Protein 8BE0 (pdb70)

Nearest PDB structures (foldseek):
  8be0-assembly1_C  TM=1.001E+00  e=0.000E+00  Influenza B virus (B/Memphis/13/2003)
  8bdr-assembly1_C  TM=1.001E+00  e=0.000E+00  Influenza B virus (B/Memphis/13/2003)
  9f37-assembly1_C  TM=9.145E-01  e=4.132E-66  Influenza A virus
  5epi-assembly6_W  TM=4.202E-01  e=2.040E-81  Influenza B virus (B/Memphis/13/2003)
  8pm0-assembly1_C  TM=4.389E-01  e=2.387E-46  Influenza A virus (A/Zhejiang/DTID-ZJU01/2013(H7N9))

Structure (mmCIF, N/CA/C/O backbone):
data_8BE0
#
_entry.id   8BE0
#
_cell.length_a   1.00
_cell.length_b   1.00
_cell.length_c   1.00
_cell.angle_alpha   90.00
_cell.angle_beta   90.00
_cell.angle_gamma   90.00
#
_symmetry.space_group_name_H-M   'P 1'
#
loop_
_entity.id
_entity.type
_entity.pdbx_description
1 polymer 'Polymerase acidic protein'
2 polymer 'RNA-directed RNA polymerase catalytic subunit'
3 polymer 'Polymerase basic protein 2'
4 polymer "5' vRNA"
5 polymer "3' vRNA"
6 polymer mRNA
7 non-polymer 'MAGNESIUM ION'
8 non-polymer "P1-7-METHYLGUANOSINE-P3-ADENOSINE-5',5'-TRIPHOSPHATE"
9 water water
#
loop_
_atom_site.group_PDB
_atom_site.id
_atom_site.type_symbol
_atom_site.label_atom_id
_atom_site.label_alt_id
_atom_site.label_comp_id
_atom_site.label_asym_id
_atom_site.label_entity_id
_atom_site.label_seq_id
_atom_site.pdbx_PDB_ins_code
_atom_site.Cartn_x
_atom_site.Cartn_y
_atom_site.Cartn_z
_atom_site.occupancy
_atom_site.B_iso_or_equiv
_atom_site.auth_seq_id
_atom_site.auth_comp_id
_atom_site.auth_asym_id
_atom_site.auth_atom_id
_atom_site.pdbx_PDB_model_num
ATOM 1 N N . MET A 1 15 ? 91.529 177.006 112.726 1.00 69.62 1 MET A N 1
ATOM 2 C CA . MET A 1 15 ? 92.966 176.752 112.418 1.00 72.63 1 MET A CA 1
ATOM 3 C C . MET A 1 15 ? 93.140 175.386 111.760 1.00 71.19 1 MET A C 1
ATOM 4 O O . MET A 1 15 ? 93.423 175.295 110.566 1.00 70.62 1 MET A O 1
ATOM 18 N N . ASP A 1 16 ? 92.971 174.324 112.549 1.00 69.94 2 ASP A N 1
ATOM 19 C CA . ASP A 1 16 ? 93.102 172.969 112.029 1.00 71.86 2 ASP A CA 1
ATOM 20 C C . ASP A 1 16 ? 91.875 172.519 111.249 1.00 72.38 2 ASP A C 1
ATOM 21 O O . ASP A 1 16 ? 91.951 171.520 110.525 1.00 70.65 2 ASP A O 1
ATOM 30 N N . THR A 1 17 ? 90.749 173.223 111.383 1.00 73.50 3 THR A N 1
ATOM 31 C CA . THR A 1 17 ? 89.550 172.840 110.645 1.00 72.75 3 THR A CA 1
ATOM 32 C C . THR A 1 17 ? 89.785 172.924 109.142 1.00 72.53 3 THR A C 1
ATOM 33 O O . THR A 1 17 ? 89.351 172.045 108.387 1.00 72.31 3 THR A O 1
ATOM 44 N N . PHE A 1 18 ? 90.474 173.974 108.692 1.00 69.61 4 PHE A N 1
ATOM 45 C CA . PHE A 1 18 ? 90.790 174.104 107.274 1.00 71.79 4 PHE A CA 1
ATOM 46 C C . PHE A 1 18 ? 91.628 172.926 106.792 1.00 71.10 4 PHE A C 1
ATOM 47 O O . PHE A 1 18 ? 91.353 172.339 105.737 1.00 71.65 4 PHE A O 1
ATOM 64 N N . ILE A 1 19 ? 92.654 172.559 107.563 1.00 69.34 5 ILE A N 1
ATOM 65 C CA . ILE A 1 19 ? 93.526 171.456 107.171 1.00 70.74 5 ILE A CA 1
ATOM 66 C C . ILE A 1 19 ? 92.732 170.158 107.104 1.00 69.48 5 ILE A C 1
ATOM 67 O O . ILE A 1 19 ? 92.855 169.381 106.150 1.00 68.07 5 ILE A O 1
ATOM 83 N N . THR A 1 20 ? 91.898 169.907 108.116 1.00 70.69 6 THR A N 1
ATOM 84 C CA . THR A 1 20 ? 91.116 168.676 108.133 1.00 71.85 6 THR A CA 1
ATOM 85 C C . THR A 1 20 ? 90.170 168.610 106.944 1.00 72.46 6 THR A C 1
ATOM 86 O O . THR A 1 20 ? 90.033 167.558 106.308 1.00 70.08 6 THR A O 1
ATOM 97 N N . ARG A 1 21 ? 89.507 169.724 106.625 1.00 74.89 7 ARG A N 1
ATOM 98 C CA . ARG A 1 21 ? 88.510 169.706 105.560 1.00 73.56 7 ARG A CA 1
ATOM 99 C C . ARG A 1 21 ? 89.158 169.581 104.187 1.00 72.91 7 ARG A C 1
ATOM 100 O O . ARG A 1 21 ? 88.688 168.810 103.343 1.00 72.24 7 ARG A O 1
ATOM 121 N N . ASN A 1 22 ? 90.238 170.324 103.941 1.00 71.69 8 ASN A N 1
ATOM 122 C CA . ASN A 1 22 ? 90.845 170.327 102.614 1.00 71.16 8 ASN A CA 1
ATOM 123 C C . ASN A 1 22 ? 91.703 169.086 102.387 1.00 72.93 8 ASN A C 1
ATOM 124 O O . ASN A 1 22 ? 91.429 168.284 101.488 1.00 69.70 8 ASN A O 1
ATOM 135 N N . PHE A 1 23 ? 92.746 168.912 103.195 1.00 69.47 9 PHE A N 1
ATOM 136 C CA . PHE A 1 23 ? 93.657 167.788 103.027 1.00 66.59 9 PHE A CA 1
ATOM 137 C C . PHE A 1 23 ? 93.023 166.514 103.572 1.00 66.31 9 PHE A C 1
ATOM 138 O O . PHE A 1 23 ? 92.454 166.512 104.668 1.00 65.87 9 PHE A O 1
ATOM 155 N N . GLN A 1 24 ? 93.130 165.430 102.806 1.00 67.00 10 GLN A N 1
ATOM 156 C CA . GLN A 1 24 ? 92.473 164.185 103.168 1.00 67.58 10 GLN A CA 1
ATOM 157 C C . GLN A 1 24 ? 93.032 163.643 104.484 1.00 65.79 10 GLN A C 1
ATOM 158 O O . GLN A 1 24 ? 94.013 164.146 105.036 1.00 65.99 10 GLN A O 1
ATOM 172 N N . THR A 1 25 ? 92.379 162.593 104.987 1.00 62.59 11 THR A N 1
ATOM 173 C CA . THR A 1 25 ? 92.789 162.001 106.257 1.00 64.01 11 THR A CA 1
ATOM 174 C C . THR A 1 25 ? 94.199 161.430 106.169 1.00 65.29 11 THR A C 1
ATOM 175 O O . THR A 1 25 ? 94.996 161.573 107.105 1.00 62.41 11 THR A O 1
ATOM 186 N N . THR A 1 26 ? 94.525 160.772 105.055 1.00 63.50 12 THR A N 1
ATOM 187 C CA . THR A 1 26 ? 95.852 160.186 104.906 1.00 64.54 12 THR A CA 1
ATOM 188 C C . THR A 1 26 ? 96.934 161.257 104.925 1.00 62.06 12 THR A C 1
ATOM 189 O O . THR A 1 26 ? 97.999 161.066 105.524 1.00 62.62 12 THR A O 1
ATOM 200 N N . ILE A 1 27 ? 96.685 162.391 104.266 1.00 62.02 13 ILE A N 1
ATOM 201 C CA . ILE A 1 27 ? 97.688 163.451 104.207 1.00 63.63 13 ILE A CA 1
ATOM 202 C C . ILE A 1 27 ? 97.985 163.977 105.605 1.00 63.67 13 ILE A C 1
ATOM 203 O O . ILE A 1 27 ? 99.148 164.127 105.997 1.00 60.32 13 ILE A O 1
ATOM 219 N N . ILE A 1 28 ? 96.935 164.262 106.380 1.00 63.99 14 ILE A N 1
ATOM 220 C CA . ILE A 1 28 ? 97.135 164.775 107.733 1.00 62.39 14 ILE A CA 1
ATOM 221 C C . ILE A 1 28 ? 97.818 163.727 108.601 1.00 63.48 14 ILE A C 1
ATOM 222 O O . ILE A 1 28 ? 98.707 164.047 109.400 1.00 64.00 14 ILE A O 1
ATOM 238 N N . GLN A 1 29 ? 97.418 162.462 108.462 1.00 62.97 15 GLN A N 1
ATOM 239 C CA . GLN A 1 29 ? 98.032 161.405 109.261 1.00 62.78 15 GLN A CA 1
ATOM 240 C C . GLN A 1 29 ? 99.526 161.305 108.978 1.00 62.36 15 GLN A C 1
ATOM 241 O O . GLN A 1 29 ? 100.344 161.230 109.904 1.00 64.32 15 GLN A O 1
ATOM 255 N N . LYS A 1 30 ? 99.903 161.312 107.698 1.00 60.62 16 LYS A N 1
ATOM 256 C CA . LYS A 1 30 ? 101.313 161.189 107.343 1.00 60.54 16 LYS A CA 1
ATOM 257 C C . LYS A 1 30 ? 102.098 162.426 107.760 1.00 58.47 16 LYS A C 1
ATOM 258 O O . LYS A 1 30 ? 103.246 162.316 108.206 1.00 59.63 16 LYS A O 1
ATOM 277 N N . ALA A 1 31 ? 101.501 163.613 107.626 1.00 59.76 17 ALA A N 1
ATOM 278 C CA . ALA A 1 31 ? 102.177 164.822 108.082 1.00 61.90 17 ALA A CA 1
ATOM 279 C C . ALA A 1 31 ? 102.429 164.772 109.582 1.00 61.57 17 ALA A C 1
ATOM 280 O O . ALA A 1 31 ? 103.528 165.100 110.048 1.00 62.29 17 ALA A O 1
ATOM 287 N N . LYS A 1 32 ? 101.423 164.352 110.354 1.00 59.70 18 LYS A N 1
ATOM 288 C CA . LYS A 1 32 ? 101.589 164.233 111.798 1.00 60.41 18 LYS A CA 1
ATOM 289 C C . LYS A 1 32 ? 102.660 163.208 112.140 1.00 61.44 18 LYS A C 1
ATOM 290 O O . LYS A 1 32 ? 103.460 163.419 113.059 1.00 59.93 18 LYS A O 1
ATOM 309 N N . ASN A 1 33 ? 102.687 162.087 111.416 1.00 57.42 19 ASN A N 1
ATOM 310 C CA . ASN A 1 33 ? 103.735 161.096 111.637 1.00 56.82 19 ASN A CA 1
ATOM 311 C C . ASN A 1 33 ? 105.111 161.687 111.363 1.00 58.20 19 ASN A C 1
ATOM 312 O O . ASN A 1 33 ? 106.069 161.417 112.095 1.00 57.38 19 ASN A O 1
ATOM 323 N N . THR A 1 34 ? 105.231 162.494 110.307 1.00 58.20 20 THR A N 1
ATOM 324 C CA . THR A 1 34 ? 106.513 163.119 109.997 1.00 57.35 20 THR A CA 1
ATOM 325 C C . THR A 1 34 ? 106.951 164.064 111.110 1.00 57.93 20 THR A C 1
ATOM 326 O O . THR A 1 34 ? 108.120 164.061 111.517 1.00 58.85 20 THR A O 1
ATOM 337 N N . MET A 1 35 ? 106.029 164.886 111.617 1.00 60.66 21 MET A N 1
ATOM 338 C CA . MET A 1 35 ? 106.414 165.822 112.673 1.00 61.85 21 MET A CA 1
ATOM 339 C C . MET A 1 35 ? 106.733 165.081 113.965 1.00 62.01 21 MET A C 1
ATOM 340 O O . MET A 1 35 ? 107.592 165.514 114.741 1.00 62.21 21 MET A O 1
ATOM 354 N N . ALA A 1 36 ? 106.054 163.958 114.214 1.00 58.42 22 ALA A N 1
ATOM 355 C CA . ALA A 1 36 ? 106.435 163.105 115.334 1.00 57.22 22 ALA A CA 1
ATOM 356 C C . ALA A 1 36 ? 107.841 162.551 115.138 1.00 58.24 22 ALA A C 1
ATOM 357 O O . ALA A 1 36 ? 108.627 162.478 116.089 1.00 57.99 22 ALA A O 1
ATOM 364 N N . GLU A 1 37 ? 108.172 162.157 113.908 1.00 56.80 23 GLU A N 1
ATOM 365 C CA . GLU A 1 37 ? 109.522 161.693 113.609 1.00 57.79 23 GLU A CA 1
ATOM 366 C C . GLU A 1 37 ? 110.546 162.772 113.933 1.00 59.40 23 GLU A C 1
ATOM 367 O O . GLU A 1 37 ? 111.591 162.496 114.533 1.00 59.98 23 GLU A O 1
ATOM 379 N N . PHE A 1 38 ? 110.259 164.013 113.544 1.00 63.64 24 PHE A N 1
ATOM 380 C CA . PHE A 1 38 ? 111.151 165.124 113.855 1.00 64.33 24 PHE A CA 1
ATOM 381 C C . PHE A 1 38 ? 110.937 165.677 115.258 1.00 63.13 24 PHE A C 1
ATOM 382 O O . PHE A 1 38 ? 111.675 166.580 115.668 1.00 61.66 24 PHE A O 1
ATOM 399 N N . SER A 1 39 ? 109.954 165.163 115.998 1.00 63.07 25 SER A N 1
ATOM 400 C CA . SER A 1 39 ? 109.706 165.574 117.379 1.00 62.49 25 SER A CA 1
ATOM 401 C C . SER A 1 39 ? 109.265 167.036 117.445 1.00 62.83 25 SER A C 1
ATOM 402 O O . SER A 1 39 ? 109.722 167.812 118.287 1.00 64.18 25 SER A O 1
ATOM 410 N N . GLU A 1 40 ? 108.361 167.408 116.543 1.00 66.62 26 GLU A N 1
ATOM 411 C CA . GLU A 1 40 ? 107.777 168.743 116.509 1.00 66.43 26 GLU A CA 1
ATOM 412 C C . GLU A 1 40 ? 106.298 168.630 116.852 1.00 66.53 26 GLU A C 1
ATOM 413 O O . GLU A 1 40 ? 105.556 167.902 116.184 1.00 62.84 26 GLU A O 1
ATOM 425 N N . ASP A 1 41 ? 105.876 169.345 117.886 1.00 65.77 27 ASP A N 1
ATOM 426 C CA . ASP A 1 41 ? 104.487 169.273 118.317 1.00 65.85 27 ASP A CA 1
ATOM 427 C C . ASP A 1 41 ? 103.585 169.910 117.266 1.00 65.58 27 ASP A C 1
ATOM 428 O O . ASP A 1 41 ? 103.899 170.997 116.766 1.00 63.14 27 ASP A O 1
ATOM 437 N N . PRO A 1 42 ? 102.466 169.276 116.900 1.00 64.57 28 PRO A N 1
ATOM 438 C CA . PRO A 1 42 ? 101.555 169.932 115.944 1.00 64.34 28 PRO A CA 1
ATOM 439 C C . PRO A 1 42 ? 101.002 171.251 116.456 1.00 64.89 28 PRO A C 1
ATOM 440 O O . PRO A 1 42 ? 101.120 172.279 115.778 1.00 62.13 28 PRO A O 1
ATOM 451 N N . GLU A 1 43 ? 100.405 171.249 117.650 1.00 63.31 29 GLU A N 1
ATOM 452 C CA . GLU A 1 43 ? 99.687 172.428 118.120 1.00 62.49 29 GLU A CA 1
ATOM 453 C C . GLU A 1 43 ? 100.619 173.622 118.278 1.00 61.57 29 GLU A C 1
ATOM 454 O O . GLU A 1 43 ? 100.260 174.749 117.917 1.00 62.10 29 GLU A O 1
ATOM 466 N N . LEU A 1 44 ? 101.817 173.400 118.821 1.00 63.05 30 LEU A N 1
ATOM 467 C CA . LEU A 1 44 ? 102.753 174.500 119.019 1.00 65.20 30 LEU A CA 1
ATOM 468 C C . LEU A 1 44 ? 103.289 175.049 117.704 1.00 65.43 30 LEU A C 1
ATOM 469 O O . LEU A 1 44 ? 103.650 176.229 117.643 1.00 66.00 30 LEU A O 1
ATOM 485 N N . GLN A 1 45 ? 103.346 174.231 116.655 1.00 65.48 31 GLN A N 1
ATOM 486 C CA . GLN A 1 45 ? 103.824 174.651 115.338 1.00 66.23 31 GLN A CA 1
ATOM 487 C C . GLN A 1 45 ? 102.828 174.205 114.275 1.00 65.48 31 GLN A C 1
ATOM 488 O O . GLN A 1 45 ? 103.135 173.345 113.440 1.00 63.27 31 GLN A O 1
ATOM 502 N N . PRO A 1 46 ? 101.618 174.773 114.275 1.00 66.19 32 PRO A N 1
ATOM 503 C CA . PRO A 1 46 ? 100.632 174.360 113.261 1.00 65.22 32 PRO A CA 1
ATOM 504 C C . PRO A 1 46 ? 101.079 174.642 111.838 1.00 65.13 32 PRO A C 1
ATOM 505 O O . PRO A 1 46 ? 100.875 173.804 110.950 1.00 64.08 32 PRO A O 1
ATOM 516 N N . ALA A 1 47 ? 101.704 175.798 111.600 1.00 64.56 33 ALA A N 1
ATOM 517 C CA . ALA A 1 47 ? 102.044 176.192 110.237 1.00 63.77 33 ALA A CA 1
ATOM 518 C C . ALA A 1 47 ? 102.835 175.099 109.533 1.00 64.61 33 ALA A C 1
ATOM 519 O O . ALA A 1 47 ? 102.492 174.686 108.418 1.00 63.96 33 ALA A O 1
ATOM 526 N N . MET A 1 48 ? 103.884 174.595 110.188 1.00 66.90 34 MET A N 1
ATOM 527 C CA . MET A 1 48 ? 104.688 173.538 109.588 1.00 66.64 34 MET A CA 1
ATOM 528 C C . MET A 1 48 ? 103.801 172.398 109.108 1.00 65.29 34 MET A C 1
ATOM 529 O O . MET A 1 48 ? 103.900 171.961 107.955 1.00 65.98 34 MET A O 1
ATOM 543 N N . LEU A 1 49 ? 102.901 171.928 109.976 1.00 61.79 35 LEU A N 1
ATOM 544 C CA . LEU A 1 49 ? 101.950 170.894 109.594 1.00 62.80 35 LEU A CA 1
ATOM 545 C C . LEU A 1 49 ? 101.371 171.196 108.219 1.00 63.30 35 LEU A C 1
ATOM 546 O O . LEU A 1 49 ? 101.536 170.419 107.270 1.00 60.84 35 LEU A O 1
ATOM 562 N N . PHE A 1 50 ? 100.731 172.360 108.093 1.00 67.28 36 PHE A N 1
ATOM 563 C CA . PHE A 1 50 ? 100.096 172.720 106.833 1.00 69.59 36 PHE A CA 1
ATOM 564 C C . PHE A 1 50 ? 101.072 172.558 105.678 1.00 66.85 36 PHE A C 1
ATOM 565 O O . PHE A 1 50 ? 100.779 171.871 104.691 1.00 66.07 36 PHE A O 1
ATOM 582 N N . ASN A 1 51 ? 102.266 173.137 105.812 1.00 62.68 37 ASN A N 1
ATOM 583 C CA . ASN A 1 51 ? 103.248 173.035 104.741 1.00 64.93 37 ASN A CA 1
ATOM 584 C C . ASN A 1 51 ? 103.459 171.579 104.359 1.00 66.04 37 ASN A C 1
ATOM 585 O O . ASN A 1 51 ? 103.295 171.197 103.193 1.00 65.47 37 ASN A O 1
ATOM 596 N N . ILE A 1 52 ? 103.757 170.734 105.350 1.00 63.28 38 ILE A N 1
ATOM 597 C CA . ILE A 1 52 ? 103.963 169.318 105.068 1.00 62.81 38 ILE A CA 1
ATOM 598 C C . ILE A 1 52 ? 102.841 168.811 104.178 1.00 64.52 38 ILE A C 1
ATOM 599 O O . ILE A 1 52 ? 103.078 168.297 103.076 1.00 66.41 38 ILE A O 1
ATOM 615 N N . CYS A 1 53 ? 101.597 169.030 104.608 1.00 63.33 39 CYS A N 1
ATOM 616 C CA . CYS A 1 53 ? 100.466 168.497 103.864 1.00 64.11 39 CYS A CA 1
ATOM 617 C C . CYS A 1 53 ? 100.540 168.920 102.406 1.00 64.36 39 CYS A C 1
ATOM 618 O O . CYS A 1 53 ? 100.567 168.072 101.504 1.00 63.49 39 CYS A O 1
ATOM 626 N N . VAL A 1 54 ? 100.663 170.227 102.154 1.00 64.44 40 VAL A N 1
ATOM 627 C CA . VAL A 1 54 ? 100.648 170.676 100.766 1.00 65.54 40 VAL A CA 1
ATOM 628 C C . VAL A 1 54 ? 101.785 170.015 100.008 1.00 65.14 40 VAL A C 1
ATOM 629 O O . VAL A 1 54 ? 101.589 169.481 98.908 1.00 64.92 40 VAL A O 1
ATOM 642 N N . HIS A 1 55 ? 102.973 169.970 100.614 1.00 61.60 41 HIS A N 1
ATOM 643 C CA . HIS A 1 55 ? 104.084 169.291 99.964 1.00 62.41 41 HIS A CA 1
ATOM 644 C C . HIS A 1 55 ? 103.696 167.861 99.628 1.00 61.76 41 HIS A C 1
ATOM 645 O O . HIS A 1 55 ? 103.715 167.455 98.459 1.00 61.77 41 HIS A O 1
ATOM 659 N N . LEU A 1 56 ? 103.244 167.108 100.632 1.00 60.08 42 LEU A N 1
ATOM 660 C CA . LEU A 1 56 ? 102.825 165.740 100.366 1.00 59.85 42 LEU A CA 1
ATOM 661 C C . LEU A 1 56 ? 101.809 165.729 99.237 1.00 62.78 42 LEU A C 1
ATOM 662 O O . LEU A 1 56 ? 101.935 164.962 98.275 1.00 61.59 42 LEU A O 1
ATOM 678 N N . GLU A 1 57 ? 100.840 166.645 99.300 1.00 67.18 43 GLU A N 1
ATOM 679 C CA . GLU A 1 57 ? 99.799 166.683 98.283 1.00 65.66 43 GLU A CA 1
ATOM 680 C C . GLU A 1 57 ? 100.415 166.745 96.894 1.00 64.09 43 GLU A C 1
ATOM 681 O O . GLU A 1 57 ? 100.134 165.894 96.040 1.00 60.46 43 GLU A O 1
ATOM 693 N N . VAL A 1 58 ? 101.318 167.705 96.668 1.00 62.22 44 VAL A N 1
ATOM 694 C CA . VAL A 1 58 ? 101.845 167.862 95.318 1.00 63.48 44 VAL A CA 1
ATOM 695 C C . VAL A 1 58 ? 102.524 166.573 94.882 1.00 62.86 44 VAL A C 1
ATOM 696 O O . VAL A 1 58 ? 102.338 166.111 93.748 1.00 61.77 44 VAL A O 1
ATOM 709 N N . CYS A 1 59 ? 103.256 165.930 95.797 1.00 61.31 45 CYS A N 1
ATOM 710 C CA . CYS A 1 59 ? 103.910 164.676 95.449 1.00 61.70 45 CYS A CA 1
ATOM 711 C C . CYS A 1 59 ? 102.896 163.704 94.868 1.00 60.70 45 CYS A C 1
ATOM 712 O O . CYS A 1 59 ? 103.056 163.213 93.743 1.00 60.88 45 CYS A O 1
ATOM 720 N N . TYR A 1 60 ? 101.798 163.480 95.590 1.00 59.89 46 TYR A N 1
ATOM 721 C CA . TYR A 1 60 ? 100.811 162.523 95.112 1.00 62.73 46 TYR A CA 1
ATOM 722 C C . TYR A 1 60 ? 100.297 162.928 93.740 1.00 63.56 46 TYR A C 1
ATOM 723 O O . TYR A 1 60 ? 100.156 162.083 92.849 1.00 61.42 46 TYR A O 1
ATOM 741 N N . VAL A 1 61 ? 100.066 164.227 93.532 1.00 66.49 47 VAL A N 1
ATOM 742 C CA . VAL A 1 61 ? 99.605 164.682 92.225 1.00 66.00 47 VAL A CA 1
ATOM 743 C C . VAL A 1 61 ? 100.605 164.272 91.153 1.00 65.66 47 VAL A C 1
ATOM 744 O O . VAL A 1 61 ? 100.247 163.630 90.158 1.00 64.42 47 VAL A O 1
ATOM 757 N N . ILE A 1 62 ? 101.886 164.586 91.367 1.00 59.66 48 ILE A N 1
ATOM 758 C CA . ILE A 1 62 ? 102.891 164.255 90.364 1.00 58.61 48 ILE A CA 1
ATOM 759 C C . ILE A 1 62 ? 103.120 162.757 90.276 1.00 61.58 48 ILE A C 1
ATOM 760 O O . ILE A 1 62 ? 103.743 162.288 89.318 1.00 62.36 48 ILE A O 1
ATOM 776 N N . SER A 1 63 ? 102.618 161.993 91.247 1.00 62.78 49 SER A N 1
ATOM 777 C CA . SER A 1 63 ? 102.681 160.541 91.192 1.00 64.15 49 SER A CA 1
ATOM 778 C C . SER A 1 63 ? 101.451 159.917 90.550 1.00 65.55 49 SER A C 1
ATOM 779 O O . SER A 1 63 ? 101.464 158.714 90.268 1.00 66.46 49 SER A O 1
ATOM 787 N N . ASP A 1 64 ? 100.395 160.695 90.307 1.00 64.99 50 ASP A N 1
ATOM 788 C CA . ASP A 1 64 ? 99.141 160.163 89.791 1.00 67.94 50 ASP A CA 1
ATOM 789 C C . ASP A 1 64 ? 98.824 160.703 88.399 1.00 69.88 50 ASP A C 1
ATOM 790 O O . ASP A 1 64 ? 97.669 161.007 88.091 1.00 67.01 50 ASP A O 1
ATOM 799 N N . MET A 1 65 ? 99.846 160.824 87.549 1.00 71.29 51 MET A N 1
ATOM 800 C CA . MET A 1 65 ? 99.676 161.331 86.196 1.00 69.34 51 MET A CA 1
ATOM 801 C C . MET A 1 65 ? 100.355 160.479 85.132 1.00 69.07 51 MET A C 1
ATOM 802 O O . MET A 1 65 ? 100.249 160.809 83.947 1.00 66.82 51 MET A O 1
ATOM 816 N N . ASN A 1 66 ? 101.046 159.408 85.517 1.00 68.66 52 ASN A N 1
ATOM 817 C CA . ASN A 1 66 ? 101.609 158.467 84.560 1.00 69.68 52 ASN A CA 1
ATOM 818 C C . ASN A 1 66 ? 101.594 157.064 85.150 1.00 69.92 52 ASN A C 1
ATOM 819 O O . ASN A 1 66 ? 101.587 156.877 86.370 1.00 69.41 52 ASN A O 1
ATOM 830 N N . PHE A 1 67 ? 101.589 156.076 84.258 1.00 70.02 53 PHE A N 1
ATOM 831 C CA . PHE A 1 67 ? 101.626 154.672 84.637 1.00 68.35 53 PHE A CA 1
ATOM 832 C C . PHE A 1 67 ? 102.447 153.915 83.604 1.00 68.96 53 PHE A C 1
ATOM 833 O O . PHE A 1 67 ? 102.273 154.116 82.400 1.00 69.17 53 PHE A O 1
ATOM 850 N N . LEU A 1 68 ? 103.339 153.052 84.079 1.00 69.30 54 LEU A N 1
ATOM 851 C CA . LEU A 1 68 ? 104.148 152.248 83.176 1.00 70.33 54 LEU A CA 1
ATOM 852 C C . LEU A 1 68 ? 103.307 151.149 82.538 1.00 68.90 54 LEU A C 1
ATOM 853 O O . LEU A 1 68 ? 102.427 150.559 83.171 1.00 66.11 54 LEU A O 1
ATOM 869 N N . ASP A 1 69 ? 103.589 150.875 81.269 1.00 68.09 55 ASP A N 1
ATOM 870 C CA . ASP A 1 69 ? 102.865 149.887 80.483 1.00 69.40 55 ASP A CA 1
ATOM 871 C C . ASP A 1 69 ? 103.737 148.654 80.265 1.00 69.65 55 ASP A C 1
ATOM 872 O O . ASP A 1 69 ? 104.861 148.556 80.764 1.00 68.56 55 ASP A O 1
ATOM 881 N N . GLU A 1 70 ? 103.200 147.703 79.498 1.00 66.37 56 GLU A N 1
ATOM 882 C CA . GLU A 1 70 ? 103.932 146.476 79.210 1.00 67.34 56 GLU A CA 1
ATOM 883 C C . GLU A 1 70 ? 105.213 146.743 78.431 1.00 67.83 56 GLU A C 1
ATOM 884 O O . GLU A 1 70 ? 106.134 145.921 78.476 1.00 64.73 56 GLU A O 1
ATOM 896 N N . GLU A 1 71 ? 105.291 147.866 77.722 1.00 68.97 57 GLU A N 1
ATOM 897 C CA . GLU A 1 71 ? 106.487 148.249 76.984 1.00 69.10 57 GLU A CA 1
ATOM 898 C C . GLU A 1 71 ? 107.418 149.146 77.789 1.00 68.67 57 GLU A C 1
ATOM 899 O O . GLU A 1 71 ? 108.426 149.611 77.248 1.00 68.11 57 GLU A O 1
ATOM 911 N N . GLY A 1 72 ? 107.111 149.400 79.057 1.00 66.08 58 GLY A N 1
ATOM 912 C CA . GLY A 1 72 ? 107.947 150.264 79.873 1.00 65.29 58 GLY A CA 1
ATOM 913 C C . GLY A 1 72 ? 107.951 151.713 79.436 1.00 66.36 58 GLY A C 1
ATOM 914 O O . GLY A 1 72 ? 109.009 152.354 79.439 1.00 63.87 58 GLY A O 1
ATOM 918 N N . LYS A 1 73 ? 106.790 152.247 79.061 1.00 67.27 59 LYS A N 1
ATOM 919 C CA . LYS A 1 73 ? 106.651 153.643 78.674 1.00 67.77 59 LYS A CA 1
ATOM 920 C C . LYS A 1 73 ? 105.470 154.257 79.412 1.00 66.70 59 LYS A C 1
ATOM 921 O O . LYS A 1 73 ? 104.490 153.576 79.724 1.00 65.14 59 LYS A O 1
ATOM 940 N N . ALA A 1 74 ? 105.575 155.553 79.684 1.00 64.53 60 ALA A N 1
ATOM 941 C CA . ALA A 1 74 ? 104.557 156.253 80.451 1.00 68.09 60 ALA A CA 1
ATOM 942 C C . ALA A 1 74 ? 103.331 156.559 79.597 1.00 66.68 60 ALA A C 1
ATOM 943 O O . ALA A 1 74 ? 103.428 156.798 78.390 1.00 63.16 60 ALA A O 1
ATOM 950 N N . TYR A 1 75 ? 102.168 156.547 80.244 1.00 67.58 61 TYR A N 1
ATOM 951 C CA . TYR A 1 75 ? 100.925 156.973 79.619 1.00 68.62 61 TYR A CA 1
ATOM 952 C C . TYR A 1 75 ? 100.063 157.650 80.675 1.00 69.82 61 TYR A C 1
ATOM 953 O O . TYR A 1 75 ? 100.167 157.348 81.867 1.00 69.15 61 TYR A O 1
ATOM 971 N N . THR A 1 76 ? 99.207 158.565 80.226 1.00 68.07 62 THR A N 1
ATOM 972 C CA . THR A 1 76 ? 98.362 159.319 81.138 1.00 67.75 62 THR A CA 1
ATOM 973 C C . THR A 1 76 ? 97.167 158.481 81.586 1.00 66.23 62 THR A C 1
ATOM 974 O O . THR A 1 76 ? 96.839 157.445 81.001 1.00 63.15 62 THR A O 1
ATOM 985 N N . ALA A 1 77 ? 96.512 158.945 82.645 1.00 66.18 63 ALA A N 1
ATOM 986 C CA . ALA A 1 77 ? 95.337 158.296 83.204 1.00 65.55 63 ALA A CA 1
ATOM 987 C C . ALA A 1 77 ? 94.084 159.083 82.844 1.00 65.43 63 ALA A C 1
ATOM 988 O O . ALA A 1 77 ? 94.145 160.252 82.453 1.00 62.83 63 ALA A O 1
ATOM 995 N N . LEU A 1 78 ? 92.939 158.425 82.982 1.00 68.35 64 LEU A N 1
ATOM 996 C CA . LEU A 1 78 ? 91.652 159.021 82.638 1.00 68.27 64 LEU A CA 1
ATOM 997 C C . LEU A 1 78 ? 90.560 158.162 83.267 1.00 69.25 64 LEU A C 1
ATOM 998 O O . LEU A 1 78 ? 90.836 157.131 83.889 1.00 66.43 64 LEU A O 1
ATOM 1014 N N . GLU A 1 79 ? 89.314 158.601 83.109 1.00 70.92 65 GLU A N 1
ATOM 1015 C CA . GLU A 1 79 ? 88.187 157.861 83.652 1.00 69.37 65 GLU A CA 1
ATOM 1016 C C . GLU A 1 79 ? 87.896 156.626 82.803 1.00 68.98 65 GLU A C 1
ATOM 1017 O O . GLU A 1 79 ? 88.407 156.464 81.691 1.00 67.35 65 GLU A O 1
ATOM 1029 N N . GLY A 1 80 ? 87.064 155.742 83.351 1.00 63.30 66 GLY A N 1
ATOM 1030 C CA . GLY A 1 80 ? 86.679 154.526 82.668 1.00 63.45 66 GLY A CA 1
ATOM 1031 C C . GLY A 1 80 ? 87.701 153.412 82.719 1.00 64.49 66 GLY A C 1
ATOM 1032 O O . GLY A 1 80 ? 87.479 152.365 82.098 1.00 60.52 66 GLY A O 1
ATOM 1036 N N . GLN A 1 81 ? 88.807 153.598 83.433 1.00 67.49 67 GLN A N 1
ATOM 1037 C CA . GLN A 1 81 ? 89.864 152.601 83.501 1.00 67.43 67 GLN A CA 1
ATOM 1038 C C . GLN A 1 81 ? 89.653 151.686 84.700 1.00 68.09 67 GLN A C 1
ATOM 1039 O O . GLN A 1 81 ? 89.241 152.133 85.775 1.00 67.19 67 GLN A O 1
ATOM 1053 N N . GLY A 1 82 ? 89.934 150.397 84.505 1.00 67.13 68 GLY A N 1
ATOM 1054 C CA . GLY A 1 82 ? 89.835 149.449 85.592 1.00 66.91 68 GLY A CA 1
ATOM 1055 C C . GLY A 1 82 ? 91.053 149.470 86.495 1.00 68.40 68 GLY A C 1
ATOM 1056 O O . GLY A 1 82 ? 92.110 149.999 86.154 1.00 68.52 68 GLY A O 1
ATOM 1060 N N . LYS A 1 83 ? 90.891 148.874 87.679 1.00 71.34 69 LYS A N 1
ATOM 1061 C CA . LYS A 1 83 ? 91.991 148.825 88.638 1.00 71.58 69 LYS A CA 1
ATOM 1062 C C . LYS A 1 83 ? 93.128 147.946 88.132 1.00 72.10 69 LYS A C 1
ATOM 1063 O O . LYS A 1 83 ? 94.304 148.238 88.379 1.00 68.94 69 LYS A O 1
ATOM 1082 N N . GLU A 1 84 ? 92.798 146.861 87.427 1.00 72.27 70 GLU A N 1
ATOM 1083 C CA . GLU A 1 84 ? 93.832 145.960 86.931 1.00 72.27 70 GLU A CA 1
ATOM 1084 C C . GLU A 1 84 ? 94.808 146.682 86.011 1.00 73.12 70 GLU A C 1
ATOM 1085 O O . GLU A 1 84 ? 95.999 146.353 85.989 1.00 69.65 70 GLU A O 1
ATOM 1097 N N . GLN A 1 85 ? 94.325 147.663 85.246 1.00 70.79 71 GLN A N 1
ATOM 1098 C CA . GLN A 1 85 ? 95.197 148.368 84.313 1.00 71.72 71 GLN A CA 1
ATOM 1099 C C . GLN A 1 85 ? 96.262 149.178 85.040 1.00 71.17 71 GLN A C 1
ATOM 1100 O O . GLN A 1 85 ? 97.344 149.409 84.489 1.00 68.62 71 GLN A O 1
ATOM 1114 N N . ASN A 1 86 ? 95.979 149.617 86.266 1.00 73.23 72 ASN A N 1
ATOM 1115 C CA . ASN A 1 86 ? 96.955 150.331 87.088 1.00 72.92 72 ASN A CA 1
ATOM 1116 C C . ASN A 1 86 ? 97.707 149.298 87.915 1.00 71.98 72 ASN A C 1
ATOM 1117 O O . ASN A 1 86 ? 97.256 148.871 88.979 1.00 70.34 72 ASN A O 1
ATOM 1128 N N . LEU A 1 87 ? 98.871 148.888 87.414 1.00 70.16 73 LEU A N 1
ATOM 1129 C CA . LEU A 1 87 ? 99.681 147.873 88.081 1.00 70.67 73 LEU A CA 1
ATOM 1130 C C . LEU A 1 87 ? 100.842 148.496 88.851 1.00 69.19 73 LEU A C 1
ATOM 1131 O O . LEU A 1 87 ? 100.980 148.282 90.060 1.00 69.18 73 LEU A O 1
ATOM 1147 N N . ARG A 1 88 ? 101.683 149.266 88.164 1.00 67.22 74 ARG A N 1
ATOM 1148 C CA . ARG A 1 88 ? 102.865 149.870 88.770 1.00 68.67 74 ARG A CA 1
ATOM 1149 C C . ARG A 1 88 ? 102.872 151.356 88.437 1.00 68.17 74 ARG A C 1
ATOM 1150 O O . ARG A 1 88 ? 102.833 151.720 87.243 1.00 67.71 74 ARG A O 1
ATOM 1171 N N . PRO A 1 89 ? 102.919 152.246 89.427 1.00 65.16 75 PRO A N 1
ATOM 1172 C CA . PRO A 1 89 ? 102.914 153.679 89.120 1.00 66.34 75 PRO A CA 1
ATOM 1173 C C . PRO A 1 89 ? 104.189 154.111 88.415 1.00 66.14 75 PRO A C 1
ATOM 1174 O O . PRO A 1 89 ? 105.244 153.485 88.543 1.00 65.78 75 PRO A O 1
ATOM 1185 N N . GLN A 1 90 ? 104.074 155.196 87.648 1.00 65.25 76 GLN A N 1
ATOM 1186 C CA . GLN A 1 90 ? 105.245 155.750 86.978 1.00 66.65 76 GLN A CA 1
ATOM 1187 C C . GLN A 1 90 ? 106.272 156.242 87.990 1.00 64.24 76 GLN A C 1
ATOM 1188 O O . GLN A 1 90 ? 107.475 156.012 87.826 1.00 61.38 76 GLN A O 1
ATOM 1202 N N . TYR A 1 91 ? 105.816 156.918 89.041 1.00 63.24 77 TYR A N 1
ATOM 1203 C CA . TYR A 1 91 ? 106.680 157.438 90.090 1.00 65.23 77 TYR A CA 1
ATOM 1204 C C . TYR A 1 91 ? 106.406 156.711 91.400 1.00 65.84 77 TYR A C 1
ATOM 1205 O O . TYR A 1 91 ? 105.282 156.278 91.668 1.00 64.19 77 TYR A O 1
ATOM 1223 N N . GLU A 1 92 ? 107.451 156.582 92.210 1.00 58.12 78 GLU A N 1
ATOM 1224 C CA . GLU A 1 92 ? 107.350 156.045 93.559 1.00 57.27 78 GLU A CA 1
ATOM 1225 C C . GLU A 1 92 ? 107.519 157.183 94.556 1.00 55.14 78 GLU A C 1
ATOM 1226 O O . GLU A 1 92 ? 108.381 158.048 94.381 1.00 55.59 78 GLU A O 1
ATOM 1238 N N . VAL A 1 93 ? 106.691 157.180 95.598 1.00 54.78 79 VAL A N 1
ATOM 1239 C CA . VAL A 1 93 ? 106.639 158.270 96.567 1.00 55.97 79 VAL A CA 1
ATOM 1240 C C . VAL A 1 93 ? 107.531 157.926 97.752 1.00 56.38 79 VAL A C 1
ATOM 1241 O O . VAL A 1 93 ? 107.403 156.849 98.347 1.00 54.04 79 VAL A O 1
ATOM 1254 N N . ILE A 1 94 ? 108.438 158.838 98.089 1.00 56.73 80 ILE A N 1
ATOM 1255 C CA . ILE A 1 94 ? 109.334 158.679 99.231 1.00 56.66 80 ILE A CA 1
ATOM 1256 C C . ILE A 1 94 ? 108.820 159.442 100.445 1.00 56.37 80 ILE A C 1
ATOM 1257 O O . ILE A 1 94 ? 108.749 158.897 101.546 1.00 57.61 80 ILE A O 1
ATOM 1273 N N . GLU A 1 95 ? 108.454 160.708 100.260 1.00 56.18 81 GLU A N 1
ATOM 1274 C CA . GLU A 1 95 ? 107.929 161.509 101.355 1.00 56.83 81 GLU A CA 1
ATOM 1275 C C . GLU A 1 95 ? 106.578 160.967 101.815 1.00 56.00 81 GLU A C 1
ATOM 1276 O O . GLU A 1 95 ? 105.865 160.282 101.077 1.00 52.07 81 GLU A O 1
ATOM 1288 N N . GLY A 1 96 ? 106.231 161.287 103.059 1.00 52.93 82 GLY A N 1
ATOM 1289 C CA . GLY A 1 96 ? 105.012 160.776 103.650 1.00 53.67 82 GLY A CA 1
ATOM 1290 C C . GLY A 1 96 ? 105.129 159.384 104.220 1.00 55.61 82 GLY A C 1
ATOM 1291 O O . GLY A 1 96 ? 104.106 158.733 104.452 1.00 55.33 82 GLY A O 1
ATOM 1295 N N . MET A 1 97 ? 106.343 158.905 104.449 1.00 57.36 83 MET A N 1
ATOM 1296 C CA . MET A 1 97 ? 106.605 157.573 104.968 1.00 53.28 83 MET A CA 1
ATOM 1297 C C . MET A 1 97 ? 107.584 157.666 106.125 1.00 53.92 83 MET A C 1
ATOM 1298 O O . MET A 1 97 ? 108.368 158.617 106.211 1.00 54.80 83 MET A O 1
ATOM 1312 N N . PRO A 1 98 ? 107.565 156.693 107.037 1.00 51.08 84 PRO A N 1
ATOM 1313 C CA . PRO A 1 98 ? 108.531 156.712 108.141 1.00 47.90 84 PRO A CA 1
ATOM 1314 C C . PRO A 1 98 ? 109.959 156.699 107.621 1.00 47.62 84 PRO A C 1
ATOM 1315 O O . PRO A 1 98 ? 110.259 156.109 106.581 1.00 50.62 84 PRO A O 1
ATOM 1326 N N . ARG A 1 99 ? 110.845 157.371 108.360 1.00 46.68 85 ARG A N 1
ATOM 1327 C CA . ARG A 1 99 ? 112.225 157.515 107.909 1.00 48.31 85 ARG A CA 1
ATOM 1328 C C . ARG A 1 99 ? 112.843 156.167 107.566 1.00 50.57 85 ARG A C 1
ATOM 1329 O O . ARG A 1 99 ? 113.530 156.033 106.549 1.00 51.27 85 ARG A O 1
ATOM 1350 N N . THR A 1 100 ? 112.612 155.154 108.403 1.00 46.65 86 THR A N 1
ATOM 1351 C CA . THR A 1 100 ? 113.194 153.840 108.146 1.00 44.09 86 THR A CA 1
ATOM 1352 C C . THR A 1 100 ? 112.645 153.238 106.857 1.00 45.67 86 THR A C 1
ATOM 1353 O O . THR A 1 100 ? 113.402 152.720 106.027 1.00 46.68 86 THR A O 1
ATOM 1364 N N . ILE A 1 101 ? 111.326 153.307 106.665 1.00 47.75 87 ILE A N 1
ATOM 1365 C CA . ILE A 1 101 ? 110.719 152.735 105.466 1.00 46.80 87 ILE A CA 1
ATOM 1366 C C . ILE A 1 101 ? 111.176 153.486 104.222 1.00 48.45 87 ILE A C 1
ATOM 1367 O O . ILE A 1 101 ? 111.511 152.876 103.199 1.00 49.73 87 ILE A O 1
ATOM 1383 N N . ALA A 1 102 ? 111.181 154.819 104.280 1.00 51.60 88 ALA A N 1
ATOM 1384 C CA . ALA A 1 102 ? 111.601 155.604 103.125 1.00 52.45 88 ALA A CA 1
ATOM 1385 C C . ALA A 1 102 ? 113.062 155.339 102.786 1.00 51.46 88 ALA A C 1
ATOM 1386 O O . ALA A 1 102 ? 113.427 155.244 101.608 1.00 55.94 88 ALA A O 1
ATOM 1393 N N . TRP A 1 103 ? 113.914 155.224 103.806 1.00 43.21 89 TRP A N 1
ATOM 1394 C CA . TRP A 1 103 ? 115.320 154.922 103.565 1.00 47.80 89 TRP A CA 1
ATOM 1395 C C . TRP A 1 103 ? 115.487 153.537 102.957 1.00 45.11 89 TRP A C 1
ATOM 1396 O O . TRP A 1 103 ? 116.313 153.344 102.059 1.00 47.59 89 TRP A O 1
ATOM 1417 N N . MET A 1 104 ? 114.714 152.559 103.431 1.00 44.60 90 MET A N 1
ATOM 1418 C CA . MET A 1 104 ? 114.764 151.233 102.826 1.00 44.39 90 MET A CA 1
ATOM 1419 C C . MET A 1 104 ? 114.364 151.294 101.359 1.00 48.82 90 MET A C 1
ATOM 1420 O O . MET A 1 104 ? 115.011 150.680 100.503 1.00 48.49 90 MET A O 1
ATOM 1434 N N . VAL A 1 105 ? 113.307 152.046 101.049 1.00 52.09 91 VAL A N 1
ATOM 1435 C CA . VAL A 1 105 ? 112.855 152.171 99.665 1.00 51.99 91 VAL A CA 1
ATOM 1436 C C . VAL A 1 105 ? 113.946 152.796 98.804 1.00 50.25 91 VAL A C 1
ATOM 1437 O O . VAL A 1 105 ? 114.264 152.306 97.711 1.00 52.71 91 VAL A O 1
ATOM 1450 N N . GLN A 1 106 ? 114.527 153.899 99.281 1.00 48.82 92 GLN A N 1
ATOM 1451 C CA . GLN A 1 106 ? 115.542 154.597 98.500 1.00 49.96 92 GLN A CA 1
ATOM 1452 C C . GLN A 1 106 ? 116.770 153.723 98.287 1.00 52.74 92 GLN A C 1
ATOM 1453 O O . GLN A 1 106 ? 117.316 153.665 97.178 1.00 54.58 92 GLN A O 1
ATOM 1467 N N . ARG A 1 107 ? 117.220 153.032 99.337 1.00 51.47 93 ARG A N 1
ATOM 1468 C CA . ARG A 1 107 ? 118.391 152.173 99.205 1.00 49.80 93 ARG A CA 1
ATOM 1469 C C . ARG A 1 107 ? 118.114 151.008 98.266 1.00 49.00 93 ARG A C 1
ATOM 1470 O O . ARG A 1 107 ? 118.987 150.620 97.486 1.00 52.83 93 ARG A O 1
ATOM 1491 N N . SER A 1 108 ? 116.911 150.433 98.327 1.00 47.49 94 SER A N 1
ATOM 1492 C CA . SER A 1 108 ? 116.574 149.347 97.414 1.00 49.93 94 SER A CA 1
ATOM 1493 C C . SER A 1 108 ? 116.581 149.823 95.968 1.00 52.61 94 SER A C 1
ATOM 1494 O O . SER A 1 108 ? 117.117 149.144 95.084 1.00 55.07 94 SER A O 1
ATOM 1502 N N . LEU A 1 109 ? 115.988 150.992 95.708 1.00 55.70 95 LEU A N 1
ATOM 1503 C CA . LEU A 1 109 ? 115.999 151.529 94.351 1.00 54.89 95 LEU A CA 1
ATOM 1504 C C . LEU A 1 109 ? 117.423 151.780 93.875 1.00 54.58 95 LEU A C 1
ATOM 1505 O O . LEU A 1 109 ? 117.782 151.428 92.744 1.00 57.25 95 LEU A O 1
ATOM 1521 N N . ALA A 1 110 ? 118.255 152.376 94.732 1.00 53.79 96 ALA A N 1
ATOM 1522 C CA . ALA A 1 110 ? 119.642 152.630 94.358 1.00 54.58 96 ALA A CA 1
ATOM 1523 C C . ALA A 1 110 ? 120.380 151.330 94.063 1.00 55.44 96 ALA A C 1
ATOM 1524 O O . ALA A 1 110 ? 121.123 151.238 93.078 1.00 55.00 96 ALA A O 1
ATOM 1531 N N . GLN A 1 111 ? 120.185 150.312 94.903 1.00 54.52 97 GLN A N 1
ATOM 1532 C CA . GLN A 1 111 ? 120.883 149.046 94.714 1.00 54.56 97 GLN A CA 1
ATOM 1533 C C . GLN A 1 111 ? 120.451 148.361 93.426 1.00 55.72 97 GLN A C 1
ATOM 1534 O O . GLN A 1 111 ? 121.281 147.785 92.713 1.00 54.27 97 GLN A O 1
ATOM 1548 N N . GLU A 1 112 ? 119.160 148.409 93.108 1.00 59.93 98 GLU A N 1
ATOM 1549 C CA . GLU A 1 112 ? 118.644 147.721 91.933 1.00 60.07 98 GLU A CA 1
ATOM 1550 C C . GLU A 1 112 ? 118.681 148.574 90.671 1.00 60.15 98 GLU A C 1
ATOM 1551 O O . GLU A 1 112 ? 118.242 148.104 89.616 1.00 60.18 98 GLU A O 1
ATOM 1563 N N . HIS A 1 113 ? 119.184 149.807 90.748 1.00 60.82 99 HIS A N 1
ATOM 1564 C CA . HIS A 1 113 ? 119.383 150.630 89.561 1.00 58.40 99 HIS A CA 1
ATOM 1565 C C . HIS A 1 113 ? 120.830 151.081 89.398 1.00 58.79 99 HIS A C 1
ATOM 1566 O O . HIS A 1 113 ? 121.108 151.944 88.557 1.00 59.11 99 HIS A O 1
ATOM 1580 N N . GLY A 1 114 ? 121.755 150.527 90.176 1.00 52.42 100 GLY A N 1
ATOM 1581 C CA . GLY A 1 114 ? 123.167 150.824 89.986 1.00 52.63 100 GLY A CA 1
ATOM 1582 C C . GLY A 1 114 ? 123.507 152.295 90.082 1.00 51.69 100 GLY A C 1
ATOM 1583 O O . GLY A 1 114 ? 124.338 152.789 89.310 1.00 51.81 100 GLY A O 1
ATOM 1587 N N . ILE A 1 115 ? 122.881 153.010 91.013 1.00 54.29 101 ILE A N 1
ATOM 1588 C CA . ILE A 1 115 ? 123.149 154.423 91.245 1.00 54.37 101 ILE A CA 1
ATOM 1589 C C . ILE A 1 115 ? 123.441 154.604 92.726 1.00 56.14 101 ILE A C 1
ATOM 1590 O O . ILE A 1 115 ? 122.717 154.071 93.573 1.00 55.03 101 ILE A O 1
ATOM 1606 N N . GLU A 1 116 ? 124.502 155.344 93.037 1.00 55.64 102 GLU A N 1
ATOM 1607 C CA . GLU A 1 116 ? 124.888 155.539 94.427 1.00 57.47 102 GLU A CA 1
ATOM 1608 C C . GLU A 1 116 ? 123.777 156.240 95.200 1.00 56.02 102 GLU A C 1
ATOM 1609 O O . GLU A 1 116 ? 123.130 157.161 94.696 1.00 53.41 102 GLU A O 1
ATOM 1621 N N . THR A 1 117 ? 123.567 155.800 96.432 1.00 53.59 103 THR A N 1
ATOM 1622 C CA . THR A 1 117 ? 122.522 156.359 97.274 1.00 55.96 103 THR A CA 1
ATOM 1623 C C . THR A 1 117 ? 122.813 157.829 97.562 1.00 55.64 103 THR A C 1
ATOM 1624 O O . THR A 1 117 ? 123.903 158.146 98.065 1.00 55.92 103 THR A O 1
ATOM 1635 N N . PRO A 1 118 ? 121.892 158.749 97.273 1.00 53.96 104 PRO A N 1
ATOM 1636 C CA . PRO A 1 118 ? 122.136 160.151 97.627 1.00 58.32 104 PRO A CA 1
ATOM 1637 C C . PRO A 1 118 ? 122.202 160.333 99.136 1.00 55.91 104 PRO A C 1
ATOM 1638 O O . PRO A 1 118 ? 121.554 159.618 99.902 1.00 54.22 104 PRO A O 1
ATOM 1649 N N . LYS A 1 119 ? 123.000 161.314 99.558 1.00 62.04 105 LYS A N 1
ATOM 1650 C CA . LYS A 1 119 ? 123.282 161.512 100.975 1.00 62.79 105 LYS A CA 1
ATOM 1651 C C . LYS A 1 119 ? 122.064 161.959 101.773 1.00 61.27 105 LYS A C 1
ATOM 1652 O O . LYS A 1 119 ? 122.123 161.948 103.007 1.00 58.71 105 LYS A O 1
ATOM 1671 N N . TYR A 1 120 ? 120.977 162.355 101.113 1.00 62.28 106 TYR A N 1
ATOM 1672 C CA . TYR A 1 120 ? 119.782 162.830 101.792 1.00 61.17 106 TYR A CA 1
ATOM 1673 C C . TYR A 1 120 ? 118.553 162.158 101.199 1.00 58.00 106 TYR A C 1
ATOM 1674 O O . TYR A 1 120 ? 118.534 161.787 100.023 1.00 61.27 106 TYR A O 1
ATOM 1692 N N . LEU A 1 121 ? 117.528 162.001 102.031 1.00 52.88 107 LEU A N 1
ATOM 1693 C CA . LEU A 1 121 ? 116.312 161.319 101.609 1.00 55.84 107 LEU A CA 1
ATOM 1694 C C . LEU A 1 121 ? 115.614 162.111 100.510 1.00 55.58 107 LEU A C 1
ATOM 1695 O O . LEU A 1 121 ? 115.443 163.328 100.618 1.00 58.59 107 LEU A O 1
ATOM 1711 N N . ALA A 1 122 ? 115.204 161.415 99.456 1.00 55.40 108 ALA A N 1
ATOM 1712 C CA . ALA A 1 122 ? 114.539 162.043 98.327 1.00 56.17 108 ALA A CA 1
ATOM 1713 C C . ALA A 1 122 ? 113.037 162.146 98.577 1.00 56.71 108 ALA A C 1
ATOM 1714 O O . ALA A 1 122 ? 112.502 161.625 99.557 1.00 57.91 108 ALA A O 1
ATOM 1721 N N . ASP A 1 123 ? 112.354 162.838 97.666 1.00 55.62 109 ASP A N 1
ATOM 1722 C CA . ASP A 1 123 ? 110.905 162.975 97.720 1.00 56.28 109 ASP A CA 1
ATOM 1723 C C . ASP A 1 123 ? 110.183 162.040 96.764 1.00 56.46 109 ASP A C 1
ATOM 1724 O O . ASP A 1 123 ? 109.073 161.592 97.073 1.00 54.13 109 ASP A O 1
ATOM 1733 N N . LEU A 1 124 ? 110.780 161.740 95.614 1.00 57.42 110 LEU A N 1
ATOM 1734 C CA . LEU A 1 124 ? 110.155 160.884 94.618 1.00 58.25 110 LEU A CA 1
ATOM 1735 C C . LEU A 1 124 ? 111.243 160.141 93.860 1.00 58.20 110 LEU A C 1
ATOM 1736 O O . LEU A 1 124 ? 112.402 160.556 93.840 1.00 56.13 110 LEU A O 1
ATOM 1752 N N . PHE A 1 125 ? 110.857 159.036 93.233 1.00 59.93 111 PHE A N 1
ATOM 1753 C CA . PHE A 1 125 ? 111.740 158.314 92.326 1.00 60.36 111 PHE A CA 1
ATOM 1754 C C . PHE A 1 125 ? 111.016 158.089 91.010 1.00 59.90 111 PHE A C 1
ATOM 1755 O O . PHE A 1 125 ? 109.872 157.625 90.999 1.00 62.29 111 PHE A O 1
ATOM 1772 N N . ASP A 1 126 ? 111.684 158.416 89.907 1.00 61.84 112 ASP A N 1
ATOM 1773 C CA . ASP A 1 126 ? 111.147 158.234 88.566 1.00 64.20 112 ASP A CA 1
ATOM 1774 C C . ASP A 1 126 ? 111.861 157.055 87.921 1.00 65.67 112 ASP A C 1
ATOM 1775 O O . ASP A 1 126 ? 113.088 157.078 87.763 1.00 64.18 112 ASP A O 1
ATOM 1784 N N . TYR A 1 127 ? 111.087 156.031 87.551 1.00 62.30 113 TYR A N 1
ATOM 1785 C CA . TYR A 1 127 ? 111.654 154.826 86.956 1.00 63.30 113 TYR A CA 1
ATOM 1786 C C . TYR A 1 127 ? 112.046 155.044 85.501 1.00 64.10 113 TYR A C 1
ATOM 1787 O O . TYR A 1 127 ? 113.061 154.505 85.045 1.00 64.44 113 TYR A O 1
ATOM 1805 N N . LYS A 1 128 ? 111.254 155.819 84.755 1.00 63.86 114 LYS A N 1
ATOM 1806 C CA . LYS A 1 128 ? 111.550 156.042 83.343 1.00 64.49 114 LYS A CA 1
ATOM 1807 C C . LYS A 1 128 ? 112.964 156.578 83.162 1.00 67.38 114 LYS A C 1
ATOM 1808 O O . LYS A 1 128 ? 113.742 156.057 82.356 1.00 64.78 114 LYS A O 1
ATOM 1827 N N . THR A 1 129 ? 113.313 157.625 83.909 1.00 66.71 115 THR A N 1
ATOM 1828 C CA . THR A 1 129 ? 114.667 158.157 83.914 1.00 64.90 115 THR A CA 1
ATOM 1829 C C . THR A 1 129 ? 115.516 157.599 85.048 1.00 67.65 115 THR A C 1
ATOM 1830 O O . THR A 1 129 ? 116.721 157.871 85.089 1.00 63.71 115 THR A O 1
ATOM 1841 N N . LYS A 1 130 ? 114.924 156.830 85.961 1.00 68.06 116 LYS A N 1
ATOM 1842 C CA . LYS A 1 130 ? 115.658 156.205 87.059 1.00 65.03 116 LYS A CA 1
ATOM 1843 C C . LYS A 1 130 ? 116.436 157.247 87.857 1.00 66.64 116 LYS A C 1
ATOM 1844 O O . LYS A 1 130 ? 117.650 157.142 88.047 1.00 64.76 116 LYS A O 1
ATOM 1863 N N . ARG A 1 131 ? 115.724 158.268 88.333 1.00 64.41 117 ARG A N 1
ATOM 1864 C CA . ARG A 1 131 ? 116.361 159.357 89.063 1.00 63.51 117 ARG A CA 1
ATOM 1865 C C . ARG A 1 131 ? 115.533 159.724 90.285 1.00 64.72 117 ARG A C 1
ATOM 1866 O O . ARG A 1 131 ? 114.323 159.496 90.340 1.00 64.65 117 ARG A O 1
ATOM 1887 N N . PHE A 1 132 ? 116.207 160.312 91.270 1.00 58.42 118 PHE A N 1
ATOM 1888 C CA . PHE A 1 132 ? 115.558 160.769 92.491 1.00 60.51 118 PHE A CA 1
ATOM 1889 C C . PHE A 1 132 ? 115.253 162.257 92.382 1.00 60.26 118 PHE A C 1
ATOM 1890 O O . PHE A 1 132 ? 116.128 163.054 92.029 1.00 58.29 118 PHE A O 1
ATOM 1907 N N . ILE A 1 133 ? 114.011 162.623 92.685 1.00 61.05 119 ILE A N 1
ATOM 1908 C CA . ILE A 1 133 ? 113.510 163.982 92.530 1.00 61.37 119 ILE A CA 1
ATOM 1909 C C . ILE A 1 133 ? 113.198 164.543 93.910 1.00 59.93 119 ILE A C 1
ATOM 1910 O O . ILE A 1 133 ? 112.494 163.905 94.702 1.00 61.53 119 ILE A O 1
ATOM 1926 N N . GLU A 1 134 ? 113.721 165.734 94.195 1.00 59.87 120 GLU A N 1
ATOM 1927 C CA . GLU A 1 134 ? 113.436 166.459 95.432 1.00 62.09 120 GLU A CA 1
ATOM 1928 C C . GLU A 1 134 ? 112.530 167.634 95.080 1.00 61.86 120 GLU A C 1
ATOM 1929 O O . GLU A 1 134 ? 113.002 168.676 94.617 1.00 61.45 120 GLU A O 1
ATOM 1941 N N . VAL A 1 135 ? 111.232 167.465 95.303 1.00 58.69 121 VAL A N 1
ATOM 1942 C CA . VAL A 1 135 ? 110.270 168.524 95.023 1.00 59.10 121 VAL A CA 1
ATOM 1943 C C . VAL A 1 135 ? 110.244 169.491 96.198 1.00 59.56 121 VAL A C 1
ATOM 1944 O O . VAL A 1 135 ? 110.201 169.074 97.362 1.00 56.39 121 VAL A O 1
ATOM 1957 N N . GLY A 1 136 ? 110.275 170.782 95.897 1.00 62.45 122 GLY A N 1
ATOM 1958 C CA . GLY A 1 136 ? 110.238 171.802 96.924 1.00 62.05 122 GLY A CA 1
ATOM 1959 C C . GLY A 1 136 ? 109.193 172.853 96.618 1.00 64.45 122 GLY A C 1
ATOM 1960 O O . GLY A 1 136 ? 108.839 173.093 95.465 1.00 63.10 122 GLY A O 1
ATOM 1964 N N . ILE A 1 137 ? 108.689 173.469 97.684 1.00 67.28 123 ILE A N 1
ATOM 1965 C CA . ILE A 1 137 ? 107.744 174.575 97.599 1.00 64.79 123 ILE A CA 1
ATOM 1966 C C . ILE A 1 137 ? 108.389 175.782 98.262 1.00 67.34 123 ILE A C 1
ATOM 1967 O O . ILE A 1 137 ? 108.856 175.692 99.404 1.00 65.91 123 ILE A O 1
ATOM 1983 N N . THR A 1 138 ? 108.415 176.905 97.551 1.00 69.49 124 THR A N 1
ATOM 1984 C CA . THR A 1 138 ? 109.092 178.106 98.013 1.00 68.78 124 THR A CA 1
ATOM 1985 C C . THR A 1 138 ? 108.119 179.273 98.067 1.00 68.45 124 THR A C 1
ATOM 1986 O O . THR A 1 138 ? 107.168 179.351 97.283 1.00 69.86 124 THR A O 1
ATOM 1997 N N . LYS A 1 139 ? 108.368 180.181 99.009 1.00 64.55 125 LYS A N 1
ATOM 1998 C CA . LYS A 1 139 ? 107.574 181.395 99.132 1.00 65.61 125 LYS A CA 1
ATOM 1999 C C . LYS A 1 139 ? 108.173 182.558 98.355 1.00 67.62 125 LYS A C 1
ATOM 2000 O O . LYS A 1 139 ? 107.427 183.392 97.828 1.00 65.06 125 LYS A O 1
ATOM 2019 N N . GLY A 1 140 ? 109.496 182.626 98.266 1.00 64.37 126 GLY A N 1
ATOM 2020 C CA . GLY A 1 140 ? 110.185 183.676 97.542 1.00 60.82 126 GLY A CA 1
ATOM 2021 C C . GLY A 1 140 ? 110.493 183.291 96.112 1.00 61.46 126 GLY A C 1
ATOM 2022 O O . GLY A 1 140 ? 109.778 182.502 95.485 1.00 62.20 126 GLY A O 1
ATOM 2026 N N . LEU A 1 141 ? 111.576 183.861 95.587 1.00 65.93 127 LEU A N 1
ATOM 2027 C CA . LEU A 1 141 ? 111.968 183.600 94.209 1.00 65.92 127 LEU A CA 1
ATOM 2028 C C . LEU A 1 141 ? 112.249 182.117 94.004 1.00 67.05 127 LEU A C 1
ATOM 2029 O O . LEU A 1 141 ? 112.956 181.489 94.797 1.00 66.66 127 LEU A O 1
ATOM 2045 N N . ALA A 1 142 ? 111.693 181.559 92.926 1.00 68.71 128 ALA A N 1
ATOM 2046 C CA . ALA A 1 142 ? 111.885 180.141 92.643 1.00 68.59 128 ALA A CA 1
ATOM 2047 C C . ALA A 1 142 ? 113.342 179.827 92.329 1.00 69.14 128 ALA A C 1
ATOM 2048 O O . ALA A 1 142 ? 113.869 178.799 92.768 1.00 70.15 128 ALA A O 1
ATOM 2055 N N . ASP A 1 143 ? 114.008 180.695 91.564 1.00 70.60 129 ASP A N 1
ATOM 2056 C CA . ASP A 1 143 ? 115.386 180.425 91.167 1.00 71.86 129 ASP A CA 1
ATOM 2057 C C . ASP A 1 143 ? 116.320 180.412 92.372 1.00 72.88 129 ASP A C 1
ATOM 2058 O O . ASP A 1 143 ? 117.255 179.604 92.431 1.00 71.92 129 ASP A O 1
ATOM 2067 N N . ASP A 1 144 ? 116.098 181.308 93.336 1.00 72.67 130 ASP A N 1
ATOM 2068 C CA . ASP A 1 144 ? 116.941 181.326 94.527 1.00 71.57 130 ASP A CA 1
ATOM 2069 C C . ASP A 1 144 ? 116.815 180.019 95.302 1.00 71.01 130 ASP A C 1
ATOM 2070 O O . ASP A 1 144 ? 117.818 179.440 95.733 1.00 71.46 130 ASP A O 1
ATOM 2079 N N . TYR A 1 145 ? 115.584 179.538 95.488 1.00 71.58 131 TYR A N 1
ATOM 2080 C CA . TYR A 1 145 ? 115.384 178.261 96.166 1.00 71.22 131 TYR A CA 1
ATOM 2081 C C . TYR A 1 145 ? 116.017 177.122 95.379 1.00 71.02 131 TYR A C 1
ATOM 2082 O O . TYR A 1 145 ? 116.641 176.224 95.958 1.00 70.02 131 TYR A O 1
ATOM 2100 N N . PHE A 1 146 ? 115.867 177.145 94.053 1.00 71.62 132 PHE A N 1
ATOM 2101 C CA . PHE A 1 146 ? 116.482 176.123 93.215 1.00 70.42 132 PHE A CA 1
ATOM 2102 C C . PHE A 1 146 ? 117.990 176.083 93.427 1.00 70.29 132 PHE A C 1
ATOM 2103 O O . PHE A 1 146 ? 118.575 175.011 93.611 1.00 70.19 132 PHE A O 1
ATOM 2120 N N . TRP A 1 147 ? 118.636 177.250 93.420 1.00 73.36 133 TRP A N 1
ATOM 2121 C CA . TRP A 1 147 ? 120.084 177.290 93.604 1.00 74.62 133 TRP A CA 1
ATOM 2122 C C . TRP A 1 147 ? 120.482 176.845 95.007 1.00 72.59 133 TRP A C 1
ATOM 2123 O O . TRP A 1 147 ? 121.458 176.102 95.176 1.00 70.15 133 TRP A O 1
ATOM 2144 N N . LYS A 1 148 ? 119.741 177.282 96.028 1.00 70.16 134 LYS A N 1
ATOM 2145 C CA . LYS A 1 148 ? 120.076 176.886 97.392 1.00 71.55 134 LYS A CA 1
ATOM 2146 C C . LYS A 1 148 ? 119.992 175.375 97.557 1.00 71.35 134 LYS A C 1
ATOM 2147 O O . LYS A 1 148 ? 120.848 174.766 98.209 1.00 70.25 134 LYS A O 1
ATOM 2166 N N . LYS A 1 149 ? 118.967 174.749 96.973 1.00 69.95 135 LYS A N 1
ATOM 2167 C CA . LYS A 1 149 ? 118.911 173.290 96.973 1.00 69.00 135 LYS A CA 1
ATOM 2168 C C . LYS A 1 149 ? 120.066 172.703 96.169 1.00 69.29 135 LYS A C 1
ATOM 2169 O O . LYS A 1 149 ? 120.642 171.678 96.551 1.00 69.07 135 LYS A O 1
ATOM 2188 N N . LYS A 1 150 ? 120.416 173.343 95.051 1.00 68.25 136 LYS A N 1
ATOM 2189 C CA . LYS A 1 150 ? 121.572 172.915 94.270 1.00 68.06 136 LYS A CA 1
ATOM 2190 C C . LYS A 1 150 ? 122.833 172.884 95.120 1.00 68.76 136 LYS A C 1
ATOM 2191 O O . LYS A 1 150 ? 123.739 172.083 94.863 1.00 65.38 136 LYS A O 1
ATOM 2210 N N . GLU A 1 151 ? 122.907 173.749 96.133 1.00 71.14 137 GLU A N 1
ATOM 2211 C CA . GLU A 1 151 ? 124.105 173.820 96.963 1.00 71.19 137 GLU A CA 1
ATOM 2212 C C . GLU A 1 151 ? 124.407 172.490 97.643 1.00 71.81 137 GLU A C 1
ATOM 2213 O O . GLU A 1 151 ? 125.568 172.211 97.965 1.00 70.34 137 GLU A O 1
ATOM 2225 N N . LYS A 1 152 ? 123.390 171.657 97.872 1.00 69.76 138 LYS A N 1
ATOM 2226 C CA . LYS A 1 152 ? 123.610 170.401 98.585 1.00 70.45 138 LYS A CA 1
ATOM 2227 C C . LYS A 1 152 ? 124.257 169.353 97.684 1.00 71.38 138 LYS A C 1
ATOM 2228 O O . LYS A 1 152 ? 125.391 168.925 97.925 1.00 69.54 138 LYS A O 1
ATOM 2247 N N . LEU A 1 153 ? 123.551 168.939 96.635 1.00 67.58 139 LEU A N 1
ATOM 2248 C CA . LEU A 1 153 ? 124.025 167.916 95.709 1.00 66.86 139 LEU A CA 1
ATOM 2249 C C . LEU A 1 153 ? 124.098 168.404 94.273 1.00 67.51 139 LEU A C 1
ATOM 2250 O O . LEU A 1 153 ? 125.045 168.067 93.558 1.00 65.37 139 LEU A O 1
ATOM 2266 N N . GLY A 1 154 ? 123.119 169.188 93.832 1.00 66.18 140 GLY A N 1
ATOM 2267 C CA . GLY A 1 154 ? 123.137 169.762 92.503 1.00 65.35 140 GLY A CA 1
ATOM 2268 C C . GLY A 1 154 ? 122.588 168.857 91.421 1.00 67.32 140 GLY A C 1
ATOM 2269 O O . GLY A 1 154 ? 121.465 169.059 90.950 1.00 65.75 140 GLY A O 1
ATOM 2273 N N . ASN A 1 155 ? 123.368 167.852 91.015 1.00 66.78 141 ASN A N 1
ATOM 2274 C CA . ASN A 1 155 ? 122.987 166.977 89.916 1.00 65.57 141 ASN A CA 1
ATOM 2275 C C . ASN A 1 155 ? 122.607 165.571 90.354 1.00 65.80 141 ASN A C 1
ATOM 2276 O O . ASN A 1 155 ? 121.964 164.857 89.579 1.00 64.60 141 ASN A O 1
ATOM 2287 N N . SER A 1 156 ? 122.979 165.159 91.567 1.00 66.61 142 SER A N 1
ATOM 2288 C CA . SER A 1 156 ? 122.666 163.809 92.017 1.00 68.10 142 SER A CA 1
ATOM 2289 C C . SER A 1 156 ? 121.172 163.586 92.205 1.00 66.79 142 SER A C 1
ATOM 2290 O O . SER A 1 156 ? 120.726 162.434 92.189 1.00 63.68 142 SER A O 1
ATOM 2298 N N . MET A 1 157 ? 120.387 164.652 92.384 1.00 64.99 143 MET A N 1
ATOM 2299 C CA . MET A 1 157 ? 118.951 164.529 92.656 1.00 65.86 143 MET A CA 1
ATOM 2300 C C . MET A 1 157 ? 118.241 165.702 91.977 1.00 66.98 143 MET A C 1
ATOM 2301 O O . MET A 1 157 ? 118.096 166.778 92.561 1.00 64.66 143 MET A O 1
ATOM 2315 N N . GLU A 1 158 ? 117.794 165.479 90.741 1.00 66.26 144 GLU A N 1
ATOM 2316 C CA . GLU A 1 158 ? 117.155 166.535 89.962 1.00 65.09 144 GLU A CA 1
ATOM 2317 C C . GLU A 1 158 ? 115.902 167.037 90.669 1.00 64.59 144 GLU A C 1
ATOM 2318 O O . GLU A 1 158 ? 114.954 166.278 90.885 1.00 64.12 144 GLU A O 1
ATOM 2330 N N . LEU A 1 159 ? 115.890 168.323 91.007 1.00 66.57 145 LEU A N 1
ATOM 2331 C CA . LEU A 1 159 ? 114.850 168.912 91.838 1.00 66.25 145 LEU A CA 1
ATOM 2332 C C . LEU A 1 159 ? 114.033 169.922 91.045 1.00 64.12 145 LEU A C 1
ATOM 2333 O O . LEU A 1 159 ? 114.584 170.731 90.293 1.00 64.28 145 LEU A O 1
ATOM 2349 N N . MET A 1 160 ? 112.715 169.868 91.223 1.00 63.01 146 MET A N 1
ATOM 2350 C CA . MET A 1 160 ? 111.788 170.821 90.627 1.00 65.92 146 MET A CA 1
ATOM 2351 C C . MET A 1 160 ? 111.088 171.587 91.738 1.00 65.30 146 MET A C 1
ATOM 2352 O O . MET A 1 160 ? 110.586 170.983 92.692 1.00 62.46 146 MET A O 1
ATOM 2366 N N . ILE A 1 161 ? 111.049 172.910 91.609 1.00 67.51 147 ILE A N 1
ATOM 2367 C CA . ILE A 1 161 ? 110.529 173.797 92.643 1.00 66.70 147 ILE A CA 1
ATOM 2368 C C . ILE A 1 161 ? 109.253 174.455 92.139 1.00 69.32 147 ILE A C 1
ATOM 2369 O O . ILE A 1 161 ? 109.168 174.866 90.976 1.00 68.86 147 ILE A O 1
ATOM 2385 N N . PHE A 1 162 ? 108.259 174.541 93.017 1.00 69.77 148 PHE A N 1
ATOM 2386 C CA . PHE A 1 162 ? 107.038 175.290 92.768 1.00 68.55 148 PHE A CA 1
ATOM 2387 C C . PHE A 1 162 ? 106.958 176.455 93.746 1.00 69.89 148 PHE A C 1
ATOM 2388 O O . PHE A 1 162 ? 107.623 176.467 94.786 1.00 68.45 148 PHE A O 1
ATOM 2405 N N . SER A 1 163 ? 106.141 177.445 93.394 1.00 71.03 149 SER A N 1
ATOM 2406 C CA . SER A 1 163 ? 105.999 178.650 94.197 1.00 69.59 149 SER A CA 1
ATOM 2407 C C . SER A 1 163 ? 104.539 179.073 94.229 1.00 68.32 149 SER A C 1
ATOM 2408 O O . SER A 1 163 ? 103.768 178.776 93.313 1.00 69.60 149 SER A O 1
ATOM 2416 N N . TYR A 1 164 ? 104.168 179.776 95.301 1.00 69.45 150 TYR A N 1
ATOM 2417 C CA . TYR A 1 164 ? 102.801 180.258 95.448 1.00 69.79 150 TYR A CA 1
ATOM 2418 C C . TYR A 1 164 ? 102.460 181.351 94.444 1.00 70.40 150 TYR A C 1
ATOM 2419 O O . TYR A 1 164 ? 101.276 181.643 94.244 1.00 67.76 150 TYR A O 1
ATOM 2437 N N . ASN A 1 165 ? 103.462 181.955 93.807 1.00 71.13 151 ASN A N 1
ATOM 2438 C CA . ASN A 1 165 ? 103.255 183.006 92.813 1.00 71.00 151 ASN A CA 1
ATOM 2439 C C . ASN A 1 165 ? 103.334 182.460 91.393 1.00 72.53 151 ASN A C 1
ATOM 2440 O O . ASN A 1 165 ? 103.831 183.132 90.486 1.00 70.38 151 ASN A O 1
ATOM 2451 N N . GLN A 1 166 ? 102.856 181.233 91.183 1.00 73.18 152 GLN A N 1
ATOM 2452 C CA . GLN A 1 166 ? 102.796 180.628 89.852 1.00 72.90 152 GLN A CA 1
ATOM 2453 C C . GLN A 1 166 ? 104.155 180.678 89.159 1.00 73.29 152 GLN A C 1
ATOM 2454 O O . GLN A 1 166 ? 104.262 180.983 87.969 1.00 73.08 152 GLN A O 1
ATOM 2468 N N . ASP A 1 167 ? 105.208 180.373 89.914 1.00 71.87 153 ASP A N 1
ATOM 2469 C CA . ASP A 1 167 ? 106.568 180.328 89.395 1.00 71.80 153 ASP A CA 1
ATOM 2470 C C . ASP A 1 167 ? 107.136 178.934 89.618 1.00 72.39 153 ASP A C 1
ATOM 2471 O O . ASP A 1 167 ? 107.089 178.412 90.737 1.00 70.94 153 ASP A O 1
ATOM 2480 N N . TYR A 1 168 ? 107.673 178.339 88.556 1.00 70.82 154 TYR A N 1
ATOM 2481 C CA . TYR A 1 168 ? 108.195 176.981 88.588 1.00 69.59 154 TYR A CA 1
ATOM 2482 C C . TYR A 1 168 ? 109.634 176.972 88.093 1.00 68.90 154 TYR A C 1
ATOM 2483 O O . TYR A 1 168 ? 110.000 177.751 87.208 1.00 68.47 154 TYR A O 1
ATOM 2501 N N . SER A 1 169 ? 110.447 176.088 88.671 1.00 67.76 155 SER A N 1
ATOM 2502 C CA . SER A 1 169 ? 111.842 175.901 88.266 1.00 69.19 155 SER A CA 1
ATOM 2503 C C . SER A 1 169 ? 112.073 174.402 88.098 1.00 69.49 155 SER A C 1
ATOM 2504 O O . SER A 1 169 ? 112.537 173.726 89.021 1.00 68.11 155 SER A O 1
ATOM 2512 N N . LEU A 1 170 ? 111.752 173.886 86.916 1.00 69.25 156 LEU A N 1
ATOM 2513 C CA . LEU A 1 170 ? 111.919 172.470 86.633 1.00 66.55 156 LEU A CA 1
ATOM 2514 C C . LEU A 1 170 ? 113.384 172.145 86.369 1.00 64.81 156 LEU A C 1
ATOM 2515 O O . LEU A 1 170 ? 114.126 172.941 85.786 1.00 64.37 156 LEU A O 1
ATOM 2531 N N . SER A 1 171 ? 113.795 170.956 86.801 1.00 67.21 157 SER A N 1
ATOM 2532 C CA . SER A 1 171 ? 115.177 170.533 86.652 1.00 68.47 157 SER A CA 1
ATOM 2533 C C . SER A 1 171 ? 115.529 170.390 85.172 1.00 68.46 157 SER A C 1
ATOM 2534 O O . SER A 1 171 ? 114.691 170.560 84.281 1.00 66.46 157 SER A O 1
ATOM 2542 N N . ASN A 1 172 ? 116.797 170.065 84.912 1.00 70.80 158 ASN A N 1
ATOM 2543 C CA . ASN A 1 172 ? 117.275 169.990 83.536 1.00 71.47 158 ASN A CA 1
ATOM 2544 C C . ASN A 1 172 ? 116.510 168.940 82.739 1.00 71.31 158 ASN A C 1
ATOM 2545 O O . ASN A 1 172 ? 116.130 169.180 81.587 1.00 68.65 158 ASN A O 1
ATOM 2556 N N . GLU A 1 173 ? 116.275 167.772 83.334 1.00 70.37 159 GLU A N 1
ATOM 2557 C CA . GLU A 1 173 ? 115.599 166.672 82.648 1.00 71.25 159 GLU A CA 1
ATOM 2558 C C . GLU A 1 173 ? 114.115 166.740 82.984 1.00 72.28 159 GLU A C 1
ATOM 2559 O O . GLU A 1 173 ? 113.650 166.165 83.969 1.00 69.54 159 GLU A O 1
ATOM 2571 N N . SER A 1 174 ? 113.361 167.455 82.153 1.00 70.34 160 SER A N 1
ATOM 2572 C CA . SER A 1 174 ? 111.920 167.529 82.339 1.00 70.14 160 SER A CA 1
ATOM 2573 C C . SER A 1 174 ? 111.313 166.135 82.240 1.00 70.05 160 SER A C 1
ATOM 2574 O O . SER A 1 174 ? 111.636 165.368 81.329 1.00 69.39 160 SER A O 1
ATOM 2582 N N . SER A 1 175 ? 110.435 165.806 83.190 1.00 64.17 161 SER A N 1
ATOM 2583 C CA . SER A 1 175 ? 109.803 164.493 83.226 1.00 64.96 161 SER A CA 1
ATOM 2584 C C . SER A 1 175 ? 108.306 164.606 83.485 1.00 66.17 161 SER A C 1
ATOM 2585 O O . SER A 1 175 ? 107.712 163.717 84.105 1.00 66.37 161 SER A O 1
ATOM 2593 N N . LEU A 1 176 ? 107.685 165.689 83.024 1.00 66.81 162 LEU A N 1
ATOM 2594 C CA . LEU A 1 176 ? 106.254 165.881 83.203 1.00 68.45 162 LEU A CA 1
ATOM 2595 C C . LEU A 1 176 ? 105.731 166.761 82.077 1.00 68.05 162 LEU A C 1
ATOM 2596 O O . LEU A 1 176 ? 106.494 167.436 81.382 1.00 66.24 162 LEU A O 1
ATOM 2612 N N . ASP A 1 177 ? 104.416 166.738 81.903 1.00 68.26 163 ASP A N 1
ATOM 2613 C CA . ASP A 1 177 ? 103.751 167.464 80.833 1.00 68.98 163 ASP A CA 1
ATOM 2614 C C . ASP A 1 177 ? 103.239 168.810 81.333 1.00 68.77 163 ASP A C 1
ATOM 2615 O O . ASP A 1 177 ? 103.255 169.112 82.529 1.00 65.88 163 ASP A O 1
ATOM 2624 N N . GLU A 1 178 ? 102.780 169.630 80.385 1.00 72.37 164 GLU A N 1
ATOM 2625 C CA . GLU A 1 178 ? 102.233 170.934 80.739 1.00 72.29 164 GLU A CA 1
ATOM 2626 C C . GLU A 1 178 ? 100.918 170.802 81.496 1.00 71.08 164 GLU A C 1
ATOM 2627 O O . GLU A 1 178 ? 100.612 171.636 82.355 1.00 70.02 164 GLU A O 1
ATOM 2639 N N . GLU A 1 179 ? 100.130 169.769 81.191 1.00 70.77 165 GLU A N 1
ATOM 2640 C CA . GLU A 1 179 ? 98.841 169.604 81.854 1.00 71.62 165 GLU A CA 1
ATOM 2641 C C . GLU A 1 179 ? 99.021 169.391 83.352 1.00 72.11 165 GLU A C 1
ATOM 2642 O O . GLU A 1 179 ? 98.318 170.000 84.165 1.00 70.88 165 GLU A O 1
ATOM 2654 N N . GLY A 1 180 ? 99.964 168.530 83.737 1.00 69.29 166 GLY A N 1
ATOM 2655 C CA . GLY A 1 180 ? 100.180 168.273 85.152 1.00 67.71 166 GLY A CA 1
ATOM 2656 C C . GLY A 1 180 ? 100.693 169.492 85.894 1.00 66.74 166 GLY A C 1
ATOM 2657 O O . GLY A 1 180 ? 100.245 169.787 87.006 1.00 66.17 166 GLY A O 1
ATOM 2661 N N . LYS A 1 181 ? 101.647 170.208 85.298 1.00 68.22 167 LYS A N 1
ATOM 2662 C CA . LYS A 1 181 ? 102.168 171.419 85.925 1.00 68.27 167 LYS A CA 1
ATOM 2663 C C . LYS A 1 181 ? 101.063 172.452 86.098 1.00 68.15 167 LYS A C 1
ATOM 2664 O O . LYS A 1 181 ? 100.936 173.077 87.159 1.00 65.12 167 LYS A O 1
ATOM 2683 N N . GLY A 1 182 ? 100.248 172.640 85.059 1.00 68.40 168 GLY A N 1
ATOM 2684 C CA . GLY A 1 182 ? 99.131 173.560 85.167 1.00 67.30 168 GLY A CA 1
ATOM 2685 C C . GLY A 1 182 ? 98.141 173.142 86.235 1.00 67.66 168 GLY A C 1
ATOM 2686 O O . GLY A 1 182 ? 97.621 173.980 86.972 1.00 67.21 168 GLY A O 1
ATOM 2690 N N . ARG A 1 183 ? 97.863 171.840 86.331 1.00 71.52 169 ARG A N 1
ATOM 2691 C CA . ARG A 1 183 ? 96.941 171.355 87.352 1.00 73.45 169 ARG A CA 1
ATOM 2692 C C . ARG A 1 183 ? 97.481 171.621 88.750 1.00 72.48 169 ARG A C 1
ATOM 2693 O O . ARG A 1 183 ? 96.741 172.060 89.637 1.00 71.56 169 ARG A O 1
ATOM 2714 N N . VAL A 1 184 ? 98.770 171.355 88.968 1.00 69.49 170 VAL A N 1
ATOM 2715 C CA . VAL A 1 184 ? 99.361 171.595 90.282 1.00 68.81 170 VAL A CA 1
ATOM 2716 C C . VAL A 1 184 ? 99.310 173.079 90.621 1.00 68.54 170 VAL A C 1
ATOM 2717 O O . VAL A 1 184 ? 98.968 173.465 91.747 1.00 67.26 170 VAL A O 1
ATOM 2730 N N . LEU A 1 185 ? 99.644 173.935 89.652 1.00 69.20 171 LEU A N 1
ATOM 2731 C CA . LEU A 1 185 ? 99.614 175.372 89.905 1.00 69.79 171 LEU A CA 1
ATOM 2732 C C . LEU A 1 185 ? 98.195 175.853 90.185 1.00 69.00 171 LEU A C 1
ATOM 2733 O O . LEU A 1 185 ? 97.983 176.707 91.052 1.00 66.30 171 LEU A O 1
ATOM 2749 N N . SER A 1 186 ? 97.207 175.318 89.463 1.00 69.22 172 SER A N 1
ATOM 2750 C CA . SER A 1 186 ? 95.822 175.710 89.700 1.00 71.70 172 SER A CA 1
ATOM 2751 C C . SER A 1 186 ? 95.348 175.250 91.072 1.00 71.69 172 SER A C 1
ATOM 2752 O O . SER A 1 186 ? 94.618 175.975 91.758 1.00 70.14 172 SER A O 1
ATOM 2760 N N . ARG A 1 187 ? 95.746 174.047 91.489 1.00 72.85 173 ARG A N 1
ATOM 2761 C CA . ARG A 1 187 ? 95.400 173.580 92.827 1.00 72.57 173 ARG A CA 1
ATOM 2762 C C . ARG A 1 187 ? 96.014 174.479 93.890 1.00 71.07 173 ARG A C 1
ATOM 2763 O O . ARG A 1 187 ? 95.355 174.831 94.876 1.00 70.45 173 ARG A O 1
ATOM 2784 N N . LEU A 1 188 ? 97.278 174.867 93.704 1.00 69.77 174 LEU A N 1
ATOM 2785 C CA . LEU A 1 188 ? 97.915 175.774 94.654 1.00 68.62 174 LEU A CA 1
ATOM 2786 C C . LEU A 1 188 ? 97.215 177.128 94.676 1.00 71.15 174 LEU A C 1
ATOM 2787 O O . LEU A 1 188 ? 97.051 177.735 95.741 1.00 68.58 174 LEU A O 1
ATOM 2803 N N . THR A 1 189 ? 96.802 177.622 93.506 1.00 70.17 175 THR A N 1
ATOM 2804 C CA . THR A 1 189 ? 96.082 178.890 93.446 1.00 69.80 175 THR A CA 1
ATOM 2805 C C . THR A 1 189 ? 94.753 178.802 94.184 1.00 68.47 175 THR A C 1
ATOM 2806 O O . THR A 1 189 ? 94.367 179.733 94.901 1.00 68.18 175 THR A O 1
ATOM 2817 N N . GLU A 1 190 ? 94.031 177.693 94.010 1.00 69.61 176 GLU A N 1
ATOM 2818 C CA . GLU A 1 190 ? 92.779 177.507 94.736 1.00 71.16 176 GLU A CA 1
ATOM 2819 C C . GLU A 1 190 ? 93.024 177.457 96.237 1.00 70.47 176 GLU A C 1
ATOM 2820 O O . GLU A 1 190 ? 92.257 178.028 97.021 1.00 68.87 176 GLU A O 1
ATOM 2832 N N . LEU A 1 191 ? 94.086 176.764 96.655 1.00 69.45 177 LEU A N 1
ATOM 2833 C CA . LEU A 1 191 ? 94.434 176.716 98.071 1.00 70.66 177 LEU A CA 1
ATOM 2834 C C . LEU A 1 191 ? 94.704 178.117 98.608 1.00 71.61 177 LEU A C 1
ATOM 2835 O O . LEU A 1 191 ? 94.227 178.489 99.688 1.00 69.57 177 LEU A O 1
ATOM 2851 N N . GLN A 1 192 ? 95.466 178.912 97.855 1.00 71.29 178 GLN A N 1
ATOM 2852 C CA . GLN A 1 192 ? 95.756 180.280 98.273 1.00 70.69 178 GLN A CA 1
ATOM 2853 C C . GLN A 1 192 ? 94.477 181.099 98.387 1.00 71.30 178 GLN A C 1
ATOM 2854 O O . GLN A 1 192 ? 94.284 181.831 99.363 1.00 69.63 178 GLN A O 1
ATOM 2868 N N . ALA A 1 193 ? 93.587 180.982 97.400 1.00 69.79 179 ALA A N 1
ATOM 2869 C CA . ALA A 1 193 ? 92.357 181.768 97.421 1.00 70.54 179 ALA A CA 1
ATOM 2870 C C . ALA A 1 193 ? 91.475 181.385 98.603 1.00 70.24 179 ALA A C 1
ATOM 2871 O O . ALA A 1 193 ? 90.919 182.259 99.283 1.00 69.72 179 ALA A O 1
ATOM 2878 N N . GLU A 1 194 ? 91.328 180.083 98.864 1.00 70.88 180 GLU A N 1
ATOM 2879 C CA . GLU A 1 194 ? 90.480 179.654 99.972 1.00 72.35 180 GLU A CA 1
ATOM 2880 C C . GLU A 1 194 ? 91.072 180.065 101.315 1.00 72.57 180 GLU A C 1
ATOM 2881 O O . GLU A 1 194 ? 90.344 180.529 102.200 1.00 70.98 180 GLU A O 1
ATOM 2893 N N . LEU A 1 195 ? 92.389 179.916 101.492 1.00 69.76 181 LEU A N 1
ATOM 2894 C CA . LEU A 1 195 ? 92.982 180.324 102.761 1.00 72.55 181 LEU A CA 1
ATOM 2895 C C . LEU A 1 195 ? 92.962 181.838 102.923 1.00 73.40 181 LEU A C 1
ATOM 2896 O O . LEU A 1 195 ? 92.954 182.337 104.054 1.00 72.46 181 LEU A O 1
ATOM 2912 N N . SER A 1 196 ? 92.956 182.585 101.815 1.00 69.62 182 SER A N 1
ATOM 2913 C CA . SER A 1 196 ? 92.856 184.037 101.906 1.00 69.29 182 SER A CA 1
ATOM 2914 C C . SER A 1 196 ? 91.450 184.463 102.305 1.00 70.07 182 SER A C 1
ATOM 2915 O O . SER A 1 196 ? 91.274 185.313 103.186 1.00 67.57 182 SER A O 1
ATOM 2923 N N . LEU A 1 197 ? 90.431 183.877 101.672 1.00 70.00 183 LEU A N 1
ATOM 2924 C CA . LEU A 1 197 ? 89.058 184.217 102.027 1.00 70.07 183 LEU A CA 1
ATOM 2925 C C . LEU A 1 197 ? 88.647 183.638 103.373 1.00 70.44 183 LEU A C 1
ATOM 2926 O O . LEU A 1 197 ? 87.628 184.066 103.925 1.00 69.50 183 LEU A O 1
ATOM 2942 N N . LYS A 1 198 ? 89.405 182.683 103.910 1.00 71.53 184 LYS A N 1
ATO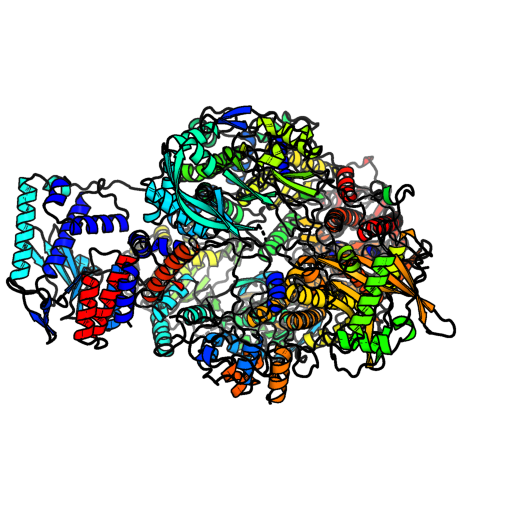M 2943 C CA . LYS A 1 198 ? 89.180 182.168 105.254 1.00 73.10 184 LYS A CA 1
ATOM 2944 C C . LYS A 1 198 ? 90.081 182.821 106.295 1.00 71.49 184 LYS A C 1
ATOM 2945 O O . LYS A 1 198 ? 90.028 182.439 107.468 1.00 69.41 184 LYS A O 1
ATOM 2964 N N . ASN A 1 199 ? 90.904 183.792 105.897 1.00 70.74 185 ASN A N 1
ATOM 2965 C CA . ASN A 1 199 ? 91.733 184.562 106.824 1.00 71.97 185 ASN A CA 1
ATOM 2966 C C . ASN A 1 199 ? 92.652 183.644 107.634 1.00 72.30 185 ASN A C 1
ATOM 2967 O O . ASN A 1 199 ? 92.568 183.556 108.861 1.00 70.53 185 ASN A O 1
ATOM 2978 N N . LEU A 1 200 ? 93.542 182.954 106.917 1.00 72.37 186 LEU A N 1
ATOM 2979 C CA . LEU A 1 200 ? 94.526 182.083 107.542 1.00 71.20 186 LEU A CA 1
ATOM 2980 C C . LEU A 1 200 ? 95.943 182.309 107.033 1.00 69.85 186 LEU A C 1
ATOM 2981 O O . LEU A 1 200 ? 96.871 181.666 107.536 1.00 69.21 186 LEU A O 1
ATOM 2997 N N . TRP A 1 201 ? 96.141 183.194 106.053 1.00 68.46 187 TRP A N 1
ATOM 2998 C CA . TRP A 1 201 ? 97.492 183.471 105.578 1.00 69.30 187 TRP A CA 1
ATOM 2999 C C . TRP A 1 201 ? 98.349 184.069 106.687 1.00 70.94 187 TRP A C 1
ATOM 3000 O O . TRP A 1 201 ? 99.519 183.700 106.848 1.00 69.58 187 TRP A O 1
ATOM 3021 N N . GLN A 1 202 ? 97.784 185.001 107.459 1.00 71.48 188 GLN A N 1
ATOM 3022 C CA . GLN A 1 202 ? 98.508 185.552 108.599 1.00 70.00 188 GLN A CA 1
ATOM 3023 C C . GLN A 1 202 ? 98.761 184.490 109.659 1.00 69.20 188 GLN A C 1
ATOM 3024 O O . GLN A 1 202 ? 99.768 184.552 110.375 1.00 70.30 188 GLN A O 1
ATOM 3038 N N . VAL A 1 203 ? 97.862 183.510 109.776 1.00 66.60 189 VAL A N 1
ATOM 3039 C CA . VAL A 1 203 ? 98.043 182.448 110.760 1.00 68.96 189 VAL A CA 1
ATOM 3040 C C . VAL A 1 203 ? 99.301 181.648 110.458 1.00 68.50 189 VAL A C 1
ATOM 3041 O O . VAL A 1 203 ? 99.979 181.171 111.376 1.00 69.32 189 VAL A O 1
ATOM 3054 N N . LEU A 1 204 ? 99.634 181.486 109.178 1.00 64.62 190 LEU A N 1
ATOM 3055 C CA . LEU A 1 204 ? 100.799 180.704 108.782 1.00 66.71 190 LEU A CA 1
ATOM 3056 C C . LEU A 1 204 ? 102.061 181.551 108.658 1.00 66.42 190 LEU A C 1
ATOM 3057 O O . LEU A 1 204 ? 103.157 181.072 108.966 1.00 66.15 190 LEU A O 1
ATOM 3073 N N . ILE A 1 205 ? 101.930 182.802 108.211 1.00 66.23 191 ILE A N 1
ATOM 3074 C CA . ILE A 1 205 ? 103.110 183.626 107.960 1.00 66.38 191 ILE A CA 1
ATOM 3075 C C . ILE A 1 205 ? 103.885 183.882 109.245 1.00 67.48 191 ILE A C 1
ATOM 3076 O O . ILE A 1 205 ? 105.096 184.131 109.209 1.00 66.07 191 ILE A O 1
ATOM 3092 N N . GLY A 1 206 ? 103.213 183.831 110.392 1.00 62.51 192 GLY A N 1
ATOM 3093 C CA . GLY A 1 206 ? 103.854 184.119 111.661 1.00 62.30 192 GLY A CA 1
ATOM 3094 C C . GLY A 1 206 ? 105.028 183.214 111.977 1.00 65.27 192 GLY A C 1
ATOM 3095 O O . GLY A 1 206 ? 104.926 181.989 111.864 1.00 63.87 192 GLY A O 1
ATOM 3099 N N . GLU A 1 207 ? 106.151 183.812 112.378 1.00 70.83 193 GLU A N 1
ATOM 3100 C CA . GLU A 1 207 ? 107.350 183.075 112.783 1.00 69.88 193 GLU A CA 1
ATOM 3101 C C . GLU A 1 207 ? 107.337 182.978 114.305 1.00 70.53 193 GLU A C 1
ATOM 3102 O O . GLU A 1 207 ? 107.859 183.846 115.007 1.00 68.15 193 GLU A O 1
ATOM 3114 N N . GLU A 1 208 ? 106.733 181.906 114.819 1.00 68.90 194 GLU A N 1
ATOM 3115 C CA . GLU A 1 208 ? 106.571 181.692 116.258 1.00 68.26 194 GLU A CA 1
ATOM 3116 C C . GLU A 1 208 ? 107.032 180.274 116.584 1.00 67.27 194 GLU A C 1
ATOM 3117 O O . GLU A 1 208 ? 106.236 179.332 116.573 1.00 66.51 194 GLU A O 1
ATOM 3129 N N . ASP A 1 209 ? 108.324 180.126 116.883 1.00 66.31 195 ASP A N 1
ATOM 3130 C CA . ASP A 1 209 ? 108.909 178.836 117.261 1.00 65.90 195 ASP A CA 1
ATOM 3131 C C . ASP A 1 209 ? 109.854 179.091 118.434 1.00 65.50 195 ASP A C 1
ATOM 3132 O O . ASP A 1 209 ? 111.038 179.380 118.241 1.00 64.97 195 ASP A O 1
ATOM 3141 N N . VAL A 1 210 ? 109.321 178.983 119.650 1.00 64.61 196 VAL A N 1
ATOM 3142 C CA . VAL A 1 210 ? 110.115 179.169 120.860 1.00 63.18 196 VAL A CA 1
ATOM 3143 C C . VAL A 1 210 ? 110.845 177.871 121.176 1.00 63.43 196 VAL A C 1
ATOM 3144 O O . VAL A 1 210 ? 110.537 176.817 120.608 1.00 58.46 196 VAL A O 1
ATOM 3157 N N . GLU A 1 211 ? 111.817 177.940 122.084 1.00 63.95 197 GLU A N 1
ATOM 3158 C CA . GLU A 1 211 ? 112.583 176.758 122.454 1.00 63.23 197 GLU A CA 1
ATOM 3159 C C . GLU A 1 211 ? 111.661 175.672 122.992 1.00 63.11 197 GLU A C 1
ATOM 3160 O O . GLU A 1 211 ? 110.778 175.939 123.813 1.00 58.38 197 GLU A O 1
ATOM 3172 N N . LYS A 1 212 ? 111.872 174.442 122.527 1.00 61.78 198 LYS A N 1
ATOM 3173 C CA . LYS A 1 212 ? 111.085 173.289 122.944 1.00 63.17 198 LYS A CA 1
ATOM 3174 C C . LYS A 1 212 ? 112.027 172.194 123.421 1.00 61.08 198 LYS A C 1
ATOM 3175 O O . LYS A 1 212 ? 113.038 171.915 122.769 1.00 60.15 198 LYS A O 1
ATOM 3194 N N . GLY A 1 213 ? 111.689 171.569 124.552 1.00 49.77 199 GLY A N 1
ATOM 3195 C CA . GLY A 1 213 ? 112.532 170.557 125.153 1.00 46.18 199 GLY A CA 1
ATOM 3196 C C . GLY A 1 213 ? 111.721 169.388 125.685 1.00 47.12 199 GLY A C 1
ATOM 3197 O O . GLY A 1 213 ? 110.513 169.286 125.463 1.00 45.24 199 GLY A O 1
ATOM 3201 N N . ILE A 1 214 ? 112.427 168.503 126.394 1.00 32.32 200 ILE A N 1
ATOM 3202 C CA . ILE A 1 214 ? 111.798 167.307 126.938 1.00 30.93 200 ILE A CA 1
ATOM 3203 C C . ILE A 1 214 ? 110.814 167.694 128.032 1.00 29.45 200 ILE A C 1
ATOM 3204 O O . ILE A 1 214 ? 111.031 168.652 128.785 1.00 29.61 200 ILE A O 1
ATOM 3220 N N . ASP A 1 215 ? 109.717 166.946 128.122 1.00 31.08 201 ASP A N 1
ATOM 3221 C CA . ASP A 1 215 ? 108.683 167.172 129.121 1.00 30.64 201 ASP A CA 1
ATOM 3222 C C . ASP A 1 215 ? 108.526 165.926 129.981 1.00 31.32 201 ASP A C 1
ATOM 3223 O O . ASP A 1 215 ? 108.362 164.820 129.456 1.00 29.03 201 ASP A O 1
ATOM 3232 N N . PHE A 1 216 ? 108.580 166.110 131.298 1.00 25.72 202 PHE A N 1
ATOM 3233 C CA . PHE A 1 216 ? 108.352 165.031 132.258 1.00 16.87 202 PHE A CA 1
ATOM 3234 C C . PHE A 1 216 ? 107.595 165.639 133.434 1.00 23.90 202 PHE A C 1
ATOM 3235 O O . PHE A 1 216 ? 108.200 166.248 134.321 1.00 23.23 202 PHE A O 1
ATOM 3252 N N . LYS A 1 217 ? 106.277 165.472 133.435 1.00 18.81 203 LYS A N 1
ATOM 3253 C CA . LYS A 1 217 ? 105.400 166.110 134.407 1.00 16.17 203 LYS A CA 1
ATOM 3254 C C . LYS A 1 217 ? 104.923 165.086 135.426 1.00 18.90 203 LYS A C 1
ATOM 3255 O O . LYS A 1 217 ? 104.453 164.005 135.056 1.00 26.88 203 LYS A O 1
ATOM 3274 N N . LEU A 1 218 ? 105.034 165.434 136.703 1.00 22.78 204 LEU A N 1
ATOM 3275 C CA . LEU A 1 218 ? 104.628 164.551 137.786 1.00 18.80 204 LEU A CA 1
ATOM 3276 C C . LEU A 1 218 ? 103.135 164.685 138.049 1.00 15.19 204 LEU A C 1
ATOM 3277 O O . LEU A 1 218 ? 102.597 165.794 138.105 1.00 20.65 204 LEU A O 1
ATOM 3293 N N . GLY A 1 219 ? 102.471 163.543 138.212 1.00 22.71 205 GLY A N 1
ATOM 3294 C CA . GLY A 1 219 ? 101.060 163.507 138.524 1.00 22.93 205 GLY A CA 1
ATOM 3295 C C . GLY A 1 219 ? 100.800 163.692 140.007 1.00 22.86 205 GLY A C 1
ATOM 3296 O O . GLY A 1 219 ? 101.700 163.964 140.803 1.00 31.21 205 GLY A O 1
ATOM 3300 N N . GLN A 1 220 ? 99.530 163.530 140.377 1.00 19.94 206 GLN A N 1
ATOM 3301 C CA . GLN A 1 220 ? 99.121 163.785 141.755 1.00 21.55 206 GLN A CA 1
ATOM 3302 C C . GLN A 1 220 ? 99.661 162.718 142.700 1.00 18.64 206 GLN A C 1
ATOM 3303 O O . GLN A 1 220 ? 100.204 163.034 143.766 1.00 31.68 206 GLN A O 1
ATOM 3317 N N . THR A 1 221 ? 99.520 161.445 142.328 1.00 15.61 207 THR A N 1
ATOM 3318 C CA . THR A 1 221 ? 99.950 160.364 143.209 1.00 14.09 207 THR A CA 1
ATOM 3319 C C . THR A 1 221 ? 101.458 160.387 143.418 1.00 17.67 207 THR A C 1
ATOM 3320 O O . THR A 1 221 ? 101.938 160.271 144.550 1.00 21.44 207 THR A O 1
ATOM 3331 N N . ILE A 1 222 ? 102.225 160.525 142.335 1.00 15.01 208 ILE A N 1
ATOM 3332 C CA . ILE A 1 222 ? 103.677 160.544 142.467 1.00 18.42 208 ILE A CA 1
ATOM 3333 C C . ILE A 1 222 ? 104.122 161.787 143.225 1.00 17.59 208 ILE A C 1
ATOM 3334 O O . ILE A 1 222 ? 105.078 161.744 144.009 1.00 17.64 208 ILE A O 1
ATOM 3350 N N . SER A 1 223 ? 103.436 162.912 143.012 1.00 21.66 209 SER A N 1
ATOM 3351 C CA . SER A 1 223 ? 103.769 164.123 143.753 1.00 18.65 209 SER A CA 1
ATOM 3352 C C . SER A 1 223 ? 103.558 163.927 145.248 1.00 14.62 209 SER A C 1
ATOM 3353 O O . SER A 1 223 ? 104.406 164.317 146.056 1.00 15.95 209 SER A O 1
ATOM 3361 N N . ARG A 1 224 ? 102.438 163.314 145.638 1.00 11.93 210 ARG A N 1
ATOM 3362 C CA . ARG A 1 224 ? 102.202 163.066 147.057 1.00 11.36 210 ARG A CA 1
ATOM 3363 C C . ARG A 1 224 ? 103.202 162.062 147.619 1.00 13.08 210 ARG A C 1
ATOM 3364 O O . ARG A 1 224 ? 103.676 162.216 148.752 1.00 25.29 210 ARG A O 1
ATOM 3385 N N . LEU A 1 225 ? 103.533 161.027 146.845 1.00 10.86 211 LEU A N 1
ATOM 3386 C CA . LEU A 1 225 ? 104.518 160.054 147.302 1.00 9.12 211 LEU A CA 1
ATOM 3387 C C . LEU A 1 225 ? 105.862 160.719 147.553 1.00 14.49 211 LEU A C 1
ATOM 3388 O O . LEU A 1 225 ? 106.535 160.420 148.545 1.00 17.38 211 LEU A O 1
ATOM 3404 N N . ARG A 1 226 ? 106.274 161.620 146.660 1.00 10.21 212 ARG A N 1
ATOM 3405 C CA . ARG A 1 226 ? 107.513 162.356 146.881 1.00 18.15 212 ARG A CA 1
ATOM 3406 C C . ARG A 1 226 ? 107.394 163.306 148.065 1.00 18.01 212 ARG A C 1
ATOM 3407 O O . ARG A 1 226 ? 108.366 163.501 148.802 1.00 10.96 212 ARG A O 1
ATOM 3428 N N . ASP A 1 227 ? 106.218 163.904 148.263 1.00 17.86 213 ASP A N 1
ATOM 3429 C CA . ASP A 1 227 ? 106.028 164.810 149.390 1.00 19.39 213 ASP A CA 1
ATOM 3430 C C . ASP A 1 227 ? 106.182 164.083 150.720 1.00 19.66 213 ASP A C 1
ATOM 3431 O O . ASP A 1 227 ? 106.770 164.622 151.663 1.00 25.54 213 ASP A O 1
ATOM 3440 N N . ILE A 1 228 ? 105.653 162.864 150.820 1.00 18.68 214 ILE A N 1
ATOM 3441 C CA . ILE A 1 228 ? 105.727 162.107 152.065 1.00 16.87 214 ILE A CA 1
ATOM 3442 C C . ILE A 1 228 ? 107.011 161.289 152.100 1.00 15.70 214 ILE A C 1
ATOM 3443 O O . ILE A 1 228 ? 107.205 160.460 152.994 1.00 28.67 214 ILE A O 1
ATOM 3459 N N . SER A 1 229 ? 107.897 161.516 151.132 1.00 16.85 215 SER A N 1
ATOM 3460 C CA . SER A 1 229 ? 109.158 160.795 151.036 1.00 11.99 215 SER A CA 1
ATOM 3461 C C . SER A 1 229 ? 110.354 161.660 151.417 1.00 12.08 215 SER A C 1
ATOM 3462 O O . SER A 1 229 ? 111.492 161.295 151.109 1.00 7.19 215 SER A O 1
ATOM 3470 N N . VAL A 1 230 ? 110.127 162.791 152.076 1.00 18.89 216 VAL A N 1
ATOM 3471 C CA . VAL A 1 230 ? 111.202 163.711 152.443 1.00 20.61 216 VAL A CA 1
ATOM 3472 C C . VAL A 1 230 ? 111.720 163.363 153.834 1.00 15.94 216 VAL A C 1
ATOM 3473 O O . VAL A 1 230 ? 111.009 162.720 154.618 1.00 20.74 216 VAL A O 1
ATOM 3486 N N . PRO A 1 231 ? 112.944 163.759 154.182 1.00 22.72 217 PRO A N 1
ATOM 3487 C CA . PRO A 1 231 ? 113.438 163.538 155.545 1.00 9.52 217 PRO A CA 1
ATOM 3488 C C . PRO A 1 231 ? 112.583 164.247 156.585 1.00 18.60 217 PRO A C 1
ATOM 3489 O O . PRO A 1 231 ? 111.703 165.054 156.280 1.00 26.81 217 PRO A O 1
ATOM 3500 N N . ALA A 1 232 ? 112.863 163.930 157.846 1.00 25.46 218 ALA A N 1
ATOM 3501 C CA . ALA A 1 232 ? 112.174 164.579 158.951 1.00 20.94 218 ALA A CA 1
ATOM 3502 C C . ALA A 1 232 ? 112.590 166.041 159.049 1.00 18.58 218 ALA A C 1
ATOM 3503 O O . ALA A 1 232 ? 113.767 166.382 158.908 1.00 25.18 218 ALA A O 1
ATOM 3510 N N . GLY A 1 233 ? 111.613 166.908 159.301 1.00 24.68 219 GLY A N 1
ATOM 3511 C CA . GLY A 1 233 ? 111.845 168.334 159.371 1.00 15.06 219 GLY A CA 1
ATOM 3512 C C . GLY A 1 233 ? 111.462 169.104 158.128 1.00 18.93 219 GLY A C 1
ATOM 3513 O O . GLY A 1 233 ? 111.716 170.312 158.068 1.00 23.73 219 GLY A O 1
ATOM 3517 N N . PHE A 1 234 ? 110.868 168.447 157.135 1.00 27.44 220 PHE A N 1
ATOM 3518 C CA . PHE A 1 234 ? 110.410 169.101 155.918 1.00 18.62 220 PHE A CA 1
ATOM 3519 C C . PHE A 1 234 ? 108.935 168.799 155.714 1.00 19.26 220 PHE A C 1
ATOM 3520 O O . PHE A 1 234 ? 108.484 167.675 155.946 1.00 27.36 220 PHE A O 1
ATOM 3537 N N . SER A 1 235 ? 108.185 169.814 155.286 1.00 27.41 221 SER A N 1
ATOM 3538 C CA . SER A 1 235 ? 106.759 169.633 155.043 1.00 20.17 221 SER A CA 1
ATOM 3539 C C . SER A 1 235 ? 106.509 168.914 153.723 1.00 26.82 221 SER A C 1
ATOM 3540 O O . SER A 1 235 ? 105.738 167.950 153.670 1.00 29.47 221 SER A O 1
ATOM 3548 N N . ASN A 1 236 ? 107.151 169.369 152.650 1.00 22.79 222 ASN A N 1
ATOM 3549 C CA . ASN A 1 236 ? 106.947 168.814 151.321 1.00 25.59 222 ASN A CA 1
ATOM 3550 C C . ASN A 1 236 ? 108.292 168.730 150.616 1.00 20.73 222 ASN A C 1
ATOM 3551 O O . ASN A 1 236 ? 109.334 169.090 151.173 1.00 18.15 222 ASN A O 1
ATOM 3562 N N . PHE A 1 237 ? 108.269 168.248 149.373 1.00 22.12 223 PHE A N 1
ATOM 3563 C CA . PHE A 1 237 ? 109.509 168.085 148.627 1.00 23.57 223 PHE A CA 1
ATOM 3564 C C . PHE A 1 237 ? 110.047 169.404 148.095 1.00 23.25 223 PHE A C 1
ATOM 3565 O O . PHE A 1 237 ? 111.257 169.529 147.895 1.00 23.52 223 PHE A O 1
ATOM 3582 N N . GLU A 1 238 ? 109.183 170.384 147.832 1.00 23.62 224 GLU A N 1
ATOM 3583 C CA . GLU A 1 238 ? 109.677 171.674 147.363 1.00 23.23 224 GLU A CA 1
ATOM 3584 C C . GLU A 1 238 ? 110.556 172.331 148.419 1.00 16.00 224 GLU A C 1
ATOM 3585 O O . GLU A 1 238 ? 111.613 172.889 148.101 1.00 29.73 224 GLU A O 1
ATOM 3597 N N . GLY A 1 239 ? 110.140 172.266 149.684 1.00 22.33 225 GLY A N 1
ATOM 3598 C CA . GLY A 1 239 ? 110.977 172.783 150.752 1.00 15.03 225 GLY A CA 1
ATOM 3599 C C . GLY A 1 239 ? 112.299 172.051 150.858 1.00 19.45 225 GLY A C 1
ATOM 3600 O O . GLY A 1 239 ? 113.345 172.666 151.071 1.00 35.72 225 GLY A O 1
ATOM 3604 N N . MET A 1 240 ? 112.272 170.725 150.712 1.00 24.55 226 MET A N 1
ATOM 3605 C CA . MET A 1 240 ? 113.509 169.952 150.757 1.00 15.09 226 MET A CA 1
ATOM 3606 C C . MET A 1 240 ? 114.440 170.343 149.616 1.00 17.39 226 MET A C 1
ATOM 3607 O O . MET A 1 240 ? 115.649 170.494 149.818 1.00 19.61 226 MET A O 1
ATOM 3621 N N . ARG A 1 241 ? 113.898 170.501 148.408 1.00 20.84 227 ARG A N 1
ATOM 3622 C CA . ARG A 1 241 ? 114.722 170.893 147.271 1.00 17.21 227 ARG A CA 1
ATOM 3623 C C . ARG A 1 241 ? 115.317 172.279 147.478 1.00 18.16 227 ARG A C 1
ATOM 3624 O O . ARG A 1 241 ? 116.502 172.503 147.206 1.00 28.26 227 ARG A O 1
ATOM 3645 N N . SER A 1 242 ? 114.510 173.223 147.968 1.00 20.08 228 SER A N 1
ATOM 3646 C CA . SER A 1 242 ? 115.026 174.559 148.243 1.00 19.69 228 SER A CA 1
ATOM 3647 C C . SER A 1 242 ? 116.130 174.513 149.290 1.00 13.01 228 SER A C 1
ATOM 3648 O O . SER A 1 242 ? 117.156 175.188 149.154 1.00 26.77 228 SER A O 1
ATOM 3656 N N . TYR A 1 243 ? 115.936 173.719 150.344 1.00 13.49 229 TYR A N 1
ATOM 3657 C CA . TYR A 1 243 ? 116.962 173.576 151.370 1.00 21.85 229 TYR A CA 1
ATOM 3658 C C . TYR A 1 243 ? 118.246 173.002 150.789 1.00 21.57 229 TYR A C 1
ATOM 3659 O O . TYR A 1 243 ? 119.340 173.506 151.061 1.00 16.16 229 TYR A O 1
ATOM 3677 N N . ILE A 1 244 ? 118.134 171.953 149.973 1.00 25.32 230 ILE A N 1
ATOM 3678 C CA . ILE A 1 244 ? 119.323 171.340 149.389 1.00 20.93 230 ILE A CA 1
ATOM 3679 C C . ILE A 1 244 ? 120.039 172.338 148.489 1.00 22.43 230 ILE A C 1
ATOM 3680 O O . ILE A 1 244 ? 121.273 172.354 148.411 1.00 28.07 230 ILE A O 1
ATOM 3696 N N . ASP A 1 245 ? 119.277 173.180 147.791 1.00 25.51 231 ASP A N 1
ATOM 3697 C CA . ASP A 1 245 ? 119.863 174.092 146.817 1.00 24.85 231 ASP A CA 1
ATOM 3698 C C . ASP A 1 245 ? 120.522 175.308 147.458 1.00 19.74 231 ASP A C 1
ATOM 3699 O O . ASP A 1 245 ? 121.537 175.787 146.943 1.00 24.51 231 ASP A O 1
ATOM 3708 N N . ASN A 1 246 ? 119.980 175.822 148.561 1.00 24.25 232 ASN A N 1
ATOM 3709 C CA . ASN A 1 246 ? 120.361 177.137 149.077 1.00 22.55 232 ASN A CA 1
ATOM 3710 C C . ASN A 1 246 ? 121.287 177.058 150.286 1.00 26.54 232 ASN A C 1
ATOM 3711 O O . ASN A 1 246 ? 122.330 177.712 150.333 1.00 35.41 232 ASN A O 1
ATOM 3722 N N . ILE A 1 247 ? 120.912 176.325 151.329 1.00 34.11 233 ILE A N 1
ATOM 3723 C CA . ILE A 1 247 ? 121.907 176.067 152.408 1.00 30.93 233 ILE A CA 1
ATOM 3724 C C . ILE A 1 247 ? 123.372 175.635 152.321 1.00 28.64 233 ILE A C 1
ATOM 3725 O O . ILE A 1 247 ? 123.700 174.814 151.444 1.00 34.63 233 ILE A O 1
ATOM 3732 N N . ASP A 1 248 ? 124.203 176.179 153.202 1.00 32.84 234 ASP A N 1
ATOM 3733 C CA . ASP A 1 248 ? 125.623 175.889 153.295 1.00 30.45 234 ASP A CA 1
ATOM 3734 C C . ASP A 1 248 ? 125.860 174.986 154.495 1.00 35.18 234 ASP A C 1
ATOM 3735 O O . ASP A 1 248 ? 125.731 175.451 155.637 1.00 36.97 234 ASP A O 1
ATOM 3744 N N . PRO A 1 249 ? 126.199 173.708 154.303 1.00 30.99 235 PRO A N 1
ATOM 3745 C CA . PRO A 1 249 ? 126.299 172.796 155.449 1.00 27.40 235 PRO A CA 1
ATOM 3746 C C . PRO A 1 249 ? 127.664 172.802 156.120 1.00 26.69 235 PRO A C 1
ATOM 3747 O O . PRO A 1 249 ? 127.980 171.884 156.883 1.00 33.89 235 PRO A O 1
ATOM 3758 N N . LYS A 1 250 ? 128.477 173.821 155.850 1.00 24.97 236 LYS A N 1
ATOM 3759 C CA . LYS A 1 250 ? 129.827 173.864 156.398 1.00 31.89 236 LYS A CA 1
ATOM 3760 C C . LYS A 1 250 ? 129.798 173.728 157.916 1.00 31.46 236 LYS A C 1
ATOM 3761 O O . LYS A 1 250 ? 129.038 174.418 158.601 1.00 33.70 236 LYS A O 1
ATOM 3780 N N . GLY A 1 251 ? 130.636 172.836 158.439 1.00 30.08 237 GLY A N 1
ATOM 3781 C CA . GLY A 1 251 ? 130.752 172.632 159.867 1.00 17.04 237 GLY A CA 1
ATOM 3782 C C . GLY A 1 251 ? 129.708 171.725 160.478 1.00 27.89 237 GLY A C 1
ATOM 3783 O O . GLY A 1 251 ? 129.729 171.524 161.698 1.00 27.95 237 GLY A O 1
ATOM 3787 N N . ALA A 1 252 ? 128.796 171.169 159.677 1.00 1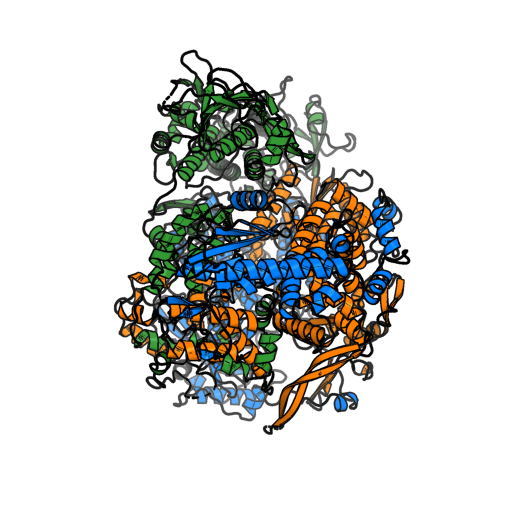1.13 238 ALA A N 1
ATOM 3788 C CA . ALA A 1 252 ? 127.739 170.329 160.229 1.00 16.64 238 ALA A CA 1
ATOM 3789 C C . ALA A 1 252 ? 128.303 169.061 160.856 1.00 16.85 238 ALA A C 1
ATOM 3790 O O . ALA A 1 252 ? 127.844 168.629 161.919 1.00 25.96 238 ALA A O 1
ATOM 3797 N N . ILE A 1 253 ? 129.289 168.442 160.206 1.00 14.73 239 ILE A N 1
ATOM 3798 C CA . ILE A 1 253 ? 129.858 167.206 160.735 1.00 18.48 239 ILE A CA 1
ATOM 3799 C C . ILE A 1 253 ? 130.529 167.462 162.077 1.00 17.11 239 ILE A C 1
ATOM 3800 O O . ILE A 1 253 ? 130.384 166.675 163.019 1.00 26.55 239 ILE A O 1
ATOM 3816 N N . GLU A 1 254 ? 131.275 168.564 162.189 1.00 22.04 240 GLU A N 1
ATOM 3817 C CA . GLU A 1 254 ? 131.912 168.896 163.459 1.00 21.40 240 GLU A CA 1
ATOM 3818 C C . GLU A 1 254 ? 130.875 169.115 164.552 1.00 25.36 240 GLU A C 1
ATOM 3819 O O . GLU A 1 254 ? 131.025 168.613 165.672 1.00 26.05 240 GLU A O 1
ATOM 3831 N N . ARG A 1 255 ? 129.811 169.860 164.245 1.00 20.54 241 ARG A N 1
ATOM 3832 C CA . ARG A 1 255 ? 128.785 170.125 165.246 1.00 19.93 241 ARG A CA 1
ATOM 3833 C C . ARG A 1 255 ? 128.101 168.839 165.689 1.00 18.56 241 ARG A C 1
ATOM 3834 O O . ARG A 1 255 ? 127.835 168.648 166.880 1.00 32.21 241 ARG A O 1
ATOM 3855 N N . ASN A 1 256 ? 127.805 167.945 164.744 1.00 23.30 242 ASN A N 1
ATOM 3856 C CA . ASN A 1 256 ? 127.141 166.695 165.099 1.00 23.98 242 ASN A CA 1
ATOM 3857 C C . ASN A 1 256 ? 128.063 165.785 165.902 1.00 21.61 242 ASN A C 1
ATOM 3858 O O . ASN A 1 256 ? 127.613 165.102 166.828 1.00 21.97 242 ASN A O 1
ATOM 3869 N N . LEU A 1 257 ? 129.353 165.753 165.561 1.00 21.86 243 LEU A N 1
ATOM 3870 C CA . LEU A 1 257 ? 130.293 164.940 166.323 1.00 24.75 243 LEU A CA 1
ATOM 3871 C C . LEU A 1 257 ? 130.513 165.505 167.718 1.00 23.49 243 LEU A C 1
ATOM 3872 O O . LEU A 1 257 ? 130.807 164.751 168.652 1.00 25.08 243 LEU A O 1
ATOM 3888 N N . ALA A 1 258 ? 130.386 166.824 167.878 1.00 23.21 244 ALA A N 1
ATOM 3889 C CA . ALA A 1 258 ? 130.521 167.423 169.200 1.00 22.01 244 ALA A CA 1
ATOM 3890 C C . ALA A 1 258 ? 129.426 166.937 170.142 1.00 26.58 244 ALA A C 1
ATOM 3891 O O . ALA A 1 258 ? 129.688 166.660 171.317 1.00 31.70 244 ALA A O 1
ATOM 3898 N N . ARG A 1 259 ? 128.196 166.828 169.648 1.00 21.98 245 ARG A N 1
ATOM 3899 C CA . ARG A 1 259 ? 127.065 166.438 170.480 1.00 20.67 245 ARG A CA 1
ATOM 3900 C C . ARG A 1 259 ? 126.794 164.938 170.469 1.00 23.05 245 ARG A C 1
ATOM 3901 O O . ARG A 1 259 ? 125.885 164.487 171.172 1.00 25.53 245 ARG A O 1
ATOM 3922 N N . MET A 1 260 ? 127.545 164.155 169.698 1.00 25.14 246 MET A N 1
ATOM 3923 C CA . MET A 1 260 ? 127.363 162.711 169.696 1.00 22.77 246 MET A CA 1
ATOM 3924 C C . MET A 1 260 ? 128.016 162.103 170.931 1.00 20.87 246 MET A C 1
ATOM 3925 O O . MET A 1 260 ? 129.097 162.522 171.350 1.00 20.99 246 MET A O 1
ATOM 3939 N N . SER A 1 261 ? 127.351 161.109 171.506 1.00 24.21 247 SER A N 1
ATOM 3940 C CA . SER A 1 261 ? 127.768 160.582 172.796 1.00 21.53 247 SER A CA 1
ATOM 3941 C C . SER A 1 261 ? 129.149 159.938 172.693 1.00 26.39 247 SER A C 1
ATOM 3942 O O . SER A 1 261 ? 129.471 159.318 171.672 1.00 30.33 247 SER A O 1
ATOM 3950 N N . PRO A 1 262 ? 129.989 160.057 173.725 1.00 24.62 248 PRO A N 1
ATOM 3951 C CA . PRO A 1 262 ? 131.260 159.314 173.719 1.00 24.02 248 PRO A CA 1
ATOM 3952 C C . PRO A 1 262 ? 131.075 157.810 173.693 1.00 25.87 248 PRO A C 1
ATOM 3953 O O . PRO A 1 262 ? 132.004 157.093 173.302 1.00 27.82 248 PRO A O 1
ATOM 3964 N N . LEU A 1 263 ? 129.912 157.306 174.111 1.00 25.36 249 LEU A N 1
ATOM 3965 C CA . LEU A 1 263 ? 129.676 155.867 174.077 1.00 25.27 249 LEU A CA 1
ATOM 3966 C C . LEU A 1 263 ? 129.736 155.326 172.656 1.00 23.11 249 LEU A C 1
ATOM 3967 O O . LEU A 1 263 ? 130.031 154.143 172.457 1.00 31.20 249 LEU A O 1
ATOM 3983 N N . VAL A 1 264 ? 129.464 156.167 171.661 1.00 19.72 250 VAL A N 1
ATOM 3984 C CA . VAL A 1 264 ? 129.594 155.783 170.258 1.00 20.68 250 VAL A CA 1
ATOM 3985 C C . VAL A 1 264 ? 131.084 155.814 169.933 1.00 13.78 250 VAL A C 1
ATOM 3986 O O . VAL A 1 264 ? 131.644 156.869 169.638 1.00 18.21 250 VAL A O 1
ATOM 3999 N N . SER A 1 265 ? 131.732 154.653 169.993 1.00 13.81 251 SER A N 1
ATOM 4000 C CA . SER A 1 265 ? 133.175 154.571 169.845 1.00 16.07 251 SER A CA 1
ATOM 4001 C C . SER A 1 265 ? 133.541 153.259 169.172 1.00 14.51 251 SER A C 1
ATOM 4002 O O . SER A 1 265 ? 132.842 152.253 169.315 1.00 19.33 251 SER A O 1
ATOM 4010 N N . VAL A 1 266 ? 134.656 153.279 168.437 1.00 19.84 252 VAL A N 1
ATOM 4011 C CA . VAL A 1 266 ? 135.166 152.058 167.819 1.00 12.86 252 VAL A CA 1
ATOM 4012 C C . VAL A 1 266 ? 135.954 151.207 168.801 1.00 13.29 252 VAL A C 1
ATOM 4013 O O . VAL A 1 266 ? 136.298 150.065 168.477 1.00 21.82 252 VAL A O 1
ATOM 4026 N N . THR A 1 267 ? 136.241 151.728 169.991 1.00 13.33 253 THR A N 1
ATOM 4027 C CA . THR A 1 267 ? 136.879 150.976 171.066 1.00 16.79 253 THR A CA 1
ATOM 4028 C C . THR A 1 267 ? 138.102 150.196 170.577 1.00 13.44 253 THR A C 1
ATOM 4029 O O . THR A 1 267 ? 138.144 148.965 170.682 1.00 24.03 253 THR A O 1
ATOM 4040 N N . PRO A 1 268 ? 139.113 150.877 170.047 1.00 25.92 254 PRO A N 1
ATOM 4041 C CA . PRO A 1 268 ? 140.297 150.166 169.558 1.00 24.12 254 PRO A CA 1
ATOM 4042 C C . PRO A 1 268 ? 141.058 149.503 170.694 1.00 15.92 254 PRO A C 1
ATOM 4043 O O . PRO A 1 268 ? 141.103 150.001 171.821 1.00 15.27 254 PRO A O 1
ATOM 4054 N N . LYS A 1 269 ? 141.663 148.361 170.380 1.00 17.52 255 LYS A N 1
ATOM 4055 C CA . LYS A 1 269 ? 142.421 147.592 171.360 1.00 13.48 255 LYS A CA 1
ATOM 4056 C C . LYS A 1 269 ? 143.594 146.944 170.644 1.00 12.51 255 LYS A C 1
ATOM 4057 O O . LYS A 1 269 ? 143.396 146.222 169.664 1.00 21.54 255 LYS A O 1
ATOM 4076 N N . LYS A 1 270 ? 144.806 147.199 171.128 1.00 13.77 256 LYS A N 1
ATOM 4077 C CA . LYS A 1 270 ? 145.988 146.619 170.508 1.00 13.45 256 LYS A CA 1
ATOM 4078 C C . LYS A 1 270 ? 146.021 145.117 170.757 1.00 17.55 256 LYS A C 1
ATOM 4079 O O . LYS A 1 270 ? 145.887 144.661 171.896 1.00 22.13 256 LYS A O 1
ATOM 4098 N N . LEU A 1 271 ? 146.200 144.349 169.687 1.00 21.87 257 LEU A N 1
ATOM 4099 C CA . LEU A 1 271 ? 146.168 142.898 169.782 1.00 16.18 257 LEU A CA 1
ATOM 4100 C C . LEU A 1 271 ? 147.490 142.361 170.311 1.00 16.74 257 LEU A C 1
ATOM 4101 O O . LEU A 1 271 ? 148.568 142.834 169.939 1.00 23.78 257 LEU A O 1
ATOM 4117 N N . THR A 1 272 ? 147.398 141.367 171.187 1.00 15.58 258 THR A N 1
ATOM 4118 C CA . THR A 1 272 ? 148.558 140.667 171.712 1.00 17.87 258 THR A CA 1
ATOM 4119 C C . THR A 1 272 ? 148.316 139.170 171.597 1.00 17.04 258 THR A C 1
ATOM 4120 O O . THR A 1 272 ? 147.179 138.715 171.453 1.00 21.45 258 THR A O 1
ATOM 4131 N N . TRP A 1 273 ? 149.406 138.403 171.651 1.00 15.90 259 TRP A N 1
ATOM 4132 C CA . TRP A 1 273 ? 149.281 136.952 171.582 1.00 18.28 259 TRP A CA 1
ATOM 4133 C C . TRP A 1 273 ? 148.406 136.424 172.710 1.00 21.03 259 TRP A C 1
ATOM 4134 O O . TRP A 1 273 ? 147.679 135.441 172.534 1.00 28.93 259 TRP A O 1
ATOM 4155 N N . GLU A 1 274 ? 148.444 137.078 173.870 1.00 17.54 260 GLU A N 1
ATOM 4156 C CA . GLU A 1 274 ? 147.677 136.605 175.015 1.00 12.95 260 GLU A CA 1
ATOM 4157 C C . GLU A 1 274 ? 146.182 136.822 174.836 1.00 24.71 260 GLU A C 1
ATOM 4158 O O . GLU A 1 274 ? 145.388 136.151 175.503 1.00 22.92 260 GLU A O 1
ATOM 4170 N N . ASP A 1 275 ? 145.782 137.741 173.958 1.00 25.46 261 ASP A N 1
ATOM 4171 C CA . ASP A 1 275 ? 144.368 137.977 173.702 1.00 13.41 261 ASP A CA 1
ATOM 4172 C C . ASP A 1 275 ? 143.750 136.912 172.809 1.00 19.47 261 ASP A C 1
ATOM 4173 O O . ASP A 1 275 ? 142.523 136.774 172.791 1.00 22.80 261 ASP A O 1
ATOM 4182 N N . LEU A 1 276 ? 144.563 136.159 172.072 1.00 26.85 262 LEU A N 1
ATOM 4183 C CA . LEU A 1 276 ? 144.063 135.110 171.186 1.00 19.44 262 LEU A CA 1
ATOM 4184 C C . LEU A 1 276 ? 143.882 133.843 172.009 1.00 16.15 262 LEU A C 1
ATOM 4185 O O . LEU A 1 276 ? 144.854 133.176 172.369 1.00 25.34 262 LEU A O 1
ATOM 4201 N N . ARG A 1 277 ? 142.643 133.518 172.310 1.00 21.80 263 ARG A N 1
ATOM 4202 C CA . ARG A 1 277 ? 142.307 132.319 173.056 1.00 22.40 263 ARG A CA 1
ATOM 4203 C C . ARG A 1 277 ? 141.943 131.189 172.105 1.00 16.75 263 ARG A C 1
ATOM 4204 O O . ARG A 1 277 ? 141.693 131.417 170.918 1.00 22.27 263 ARG A O 1
ATOM 4225 N N . PRO A 1 278 ? 141.923 129.948 172.587 1.00 13.48 264 PRO A N 1
ATOM 4226 C CA . PRO A 1 278 ? 141.490 128.839 171.730 1.00 15.31 264 PRO A CA 1
ATOM 4227 C C . PRO A 1 278 ? 140.057 129.036 171.257 1.00 11.31 264 PRO A C 1
ATOM 4228 O O . PRO A 1 278 ? 139.209 129.555 171.985 1.00 18.99 264 PRO A O 1
ATOM 4239 N N . ILE A 1 279 ? 139.791 128.614 170.027 1.00 15.85 265 ILE A N 1
ATOM 4240 C CA . ILE A 1 279 ? 138.471 128.760 169.426 1.00 18.01 265 ILE A CA 1
ATOM 4241 C C . ILE A 1 279 ? 137.650 127.514 169.727 1.00 12.32 265 ILE A C 1
ATOM 4242 O O . ILE A 1 279 ? 138.129 126.386 169.566 1.00 19.58 265 ILE A O 1
ATOM 4258 N N . GLY A 1 280 ? 136.416 127.719 170.179 1.00 21.10 266 GLY A N 1
ATOM 4259 C CA . GLY A 1 280 ? 135.508 126.632 170.450 1.00 21.09 266 GLY A CA 1
ATOM 4260 C C . GLY A 1 280 ? 135.968 125.747 171.590 1.00 21.46 266 GLY A C 1
ATOM 4261 O O . GLY A 1 280 ? 136.313 124.579 171.393 1.00 26.46 266 GLY A O 1
ATOM 4265 N N . PRO A 1 281 ? 135.982 126.285 172.811 1.00 20.06 267 PRO A N 1
ATOM 4266 C CA . PRO A 1 281 ? 136.366 125.451 173.962 1.00 20.84 267 PRO A CA 1
ATOM 4267 C C . PRO A 1 281 ? 135.452 124.256 174.175 1.00 16.96 267 PRO A C 1
ATOM 4268 O O . PRO A 1 281 ? 135.895 123.238 174.721 1.00 27.82 267 PRO A O 1
ATOM 4279 N N . HIS A 1 282 ? 134.190 124.344 173.753 1.00 16.81 268 HIS A N 1
ATOM 4280 C CA . HIS A 1 282 ? 133.244 123.265 174.009 1.00 15.41 268 HIS A CA 1
ATOM 4281 C C . HIS A 1 282 ? 133.656 121.957 173.347 1.00 14.83 268 HIS A C 1
ATOM 4282 O O . HIS A 1 282 ? 133.181 120.894 173.760 1.00 23.42 268 HIS A O 1
ATOM 4296 N N . ILE A 1 283 ? 134.523 122.001 172.332 1.00 11.35 269 ILE A N 1
ATOM 4297 C CA . ILE A 1 283 ? 134.986 120.771 171.700 1.00 8.93 269 ILE A CA 1
ATOM 4298 C C . ILE A 1 283 ? 135.888 119.957 172.612 1.00 17.67 269 ILE A C 1
ATOM 4299 O O . ILE A 1 283 ? 136.226 118.819 172.273 1.00 16.01 269 ILE A O 1
ATOM 4315 N N . TYR A 1 284 ? 136.290 120.510 173.756 1.00 19.07 270 TYR A N 1
ATOM 4316 C CA . TYR A 1 284 ? 137.182 119.821 174.676 1.00 12.31 270 TYR A CA 1
ATOM 4317 C C . TYR A 1 284 ? 136.458 119.186 175.854 1.00 13.37 270 TYR A C 1
ATOM 4318 O O . TYR A 1 284 ? 137.046 118.343 176.537 1.00 23.89 270 TYR A O 1
ATOM 4336 N N . ASN A 1 285 ? 135.206 119.555 176.106 1.00 13.22 271 ASN A N 1
ATOM 4337 C CA . ASN A 1 285 ? 134.475 119.050 177.259 1.00 22.53 271 ASN A CA 1
ATOM 4338 C C . ASN A 1 285 ? 133.826 117.712 176.919 1.00 26.50 271 ASN A C 1
ATOM 4339 O O . ASN A 1 285 ? 133.178 117.572 175.877 1.00 18.55 271 ASN A O 1
ATOM 4350 N N . HIS A 1 286 ? 134.011 116.733 177.802 1.00 30.45 272 HIS A N 1
ATOM 4351 C CA . HIS A 1 286 ? 133.587 115.359 177.563 1.00 24.80 272 HIS A CA 1
ATOM 4352 C C . HIS A 1 286 ? 132.107 115.134 177.828 1.00 28.08 272 HIS A C 1
ATOM 4353 O O . HIS A 1 286 ? 131.641 113.997 177.713 1.00 30.53 272 HIS A O 1
ATOM 4367 N N . GLU A 1 287 ? 131.359 116.177 178.190 1.00 25.94 273 GLU A N 1
ATOM 4368 C CA . GLU A 1 287 ? 129.913 116.034 178.306 1.00 23.33 273 GLU A CA 1
ATOM 4369 C C . GLU A 1 287 ? 129.285 115.710 176.957 1.00 24.62 273 GLU A C 1
ATOM 4370 O O . GLU A 1 287 ? 128.360 114.893 176.873 1.00 27.50 273 GLU A O 1
ATOM 4382 N N . LEU A 1 288 ? 129.767 116.344 175.891 1.00 24.88 274 LEU A N 1
ATOM 4383 C CA . LEU A 1 288 ? 129.210 116.132 174.566 1.00 18.62 274 LEU A CA 1
ATOM 4384 C C . LEU A 1 288 ? 129.696 114.809 173.976 1.00 11.15 274 LEU A C 1
ATOM 4385 O O . LEU A 1 288 ? 130.778 114.328 174.320 1.00 26.87 274 LEU A O 1
ATOM 4401 N N . PRO A 1 289 ? 128.912 114.200 173.092 1.00 20.65 275 PRO A N 1
ATOM 4402 C CA . PRO A 1 289 ? 129.396 113.014 172.381 1.00 19.98 275 PRO A CA 1
ATOM 4403 C C . PRO A 1 289 ? 130.423 113.388 171.327 1.00 15.70 275 PRO A C 1
ATOM 4404 O O . PRO A 1 289 ? 130.349 114.449 170.702 1.00 28.88 275 PRO A O 1
ATOM 4415 N N . GLU A 1 290 ? 131.394 112.502 171.130 1.00 18.20 276 GLU A N 1
ATOM 4416 C CA . GLU A 1 290 ? 132.393 112.734 170.098 1.00 25.31 276 GLU A CA 1
ATOM 4417 C C . GLU A 1 290 ? 131.735 112.668 168.726 1.00 3.93 276 GLU A C 1
ATOM 4418 O O . GLU A 1 290 ? 130.822 111.872 168.496 1.00 14.39 276 GLU A O 1
ATOM 4430 N N . VAL A 1 291 ? 132.197 113.518 167.816 1.00 9.50 277 VAL A N 1
ATOM 4431 C CA . VAL A 1 291 ? 131.515 113.662 166.525 1.00 19.68 277 VAL A CA 1
ATOM 4432 C C . VAL A 1 291 ? 131.566 112.334 165.774 1.00 18.84 277 VAL A C 1
ATOM 4433 O O . VAL A 1 291 ? 132.651 111.737 165.642 1.00 14.35 277 VAL A O 1
ATOM 4446 N N . PRO A 1 292 ? 130.446 111.820 165.275 1.00 1.47 278 PRO A N 1
ATOM 4447 C CA . PRO A 1 292 ? 130.461 110.524 164.593 1.00 12.14 278 PRO A CA 1
ATOM 4448 C C . PRO A 1 292 ? 130.876 110.645 163.131 1.00 19.21 278 PRO A C 1
ATOM 4449 O O . PRO A 1 292 ? 130.928 111.728 162.548 1.00 23.45 278 PRO A O 1
ATOM 4460 N N . TYR A 1 293 ? 131.166 109.489 162.544 1.00 12.31 279 TYR A N 1
ATOM 4461 C CA . TYR A 1 293 ? 131.500 109.404 161.130 1.00 10.23 279 TYR A CA 1
ATOM 4462 C C . TYR A 1 293 ? 130.238 109.560 160.293 1.00 11.22 279 TYR A C 1
ATOM 4463 O O . TYR A 1 293 ? 129.256 108.840 160.496 1.00 17.20 279 TYR A O 1
ATOM 4481 N N . ASN A 1 294 ? 130.263 110.501 159.347 1.00 10.21 280 ASN A N 1
ATOM 4482 C CA . ASN A 1 294 ? 129.093 110.798 158.531 1.00 13.11 280 ASN A CA 1
ATOM 4483 C C . ASN A 1 294 ? 129.424 110.946 157.051 1.00 16.18 280 ASN A C 1
ATOM 4484 O O . ASN A 1 294 ? 128.569 111.402 156.284 1.00 20.51 280 ASN A O 1
ATOM 4495 N N . ALA A 1 295 ? 130.627 110.573 156.626 1.00 17.25 281 ALA A N 1
ATOM 4496 C CA . ALA A 1 295 ? 130.978 110.668 155.218 1.00 11.57 281 ALA A CA 1
ATOM 4497 C C . ALA A 1 295 ? 130.155 109.683 154.396 1.00 12.16 281 ALA A C 1
ATOM 4498 O O . ALA A 1 295 ? 129.715 108.642 154.888 1.00 26.84 281 ALA A O 1
ATOM 4505 N N . PHE A 1 296 ? 129.949 110.026 153.124 1.00 15.44 282 PHE A N 1
ATOM 4506 C CA . PHE A 1 296 ? 129.093 109.213 152.266 1.00 10.09 282 PHE A CA 1
ATOM 4507 C C . PHE A 1 296 ? 129.646 107.805 152.079 1.00 10.58 282 PHE A C 1
ATOM 4508 O O . PHE A 1 296 ? 128.880 106.871 151.817 1.00 20.85 282 PHE A O 1
ATOM 4525 N N . LEU A 1 297 ? 130.959 107.628 152.212 1.00 17.38 283 LEU A N 1
ATOM 4526 C CA . LEU A 1 297 ? 131.590 106.328 152.038 1.00 12.39 283 LEU A CA 1
ATOM 4527 C C . LEU A 1 297 ? 132.755 106.201 153.007 1.00 0.00 283 LEU A C 1
ATOM 4528 O O . LEU A 1 297 ? 133.308 107.198 153.476 1.00 30.60 283 LEU A O 1
ATOM 4544 N N . LEU A 1 298 ? 133.122 104.958 153.308 1.00 1.12 284 LEU A N 1
ATOM 4545 C CA . LEU A 1 298 ? 134.320 104.712 154.096 1.00 16.21 284 LEU A CA 1
ATOM 4546 C C . LEU A 1 298 ? 135.549 105.159 153.318 1.00 7.60 284 LEU A C 1
ATOM 4547 O O . LEU A 1 298 ? 135.641 104.956 152.105 1.00 27.84 284 LEU A O 1
ATOM 4563 N N . MET A 1 299 ? 136.495 105.781 154.018 1.00 16.81 285 MET A N 1
ATOM 4564 C CA . MET A 1 299 ? 137.697 106.306 153.385 1.00 12.76 285 MET A CA 1
ATOM 4565 C C . MET A 1 299 ? 138.957 105.592 153.855 1.00 15.61 285 MET A C 1
ATOM 4566 O O . MET A 1 299 ? 139.646 104.963 153.048 1.00 27.61 285 MET A O 1
ATOM 4580 N N . SER A 1 300 ? 139.267 105.645 155.147 1.00 15.79 286 SER A N 1
ATOM 4581 C CA . SER A 1 300 ? 140.440 104.961 155.670 1.00 3.00 286 SER A CA 1
ATOM 4582 C C . SER A 1 300 ? 140.133 103.539 156.109 1.00 13.83 286 SER A C 1
ATOM 4583 O O . SER A 1 300 ? 141.044 102.705 156.148 1.00 24.86 286 SER A O 1
ATOM 4591 N N . ASP A 1 301 ? 138.877 103.248 156.429 1.00 12.49 287 ASP A N 1
ATOM 4592 C CA . ASP A 1 301 ? 138.446 101.914 156.811 1.00 2.66 287 ASP A CA 1
ATOM 4593 C C . ASP A 1 301 ? 137.976 101.090 155.622 1.00 10.70 287 ASP A C 1
ATOM 4594 O O . ASP A 1 301 ? 137.521 99.958 155.813 1.00 22.29 287 ASP A O 1
ATOM 4603 N N . GLU A 1 302 ? 138.070 101.627 154.410 1.00 13.85 288 GLU A N 1
ATOM 4604 C CA . GLU A 1 302 ? 137.613 100.905 153.233 1.00 19.24 288 GLU A CA 1
ATOM 4605 C C . GLU A 1 302 ? 138.452 99.652 153.012 1.00 15.43 288 GLU A C 1
ATOM 4606 O O . GLU A 1 302 ? 139.651 99.619 153.296 1.00 14.28 288 GLU A O 1
ATOM 4618 N N . LEU A 1 303 ? 137.802 98.613 152.499 1.00 8.25 289 LEU A N 1
ATOM 4619 C CA . LEU A 1 303 ? 138.468 97.377 152.112 1.00 5.75 289 LEU A CA 1
ATOM 4620 C C . LEU A 1 303 ? 137.960 96.982 150.736 1.00 12.04 289 LEU A C 1
ATOM 4621 O O . LEU A 1 303 ? 136.763 96.731 150.563 1.00 16.47 289 LEU A O 1
ATOM 4637 N N . GLY A 1 304 ? 138.863 96.932 149.762 1.00 11.88 290 GLY A N 1
ATOM 4638 C CA . GLY A 1 304 ? 138.489 96.602 148.403 1.00 21.79 290 GLY A CA 1
ATOM 4639 C C . GLY A 1 304 ? 138.886 95.199 147.999 1.00 22.04 290 GLY A C 1
ATOM 4640 O O . GLY A 1 304 ? 140.063 94.836 148.059 1.00 23.82 290 GLY A O 1
ATOM 4644 N N . LEU A 1 305 ? 137.907 94.397 147.594 1.00 12.47 291 LEU A N 1
ATOM 4645 C CA . LEU A 1 305 ? 138.189 93.076 147.051 1.00 15.62 291 LEU A CA 1
ATOM 4646 C C . LEU A 1 305 ? 138.785 93.229 145.658 1.00 20.37 291 LEU A C 1
ATOM 4647 O O . LEU A 1 305 ? 138.154 93.811 144.770 1.00 26.13 291 LEU A O 1
ATOM 4663 N N . ALA A 1 306 ? 139.997 92.716 145.469 1.00 25.19 292 ALA A N 1
ATOM 4664 C CA . ALA A 1 306 ? 140.772 92.945 144.258 1.00 21.77 292 ALA A CA 1
ATOM 4665 C C . ALA A 1 306 ? 140.645 91.755 143.317 1.00 29.15 292 ALA A C 1
ATOM 4666 O O . ALA A 1 306 ? 140.753 90.603 143.747 1.00 30.37 292 ALA A O 1
ATOM 4673 N N . ASN A 1 307 ? 140.419 92.039 142.036 1.00 34.03 293 ASN A N 1
ATOM 4674 C CA . ASN A 1 307 ? 140.354 91.014 141.002 1.00 30.28 293 ASN A CA 1
ATOM 4675 C C . ASN A 1 307 ? 141.167 91.483 139.807 1.00 29.96 293 ASN A C 1
ATOM 4676 O O . ASN A 1 307 ? 140.936 92.580 139.293 1.00 35.60 293 ASN A O 1
ATOM 4687 N N . MET A 1 308 ? 142.116 90.661 139.367 1.00 37.90 294 MET A N 1
ATOM 4688 C CA . MET A 1 308 ? 142.934 91.027 138.218 1.00 37.87 294 MET A CA 1
ATOM 4689 C C . MET A 1 308 ? 142.065 91.158 136.975 1.00 41.34 294 MET A C 1
ATOM 4690 O O . MET A 1 308 ? 141.219 90.303 136.698 1.00 38.47 294 MET A O 1
ATOM 4704 N N . THR A 1 309 ? 142.275 92.235 136.228 1.00 42.62 295 THR A N 1
ATOM 4705 C CA . THR A 1 309 ? 141.540 92.507 135.003 1.00 44.70 295 THR A CA 1
ATOM 4706 C C . THR A 1 309 ? 142.478 92.425 133.805 1.00 47.81 295 THR A C 1
ATOM 4707 O O . THR A 1 309 ? 143.697 92.295 133.942 1.00 47.34 295 THR A O 1
ATOM 4718 N N . GLU A 1 310 ? 141.884 92.499 132.615 1.00 53.28 296 GLU A N 1
ATOM 4719 C CA . GLU A 1 310 ? 142.620 92.456 131.357 1.00 54.27 296 GLU A CA 1
ATOM 4720 C C . GLU A 1 310 ? 142.463 93.760 130.585 1.00 58.10 296 GLU A C 1
ATOM 4721 O O . GLU A 1 310 ? 142.485 93.769 129.353 1.00 57.79 296 GLU A O 1
ATOM 4733 N N . GLY A 1 311 ? 142.303 94.871 131.300 1.00 58.18 297 GLY A N 1
ATOM 4734 C CA . GLY A 1 311 ? 142.075 96.145 130.655 1.00 56.32 297 GLY A CA 1
ATOM 4735 C C . GLY A 1 311 ? 140.749 96.255 129.943 1.00 54.73 297 GLY A C 1
ATOM 4736 O O . GLY A 1 311 ? 140.555 97.195 129.166 1.00 52.94 297 GLY A O 1
ATOM 4740 N N . LYS A 1 312 ? 139.830 95.322 130.183 1.00 52.22 298 LYS A N 1
ATOM 4741 C CA . LYS A 1 312 ? 138.513 95.309 129.555 1.00 49.91 298 LYS A CA 1
ATOM 4742 C C . LYS A 1 312 ? 137.484 95.650 130.627 1.00 49.74 298 LYS A C 1
ATOM 4743 O O . LYS A 1 312 ? 137.089 94.789 131.419 1.00 49.19 298 LYS A O 1
ATOM 4762 N N . SER A 1 313 ? 137.047 96.908 130.646 1.00 52.23 299 SER A N 1
ATOM 4763 C CA . SER A 1 313 ? 136.003 97.355 131.565 1.00 50.05 299 SER A CA 1
ATOM 4764 C C . SER A 1 313 ? 134.669 96.832 131.042 1.00 47.67 299 SER A C 1
ATOM 4765 O O . SER A 1 313 ? 133.914 97.524 130.354 1.00 45.84 299 SER A O 1
ATOM 4773 N N . LYS A 1 314 ? 134.383 95.571 131.374 1.00 48.79 300 LYS A N 1
ATOM 4774 C CA . LYS A 1 314 ? 133.193 94.914 130.843 1.00 49.33 300 LYS A CA 1
ATOM 4775 C C . LYS A 1 314 ? 131.928 95.663 131.245 1.00 50.06 300 LYS A C 1
ATOM 4776 O O . LYS A 1 314 ? 131.281 96.311 130.416 1.00 52.72 300 LYS A O 1
ATOM 4795 N N . LYS A 1 315 ? 131.597 95.625 132.529 1.00 38.25 301 LYS A N 1
ATOM 4796 C CA . LYS A 1 315 ? 130.356 96.163 133.068 1.00 35.60 301 LYS A CA 1
ATOM 4797 C C . LYS A 1 315 ? 130.466 96.203 134.586 1.00 35.79 301 LYS A C 1
ATOM 4798 O O . LYS A 1 315 ? 131.113 95.330 135.177 1.00 33.82 301 LYS A O 1
ATOM 4817 N N . PRO A 1 316 ? 129.863 97.188 135.256 1.00 32.13 302 PRO A N 1
ATOM 4818 C CA . PRO A 1 316 ? 129.893 97.166 136.727 1.00 24.28 302 PRO A CA 1
ATOM 4819 C C . PRO A 1 316 ? 129.303 95.896 137.314 1.00 24.47 302 PRO A C 1
ATOM 4820 O O . PRO A 1 316 ? 129.849 95.352 138.281 1.00 20.11 302 PRO A O 1
ATOM 4831 N N . LYS A 1 317 ? 128.209 95.395 136.738 1.00 28.01 303 LYS A N 1
ATOM 4832 C CA . LYS A 1 317 ? 127.588 94.181 137.257 1.00 29.14 303 LYS A CA 1
ATOM 4833 C C . LYS A 1 317 ? 128.496 92.974 137.061 1.00 30.74 303 LYS A C 1
ATOM 4834 O O . LYS A 1 317 ? 128.668 92.160 137.974 1.00 29.99 303 LYS A O 1
ATOM 4853 N N . THR A 1 318 ? 129.086 92.841 135.872 1.00 32.36 304 THR A N 1
ATOM 4854 C CA . THR A 1 318 ? 130.001 91.732 135.621 1.00 29.79 304 THR A CA 1
ATOM 4855 C C . THR A 1 318 ? 131.246 91.840 136.491 1.00 26.92 304 THR A C 1
ATOM 4856 O O . THR A 1 318 ? 131.744 90.830 137.001 1.00 32.05 304 THR A O 1
ATOM 4867 N N . LEU A 1 319 ? 131.767 93.054 136.668 1.00 24.12 305 LEU A N 1
ATOM 4868 C CA . LEU A 1 319 ? 132.923 93.245 137.536 1.00 25.99 305 LEU A CA 1
ATOM 4869 C C . LEU A 1 319 ? 132.603 92.811 138.960 1.00 27.11 305 LEU A C 1
ATOM 4870 O O . LEU A 1 319 ? 133.385 92.095 139.598 1.00 28.84 305 LEU A O 1
ATOM 4886 N N . ALA A 1 320 ? 131.446 93.235 139.475 1.00 29.00 306 ALA A N 1
ATOM 4887 C CA . ALA A 1 320 ? 131.053 92.853 140.826 1.00 21.52 306 ALA A CA 1
ATOM 4888 C C . ALA A 1 320 ? 130.859 91.348 140.935 1.00 21.52 306 ALA A C 1
ATOM 4889 O O . ALA A 1 320 ? 131.267 90.732 141.925 1.00 28.70 306 ALA A O 1
ATOM 4896 N N . LYS A 1 321 ? 130.235 90.740 139.926 1.00 24.17 307 LYS A N 1
ATOM 4897 C CA . LYS A 1 321 ? 130.011 89.301 139.954 1.00 24.36 307 LYS A CA 1
ATOM 4898 C C . LYS A 1 321 ? 131.329 88.540 139.977 1.00 26.79 307 LYS A C 1
ATOM 4899 O O . LYS A 1 321 ? 131.486 87.585 140.742 1.00 30.80 307 LYS A O 1
ATOM 4918 N N . GLU A 1 322 ? 132.290 88.950 139.149 1.00 24.54 308 GLU A N 1
ATOM 4919 C CA . GLU A 1 322 ? 133.575 88.262 139.120 1.00 27.19 308 GLU A CA 1
ATOM 4920 C C . GLU A 1 322 ? 134.343 88.465 140.422 1.00 26.05 308 GLU A C 1
ATOM 4921 O O . GLU A 1 322 ? 134.970 87.527 140.933 1.00 27.46 308 GLU A O 1
ATOM 4933 N N . CYS A 1 323 ? 134.301 89.678 140.980 1.00 30.42 309 CYS A N 1
ATOM 4934 C CA . CYS A 1 323 ? 134.955 89.911 142.263 1.00 20.74 309 CYS A CA 1
ATOM 4935 C C . CYS A 1 323 ? 134.350 89.036 143.354 1.00 21.15 309 CYS A C 1
ATOM 4936 O O . CYS A 1 323 ? 135.076 88.443 144.158 1.00 30.44 309 CYS A O 1
ATOM 4944 N N . LEU A 1 324 ? 133.019 88.940 143.398 1.00 25.51 310 LEU A N 1
ATOM 4945 C CA . LEU A 1 324 ? 132.375 88.093 144.396 1.00 24.46 310 LEU A CA 1
ATOM 4946 C C . LEU A 1 324 ? 132.666 86.618 144.152 1.00 23.27 310 LEU A C 1
ATOM 4947 O O . LEU A 1 324 ? 132.773 85.844 145.108 1.00 26.58 310 LEU A O 1
ATOM 4963 N N . GLU A 1 325 ? 132.781 86.210 142.887 1.00 29.87 311 GLU A N 1
ATOM 4964 C CA . GLU A 1 325 ? 133.144 84.831 142.583 1.00 27.54 311 GLU A CA 1
ATOM 4965 C C . GLU A 1 325 ? 134.536 84.511 143.107 1.00 25.92 311 GLU A C 1
ATOM 4966 O O . GLU A 1 325 ? 134.769 83.423 143.647 1.00 29.58 311 GLU A O 1
ATOM 4978 N N . LYS A 1 326 ? 135.477 85.444 142.955 1.00 28.27 312 LYS A N 1
ATOM 4979 C CA . LYS A 1 326 ? 136.810 85.227 143.505 1.00 18.15 312 LYS A CA 1
ATOM 4980 C C . LYS A 1 326 ? 136.753 85.045 145.017 1.00 26.88 312 LYS A C 1
ATOM 4981 O O . LYS A 1 326 ? 137.395 84.143 145.567 1.00 35.80 312 LYS A O 1
ATOM 5000 N N . TYR A 1 327 ? 135.998 85.897 145.705 1.00 29.94 313 TYR A N 1
ATOM 5001 C CA . TYR A 1 327 ? 135.791 85.770 147.147 1.00 27.34 313 TYR A CA 1
ATOM 5002 C C . TYR A 1 327 ? 134.433 85.119 147.411 1.00 18.08 313 TYR A C 1
ATOM 5003 O O . TYR A 1 327 ? 133.477 85.744 147.866 1.00 24.57 313 TYR A O 1
ATOM 5021 N N . SER A 1 328 ? 134.370 83.821 147.105 1.00 20.41 314 SER A N 1
ATOM 5022 C CA . SER A 1 328 ? 133.112 83.091 147.223 1.00 26.98 314 SER A CA 1
ATOM 5023 C C . SER A 1 328 ? 132.663 82.953 148.672 1.00 24.84 314 SER A C 1
ATOM 5024 O O . SER A 1 328 ? 131.459 82.980 148.948 1.00 26.16 314 SER A O 1
ATOM 5032 N N . THR A 1 329 ? 133.603 82.797 149.606 1.00 21.45 315 THR A N 1
ATOM 5033 C CA . THR A 1 329 ? 133.222 82.628 151.004 1.00 21.50 315 THR A CA 1
ATOM 5034 C C . THR A 1 329 ? 132.432 83.830 151.508 1.00 22.66 315 THR A C 1
ATOM 5035 O O . THR A 1 329 ? 131.414 83.670 152.191 1.00 28.65 315 THR A O 1
ATOM 5046 N N . LEU A 1 330 ? 132.887 85.042 151.187 1.00 26.08 316 LEU A N 1
ATOM 5047 C CA . LEU A 1 330 ? 132.128 86.233 151.556 1.00 17.81 316 LEU A CA 1
ATOM 5048 C C . LEU A 1 330 ? 130.807 86.299 150.800 1.00 26.94 316 LEU A C 1
ATOM 5049 O O . LEU A 1 330 ? 129.777 86.676 151.370 1.00 23.60 316 LEU A O 1
ATOM 5065 N N . ARG A 1 331 ? 130.816 85.929 149.518 1.00 23.28 317 ARG A N 1
ATOM 5066 C CA . ARG A 1 331 ? 129.599 85.994 148.717 1.00 22.15 317 ARG A CA 1
ATOM 5067 C C . ARG A 1 331 ? 128.529 85.054 149.256 1.00 26.03 317 ARG A C 1
ATOM 5068 O O . ARG A 1 331 ? 127.341 85.395 149.267 1.00 22.37 317 ARG A O 1
ATOM 5089 N N . ASP A 1 332 ? 128.928 83.869 149.707 1.00 32.77 318 ASP A N 1
ATOM 5090 C CA . ASP A 1 332 ? 127.987 82.840 150.126 1.00 23.86 318 ASP A CA 1
ATOM 5091 C C . ASP A 1 332 ? 127.655 82.891 151.612 1.00 24.01 318 ASP A C 1
ATOM 5092 O O . ASP A 1 332 ? 126.870 82.062 152.080 1.00 28.58 318 ASP A O 1
ATOM 5101 N N . GLN A 1 333 ? 128.223 83.834 152.364 1.00 29.17 319 GLN A N 1
ATOM 5102 C CA . GLN A 1 333 ? 127.880 83.978 153.773 1.00 21.64 319 GLN A CA 1
ATOM 5103 C C . GLN A 1 333 ? 126.411 84.350 153.915 1.00 18.73 319 GLN A C 1
ATOM 5104 O O . GLN A 1 333 ? 126.006 85.453 153.536 1.00 27.71 319 GLN A O 1
ATOM 5118 N N . THR A 1 334 ? 125.608 83.440 154.465 1.00 26.04 320 THR A N 1
ATOM 5119 C CA . THR A 1 334 ? 124.165 83.621 154.555 1.00 29.88 320 THR A CA 1
ATOM 5120 C C . THR A 1 334 ? 123.668 83.914 155.960 1.00 31.03 320 THR A C 1
ATOM 5121 O O . THR A 1 334 ? 122.645 84.586 156.107 1.00 34.90 320 THR A O 1
ATOM 5132 N N . ASP A 1 335 ? 124.357 83.434 156.994 1.00 29.31 321 ASP A N 1
ATOM 5133 C CA . ASP A 1 335 ? 123.914 83.627 158.367 1.00 29.40 321 ASP A CA 1
ATOM 5134 C C . ASP A 1 335 ? 124.682 84.789 158.976 1.00 34.58 321 ASP A C 1
ATOM 5135 O O . ASP A 1 335 ? 125.904 84.676 159.155 1.00 35.00 321 ASP A O 1
ATOM 5144 N N . PRO A 1 336 ? 124.037 85.903 159.313 1.00 30.72 322 PRO A N 1
ATOM 5145 C CA . PRO A 1 336 ? 124.779 87.048 159.845 1.00 22.95 322 PRO A CA 1
ATOM 5146 C C . PRO A 1 336 ? 125.101 86.906 161.322 1.00 27.96 322 PRO A C 1
ATOM 5147 O O . PRO A 1 336 ? 124.340 86.330 162.103 1.00 28.06 322 PRO A O 1
ATOM 5158 N N . ILE A 1 337 ? 126.250 87.454 161.699 1.00 23.06 323 ILE A N 1
ATOM 5159 C CA . ILE A 1 337 ? 126.629 87.616 163.096 1.00 22.04 323 ILE A CA 1
ATOM 5160 C C . ILE A 1 337 ? 126.672 89.117 163.354 1.00 17.25 323 ILE A C 1
ATOM 5161 O O . ILE A 1 337 ? 127.665 89.787 163.054 1.00 20.78 323 ILE A O 1
ATOM 5177 N N . LEU A 1 338 ? 125.582 89.650 163.900 1.00 13.99 324 LEU A N 1
ATOM 5178 C CA . LEU A 1 338 ? 125.493 91.080 164.151 1.00 11.75 324 LEU A CA 1
ATOM 5179 C C . LEU A 1 338 ? 126.576 91.514 165.129 1.00 15.63 324 LEU A C 1
ATOM 5180 O O . LEU A 1 338 ? 126.758 90.905 166.186 1.00 7.91 324 LEU A O 1
ATOM 5196 N N . ILE A 1 339 ? 127.293 92.572 164.770 1.00 15.88 325 ILE A N 1
ATOM 5197 C CA . ILE A 1 339 ? 128.338 93.147 165.606 1.00 14.72 325 ILE A CA 1
ATOM 5198 C C . ILE A 1 339 ? 127.887 94.467 166.214 1.00 15.81 325 ILE A C 1
ATOM 5199 O O . ILE A 1 339 ? 128.070 94.707 167.408 1.00 20.42 325 ILE A O 1
ATOM 5215 N N . MET A 1 340 ? 127.296 95.339 165.402 1.00 19.12 326 MET A N 1
ATOM 5216 C CA . MET A 1 340 ? 126.809 96.623 165.881 1.00 10.73 326 MET A CA 1
ATOM 5217 C C . MET A 1 340 ? 125.535 96.968 165.131 1.00 14.83 326 MET A C 1
ATOM 5218 O O . MET A 1 340 ? 125.364 96.585 163.973 1.00 30.81 326 MET A O 1
ATOM 5232 N N . LYS A 1 341 ? 124.653 97.714 165.788 1.00 12.19 327 LYS A N 1
ATOM 5233 C CA . LYS A 1 341 ? 123.347 98.043 165.235 1.00 13.44 327 LYS A CA 1
ATOM 5234 C C . LYS A 1 341 ? 123.089 99.534 165.390 1.00 17.89 327 LYS A C 1
ATOM 5235 O O . LYS A 1 341 ? 123.305 100.095 166.468 1.00 29.57 327 LYS A O 1
ATOM 5254 N N . SER A 1 342 ? 122.632 100.168 164.315 1.00 15.60 328 SER A N 1
ATOM 5255 C CA . SER A 1 342 ? 122.200 101.555 164.392 1.00 21.88 328 SER A CA 1
ATOM 5256 C C . SER A 1 342 ? 120.895 101.652 165.178 1.00 19.18 328 SER A C 1
ATOM 5257 O O . SER A 1 342 ? 120.077 100.730 165.184 1.00 23.26 328 SER A O 1
ATOM 5265 N N . GLU A 1 343 ? 120.700 102.795 165.836 1.00 24.71 329 GLU A N 1
ATOM 5266 C CA . GLU A 1 343 ? 119.641 102.910 166.834 1.00 26.87 329 GLU A CA 1
ATOM 5267 C C . GLU A 1 343 ? 118.271 102.615 166.235 1.00 22.53 329 GLU A C 1
ATOM 5268 O O . GLU A 1 343 ? 117.457 101.911 166.842 1.00 27.14 329 GLU A O 1
ATOM 5280 N N . LYS A 1 344 ? 117.995 103.144 165.043 1.00 18.51 330 LYS A N 1
ATOM 5281 C CA . LYS A 1 344 ? 116.683 103.017 164.421 1.00 22.68 330 LYS A CA 1
ATOM 5282 C C . LYS A 1 344 ? 116.705 102.135 163.177 1.00 19.29 330 LYS A C 1
ATOM 5283 O O . LYS A 1 344 ? 115.803 102.229 162.340 1.00 20.61 330 LYS A O 1
ATOM 5302 N N . ALA A 1 345 ? 117.707 101.275 163.043 1.00 22.26 331 ALA A N 1
ATOM 5303 C CA . ALA A 1 345 ? 117.826 100.390 161.896 1.00 12.84 331 ALA A CA 1
ATOM 5304 C C . ALA A 1 345 ? 117.258 99.014 162.219 1.00 17.14 331 ALA A C 1
ATOM 5305 O O . ALA A 1 345 ? 117.283 98.561 163.365 1.00 25.47 331 ALA A O 1
ATOM 5312 N N . ASN A 1 346 ? 116.731 98.363 161.188 1.00 17.66 332 ASN A N 1
ATOM 5313 C CA . ASN A 1 346 ? 116.217 96.999 161.273 1.00 9.51 332 ASN A CA 1
ATOM 5314 C C . ASN A 1 346 ? 117.282 96.088 160.672 1.00 4.71 332 ASN A C 1
ATOM 5315 O O . ASN A 1 346 ? 117.364 95.936 159.452 1.00 21.48 332 ASN A O 1
ATOM 5326 N N . GLU A 1 347 ? 118.110 95.490 161.533 1.00 20.46 333 GLU A N 1
ATOM 5327 C CA . GLU A 1 347 ? 119.235 94.706 161.034 1.00 21.63 333 GLU A CA 1
ATOM 5328 C C . GLU A 1 347 ? 118.769 93.520 160.197 1.00 14.97 333 GLU A C 1
ATOM 5329 O O . GLU A 1 347 ? 119.465 93.115 159.261 1.00 23.81 333 GLU A O 1
ATOM 5341 N N . ASN A 1 348 ? 117.602 92.953 160.511 1.00 13.32 334 ASN A N 1
ATOM 5342 C CA . ASN A 1 348 ? 117.082 91.857 159.700 1.00 13.12 334 ASN A CA 1
ATOM 5343 C C . ASN A 1 348 ? 116.772 92.326 158.283 1.00 11.24 334 ASN A C 1
ATOM 5344 O O . ASN A 1 348 ? 117.153 91.669 157.306 1.00 18.96 334 ASN A O 1
ATOM 5355 N N . PHE A 1 349 ? 116.094 93.468 158.154 1.00 8.95 335 PHE A N 1
ATOM 5356 C CA . PHE A 1 349 ? 115.799 94.013 156.834 1.00 11.20 335 PHE A CA 1
ATOM 5357 C C . PHE A 1 349 ? 117.077 94.371 156.090 1.00 14.42 335 PHE A C 1
ATOM 5358 O O . PHE A 1 349 ? 117.183 94.140 154.881 1.00 16.30 335 PHE A O 1
ATOM 5375 N N . LEU A 1 350 ? 118.053 94.952 156.790 1.00 9.12 336 LEU A N 1
ATOM 5376 C CA . LEU A 1 350 ? 119.308 95.313 156.139 1.00 7.95 336 LEU A CA 1
ATOM 5377 C C . LEU A 1 350 ? 120.042 94.079 155.633 1.00 3.23 336 LEU A C 1
ATOM 5378 O O . LEU A 1 350 ? 120.593 94.086 154.527 1.00 6.50 336 LEU A O 1
ATOM 5394 N N . TRP A 1 351 ? 120.069 93.008 156.430 1.00 12.82 337 TRP A N 1
ATOM 5395 C CA . TRP A 1 351 ? 120.725 91.786 155.981 1.00 10.31 337 TRP A CA 1
ATOM 5396 C C . TRP A 1 351 ? 119.988 91.168 154.802 1.00 12.27 337 TRP A C 1
ATOM 5397 O O . TRP A 1 351 ? 120.618 90.666 153.863 1.00 18.82 337 TRP A O 1
ATOM 5418 N N . LYS A 1 352 ? 118.655 91.181 154.836 1.00 12.62 338 LYS A N 1
ATOM 5419 C CA . LYS A 1 352 ? 117.890 90.682 153.700 1.00 11.45 338 LYS A CA 1
ATOM 5420 C C . LYS A 1 352 ? 118.191 91.489 152.445 1.00 9.45 338 LYS A C 1
ATOM 5421 O O . LYS A 1 352 ? 118.328 90.927 151.353 1.00 22.29 338 LYS A O 1
ATOM 5440 N N . LEU A 1 353 ? 118.297 92.812 152.583 1.00 11.12 339 LEU A N 1
ATOM 5441 C CA . LEU A 1 353 ? 118.623 93.653 151.437 1.00 8.33 339 LEU A CA 1
ATOM 5442 C C . LEU A 1 353 ? 120.019 93.348 150.912 1.00 10.19 339 LEU A C 1
ATOM 5443 O O . LEU A 1 353 ? 120.237 93.311 149.698 1.00 20.90 339 LEU A O 1
ATOM 5459 N N . TRP A 1 354 ? 120.981 93.133 151.810 1.00 6.92 340 TRP A N 1
ATOM 5460 C CA . TRP A 1 354 ? 122.327 92.780 151.372 1.00 3.37 340 TRP A CA 1
ATOM 5461 C C . TRP A 1 354 ? 122.332 91.460 150.611 1.00 13.18 340 TRP A C 1
ATOM 5462 O O . TRP A 1 354 ? 122.990 91.333 149.570 1.00 18.64 340 TRP A O 1
ATOM 5483 N N . ARG A 1 355 ? 121.613 90.460 151.125 1.00 23.50 341 ARG A N 1
ATOM 5484 C CA . ARG A 1 355 ? 121.553 89.174 150.440 1.00 16.42 341 ARG A CA 1
ATOM 5485 C C . ARG A 1 355 ? 120.877 89.312 149.084 1.00 10.18 341 ARG A C 1
ATOM 5486 O O . ARG A 1 355 ? 121.297 88.684 148.107 1.00 18.68 341 ARG A O 1
ATOM 5507 N N . ASP A 1 356 ? 119.828 90.132 149.005 1.00 19.94 342 ASP A N 1
ATOM 5508 C CA . ASP A 1 356 ? 119.182 90.380 147.723 1.00 10.92 342 ASP A CA 1
ATOM 5509 C C . ASP A 1 356 ? 120.140 91.052 146.748 1.00 16.57 342 ASP A C 1
ATOM 5510 O O . ASP A 1 356 ? 120.155 90.726 145.558 1.00 19.72 342 ASP A O 1
ATOM 5519 N N . CYS A 1 357 ? 120.944 91.998 147.236 1.00 18.12 343 CYS A N 1
ATOM 5520 C CA . CYS A 1 357 ? 121.940 92.644 146.387 1.00 12.43 343 CYS A CA 1
ATOM 5521 C C . CYS A 1 357 ? 122.935 91.629 145.848 1.00 10.52 343 CYS A C 1
ATOM 5522 O O . CYS A 1 357 ? 123.252 91.623 144.653 1.00 25.23 343 CYS A O 1
ATOM 5530 N N . VAL A 1 358 ? 123.445 90.764 146.724 1.00 21.68 344 VAL A N 1
ATOM 5531 C CA . VAL A 1 358 ? 124.421 89.766 146.298 1.00 17.25 344 VAL A CA 1
ATOM 5532 C C . VAL A 1 358 ? 123.804 88.824 145.272 1.00 21.09 344 VAL A C 1
ATOM 5533 O O . VAL A 1 358 ? 124.418 88.512 144.245 1.00 27.03 344 VAL A O 1
ATOM 5546 N N . ASN A 1 359 ? 122.580 88.359 145.530 1.00 12.87 345 ASN A N 1
ATOM 5547 C CA . ASN A 1 359 ? 121.932 87.434 144.606 1.00 15.48 345 ASN A CA 1
ATOM 5548 C C . ASN A 1 359 ? 121.670 88.091 143.256 1.00 23.10 345 ASN A C 1
ATOM 5549 O O . ASN A 1 359 ? 121.873 87.469 142.207 1.00 28.13 345 ASN A O 1
ATOM 5560 N N . THR A 1 360 ? 121.211 89.344 143.258 1.00 19.43 346 THR A N 1
ATOM 5561 C CA . THR A 1 360 ? 120.953 90.037 142.000 1.00 14.19 346 THR A CA 1
ATOM 5562 C C . THR A 1 360 ? 122.242 90.262 141.221 1.00 24.55 346 THR A C 1
ATOM 5563 O O . THR A 1 360 ? 122.264 90.115 139.994 1.00 23.27 346 THR A O 1
ATOM 5574 N N . ILE A 1 361 ? 123.325 90.622 141.912 1.00 16.67 347 ILE A N 1
ATOM 5575 C CA . ILE A 1 361 ? 124.602 90.812 141.230 1.00 17.44 347 ILE A CA 1
ATOM 5576 C C . ILE A 1 361 ? 125.100 89.493 140.657 1.00 14.17 347 ILE A C 1
ATOM 5577 O O . ILE A 1 361 ? 125.687 89.454 139.570 1.00 21.05 347 ILE A O 1
ATOM 5593 N N . SER A 1 362 ? 124.878 88.395 141.377 1.00 19.39 348 SER A N 1
ATOM 5594 C CA . SER A 1 362 ? 125.414 87.099 140.989 1.00 26.08 348 SER A CA 1
ATOM 5595 C C . SER A 1 362 ? 124.546 86.355 139.983 1.00 29.89 348 SER A C 1
ATOM 5596 O O . SER A 1 362 ? 125.014 85.370 139.403 1.00 34.34 348 SER A O 1
ATOM 5604 N N . ASN A 1 363 ? 123.309 86.789 139.758 1.00 26.87 349 ASN A N 1
ATOM 5605 C CA . ASN A 1 363 ? 122.439 86.066 138.845 1.00 31.50 349 ASN A CA 1
ATOM 5606 C C . ASN A 1 363 ? 122.901 86.255 137.403 1.00 39.31 349 ASN A C 1
ATOM 5607 O O . ASN A 1 363 ? 123.604 87.210 137.064 1.00 33.08 349 ASN A O 1
ATOM 5618 N N . GLU A 1 364 ? 122.498 85.314 136.548 1.00 46.28 350 GLU A N 1
ATOM 5619 C CA . GLU A 1 364 ? 122.881 85.372 135.144 1.00 44.43 350 GLU A CA 1
ATOM 5620 C C . GLU A 1 364 ? 122.169 86.488 134.393 1.00 45.61 350 GLU A C 1
ATOM 5621 O O . GLU A 1 364 ? 122.611 86.863 133.302 1.00 47.01 350 GLU A O 1
ATOM 5633 N N . GLU A 1 365 ? 121.086 87.027 134.946 1.00 48.44 351 GLU A N 1
ATOM 5634 C CA . GLU A 1 365 ? 120.390 88.125 134.294 1.00 46.57 351 GLU A CA 1
ATOM 5635 C C . GLU A 1 365 ? 121.290 89.353 134.230 1.00 45.85 351 GLU A C 1
ATOM 5636 O O . GLU A 1 365 ? 122.171 89.552 135.070 1.00 48.75 351 GLU A O 1
ATOM 5648 N N . MET A 1 366 ? 121.066 90.179 133.212 1.00 45.44 352 MET A N 1
ATOM 5649 C CA . MET A 1 366 ? 121.904 91.342 132.954 1.00 47.76 352 MET A CA 1
ATOM 5650 C C . MET A 1 366 ? 121.432 92.597 133.677 1.00 46.98 352 MET A C 1
ATOM 5651 O O . MET A 1 366 ? 122.056 93.651 133.521 1.00 43.47 352 MET A O 1
ATOM 5665 N N . SER A 1 367 ? 120.361 92.517 134.460 1.00 39.47 353 SER A N 1
ATOM 5666 C CA . SER A 1 367 ? 119.779 93.685 135.102 1.00 33.69 353 SER A CA 1
ATOM 5667 C C . SER A 1 367 ? 120.213 93.776 136.559 1.00 31.32 353 SER A C 1
ATOM 5668 O O . SER A 1 367 ? 120.430 92.764 137.231 1.00 33.23 353 SER A O 1
ATOM 5676 N N . ASN A 1 368 ? 120.334 95.012 137.041 1.00 21.40 354 ASN A N 1
ATOM 5677 C CA . ASN A 1 368 ? 120.661 95.298 138.431 1.00 19.18 354 ASN A CA 1
ATOM 5678 C C . ASN A 1 368 ? 119.452 95.810 139.207 1.00 21.47 354 ASN A C 1
ATOM 5679 O O . ASN A 1 368 ? 119.609 96.490 140.224 1.00 24.93 354 ASN A O 1
ATOM 5690 N N . GLU A 1 369 ? 118.247 95.498 138.742 1.00 12.19 355 GLU A N 1
ATOM 5691 C CA . GLU A 1 369 ? 117.025 95.961 139.380 1.00 9.91 355 GLU A CA 1
ATOM 5692 C C . GLU A 1 369 ? 116.661 95.060 140.553 1.00 15.51 355 GLU A C 1
ATOM 5693 O O . GLU A 1 369 ? 116.835 93.840 140.494 1.00 13.41 355 GLU A O 1
ATOM 5705 N N . LEU A 1 370 ? 116.154 95.673 141.618 1.00 21.38 356 LEU A N 1
ATOM 5706 C CA . LEU A 1 370 ? 115.664 94.963 142.789 1.00 19.06 356 LEU A CA 1
ATOM 5707 C C . LEU A 1 370 ? 114.160 95.153 142.906 1.00 14.03 356 LEU A C 1
ATOM 5708 O O . LEU A 1 370 ? 113.633 96.220 142.576 1.00 24.89 356 LEU A O 1
ATOM 5724 N N . GLN A 1 371 ? 113.475 94.117 143.377 1.00 20.97 357 GLN A N 1
ATOM 5725 C CA . GLN A 1 371 ? 112.038 94.208 143.585 1.00 21.39 357 GLN A CA 1
ATOM 5726 C C . GLN A 1 371 ? 111.728 95.085 144.792 1.00 24.37 357 GLN A C 1
ATOM 5727 O O . GLN A 1 371 ? 112.548 95.250 145.700 1.00 17.07 357 GLN A O 1
ATOM 5741 N N . LYS A 1 372 ? 110.525 95.659 144.790 1.00 24.90 358 LYS A N 1
ATOM 5742 C CA . LYS A 1 372 ? 110.087 96.549 145.865 1.00 22.55 358 LYS A CA 1
ATOM 5743 C C . LYS A 1 372 ? 109.432 95.705 146.954 1.00 17.29 358 LYS A C 1
ATOM 5744 O O . LYS A 1 372 ? 108.209 95.613 147.074 1.00 26.01 358 LYS A O 1
ATOM 5763 N N . THR A 1 373 ? 110.279 95.082 147.765 1.00 18.14 359 THR A N 1
ATOM 5764 C CA . THR A 1 373 ? 109.850 94.240 148.871 1.00 17.01 359 THR A CA 1
ATOM 5765 C C . THR A 1 373 ? 109.719 95.070 150.144 1.00 14.30 359 THR A C 1
ATOM 5766 O O . THR A 1 373 ? 110.044 96.257 150.180 1.00 22.64 359 THR A O 1
ATOM 5777 N N . ASN A 1 374 ? 109.238 94.421 151.206 1.00 10.70 360 ASN A N 1
ATOM 5778 C CA . ASN A 1 374 ? 109.021 95.135 152.460 1.00 11.78 360 ASN A CA 1
ATOM 5779 C C . ASN A 1 374 ? 110.327 95.692 153.015 1.00 14.13 360 ASN A C 1
ATOM 5780 O O . ASN A 1 374 ? 110.387 96.857 153.426 1.00 17.31 360 ASN A O 1
ATOM 5791 N N . TYR A 1 375 ? 111.387 94.881 153.031 1.00 7.07 361 TYR A N 1
ATOM 5792 C CA . TYR A 1 375 ? 112.652 95.357 153.581 1.00 13.12 361 TYR A CA 1
ATOM 5793 C C . TYR A 1 375 ? 113.288 96.404 152.675 1.00 11.89 361 TYR A C 1
ATOM 5794 O O . TYR A 1 375 ? 113.842 97.396 153.161 1.00 14.35 361 TYR A O 1
ATOM 5812 N N . ALA A 1 376 ? 113.204 96.216 151.358 1.00 21.19 362 ALA A N 1
ATOM 5813 C CA . ALA A 1 376 ? 113.702 97.237 150.442 1.00 14.16 362 ALA A CA 1
ATOM 5814 C C . ALA A 1 376 ? 112.926 98.537 150.603 1.00 18.49 362 ALA A C 1
ATOM 5815 O O . ALA A 1 376 ? 113.517 99.623 150.640 1.00 19.84 362 ALA A O 1
ATOM 5822 N N . LYS A 1 377 ? 111.598 98.443 150.714 1.00 20.75 363 LYS A N 1
ATOM 5823 C CA . LYS A 1 377 ? 110.781 99.638 150.888 1.00 11.17 363 LYS A CA 1
ATOM 5824 C C . LYS A 1 377 ? 111.124 100.357 152.186 1.00 10.98 363 LYS A C 1
ATOM 5825 O O . LYS A 1 377 ? 111.179 101.591 152.221 1.00 19.34 363 LYS A O 1
ATOM 5844 N N . TRP A 1 378 ? 111.345 99.608 153.269 1.00 7.97 364 TRP A N 1
ATOM 5845 C CA . TRP A 1 378 ? 111.755 100.247 154.516 1.00 9.23 364 TRP A CA 1
ATOM 5846 C C . TRP A 1 378 ? 113.112 100.923 154.364 1.00 15.55 364 TRP A C 1
ATOM 5847 O O . TRP A 1 378 ? 113.311 102.054 154.820 1.00 13.99 364 TRP A O 1
ATOM 5868 N N . ALA A 1 379 ? 114.066 100.236 153.732 1.00 11.77 365 ALA A N 1
ATOM 5869 C CA . ALA A 1 379 ? 115.419 100.771 153.631 1.00 6.37 365 ALA A CA 1
ATOM 5870 C C . ALA A 1 379 ? 115.454 102.042 152.792 1.00 11.26 365 ALA A C 1
ATOM 5871 O O . ALA A 1 379 ? 116.166 102.995 153.127 1.00 8.16 365 ALA A O 1
ATOM 5878 N N . THR A 1 380 ? 114.700 102.077 151.696 1.00 10.38 366 THR A N 1
ATOM 5879 C CA . THR A 1 380 ? 114.708 103.238 150.816 1.00 2.50 366 THR A CA 1
ATOM 5880 C C . THR A 1 380 ? 113.789 104.353 151.296 1.00 8.88 366 THR A C 1
ATOM 5881 O O . THR A 1 380 ? 113.874 105.475 150.786 1.00 13.15 366 THR A O 1
ATOM 5892 N N . GLY A 1 381 ? 112.918 104.079 152.263 1.00 17.45 367 GLY A N 1
ATOM 5893 C CA . GLY A 1 381 ? 112.011 105.088 152.772 1.00 18.19 367 GLY A CA 1
ATOM 5894 C C . GLY A 1 381 ? 110.824 105.323 151.863 1.00 13.29 367 GLY A C 1
ATOM 5895 O O . GLY A 1 381 ? 110.496 106.467 151.536 1.00 15.85 367 GLY A O 1
ATOM 5899 N N . ASP A 1 382 ? 110.169 104.243 151.454 1.00 12.23 368 ASP A N 1
ATOM 5900 C CA . ASP A 1 382 ? 109.026 104.338 150.562 1.00 21.05 368 ASP A CA 1
ATOM 5901 C C . ASP A 1 382 ? 107.817 104.914 151.287 1.00 20.97 368 ASP A C 1
ATOM 5902 O O . ASP A 1 382 ? 107.567 104.605 152.455 1.00 16.02 368 ASP A O 1
ATOM 5911 N N . GLY A 1 383 ? 107.070 105.758 150.583 1.00 22.01 369 GLY A N 1
ATOM 5912 C CA . GLY A 1 383 ? 105.807 106.260 151.114 1.00 23.51 369 GLY A CA 1
ATOM 5913 C C . GLY A 1 383 ? 105.946 107.049 152.395 1.00 23.17 369 GLY A C 1
ATOM 5914 O O . GLY A 1 383 ? 105.020 107.067 153.215 1.00 30.06 369 GLY A O 1
ATOM 5918 N N . LEU A 1 384 ? 107.082 107.720 152.583 1.00 20.24 370 LEU A N 1
ATOM 5919 C CA . LEU A 1 384 ? 107.329 108.478 153.802 1.00 20.91 370 LEU A CA 1
ATOM 5920 C C . LEU A 1 384 ? 107.012 109.960 153.669 1.00 20.56 370 LEU A C 1
ATOM 5921 O O . LEU A 1 384 ? 107.022 110.669 154.681 1.00 23.68 370 LEU A O 1
ATOM 5937 N N . THR A 1 385 ? 106.738 110.447 152.463 1.00 20.75 371 THR A N 1
ATOM 5938 C CA . THR A 1 385 ? 106.398 111.852 152.289 1.00 22.89 371 THR A CA 1
ATOM 5939 C C . THR A 1 385 ? 105.008 112.133 152.849 1.00 25.96 371 THR A C 1
ATOM 5940 O O . THR A 1 385 ? 104.094 111.313 152.731 1.00 26.68 371 THR A O 1
ATOM 5951 N N . TYR A 1 386 ? 104.855 113.298 153.473 1.00 24.17 372 TYR A N 1
ATOM 5952 C CA . TYR A 1 386 ? 103.574 113.673 154.055 1.00 18.67 372 TYR A CA 1
ATOM 5953 C C . TYR A 1 386 ? 102.566 113.998 152.963 1.00 19.20 372 TYR A C 1
ATOM 5954 O O . TYR A 1 386 ? 102.903 114.604 151.942 1.00 19.13 372 TYR A O 1
ATOM 5972 N N . GLN A 1 387 ? 101.320 113.590 153.181 1.00 21.59 373 GLN A N 1
ATOM 5973 C CA . GLN A 1 387 ? 100.248 113.960 152.270 1.00 24.23 373 GLN A CA 1
ATOM 5974 C C . GLN A 1 387 ? 99.955 115.451 152.378 1.00 23.01 373 GLN A C 1
ATOM 5975 O O . GLN A 1 387 ? 99.896 116.012 153.475 1.00 23.90 373 GLN A O 1
ATOM 5989 N N . LYS A 1 388 ? 99.772 116.090 151.228 1.00 26.03 374 LYS A N 1
ATOM 5990 C CA . LYS A 1 388 ? 99.469 117.512 151.170 1.00 22.19 374 LYS A CA 1
ATOM 5991 C C . LYS A 1 388 ? 97.960 117.709 151.126 1.00 23.53 374 LYS A C 1
ATOM 5992 O O . LYS A 1 388 ? 97.284 117.168 150.245 1.00 31.32 374 LYS A O 1
ATOM 6011 N N . ILE A 1 389 ? 97.438 118.479 152.074 1.00 24.57 375 ILE A N 1
ATOM 6012 C CA . ILE A 1 389 ? 96.011 118.740 152.167 1.00 28.04 375 ILE A CA 1
ATOM 6013 C C . ILE A 1 389 ? 95.759 120.214 151.860 1.00 29.52 375 ILE A C 1
ATOM 6014 O O . ILE A 1 389 ? 96.683 121.017 151.738 1.00 32.21 375 ILE A O 1
ATOM 6030 N N . MET A 1 390 ? 94.483 120.564 151.734 1.00 35.42 376 MET A N 1
ATOM 6031 C CA . MET A 1 390 ? 94.112 121.927 151.397 1.00 29.87 376 MET A CA 1
ATOM 6032 C C . MET A 1 390 ? 94.413 122.872 152.556 1.00 29.36 376 MET A C 1
ATOM 6033 O O . MET A 1 390 ? 94.485 122.477 153.722 1.00 33.43 376 MET A O 1
ATOM 6047 N N . LYS A 1 391 ? 94.590 124.148 152.213 1.00 33.92 377 LYS A N 1
ATOM 6048 C CA . LYS A 1 391 ? 94.894 125.157 153.221 1.00 30.55 377 LYS A CA 1
ATOM 6049 C C . LYS A 1 391 ? 93.753 125.296 154.223 1.00 30.84 377 LYS A C 1
ATOM 6050 O O . LYS A 1 391 ? 93.991 125.455 155.426 1.00 30.79 377 LYS A O 1
ATOM 6069 N N . GLU A 1 392 ? 92.507 125.258 153.744 1.00 39.14 378 GLU A N 1
ATOM 6070 C CA . GLU A 1 392 ? 91.365 125.494 154.622 1.00 32.53 378 GLU A CA 1
ATOM 6071 C C . GLU A 1 392 ? 91.273 124.432 155.710 1.00 33.45 378 GLU A C 1
ATOM 6072 O O . GLU A 1 392 ? 91.079 124.748 156.890 1.00 38.76 378 GLU A O 1
ATOM 6084 N N . VAL A 1 393 ? 91.411 123.160 155.330 1.00 33.58 379 VAL A N 1
ATOM 6085 C CA . VAL A 1 393 ? 91.338 122.083 156.315 1.00 33.62 379 VAL A CA 1
ATOM 6086 C C . VAL A 1 393 ? 92.474 122.209 157.323 1.00 31.82 379 VAL A C 1
ATOM 6087 O O . VAL A 1 393 ? 92.275 122.023 158.529 1.00 37.12 379 VAL A O 1
ATOM 6100 N N . ALA A 1 394 ? 93.683 122.516 156.848 1.00 27.58 380 ALA A N 1
ATOM 6101 C CA . ALA A 1 394 ? 94.825 122.630 157.750 1.00 32.20 380 ALA A CA 1
ATOM 6102 C C . ALA A 1 394 ? 94.627 123.763 158.749 1.00 30.95 380 ALA A C 1
ATOM 6103 O O . ALA A 1 394 ? 94.891 123.603 159.946 1.00 28.30 380 ALA A O 1
ATOM 6110 N N . ILE A 1 395 ? 94.161 124.920 158.276 1.00 32.32 381 ILE A N 1
ATOM 6111 C CA . ILE A 1 395 ? 93.899 126.034 159.183 1.00 29.91 381 ILE A CA 1
ATOM 6112 C C . ILE A 1 395 ? 92.825 125.651 160.191 1.00 35.76 381 ILE A C 1
ATOM 6113 O O . ILE A 1 395 ? 92.943 125.942 161.387 1.00 30.52 381 ILE A O 1
ATOM 6129 N N . ASP A 1 396 ? 91.760 124.992 159.726 1.00 42.11 382 ASP A N 1
ATOM 6130 C CA . ASP A 1 396 ? 90.714 124.548 160.642 1.00 36.62 382 ASP A CA 1
ATOM 6131 C C . ASP A 1 396 ? 91.244 123.514 161.627 1.00 38.38 382 ASP A C 1
ATOM 6132 O O . ASP A 1 396 ? 90.889 123.537 162.811 1.00 43.97 382 ASP A O 1
ATOM 6141 N N . ASP A 1 397 ? 92.091 122.601 161.159 1.00 43.05 383 ASP A N 1
ATOM 6142 C CA . ASP A 1 397 ? 92.667 121.563 162.008 1.00 38.82 383 ASP A CA 1
ATOM 6143 C C . ASP A 1 397 ? 93.631 122.207 162.996 1.00 35.96 383 ASP A C 1
ATOM 6144 O O . ASP A 1 397 ? 94.636 122.803 162.594 1.00 40.47 383 ASP A O 1
ATOM 6153 N N . GLU A 1 398 ? 93.333 122.085 164.291 1.00 38.43 384 GLU A N 1
ATOM 6154 C CA . GLU A 1 398 ? 94.170 122.710 165.308 1.00 40.35 384 GLU A CA 1
ATOM 6155 C C . GLU A 1 398 ? 95.381 121.857 165.663 1.00 37.22 384 GLU A C 1
ATOM 6156 O O . GLU A 1 398 ? 96.276 122.340 166.363 1.00 43.55 384 GLU A O 1
ATOM 6168 N N . THR A 1 399 ? 95.428 120.605 165.203 1.00 37.06 385 THR A N 1
ATOM 6169 C CA . THR A 1 399 ? 96.567 119.746 165.503 1.00 39.65 385 THR A CA 1
ATOM 6170 C C . THR A 1 399 ? 97.743 119.989 164.564 1.00 36.26 385 THR A C 1
ATOM 6171 O O . THR A 1 399 ? 98.852 119.527 164.850 1.00 35.15 385 THR A O 1
ATOM 6182 N N . MET A 1 400 ? 97.530 120.696 163.456 1.00 30.36 386 MET A N 1
ATOM 6183 C CA . MET A 1 400 ? 98.598 120.970 162.499 1.00 29.49 386 MET A CA 1
ATOM 6184 C C . MET A 1 400 ? 99.382 122.186 162.977 1.00 27.48 386 MET A C 1
ATOM 6185 O O . MET A 1 400 ? 98.843 123.295 163.044 1.00 31.45 386 MET A O 1
ATOM 6199 N N . CYS A 1 401 ? 100.653 121.980 163.310 1.00 29.68 387 CYS A N 1
ATOM 6200 C CA . CYS A 1 401 ? 101.509 123.033 163.829 1.00 22.50 387 CYS A CA 1
ATOM 6201 C C . CYS A 1 401 ? 102.803 123.075 163.031 1.00 21.89 387 CYS A C 1
ATOM 6202 O O . CYS A 1 401 ? 103.205 122.093 162.405 1.00 19.29 387 CYS A O 1
ATOM 6210 N N . GLN A 1 402 ? 103.451 124.235 163.055 1.00 25.29 388 GLN A N 1
ATOM 6211 C CA . GLN A 1 402 ? 104.735 124.380 162.387 1.00 18.20 388 GLN A CA 1
ATOM 6212 C C . GLN A 1 402 ? 105.800 123.599 163.144 1.00 20.38 388 GLN A C 1
ATOM 6213 O O . GLN A 1 402 ? 105.955 123.754 164.359 1.00 19.29 388 GLN A O 1
ATOM 6227 N N . GLU A 1 403 ? 106.536 122.763 162.420 1.00 27.91 389 GLU A N 1
ATOM 6228 C CA . GLU A 1 403 ? 107.538 121.917 163.047 1.00 22.20 389 GLU A CA 1
ATOM 6229 C C . GLU A 1 403 ? 108.674 122.766 163.602 1.00 20.77 389 GLU A C 1
ATOM 6230 O O . GLU A 1 403 ? 109.140 123.710 162.960 1.00 23.36 389 GLU A O 1
ATOM 6242 N N . GLU A 1 404 ? 109.114 122.424 164.803 1.00 26.50 390 GLU A N 1
ATOM 6243 C CA . GLU A 1 404 ? 110.303 123.047 165.363 1.00 23.87 390 GLU A CA 1
ATOM 6244 C C . GLU A 1 404 ? 111.519 122.610 164.552 1.00 23.91 390 GLU A C 1
ATOM 6245 O O . GLU A 1 404 ? 111.742 121.406 164.386 1.00 27.50 390 GLU A O 1
ATOM 6257 N N . PRO A 1 405 ? 112.316 123.538 164.020 1.00 25.47 391 PRO A N 1
ATOM 6258 C CA . PRO A 1 405 ? 113.459 123.121 163.201 1.00 28.25 391 PRO A CA 1
ATOM 6259 C C . PRO A 1 405 ? 114.453 122.304 164.011 1.00 27.43 391 PRO A C 1
ATOM 6260 O O . PRO A 1 405 ? 114.696 122.572 165.189 1.00 19.83 391 PRO A O 1
ATOM 6271 N N . LYS A 1 406 ? 115.031 121.298 163.364 1.00 26.66 392 LYS A N 1
ATOM 6272 C CA . LYS A 1 406 ? 116.074 120.502 163.990 1.00 22.80 392 LYS A CA 1
ATOM 6273 C C . LYS A 1 406 ? 117.416 121.187 163.784 1.00 23.78 392 LYS A C 1
ATOM 6274 O O . LYS A 1 406 ? 117.781 121.532 162.657 1.00 30.75 392 LYS A O 1
ATOM 6293 N N . ILE A 1 407 ? 118.140 121.399 164.876 1.00 26.35 393 ILE A N 1
ATOM 6294 C CA . ILE A 1 407 ? 119.429 122.080 164.838 1.00 17.85 393 ILE A CA 1
ATOM 6295 C C . ILE A 1 407 ? 120.524 121.021 164.881 1.00 17.70 393 ILE A C 1
ATOM 6296 O O . ILE A 1 407 ? 120.374 120.017 165.591 1.00 21.64 393 ILE A O 1
ATOM 6312 N N . PRO A 1 408 ? 121.622 121.176 164.142 1.00 19.98 394 PRO A N 1
ATOM 6313 C CA . PRO A 1 408 ? 122.746 120.251 164.320 1.00 19.59 394 PRO A CA 1
ATOM 6314 C C . PRO A 1 408 ? 123.259 120.305 165.751 1.00 14.70 394 PRO A C 1
ATOM 6315 O O . PRO A 1 408 ? 123.362 121.375 166.352 1.00 20.75 394 PRO A O 1
ATOM 6326 N N . ASN A 1 409 ? 123.576 119.136 166.295 1.00 14.92 395 ASN A N 1
ATOM 6327 C CA . ASN A 1 409 ? 123.968 119.045 167.692 1.00 21.87 395 ASN A CA 1
ATOM 6328 C C . ASN A 1 409 ? 125.437 119.427 167.865 1.00 8.46 395 ASN A C 1
ATOM 6329 O O . ASN A 1 409 ? 126.180 119.613 166.900 1.00 10.83 395 ASN A O 1
ATOM 6340 N N . LYS A 1 410 ? 125.850 119.552 169.122 1.00 15.47 396 LYS A N 1
ATOM 6341 C CA . LYS A 1 410 ? 127.215 119.915 169.471 1.00 16.68 396 LYS A CA 1
ATOM 6342 C C . LYS A 1 410 ? 127.998 118.663 169.839 1.00 15.66 396 LYS A C 1
ATOM 6343 O O . LYS A 1 410 ? 127.514 117.824 170.606 1.00 21.54 396 LYS A O 1
ATOM 6362 N N . CYS A 1 411 ? 129.203 118.541 169.291 1.00 18.03 397 CYS A N 1
ATOM 6363 C CA . CYS A 1 411 ? 130.054 117.382 169.503 1.00 14.33 397 CYS A CA 1
ATOM 6364 C C . CYS A 1 411 ? 131.453 117.844 169.877 1.00 12.52 397 CYS A C 1
ATOM 6365 O O . CYS A 1 411 ? 131.826 118.999 169.664 1.00 20.50 397 CYS A O 1
ATOM 6373 N N . ARG A 1 412 ? 132.226 116.924 170.442 1.00 14.41 398 ARG A N 1
ATOM 6374 C CA . ARG A 1 412 ? 133.602 117.180 170.833 1.00 16.32 398 ARG A CA 1
ATOM 6375 C C . ARG A 1 412 ? 134.554 116.510 169.846 1.00 13.85 398 ARG A C 1
ATOM 6376 O O . ARG A 1 412 ? 134.140 115.808 168.921 1.00 15.27 398 ARG A O 1
ATOM 6397 N N . VAL A 1 413 ? 135.850 116.737 170.058 1.00 16.09 399 VAL A N 1
ATOM 6398 C CA . VAL A 1 413 ? 136.866 116.214 169.155 1.00 12.18 399 VAL A CA 1
ATOM 6399 C C . VAL A 1 413 ? 136.868 114.694 169.210 1.00 16.95 399 VAL A C 1
ATOM 6400 O O . VAL A 1 413 ? 136.862 114.093 170.293 1.00 25.97 399 VAL A O 1
ATOM 6413 N N . ALA A 1 414 ? 136.877 114.064 168.038 1.00 23.67 400 ALA A N 1
ATOM 6414 C CA . ALA A 1 414 ? 136.972 112.617 167.908 1.00 16.60 400 ALA A CA 1
ATOM 6415 C C . ALA A 1 414 ? 138.299 112.264 167.251 1.00 18.09 400 ALA A C 1
ATOM 6416 O O . ALA A 1 414 ? 138.631 112.799 166.188 1.00 24.23 400 ALA A O 1
ATOM 6423 N N . ALA A 1 415 ? 139.050 111.356 167.882 1.00 22.70 401 ALA A N 1
ATOM 6424 C CA . ALA A 1 415 ? 140.386 111.017 167.404 1.00 15.12 401 ALA A CA 1
ATOM 6425 C C . ALA A 1 415 ? 140.375 110.387 166.016 1.00 19.93 401 ALA A C 1
ATOM 6426 O O . ALA A 1 415 ? 141.415 110.376 165.342 1.00 20.88 401 ALA A O 1
ATOM 6433 N N . TRP A 1 416 ? 139.231 109.863 165.572 1.00 14.28 402 TRP A N 1
ATOM 6434 C CA . TRP A 1 416 ? 139.204 109.189 164.281 1.00 14.35 402 TRP A CA 1
ATOM 6435 C C . TRP A 1 416 ? 139.441 110.160 163.134 1.00 21.26 402 TRP A C 1
ATOM 6436 O O . TRP A 1 416 ? 139.936 109.752 162.084 1.00 25.00 402 TRP A O 1
ATOM 6457 N N . VAL A 1 417 ? 139.109 111.440 163.307 1.00 16.32 403 VAL A N 1
ATOM 6458 C CA . VAL A 1 417 ? 139.390 112.411 162.253 1.00 12.19 403 VAL A CA 1
ATOM 6459 C C . VAL A 1 417 ? 140.895 112.595 162.091 1.00 18.47 403 VAL A C 1
ATOM 6460 O O . VAL A 1 417 ? 141.414 112.645 160.968 1.00 26.16 403 VAL A O 1
ATOM 6473 N N . GLN A 1 418 ? 141.620 112.688 163.206 1.00 6.13 404 GLN A N 1
ATOM 6474 C CA . GLN A 1 418 ? 143.075 112.740 163.136 1.00 7.46 404 GLN A CA 1
ATOM 6475 C C . GLN A 1 418 ? 143.635 111.471 162.508 1.00 9.16 404 GLN A C 1
ATOM 6476 O O . GLN A 1 418 ? 144.557 111.531 161.687 1.00 12.58 404 GLN A O 1
ATOM 6490 N N . THR A 1 419 ? 143.096 110.310 162.887 1.00 15.91 405 THR A N 1
ATOM 6491 C CA . THR A 1 419 ? 143.566 109.060 162.298 1.00 15.37 405 THR A CA 1
ATOM 6492 C C . THR A 1 419 ? 143.328 109.034 160.791 1.00 14.79 405 THR A C 1
ATOM 6493 O O . THR A 1 419 ? 144.190 108.589 160.025 1.00 15.85 405 THR A O 1
ATOM 6504 N N . GLU A 1 420 ? 142.156 109.496 160.353 1.00 6.85 406 GLU A N 1
ATOM 6505 C CA . GLU A 1 420 ? 141.848 109.539 158.929 1.00 12.27 406 GLU A CA 1
ATOM 6506 C C . GLU A 1 420 ? 142.801 110.468 158.194 1.00 14.14 406 GLU A C 1
ATOM 6507 O O . GLU A 1 420 ? 143.267 110.148 157.096 1.00 18.85 406 GLU A O 1
ATOM 6519 N N . MET A 1 421 ? 143.097 111.628 158.782 1.00 15.70 407 MET A N 1
ATOM 6520 C CA . MET A 1 421 ? 144.057 112.536 158.166 1.00 15.44 407 MET A CA 1
ATOM 6521 C C . MET A 1 421 ? 145.426 111.875 158.049 1.00 13.85 407 MET A C 1
ATOM 6522 O O . MET A 1 421 ? 146.090 111.982 157.012 1.00 12.26 407 MET A O 1
ATOM 6536 N N . ASN A 1 422 ? 145.860 111.181 159.102 1.00 17.52 408 ASN A N 1
ATOM 6537 C CA . ASN A 1 422 ? 147.166 110.530 159.072 1.00 12.93 408 ASN A CA 1
ATOM 6538 C C . ASN A 1 422 ? 147.225 109.450 158.000 1.00 5.81 408 ASN A C 1
ATOM 6539 O O . ASN A 1 422 ? 148.225 109.327 157.286 1.00 23.13 408 ASN A O 1
ATOM 6550 N N . LEU A 1 423 ? 146.166 108.648 157.880 1.00 19.05 409 LEU A N 1
ATOM 6551 C CA . LEU A 1 423 ? 146.206 107.499 156.982 1.00 19.52 409 LEU A CA 1
ATOM 6552 C C . LEU A 1 423 ? 145.946 107.875 155.528 1.00 9.11 409 LEU A C 1
ATOM 6553 O O . LEU A 1 423 ? 146.510 107.248 154.626 1.00 18.54 409 LEU A O 1
ATOM 6569 N N . LEU A 1 424 ? 145.106 108.880 155.275 1.00 11.60 410 LEU A N 1
ATOM 6570 C CA . LEU A 1 424 ? 144.784 109.251 153.903 1.00 7.83 410 LEU A CA 1
ATOM 6571 C C . LEU A 1 424 ? 145.946 109.927 153.190 1.00 4.13 410 LEU A C 1
ATOM 6572 O O . LEU A 1 424 ? 145.995 109.900 151.956 1.00 21.74 410 LEU A O 1
ATOM 6588 N N . SER A 1 425 ? 146.880 110.525 153.928 1.00 13.03 411 SER A N 1
ATOM 6589 C CA . SER A 1 425 ? 148.003 111.240 153.340 1.00 12.47 411 SER A CA 1
ATOM 6590 C C . SER A 1 425 ? 149.264 110.388 153.250 1.00 12.47 411 SER A C 1
ATOM 6591 O O . SER A 1 425 ? 150.336 110.919 152.946 1.00 16.88 411 SER A O 1
ATOM 6599 N N . THR A 1 426 ? 149.165 109.089 153.511 1.00 14.59 412 THR A N 1
ATOM 6600 C CA . THR A 1 426 ? 150.307 108.196 153.408 1.00 12.35 412 THR A CA 1
ATOM 6601 C C . THR A 1 426 ? 150.379 107.577 152.018 1.00 15.97 412 THR A C 1
ATOM 6602 O O . THR A 1 426 ? 149.365 107.401 151.339 1.00 13.48 412 THR A O 1
ATOM 6613 N N . LEU A 1 427 ? 151.599 107.254 151.599 1.00 14.65 413 LEU A N 1
ATOM 6614 C CA . LEU A 1 427 ? 151.817 106.623 150.306 1.00 18.52 413 LEU A CA 1
ATOM 6615 C C . LEU A 1 427 ? 151.419 105.155 150.352 1.00 17.93 413 LEU A C 1
ATOM 6616 O O . LEU A 1 427 ? 151.653 104.462 151.345 1.00 26.22 413 LEU A O 1
ATOM 6632 N N . THR A 1 428 ? 150.815 104.688 149.268 1.00 16.18 414 THR A N 1
ATOM 6633 C CA . THR A 1 428 ? 150.446 103.292 149.094 1.00 20.94 414 THR A CA 1
ATOM 6634 C C . THR A 1 428 ? 151.132 102.755 147.838 1.00 23.97 414 THR A C 1
ATOM 6635 O O . THR A 1 428 ? 151.975 103.422 147.233 1.00 20.24 414 THR A O 1
ATOM 6646 N N . SER A 1 429 ? 150.768 101.534 147.452 1.00 36.23 415 SER A N 1
ATOM 6647 C CA . SER A 1 429 ? 151.353 100.872 146.294 1.00 37.22 415 SER A CA 1
ATOM 6648 C C . SER A 1 429 ? 150.403 100.813 145.105 1.00 30.37 415 SER A C 1
ATOM 6649 O O . SER A 1 429 ? 150.698 100.121 144.126 1.00 40.85 415 SER A O 1
ATOM 6657 N N . LYS A 1 430 ? 149.281 101.525 145.158 1.00 31.47 416 LYS A N 1
ATOM 6658 C CA . LYS A 1 430 ? 148.259 101.465 144.125 1.00 24.93 416 LYS A CA 1
ATOM 6659 C C . LYS A 1 430 ? 148.040 102.844 143.520 1.00 23.09 416 LYS A C 1
ATOM 6660 O O . LYS A 1 430 ? 148.095 103.856 144.223 1.00 29.41 416 LYS A O 1
ATOM 6679 N N . ARG A 1 431 ? 147.793 102.872 142.214 1.00 24.49 417 ARG A N 1
ATOM 6680 C CA . ARG A 1 431 ? 147.481 104.091 141.482 1.00 9.21 417 ARG A CA 1
ATOM 6681 C C . ARG A 1 431 ? 146.040 104.026 141.000 1.00 19.44 417 ARG A C 1
ATOM 6682 O O . ARG A 1 431 ? 145.657 103.075 140.313 1.00 21.82 417 ARG A O 1
ATOM 6703 N N . ALA A 1 432 ? 145.250 105.042 141.347 1.00 17.57 418 ALA A N 1
ATOM 6704 C CA . ALA A 1 432 ? 143.857 105.106 140.935 1.00 11.93 418 ALA A CA 1
ATOM 6705 C C . ALA A 1 432 ? 143.567 106.198 139.918 1.00 8.76 418 ALA A C 1
ATOM 6706 O O . ALA A 1 432 ? 142.535 106.127 139.244 1.00 14.24 418 ALA A O 1
ATOM 6713 N N . LEU A 1 433 ? 144.438 107.194 139.785 1.00 10.60 419 LEU A N 1
ATOM 6714 C CA . LEU A 1 433 ? 144.185 108.282 138.851 1.00 17.71 419 LEU A CA 1
ATOM 6715 C C . LEU A 1 433 ? 144.229 107.779 137.414 1.00 23.52 419 LEU A C 1
ATOM 6716 O O . LEU A 1 433 ? 145.099 106.990 137.039 1.00 19.45 419 LEU A O 1
ATOM 6732 N N . ASP A 1 434 ? 143.284 108.255 136.606 1.00 15.44 420 ASP A N 1
ATOM 6733 C CA . ASP A 1 434 ? 143.186 107.852 135.209 1.00 16.78 420 ASP A CA 1
ATOM 6734 C C . ASP A 1 434 ? 143.337 109.066 134.303 1.00 15.73 420 ASP A C 1
ATOM 6735 O O . ASP A 1 434 ? 142.531 109.274 133.392 1.00 20.63 420 ASP A O 1
ATOM 6744 N N . LEU A 1 435 ? 144.357 109.877 134.554 1.00 11.95 421 LEU A N 1
ATOM 6745 C CA . LEU A 1 435 ? 144.531 111.120 133.819 1.00 7.67 421 LEU A CA 1
ATOM 6746 C C . LEU A 1 435 ? 144.715 110.835 132.332 1.00 8.00 421 LEU A C 1
ATOM 6747 O O . LEU A 1 435 ? 145.615 110.064 131.966 1.00 12.70 421 LEU A O 1
ATOM 6763 N N . PRO A 1 436 ? 143.906 111.420 131.452 1.00 27.73 422 PRO A N 1
ATOM 6764 C CA . PRO A 1 436 ? 144.099 111.193 130.017 1.00 15.25 422 PRO A CA 1
ATOM 6765 C C . PRO A 1 436 ? 145.336 111.903 129.488 1.00 6.80 422 PRO A C 1
ATOM 6766 O O . PRO A 1 436 ? 145.908 112.791 130.121 1.00 17.75 422 PRO A O 1
ATOM 6777 N N . GLU A 1 437 ? 145.744 111.480 128.298 1.00 7.03 423 GLU A N 1
ATOM 6778 C CA . GLU A 1 437 ? 146.919 112.025 127.640 1.00 4.94 423 GLU A CA 1
ATOM 6779 C C . GLU A 1 437 ? 146.685 113.468 127.198 1.00 9.72 423 GLU A C 1
ATOM 6780 O O . GLU A 1 437 ? 145.551 113.929 127.045 1.00 20.61 423 GLU A O 1
ATOM 6792 N N . ILE A 1 438 ? 147.790 114.181 126.986 1.00 13.96 424 ILE A N 1
ATOM 6793 C CA . ILE A 1 438 ? 147.752 115.507 126.380 1.00 12.65 424 ILE A CA 1
ATOM 6794 C C . ILE A 1 438 ? 148.606 115.478 125.120 1.00 10.33 424 ILE A C 1
ATOM 6795 O O . ILE A 1 438 ? 149.194 114.445 124.781 1.00 15.26 424 ILE A O 1
ATOM 6811 N N . GLY A 1 439 ? 148.679 116.604 124.418 1.00 6.44 425 GLY A N 1
ATOM 6812 C CA . GLY A 1 439 ? 149.487 116.700 123.228 1.00 4.20 425 GLY A CA 1
ATOM 6813 C C . GLY A 1 439 ? 150.967 116.679 123.552 1.00 13.58 425 GLY A C 1
ATOM 6814 O O . GLY A 1 439 ? 151.380 116.934 124.686 1.00 17.25 425 GLY A O 1
ATOM 6818 N N . PRO A 1 440 ? 151.796 116.366 122.560 1.00 11.99 426 PRO A N 1
ATOM 6819 C CA . PRO A 1 440 ? 153.245 116.350 122.793 1.00 12.28 426 PRO A CA 1
ATOM 6820 C C . PRO A 1 440 ? 153.784 117.735 123.112 1.00 15.26 426 PRO A C 1
ATOM 6821 O O . PRO A 1 440 ? 153.245 118.756 122.678 1.00 8.16 426 PRO A O 1
ATOM 6832 N N . ASP A 1 441 ? 154.864 117.757 123.888 1.00 12.32 427 ASP A N 1
ATOM 6833 C CA . ASP A 1 441 ? 155.496 119.008 124.280 1.00 5.51 427 ASP A CA 1
ATOM 6834 C C . ASP A 1 441 ? 156.395 119.528 123.167 1.00 12.90 427 ASP A C 1
ATOM 6835 O O . ASP A 1 441 ? 157.147 118.769 122.548 1.00 7.67 427 ASP A O 1
ATOM 6844 N N . VAL A 1 442 ? 156.314 120.834 122.918 1.00 13.90 428 VAL A N 1
ATOM 6845 C CA . VAL A 1 442 ? 157.113 121.481 121.884 1.00 9.84 428 VAL A CA 1
ATOM 6846 C C . VAL A 1 442 ? 157.883 122.640 122.501 1.00 12.59 428 VAL A C 1
ATOM 6847 O O . VAL A 1 442 ? 159.112 122.710 122.395 1.00 11.61 428 VAL A O 1
ATOM 6860 N N . ALA A 1 443 ? 157.168 123.557 123.144 1.00 10.63 429 ALA A N 1
ATOM 6861 C CA . ALA A 1 443 ? 157.818 124.680 123.794 1.00 14.61 429 ALA A CA 1
ATOM 6862 C C . ALA A 1 443 ? 158.564 124.211 125.044 1.00 14.49 429 ALA A C 1
ATOM 6863 O O . ALA A 1 443 ? 158.135 123.270 125.715 1.00 22.60 429 ALA A O 1
ATOM 6870 N N . PRO A 1 444 ? 159.689 124.849 125.380 1.00 3.54 430 PRO A N 1
ATOM 6871 C CA . PRO A 1 444 ? 160.402 124.457 126.607 1.00 16.27 430 PRO A CA 1
ATOM 6872 C C . PRO A 1 444 ? 159.557 124.578 127.862 1.00 15.29 430 PRO A C 1
ATOM 6873 O O . PRO A 1 444 ? 159.760 123.809 128.810 1.00 16.35 430 PRO A O 1
ATOM 6884 N N . VAL A 1 445 ? 158.622 125.528 127.905 1.00 10.48 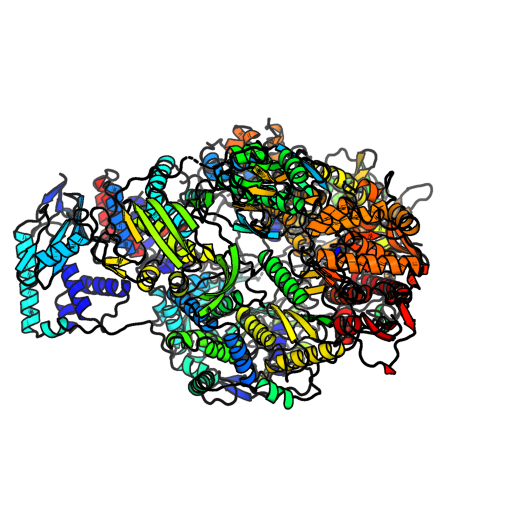431 VAL A N 1
ATOM 6885 C CA . VAL A 1 445 ? 157.749 125.652 129.068 1.00 14.35 431 VAL A CA 1
ATOM 6886 C C . VAL A 1 445 ? 156.881 124.408 129.212 1.00 12.06 431 VAL A C 1
ATOM 6887 O O . VAL A 1 445 ? 156.606 123.951 130.327 1.00 17.62 431 VAL A O 1
ATOM 6900 N N . GLU A 1 446 ? 156.442 123.837 128.089 1.00 13.45 432 GLU A N 1
ATOM 6901 C CA . GLU A 1 446 ? 155.660 122.605 128.138 1.00 6.37 432 GLU A CA 1
ATOM 6902 C C . GLU A 1 446 ? 156.489 121.440 128.668 1.00 3.86 432 GLU A C 1
ATOM 6903 O O . GLU A 1 446 ? 155.984 120.610 129.433 1.00 11.95 432 GLU A O 1
ATOM 6915 N N . HIS A 1 447 ? 157.763 121.360 128.275 1.00 12.68 433 HIS A N 1
ATOM 6916 C CA . HIS A 1 447 ? 158.637 120.321 128.811 1.00 14.61 433 HIS A CA 1
ATOM 6917 C C . HIS A 1 447 ? 158.869 120.508 130.306 1.00 6.98 433 HIS A C 1
ATOM 6918 O O . HIS A 1 447 ? 158.907 119.530 131.062 1.00 9.92 433 HIS A O 1
ATOM 6932 N N . VAL A 1 448 ? 159.030 121.755 130.750 1.00 6.28 434 VAL A N 1
ATOM 6933 C CA . VAL A 1 448 ? 159.156 122.022 132.181 1.00 7.25 434 VAL A CA 1
ATOM 6934 C C . VAL A 1 448 ? 157.899 121.563 132.909 1.00 12.73 434 VAL A C 1
ATOM 6935 O O . VAL A 1 448 ? 157.966 120.919 133.964 1.00 20.63 434 VAL A O 1
ATOM 6948 N N . GLY A 1 449 ? 156.734 121.892 132.353 1.00 10.81 435 GLY A N 1
ATOM 6949 C CA . GLY A 1 449 ? 155.488 121.472 132.967 1.00 5.91 435 GLY A CA 1
ATOM 6950 C C . GLY A 1 449 ? 155.366 119.964 133.061 1.00 1.92 435 GLY A C 1
ATOM 6951 O O . GLY A 1 449 ? 154.910 119.435 134.073 1.00 13.37 435 GLY A O 1
ATOM 6955 N N . SER A 1 450 ? 155.767 119.252 132.006 1.00 7.63 436 SER A N 1
ATOM 6956 C CA . SER A 1 450 ? 155.717 117.792 132.040 1.00 13.27 436 SER A CA 1
ATOM 6957 C C . SER A 1 450 ? 156.668 117.225 133.089 1.00 11.96 436 SER A C 1
ATOM 6958 O O . SER A 1 450 ? 156.301 116.312 133.843 1.00 19.59 436 SER A O 1
ATOM 6966 N N . GLU A 1 451 ? 157.892 117.752 133.154 1.00 16.73 437 GLU A N 1
ATOM 6967 C CA . GLU A 1 451 ? 158.852 117.267 134.140 1.00 9.73 437 GLU A CA 1
ATOM 6968 C C . GLU A 1 451 ? 158.346 117.497 135.558 1.00 11.80 437 GLU A C 1
ATOM 6969 O O . GLU A 1 451 ? 158.556 116.661 136.443 1.00 22.61 437 GLU A O 1
ATOM 6981 N N . ARG A 1 452 ? 157.687 118.632 135.797 1.00 10.69 438 ARG A N 1
ATOM 6982 C CA . ARG A 1 452 ? 157.144 118.906 137.124 1.00 6.27 438 ARG A CA 1
ATOM 6983 C C . ARG A 1 452 ? 155.928 118.030 137.418 1.00 8.66 438 ARG A C 1
ATOM 6984 O O . ARG A 1 452 ? 155.749 117.554 138.551 1.00 19.14 438 ARG A O 1
ATOM 7005 N N . ARG A 1 453 ? 155.082 117.811 136.410 1.00 12.36 439 ARG A N 1
ATOM 7006 C CA . ARG A 1 453 ? 153.931 116.935 136.579 1.00 13.15 439 ARG A CA 1
ATOM 7007 C C . ARG A 1 453 ? 154.369 115.533 136.958 1.00 16.38 439 ARG A C 1
ATOM 7008 O O . ARG A 1 453 ? 153.688 114.854 137.728 1.00 21.68 439 ARG A O 1
ATOM 7029 N N . LYS A 1 454 ? 155.498 115.074 136.419 1.00 17.26 440 LYS A N 1
ATOM 7030 C CA . LYS A 1 454 ? 156.010 113.769 136.820 1.00 13.58 440 LYS A CA 1
ATOM 7031 C C . LYS A 1 454 ? 156.061 113.661 138.341 1.00 16.82 440 LYS A C 1
ATOM 7032 O O . LYS A 1 454 ? 155.403 112.802 138.941 1.00 29.39 440 LYS A O 1
ATOM 7051 N N . TYR A 1 455 ? 156.821 114.551 138.983 1.00 19.94 441 TYR A N 1
ATOM 7052 C CA . TYR A 1 455 ? 156.964 114.502 140.435 1.00 17.27 441 TYR A CA 1
ATOM 7053 C C . TYR A 1 455 ? 155.619 114.674 141.130 1.00 18.62 441 TYR A C 1
ATOM 7054 O O . TYR A 1 455 ? 155.273 113.907 142.036 1.00 29.53 441 TYR A O 1
ATOM 7072 N N . PHE A 1 456 ? 154.844 115.680 140.719 1.00 15.11 442 PHE A N 1
ATOM 7073 C CA . PHE A 1 456 ? 153.617 115.992 141.447 1.00 11.84 442 PHE A CA 1
ATOM 7074 C C . PHE A 1 456 ? 152.630 114.831 141.393 1.00 12.15 442 PHE A C 1
ATOM 7075 O O . PHE A 1 456 ? 152.091 114.405 142.424 1.00 18.40 442 PHE A O 1
ATOM 7092 N N . VAL A 1 457 ? 152.386 114.297 140.196 1.00 21.18 443 VAL A N 1
ATOM 7093 C CA . VAL A 1 457 ? 151.434 113.206 140.042 1.00 16.82 443 VAL A CA 1
ATOM 7094 C C . VAL A 1 457 ? 151.954 111.943 140.714 1.00 17.13 443 VAL A C 1
ATOM 7095 O O . VAL A 1 457 ? 151.199 111.237 141.391 1.00 31.81 443 VAL A O 1
ATOM 7108 N N . ASN A 1 458 ? 153.244 111.632 140.551 1.00 14.58 444 ASN A N 1
ATOM 7109 C CA . ASN A 1 458 ? 153.786 110.462 141.230 1.00 16.59 444 ASN A CA 1
ATOM 7110 C C . ASN A 1 458 ? 153.612 110.576 142.735 1.00 20.59 444 ASN A C 1
ATOM 7111 O O . ASN A 1 458 ? 153.463 109.560 143.422 1.00 29.42 444 ASN A O 1
ATOM 7122 N N . GLU A 1 459 ? 153.632 111.798 143.268 1.00 18.69 445 GLU A N 1
ATOM 7123 C CA . GLU A 1 459 ? 153.398 111.963 144.696 1.00 10.87 445 GLU A CA 1
ATOM 7124 C C . GLU A 1 459 ? 151.928 111.775 145.046 1.00 16.18 445 GLU A C 1
ATOM 7125 O O . GLU A 1 459 ? 151.602 111.120 146.042 1.00 23.60 445 GLU A O 1
ATOM 7137 N N . ILE A 1 460 ? 151.024 112.336 144.242 1.00 17.54 446 ILE A N 1
ATOM 7138 C CA . ILE A 1 460 ? 149.607 112.279 144.589 1.00 17.92 446 ILE A CA 1
ATOM 7139 C C . ILE A 1 460 ? 148.995 110.942 144.191 1.00 16.58 446 ILE A C 1
ATOM 7140 O O . ILE A 1 460 ? 148.139 110.405 144.902 1.00 10.06 446 ILE A O 1
ATOM 7156 N N . ASN A 1 461 ? 149.411 110.382 143.054 1.00 20.91 447 ASN A N 1
ATOM 7157 C CA . ASN A 1 461 ? 148.739 109.206 142.516 1.00 19.38 447 ASN A CA 1
ATOM 7158 C C . ASN A 1 461 ? 148.841 107.994 143.433 1.00 18.24 447 ASN A C 1
ATOM 7159 O O . ASN A 1 461 ? 147.976 107.116 143.371 1.00 25.45 447 ASN A O 1
ATOM 7170 N N . TYR A 1 462 ? 149.865 107.923 144.278 1.00 16.18 448 TYR A N 1
ATOM 7171 C CA . TYR A 1 462 ? 150.100 106.755 145.113 1.00 17.24 448 TYR A CA 1
ATOM 7172 C C . TYR A 1 462 ? 149.562 106.903 146.530 1.00 22.41 448 TYR A C 1
ATOM 7173 O O . TYR A 1 462 ? 149.652 105.951 147.309 1.00 29.12 448 TYR A O 1
ATOM 7191 N N . CYS A 1 463 ? 149.006 108.056 146.885 1.00 16.21 449 CYS A N 1
ATOM 7192 C CA . CYS A 1 463 ? 148.487 108.242 148.231 1.00 18.70 449 CYS A CA 1
ATOM 7193 C C . CYS A 1 463 ? 147.059 107.715 148.328 1.00 5.18 449 CYS A C 1
ATOM 7194 O O . CYS A 1 463 ? 146.308 107.702 147.350 1.00 22.56 449 CYS A O 1
ATOM 7202 N N . LYS A 1 464 ? 146.696 107.268 149.533 1.00 8.60 450 LYS A N 1
ATOM 7203 C CA . LYS A 1 464 ? 145.372 106.694 149.758 1.00 13.56 450 LYS A CA 1
ATOM 7204 C C . LYS A 1 464 ? 144.262 107.675 149.400 1.00 9.51 450 LYS A C 1
ATOM 7205 O O . LYS A 1 464 ? 143.191 107.263 148.932 1.00 16.92 450 LYS A O 1
ATOM 7224 N N . ALA A 1 465 ? 144.499 108.971 149.610 1.00 10.45 451 ALA A N 1
ATOM 7225 C CA . ALA A 1 465 ? 143.469 109.964 149.335 1.00 6.32 451 ALA A CA 1
ATOM 7226 C C . ALA A 1 465 ? 143.080 109.963 147.863 1.00 6.69 451 ALA A C 1
ATOM 7227 O O . ALA A 1 465 ? 141.913 110.179 147.527 1.00 8.87 451 ALA A O 1
ATOM 7234 N N . SER A 1 466 ? 144.042 109.724 146.968 1.00 7.36 452 SER A N 1
ATOM 7235 C CA . SER A 1 466 ? 143.719 109.660 145.545 1.00 15.06 452 SER A CA 1
ATOM 7236 C C . SER A 1 466 ? 142.771 108.506 145.245 1.00 1.99 452 SER A C 1
ATOM 7237 O O . SER A 1 466 ? 141.812 108.663 144.480 1.00 17.98 452 SER A O 1
ATOM 7245 N N . THR A 1 467 ? 143.026 107.337 145.833 1.00 4.83 453 THR A N 1
ATOM 7246 C CA . THR A 1 467 ? 142.139 106.198 145.627 1.00 11.45 453 THR A CA 1
ATOM 7247 C C . THR A 1 467 ? 140.747 106.481 146.177 1.00 4.45 453 THR A C 1
ATOM 7248 O O . THR A 1 467 ? 139.739 106.156 145.537 1.00 16.51 453 THR A O 1
ATOM 7259 N N . VAL A 1 468 ? 140.672 107.094 147.360 1.00 5.41 454 VAL A N 1
ATOM 7260 C CA . VAL A 1 468 ? 139.371 107.430 147.937 1.00 10.65 454 VAL A CA 1
ATOM 7261 C C . VAL A 1 468 ? 138.631 108.419 147.043 1.00 6.97 454 VAL A C 1
ATOM 7262 O O . VAL A 1 468 ? 137.422 108.286 146.805 1.00 9.21 454 VAL A O 1
ATOM 7275 N N . MET A 1 469 ? 139.342 109.427 146.537 1.00 4.34 455 MET A N 1
ATOM 7276 C CA . MET A 1 469 ? 138.726 110.418 145.663 1.00 3.14 455 MET A CA 1
ATOM 7277 C C . MET A 1 469 ? 138.204 109.770 144.390 1.00 3.72 455 MET A C 1
ATOM 7278 O O . MET A 1 469 ? 137.110 110.096 143.917 1.00 12.78 455 MET A O 1
ATOM 7292 N N . MET A 1 470 ? 138.982 108.855 143.809 1.00 9.01 456 MET A N 1
ATOM 7293 C CA . MET A 1 470 ? 138.531 108.177 142.600 1.00 0.00 456 MET A CA 1
ATOM 7294 C C . MET A 1 470 ? 137.299 107.329 142.877 1.00 10.68 456 MET A C 1
ATOM 7295 O O . MET A 1 470 ? 136.373 107.281 142.059 1.00 0.82 456 MET A O 1
ATOM 7309 N N . LYS A 1 471 ? 137.271 106.645 144.022 1.00 16.34 457 LYS A N 1
ATOM 7310 C CA . LYS A 1 471 ? 136.083 105.882 144.384 1.00 6.47 457 LYS A CA 1
ATOM 7311 C C . LYS A 1 471 ? 134.864 106.790 144.479 1.00 0.00 457 LYS A C 1
ATOM 7312 O O . LYS A 1 471 ? 133.797 106.473 143.937 1.00 9.88 457 LYS A O 1
ATOM 7331 N N . TYR A 1 472 ? 135.012 107.937 145.144 1.00 2.31 458 TYR A N 1
ATOM 7332 C CA . TYR A 1 472 ? 133.902 108.877 145.263 1.00 5.44 458 TYR A CA 1
ATOM 7333 C C . TYR A 1 472 ? 133.436 109.353 143.892 1.00 9.28 458 TYR A C 1
ATOM 7334 O O . TYR A 1 472 ? 132.232 109.382 143.608 1.00 8.09 458 TYR A O 1
ATOM 7352 N N . VAL A 1 473 ? 134.380 109.726 143.026 1.00 9.07 459 VAL A N 1
ATOM 7353 C CA . VAL A 1 473 ? 134.030 110.269 141.715 1.00 0.00 459 VAL A CA 1
ATOM 7354 C C . VAL A 1 473 ? 133.285 109.228 140.891 1.00 8.05 459 VAL A C 1
ATOM 7355 O O . VAL A 1 473 ? 132.227 109.506 140.310 1.00 15.42 459 VAL A O 1
ATOM 7368 N N . LEU A 1 474 ? 133.832 108.013 140.820 1.00 4.34 460 LEU A N 1
ATOM 7369 C CA . LEU A 1 474 ? 133.204 106.974 140.014 1.00 2.56 460 LEU A CA 1
ATOM 7370 C C . LEU A 1 474 ? 131.828 106.616 140.555 1.00 3.25 460 LEU A C 1
ATOM 7371 O O . LEU A 1 474 ? 130.873 106.450 139.783 1.00 12.83 460 LEU A O 1
ATOM 7387 N N . PHE A 1 475 ? 131.699 106.498 141.879 1.00 16.31 461 PHE A N 1
ATOM 7388 C CA . PHE A 1 475 ? 130.402 106.154 142.442 1.00 0.20 461 PHE A CA 1
ATOM 7389 C C . PHE A 1 475 ? 129.377 107.244 142.173 1.00 15.32 461 PHE A C 1
ATOM 7390 O O . PHE A 1 475 ? 128.222 106.944 141.869 1.00 6.33 461 PHE A O 1
ATOM 7407 N N . HIS A 1 476 ? 129.771 108.513 142.288 1.00 7.78 462 HIS A N 1
ATOM 7408 C CA . HIS A 1 476 ? 128.817 109.589 142.043 1.00 14.76 462 HIS A CA 1
ATOM 7409 C C . HIS A 1 476 ? 128.410 109.640 140.576 1.00 4.72 462 HIS A C 1
ATOM 7410 O O . HIS A 1 476 ? 127.245 109.906 140.259 1.00 9.57 462 HIS A O 1
ATOM 7424 N N . THR A 1 477 ? 129.350 109.381 139.665 1.00 10.10 463 THR A N 1
ATOM 7425 C CA . THR A 1 477 ? 129.002 109.301 138.249 1.00 0.11 463 THR A CA 1
ATOM 7426 C C . THR A 1 477 ? 127.975 108.201 138.003 1.00 10.42 463 THR A C 1
ATOM 7427 O O . THR A 1 477 ? 126.935 108.426 137.362 1.00 16.81 463 THR A O 1
ATOM 7438 N N . SER A 1 478 ? 128.250 107.000 138.517 1.00 8.43 464 SER A N 1
ATOM 7439 C CA . SER A 1 478 ? 127.320 105.891 138.338 1.00 0.89 464 SER A CA 1
ATOM 7440 C C . SER A 1 478 ? 125.969 106.207 138.963 1.00 12.35 464 SER A C 1
ATOM 7441 O O . SER A 1 478 ? 124.920 105.889 138.392 1.00 18.38 464 SER A O 1
ATOM 7449 N N . LEU A 1 479 ? 125.977 106.832 140.140 1.00 4.62 465 LEU A N 1
ATOM 7450 C CA . LEU A 1 479 ? 124.737 107.135 140.838 1.00 2.51 465 LEU A CA 1
ATOM 7451 C C . LEU A 1 479 ? 123.899 108.144 140.068 1.00 12.57 465 LEU A C 1
ATOM 7452 O O . LEU A 1 479 ? 122.680 107.992 139.975 1.00 13.73 465 LEU A O 1
ATOM 7468 N N . LEU A 1 480 ? 124.524 109.187 139.520 1.00 9.85 466 LEU A N 1
ATOM 7469 C CA . LEU A 1 480 ? 123.766 110.147 138.723 1.00 6.67 466 LEU A CA 1
ATOM 7470 C C . LEU A 1 480 ? 123.180 109.484 137.485 1.00 11.17 466 LEU A C 1
ATOM 7471 O O . LEU A 1 480 ? 122.004 109.696 137.152 1.00 13.89 466 LEU A O 1
ATOM 7487 N N . ASN A 1 481 ? 123.981 108.670 136.791 1.00 6.68 467 ASN A N 1
ATOM 7488 C CA . ASN A 1 481 ? 123.461 108.003 135.604 1.00 12.67 467 ASN A CA 1
ATOM 7489 C C . ASN A 1 481 ? 122.286 107.099 135.953 1.00 16.38 467 ASN A C 1
ATOM 7490 O O . ASN A 1 481 ? 121.277 107.082 135.242 1.00 21.33 467 ASN A O 1
ATOM 7501 N N . GLU A 1 482 ? 122.394 106.346 137.049 1.00 17.64 468 GLU A N 1
ATOM 7502 C CA . GLU A 1 482 ? 121.317 105.440 137.434 1.00 8.86 468 GLU A CA 1
ATOM 7503 C C . GLU A 1 482 ? 120.084 106.208 137.896 1.00 11.82 468 GLU A C 1
ATOM 7504 O O . GLU A 1 482 ? 118.952 105.804 137.611 1.00 12.11 468 GLU A O 1
ATOM 7516 N N . SER A 1 483 ? 120.282 107.314 138.615 1.00 11.41 469 SER A N 1
ATOM 7517 C CA . SER A 1 483 ? 119.155 108.113 139.078 1.00 6.31 469 SER A CA 1
ATOM 7518 C C . SER A 1 483 ? 118.373 108.680 137.906 1.00 17.29 469 SER A C 1
ATOM 7519 O O . SER A 1 483 ? 117.137 108.705 137.929 1.00 27.52 469 SER A O 1
ATOM 7527 N N . ASN A 1 484 ? 119.072 109.155 136.875 1.00 19.48 470 ASN A N 1
ATOM 7528 C CA . ASN A 1 484 ? 118.366 109.657 135.701 1.00 18.84 470 ASN A CA 1
ATOM 7529 C C . ASN A 1 484 ? 117.721 108.516 134.920 1.00 14.77 470 ASN A C 1
ATOM 7530 O O . ASN A 1 484 ? 116.545 108.591 134.549 1.00 19.70 470 ASN A O 1
ATOM 7541 N N . ALA A 1 485 ? 118.475 107.443 134.675 1.00 19.29 471 ALA A N 1
ATOM 7542 C CA . ALA A 1 485 ? 117.989 106.369 133.815 1.00 11.19 471 ALA A CA 1
ATOM 7543 C C . ALA A 1 485 ? 116.884 105.563 134.486 1.00 15.24 471 ALA A C 1
ATOM 7544 O O . ALA A 1 485 ? 115.924 105.151 133.826 1.00 22.52 471 ALA A O 1
ATOM 7551 N N . SER A 1 486 ? 117.003 105.316 135.789 1.00 21.61 472 SER A N 1
ATOM 7552 C CA . SER A 1 486 ? 116.073 104.463 136.529 1.00 12.24 472 SER A CA 1
ATOM 7553 C C . SER A 1 486 ? 115.456 105.280 137.660 1.00 17.48 472 SER A C 1
ATOM 7554 O O . SER A 1 486 ? 115.903 105.210 138.806 1.00 38.47 472 SER A O 1
ATOM 7562 N N . MET A 1 487 ? 114.409 106.040 137.337 1.00 16.16 473 MET A N 1
ATOM 7563 C CA . MET A 1 487 ? 113.756 106.874 138.340 1.00 12.10 473 MET A CA 1
ATOM 7564 C C . MET A 1 487 ? 112.896 106.049 139.288 1.00 17.11 473 MET A C 1
ATOM 7565 O O . MET A 1 487 ? 112.880 106.306 140.496 1.00 19.66 473 MET A O 1
ATOM 7579 N N . GLY A 1 488 ? 112.179 105.059 138.762 1.00 20.19 474 GLY A N 1
ATOM 7580 C CA . GLY A 1 488 ? 111.206 104.327 139.548 1.00 16.56 474 GLY A CA 1
ATOM 7581 C C . GLY A 1 488 ? 111.583 102.889 139.829 1.00 13.64 474 GLY A C 1
ATOM 7582 O O . GLY A 1 488 ? 110.708 102.032 139.965 1.00 29.32 474 GLY A O 1
ATOM 7586 N N . LYS A 1 489 ? 112.879 102.611 139.928 1.00 12.52 475 LYS A N 1
ATOM 7587 C CA . LYS A 1 489 ? 113.373 101.268 140.185 1.00 8.50 475 LYS A CA 1
ATOM 7588 C C . LYS A 1 489 ? 114.417 101.311 141.289 1.00 17.86 475 LYS A C 1
ATOM 7589 O O . LYS A 1 489 ? 115.105 102.317 141.474 1.00 12.61 475 LYS A O 1
ATOM 7608 N N . TYR A 1 490 ? 114.523 100.210 142.027 1.00 20.92 476 TYR A N 1
ATOM 7609 C CA . TYR A 1 490 ? 115.623 100.010 142.961 1.00 8.88 476 TYR A CA 1
ATOM 7610 C C . TYR A 1 490 ? 116.744 99.297 142.220 1.00 11.74 476 TYR A C 1
ATOM 7611 O O . TYR A 1 490 ? 116.532 98.221 141.655 1.00 15.51 476 TYR A O 1
ATOM 7629 N N . LYS A 1 491 ? 117.927 99.897 142.214 1.00 7.29 477 LYS A N 1
ATOM 7630 C CA . LYS A 1 491 ? 119.064 99.374 141.473 1.00 6.28 477 LYS A CA 1
ATOM 7631 C C . LYS A 1 491 ? 120.216 99.105 142.426 1.00 12.97 477 LYS A C 1
ATOM 7632 O O . LYS A 1 491 ? 120.464 99.887 143.347 1.00 18.28 477 LYS A O 1
ATOM 7651 N N . VAL A 1 492 ? 120.911 97.994 142.208 1.00 18.44 478 VAL A N 1
ATOM 7652 C CA . VAL A 1 492 ? 122.147 97.706 142.925 1.00 12.52 478 VAL A CA 1
ATOM 7653 C C . VAL A 1 492 ? 123.297 98.317 142.135 1.00 15.53 478 VAL A C 1
ATOM 7654 O O . VAL A 1 492 ? 123.494 97.998 140.959 1.00 12.45 478 VAL A O 1
ATOM 7667 N N . ILE A 1 493 ? 124.037 99.215 142.775 1.00 8.33 479 ILE A N 1
ATOM 7668 C CA . ILE A 1 493 ? 125.146 99.916 142.138 1.00 6.33 479 ILE A CA 1
ATOM 7669 C C . ILE A 1 493 ? 126.436 99.505 142.838 1.00 15.64 479 ILE A C 1
ATOM 7670 O O . ILE A 1 493 ? 126.682 99.940 143.971 1.00 7.58 479 ILE A O 1
ATOM 7686 N N . PRO A 1 494 ? 127.278 98.672 142.229 1.00 20.58 480 PRO A N 1
ATOM 7687 C CA . PRO A 1 494 ? 128.533 98.301 142.892 1.00 11.20 480 PRO A CA 1
ATOM 7688 C C . PRO A 1 494 ? 129.431 99.510 143.106 1.00 10.55 480 PRO A C 1
ATOM 7689 O O . PRO A 1 494 ? 129.506 100.411 142.270 1.00 18.16 480 PRO A O 1
ATOM 7700 N N . ILE A 1 495 ? 130.113 99.519 144.246 1.00 11.06 481 ILE A N 1
ATOM 7701 C CA . ILE A 1 495 ? 131.093 100.549 144.566 1.00 8.88 481 ILE A CA 1
ATOM 7702 C C . ILE A 1 495 ? 132.441 100.029 144.084 1.00 13.54 481 ILE A C 1
ATOM 7703 O O . ILE A 1 495 ? 132.992 99.087 144.656 1.00 19.00 481 ILE A O 1
ATOM 7719 N N . THR A 1 496 ? 132.966 100.626 143.021 1.00 18.46 482 THR A N 1
ATOM 7720 C CA . THR A 1 496 ? 134.071 100.038 142.284 1.00 19.08 482 THR A CA 1
ATOM 7721 C C . THR A 1 496 ? 135.180 101.056 142.074 1.00 15.66 482 THR A C 1
ATOM 7722 O O . THR A 1 496 ? 134.987 102.266 142.204 1.00 20.32 482 THR A O 1
ATOM 7733 N N . ASN A 1 497 ? 136.356 100.527 141.755 1.00 16.78 483 ASN A N 1
ATOM 7734 C CA . ASN A 1 497 ? 137.502 101.342 141.385 1.00 14.24 483 ASN A CA 1
ATOM 7735 C C . ASN A 1 497 ? 138.411 100.495 140.510 1.00 19.79 483 ASN A C 1
ATOM 7736 O O . ASN A 1 497 ? 138.289 99.270 140.467 1.00 26.96 483 ASN A O 1
ATOM 7747 N N . ARG A 1 498 ? 139.313 101.161 139.797 1.00 29.28 484 ARG A N 1
ATOM 7748 C CA . ARG A 1 498 ? 140.349 100.489 139.022 1.00 23.06 484 ARG A CA 1
ATOM 7749 C C . ARG A 1 498 ? 141.698 101.025 139.465 1.00 25.17 484 ARG A C 1
ATOM 7750 O O . ARG A 1 498 ? 141.952 102.230 139.371 1.00 23.31 484 ARG A O 1
ATOM 7771 N N . VAL A 1 499 ? 142.562 100.133 139.939 1.00 17.26 485 VAL A N 1
ATOM 7772 C CA . VAL A 1 499 ? 143.868 100.522 140.443 1.00 28.92 485 VAL A CA 1
ATOM 7773 C C . VAL A 1 499 ? 144.935 99.833 139.606 1.00 27.69 485 VAL A C 1
ATOM 7774 O O . VAL A 1 499 ? 144.684 98.831 138.937 1.00 25.17 485 VAL A O 1
ATOM 7787 N N . VAL A 1 500 ? 146.137 100.400 139.637 1.00 23.72 486 VAL A N 1
ATOM 7788 C CA . VAL A 1 500 ? 147.283 99.862 138.916 1.00 25.47 486 VAL A CA 1
ATOM 7789 C C . VAL A 1 500 ? 148.426 99.691 139.902 1.00 26.54 486 VAL A C 1
ATOM 7790 O O . VAL A 1 500 ? 148.738 100.612 140.664 1.00 31.66 486 VAL A O 1
ATOM 7803 N N . ASN A 1 501 ? 149.046 98.516 139.889 1.00 36.49 487 ASN A N 1
ATOM 7804 C CA . ASN A 1 501 ? 150.177 98.243 140.756 1.00 38.06 487 ASN A CA 1
ATOM 7805 C C . ASN A 1 501 ? 151.446 98.875 140.188 1.00 40.09 487 ASN A C 1
ATOM 7806 O O . ASN A 1 501 ? 151.477 99.378 139.062 1.00 42.52 487 ASN A O 1
ATOM 7817 N N . GLU A 1 502 ? 152.511 98.844 140.989 1.00 45.29 488 GLU A N 1
ATOM 7818 C CA . GLU A 1 502 ? 153.791 99.373 140.532 1.00 44.61 488 GLU A CA 1
ATOM 7819 C C . GLU A 1 502 ? 154.387 98.532 139.411 1.00 46.79 488 GLU A C 1
ATOM 7820 O O . GLU A 1 502 ? 155.310 98.991 138.729 1.00 47.61 488 GLU A O 1
ATOM 7832 N N . LYS A 1 503 ? 153.877 97.320 139.200 1.00 43.89 489 LYS A N 1
ATOM 7833 C CA . LYS A 1 503 ? 154.331 96.451 138.124 1.00 43.43 489 LYS A CA 1
ATOM 7834 C C . LYS A 1 503 ? 153.497 96.600 136.858 1.00 42.62 489 LYS A C 1
ATOM 7835 O O . LYS A 1 503 ? 153.731 95.869 135.890 1.00 42.04 489 LYS A O 1
ATOM 7854 N N . GLY A 1 504 ? 152.530 97.517 136.843 1.00 37.96 490 GLY A N 1
ATOM 7855 C CA . GLY A 1 504 ? 151.719 97.767 135.674 1.00 35.59 490 GLY A CA 1
ATOM 7856 C C . GLY A 1 504 ? 150.456 96.940 135.576 1.00 36.53 490 GLY A C 1
ATOM 7857 O O . GLY A 1 504 ? 149.630 97.206 134.693 1.00 37.40 490 GLY A O 1
ATOM 7861 N N . GLU A 1 505 ? 150.273 95.951 136.445 1.00 37.05 491 GLU A N 1
ATOM 7862 C CA . GLU A 1 505 ? 149.086 95.109 136.391 1.00 37.34 491 GLU A CA 1
ATOM 7863 C C . GLU A 1 505 ? 147.902 95.820 137.035 1.00 36.04 491 GLU A C 1
ATOM 7864 O O . GLU A 1 505 ? 148.036 96.464 138.078 1.00 37.04 491 GLU A O 1
ATOM 7876 N N . SER A 1 506 ? 146.740 95.703 136.400 1.00 32.91 492 SER A N 1
ATOM 7877 C CA . SER A 1 506 ? 145.536 96.405 136.820 1.00 30.04 492 SER A CA 1
ATOM 7878 C C . SER A 1 506 ? 144.643 95.491 137.648 1.00 28.93 492 SER A C 1
ATOM 7879 O O . SER A 1 506 ? 144.618 94.275 137.443 1.00 34.40 492 SER A O 1
ATOM 7887 N N . PHE A 1 507 ? 143.913 96.089 138.587 1.00 27.00 493 PHE A N 1
ATOM 7888 C CA . PHE A 1 507 ? 142.944 95.386 139.412 1.00 22.60 493 PHE A CA 1
ATOM 7889 C C . PHE A 1 507 ? 141.633 96.155 139.440 1.00 29.05 493 PHE A C 1
ATOM 7890 O O . PHE A 1 507 ? 141.623 97.384 139.563 1.00 34.16 493 PHE A O 1
ATOM 7907 N N . ASP A 1 508 ? 140.530 95.422 139.325 1.00 34.10 494 ASP A N 1
ATOM 7908 C CA . ASP A 1 508 ? 139.209 95.943 139.639 1.00 25.89 494 ASP A CA 1
ATOM 7909 C C . ASP A 1 508 ? 138.938 95.704 141.118 1.00 23.10 494 ASP A C 1
ATOM 7910 O O . ASP A 1 508 ? 139.037 94.570 141.598 1.00 28.52 494 ASP A O 1
ATOM 7919 N N . MET A 1 509 ? 138.613 96.772 141.837 1.00 24.71 495 MET A N 1
ATOM 7920 C CA . MET A 1 509 ? 138.409 96.735 143.276 1.00 22.83 495 MET A CA 1
ATOM 7921 C C . MET A 1 509 ? 136.935 96.956 143.573 1.00 15.49 495 MET A C 1
ATOM 7922 O O . MET A 1 509 ? 136.347 97.935 143.104 1.00 23.94 495 MET A O 1
ATOM 7936 N N . LEU A 1 510 ? 136.349 96.047 144.346 1.00 17.21 496 LEU A N 1
ATOM 7937 C CA . LEU A 1 510 ? 134.959 96.141 144.782 1.00 13.26 496 LEU A CA 1
ATOM 7938 C C . LEU A 1 510 ? 134.947 96.446 146.275 1.00 11.98 496 LEU A C 1
ATOM 7939 O O . LEU A 1 510 ? 135.321 95.597 147.089 1.00 23.95 496 LEU A O 1
ATOM 7955 N N . TYR A 1 511 ? 134.516 97.654 146.633 1.00 11.16 497 TYR A N 1
ATOM 7956 C CA . TYR A 1 511 ? 134.444 98.067 148.027 1.00 18.97 497 TYR A CA 1
ATOM 7957 C C . TYR A 1 511 ? 133.085 97.809 148.657 1.00 5.97 497 TYR A C 1
ATOM 7958 O O . TYR A 1 511 ? 132.948 97.959 149.875 1.00 14.39 497 TYR A O 1
ATOM 7976 N N . GLY A 1 512 ? 132.092 97.427 147.877 1.00 4.66 498 GLY A N 1
ATOM 7977 C CA . GLY A 1 512 ? 130.777 97.152 148.408 1.00 8.05 498 GLY A CA 1
ATOM 7978 C C . GLY A 1 512 ? 129.716 97.396 147.356 1.00 7.84 498 GLY A C 1
ATOM 7979 O O . GLY A 1 512 ? 130.010 97.601 146.184 1.00 11.81 498 GLY A O 1
ATOM 7983 N N . LEU A 1 513 ? 128.470 97.381 147.815 1.00 1.69 499 LEU A N 1
ATOM 7984 C CA . LEU A 1 513 ? 127.310 97.531 146.951 1.00 13.16 499 LEU A CA 1
ATOM 7985 C C . LEU A 1 513 ? 126.376 98.594 147.511 1.00 14.86 499 LEU A C 1
ATOM 7986 O O . LEU A 1 513 ? 126.214 98.728 148.724 1.00 25.07 499 LEU A O 1
ATOM 8002 N N . ALA A 1 514 ? 125.739 99.333 146.611 1.00 5.90 500 ALA A N 1
ATOM 8003 C CA . ALA A 1 514 ? 124.785 100.362 146.989 1.00 3.18 500 ALA A CA 1
ATOM 8004 C C . ALA A 1 514 ? 123.436 100.085 146.341 1.00 6.76 500 ALA A C 1
ATOM 8005 O O . ALA A 1 514 ? 123.357 99.574 145.222 1.00 8.28 500 ALA A O 1
ATOM 8012 N N . VAL A 1 515 ? 122.376 100.422 147.068 1.00 5.32 501 VAL A N 1
ATOM 8013 C CA . VAL A 1 515 ? 121.003 100.298 146.597 1.00 9.64 501 VAL A CA 1
ATOM 8014 C C . VAL A 1 515 ? 120.446 101.700 146.425 1.00 4.08 501 VAL A C 1
ATOM 8015 O O . VAL A 1 515 ? 120.362 102.460 147.395 1.00 14.08 501 VAL A O 1
ATOM 8028 N N . LYS A 1 516 ? 120.059 102.036 145.201 1.00 11.41 502 LYS A N 1
ATOM 8029 C CA . LYS A 1 516 ? 119.420 103.310 144.912 1.00 3.05 502 LYS A CA 1
ATOM 8030 C C . LYS A 1 516 ? 117.912 103.156 145.046 1.00 6.46 502 LYS A C 1
ATOM 8031 O O . LYS A 1 516 ? 117.324 102.238 144.468 1.00 12.37 502 LYS A O 1
ATOM 8050 N N . GLY A 1 517 ? 117.292 104.048 145.812 1.00 6.16 503 GLY A N 1
ATOM 8051 C CA . GLY A 1 517 ? 115.851 104.093 145.905 1.00 5.58 503 GLY A CA 1
ATOM 8052 C C . GLY A 1 517 ? 115.242 104.826 144.728 1.00 12.22 503 GLY A C 1
ATOM 8053 O O . GLY A 1 517 ? 115.914 105.198 143.768 1.00 15.26 503 GLY A O 1
ATOM 8057 N N . GLN A 1 518 ? 113.931 105.034 144.807 1.00 16.73 504 GLN A N 1
ATOM 8058 C CA . GLN A 1 518 ? 113.244 105.776 143.761 1.00 13.64 504 GLN A CA 1
ATOM 8059 C C . GLN A 1 518 ? 113.867 107.158 143.602 1.00 10.38 504 GLN A C 1
ATOM 8060 O O . GLN A 1 518 ? 114.141 107.852 144.585 1.00 14.92 504 GLN A O 1
ATOM 8074 N N . SER A 1 519 ? 114.100 107.551 142.352 1.00 20.92 505 SER A N 1
ATOM 8075 C CA . SER A 1 519 ? 114.780 108.800 142.012 1.00 15.78 505 SER A CA 1
ATOM 8076 C C . SER A 1 519 ? 113.868 109.615 141.101 1.00 11.95 505 SER A C 1
ATOM 8077 O O . SER A 1 519 ? 113.963 109.534 139.875 1.00 21.74 505 SER A O 1
ATOM 8085 N N . HIS A 1 520 ? 112.996 110.413 141.706 1.00 17.69 506 HIS A N 1
ATOM 8086 C CA . HIS A 1 520 ? 112.128 111.316 140.962 1.00 19.46 506 HIS A CA 1
ATOM 8087 C C . HIS A 1 520 ? 112.510 112.745 141.313 1.00 25.38 506 HIS A C 1
ATOM 8088 O O . HIS A 1 520 ? 111.653 113.572 141.639 1.00 33.90 506 HIS A O 1
ATOM 8102 N N . LEU A 1 521 ? 113.810 113.029 141.258 1.00 21.97 507 LEU A N 1
ATOM 8103 C CA . LEU A 1 521 ? 114.370 114.271 141.770 1.00 18.24 507 LEU A CA 1
ATOM 8104 C C . LEU A 1 521 ? 114.027 115.452 140.874 1.00 21.60 507 LEU A C 1
ATOM 8105 O O . LEU A 1 521 ? 114.794 115.799 139.971 1.00 22.89 507 LEU A O 1
ATOM 8121 N N . ARG A 1 522 ? 112.873 116.073 141.117 1.00 30.53 508 ARG A N 1
ATOM 8122 C CA . ARG A 1 522 ? 112.498 117.261 140.358 1.00 29.60 508 ARG A CA 1
ATOM 8123 C C . ARG A 1 522 ? 113.368 118.450 140.743 1.00 27.89 508 ARG A C 1
ATOM 8124 O O . ARG A 1 522 ? 113.881 119.165 139.874 1.00 39.03 508 ARG A O 1
ATOM 8145 N N . GLY A 1 523 ? 113.551 118.674 142.042 1.00 21.58 509 GLY A N 1
ATOM 8146 C CA . GLY A 1 523 ? 114.391 119.754 142.504 1.00 21.23 509 GLY A CA 1
ATOM 8147 C C . GLY A 1 523 ? 115.844 119.343 142.648 1.00 24.28 509 GLY A C 1
ATOM 8148 O O . GLY A 1 523 ? 116.177 118.162 142.701 1.00 31.07 509 GLY A O 1
ATOM 8152 N N . ASP A 1 524 ? 116.717 120.349 142.714 1.00 19.22 510 ASP A N 1
ATOM 8153 C CA . ASP A 1 524 ? 118.143 120.078 142.850 1.00 19.20 510 ASP A CA 1
ATOM 8154 C C . ASP A 1 524 ? 118.493 119.587 144.247 1.00 18.95 510 ASP A C 1
ATOM 8155 O O . ASP A 1 524 ? 119.511 118.909 144.426 1.00 16.79 510 ASP A O 1
ATOM 8164 N N . THR A 1 525 ? 117.677 119.920 145.245 1.00 21.25 511 THR A N 1
ATOM 8165 C CA . THR A 1 525 ? 117.888 119.467 146.612 1.00 14.50 511 THR A CA 1
ATOM 8166 C C . THR A 1 525 ? 117.064 118.236 146.961 1.00 16.28 511 THR A C 1
ATOM 8167 O O . THR A 1 525 ? 117.130 117.769 148.101 1.00 23.17 511 THR A O 1
ATOM 8178 N N . ASP A 1 526 ? 116.293 117.699 146.018 1.00 17.70 512 ASP A N 1
ATOM 8179 C CA . ASP A 1 526 ? 115.517 116.498 146.292 1.00 17.94 512 ASP A CA 1
ATOM 8180 C C . ASP A 1 526 ? 116.445 115.337 146.620 1.00 20.55 512 ASP A C 1
ATOM 8181 O O . ASP A 1 526 ? 117.531 115.205 146.051 1.00 22.32 512 ASP A O 1
ATOM 8190 N N . VAL A 1 527 ? 116.010 114.491 147.545 1.00 21.99 513 VAL A N 1
ATOM 8191 C CA . VAL A 1 527 ? 116.857 113.456 148.121 1.00 16.73 513 VAL A CA 1
ATOM 8192 C C . VAL A 1 527 ? 116.473 112.104 147.542 1.00 14.26 513 VAL A C 1
ATOM 8193 O O . VAL A 1 527 ? 115.297 111.723 147.548 1.00 19.92 513 VAL A O 1
ATOM 8206 N N . VAL A 1 528 ? 117.469 111.386 147.040 1.00 9.17 514 VAL A N 1
ATOM 8207 C CA . VAL A 1 528 ? 117.366 109.964 146.751 1.00 8.77 514 VAL A CA 1
ATOM 8208 C C . VAL A 1 528 ? 118.102 109.218 147.854 1.00 8.51 514 VAL A C 1
ATOM 8209 O O . VAL A 1 528 ? 119.234 109.576 148.214 1.00 17.34 514 VAL A O 1
ATOM 8222 N N . THR A 1 529 ? 117.449 108.201 148.407 1.00 6.23 515 THR A N 1
ATOM 8223 C CA . THR A 1 529 ? 118.054 107.374 149.438 1.00 14.52 515 THR A CA 1
ATOM 8224 C C . THR A 1 529 ? 118.944 106.314 148.806 1.00 14.73 515 THR A C 1
ATOM 8225 O O . THR A 1 529 ? 118.568 105.667 147.825 1.00 10.01 515 THR A O 1
ATOM 8236 N N . VAL A 1 530 ? 120.131 106.144 149.379 1.00 2.91 516 VAL A N 1
ATOM 8237 C CA . VAL A 1 530 ? 121.098 105.144 148.949 1.00 2.35 516 VAL A CA 1
ATOM 8238 C C . VAL A 1 530 ? 121.481 104.321 150.170 1.00 6.89 516 VAL A C 1
ATOM 8239 O O . VAL A 1 530 ? 121.910 104.875 151.186 1.00 22.64 516 VAL A O 1
ATOM 8252 N N . VAL A 1 531 ? 121.326 103.009 150.078 1.00 8.30 517 VAL A N 1
ATOM 8253 C CA . VAL A 1 531 ? 121.705 102.104 151.156 1.00 12.30 517 VAL A CA 1
ATOM 8254 C C . VAL A 1 531 ? 123.047 101.487 150.791 1.00 3.93 517 VAL A C 1
ATOM 8255 O O . VAL A 1 531 ? 123.153 100.773 149.791 1.00 23.79 517 VAL A O 1
ATOM 8268 N N . THR A 1 532 ? 124.071 101.753 151.594 1.00 11.23 518 THR A N 1
ATOM 8269 C CA . THR A 1 532 ? 125.433 101.341 151.281 1.00 14.97 518 THR A CA 1
ATOM 8270 C C . THR A 1 532 ? 125.846 100.181 152.176 1.00 5.77 518 THR A C 1
ATOM 8271 O O . THR A 1 532 ? 125.627 100.219 153.391 1.00 4.58 518 THR A O 1
ATOM 8282 N N . PHE A 1 533 ? 126.429 99.150 151.564 1.00 7.81 519 PHE A N 1
ATOM 8283 C CA . PHE A 1 533 ? 127.029 98.018 152.261 1.00 10.79 519 PHE A CA 1
ATOM 8284 C C . PHE A 1 533 ? 128.488 97.967 151.833 1.00 8.04 519 PHE A C 1
ATOM 8285 O O . PHE A 1 533 ? 128.785 97.615 150.688 1.00 24.55 519 PHE A O 1
ATOM 8302 N N . GLU A 1 534 ? 129.393 98.311 152.743 1.00 0.00 520 GLU A N 1
ATOM 8303 C CA . GLU A 1 534 ? 130.807 98.470 152.430 1.00 6.46 520 GLU A CA 1
ATOM 8304 C C . GLU A 1 534 ? 131.632 97.450 153.201 1.00 6.80 520 GLU A C 1
ATOM 8305 O O . GLU A 1 534 ? 131.435 97.269 154.404 1.00 12.84 520 GLU A O 1
ATOM 8317 N N . PHE A 1 535 ? 132.554 96.789 152.508 1.00 7.85 521 PHE A N 1
ATOM 8318 C CA . PHE A 1 535 ? 133.474 95.882 153.176 1.00 11.89 521 PHE A CA 1
ATOM 8319 C C . PHE A 1 535 ? 134.491 96.672 153.989 1.00 7.59 521 PHE A C 1
ATOM 8320 O O . PHE A 1 535 ? 134.893 97.776 153.617 1.00 12.38 521 PHE A O 1
ATOM 8337 N N . SER A 1 536 ? 134.903 96.098 155.116 1.00 11.97 522 SER A N 1
ATOM 8338 C CA . SER A 1 536 ? 135.927 96.722 155.938 1.00 14.61 522 SER A CA 1
ATOM 8339 C C . SER A 1 536 ? 136.640 95.652 156.749 1.00 11.81 522 SER A C 1
ATOM 8340 O O . SER A 1 536 ? 136.131 94.547 156.938 1.00 27.75 522 SER A O 1
ATOM 8348 N N . SER A 1 537 ? 137.842 95.988 157.209 1.00 11.75 523 SER A N 1
ATOM 8349 C CA . SER A 1 537 ? 138.568 95.160 158.160 1.00 15.71 523 SER A CA 1
ATOM 8350 C C . SER A 1 537 ? 138.555 95.741 159.565 1.00 14.38 523 SER A C 1
ATOM 8351 O O . SER A 1 537 ? 138.946 95.048 160.509 1.00 21.54 523 SER A O 1
ATOM 8359 N N . THR A 1 538 ? 138.113 96.984 159.723 1.00 16.47 524 THR A N 1
ATOM 8360 C CA . THR A 1 538 ? 138.090 97.620 161.032 1.00 13.43 524 THR A CA 1
ATOM 8361 C C . THR A 1 538 ? 136.979 97.030 161.888 1.00 13.88 524 THR A C 1
ATOM 8362 O O . THR A 1 538 ? 135.833 96.914 161.446 1.00 16.68 524 THR A O 1
ATOM 8373 N N . ASP A 1 539 ? 137.323 96.659 163.113 1.00 18.21 525 ASP A N 1
ATOM 8374 C CA . ASP A 1 539 ? 136.327 96.236 164.085 1.00 13.41 525 ASP A CA 1
ATOM 8375 C C . ASP A 1 539 ? 135.592 97.467 164.603 1.00 16.79 525 ASP A C 1
ATOM 8376 O O . ASP A 1 539 ? 136.232 98.363 165.163 1.00 23.40 525 ASP A O 1
ATOM 8385 N N . PRO A 1 540 ? 134.268 97.558 164.444 1.00 11.21 526 PRO A N 1
ATOM 8386 C CA . PRO A 1 540 ? 133.569 98.777 164.879 1.00 15.28 526 PRO A CA 1
ATOM 8387 C C . PRO A 1 540 ? 133.624 99.012 166.377 1.00 20.12 526 PRO A C 1
ATOM 8388 O O . PRO A 1 540 ? 133.371 100.140 166.815 1.00 20.67 526 PRO A O 1
ATOM 8399 N N . ARG A 1 541 ? 133.945 97.992 167.173 1.00 27.28 527 ARG A N 1
ATOM 8400 C CA . ARG A 1 541 ? 133.941 98.120 168.623 1.00 15.93 527 ARG A CA 1
ATOM 8401 C C . ARG A 1 541 ? 135.213 98.747 169.175 1.00 20.81 527 ARG A C 1
ATOM 8402 O O . ARG A 1 541 ? 135.236 99.113 170.355 1.00 29.46 527 ARG A O 1
ATOM 8423 N N . VAL A 1 542 ? 136.262 98.888 168.363 1.00 21.96 528 VAL A N 1
ATOM 8424 C CA . VAL A 1 542 ? 137.501 99.486 168.855 1.00 18.75 528 VAL A CA 1
ATOM 8425 C C . VAL A 1 542 ? 137.247 100.917 169.315 1.00 25.14 528 VAL A C 1
ATOM 8426 O O . VAL A 1 542 ? 137.700 101.333 170.388 1.00 31.54 528 VAL A O 1
ATOM 8439 N N . ASP A 1 543 ? 136.528 101.695 168.504 1.00 32.42 529 ASP A N 1
ATOM 8440 C CA . ASP A 1 543 ? 136.038 103.017 168.908 1.00 24.50 529 ASP A CA 1
ATOM 8441 C C . ASP A 1 543 ? 134.586 103.107 168.447 1.00 15.98 529 ASP A C 1
ATOM 8442 O O . ASP A 1 543 ? 134.297 103.587 167.348 1.00 24.99 529 ASP A O 1
ATOM 8451 N N . SER A 1 544 ? 133.673 102.651 169.305 1.00 21.72 530 SER A N 1
ATOM 8452 C CA . SER A 1 544 ? 132.265 102.581 168.938 1.00 20.35 530 SER A CA 1
ATOM 8453 C C . SER A 1 544 ? 131.652 103.955 168.715 1.00 25.54 530 SER A C 1
ATOM 8454 O O . SER A 1 544 ? 130.667 104.066 167.977 1.00 18.35 530 SER A O 1
ATOM 8462 N N . GLY A 1 545 ? 132.206 105.000 169.329 1.00 21.21 531 GLY A N 1
ATOM 8463 C CA . GLY A 1 545 ? 131.679 106.341 169.147 1.00 15.81 531 GLY A CA 1
ATOM 8464 C C . GLY A 1 545 ? 131.775 106.853 167.727 1.00 17.06 531 GLY A C 1
ATOM 8465 O O . GLY A 1 545 ? 131.100 107.834 167.393 1.00 24.88 531 GLY A O 1
ATOM 8469 N N . LYS A 1 546 ? 132.595 106.220 166.888 1.00 21.26 532 LYS A N 1
ATOM 8470 C CA . LYS A 1 546 ? 132.705 106.606 165.489 1.00 17.60 532 LYS A CA 1
ATOM 8471 C C . LYS A 1 546 ? 131.554 106.089 164.636 1.00 16.76 532 LYS A C 1
ATOM 8472 O O . LYS A 1 546 ? 131.276 106.674 163.585 1.00 20.85 532 LYS A O 1
ATOM 8491 N N . TRP A 1 547 ? 130.874 105.023 165.059 1.00 18.24 533 TRP A N 1
ATOM 8492 C CA . TRP A 1 547 ? 129.901 104.371 164.191 1.00 21.33 533 TRP A CA 1
ATOM 8493 C C . TRP A 1 547 ? 128.486 104.314 164.759 1.00 18.21 533 TRP A C 1
ATOM 8494 O O . TRP A 1 547 ? 127.865 103.245 164.720 1.00 18.52 533 TRP A O 1
ATOM 8515 N N . PRO A 1 548 ? 127.925 105.409 165.281 1.00 19.62 534 PRO A N 1
ATOM 8516 C CA . PRO A 1 548 ? 126.498 105.370 165.640 1.00 17.39 534 PRO A CA 1
ATOM 8517 C C . PRO A 1 548 ? 125.580 105.130 164.455 1.00 12.58 534 PRO A C 1
ATOM 8518 O O . PRO A 1 548 ? 124.486 104.583 164.633 1.00 26.00 534 PRO A O 1
ATOM 8529 N N . LYS A 1 549 ? 125.985 105.523 163.250 1.00 8.54 535 LYS A N 1
ATOM 8530 C CA . LYS A 1 549 ? 125.116 105.470 162.082 1.00 19.47 535 LYS A CA 1
ATOM 8531 C C . LYS A 1 549 ? 125.220 104.165 161.306 1.00 12.12 535 LYS A C 1
ATOM 8532 O O . LYS A 1 549 ? 124.534 104.013 160.292 1.00 11.38 535 LYS A O 1
ATOM 8551 N N . TYR A 1 550 ? 126.044 103.222 161.750 1.00 19.96 536 TYR A N 1
ATOM 8552 C CA . TYR A 1 550 ? 126.345 102.027 160.978 1.00 20.71 536 TYR A CA 1
ATOM 8553 C C . TYR A 1 550 ? 125.835 100.780 161.683 1.00 14.70 536 TYR A C 1
ATOM 8554 O O . TYR A 1 550 ? 125.941 100.653 162.906 1.00 18.01 536 TYR A O 1
ATOM 8572 N N . THR A 1 551 ? 125.274 99.869 160.896 1.00 16.38 537 THR A N 1
ATOM 8573 C CA . THR A 1 551 ? 124.949 98.517 161.332 1.00 14.29 537 THR A CA 1
ATOM 8574 C C . THR A 1 551 ? 125.989 97.595 160.709 1.00 13.58 537 THR A C 1
ATOM 8575 O O . THR A 1 551 ? 126.017 97.420 159.487 1.00 21.52 537 THR A O 1
ATOM 8586 N N . VAL A 1 552 ? 126.834 97.007 161.547 1.00 10.75 538 VAL A N 1
ATOM 8587 C CA . VAL A 1 552 ? 127.989 96.235 161.103 1.00 8.91 538 VAL A CA 1
ATOM 8588 C C . VAL A 1 552 ? 127.752 94.769 161.433 1.00 10.64 538 VAL A C 1
ATOM 8589 O O . VAL A 1 552 ? 127.491 94.420 162.593 1.00 15.55 538 VAL A O 1
ATOM 8602 N N . PHE A 1 553 ? 127.842 93.921 160.410 1.00 11.93 539 PHE A N 1
ATOM 8603 C CA . PHE A 1 553 ? 127.916 92.475 160.545 1.00 15.06 539 PHE A CA 1
ATOM 8604 C C . PHE A 1 553 ? 129.338 92.008 160.263 1.00 12.68 539 PHE A C 1
ATOM 8605 O O . PHE A 1 553 ? 130.093 92.654 159.535 1.00 21.06 539 PHE A O 1
ATOM 8622 N N . ARG A 1 554 ? 129.694 90.866 160.839 1.00 18.64 540 ARG A N 1
ATOM 8623 C CA . ARG A 1 554 ? 130.927 90.169 160.497 1.00 19.24 540 ARG A CA 1
ATOM 8624 C C . ARG A 1 554 ? 130.578 89.095 159.476 1.00 17.26 540 ARG A C 1
ATOM 8625 O O . ARG A 1 554 ? 129.814 88.174 159.779 1.00 23.50 540 ARG A O 1
ATOM 8646 N N . ILE A 1 555 ? 131.131 89.212 158.271 1.00 22.45 541 ILE A N 1
ATOM 8647 C CA . ILE A 1 555 ? 130.755 88.327 157.178 1.00 16.82 541 ILE A CA 1
ATOM 8648 C C . ILE A 1 555 ? 131.850 87.339 156.800 1.00 17.26 541 ILE A C 1
ATOM 8649 O O . ILE A 1 555 ? 131.554 86.364 156.092 1.00 25.40 541 ILE A O 1
ATOM 8665 N N . GLY A 1 556 ? 133.093 87.539 157.233 1.00 17.06 542 GLY A N 1
ATOM 8666 C CA . GLY A 1 556 ? 134.075 86.498 156.962 1.00 10.07 542 GLY A CA 1
ATOM 8667 C C . GLY A 1 556 ? 135.486 86.882 157.344 1.00 17.15 542 GLY A C 1
ATOM 8668 O O . GLY A 1 556 ? 135.706 87.657 158.277 1.00 29.27 542 GLY A O 1
ATOM 8672 N N . SER A 1 557 ? 136.440 86.319 156.605 1.00 23.70 543 SER A N 1
ATOM 8673 C CA . SER A 1 557 ? 137.853 86.550 156.860 1.00 20.05 543 SER A CA 1
ATOM 8674 C C . SER A 1 557 ? 138.607 86.523 155.539 1.00 25.02 543 SER A C 1
ATOM 8675 O O . SER A 1 557 ? 138.124 85.994 154.535 1.00 28.25 543 SER A O 1
ATOM 8683 N N . LEU A 1 558 ? 139.802 87.106 155.556 1.00 31.19 544 LEU A N 1
ATOM 8684 C CA . LEU A 1 558 ? 140.675 87.141 154.393 1.00 27.82 544 LEU A CA 1
ATOM 8685 C C . LEU A 1 558 ? 142.111 86.938 154.846 1.00 34.74 544 LEU A C 1
ATOM 8686 O O . LEU A 1 558 ? 142.451 87.137 156.015 1.00 37.17 544 LEU A O 1
ATOM 8702 N N . PHE A 1 559 ? 142.954 86.530 153.903 1.00 46.55 545 PHE A N 1
ATOM 8703 C CA . PHE A 1 559 ? 144.373 86.315 154.150 1.00 50.36 545 PHE A CA 1
ATOM 8704 C C . PHE A 1 559 ? 145.176 87.400 153.448 1.00 49.86 545 PHE A C 1
ATOM 8705 O O . PHE A 1 559 ? 145.043 87.591 152.234 1.00 45.87 545 PHE A O 1
ATOM 8722 N N . VAL A 1 560 ? 146.000 88.110 154.216 1.00 51.11 546 VAL A N 1
ATOM 8723 C CA . VAL A 1 560 ? 146.896 89.126 153.674 1.00 53.19 546 VAL A CA 1
ATOM 8724 C C . VAL A 1 560 ? 148.331 88.753 154.027 1.00 55.61 546 VAL A C 1
ATOM 8725 O O . VAL A 1 560 ? 149.275 89.130 153.323 1.00 51.75 546 VAL A O 1
ATOM 8738 N N . SER A 1 561 ? 148.501 88.014 155.118 1.00 64.52 547 SER A N 1
ATOM 8739 C CA . SER A 1 561 ? 149.808 87.551 155.566 1.00 60.62 547 SER A CA 1
ATOM 8740 C C . SER A 1 561 ? 149.588 86.333 156.458 1.00 59.15 547 SER A C 1
ATOM 8741 O O . SER A 1 561 ? 148.506 85.737 156.465 1.00 57.10 547 SER A O 1
ATOM 8749 N N . GLY A 1 562 ? 150.620 85.962 157.217 1.00 58.56 548 GLY A N 1
ATOM 8750 C CA . GLY A 1 562 ? 150.501 84.855 158.152 1.00 56.48 548 GLY A CA 1
ATOM 8751 C C . GLY A 1 562 ? 149.387 85.016 159.167 1.00 59.88 548 GLY A C 1
ATOM 8752 O O . GLY A 1 562 ? 149.046 84.040 159.846 1.00 59.43 548 GLY A O 1
ATOM 8756 N N . ARG A 1 563 ? 148.825 86.215 159.297 1.00 64.85 549 ARG A N 1
ATOM 8757 C CA . ARG A 1 563 ? 147.697 86.481 160.178 1.00 64.08 549 ARG A CA 1
ATOM 8758 C C . ARG A 1 563 ? 146.504 86.900 159.331 1.00 59.09 549 ARG A C 1
ATOM 8759 O O . ARG A 1 563 ? 146.610 87.828 158.523 1.00 57.38 549 ARG A O 1
ATOM 8780 N N . GLU A 1 564 ? 145.377 86.218 159.515 1.00 52.79 550 GLU A N 1
ATOM 8781 C CA . GLU A 1 564 ? 144.168 86.540 158.772 1.00 48.20 550 GLU A CA 1
ATOM 8782 C C . GLU A 1 564 ? 143.449 87.723 159.410 1.00 48.08 550 GLU A C 1
ATOM 8783 O O . GLU A 1 564 ? 143.568 87.977 160.612 1.00 47.80 550 GLU A O 1
ATOM 8795 N N . LYS A 1 565 ? 142.692 88.446 158.588 1.00 38.62 551 LYS A N 1
ATOM 8796 C CA . LYS A 1 565 ? 141.979 89.641 159.014 1.00 36.92 551 LYS A CA 1
ATOM 8797 C C . LYS A 1 565 ? 140.485 89.466 158.788 1.00 35.50 551 LYS A C 1
ATOM 8798 O O . LYS A 1 565 ? 140.058 88.976 157.739 1.00 28.19 551 LYS A O 1
ATOM 8817 N N . SER A 1 566 ? 139.695 89.882 159.772 1.00 25.99 552 SER A N 1
ATOM 8818 C CA . SER A 1 566 ? 138.246 89.787 159.670 1.00 19.14 552 SER A CA 1
ATOM 8819 C C . SER A 1 566 ? 137.711 90.725 158.594 1.00 25.29 552 SER A C 1
ATOM 8820 O O . SER A 1 566 ? 138.315 91.750 158.272 1.00 17.69 552 SER A O 1
ATOM 8828 N N . VAL A 1 567 ? 136.561 90.357 158.036 1.00 20.04 553 VAL A N 1
ATOM 8829 C CA . VAL A 1 567 ? 135.865 91.144 157.028 1.00 13.38 553 VAL A CA 1
ATOM 8830 C C . VAL A 1 567 ? 134.462 91.400 157.553 1.00 17.64 553 VAL A C 1
ATOM 8831 O O . VAL A 1 567 ? 133.650 90.467 157.660 1.00 17.34 553 VAL A O 1
ATOM 8844 N N . TYR A 1 568 ? 134.182 92.661 157.875 1.00 15.68 554 TYR A N 1
ATOM 8845 C CA . TYR A 1 568 ? 132.882 93.138 158.315 1.00 14.39 554 TYR A CA 1
ATOM 8846 C C . TYR A 1 568 ? 132.182 93.870 157.178 1.00 10.00 554 TYR A C 1
ATOM 8847 O O . TYR A 1 568 ? 132.815 94.383 156.251 1.00 24.78 554 TYR A O 1
ATOM 8865 N N . LEU A 1 569 ? 130.858 93.929 157.274 1.00 12.75 555 LEU A N 1
ATOM 8866 C CA . LEU A 1 569 ? 130.021 94.648 156.320 1.00 13.16 555 LEU A CA 1
ATOM 8867 C C . LEU A 1 569 ? 129.350 95.803 157.051 1.00 8.02 555 LEU A C 1
ATOM 8868 O O . LEU A 1 569 ? 128.488 95.583 157.908 1.00 12.18 555 LEU A O 1
ATOM 8884 N N . TYR A 1 570 ? 129.746 97.028 156.717 1.00 9.90 556 TYR A N 1
ATOM 8885 C CA . TYR A 1 570 ? 129.151 98.230 157.283 1.00 7.99 556 TYR A CA 1
ATOM 8886 C C . TYR A 1 570 ? 127.943 98.617 156.442 1.00 11.29 556 TYR A C 1
ATOM 8887 O O . TYR A 1 570 ? 128.083 98.915 155.252 1.00 15.36 556 TYR A O 1
ATOM 8905 N N . CYS A 1 571 ? 126.765 98.604 157.055 1.00 11.23 557 CYS A N 1
ATOM 8906 C CA . CYS A 1 571 ? 125.512 98.876 156.367 1.00 14.57 557 CYS A CA 1
ATOM 8907 C C . CYS A 1 571 ? 124.927 100.177 156.893 1.00 12.62 557 CYS A C 1
ATOM 8908 O O . CYS A 1 571 ? 124.794 100.355 158.108 1.00 13.79 557 CYS A O 1
ATOM 8916 N N . ARG A 1 572 ? 124.585 101.083 155.982 1.00 11.20 558 ARG A N 1
ATOM 8917 C CA . ARG A 1 572 ? 124.092 102.391 156.388 1.00 4.58 558 ARG A CA 1
ATOM 8918 C C . ARG A 1 572 ? 123.082 102.917 155.382 1.00 0.00 558 ARG A C 1
ATOM 8919 O O . ARG A 1 572 ? 123.323 102.880 154.173 1.00 13.14 558 ARG A O 1
ATOM 8940 N N . VAL A 1 573 ? 121.965 103.418 155.895 1.00 5.67 559 VAL A N 1
ATOM 8941 C CA . VAL A 1 573 ? 121.025 104.189 155.091 1.00 9.71 559 VAL A CA 1
ATOM 8942 C C . VAL A 1 573 ? 121.549 105.615 154.983 1.00 10.50 559 VAL A C 1
ATOM 8943 O O . VAL A 1 573 ? 121.868 106.249 155.994 1.00 14.67 559 VAL A O 1
ATOM 8956 N N . ASN A 1 574 ? 121.630 106.127 153.757 1.00 10.02 560 ASN A N 1
ATOM 8957 C CA . ASN A 1 574 ? 122.198 107.432 153.481 1.00 3.44 560 ASN A CA 1
ATOM 8958 C C . ASN A 1 574 ? 121.339 108.098 152.418 1.00 9.98 560 ASN A C 1
ATOM 8959 O O . ASN A 1 574 ? 120.405 107.498 151.885 1.00 21.05 560 ASN A O 1
ATOM 8970 N N . GLY A 1 575 ? 121.665 109.340 152.090 1.00 12.19 561 GLY A N 1
ATOM 8971 C CA . GLY A 1 575 ? 120.923 110.060 151.074 1.00 11.48 561 GLY A CA 1
ATOM 8972 C C . GLY A 1 575 ? 121.832 111.004 150.323 1.00 5.81 561 GLY A C 1
ATOM 8973 O O . GLY A 1 575 ? 122.929 111.340 150.780 1.00 23.95 561 GLY A O 1
ATOM 8977 N N . THR A 1 576 ? 121.365 111.425 149.153 1.00 14.85 562 THR A N 1
ATOM 8978 C CA . THR A 1 576 ? 122.111 112.396 148.362 1.00 14.00 562 THR A CA 1
ATOM 8979 C C . THR A 1 576 ? 121.140 113.102 147.429 1.00 9.58 562 THR A C 1
ATOM 8980 O O . THR A 1 576 ? 120.006 112.667 147.244 1.00 3.65 562 THR A O 1
ATOM 8991 N N . ASN A 1 577 ? 121.595 114.211 146.854 1.00 19.70 563 ASN A N 1
ATOM 8992 C CA . ASN A 1 577 ? 120.803 114.975 145.901 1.00 15.23 563 ASN A CA 1
ATOM 8993 C C . ASN A 1 577 ? 121.610 115.161 144.621 1.00 10.87 563 ASN A C 1
ATOM 8994 O O . ASN A 1 577 ? 122.767 114.746 144.524 1.00 14.83 563 ASN A O 1
ATOM 9005 N N . LYS A 1 578 ? 120.980 115.785 143.623 1.00 9.78 564 LYS A N 1
ATOM 9006 C CA . LYS A 1 578 ? 121.638 115.976 142.335 1.00 11.76 564 LYS A CA 1
ATOM 9007 C C . LYS A 1 578 ? 122.836 116.910 142.440 1.00 9.85 564 LYS A C 1
ATOM 9008 O O . LYS A 1 578 ? 123.828 116.715 141.734 1.00 17.58 564 LYS A O 1
ATOM 9027 N N . ILE A 1 579 ? 122.764 117.930 143.296 1.00 4.78 565 ILE A N 1
ATOM 9028 C CA . ILE A 1 579 ? 123.899 118.836 143.456 1.00 18.22 565 ILE A CA 1
ATOM 9029 C C . ILE A 1 579 ? 125.105 118.073 143.987 1.00 11.16 565 ILE A C 1
ATOM 9030 O O . ILE A 1 579 ? 126.232 118.240 143.508 1.00 12.06 565 ILE A O 1
ATOM 9046 N N . GLN A 1 580 ? 124.884 117.231 144.998 1.00 14.12 566 GLN A N 1
ATOM 9047 C CA . GLN A 1 580 ? 125.981 116.467 145.580 1.00 9.84 566 GLN A CA 1
ATOM 9048 C C . GLN A 1 580 ? 126.544 115.461 144.586 1.00 16.61 566 GLN A C 1
ATOM 9049 O O . GLN A 1 580 ? 127.761 115.262 144.521 1.00 13.11 566 GLN A O 1
ATOM 9063 N N . MET A 1 581 ? 125.677 114.812 143.805 1.00 5.69 567 MET A N 1
ATOM 9064 C CA . MET A 1 581 ? 126.162 113.881 142.792 1.00 3.24 567 MET A CA 1
ATOM 9065 C C . MET A 1 581 ? 126.976 114.605 141.728 1.00 6.98 567 MET A C 1
ATOM 9066 O O . MET A 1 581 ? 128.015 114.106 141.284 1.00 16.13 567 MET A O 1
ATOM 9080 N N . LYS A 1 582 ? 126.519 115.784 141.306 1.00 14.50 568 LYS A N 1
ATOM 9081 C CA . LYS A 1 582 ? 127.258 116.552 140.311 1.00 8.57 568 LYS A CA 1
ATOM 9082 C C . LYS A 1 582 ? 128.610 117.003 140.849 1.00 17.27 568 LYS A C 1
ATOM 9083 O O . LYS A 1 582 ? 129.620 116.936 140.140 1.00 11.84 568 LYS A O 1
ATOM 9102 N N . TRP A 1 583 ? 128.653 117.467 142.100 1.00 5.72 569 TRP A N 1
ATOM 9103 C CA . TRP A 1 583 ? 129.909 117.938 142.669 1.00 7.50 569 TRP A CA 1
ATOM 9104 C C . TRP A 1 583 ? 130.843 116.793 143.037 1.00 16.94 569 TRP A C 1
ATOM 9105 O O . TRP A 1 583 ? 132.050 117.014 143.167 1.00 18.32 569 TRP A O 1
ATOM 9126 N N . GLY A 1 584 ? 130.314 115.580 143.212 1.00 19.92 570 GLY A N 1
ATOM 9127 C CA . GLY A 1 584 ? 131.175 114.429 143.403 1.00 13.53 570 GLY A CA 1
ATOM 9128 C C . GLY A 1 584 ? 131.812 113.946 142.121 1.00 11.43 570 GLY A C 1
ATOM 9129 O O . GLY A 1 584 ? 132.932 113.428 142.143 1.00 23.80 570 GLY A O 1
ATOM 9133 N N . MET A 1 585 ? 131.122 114.110 140.990 1.00 12.87 571 MET A N 1
ATOM 9134 C CA . MET A 1 585 ? 131.693 113.731 139.705 1.00 15.30 571 MET A CA 1
ATOM 9135 C C . MET A 1 585 ? 132.899 114.582 139.340 1.00 11.25 571 MET A C 1
ATOM 9136 O O . MET A 1 585 ? 133.714 114.160 138.514 1.00 22.34 571 MET A O 1
ATOM 9150 N N . GLU A 1 586 ? 133.031 115.765 139.935 1.00 12.61 572 GLU A N 1
ATOM 9151 C CA . GLU A 1 586 ? 134.103 116.695 139.612 1.00 16.34 572 GLU A CA 1
ATOM 9152 C C . GLU A 1 586 ? 135.019 116.932 140.809 1.00 5.23 572 GLU A C 1
ATOM 9153 O O . GLU A 1 586 ? 135.589 118.012 140.955 1.00 14.95 572 GLU A O 1
ATOM 9165 N N . ALA A 1 587 ? 135.172 115.924 141.670 1.00 7.25 573 ALA A N 1
ATOM 9166 C CA . ALA A 1 587 ? 136.061 116.043 142.820 1.00 3.91 573 ALA A CA 1
ATOM 9167 C C . ALA A 1 587 ? 137.533 115.981 142.437 1.00 3.78 573 ALA A C 1
ATOM 9168 O O . ALA A 1 587 ? 138.384 116.334 143.262 1.00 15.52 573 ALA A O 1
ATOM 9175 N N . ARG A 1 588 ? 137.854 115.582 141.205 1.00 10.12 574 ARG A N 1
ATOM 9176 C CA . ARG A 1 588 ? 139.244 115.578 140.769 1.00 2.75 574 ARG A CA 1
ATOM 9177 C C . ARG A 1 588 ? 139.880 116.951 140.916 1.00 8.30 574 ARG A C 1
ATOM 9178 O O . ARG A 1 588 ? 141.104 117.044 141.060 1.00 22.08 574 ARG A O 1
ATOM 9199 N N . ARG A 1 589 ? 139.074 118.015 140.915 1.00 14.57 575 ARG A N 1
ATOM 9200 C CA . ARG A 1 589 ? 139.617 119.360 141.049 1.00 7.18 575 ARG A CA 1
ATOM 9201 C C . ARG A 1 589 ? 140.410 119.530 142.333 1.00 11.45 575 ARG A C 1
ATOM 9202 O O . ARG A 1 589 ? 141.246 120.438 142.412 1.00 16.82 575 ARG A O 1
ATOM 9223 N N . CYS A 1 590 ? 140.181 118.678 143.336 1.00 15.72 576 CYS A N 1
ATOM 9224 C CA . CYS A 1 590 ? 141.012 118.728 144.533 1.00 8.54 576 CYS A CA 1
ATOM 9225 C C . CYS A 1 590 ? 142.486 118.733 144.150 1.00 20.99 576 CYS A C 1
ATOM 9226 O O . CYS A 1 590 ? 143.264 119.572 144.624 1.00 23.02 576 CYS A O 1
ATOM 9234 N N . LEU A 1 591 ? 142.875 117.824 143.251 1.00 15.03 577 LEU A N 1
ATOM 9235 C CA . LEU A 1 591 ? 144.230 117.803 142.717 1.00 13.95 577 LEU A CA 1
ATOM 9236 C C . LEU A 1 591 ? 144.723 119.211 142.412 1.00 11.05 577 LEU A C 1
ATOM 9237 O O . LEU A 1 591 ? 145.730 119.668 142.965 1.00 10.57 577 LEU A O 1
ATOM 9253 N N . LEU A 1 592 ? 143.992 119.922 141.550 1.00 9.89 578 LEU A N 1
ATOM 9254 C CA . LEU A 1 592 ? 144.426 121.250 141.137 1.00 17.46 578 LEU A CA 1
ATOM 9255 C C . LEU A 1 592 ? 144.731 122.120 142.347 1.00 8.93 578 LEU A C 1
ATOM 9256 O O . LEU A 1 592 ? 145.821 122.693 142.454 1.00 18.08 578 LEU A O 1
ATOM 9272 N N . GLN A 1 593 ? 143.797 122.186 143.298 1.00 9.94 579 GLN A N 1
ATOM 9273 C CA . GLN A 1 593 ? 143.985 123.096 144.418 1.00 1.07 579 GLN A CA 1
ATOM 9274 C C . GLN A 1 593 ? 145.242 122.747 145.196 1.00 12.51 579 GLN A C 1
ATOM 9275 O O . GLN A 1 593 ? 145.937 123.643 145.685 1.00 11.23 579 GLN A O 1
ATOM 9289 N N . SER A 1 594 ? 145.560 121.458 145.309 1.00 19.37 580 SER A N 1
ATOM 9290 C CA . SER A 1 594 ? 146.790 121.075 145.986 1.00 8.16 580 SER A CA 1
ATOM 9291 C C . SER A 1 594 ? 148.004 121.361 145.114 1.00 13.87 580 SER A C 1
ATOM 9292 O O . SER A 1 594 ? 149.032 121.837 145.608 1.00 7.30 580 SER A O 1
ATOM 9300 N N . MET A 1 595 ? 147.903 121.087 143.812 1.00 7.03 581 MET A N 1
ATOM 9301 C CA . MET A 1 595 ? 149.052 121.274 142.933 1.00 6.61 581 MET A CA 1
ATOM 9302 C C . MET A 1 595 ? 149.402 122.749 142.803 1.00 15.15 581 MET A C 1
ATOM 9303 O O . MET A 1 595 ? 150.547 123.149 143.050 1.00 18.02 581 MET A O 1
ATOM 9317 N N . GLN A 1 596 ? 148.411 123.578 142.469 1.00 6.21 582 GLN A N 1
ATOM 9318 C CA . GLN A 1 596 ? 148.673 124.986 142.196 1.00 1.10 582 GLN A CA 1
ATOM 9319 C C . GLN A 1 596 ? 149.431 125.627 143.347 1.00 10.54 582 GLN A C 1
ATOM 9320 O O . GLN A 1 596 ? 150.407 126.354 143.138 1.00 19.82 582 GLN A O 1
ATOM 9334 N N . GLN A 1 597 ? 148.994 125.365 144.577 1.00 7.48 583 GLN A N 1
ATOM 9335 C CA . GLN A 1 597 ? 149.709 125.880 145.737 1.00 6.60 583 GLN A CA 1
ATOM 9336 C C . GLN A 1 597 ? 151.165 125.435 145.707 1.00 9.71 583 GLN A C 1
ATOM 9337 O O . GLN A 1 597 ? 152.082 126.261 145.638 1.00 30.48 583 GLN A O 1
ATOM 9351 N N . MET A 1 598 ? 151.396 124.121 145.712 1.00 10.44 584 MET A N 1
ATOM 9352 C CA . MET A 1 598 ? 152.761 123.629 145.855 1.00 9.23 584 MET A CA 1
ATOM 9353 C C . MET A 1 598 ? 153.629 124.075 144.688 1.00 7.76 584 MET A C 1
ATOM 9354 O O . MET A 1 598 ? 154.758 124.540 144.889 1.00 9.47 584 MET A O 1
ATOM 9368 N N . GLU A 1 599 ? 153.111 123.976 143.462 1.00 7.71 585 GLU A N 1
ATOM 9369 C CA . GLU A 1 599 ? 153.868 124.458 142.314 1.00 11.80 585 GLU A CA 1
ATOM 9370 C C . GLU A 1 599 ? 154.321 125.894 142.534 1.00 15.96 585 GLU A C 1
ATOM 9371 O O . GLU A 1 599 ? 155.481 126.233 142.275 1.00 22.68 585 GLU A O 1
ATOM 9383 N N . ALA A 1 600 ? 153.428 126.745 143.045 1.00 14.62 586 ALA A N 1
ATOM 9384 C CA . ALA A 1 600 ? 153.800 128.134 143.282 1.00 4.80 586 ALA A CA 1
ATOM 9385 C C . ALA A 1 600 ? 155.073 128.206 144.109 1.00 14.37 586 ALA A C 1
ATOM 9386 O O . ALA A 1 600 ? 156.035 128.889 143.737 1.00 20.83 586 ALA A O 1
ATOM 9393 N N . ILE A 1 601 ? 155.122 127.448 145.207 1.00 5.15 587 ILE A N 1
ATOM 9394 C CA . ILE A 1 601 ? 156.310 127.463 146.051 1.00 11.43 587 ILE A CA 1
ATOM 9395 C C . ILE A 1 601 ? 157.539 127.124 145.221 1.00 17.59 587 ILE A C 1
ATOM 9396 O O . ILE A 1 601 ? 158.533 127.862 145.219 1.00 21.48 587 ILE A O 1
ATOM 9412 N N . VAL A 1 602 ? 157.463 126.040 144.446 1.00 13.70 588 VAL A N 1
ATOM 9413 C CA . VAL A 1 602 ? 158.604 125.644 143.629 1.00 13.75 588 VAL A CA 1
ATOM 9414 C C . VAL A 1 602 ? 159.025 126.800 142.734 1.00 15.28 588 VAL A C 1
ATOM 9415 O O . VAL A 1 602 ? 160.209 127.150 142.656 1.00 12.77 588 VAL A O 1
ATOM 9428 N N . GLU A 1 603 ? 158.051 127.451 142.093 1.00 10.10 589 GLU A N 1
ATOM 9429 C CA . GLU A 1 603 ? 158.386 128.551 141.199 1.00 11.51 589 GLU A CA 1
ATOM 9430 C C . GLU A 1 603 ? 159.170 129.624 141.939 1.00 16.23 589 GLU A C 1
ATOM 9431 O O . GLU A 1 603 ? 160.198 130.104 141.444 1.00 10.18 589 GLU A O 1
ATOM 9443 N N . GLN A 1 604 ? 158.728 129.980 143.147 1.00 16.50 590 GLN A N 1
ATOM 9444 C CA . GLN A 1 604 ? 159.467 130.964 143.926 1.00 5.05 590 GLN A CA 1
ATOM 9445 C C . GLN A 1 604 ? 160.926 130.552 144.042 1.00 14.86 590 GLN A C 1
ATOM 9446 O O . GLN A 1 604 ? 161.834 131.323 143.707 1.00 18.58 590 GLN A O 1
ATOM 9460 N N . GLU A 1 605 ? 161.167 129.304 144.451 1.00 14.10 591 GLU A N 1
ATOM 9461 C CA . GLU A 1 605 ? 162.543 128.849 144.603 1.00 12.15 591 GLU A CA 1
ATOM 9462 C C . GLU A 1 605 ? 163.294 128.977 143.288 1.00 6.05 591 GLU A C 1
ATOM 9463 O O . GLU A 1 605 ? 164.445 129.424 143.263 1.00 19.13 591 GLU A O 1
ATOM 9475 N N . SER A 1 606 ? 162.643 128.628 142.177 1.00 15.59 592 SER A N 1
ATOM 9476 C CA . SER A 1 606 ? 163.296 128.760 140.883 1.00 15.54 592 SER A CA 1
ATOM 9477 C C . SER A 1 606 ? 163.748 130.195 140.655 1.00 13.90 592 SER A C 1
ATOM 9478 O O . SER A 1 606 ? 164.899 130.443 140.275 1.00 21.78 592 SER A O 1
ATOM 9486 N N . SER A 1 607 ? 162.866 131.162 140.927 1.00 12.71 593 SER A N 1
ATOM 9487 C CA . SER A 1 607 ? 163.229 132.557 140.705 1.00 9.61 593 SER A CA 1
ATOM 9488 C C . SER A 1 607 ? 164.418 132.956 141.564 1.00 13.94 593 SER A C 1
ATOM 9489 O O . SER A 1 607 ? 165.189 133.842 141.183 1.00 18.43 593 SER A O 1
ATOM 9497 N N . ILE A 1 608 ? 164.590 132.307 142.717 1.00 13.32 594 ILE A N 1
ATOM 9498 C CA . ILE A 1 608 ? 165.709 132.636 143.589 1.00 18.20 594 ILE A CA 1
ATOM 9499 C C . ILE A 1 608 ? 166.990 131.933 143.161 1.00 19.08 594 ILE A C 1
ATOM 9500 O O . ILE A 1 608 ? 168.084 132.393 143.510 1.00 21.78 594 ILE A O 1
ATOM 9516 N N . GLN A 1 609 ? 166.890 130.839 142.403 1.00 20.36 595 GLN A N 1
ATOM 9517 C CA . GLN A 1 609 ? 168.062 130.075 142.002 1.00 14.00 595 GLN A CA 1
ATOM 9518 C C . GLN A 1 609 ? 168.402 130.200 140.526 1.00 15.64 595 GLN A C 1
ATOM 9519 O O . GLN A 1 609 ? 169.524 129.860 140.142 1.00 23.98 595 GLN A O 1
ATOM 9533 N N . GLY A 1 610 ? 167.477 130.673 139.697 1.00 19.86 596 GLY A N 1
ATOM 9534 C CA . GLY A 1 610 ? 167.742 130.823 138.283 1.00 17.21 596 GLY A CA 1
ATOM 9535 C C . GLY A 1 610 ? 167.612 129.560 137.465 1.00 15.43 596 GLY A C 1
ATOM 9536 O O . GLY A 1 610 ? 168.068 129.540 136.318 1.00 20.08 596 GLY A O 1
ATOM 9540 N N . TYR A 1 611 ? 167.017 128.506 138.015 1.00 14.19 597 TYR A N 1
ATOM 9541 C CA . TYR A 1 611 ? 166.796 127.277 137.265 1.00 15.58 597 TYR A CA 1
ATOM 9542 C C . TYR A 1 611 ? 165.651 126.514 137.911 1.00 15.35 597 TYR A C 1
ATOM 9543 O O . TYR A 1 611 ? 165.252 126.799 139.042 1.00 21.28 597 TYR A O 1
ATOM 9561 N N . ASP A 1 612 ? 165.121 125.544 137.170 1.00 15.47 598 ASP A N 1
ATOM 9562 C CA . ASP A 1 612 ? 164.018 124.734 137.672 1.00 17.17 598 ASP A CA 1
ATOM 9563 C C . ASP A 1 612 ? 164.434 124.021 138.953 1.00 18.50 598 ASP A C 1
ATOM 9564 O O . ASP A 1 612 ? 165.480 123.368 139.004 1.00 24.87 598 ASP A O 1
ATOM 9573 N N . MET A 1 613 ? 163.605 124.141 139.991 1.00 25.51 599 MET A N 1
ATOM 9574 C CA . MET A 1 613 ? 163.932 123.638 141.320 1.00 19.27 599 MET A CA 1
ATOM 9575 C C . MET A 1 613 ? 163.027 122.490 141.757 1.00 15.52 599 MET A C 1
ATOM 9576 O O . MET A 1 613 ? 163.001 122.148 142.942 1.00 19.83 599 MET A O 1
ATOM 9590 N N . THR A 1 614 ? 162.286 121.884 140.829 1.00 20.20 600 THR A N 1
ATOM 9591 C CA . THR A 1 614 ? 161.373 120.810 141.206 1.00 14.22 600 THR A CA 1
ATOM 9592 C C . THR A 1 614 ? 162.127 119.641 141.827 1.00 20.09 600 THR A C 1
ATOM 9593 O O . THR A 1 614 ? 161.786 119.175 142.921 1.00 19.63 600 THR A O 1
ATOM 9604 N N . LYS A 1 615 ? 163.159 119.153 141.138 1.00 20.20 601 LYS A N 1
ATOM 9605 C CA . LYS A 1 615 ? 163.925 118.024 141.653 1.00 20.05 601 LYS A CA 1
ATOM 9606 C C . LYS A 1 615 ? 164.593 118.373 142.976 1.00 21.02 601 LYS A C 1
ATOM 9607 O O . LYS A 1 615 ? 164.588 117.569 143.914 1.00 18.04 601 LYS A O 1
ATOM 9626 N N . ALA A 1 616 ? 165.170 119.573 143.073 1.00 16.00 602 ALA A N 1
ATOM 9627 C CA . ALA A 1 616 ? 165.807 119.982 144.320 1.00 23.14 602 ALA A CA 1
ATOM 9628 C C . ALA A 1 616 ? 164.796 120.065 145.455 1.00 19.90 602 ALA A C 1
ATOM 9629 O O . ALA A 1 616 ? 165.070 119.619 146.574 1.00 23.21 602 ALA A O 1
ATOM 9636 N N . CYS A 1 617 ? 163.618 120.630 145.188 1.00 17.23 603 CYS A N 1
ATOM 9637 C CA . CYS A 1 617 ? 162.596 120.731 146.224 1.00 17.33 603 CYS A CA 1
ATOM 9638 C C . CYS A 1 617 ? 162.148 119.351 146.691 1.00 20.73 603 CYS A C 1
ATOM 9639 O O . CYS A 1 617 ? 162.018 119.102 147.894 1.00 31.15 603 CYS A O 1
ATOM 9647 N N . PHE A 1 618 ? 161.908 118.437 145.749 1.00 21.39 604 PHE A N 1
ATOM 9648 C CA . PHE A 1 618 ? 161.381 117.126 146.115 1.00 16.25 604 PHE A CA 1
ATOM 9649 C C . PHE A 1 618 ? 162.450 116.249 146.758 1.00 17.94 604 PHE A C 1
ATOM 9650 O O . PHE A 1 618 ? 162.192 115.581 147.765 1.00 29.73 604 PHE A O 1
ATOM 9667 N N . LYS A 1 619 ? 163.658 116.235 146.191 1.00 25.86 605 LYS A N 1
ATOM 9668 C CA . LYS A 1 619 ? 164.702 115.323 146.638 1.00 20.70 605 LYS A CA 1
ATOM 9669 C C . LYS A 1 619 ? 166.049 115.983 146.885 1.00 26.17 605 LYS A C 1
ATOM 9670 O O . LYS A 1 619 ? 166.959 115.306 147.374 1.00 28.71 605 LYS A O 1
ATOM 9689 N N . GLY A 1 620 ? 166.212 117.261 146.568 1.00 25.27 606 GLY A N 1
ATOM 9690 C CA . GLY A 1 620 ? 167.494 117.916 146.698 1.00 26.30 606 GLY A CA 1
ATOM 9691 C C . GLY A 1 620 ? 168.399 117.628 145.516 1.00 28.72 606 GLY A C 1
ATOM 9692 O O . GLY A 1 620 ? 168.114 116.800 144.651 1.00 26.47 606 GLY A O 1
ATOM 9696 N N . ASP A 1 621 ? 169.521 118.334 145.486 1.00 33.16 607 ASP A N 1
ATOM 9697 C CA . ASP A 1 621 ? 170.498 118.173 144.417 1.00 34.79 607 ASP A CA 1
ATOM 9698 C C . ASP A 1 621 ? 171.876 118.486 144.989 1.00 36.23 607 ASP A C 1
ATOM 9699 O O . ASP A 1 621 ? 172.059 118.535 146.209 1.00 39.08 607 ASP A O 1
ATOM 9708 N N . ARG A 1 622 ? 172.849 118.702 144.104 1.00 46.64 608 ARG A N 1
ATOM 9709 C CA . ARG A 1 622 ? 174.221 118.916 144.552 1.00 46.71 608 ARG A CA 1
ATOM 9710 C C . ARG A 1 622 ? 174.337 120.181 145.393 1.00 46.46 608 ARG A C 1
ATOM 9711 O O . ARG A 1 622 ? 175.069 120.207 146.389 1.00 48.82 608 ARG A O 1
ATOM 9732 N N . VAL A 1 623 ? 173.674 121.262 144.969 1.00 43.52 609 VAL A N 1
ATOM 9733 C CA . VAL A 1 623 ? 173.822 122.616 145.589 1.00 41.20 609 VAL A CA 1
ATOM 9734 C C . VAL A 1 623 ? 172.718 122.941 146.604 1.00 43.84 609 VAL A C 1
ATOM 9735 O O . VAL A 1 623 ? 172.895 123.937 147.333 1.00 44.85 609 VAL A O 1
ATOM 9748 N N . ASN A 1 624 ? 171.635 122.163 146.678 1.00 35.49 610 ASN A N 1
ATOM 9749 C CA . ASN A 1 624 ? 170.505 122.465 147.601 1.00 31.93 610 ASN A CA 1
ATOM 9750 C C . ASN A 1 624 ? 170.019 121.198 148.318 1.00 33.92 610 ASN A C 1
ATOM 9751 O O . ASN A 1 624 ? 169.939 120.148 147.665 1.00 33.80 610 ASN A O 1
ATOM 9762 N N . SER A 1 625 ? 169.676 121.290 149.608 1.00 33.45 611 SER A N 1
ATOM 9763 C CA . SER A 1 625 ? 169.137 120.156 150.403 1.00 32.55 611 SER A CA 1
ATOM 9764 C C . SER A 1 625 ? 167.622 120.098 150.168 1.00 26.65 611 SER A C 1
ATOM 9765 O O . SER A 1 625 ? 167.047 121.174 149.916 1.00 22.61 611 SER A O 1
ATOM 9773 N N . PRO A 1 626 ? 166.936 118.931 150.212 1.00 28.50 612 PRO A N 1
ATOM 9774 C CA . PRO A 1 626 ? 165.484 118.891 149.996 1.00 21.96 612 PRO A CA 1
ATOM 9775 C C . PRO A 1 626 ? 164.701 119.889 150.868 1.00 23.78 612 PRO A C 1
ATOM 9776 O O . PRO A 1 626 ? 165.015 119.996 152.042 1.00 26.72 612 PRO A O 1
ATOM 9787 N N . LYS A 1 627 ? 163.681 120.557 150.314 1.00 21.15 613 LYS A N 1
ATOM 9788 C CA . LYS A 1 627 ? 162.864 121.504 151.059 1.00 15.45 613 LYS A CA 1
ATOM 9789 C C . LYS A 1 627 ? 161.939 120.756 152.011 1.00 18.15 613 LYS A C 1
ATOM 9790 O O . LYS A 1 627 ? 161.282 119.789 151.619 1.00 31.02 613 LYS A O 1
ATOM 9809 N N . THR A 1 628 ? 161.889 121.207 153.263 1.00 18.86 614 THR A N 1
ATOM 9810 C CA . THR A 1 628 ? 161.126 120.542 154.308 1.00 17.74 614 THR A CA 1
ATOM 9811 C C . THR A 1 628 ? 160.125 121.507 154.928 1.00 16.24 614 THR A C 1
ATOM 9812 O O . THR A 1 628 ? 160.356 122.718 154.990 1.00 19.22 614 THR A O 1
ATOM 9823 N N . PHE A 1 629 ? 159.005 120.952 155.386 1.00 19.64 615 PHE A N 1
ATOM 9824 C CA . PHE A 1 629 ? 157.911 121.724 155.956 1.00 14.66 615 PHE A CA 1
ATOM 9825 C C . PHE A 1 629 ? 157.538 121.158 157.316 1.00 16.06 615 PHE A C 1
ATOM 9826 O O . PHE A 1 629 ? 157.603 119.947 157.528 1.00 24.64 615 PHE A O 1
ATOM 9843 N N . SER A 1 630 ? 157.131 122.032 158.234 1.00 28.99 616 SER A N 1
ATOM 9844 C CA . SER A 1 630 ? 156.547 121.568 159.485 1.00 15.93 616 SER A CA 1
ATOM 9845 C C . SER A 1 630 ? 155.238 120.857 159.172 1.00 12.72 616 SER A C 1
ATOM 9846 O O . SER A 1 630 ? 154.290 121.482 158.689 1.00 11.92 616 SER A O 1
ATOM 9854 N N . ILE A 1 631 ? 155.174 119.553 159.432 1.00 8.00 617 ILE A N 1
ATOM 9855 C CA . ILE A 1 631 ? 154.072 118.739 158.937 1.00 14.48 617 ILE A CA 1
ATOM 9856 C C . ILE A 1 631 ? 153.115 118.381 160.068 1.00 18.66 617 ILE A C 1
ATOM 9857 O O . ILE A 1 631 ? 151.897 118.338 159.869 1.00 9.68 617 ILE A O 1
ATOM 9873 N N . GLY A 1 632 ? 153.647 118.130 161.256 1.00 18.06 618 GLY A N 1
ATOM 9874 C CA . GLY A 1 632 ? 152.794 117.702 162.343 1.00 21.25 618 GLY A CA 1
ATOM 9875 C C . GLY A 1 632 ? 153.536 117.667 163.659 1.00 10.98 618 GLY A C 1
ATOM 9876 O O . GLY A 1 632 ? 154.642 118.190 163.787 1.00 22.64 618 GLY A O 1
ATOM 9880 N N . THR A 1 633 ? 152.897 117.037 164.640 1.00 14.71 619 THR A N 1
ATOM 9881 C CA . THR A 1 633 ? 153.422 116.923 165.991 1.00 21.13 619 THR A CA 1
ATOM 9882 C C . THR A 1 633 ? 153.631 115.460 166.348 1.00 26.27 619 THR A C 1
ATOM 9883 O O . THR A 1 633 ? 152.907 114.577 165.879 1.00 21.08 619 THR A O 1
ATOM 9894 N N . GLN A 1 634 ? 154.632 115.215 167.189 1.00 28.63 620 GLN A N 1
ATOM 9895 C CA . GLN A 1 634 ? 154.872 113.890 167.757 1.00 27.40 620 GLN A CA 1
ATOM 9896 C C . GLN A 1 634 ? 155.266 114.094 169.215 1.00 33.83 620 GLN A C 1
ATOM 9897 O O . GLN A 1 634 ? 156.405 114.468 169.509 1.00 43.60 620 GLN A O 1
ATOM 9911 N N . GLU A 1 635 ? 154.320 113.855 170.120 1.00 40.07 621 GLU A N 1
ATOM 9912 C CA . GLU A 1 635 ? 154.561 113.984 171.556 1.00 43.93 621 GLU A CA 1
ATOM 9913 C C . GLU A 1 635 ? 154.925 115.420 171.927 1.00 46.35 621 GLU A C 1
ATOM 9914 O O . GLU A 1 635 ? 155.846 115.666 172.709 1.00 42.78 621 GLU A O 1
ATOM 9926 N N . GLY A 1 636 ? 154.198 116.378 171.356 1.00 37.29 622 GLY A N 1
ATOM 9927 C CA . GLY A 1 636 ? 154.373 117.774 171.700 1.00 40.03 622 GLY A CA 1
ATOM 9928 C C . GLY A 1 636 ? 155.552 118.462 171.052 1.00 40.58 622 GLY A C 1
ATOM 9929 O O . GLY A 1 636 ? 155.835 119.616 171.393 1.00 39.73 622 GLY A O 1
ATOM 9933 N N . LYS A 1 637 ? 156.248 117.801 170.133 1.00 36.43 623 LYS A N 1
ATOM 9934 C CA . LYS A 1 637 ? 157.386 118.379 169.436 1.00 29.04 623 LYS A CA 1
ATOM 9935 C C . LYS A 1 637 ? 157.060 118.515 167.957 1.00 25.33 623 LYS A C 1
ATOM 9936 O O . LYS A 1 637 ? 156.410 117.643 167.372 1.00 33.64 623 LYS A O 1
ATOM 9955 N N . LEU A 1 638 ? 157.508 119.614 167.359 1.00 23.43 624 LEU A N 1
ATOM 9956 C CA . LEU A 1 638 ? 157.277 119.835 165.940 1.00 19.47 624 LEU A CA 1
ATOM 9957 C C . LEU A 1 638 ? 158.054 118.817 165.115 1.00 22.27 624 LEU A C 1
ATOM 9958 O O . LEU A 1 638 ? 159.219 118.524 165.397 1.00 24.68 624 LEU A O 1
ATOM 9974 N N . VAL A 1 639 ? 157.403 118.280 164.088 1.00 20.28 625 VAL A N 1
ATOM 9975 C CA . VAL A 1 639 ? 157.992 117.278 163.209 1.00 14.83 625 VAL A CA 1
ATOM 9976 C C . VAL A 1 639 ? 158.023 117.834 161.793 1.00 18.71 625 VAL A C 1
ATOM 9977 O O . VAL A 1 639 ? 157.076 118.497 161.354 1.00 23.82 625 VAL A O 1
ATOM 9990 N N . LYS A 1 640 ? 159.116 117.572 161.089 1.00 26.58 626 LYS A N 1
ATOM 9991 C CA . LYS A 1 640 ? 159.294 118.017 159.716 1.00 23.69 626 LYS A CA 1
ATOM 9992 C C . LYS A 1 640 ? 158.991 116.885 158.742 1.00 12.76 626 LYS A C 1
ATOM 9993 O O . LYS A 1 640 ? 159.083 115.701 159.071 1.00 15.38 626 LYS A O 1
ATOM 10012 N N . GLY A 1 641 ? 158.620 117.277 157.523 1.00 20.83 627 GLY A N 1
ATOM 10013 C CA . GLY A 1 641 ? 158.340 116.329 156.469 1.00 12.60 627 GLY A CA 1
ATOM 10014 C C . GLY A 1 641 ? 158.792 116.879 155.132 1.00 6.86 627 GLY A C 1
ATOM 10015 O O . GLY A 1 641 ? 159.111 118.062 154.997 1.00 16.94 627 GLY A O 1
ATOM 10019 N N . SER A 1 642 ? 158.804 115.996 154.141 1.00 19.14 628 SER A N 1
ATOM 10020 C CA . SER A 1 642 ? 159.296 116.338 152.819 1.00 11.93 628 SER A CA 1
ATOM 10021 C C . SER A 1 642 ? 158.267 117.162 152.046 1.00 13.27 628 SER A C 1
ATOM 10022 O O . SER A 1 642 ? 157.121 117.343 152.463 1.00 8.05 628 SER A O 1
ATOM 10030 N N . PHE A 1 643 ? 158.707 117.668 150.893 1.00 19.49 629 PHE A N 1
ATOM 10031 C CA . PHE A 1 643 ? 157.822 118.428 150.017 1.00 7.44 629 PHE A CA 1
ATOM 10032 C C . PHE A 1 643 ? 156.646 117.576 149.554 1.00 16.10 629 PHE A C 1
ATOM 10033 O O . PHE A 1 643 ? 155.500 118.042 149.525 1.00 13.60 629 PHE A O 1
ATOM 10050 N N . GLY A 1 644 ? 156.911 116.321 149.190 1.00 7.64 630 GLY A N 1
ATOM 10051 C CA . GLY A 1 644 ? 155.836 115.444 148.764 1.00 9.92 630 GLY A CA 1
ATOM 10052 C C . GLY A 1 644 ? 154.829 115.174 149.865 1.00 12.08 630 GLY A C 1
ATOM 10053 O O . GLY A 1 644 ? 153.627 115.077 149.610 1.00 8.00 630 GLY A O 1
ATOM 10057 N N . LYS A 1 645 ? 155.305 115.041 151.104 1.00 8.47 631 LYS A N 1
ATOM 10058 C CA . LYS A 1 645 ? 154.390 114.845 152.222 1.00 6.94 631 LYS A CA 1
ATOM 10059 C C . LYS A 1 645 ? 153.477 116.051 152.402 1.00 12.10 631 LYS A C 1
ATOM 10060 O O . LYS A 1 645 ? 152.272 115.898 152.624 1.00 16.24 631 LYS A O 1
ATOM 10079 N N . ALA A 1 646 ? 154.032 117.261 152.309 1.00 8.12 632 ALA A N 1
ATOM 10080 C CA . ALA A 1 646 ? 153.210 118.461 152.421 1.00 4.39 632 ALA A CA 1
ATOM 10081 C C . ALA A 1 646 ? 152.201 118.540 151.283 1.00 14.99 632 ALA A C 1
ATOM 10082 O O . ALA A 1 646 ? 151.046 118.941 151.488 1.00 11.29 632 ALA A O 1
ATOM 10089 N N . LEU A 1 647 ? 152.620 118.165 150.073 1.00 5.85 633 LEU A N 1
ATOM 10090 C CA . LEU A 1 647 ? 151.694 118.132 148.948 1.00 10.54 633 LEU A CA 1
ATOM 10091 C C . LEU A 1 647 ? 150.548 117.160 149.209 1.00 9.19 633 LEU A C 1
ATOM 10092 O O . LEU A 1 647 ? 149.380 117.480 148.956 1.00 11.41 633 LEU A O 1
ATOM 10108 N N . ARG A 1 648 ? 150.863 115.970 149.723 1.00 9.22 634 ARG A N 1
ATOM 10109 C CA . ARG A 1 648 ? 149.821 114.996 150.028 1.00 4.95 634 ARG A CA 1
ATOM 10110 C C . ARG A 1 648 ? 148.898 115.503 151.128 1.00 9.03 634 ARG A C 1
ATOM 10111 O O . ARG A 1 648 ? 147.691 115.250 151.095 1.00 10.78 634 ARG A O 1
ATOM 10132 N N . VAL A 1 649 ? 149.446 116.214 152.112 1.00 8.59 635 VAL A N 1
ATOM 10133 C CA . VAL A 1 649 ? 148.617 116.755 153.184 1.00 10.82 635 VAL A CA 1
ATOM 10134 C C . VAL A 1 649 ? 147.644 117.792 152.638 1.00 8.01 635 VAL A C 1
ATOM 10135 O O . VAL A 1 649 ? 146.462 117.802 152.997 1.00 13.10 635 VAL A O 1
ATOM 10148 N N . ILE A 1 650 ? 148.119 118.684 151.767 1.00 8.31 636 ILE A N 1
ATOM 10149 C CA . ILE A 1 650 ? 147.226 119.686 151.189 1.00 2.98 636 ILE A CA 1
ATOM 10150 C C . ILE A 1 650 ? 146.167 119.019 150.316 1.00 8.53 636 ILE A C 1
ATOM 10151 O O . ILE A 1 650 ? 144.995 119.424 150.314 1.00 9.86 636 ILE A O 1
ATOM 10167 N N . PHE A 1 651 ? 146.556 117.990 149.559 1.00 0.00 637 PHE A N 1
ATOM 10168 C CA . PHE A 1 651 ? 145.580 117.273 148.747 1.00 10.49 637 PHE A CA 1
ATOM 10169 C C . PHE A 1 651 ? 144.523 116.607 149.619 1.00 16.51 637 PHE A C 1
ATOM 10170 O O . PHE A 1 651 ? 143.329 116.642 149.299 1.00 7.46 637 PHE A O 1
ATOM 10187 N N . THR A 1 652 ? 144.945 115.992 150.724 1.00 12.30 638 THR A N 1
ATOM 10188 C CA . THR A 1 652 ? 143.993 115.382 151.644 1.00 10.75 638 THR A CA 1
ATOM 10189 C C . THR A 1 652 ? 143.071 116.433 152.244 1.00 13.24 638 THR A C 1
ATOM 10190 O O . THR A 1 652 ? 141.877 116.185 152.434 1.00 17.66 638 THR A O 1
ATOM 10201 N N . LYS A 1 653 ? 143.610 117.611 152.558 1.00 0.98 639 LYS A N 1
ATOM 10202 C CA . LYS A 1 653 ? 142.785 118.686 153.095 1.00 6.23 639 LYS A CA 1
ATOM 10203 C C . LYS A 1 653 ? 141.709 119.104 152.099 1.00 13.75 639 LYS A C 1
ATOM 10204 O O . LYS A 1 653 ? 140.549 119.299 152.475 1.00 11.62 639 LYS A O 1
ATOM 10223 N N . CYS A 1 654 ? 142.073 119.244 150.823 1.00 13.31 640 CYS A N 1
ATOM 10224 C CA . CYS A 1 654 ? 141.074 119.586 149.810 1.00 6.61 640 CYS A CA 1
ATOM 10225 C C . CYS A 1 654 ? 140.041 118.472 149.654 1.00 6.90 640 CYS A C 1
ATOM 10226 O O . CYS A 1 654 ? 138.835 118.734 149.512 1.00 22.53 640 CYS A O 1
ATOM 10234 N N . LEU A 1 655 ? 140.495 117.218 149.680 1.00 10.56 641 LEU A N 1
ATOM 10235 C CA . LEU A 1 655 ? 139.565 116.100 149.588 1.00 8.13 641 LEU A CA 1
ATOM 10236 C C . LEU A 1 655 ? 138.583 116.109 150.753 1.00 12.20 641 LEU A C 1
ATOM 10237 O O . LEU A 1 655 ? 137.396 115.827 150.572 1.00 16.01 641 LEU A O 1
ATOM 10253 N N . MET A 1 656 ? 139.062 116.417 151.959 1.00 4.70 642 MET A N 1
ATOM 10254 C CA . MET A 1 656 ? 138.171 116.503 153.112 1.00 7.96 642 MET A CA 1
ATOM 10255 C C . MET A 1 656 ? 137.234 117.697 153.005 1.00 6.14 642 MET A C 1
ATOM 10256 O O . MET A 1 656 ? 136.083 117.621 153.447 1.00 8.65 642 MET A O 1
ATOM 10270 N N . HIS A 1 657 ? 137.707 118.808 152.436 1.00 18.85 643 HIS A N 1
ATOM 10271 C CA . HIS A 1 657 ? 136.809 119.921 152.157 1.00 6.87 643 HIS A CA 1
ATOM 10272 C C . HIS A 1 657 ? 135.639 119.457 151.308 1.00 10.05 643 HIS A C 1
ATOM 10273 O O . HIS A 1 657 ? 134.490 119.836 151.557 1.00 17.69 643 HIS A O 1
ATOM 10287 N N . TYR A 1 658 ? 135.914 118.635 150.297 1.00 6.31 644 TYR A N 1
ATOM 10288 C CA . TYR A 1 658 ? 134.817 118.082 149.508 1.00 13.09 644 TYR A CA 1
ATOM 10289 C C . TYR A 1 658 ? 133.961 117.126 150.337 1.00 15.36 644 TYR A C 1
ATOM 10290 O O . TYR A 1 658 ? 132.729 117.228 150.347 1.00 9.31 644 TYR A O 1
ATOM 10308 N N . VAL A 1 659 ? 134.599 116.188 151.038 1.00 16.14 645 VAL A N 1
ATOM 10309 C CA . VAL A 1 659 ? 133.873 115.103 151.695 1.00 20.29 645 VAL A CA 1
ATOM 10310 C C . VAL A 1 659 ? 132.985 115.635 152.814 1.00 21.83 645 VAL A C 1
ATOM 10311 O O . VAL A 1 659 ? 131.825 115.228 152.946 1.00 9.17 645 VAL A O 1
ATOM 10324 N N . PHE A 1 660 ? 133.510 116.539 153.641 1.00 10.01 646 PHE A N 1
ATOM 10325 C CA . PHE A 1 660 ? 132.791 117.048 154.803 1.00 4.02 646 PHE A CA 1
ATOM 10326 C C . PHE A 1 660 ? 132.292 118.474 154.603 1.00 5.22 646 PHE A C 1
ATOM 10327 O O . PHE A 1 660 ? 131.972 119.156 155.579 1.00 16.07 646 PHE A O 1
ATOM 10344 N N . GLY A 1 661 ? 132.208 118.937 153.358 1.00 8.35 647 GLY A N 1
ATOM 10345 C CA . GLY A 1 661 ? 131.854 120.323 153.101 1.00 16.62 647 GLY A CA 1
ATOM 10346 C C . GLY A 1 661 ? 130.362 120.570 153.229 1.00 14.18 647 GLY A C 1
ATOM 10347 O O . GLY A 1 661 ? 129.547 119.871 152.620 1.00 19.64 647 GLY A O 1
ATOM 10351 N N . ASN A 1 662 ? 130.004 121.568 154.032 1.00 22.87 648 ASN A N 1
ATOM 10352 C CA . ASN A 1 662 ? 128.637 122.066 154.123 1.00 6.13 648 ASN A CA 1
ATOM 10353 C C . ASN A 1 662 ? 128.705 123.515 154.598 1.00 14.45 648 ASN A C 1
ATOM 10354 O O . ASN A 1 662 ? 129.781 124.117 154.647 1.00 25.08 648 ASN A O 1
ATOM 10365 N N . ALA A 1 663 ? 127.549 124.081 154.952 1.00 13.78 649 ALA A N 1
ATOM 10366 C CA . ALA A 1 663 ? 127.509 125.487 155.345 1.00 15.43 649 ALA A CA 1
ATOM 10367 C C . ALA A 1 663 ? 128.361 125.755 156.579 1.00 6.00 649 ALA A C 1
ATOM 10368 O O . ALA A 1 663 ? 128.962 126.831 156.701 1.00 8.76 649 ALA A O 1
ATOM 10375 N N . GLN A 1 664 ? 128.422 124.798 157.507 1.00 8.97 650 GLN A N 1
ATOM 10376 C CA . GLN A 1 664 ? 129.254 124.973 158.690 1.00 17.12 650 GLN A CA 1
ATOM 10377 C C . GLN A 1 664 ? 130.714 125.164 158.305 1.00 11.71 650 GLN A C 1
ATOM 10378 O O . GLN A 1 664 ? 131.390 126.063 158.821 1.00 16.33 650 GLN A O 1
ATOM 10392 N N . LEU A 1 665 ? 131.210 124.340 157.380 1.00 17.51 651 LEU A N 1
ATOM 10393 C CA . LEU A 1 665 ? 132.587 124.484 156.923 1.00 6.12 651 LEU A CA 1
ATOM 10394 C C . LEU A 1 665 ? 132.802 125.825 156.235 1.00 0.00 651 LEU A C 1
ATOM 10395 O O . LEU A 1 665 ? 133.839 126.463 156.428 1.00 22.63 651 LEU A O 1
ATOM 10411 N N . GLU A 1 666 ? 131.837 126.271 155.429 1.00 6.72 652 GLU A N 1
ATOM 10412 C CA . GLU A 1 666 ? 131.981 127.547 154.732 1.00 14.92 652 GLU A CA 1
ATOM 10413 C C . GLU A 1 666 ? 132.102 128.707 155.716 1.00 15.56 652 GLU A C 1
ATOM 10414 O O . GLU A 1 666 ? 133.027 129.530 155.624 1.00 23.88 652 GLU A O 1
ATOM 10426 N N . GLY A 1 667 ? 131.160 128.798 156.657 1.00 5.97 653 GLY A N 1
ATOM 10427 C CA . GLY A 1 667 ? 131.217 129.871 157.635 1.00 1.87 653 GLY A CA 1
ATOM 10428 C C . GLY A 1 667 ? 132.474 129.816 158.480 1.00 15.22 653 GLY A C 1
ATOM 10429 O O . GLY A 1 667 ? 133.115 130.846 158.733 1.00 12.41 653 GLY A O 1
ATOM 10433 N N . PHE A 1 668 ? 132.846 128.613 158.932 1.00 5.62 654 PHE A N 1
ATOM 10434 C CA . PHE A 1 668 ? 134.060 128.475 159.721 1.00 16.46 654 PHE A CA 1
ATOM 10435 C C . PHE A 1 668 ? 135.275 128.919 158.925 1.00 11.70 654 PHE A C 1
ATOM 10436 O O . PHE A 1 668 ? 136.145 129.616 159.450 1.00 16.61 654 PHE A O 1
ATOM 10453 N N . SER A 1 669 ? 135.348 128.532 157.651 1.00 10.85 655 SER A N 1
ATOM 10454 C CA . SER A 1 669 ? 136.486 128.915 156.828 1.00 9.40 655 SER A CA 1
ATOM 10455 C C . SER A 1 669 ? 136.590 130.427 156.722 1.00 15.05 655 SER A C 1
ATOM 10456 O O . SER A 1 669 ? 137.667 130.997 156.916 1.00 13.55 655 SER A O 1
ATOM 10464 N N . ALA A 1 670 ? 135.472 131.102 156.450 1.00 15.17 656 ALA A N 1
ATOM 10465 C CA . ALA A 1 670 ? 135.522 132.557 156.304 1.00 14.46 656 ALA A CA 1
ATOM 10466 C C . ALA A 1 670 ? 135.977 133.237 157.598 1.00 16.65 656 ALA A C 1
ATOM 10467 O O . ALA A 1 670 ? 136.921 134.049 157.603 1.00 21.76 656 ALA A O 1
ATOM 10474 N N . GLU A 1 671 ? 135.318 132.916 158.714 1.00 12.61 657 GLU A N 1
ATOM 10475 C CA . GLU A 1 671 ? 135.631 133.612 159.960 1.00 5.71 657 GLU A CA 1
ATOM 10476 C C . GLU A 1 671 ? 137.038 133.273 160.452 1.00 11.89 657 GLU A C 1
ATOM 10477 O O . GLU A 1 671 ? 137.794 134.161 160.881 1.00 33.74 657 GLU A O 1
ATOM 10489 N N . SER A 1 672 ? 137.418 131.997 160.391 1.00 6.24 658 SER A N 1
ATOM 10490 C CA . SER A 1 672 ? 138.766 131.619 160.775 1.00 8.17 658 SER A CA 1
ATOM 10491 C C . SER A 1 672 ? 139.800 132.214 159.832 1.00 14.78 658 SER A C 1
ATOM 10492 O O . SER A 1 672 ? 140.941 132.420 160.238 1.00 11.57 658 SER A O 1
ATOM 10500 N N . ARG A 1 673 ? 139.436 132.492 158.578 1.00 10.98 659 ARG A N 1
ATOM 10501 C CA . ARG A 1 673 ? 140.359 133.185 157.687 1.00 14.35 659 ARG A CA 1
ATOM 10502 C C . ARG A 1 673 ? 140.621 134.598 158.179 1.00 12.51 659 ARG A C 1
ATOM 10503 O O . ARG A 1 673 ? 141.763 135.075 158.154 1.00 18.16 659 ARG A O 1
ATOM 10524 N N . ARG A 1 674 ? 139.570 135.284 158.623 1.00 16.82 660 ARG A N 1
ATOM 10525 C CA . ARG A 1 674 ? 139.779 136.585 159.258 1.00 13.33 660 ARG A CA 1
ATOM 10526 C C . ARG A 1 674 ? 140.751 136.464 160.433 1.00 13.08 660 ARG A C 1
ATOM 10527 O O . ARG A 1 674 ? 141.705 137.250 160.567 1.00 18.31 660 ARG A O 1
ATOM 10548 N N . LEU A 1 675 ? 140.534 135.461 161.286 1.00 16.02 661 LEU A N 1
ATOM 10549 C CA . LEU A 1 675 ? 141.423 135.275 162.434 1.00 12.36 661 LEU A CA 1
ATOM 10550 C C . LEU A 1 675 ? 142.854 134.957 161.995 1.00 10.10 661 LEU A C 1
ATOM 10551 O O . LEU A 1 675 ? 143.821 135.416 162.615 1.00 13.42 661 LEU A O 1
ATOM 10567 N N . LEU A 1 676 ? 143.004 134.157 160.938 1.00 20.74 662 LEU A N 1
ATOM 10568 C CA . LEU A 1 676 ? 144.325 133.817 160.419 1.00 0.00 662 LEU A CA 1
ATOM 10569 C C . LEU A 1 676 ? 145.052 135.055 159.921 1.00 8.63 662 LEU A C 1
ATOM 10570 O O . LEU A 1 676 ? 146.265 135.188 160.106 1.00 7.86 662 LEU A O 1
ATOM 10586 N N . LEU A 1 677 ? 144.333 135.955 159.252 1.00 17.32 663 LEU A N 1
ATOM 10587 C CA . LEU A 1 677 ? 144.948 137.203 158.818 1.00 7.86 663 LEU A CA 1
ATOM 10588 C C . LEU A 1 677 ? 145.415 138.020 160.015 1.00 13.05 663 LEU A C 1
ATOM 10589 O O . LEU A 1 677 ? 146.496 138.621 159.985 1.00 14.16 663 LEU A O 1
ATOM 10605 N N . LEU A 1 678 ? 144.615 138.052 161.083 1.00 14.71 664 LEU A N 1
ATOM 10606 C CA . LEU A 1 678 ? 145.064 138.742 162.293 1.00 7.36 664 LEU A CA 1
ATOM 10607 C C . LEU A 1 678 ? 146.341 138.114 162.850 1.00 3.52 664 LEU A C 1
ATOM 10608 O O . LEU A 1 678 ? 147.276 138.822 163.250 1.00 16.22 664 LEU A O 1
ATOM 10624 N N . ILE A 1 679 ? 146.397 136.782 162.884 1.00 13.66 665 ILE A N 1
ATOM 10625 C CA . ILE A 1 679 ? 147.582 136.100 163.402 1.00 11.02 665 ILE A CA 1
ATOM 10626 C C . ILE A 1 679 ? 148.795 136.404 162.531 1.00 10.72 665 ILE A C 1
ATOM 10627 O O . ILE A 1 679 ? 149.909 136.593 163.035 1.00 11.20 665 ILE A O 1
ATOM 10643 N N . GLN A 1 680 ? 148.604 136.434 161.211 1.00 13.03 666 GLN A N 1
ATOM 10644 C CA . GLN A 1 680 ? 149.701 136.774 160.312 1.00 7.69 666 GLN A CA 1
ATOM 10645 C C . GLN A 1 680 ? 150.188 138.194 160.562 1.00 9.23 666 GLN A C 1
ATOM 10646 O O . GLN A 1 680 ? 151.396 138.456 160.547 1.00 11.30 666 GLN A O 1
ATOM 10660 N N . ALA A 1 681 ? 149.260 139.125 160.791 1.00 20.10 667 ALA A N 1
ATOM 10661 C CA . ALA A 1 681 ? 149.656 140.482 161.150 1.00 7.89 667 ALA A CA 1
ATOM 10662 C C . ALA A 1 681 ? 150.508 140.479 162.411 1.00 14.34 667 ALA A C 1
ATOM 10663 O O . ALA A 1 681 ? 151.510 141.196 162.496 1.00 10.79 667 ALA A O 1
ATOM 10670 N N . LEU A 1 682 ? 150.123 139.673 163.402 1.00 12.33 668 LEU A N 1
ATOM 10671 C CA . LEU A 1 682 ? 150.934 139.564 164.612 1.00 7.45 668 LEU A CA 1
ATOM 10672 C C . LEU A 1 682 ? 152.326 139.027 164.299 1.00 12.26 668 LEU A C 1
ATOM 10673 O O . LEU A 1 682 ? 153.326 139.520 164.833 1.00 18.30 668 LEU A O 1
ATOM 10689 N N . LYS A 1 683 ? 152.412 138.012 163.437 1.00 24.68 669 LYS A N 1
ATOM 10690 C CA . LYS A 1 683 ? 153.704 137.400 163.138 1.00 15.63 669 LYS A CA 1
ATOM 10691 C C . LYS A 1 683 ? 154.628 138.354 162.393 1.00 17.00 669 LYS A C 1
ATOM 10692 O O . LYS A 1 683 ? 155.845 138.324 162.603 1.00 17.43 669 LYS A O 1
ATOM 10711 N N . ASP A 1 684 ? 154.079 139.193 161.517 1.00 23.55 670 ASP A N 1
ATOM 10712 C CA . ASP A 1 684 ? 154.871 140.149 160.756 1.00 17.45 670 ASP A CA 1
ATOM 10713 C C . ASP A 1 684 ? 155.273 141.370 161.571 1.00 11.76 670 ASP A C 1
ATOM 10714 O O . ASP A 1 684 ? 155.899 142.279 161.018 1.00 10.94 670 ASP A O 1
ATOM 10723 N N . ARG A 1 685 ? 154.931 141.419 162.857 1.00 14.97 671 ARG A N 1
ATOM 10724 C CA . ARG A 1 685 ? 155.203 142.586 163.694 1.00 16.34 671 ARG A CA 1
ATOM 10725 C C . ARG A 1 685 ? 154.573 143.842 163.098 1.00 15.61 671 ARG A C 1
ATOM 10726 O O . ARG A 1 685 ? 155.170 144.919 163.093 1.00 28.01 671 ARG A O 1
ATOM 10747 N N . LYS A 1 686 ? 153.354 143.699 162.588 1.00 23.32 672 LYS A N 1
ATOM 10748 C CA . LYS A 1 686 ? 152.606 144.812 162.025 1.00 14.28 672 LYS A CA 1
ATOM 10749 C C . LYS A 1 686 ? 151.717 145.503 163.048 1.00 19.40 672 LYS A C 1
ATOM 10750 O O . LYS A 1 686 ? 150.991 146.433 162.685 1.00 22.68 672 LYS A O 1
ATOM 10769 N N . GLY A 1 687 ? 151.750 145.070 164.306 1.00 19.15 673 GLY A N 1
ATOM 10770 C CA . GLY A 1 687 ? 151.000 145.708 165.361 1.00 13.95 673 GLY A CA 1
ATOM 10771 C C . GLY A 1 687 ? 149.521 145.816 165.057 1.00 17.26 673 GLY A C 1
ATOM 10772 O O . GLY A 1 687 ? 148.960 146.913 164.990 1.00 29.32 673 GLY A O 1
ATOM 10776 N N . PRO A 1 688 ? 148.858 144.679 164.862 1.00 19.49 674 PRO A N 1
ATOM 10777 C CA . PRO A 1 688 ? 147.419 144.713 164.588 1.00 18.18 674 PRO A CA 1
ATOM 10778 C C . PRO A 1 688 ? 146.624 145.241 165.772 1.00 14.94 674 PRO A C 1
ATOM 10779 O O . PRO A 1 688 ? 146.986 145.053 166.935 1.00 15.89 674 PRO A O 1
ATOM 10790 N N . TRP A 1 689 ? 145.529 145.921 165.452 1.00 17.15 675 TRP A N 1
ATOM 10791 C CA . TRP A 1 689 ? 144.566 146.397 166.432 1.00 12.96 675 TRP A CA 1
ATOM 10792 C C . TRP A 1 689 ? 143.200 145.812 166.103 1.00 12.40 675 TRP A C 1
ATOM 10793 O O . TRP A 1 689 ? 142.884 145.553 164.939 1.00 23.22 675 TRP A O 1
ATOM 10814 N N . VAL A 1 690 ? 142.392 145.598 167.139 1.00 15.49 676 VAL A N 1
ATOM 10815 C CA . VAL A 1 690 ? 141.058 145.038 166.987 1.00 17.13 676 VAL A CA 1
ATOM 10816 C C . VAL A 1 690 ? 140.061 145.948 167.690 1.00 14.36 676 VAL A C 1
ATOM 10817 O O . VAL A 1 690 ? 140.425 146.808 168.494 1.00 12.78 676 VAL A O 1
ATOM 10830 N N . PHE A 1 691 ? 138.787 145.750 167.363 1.00 19.92 677 PHE A N 1
ATOM 10831 C CA . PHE A 1 691 ? 137.695 146.526 167.936 1.00 12.26 677 PHE A CA 1
ATOM 10832 C C . PHE A 1 691 ? 136.765 145.676 168.784 1.00 15.69 677 PHE A C 1
ATOM 10833 O O . PHE A 1 691 ? 136.435 146.063 169.910 1.00 20.10 677 PHE A O 1
ATOM 10850 N N . ASP A 1 692 ? 136.326 144.525 168.273 1.00 21.41 678 ASP A N 1
ATOM 10851 C CA . ASP A 1 692 ? 135.497 143.583 169.029 1.00 16.57 678 ASP A CA 1
ATOM 10852 C C . ASP A 1 692 ? 136.014 142.179 168.717 1.00 14.85 678 ASP A C 1
ATOM 10853 O O . ASP A 1 692 ? 135.537 141.522 167.789 1.00 23.84 678 ASP A O 1
ATOM 10862 N N . LEU A 1 693 ? 136.992 141.726 169.503 1.00 26.94 679 LEU A N 1
ATOM 10863 C CA . LEU A 1 693 ? 137.577 140.409 169.270 1.00 24.50 679 LEU A CA 1
ATOM 10864 C C . LEU A 1 693 ? 136.621 139.298 169.689 1.00 19.54 679 LEU A C 1
ATOM 10865 O O . LEU A 1 693 ? 136.551 138.251 169.034 1.00 18.79 679 LEU A O 1
ATOM 10881 N N . GLU A 1 694 ? 135.883 139.506 170.780 1.00 18.53 680 GLU A N 1
ATOM 10882 C CA . GLU A 1 694 ? 134.925 138.501 171.221 1.00 16.46 680 GLU A CA 1
ATOM 10883 C C . GLU A 1 694 ? 133.829 138.291 170.188 1.00 21.25 680 GLU A C 1
ATOM 10884 O O . GLU A 1 694 ? 133.350 137.167 170.016 1.00 29.01 680 GLU A O 1
ATOM 10896 N N . GLY A 1 695 ? 133.420 139.352 169.493 1.00 14.91 681 GLY A N 1
ATOM 10897 C CA . GLY A 1 695 ? 132.452 139.188 168.421 1.00 18.78 681 GLY A CA 1
ATOM 10898 C C . GLY A 1 695 ? 132.976 138.322 167.292 1.00 24.83 681 GLY A C 1
ATOM 10899 O O . GLY A 1 695 ? 132.261 137.462 166.770 1.00 22.67 681 GLY A O 1
ATOM 10903 N N . MET A 1 696 ? 134.234 138.534 166.901 1.00 14.05 682 MET A N 1
ATOM 10904 C CA . MET A 1 696 ? 134.840 137.700 165.869 1.00 9.89 682 MET A CA 1
ATOM 10905 C C . MET A 1 696 ? 134.932 136.247 166.323 1.00 13.48 682 MET A C 1
ATOM 10906 O O . MET A 1 696 ? 134.645 135.323 165.551 1.00 24.69 682 MET A O 1
ATOM 10920 N N . TYR A 1 697 ? 135.327 136.027 167.579 1.00 18.22 683 TYR A N 1
ATOM 10921 C CA . TYR A 1 697 ? 135.406 134.666 168.097 1.00 18.12 683 TYR A CA 1
ATOM 10922 C C . TYR A 1 697 ? 134.035 134.003 168.121 1.00 18.87 683 TYR A C 1
ATOM 10923 O O . TYR A 1 697 ? 133.910 132.813 167.816 1.00 21.97 683 TYR A O 1
ATOM 10941 N N . SER A 1 698 ? 132.998 134.750 168.504 1.00 11.77 684 SER A N 1
ATOM 10942 C CA . SER A 1 698 ? 131.647 134.198 168.498 1.00 23.51 684 SER A CA 1
ATOM 10943 C C . SER A 1 698 ? 131.207 133.849 167.083 1.00 10.51 684 SER A C 1
ATOM 10944 O O . SER A 1 698 ? 130.559 132.818 166.862 1.00 20.92 684 SER A O 1
ATOM 10952 N N . GLY A 1 699 ? 131.538 134.702 166.114 1.00 18.98 685 GLY A N 1
ATOM 10953 C CA . GLY A 1 699 ? 131.254 134.369 164.728 1.00 14.97 685 GLY A CA 1
ATOM 10954 C C . GLY A 1 699 ? 131.939 133.089 164.292 1.00 18.05 685 GLY A C 1
ATOM 10955 O O . GLY A 1 699 ? 131.353 132.270 163.579 1.00 9.12 685 GLY A O 1
ATOM 10959 N N . ILE A 1 700 ? 133.190 132.898 164.714 1.00 18.38 686 ILE A N 1
ATOM 10960 C CA . ILE A 1 700 ? 133.895 131.655 164.403 1.00 14.29 686 ILE A CA 1
ATOM 10961 C C . ILE A 1 700 ? 133.182 130.469 165.041 1.00 10.18 686 ILE A C 1
ATOM 10962 O O . ILE A 1 700 ? 132.922 129.450 164.391 1.00 22.03 686 ILE A O 1
ATOM 10978 N N . GLU A 1 701 ? 132.846 130.592 166.323 1.00 11.25 687 GLU A N 1
ATOM 10979 C CA . GLU A 1 701 ? 132.361 129.458 167.097 1.00 19.70 687 GLU A CA 1
ATOM 10980 C C . GLU A 1 701 ? 130.911 129.111 166.799 1.00 15.59 687 GLU A C 1
ATOM 10981 O O . GLU A 1 701 ? 130.469 128.013 167.149 1.00 16.94 687 GLU A O 1
ATOM 10993 N N . GLU A 1 702 ? 130.164 130.011 166.160 1.00 23.34 688 GLU A N 1
ATOM 10994 C CA . GLU A 1 702 ? 128.792 129.697 165.786 1.00 16.34 688 GLU A CA 1
ATOM 10995 C C . GLU A 1 702 ? 128.712 128.545 164.792 1.00 16.68 688 GLU A C 1
ATOM 10996 O O . GLU A 1 702 ? 127.653 127.922 164.666 1.00 26.78 688 GLU A O 1
ATOM 11008 N N . CYS A 1 703 ? 129.803 128.243 164.092 1.00 18.38 689 CYS A N 1
ATOM 11009 C CA . CYS A 1 703 ? 129.804 127.258 163.019 1.00 14.33 689 CYS A CA 1
ATOM 11010 C C . CYS A 1 703 ? 130.374 125.908 163.434 1.00 4.32 689 CYS A C 1
ATOM 11011 O O . CYS A 1 703 ? 130.456 125.006 162.595 1.00 15.46 689 CYS A O 1
ATOM 11019 N N . ILE A 1 704 ? 130.768 125.743 164.690 1.00 11.11 690 ILE A N 1
ATOM 11020 C CA . ILE A 1 704 ? 131.366 124.498 165.170 1.00 13.49 690 ILE A CA 1
ATOM 11021 C C . ILE A 1 704 ? 130.268 123.752 165.922 1.00 10.71 690 ILE A C 1
ATOM 11022 O O . ILE A 1 704 ? 130.096 123.920 167.129 1.00 14.26 690 ILE A O 1
ATOM 11038 N N . SER A 1 705 ? 129.501 122.924 165.204 1.00 16.53 691 SER A N 1
ATOM 11039 C CA . SER A 1 705 ? 128.454 122.127 165.843 1.00 3.73 691 SER A CA 1
ATOM 11040 C C . SER A 1 705 ? 128.688 120.628 165.701 1.00 14.37 691 SER A C 1
ATOM 11041 O O . SER A 1 705 ? 128.935 119.961 166.707 1.00 14.39 691 SER A O 1
ATOM 11049 N N . ASN A 1 706 ? 128.650 120.073 164.485 1.00 20.99 692 ASN A N 1
ATOM 11050 C CA . ASN A 1 706 ? 128.764 118.627 164.328 1.00 11.57 692 ASN A CA 1
ATOM 11051 C C . ASN A 1 706 ? 129.532 118.212 163.080 1.00 11.57 692 ASN A C 1
ATOM 11052 O O . ASN A 1 706 ? 129.563 117.017 162.765 1.00 12.17 692 ASN A O 1
ATOM 11063 N N . ASN A 1 707 ? 130.137 119.141 162.356 1.00 17.53 693 ASN A N 1
ATOM 11064 C CA . ASN A 1 707 ? 130.943 118.776 161.202 1.00 12.89 693 ASN A CA 1
ATOM 11065 C C . ASN A 1 707 ? 132.287 118.245 161.688 1.00 10.10 693 ASN A C 1
ATOM 11066 O O . ASN A 1 707 ? 133.040 118.992 162.321 1.00 14.17 693 ASN A O 1
ATOM 11077 N N . PRO A 1 708 ? 132.625 116.975 161.432 1.00 19.19 694 PRO A N 1
ATOM 11078 C CA . PRO A 1 708 ? 133.888 116.447 161.978 1.00 14.31 694 PRO A CA 1
ATOM 11079 C C . PRO A 1 708 ? 135.103 117.228 161.522 1.00 10.96 694 PRO A C 1
ATOM 11080 O O . PRO A 1 708 ? 136.032 117.452 162.310 1.00 17.90 694 PRO A O 1
ATOM 11091 N N . TRP A 1 709 ? 135.116 117.655 160.260 1.00 4.71 695 TRP A N 1
ATOM 11092 C CA . TRP A 1 709 ? 136.259 118.401 159.757 1.00 7.10 695 TRP A CA 1
ATOM 11093 C C . TRP A 1 709 ? 136.370 119.759 160.433 1.00 6.01 695 TRP A C 1
ATOM 11094 O O . TRP A 1 709 ? 137.474 120.208 160.738 1.00 13.52 695 TRP A O 1
ATOM 11115 N N . VAL A 1 710 ? 135.242 120.426 160.684 1.00 14.67 696 VAL A N 1
ATOM 11116 C CA . VAL A 1 710 ? 135.285 121.726 161.349 1.00 3.51 696 VAL A CA 1
ATOM 11117 C C . VAL A 1 710 ? 135.810 121.582 162.773 1.00 12.57 696 VAL A C 1
ATOM 11118 O O . VAL A 1 710 ? 136.619 122.394 163.236 1.00 10.77 696 VAL A O 1
ATOM 11131 N N . ILE A 1 711 ? 135.351 120.558 163.493 1.00 2.91 697 ILE A N 1
ATOM 11132 C CA . ILE A 1 711 ? 135.801 120.353 164.868 1.00 15.56 697 ILE A CA 1
ATOM 11133 C C . ILE A 1 711 ? 137.294 120.044 164.895 1.00 4.15 697 ILE A C 1
ATOM 11134 O O . ILE A 1 711 ? 138.056 120.614 165.690 1.00 17.39 697 ILE A O 1
ATOM 11150 N N . GLN A 1 712 ? 137.738 119.142 164.017 1.00 11.30 698 GLN A N 1
ATOM 11151 C CA . GLN A 1 712 ? 139.160 118.829 163.959 1.00 15.38 698 GLN A CA 1
ATOM 11152 C C . GLN A 1 712 ? 139.977 120.037 163.521 1.00 11.18 698 GLN A C 1
ATOM 11153 O O . GLN A 1 712 ? 141.110 120.212 163.971 1.00 4.54 698 GLN A O 1
ATOM 11167 N N . SER A 1 713 ? 139.421 120.878 162.649 1.00 17.29 699 SER A N 1
ATOM 11168 C CA . SER A 1 713 ? 140.121 122.083 162.224 1.00 13.75 699 SER A CA 1
ATOM 11169 C C . SER A 1 713 ? 140.259 123.070 163.370 1.00 2.28 699 SER A C 1
ATOM 11170 O O . SER A 1 713 ? 141.285 123.735 163.493 1.00 21.46 699 SER A O 1
ATOM 11178 N N . ALA A 1 714 ? 139.230 123.192 164.208 1.00 11.31 700 ALA A N 1
ATOM 11179 C CA . ALA A 1 714 ? 139.348 124.040 165.389 1.00 1.08 700 ALA A CA 1
ATOM 11180 C C . ALA A 1 714 ? 140.421 123.510 166.331 1.00 8.65 700 ALA A C 1
ATOM 11181 O O . ALA A 1 714 ? 141.226 124.281 166.869 1.00 6.67 700 ALA A O 1
ATOM 11188 N N . TYR A 1 715 ? 140.457 122.192 166.529 1.00 15.25 701 TYR A N 1
ATOM 11189 C CA . TYR A 1 715 ? 141.501 121.597 167.361 1.00 9.88 701 TYR A CA 1
ATOM 11190 C C . TYR A 1 715 ? 142.889 121.882 166.788 1.00 6.38 701 TYR A C 1
ATOM 11191 O O . TYR A 1 715 ? 143.810 122.288 167.512 1.00 10.84 701 TYR A O 1
ATOM 11209 N N . TRP A 1 716 ? 143.051 121.672 165.480 1.00 2.19 702 TRP A N 1
ATOM 11210 C CA . TRP A 1 716 ? 144.333 121.915 164.829 1.00 6.67 702 TRP A CA 1
ATOM 11211 C C . TRP A 1 716 ? 144.716 123.384 164.902 1.00 17.03 702 TRP A C 1
ATOM 11212 O O . TRP A 1 716 ? 145.891 123.719 165.083 1.00 14.00 702 TRP A O 1
ATOM 11233 N N . PHE A 1 717 ? 143.739 124.275 164.740 1.00 17.95 703 PHE A N 1
ATOM 11234 C CA . PHE A 1 717 ? 144.003 125.702 164.840 1.00 11.48 703 PHE A CA 1
ATOM 11235 C C . PHE A 1 717 ? 144.499 126.061 166.230 1.00 3.68 703 PHE A C 1
ATOM 11236 O O . PHE A 1 717 ? 145.432 126.853 166.374 1.00 17.27 703 PHE A O 1
ATOM 11253 N N . ASN A 1 718 ? 143.884 125.494 167.268 1.00 0.52 704 ASN A N 1
ATOM 11254 C CA . ASN A 1 718 ? 144.341 125.773 168.625 1.00 10.86 704 ASN A CA 1
ATOM 11255 C C . ASN A 1 718 ? 145.763 125.265 168.844 1.00 7.27 704 ASN A C 1
ATOM 11256 O O . ASN A 1 718 ? 146.595 125.957 169.445 1.00 17.98 704 ASN A O 1
ATOM 11267 N N . GLU A 1 719 ? 146.063 124.059 168.357 1.00 16.31 705 GLU A N 1
ATOM 11268 C CA . GLU A 1 719 ? 147.415 123.520 168.505 1.00 8.68 705 GLU A CA 1
ATOM 11269 C C . GLU A 1 719 ? 148.440 124.401 167.794 1.00 10.47 705 GLU A C 1
ATOM 11270 O O . GLU A 1 719 ? 149.493 124.746 168.355 1.00 13.47 705 GLU A O 1
ATOM 11282 N N . TRP A 1 720 ? 148.140 124.786 166.553 1.00 12.03 706 TRP A N 1
ATOM 11283 C CA . TRP A 1 720 ? 149.057 125.621 165.790 1.00 16.15 706 TRP A CA 1
ATOM 11284 C C . TRP A 1 720 ? 149.208 126.996 166.427 1.00 13.69 706 TRP A C 1
ATOM 11285 O O . TRP A 1 720 ? 150.300 127.571 166.421 1.00 14.29 706 TRP A O 1
ATOM 11306 N N . LEU A 1 721 ? 148.123 127.542 166.978 1.00 17.86 707 LEU A N 1
ATOM 11307 C CA . LEU A 1 721 ? 148.199 128.829 167.655 1.00 10.16 707 LEU A CA 1
ATOM 11308 C C . LEU A 1 721 ? 149.086 128.748 168.890 1.00 13.56 707 LEU A C 1
ATOM 11309 O O . LEU A 1 721 ? 149.854 129.673 169.172 1.00 18.86 707 LEU A O 1
ATOM 11325 N N . GLY A 1 722 ? 148.987 127.655 169.647 1.00 16.87 708 GLY A N 1
ATOM 11326 C CA . GLY A 1 722 ? 149.893 127.475 170.770 1.00 10.23 708 GLY A CA 1
ATOM 11327 C C . GLY A 1 722 ? 151.345 127.430 170.333 1.00 10.93 708 GLY A C 1
ATOM 11328 O O . GLY A 1 722 ? 152.214 128.066 170.943 1.00 22.07 708 GLY A O 1
ATOM 11332 N N . PHE A 1 723 ? 151.627 126.690 169.259 1.00 17.79 709 PHE A N 1
ATOM 11333 C CA . PHE A 1 723 ? 152.994 126.646 168.747 1.00 16.95 709 PHE A CA 1
ATOM 11334 C C . PHE A 1 723 ? 153.456 128.026 168.285 1.00 22.17 709 PHE A C 1
ATOM 11335 O O . PHE A 1 723 ? 154.617 128.400 168.486 1.00 18.11 709 PHE A O 1
ATOM 11352 N N . GLU A 1 724 ? 152.563 128.793 167.657 1.00 12.80 710 GLU A N 1
ATOM 11353 C CA . GLU A 1 724 ? 152.924 130.128 167.190 1.00 13.67 710 GLU A CA 1
ATOM 11354 C C . GLU A 1 724 ? 153.192 131.072 168.355 1.00 20.93 710 GLU A C 1
ATOM 11355 O O . GLU A 1 724 ? 154.078 131.925 168.273 1.00 26.01 710 GLU A O 1
ATOM 11367 N N . LYS A 1 725 ? 152.427 130.949 169.441 1.00 23.89 711 LYS A N 1
ATOM 11368 C CA . LYS A 1 725 ? 152.711 131.737 170.637 1.00 11.25 711 LYS A CA 1
ATOM 11369 C C . LYS A 1 725 ? 154.083 131.387 171.199 1.00 26.51 711 LYS A C 1
ATOM 11370 O O . LYS A 1 725 ? 154.869 132.273 171.565 1.00 28.46 711 LYS A O 1
ATOM 11389 N N . GLU A 1 726 ? 154.389 130.090 171.267 1.00 32.05 712 GLU A N 1
ATOM 11390 C CA . GLU A 1 726 ? 155.709 129.679 171.732 1.00 24.31 712 GLU A CA 1
ATOM 11391 C C . GLU A 1 726 ? 156.803 130.273 170.853 1.00 24.06 712 GLU A C 1
ATOM 11392 O O . GLU A 1 726 ? 157.820 130.763 171.357 1.00 36.78 712 GLU A O 1
ATOM 11404 N N . GLY A 1 727 ? 156.607 130.243 169.534 1.00 30.13 713 GLY A N 1
ATOM 11405 C CA . GLY A 1 727 ? 157.593 130.821 168.636 1.00 23.53 713 GLY A CA 1
ATOM 11406 C C . GLY A 1 727 ? 157.734 132.321 168.806 1.00 32.02 713 GLY A C 1
ATOM 11407 O O . GLY A 1 727 ? 158.844 132.857 168.777 1.00 35.98 713 GLY A O 1
ATOM 11411 N N . SER A 1 728 ? 156.612 133.020 168.983 1.00 30.90 714 SER A N 1
ATOM 11412 C CA . SER A 1 728 ? 156.649 134.468 169.149 1.00 28.77 714 SER A CA 1
ATOM 11413 C C . SER A 1 728 ? 157.324 134.868 170.451 1.00 30.28 714 SER A C 1
ATOM 11414 O O . SER A 1 728 ? 157.853 135.980 170.555 1.00 35.45 714 SER A O 1
ATOM 11422 N N . LYS A 1 729 ? 157.315 133.986 171.454 1.00 36.64 715 LYS A N 1
ATOM 11423 C CA . LYS A 1 729 ? 157.962 134.330 172.717 1.00 41.53 715 LYS A CA 1
ATOM 11424 C C . LYS A 1 729 ? 159.419 134.733 172.512 1.00 36.08 715 LYS A C 1
ATOM 11425 O O . LYS A 1 729 ? 159.950 135.543 173.279 1.00 40.45 715 LYS A O 1
ATOM 11444 N N . VAL A 1 730 ? 160.080 134.193 171.485 1.00 41.42 716 VAL A N 1
ATOM 11445 C CA . VAL A 1 730 ? 161.470 134.555 171.222 1.00 45.96 716 VAL A CA 1
ATOM 11446 C C . VAL A 1 730 ? 161.594 135.857 170.440 1.00 48.93 716 VAL A C 1
ATOM 11447 O O . VAL A 1 730 ? 162.660 136.486 170.465 1.00 43.29 716 VAL A O 1
ATOM 11460 N N . LEU A 1 731 ? 160.540 136.279 169.743 1.00 45.44 717 LEU A N 1
ATOM 11461 C CA . LEU A 1 731 ? 160.575 137.499 168.946 1.00 42.02 717 LEU A CA 1
ATOM 11462 C C . LEU A 1 731 ? 160.279 138.750 169.765 1.00 45.63 717 LEU A C 1
ATOM 11463 O O . LEU A 1 731 ? 160.303 139.853 169.210 1.00 45.89 717 LEU A O 1
ATOM 11479 N N . GLU A 1 732 ? 160.012 138.609 171.060 1.00 57.69 718 GLU A N 1
ATOM 11480 C CA . GLU A 1 732 ? 159.646 139.729 171.916 1.00 56.51 718 GLU A CA 1
ATOM 11481 C C . GLU A 1 732 ? 160.844 140.378 172.599 1.00 55.22 718 GLU A C 1
ATOM 11482 O O . GLU A 1 732 ? 160.653 141.297 173.402 1.00 55.87 718 GLU A O 1
ATOM 11494 N N . SER A 1 733 ? 162.063 139.933 172.307 1.00 51.31 719 SER A N 1
ATOM 11495 C CA . SER A 1 733 ? 163.265 140.426 172.974 1.00 53.28 719 SER A CA 1
ATOM 11496 C C . SER A 1 733 ? 164.354 140.740 171.956 1.00 51.86 719 SER A C 1
ATOM 11497 O O . SER A 1 733 ? 165.515 140.356 172.108 1.00 52.50 719 SER A O 1
ATOM 11505 N N . VAL A 1 734 ? 163.986 141.453 170.894 1.00 49.28 720 VAL A N 1
ATOM 11506 C CA . VAL A 1 734 ? 164.927 141.898 169.871 1.00 47.00 720 VAL A CA 1
ATOM 11507 C C . VAL A 1 734 ? 165.132 143.396 170.052 1.00 47.18 720 VAL A C 1
ATOM 11508 O O . VAL A 1 734 ? 164.174 144.176 169.983 1.00 45.03 720 VAL A O 1
ATOM 11521 N N . ASP A 1 735 ? 166.382 143.796 170.292 1.00 44.69 721 ASP A N 1
ATOM 11522 C CA . ASP A 1 735 ? 166.714 145.190 170.582 1.00 44.29 721 ASP A CA 1
ATOM 11523 C C . ASP A 1 735 ? 165.921 145.702 171.782 1.00 44.52 721 ASP A C 1
ATOM 11524 O O . ASP A 1 735 ? 165.474 146.850 171.812 1.00 44.33 721 ASP A O 1
ATOM 11530 N N . GLU A 1 736 ? 165.747 144.842 172.780 1.00 47.31 722 GLU A N 1
ATOM 11531 C CA . GLU A 1 736 ? 164.996 145.191 173.979 1.00 45.22 722 GLU A CA 1
ATOM 11532 C C . GLU A 1 736 ? 165.540 144.439 175.187 1.00 45.57 722 GLU A C 1
ATOM 11533 O O . GLU A 1 736 ? 164.899 144.381 176.236 1.00 48.14 722 GLU A O 1
ATOM 11539 N N . GLY B 2 9 ? 152.300 108.453 168.304 1.00 29.96 0 GLY B N 1
ATOM 11540 C CA . GLY B 2 9 ? 152.846 108.578 166.923 1.00 28.35 0 GLY B CA 1
ATOM 11541 C C . GLY B 2 9 ? 152.914 110.015 166.444 1.00 29.20 0 GLY B C 1
ATOM 11542 O O . GLY B 2 9 ? 152.919 110.948 167.246 1.00 28.96 0 GLY B O 1
ATOM 11546 N N . MET B 2 10 ? 152.960 110.192 165.127 1.00 24.94 1 MET B N 1
ATOM 11547 C CA . MET B 2 10 ? 153.064 111.507 164.510 1.00 22.82 1 MET B CA 1
ATOM 11548 C C . MET B 2 10 ? 151.709 111.888 163.924 1.00 24.40 1 MET B C 1
ATOM 11549 O O . MET B 2 10 ? 151.135 111.132 163.134 1.00 19.58 1 MET B O 1
ATOM 11563 N N . ASN B 2 11 ? 151.209 113.059 164.306 1.00 22.28 2 ASN B N 1
ATOM 11564 C CA . ASN B 2 11 ? 149.888 113.527 163.910 1.00 16.39 2 ASN B CA 1
ATOM 11565 C C . ASN B 2 11 ? 150.025 114.697 162.948 1.00 15.46 2 ASN B C 1
ATOM 11566 O O . ASN B 2 11 ? 150.738 115.663 163.235 1.00 16.29 2 ASN B O 1
ATOM 11577 N N . ILE B 2 12 ? 149.335 114.611 161.817 1.00 7.18 3 ILE B N 1
ATOM 11578 C CA . ILE B 2 12 ? 149.389 115.654 160.801 1.00 2.43 3 ILE B CA 1
ATOM 11579 C C . ILE B 2 12 ? 148.530 116.830 161.241 1.00 0.00 3 ILE B C 1
ATOM 11580 O O . ILE B 2 12 ? 147.359 116.660 161.601 1.00 14.43 3 ILE B O 1
ATOM 11596 N N . ASN B 2 13 ? 149.109 118.026 161.213 1.00 14.24 4 ASN B N 1
ATOM 11597 C CA . ASN B 2 13 ? 148.370 119.269 161.434 1.00 10.93 4 ASN B CA 1
ATOM 11598 C C . ASN B 2 13 ? 148.523 120.146 160.197 1.00 16.95 4 ASN B C 1
ATOM 11599 O O . ASN B 2 13 ? 149.583 120.766 160.003 1.00 26.82 4 ASN B O 1
ATOM 11610 N N . PRO B 2 14 ? 147.510 120.230 159.329 1.00 1.45 5 PRO B N 1
ATOM 11611 C CA . PRO B 2 14 ? 147.677 121.018 158.095 1.00 9.04 5 PRO B CA 1
ATOM 11612 C C . PRO B 2 14 ? 148.002 122.484 158.340 1.00 5.67 5 PRO B C 1
ATOM 11613 O O . PRO B 2 14 ? 148.728 123.087 157.539 1.00 19.49 5 PRO B O 1
ATOM 11624 N N . TYR B 2 15 ? 147.510 123.072 159.432 1.00 4.27 6 TYR B N 1
ATOM 11625 C CA . TYR B 2 15 ? 147.799 124.473 159.716 1.00 12.75 6 TYR B CA 1
ATOM 11626 C C . TYR B 2 15 ? 149.292 124.734 159.851 1.00 3.05 6 TYR B C 1
ATOM 11627 O O . TYR B 2 15 ? 149.725 125.883 159.716 1.00 9.44 6 TYR B O 1
ATOM 11645 N N . PHE B 2 16 ? 150.088 123.698 160.119 1.00 2.17 7 PHE B N 1
ATOM 11646 C CA . PHE B 2 16 ? 151.528 123.880 160.221 1.00 14.87 7 PHE B CA 1
ATOM 11647 C C . PHE B 2 16 ? 152.141 124.348 158.910 1.00 14.13 7 PHE B C 1
ATOM 11648 O O . PHE B 2 16 ? 153.270 124.848 158.914 1.00 16.96 7 PHE B O 1
ATOM 11665 N N . LEU B 2 17 ? 151.429 124.200 157.792 1.00 3.71 8 LEU B N 1
ATOM 11666 C CA . LEU B 2 17 ? 151.891 124.810 156.551 1.00 5.97 8 LEU B CA 1
ATOM 11667 C C . LEU B 2 17 ? 152.148 126.299 156.746 1.00 7.65 8 LEU B C 1
ATOM 11668 O O . LEU B 2 17 ? 153.129 126.845 156.228 1.00 14.19 8 LEU B O 1
ATOM 11684 N N . PHE B 2 18 ? 151.284 126.968 157.512 1.00 17.02 9 PHE B N 1
ATOM 11685 C CA . PHE B 2 18 ? 151.435 128.398 157.747 1.00 15.20 9 PHE B CA 1
ATOM 11686 C C . PHE B 2 18 ? 152.693 128.729 158.535 1.00 7.87 9 PHE B C 1
ATOM 11687 O O . PHE B 2 18 ? 153.107 129.892 158.555 1.00 18.05 9 PHE B O 1
ATOM 11704 N N . ILE B 2 19 ? 153.309 127.744 159.188 1.00 5.53 10 ILE B N 1
ATOM 11705 C CA . ILE B 2 19 ? 154.590 127.998 159.833 1.00 17.52 10 ILE B CA 1
ATOM 11706 C C . ILE B 2 19 ? 155.654 128.314 158.791 1.00 22.86 10 ILE B C 1
ATOM 11707 O O . ILE B 2 19 ? 156.567 129.108 159.048 1.00 24.48 10 ILE B O 1
ATOM 11723 N N . ASP B 2 20 ? 155.563 127.705 157.610 1.00 14.17 11 ASP B N 1
ATOM 11724 C CA . ASP B 2 20 ? 156.552 127.904 156.559 1.00 11.66 11 ASP B CA 1
ATOM 11725 C C . ASP B 2 20 ? 156.123 128.915 155.508 1.00 16.23 11 ASP B C 1
ATOM 11726 O O . ASP B 2 20 ? 156.981 129.586 154.927 1.00 20.37 11 ASP B O 1
ATOM 11735 N N . VAL B 2 21 ? 154.825 129.042 155.252 1.00 14.98 12 VAL B N 1
ATOM 11736 C CA . VAL B 2 21 ? 154.297 129.900 154.200 1.00 0.00 12 VAL B CA 1
ATOM 11737 C C . VAL B 2 21 ? 153.416 130.953 154.858 1.00 6.12 12 VAL B C 1
ATOM 11738 O O . VAL B 2 21 ? 152.574 130.606 155.687 1.00 17.69 12 VAL B O 1
ATOM 11751 N N . PRO B 2 22 ? 153.563 132.237 154.527 1.00 2.56 13 PRO B N 1
ATOM 11752 C CA . PRO B 2 22 ? 152.650 133.241 155.087 1.00 0.00 13 PRO B CA 1
ATOM 11753 C C . PRO B 2 22 ? 151.218 132.999 154.633 1.00 14.20 13 PRO B C 1
ATOM 11754 O O . PRO B 2 22 ? 150.967 132.418 153.577 1.00 4.51 13 PRO B O 1
ATOM 11765 N N . ILE B 2 23 ? 150.273 133.453 155.459 1.00 12.13 14 ILE B N 1
ATOM 11766 C CA . ILE B 2 23 ? 148.862 133.151 155.224 1.00 15.78 14 ILE B CA 1
ATOM 11767 C C . ILE B 2 23 ? 148.441 133.603 153.830 1.00 14.95 14 ILE B C 1
ATOM 11768 O O . ILE B 2 23 ? 147.756 132.873 153.105 1.00 10.39 14 ILE B O 1
ATOM 11784 N N . GLN B 2 24 ? 148.837 134.815 153.436 1.00 20.64 15 GLN B N 1
ATOM 11785 C CA . GLN B 2 24 ? 148.441 135.326 152.127 1.00 13.81 15 GLN B CA 1
ATOM 11786 C C . GLN B 2 24 ? 149.006 134.468 151.003 1.00 6.00 15 GLN B C 1
ATOM 11787 O O . GLN B 2 24 ? 148.319 134.202 150.010 1.00 20.89 15 GLN B O 1
ATOM 11801 N N . ALA B 2 25 ? 150.260 134.033 151.135 1.00 17.18 16 ALA B N 1
ATOM 11802 C CA . ALA B 2 25 ? 150.873 133.221 150.091 1.00 7.22 16 ALA B CA 1
ATOM 11803 C C . ALA B 2 25 ? 150.153 131.890 149.917 1.00 5.43 16 ALA B C 1
ATOM 11804 O O . ALA B 2 25 ? 150.139 131.334 148.814 1.00 18.18 16 ALA B O 1
ATOM 11811 N N . ALA B 2 26 ? 149.551 131.368 150.984 1.00 1.41 17 ALA B N 1
ATOM 11812 C CA . ALA B 2 26 ? 148.799 130.120 150.940 1.00 19.82 17 ALA B CA 1
ATOM 11813 C C . ALA B 2 26 ? 147.321 130.355 151.234 1.00 4.53 17 ALA B C 1
ATOM 11814 O O . ALA B 2 26 ? 146.651 129.495 151.806 1.00 0.62 17 ALA B O 1
ATOM 11821 N N . ILE B 2 27 ? 146.802 131.521 150.844 1.00 0.00 18 ILE B N 1
ATOM 11822 C CA . ILE B 2 27 ? 145.419 131.865 151.162 1.00 7.74 18 ILE B CA 1
ATOM 11823 C C . ILE B 2 27 ? 144.450 130.922 150.465 1.00 5.51 18 ILE B C 1
ATOM 11824 O O . ILE B 2 27 ? 143.357 130.654 150.976 1.00 0.35 18 ILE B O 1
ATOM 11840 N N . SER B 2 28 ? 144.827 130.402 149.295 1.00 4.30 19 SER B N 1
ATOM 11841 C CA . SER B 2 28 ? 143.924 129.542 148.537 1.00 16.50 19 SER B CA 1
ATOM 11842 C C . SER B 2 28 ? 143.508 128.312 149.333 1.00 14.73 19 SER B C 1
ATOM 11843 O O . SER B 2 28 ? 142.405 127.792 149.137 1.00 0.48 19 SER B O 1
ATOM 11851 N N . THR B 2 29 ? 144.367 127.837 150.237 1.00 9.60 20 THR B N 1
ATOM 11852 C CA . THR B 2 29 ? 144.044 126.660 151.033 1.00 7.44 20 THR B CA 1
ATOM 11853 C C . THR B 2 29 ? 142.994 126.937 152.101 1.00 10.27 20 THR B C 1
ATOM 11854 O O . THR B 2 29 ? 142.502 125.986 152.716 1.00 11.45 20 THR B O 1
ATOM 11865 N N . THR B 2 30 ? 142.641 128.197 152.340 1.00 15.26 21 THR B N 1
ATOM 11866 C CA . THR B 2 30 ? 141.591 128.545 153.288 1.00 8.84 21 THR B CA 1
ATOM 11867 C C . THR B 2 30 ? 140.222 128.678 152.630 1.00 14.58 21 THR B C 1
ATOM 11868 O O . THR B 2 30 ? 139.255 129.027 153.313 1.00 9.32 21 THR B O 1
ATOM 11879 N N . PHE B 2 31 ? 140.117 128.410 151.329 1.00 0.92 22 PHE B N 1
ATOM 11880 C CA . PHE B 2 31 ? 138.847 128.469 150.613 1.00 14.65 22 PHE B CA 1
ATOM 11881 C C . PHE B 2 31 ? 138.431 127.054 150.232 1.00 9.45 22 PHE B C 1
ATOM 11882 O O . PHE B 2 31 ? 138.974 126.487 149.272 1.00 11.50 22 PHE B O 1
ATOM 11899 N N . PRO B 2 32 ? 137.483 126.435 150.941 1.00 10.83 23 PRO B N 1
ATOM 11900 C CA . PRO B 2 32 ? 137.112 125.039 150.632 1.00 4.32 23 PRO B CA 1
ATOM 11901 C C . PRO B 2 32 ? 136.083 124.949 149.511 1.00 6.25 23 PRO B C 1
ATOM 11902 O O . PRO B 2 32 ? 134.938 124.532 149.690 1.00 11.36 23 PRO B O 1
ATOM 11913 N N . TYR B 2 33 ? 136.497 125.338 148.308 1.00 8.89 24 TYR B N 1
ATOM 11914 C CA . TYR B 2 33 ? 135.580 125.474 147.185 1.00 8.85 24 TYR B CA 1
ATOM 11915 C C . TYR B 2 33 ? 135.488 124.215 146.335 1.00 7.71 24 TYR B C 1
ATOM 11916 O O . TYR B 2 33 ? 134.861 124.245 145.272 1.00 10.68 24 TYR B O 1
ATOM 11934 N N . THR B 2 34 ? 136.102 123.116 146.766 1.00 19.76 25 THR B N 1
ATOM 11935 C CA . THR B 2 34 ? 135.795 121.813 146.195 1.00 14.48 25 THR B CA 1
ATOM 11936 C C . THR B 2 34 ? 134.534 121.205 146.793 1.00 4.37 25 THR B C 1
ATOM 11937 O O . THR B 2 34 ? 133.991 120.255 146.220 1.00 19.93 25 THR B O 1
ATOM 11948 N N . GLY B 2 35 ? 134.056 121.732 147.922 1.00 4.20 26 GLY B N 1
ATOM 11949 C CA . GLY B 2 35 ? 132.849 121.219 148.526 1.00 9.65 26 GLY B CA 1
ATOM 11950 C C . GLY B 2 35 ? 131.590 121.785 147.900 1.00 13.53 26 GLY B C 1
ATOM 11951 O O . GLY B 2 35 ? 131.611 122.761 147.154 1.00 16.55 26 GLY B O 1
ATOM 11955 N N . VAL B 2 36 ? 130.476 121.149 148.229 1.00 16.91 27 VAL B N 1
ATOM 11956 C CA . VAL B 2 36 ? 129.181 121.527 147.652 1.00 15.81 27 VAL B CA 1
ATOM 11957 C C . VAL B 2 36 ? 128.747 122.870 148.231 1.00 17.75 27 VAL B C 1
ATOM 11958 O O . VAL B 2 36 ? 128.709 123.025 149.463 1.00 22.38 27 VAL B O 1
ATOM 11971 N N . PRO B 2 37 ? 128.412 123.864 147.404 1.00 15.29 28 PRO B N 1
ATOM 11972 C CA . PRO B 2 37 ? 127.955 125.136 147.953 1.00 20.04 28 PRO B CA 1
ATOM 11973 C C . PRO B 2 37 ? 126.657 124.957 148.720 1.00 11.08 28 PRO B C 1
ATOM 11974 O O . PRO B 2 37 ? 125.796 124.151 148.329 1.00 21.35 28 PRO B O 1
ATOM 11985 N N . PRO B 2 38 ? 126.471 125.681 149.823 1.00 22.28 29 PRO B N 1
ATOM 11986 C CA . PRO B 2 38 ? 125.204 125.580 150.557 1.00 22.91 29 PRO B CA 1
ATOM 11987 C C . PRO B 2 38 ? 124.022 125.994 149.695 1.00 11.27 29 PRO B C 1
ATOM 11988 O O . PRO B 2 38 ? 124.106 126.925 148.893 1.00 23.32 29 PRO B O 1
ATOM 11999 N N . TYR B 2 39 ? 122.910 125.292 149.879 1.00 19.60 30 TYR B N 1
ATOM 12000 C CA . TYR B 2 39 ? 121.673 125.554 149.161 1.00 17.46 30 TYR B CA 1
ATOM 12001 C C . TYR B 2 39 ? 120.550 125.787 150.159 1.00 15.94 30 TYR B C 1
ATOM 12002 O O . TYR B 2 39 ? 120.575 125.266 151.278 1.00 19.40 30 TYR B O 1
ATOM 12020 N N . SER B 2 40 ? 119.567 126.581 149.751 1.00 18.74 31 SER B N 1
ATOM 12021 C CA . SER B 2 40 ? 118.403 126.844 150.581 1.00 23.52 31 SER B CA 1
ATOM 12022 C C . SER B 2 40 ? 117.305 125.836 150.278 1.00 15.23 31 SER B C 1
ATOM 12023 O O . SER B 2 40 ? 117.218 125.291 149.175 1.00 27.36 31 SER B O 1
ATOM 12031 N N . HIS B 2 41 ? 116.464 125.590 151.275 1.00 19.08 32 HIS B N 1
ATOM 12032 C CA . HIS B 2 41 ? 115.347 124.670 151.147 1.00 17.73 32 HIS B CA 1
ATOM 12033 C C . HIS B 2 41 ? 114.063 125.380 151.539 1.00 22.09 32 HIS B C 1
ATOM 12034 O O . HIS B 2 41 ? 114.058 126.217 152.445 1.00 16.61 32 HIS B O 1
ATOM 12048 N N . GLY B 2 42 ? 112.980 125.048 150.846 1.00 14.87 33 GLY B N 1
ATOM 12049 C CA . GLY B 2 42 ? 111.671 125.510 151.269 1.00 16.25 33 GLY B CA 1
ATOM 12050 C C . GLY B 2 42 ? 111.520 127.016 151.196 1.00 7.99 33 GLY B C 1
ATOM 12051 O O . GLY B 2 42 ? 112.052 127.685 150.305 1.00 14.90 33 GLY B O 1
ATOM 12055 N N . THR B 2 43 ? 110.776 127.557 152.154 1.00 12.87 34 THR B N 1
ATOM 12056 C CA . THR B 2 43 ? 110.336 128.941 152.105 1.00 11.55 34 THR B CA 1
ATOM 12057 C C . THR B 2 43 ? 111.444 129.901 152.520 1.00 21.85 34 THR B C 1
ATOM 12058 O O . THR B 2 43 ? 112.311 129.576 153.336 1.00 19.45 34 THR B O 1
ATOM 12069 N N . GLY B 2 44 ? 111.406 131.095 151.940 1.00 11.84 35 GLY B N 1
ATOM 12070 C CA . GLY B 2 44 ? 112.216 132.211 152.376 1.00 20.28 35 GLY B CA 1
ATOM 12071 C C . GLY B 2 44 ? 111.469 133.220 153.217 1.00 15.71 35 GLY B C 1
ATOM 12072 O O . GLY B 2 44 ? 112.020 134.286 153.512 1.00 20.24 35 GLY B O 1
ATOM 12076 N N . THR B 2 45 ? 110.233 132.916 153.622 1.00 9.39 36 THR B N 1
ATOM 12077 C CA . THR B 2 45 ? 109.423 133.886 154.351 1.00 12.85 36 THR B CA 1
ATOM 12078 C C . THR B 2 45 ? 110.053 134.245 155.690 1.00 10.72 36 THR B C 1
ATOM 12079 O O . THR B 2 45 ? 109.995 135.401 156.118 1.00 21.26 36 THR B O 1
ATOM 12090 N N . GLY B 2 46 ? 110.647 133.266 156.374 1.00 16.50 37 GLY B N 1
ATOM 12091 C CA . GLY B 2 46 ? 111.291 133.560 157.644 1.00 11.01 37 GLY B CA 1
ATOM 12092 C C . GLY B 2 46 ? 112.394 134.592 157.506 1.00 11.48 37 GLY B C 1
ATOM 12093 O O . GLY B 2 46 ? 112.483 135.538 158.293 1.00 23.47 37 GLY B O 1
ATOM 12097 N N . TYR B 2 47 ? 113.244 134.432 156.489 1.00 16.08 38 TYR B N 1
ATOM 12098 C CA . TYR B 2 47 ? 114.324 135.387 156.269 1.00 20.27 38 TYR B CA 1
ATOM 12099 C C . TYR B 2 47 ? 113.783 136.764 155.904 1.00 12.17 38 TYR B C 1
ATOM 12100 O O . TYR B 2 47 ? 114.299 137.782 156.376 1.00 16.03 38 TYR B O 1
ATOM 12118 N N . THR B 2 48 ? 112.750 136.819 155.060 1.00 7.80 39 THR B N 1
ATOM 12119 C CA . THR B 2 48 ? 112.177 138.106 154.680 1.00 8.16 39 THR B CA 1
ATOM 12120 C C . THR B 2 48 ? 111.575 138.821 155.885 1.00 13.55 39 THR B C 1
ATOM 12121 O O . THR B 2 48 ? 111.746 140.036 156.048 1.00 17.47 39 THR B O 1
ATOM 12132 N N . ILE B 2 49 ? 110.861 138.085 156.736 1.00 8.15 40 ILE B N 1
ATOM 12133 C CA . ILE B 2 49 ? 110.271 138.690 157.924 1.00 14.92 40 ILE B CA 1
ATOM 12134 C C . ILE B 2 49 ? 111.363 139.157 158.878 1.00 9.48 40 ILE B C 1
ATOM 12135 O O . ILE B 2 49 ? 111.250 140.221 159.498 1.00 7.95 40 ILE B O 1
ATOM 12151 N N . ASP B 2 50 ? 112.436 138.375 159.012 1.00 9.32 41 ASP B N 1
ATOM 12152 C CA . ASP B 2 50 ? 113.564 138.814 159.825 1.00 16.58 41 ASP B CA 1
ATOM 12153 C C . ASP B 2 50 ? 114.156 140.108 159.282 1.00 12.74 41 ASP B C 1
ATOM 12154 O O . ASP B 2 50 ? 114.497 141.017 160.048 1.00 12.69 41 ASP B O 1
ATOM 12163 N N . THR B 2 51 ? 114.288 140.205 157.957 1.00 14.62 42 THR B N 1
ATOM 12164 C CA . THR B 2 51 ? 114.814 141.421 157.348 1.00 17.75 42 THR B CA 1
ATOM 12165 C C . THR B 2 51 ? 113.919 142.614 157.651 1.00 13.79 42 THR B C 1
ATOM 12166 O O . THR B 2 51 ? 114.401 143.689 158.020 1.00 16.57 42 THR B O 1
ATOM 12177 N N . VAL B 2 52 ? 112.605 142.438 157.501 1.00 5.68 43 VAL B N 1
ATOM 12178 C CA . VAL B 2 52 ? 111.669 143.530 157.767 1.00 5.81 43 VAL B CA 1
ATOM 12179 C C . VAL B 2 52 ? 111.782 143.977 159.220 1.00 17.10 43 VAL B C 1
ATOM 12180 O O . VAL B 2 52 ? 111.867 145.177 159.525 1.00 24.85 43 VAL B O 1
ATOM 12193 N N . ILE B 2 53 ? 111.804 143.010 160.138 1.00 18.75 44 ILE B N 1
ATOM 12194 C CA . ILE B 2 53 ? 111.834 143.325 161.561 1.00 10.54 44 ILE B CA 1
ATOM 12195 C C . ILE B 2 53 ? 113.119 144.060 161.922 1.00 11.91 44 ILE B C 1
ATOM 12196 O O . ILE B 2 53 ? 113.096 145.043 162.667 1.00 24.39 44 ILE B O 1
ATOM 12212 N N . ARG B 2 54 ? 114.260 143.597 161.407 1.00 14.43 45 ARG B N 1
ATOM 12213 C CA . ARG B 2 54 ? 115.528 144.245 161.731 1.00 14.39 45 ARG B CA 1
ATOM 12214 C C . ARG B 2 54 ? 115.610 145.637 161.116 1.00 18.35 45 ARG B C 1
ATOM 12215 O O . ARG B 2 54 ? 116.119 146.580 161.739 1.00 25.51 45 ARG B O 1
ATOM 12236 N N . THR B 2 55 ? 115.118 145.784 159.883 1.00 14.03 46 THR B N 1
ATOM 12237 C CA . THR B 2 55 ? 115.107 147.092 159.244 1.00 9.02 46 THR B CA 1
ATOM 12238 C C . THR B 2 55 ? 114.310 148.085 160.072 1.00 12.90 46 THR B C 1
ATOM 12239 O O . THR B 2 55 ? 114.707 149.247 160.217 1.00 21.42 46 THR B O 1
ATOM 12250 N N . HIS B 2 56 ? 113.179 147.648 160.624 1.00 17.66 47 HIS B N 1
ATOM 12251 C CA . HIS B 2 56 ? 112.385 148.554 161.445 1.00 10.92 47 HIS B CA 1
ATOM 12252 C C . HIS B 2 56 ? 112.989 148.752 162.830 1.00 13.79 47 HIS B C 1
ATOM 12253 O O . HIS B 2 56 ? 112.809 149.816 163.430 1.00 20.58 47 HIS B O 1
ATOM 12267 N N . GLU B 2 57 ? 113.702 147.752 163.350 1.00 19.63 48 GLU B N 1
ATOM 12268 C CA . GLU B 2 57 ? 114.366 147.902 164.640 1.00 21.40 48 GLU B CA 1
ATOM 12269 C C . GLU B 2 57 ? 115.467 148.951 164.571 1.00 13.09 48 GLU B C 1
ATOM 12270 O O . GLU B 2 57 ? 115.655 149.724 165.516 1.00 13.68 48 GLU B O 1
ATOM 12282 N N . TYR B 2 58 ? 116.209 148.991 163.466 1.00 18.92 49 TYR B N 1
ATOM 12283 C CA . TYR B 2 58 ? 117.273 149.985 163.340 1.00 15.27 49 TYR B CA 1
ATOM 12284 C C . TYR B 2 58 ? 116.743 151.394 163.104 1.00 14.84 49 TYR B C 1
ATOM 12285 O O . TYR B 2 58 ? 117.544 152.332 163.051 1.00 12.28 49 TYR B O 1
ATOM 12303 N N . SER B 2 59 ? 115.427 151.568 162.965 1.00 16.65 50 SER B N 1
ATOM 12304 C CA . SER B 2 59 ? 114.832 152.873 162.710 1.00 9.32 50 SER B CA 1
ATOM 12305 C C . SER B 2 59 ? 113.645 153.170 163.618 1.00 13.22 50 SER B C 1
ATOM 12306 O O . SER B 2 59 ? 112.898 154.115 163.346 1.00 20.28 50 SER B O 1
ATOM 12314 N N . ASN B 2 60 ? 113.450 152.397 164.689 1.00 17.96 51 ASN B N 1
ATOM 12315 C CA . ASN B 2 60 ? 112.248 152.556 165.502 1.00 11.25 51 ASN B CA 1
ATOM 12316 C C . ASN B 2 60 ? 112.221 153.896 166.227 1.00 17.32 51 ASN B C 1
ATOM 12317 O O . ASN B 2 60 ? 111.139 154.400 166.545 1.00 23.48 51 ASN B O 1
ATOM 12328 N N . LYS B 2 61 ? 113.383 154.485 166.498 1.00 21.19 52 LYS B N 1
ATOM 12329 C CA . LYS B 2 61 ? 113.449 155.772 167.178 1.00 10.25 52 LYS B CA 1
ATOM 12330 C C . LYS B 2 61 ? 113.215 156.949 166.241 1.00 13.36 52 LYS B C 1
ATOM 12331 O O . LYS B 2 61 ? 113.442 158.095 166.644 1.00 21.53 52 LYS B O 1
ATOM 12350 N N . GLY B 2 62 ? 112.776 156.697 165.008 1.00 23.66 53 GLY B N 1
ATOM 12351 C CA . GLY B 2 62 ? 112.459 157.746 164.067 1.00 16.22 53 GLY B CA 1
ATOM 12352 C C . GLY B 2 62 ? 110.980 158.091 164.061 1.00 23.77 53 GLY B C 1
ATOM 12353 O O . GLY B 2 62 ? 110.193 157.636 164.893 1.00 30.56 53 GLY B O 1
ATOM 12357 N N . LYS B 2 63 ? 110.603 158.910 163.085 1.00 17.71 54 LYS B N 1
ATOM 12358 C CA . LYS B 2 63 ? 109.231 159.384 162.968 1.00 16.74 54 LYS B CA 1
ATOM 12359 C C . LYS B 2 63 ? 108.364 158.293 162.351 1.00 23.56 54 LYS B C 1
ATOM 12360 O O . LYS B 2 63 ? 108.607 157.866 161.220 1.00 28.15 54 LYS B O 1
ATOM 12379 N N . GLN B 2 64 ? 107.357 157.840 163.089 1.00 23.48 55 GLN B N 1
ATOM 12380 C CA . GLN B 2 64 ? 106.424 156.835 162.600 1.00 19.56 55 GLN B CA 1
ATOM 12381 C C . GLN B 2 64 ? 105.102 157.504 162.256 1.00 22.26 55 GLN B C 1
ATOM 12382 O O . GLN B 2 64 ? 104.562 158.272 163.058 1.00 24.66 55 GLN B O 1
ATOM 12396 N N . TYR B 2 65 ? 104.589 157.218 161.064 1.00 26.68 56 TYR B N 1
ATOM 12397 C CA . TYR B 2 65 ? 103.337 157.811 160.610 1.00 8.20 56 TYR B CA 1
ATOM 12398 C C . TYR B 2 65 ? 102.633 156.818 159.694 1.00 19.15 56 TYR B C 1
ATOM 12399 O O . TYR B 2 65 ? 103.075 155.678 159.529 1.00 28.17 56 TYR B O 1
ATOM 12417 N N . ILE B 2 66 ? 101.523 157.250 159.104 1.00 17.66 57 ILE B N 1
ATOM 12418 C CA . ILE B 2 66 ? 100.724 156.427 158.205 1.00 17.46 57 ILE B CA 1
ATOM 12419 C C . ILE B 2 66 ? 100.737 157.080 156.832 1.00 21.87 57 ILE B C 1
ATOM 12420 O O . ILE B 2 66 ? 100.498 158.287 156.711 1.00 26.63 57 ILE B O 1
ATOM 12436 N N . SER B 2 67 ? 101.024 156.286 155.805 1.00 20.59 58 SER B N 1
ATOM 12437 C CA . SER B 2 67 ? 101.000 156.787 154.439 1.00 16.02 58 SER B CA 1
ATOM 12438 C C . SER B 2 67 ? 99.568 157.088 154.019 1.00 20.02 58 SER B C 1
ATOM 12439 O O . SER B 2 67 ? 98.668 156.268 154.216 1.00 30.50 58 SER B O 1
ATOM 12447 N N . ASP B 2 68 ? 99.355 158.264 153.436 1.00 25.21 59 ASP B N 1
ATOM 12448 C CA . ASP B 2 68 ? 98.038 158.649 152.947 1.00 25.82 59 ASP B CA 1
ATOM 12449 C C . ASP B 2 68 ? 97.795 158.221 151.505 1.00 23.65 59 ASP B C 1
ATOM 12450 O O . ASP B 2 68 ? 96.695 158.436 150.989 1.00 28.31 59 ASP B O 1
ATOM 12459 N N . VAL B 2 69 ? 98.786 157.627 150.849 1.00 28.01 60 VAL B N 1
ATOM 12460 C CA . VAL B 2 69 ? 98.607 157.102 149.499 1.00 18.11 60 VAL B CA 1
ATOM 12461 C C . VAL B 2 69 ? 98.260 155.621 149.529 1.00 20.56 60 VAL B C 1
ATOM 12462 O O . VAL B 2 69 ? 97.357 155.169 148.821 1.00 25.49 60 VAL B O 1
ATOM 12475 N N . THR B 2 70 ? 98.970 154.843 150.349 1.00 20.85 61 THR B N 1
ATOM 12476 C CA . THR B 2 70 ? 98.749 153.407 150.440 1.00 22.34 61 THR B CA 1
ATOM 12477 C C . THR B 2 70 ? 98.132 152.964 151.756 1.00 27.77 61 THR B C 1
ATOM 12478 O O . THR B 2 70 ? 97.604 151.851 151.823 1.00 28.80 61 THR B O 1
ATOM 12489 N N . GLY B 2 71 ? 98.174 153.797 152.792 1.00 22.12 62 GLY B N 1
ATOM 12490 C CA . GLY B 2 71 ? 97.708 153.391 154.099 1.00 17.15 62 GLY B CA 1
ATOM 12491 C C . GLY B 2 71 ? 98.679 152.535 154.877 1.00 19.26 62 GLY B C 1
ATOM 12492 O O . GLY B 2 71 ? 98.277 151.913 155.866 1.00 28.52 62 GLY B O 1
ATOM 12496 N N . CYS B 2 72 ? 99.942 152.483 154.467 1.00 16.18 63 CYS B N 1
ATOM 12497 C CA . CYS B 2 72 ? 100.945 151.661 155.122 1.00 17.58 63 CYS B CA 1
ATOM 12498 C C . CYS B 2 72 ? 101.605 152.422 156.264 1.00 17.49 63 CYS B C 1
ATOM 12499 O O . CYS B 2 72 ? 101.588 153.655 156.309 1.00 17.88 63 CYS B O 1
ATOM 12507 N N . THR B 2 73 ? 102.192 151.671 157.191 1.00 12.71 64 THR B N 1
ATOM 12508 C CA . THR B 2 73 ? 102.934 152.265 158.293 1.00 10.64 64 THR B CA 1
ATOM 12509 C C . THR B 2 73 ? 104.342 152.617 157.828 1.00 14.88 64 THR B C 1
ATOM 12510 O O . THR B 2 73 ? 105.063 151.764 157.303 1.00 19.32 64 THR B O 1
ATOM 12521 N N . MET B 2 74 ? 104.730 153.872 158.027 1.00 16.70 65 MET B N 1
ATOM 12522 C CA . MET B 2 74 ? 105.976 154.415 157.513 1.00 15.19 65 MET B CA 1
ATOM 12523 C C . MET B 2 74 ? 106.873 154.809 158.675 1.00 20.19 65 MET B C 1
ATOM 12524 O O . MET B 2 74 ? 106.417 155.427 159.642 1.00 24.60 65 MET B O 1
ATOM 12538 N N . VAL B 2 75 ? 108.150 154.452 158.571 1.00 13.85 66 VAL B N 1
ATOM 12539 C CA . VAL B 2 75 ? 109.161 154.810 159.557 1.00 21.90 66 VAL B CA 1
ATOM 12540 C C . VAL B 2 75 ? 110.236 155.625 158.852 1.00 23.30 66 VAL B C 1
ATOM 12541 O O . VAL B 2 75 ? 110.757 155.208 157.813 1.00 29.02 66 VAL B O 1
ATOM 12554 N N . ASP B 2 76 ? 110.554 156.787 159.416 1.00 21.11 67 ASP B N 1
ATOM 12555 C CA . ASP B 2 76 ? 111.531 157.718 158.851 1.00 14.01 67 ASP B CA 1
ATOM 12556 C C . ASP B 2 76 ? 112.633 157.956 159.873 1.00 12.18 67 ASP B C 1
ATOM 12557 O O . ASP B 2 76 ? 112.437 158.725 160.831 1.00 25.71 67 ASP B O 1
ATOM 12566 N N . PRO B 2 77 ? 113.800 157.320 159.731 1.00 24.24 68 PRO B N 1
ATOM 12567 C CA . PRO B 2 77 ? 114.898 157.563 160.672 1.00 12.52 68 PRO B CA 1
ATOM 12568 C C . PRO B 2 77 ? 115.768 158.764 160.340 1.00 8.74 68 PRO B C 1
ATOM 12569 O O . PRO B 2 77 ? 116.592 159.151 161.180 1.00 16.65 68 PRO B O 1
ATOM 12580 N N . THR B 2 78 ? 115.621 159.354 159.158 1.00 22.07 69 THR B N 1
ATOM 12581 C CA . THR B 2 78 ? 116.512 160.431 158.755 1.00 14.82 69 THR B CA 1
ATOM 12582 C C . THR B 2 78 ? 116.301 161.646 159.647 1.00 11.92 69 THR B C 1
ATOM 12583 O O . THR B 2 78 ? 115.171 161.989 160.003 1.00 11.27 69 THR B O 1
ATOM 12594 N N . ASN B 2 79 ? 117.404 162.298 160.010 1.00 14.43 70 ASN B N 1
ATOM 12595 C CA . ASN B 2 79 ? 117.401 163.426 160.937 1.00 17.68 70 ASN B CA 1
ATOM 12596 C C . ASN B 2 79 ? 116.883 163.031 162.315 1.00 11.27 70 ASN B C 1
ATOM 12597 O O . ASN B 2 79 ? 116.480 163.893 163.101 1.00 16.02 70 ASN B O 1
ATOM 12608 N N . GLY B 2 80 ? 116.896 161.737 162.628 1.00 15.60 71 GLY B N 1
ATOM 12609 C CA . GLY B 2 80 ? 116.495 161.274 163.932 1.00 11.23 71 GLY B CA 1
ATOM 12610 C C . GLY B 2 80 ? 117.574 161.505 164.963 1.00 11.85 71 GLY B C 1
ATOM 12611 O O . GLY B 2 80 ? 118.648 162.050 164.683 1.00 18.09 71 GLY B O 1
ATOM 12615 N N . PRO B 2 81 ? 117.292 161.086 166.194 1.00 19.68 72 PRO B N 1
ATOM 12616 C CA . PRO B 2 81 ? 118.260 161.297 167.277 1.00 12.10 72 PRO B CA 1
ATOM 12617 C C . PRO B 2 81 ? 119.574 160.584 167.001 1.00 10.76 72 PRO B C 1
ATOM 12618 O O . PRO B 2 81 ? 119.605 159.496 166.424 1.00 14.23 72 PRO B O 1
ATOM 12629 N N . LEU B 2 82 ? 120.668 161.210 167.421 1.00 28.59 73 LEU B N 1
ATOM 12630 C CA . LEU B 2 82 ? 121.974 160.606 167.246 1.00 17.40 73 LEU B CA 1
ATOM 12631 C C . LEU B 2 82 ? 122.099 159.360 168.123 1.00 17.67 73 LEU B C 1
ATOM 12632 O O . LEU B 2 82 ? 121.526 159.300 169.214 1.00 24.11 73 LEU B O 1
ATOM 12648 N N . PRO B 2 83 ? 122.838 158.350 167.668 1.00 12.39 74 PRO B N 1
ATOM 12649 C CA . PRO B 2 83 ? 122.980 157.130 168.468 1.00 12.40 74 PRO B CA 1
ATOM 12650 C C . PRO B 2 83 ? 123.716 157.388 169.772 1.00 24.27 74 PRO B C 1
ATOM 12651 O O . PRO B 2 83 ? 124.577 158.265 169.865 1.00 25.38 74 PRO B O 1
ATOM 12662 N N . GLU B 2 84 ? 123.357 156.609 170.791 1.00 22.69 75 GLU B N 1
ATOM 12663 C CA . GLU B 2 84 ? 124.000 156.672 172.098 1.00 27.15 75 GLU B CA 1
ATOM 12664 C C . GLU B 2 84 ? 124.811 155.420 172.408 1.00 23.08 75 GLU B C 1
ATOM 12665 O O . GLU B 2 84 ? 125.292 155.268 173.534 1.00 24.22 75 GLU B O 1
ATOM 12677 N N . ASP B 2 85 ? 124.970 154.522 171.442 1.00 21.62 76 ASP B N 1
ATOM 12678 C CA . ASP B 2 85 ? 125.720 153.290 171.632 1.00 14.58 76 ASP B CA 1
ATOM 12679 C C . ASP B 2 85 ? 126.284 152.867 170.280 1.00 20.99 76 ASP B C 1
ATOM 12680 O O . ASP B 2 85 ? 126.280 153.641 169.319 1.00 22.93 76 ASP B O 1
ATOM 12689 N N . ASN B 2 86 ? 126.769 151.628 170.203 1.00 21.84 77 ASN B N 1
ATOM 12690 C CA . ASN B 2 86 ? 127.419 151.118 169.003 1.00 19.89 77 ASN B CA 1
ATOM 12691 C C . ASN B 2 86 ? 126.550 150.122 168.240 1.00 10.13 77 ASN B C 1
ATOM 12692 O O . ASN B 2 86 ? 127.074 149.323 167.460 1.00 19.30 77 ASN B O 1
ATOM 12703 N N . GLU B 2 87 ? 125.237 150.150 168.447 1.00 14.61 78 GLU B N 1
ATOM 12704 C CA . GLU B 2 87 ? 124.336 149.304 167.682 1.00 22.68 78 GLU B CA 1
ATOM 12705 C C . GLU B 2 87 ? 124.077 149.904 166.303 1.00 13.91 78 GLU B C 1
ATOM 12706 O O . GLU B 2 87 ? 124.218 151.112 166.105 1.00 32.29 78 GLU B O 1
ATOM 12718 N N . PRO B 2 88 ? 123.694 149.080 165.328 1.00 24.00 79 PRO B N 1
ATOM 12719 C CA . PRO B 2 88 ? 123.427 149.613 163.985 1.00 16.98 79 PRO B CA 1
ATOM 12720 C C . PRO B 2 88 ? 122.371 150.707 164.030 1.00 15.95 79 PRO B C 1
ATOM 12721 O O . PRO B 2 88 ? 121.335 150.568 164.682 1.00 28.97 79 PRO B O 1
ATOM 12732 N N . SER B 2 89 ? 122.640 151.800 163.322 1.00 14.22 80 SER B N 1
ATOM 12733 C CA . SER B 2 89 ? 121.777 152.971 163.337 1.00 10.67 80 SER B CA 1
ATOM 12734 C C . SER B 2 89 ? 121.529 153.445 161.915 1.00 16.02 80 SER B C 1
ATOM 12735 O O . SER B 2 89 ? 122.459 153.539 161.110 1.00 15.42 80 SER B O 1
ATOM 12743 N N . ALA B 2 90 ? 120.265 153.737 161.614 1.00 13.32 81 ALA B N 1
ATOM 12744 C CA . ALA B 2 90 ? 119.861 154.278 160.326 1.00 7.46 81 ALA B CA 1
ATOM 12745 C C . ALA B 2 90 ? 119.564 155.769 160.389 1.00 8.52 81 ALA B C 1
ATOM 12746 O O . ALA B 2 90 ? 118.991 156.318 159.444 1.00 16.93 81 ALA B O 1
ATOM 12753 N N . TYR B 2 91 ? 119.941 156.437 161.478 1.00 13.53 82 TYR B N 1
ATOM 12754 C CA . TYR B 2 91 ? 119.580 157.838 161.695 1.00 12.29 82 TYR B CA 1
ATOM 12755 C C . TYR B 2 91 ? 120.642 158.748 161.077 1.00 13.03 82 TYR B C 1
ATOM 12756 O O . TYR B 2 91 ? 121.400 159.443 161.755 1.00 14.48 82 TYR B O 1
ATOM 12774 N N . ALA B 2 92 ? 120.678 158.728 159.749 1.00 12.16 83 ALA B N 1
ATOM 12775 C CA . ALA B 2 92 ? 121.581 159.596 159.008 1.00 4.82 83 ALA B CA 1
ATOM 12776 C C . ALA B 2 92 ? 121.126 161.046 159.109 1.00 11.60 83 ALA B C 1
ATOM 12777 O O . ALA B 2 92 ? 119.929 161.339 159.138 1.00 20.01 83 ALA B O 1
ATOM 12784 N N . GLN B 2 93 ? 122.092 161.956 159.160 1.00 9.81 84 GLN B N 1
ATOM 12785 C CA . GLN B 2 93 ? 121.822 163.383 159.261 1.00 10.37 84 GLN B CA 1
ATOM 12786 C C . GLN B 2 93 ? 121.969 164.024 157.887 1.00 9.70 84 GLN B C 1
ATOM 12787 O O . GLN B 2 93 ? 123.023 163.911 157.254 1.00 14.80 84 GLN B O 1
ATOM 12801 N N . LEU B 2 94 ? 120.911 164.700 157.436 1.00 21.08 85 LEU B N 1
ATOM 12802 C CA . LEU B 2 94 ? 120.928 165.307 156.109 1.00 13.70 85 LEU B CA 1
ATOM 12803 C C . LEU B 2 94 ? 122.033 166.349 155.993 1.00 11.62 85 LEU B C 1
ATOM 12804 O O . LEU B 2 94 ? 122.696 166.450 154.954 1.00 16.37 85 LEU B O 1
ATOM 12820 N N . ASP B 2 95 ? 122.246 167.134 157.050 1.00 25.52 86 ASP B N 1
ATOM 12821 C CA . ASP B 2 95 ? 123.280 168.163 157.013 1.00 11.94 86 ASP B CA 1
ATOM 12822 C C . ASP B 2 95 ? 124.659 167.557 156.786 1.00 12.18 86 ASP B C 1
ATOM 12823 O O . ASP B 2 95 ? 125.446 168.070 155.983 1.00 16.74 86 ASP B O 1
ATOM 12832 N N . CYS B 2 96 ? 124.972 166.467 157.487 1.00 19.89 87 CYS B N 1
ATOM 12833 C CA . CYS B 2 96 ? 126.284 165.844 157.347 1.00 16.62 87 CYS B CA 1
ATOM 12834 C C . CYS B 2 96 ? 126.464 165.229 155.964 1.00 11.79 87 CYS B C 1
ATOM 12835 O O . CYS B 2 96 ? 127.546 165.322 155.372 1.00 24.92 87 CYS B O 1
ATOM 12843 N N . VAL B 2 97 ? 125.418 164.593 155.435 1.00 16.87 88 VAL B N 1
ATOM 12844 C CA . VAL B 2 97 ? 125.498 164.028 154.092 1.00 1.48 88 VAL B CA 1
ATOM 12845 C C . VAL B 2 97 ? 125.730 165.132 153.070 1.00 10.61 88 VAL B C 1
ATOM 12846 O O . VAL B 2 97 ? 126.545 164.990 152.150 1.00 21.85 88 VAL B O 1
ATOM 12859 N N . LEU B 2 98 ? 125.017 166.250 153.216 1.00 11.08 89 LEU B N 1
ATOM 12860 C CA . LEU B 2 98 ? 125.210 167.366 152.300 1.00 8.51 89 LEU B CA 1
ATOM 12861 C C . LEU B 2 98 ? 126.613 167.944 152.424 1.00 15.07 89 LEU B C 1
ATOM 12862 O O . LEU B 2 98 ? 127.221 168.324 151.422 1.00 16.14 89 LEU B O 1
ATOM 12878 N N . GLU B 2 99 ? 127.143 168.025 153.645 1.00 11.23 90 GLU B N 1
ATOM 12879 C CA . GLU B 2 99 ? 128.503 168.522 153.818 1.00 22.22 90 GLU B CA 1
ATOM 12880 C C . GLU B 2 99 ? 129.513 167.608 153.133 1.00 24.55 90 GLU B C 1
ATOM 12881 O O . GLU B 2 99 ? 130.448 168.083 152.476 1.00 21.15 90 GLU B O 1
ATOM 12893 N N . ALA B 2 100 ? 129.339 166.292 153.271 1.00 25.79 91 ALA B N 1
ATOM 12894 C CA . ALA B 2 100 ? 130.235 165.357 152.596 1.00 15.23 91 ALA B CA 1
ATOM 12895 C C . ALA B 2 100 ? 130.134 165.495 151.081 1.00 16.54 91 ALA B C 1
ATOM 12896 O O . ALA B 2 100 ? 131.150 165.463 150.375 1.00 22.87 91 ALA B O 1
ATOM 12903 N N . LEU B 2 101 ? 128.915 165.655 150.561 1.00 17.73 92 LEU B N 1
ATOM 12904 C CA . LEU B 2 101 ? 128.744 165.801 149.118 1.00 18.03 92 LEU B CA 1
ATOM 12905 C C . LEU B 2 101 ? 129.346 167.108 148.614 1.00 13.90 92 LEU B C 1
ATOM 12906 O O . LEU B 2 101 ? 129.919 167.149 147.521 1.00 25.78 92 LEU B O 1
ATOM 12922 N N . ASP B 2 102 ? 129.218 168.189 149.386 1.00 12.64 93 ASP B N 1
ATOM 12923 C CA . ASP B 2 102 ? 129.852 169.446 149.001 1.00 21.94 93 ASP B CA 1
ATOM 12924 C C . ASP B 2 102 ? 131.370 169.330 149.026 1.00 17.85 93 ASP B C 1
ATOM 12925 O O . ASP B 2 102 ? 132.052 169.896 148.166 1.00 23.80 93 ASP B O 1
ATOM 12934 N N . ARG B 2 103 ? 131.923 168.608 150.003 1.00 17.85 94 ARG B N 1
ATOM 12935 C CA . ARG B 2 103 ? 133.365 168.370 149.994 1.00 16.70 94 ARG B CA 1
ATOM 12936 C C . ARG B 2 103 ? 133.780 167.595 148.749 1.00 16.26 94 ARG B C 1
ATOM 12937 O O . ARG B 2 103 ? 134.793 167.916 148.115 1.00 18.30 94 ARG B O 1
ATOM 12958 N N . MET B 2 104 ? 133.003 166.574 148.382 1.00 16.06 95 MET B N 1
ATOM 12959 C CA . MET B 2 104 ? 133.296 165.820 147.167 1.00 5.80 95 MET B CA 1
ATOM 12960 C C . MET B 2 104 ? 133.242 166.721 145.939 1.00 13.34 95 MET B C 1
ATOM 12961 O O . MET B 2 104 ? 134.097 166.629 145.051 1.00 16.12 95 MET B O 1
ATOM 12975 N N . ASP B 2 105 ? 132.235 167.591 145.867 1.00 25.67 96 ASP B N 1
ATOM 12976 C CA . ASP B 2 105 ? 132.109 168.498 144.731 1.00 23.61 96 ASP B CA 1
ATOM 12977 C C . ASP B 2 105 ? 133.284 169.465 144.668 1.00 21.52 96 ASP B C 1
ATOM 12978 O O . ASP B 2 105 ? 133.791 169.771 143.584 1.00 33.74 96 ASP B O 1
ATOM 12987 N N . GLU B 2 106 ? 133.720 169.969 145.823 1.00 32.42 97 GLU B N 1
ATOM 12988 C CA . GLU B 2 106 ? 134.862 170.875 145.859 1.00 28.81 97 GLU B CA 1
ATOM 12989 C C . GLU B 2 106 ? 136.139 170.177 145.412 1.00 30.52 97 GLU B C 1
ATOM 12990 O O . GLU B 2 106 ? 136.956 170.767 144.696 1.00 37.07 97 GLU B O 1
ATOM 13002 N N . GLU B 2 107 ? 136.337 168.926 145.830 1.00 27.47 98 GLU B N 1
ATOM 13003 C CA . GLU B 2 107 ? 137.549 168.205 145.456 1.00 26.33 98 GLU B CA 1
ATOM 13004 C C . GLU B 2 107 ? 137.538 167.727 144.009 1.00 29.67 98 GLU B C 1
ATOM 13005 O O . GLU B 2 107 ? 138.606 167.421 143.469 1.00 30.95 98 GLU B O 1
ATOM 13017 N N . HIS B 2 108 ? 136.372 167.651 143.372 1.00 26.24 99 HIS B N 1
ATOM 13018 C CA . HIS B 2 108 ? 136.248 167.211 141.983 1.00 16.04 99 HIS B CA 1
ATOM 13019 C C . HIS B 2 108 ? 135.346 168.184 141.234 1.00 26.88 99 HIS B C 1
ATOM 13020 O O . HIS B 2 108 ? 134.179 167.883 140.956 1.00 26.52 99 HIS B O 1
ATOM 13034 N N . PRO B 2 109 ? 135.856 169.368 140.897 1.00 31.79 100 PRO B N 1
ATOM 13035 C CA . PRO B 2 109 ? 135.009 170.374 140.246 1.00 24.93 100 PRO B CA 1
ATOM 13036 C C . PRO B 2 109 ? 134.398 169.852 138.954 1.00 24.78 100 PRO B C 1
ATOM 13037 O O . PRO B 2 109 ? 135.067 169.212 138.140 1.00 26.78 100 PRO B O 1
ATOM 13048 N N . GLY B 2 110 ? 133.112 170.142 138.770 1.00 25.34 101 GLY B N 1
ATOM 13049 C CA . GLY B 2 110 ? 132.399 169.741 137.578 1.00 22.07 101 GLY B CA 1
ATOM 13050 C C . GLY B 2 110 ? 132.064 168.270 137.485 1.00 16.09 101 GLY B C 1
ATOM 13051 O O . GLY B 2 110 ? 131.503 167.848 136.469 1.00 21.60 101 GLY B O 1
ATOM 13055 N N . LEU B 2 111 ? 132.386 167.472 138.505 1.00 22.91 102 LEU B N 1
ATOM 13056 C CA . LEU B 2 111 ? 132.108 166.041 138.439 1.00 8.55 102 LEU B CA 1
ATOM 13057 C C . LEU B 2 111 ? 130.609 165.771 138.475 1.00 19.50 102 LEU B C 1
ATOM 13058 O O . LEU B 2 111 ? 130.084 165.020 137.645 1.00 16.22 102 LEU B O 1
ATOM 13074 N N . PHE B 2 112 ? 129.898 166.383 139.425 1.00 24.36 103 PHE B N 1
ATOM 13075 C CA . PHE B 2 112 ? 128.455 166.182 139.502 1.00 13.24 103 PHE B CA 1
ATOM 13076 C C . PHE B 2 112 ? 127.768 166.658 138.231 1.00 16.72 103 PHE B C 1
ATOM 13077 O O . PHE B 2 112 ? 126.882 165.978 137.703 1.00 19.94 103 PHE B O 1
ATOM 13094 N N . GLN B 2 113 ? 128.171 167.821 137.719 1.00 16.72 104 GLN B N 1
ATOM 13095 C CA . GLN B 2 113 ? 127.527 168.369 136.530 1.00 13.37 104 GLN B CA 1
ATOM 13096 C C . GLN B 2 113 ? 127.782 167.486 135.316 1.00 13.41 104 GLN B C 1
ATOM 13097 O O . GLN B 2 113 ? 126.863 167.187 134.546 1.00 13.88 104 GLN B O 1
ATOM 13111 N N . ALA B 2 114 ? 129.031 167.054 135.129 1.00 16.74 105 ALA B N 1
ATOM 13112 C CA . ALA B 2 114 ? 129.351 166.198 133.992 1.00 16.64 105 ALA B CA 1
ATOM 13113 C C . ALA B 2 114 ? 128.617 164.868 134.081 1.00 14.98 105 ALA B C 1
ATOM 13114 O O . ALA B 2 114 ? 128.083 164.376 133.080 1.00 24.82 105 ALA B O 1
ATOM 13121 N N . ALA B 2 115 ? 128.580 164.268 135.273 1.00 18.39 106 ALA B N 1
ATOM 13122 C CA . ALA B 2 115 ? 127.880 163.001 135.437 1.00 13.35 106 ALA B CA 1
ATOM 13123 C C . ALA B 2 115 ? 126.392 163.155 135.155 1.00 11.81 106 ALA B C 1
ATOM 13124 O O . ALA B 2 115 ? 125.797 162.324 134.460 1.00 22.28 106 ALA B O 1
ATOM 13131 N N . SER B 2 116 ? 125.775 164.219 135.675 1.00 12.36 107 SER B N 1
ATOM 13132 C CA . SER B 2 116 ? 124.355 164.437 135.427 1.00 15.45 107 SER B CA 1
ATOM 13133 C C . SER B 2 116 ? 124.080 164.659 133.948 1.00 16.04 107 SER B C 1
ATOM 13134 O O . SER B 2 116 ? 123.104 164.129 133.409 1.00 23.87 107 SER B O 1
ATOM 13142 N N . GLN B 2 117 ? 124.929 165.435 133.272 1.00 16.49 108 GLN B N 1
ATOM 13143 C CA . GLN B 2 117 ? 124.713 165.705 131.855 1.00 20.15 108 GLN B CA 1
ATOM 13144 C C . GLN B 2 117 ? 124.852 164.429 131.031 1.00 15.57 108 GLN B C 1
ATOM 13145 O O . GLN B 2 117 ? 124.053 164.169 130.123 1.00 20.63 108 GLN B O 1
ATOM 13159 N N . ASN B 2 118 ? 125.864 163.612 131.338 1.00 20.80 109 ASN B N 1
ATOM 13160 C CA . ASN B 2 118 ? 126.040 162.358 130.613 1.00 17.33 109 ASN B CA 1
ATOM 13161 C C . ASN B 2 118 ? 124.871 161.413 130.857 1.00 10.81 109 ASN B C 1
ATOM 13162 O O . ASN B 2 118 ? 124.385 160.758 129.925 1.00 27.52 109 ASN B O 1
ATOM 13173 N N . ALA B 2 119 ? 124.405 161.324 132.105 1.00 18.75 110 ALA B N 1
ATOM 13174 C CA . ALA B 2 119 ? 123.257 160.478 132.403 1.00 16.06 110 ALA B CA 1
ATOM 13175 C C . ALA B 2 119 ? 122.013 160.967 131.673 1.00 6.04 110 ALA B C 1
ATOM 13176 O O . ALA B 2 119 ? 121.231 160.162 131.158 1.00 18.77 110 ALA B O 1
ATOM 13183 N N . MET B 2 120 ? 121.818 162.286 131.613 1.00 14.63 111 MET B N 1
ATOM 13184 C CA . MET B 2 120 ? 120.680 162.839 130.888 1.00 14.87 111 MET B CA 1
ATOM 13185 C C . MET B 2 120 ? 120.750 162.502 129.404 1.00 26.02 111 MET B C 1
ATOM 13186 O O . MET B 2 120 ? 119.737 162.141 128.794 1.00 21.86 111 MET B O 1
ATOM 13200 N N . GLU B 2 121 ? 121.935 162.620 128.802 1.00 13.98 112 GLU B N 1
ATOM 13201 C CA . GLU B 2 121 ? 122.074 162.272 127.390 1.00 18.36 112 GLU B CA 1
ATOM 13202 C C . GLU B 2 121 ? 121.771 160.797 127.155 1.00 20.66 112 GLU B C 1
ATOM 13203 O O . GLU B 2 121 ? 121.020 160.444 126.232 1.00 26.96 112 GLU B O 1
ATOM 13215 N N . THR B 2 122 ? 122.326 159.922 127.998 1.00 11.40 113 THR B N 1
ATOM 13216 C CA . THR B 2 122 ? 122.062 158.496 127.850 1.00 12.10 113 THR B CA 1
ATOM 13217 C C . THR B 2 122 ? 120.574 158.205 127.977 1.00 17.15 113 THR B C 1
ATOM 13218 O O . THR B 2 122 ? 120.017 157.426 127.196 1.00 29.25 113 THR B O 1
ATOM 13229 N N . LEU B 2 123 ? 119.908 158.832 128.948 1.00 14.58 114 LEU B N 1
ATOM 13230 C CA . LEU B 2 123 ? 118.472 158.635 129.105 1.00 11.05 114 LEU B CA 1
ATOM 13231 C C . LEU B 2 123 ? 117.712 159.111 127.874 1.00 22.50 114 LEU B C 1
ATOM 13232 O O . LEU B 2 123 ? 116.767 158.452 127.425 1.00 21.70 114 LEU B O 1
ATOM 13248 N N . MET B 2 124 ? 118.106 160.255 127.314 1.00 24.68 115 MET B N 1
ATOM 13249 C CA . MET B 2 124 ? 117.417 160.761 126.133 1.00 21.33 115 MET B CA 1
ATOM 13250 C C . MET B 2 124 ? 117.624 159.855 124.925 1.00 16.53 115 MET B C 1
ATOM 13251 O O . MET B 2 124 ? 116.796 159.862 124.007 1.00 21.67 115 MET B O 1
ATOM 13265 N N . VAL B 2 125 ? 118.708 159.078 124.896 1.00 22.50 116 VAL B N 1
ATOM 13266 C CA . VAL B 2 125 ? 118.949 158.180 123.767 1.00 19.84 116 VAL B CA 1
ATOM 13267 C C . VAL B 2 125 ? 118.743 156.723 124.171 1.00 23.40 116 VAL B C 1
ATOM 13268 O O . VAL B 2 125 ? 119.366 155.821 123.600 1.00 26.57 116 VAL B O 1
ATOM 13281 N N . THR B 2 126 ? 117.874 156.479 125.148 1.00 30.11 117 THR B N 1
ATOM 13282 C CA . THR B 2 126 ? 117.586 155.135 125.632 1.00 21.01 117 THR B CA 1
ATOM 13283 C C . THR B 2 126 ? 116.162 154.742 125.263 1.00 17.48 117 THR B C 1
ATOM 13284 O O . THR B 2 126 ? 115.234 155.544 125.396 1.00 27.56 117 THR B O 1
ATOM 13295 N N . THR B 2 127 ? 115.995 153.506 124.800 1.00 19.89 118 THR B N 1
ATOM 13296 C CA . THR B 2 127 ? 114.710 153.010 124.336 1.00 22.33 118 THR B CA 1
ATOM 13297 C C . THR B 2 127 ? 114.065 152.125 125.402 1.00 19.60 118 THR B C 1
ATOM 13298 O O . THR B 2 127 ? 114.692 151.718 126.381 1.00 18.31 118 THR B O 1
ATOM 13309 N N . VAL B 2 128 ? 112.780 151.820 125.195 1.00 25.84 119 VAL B N 1
ATOM 13310 C CA . VAL B 2 128 ? 112.027 150.997 126.141 1.00 23.40 119 VAL B CA 1
ATOM 13311 C C . VAL B 2 128 ? 112.563 149.579 126.251 1.00 21.32 119 VAL B C 1
ATOM 13312 O O . VAL B 2 128 ? 112.368 148.936 127.289 1.00 23.51 119 VAL B O 1
ATOM 13325 N N . ASP B 2 129 ? 113.233 149.074 125.218 1.00 24.58 120 ASP B N 1
ATOM 13326 C CA . ASP B 2 129 ? 113.738 147.707 125.218 1.00 19.35 120 ASP B CA 1
ATOM 13327 C C . ASP B 2 129 ? 114.932 147.514 126.143 1.00 22.02 120 ASP B C 1
ATOM 13328 O O . ASP B 2 129 ? 115.356 146.372 126.348 1.00 23.57 120 ASP B O 1
ATOM 13337 N N . LYS B 2 130 ? 115.483 148.589 126.705 1.00 20.97 121 LYS B N 1
ATOM 13338 C CA . LYS B 2 130 ? 116.544 148.442 127.690 1.00 25.75 121 LYS B CA 1
ATOM 13339 C C . LYS B 2 130 ? 116.073 147.690 128.928 1.00 29.10 121 LYS B C 1
ATOM 13340 O O . LYS B 2 130 ? 116.905 147.140 129.657 1.00 27.50 121 LYS B O 1
ATOM 13359 N N . LEU B 2 131 ? 114.764 147.648 129.180 1.00 13.58 122 LEU B N 1
ATOM 13360 C CA . LEU B 2 131 ? 114.234 146.983 130.362 1.00 15.20 122 LEU B CA 1
ATOM 13361 C C . LEU B 2 131 ? 114.117 145.473 130.200 1.00 23.52 122 LEU B C 1
ATOM 13362 O O . LEU B 2 131 ? 113.947 144.774 131.204 1.00 23.59 122 LEU B O 1
ATOM 13378 N N . THR B 2 132 ? 114.204 144.952 128.977 1.00 28.25 123 THR B N 1
ATOM 13379 C CA . THR B 2 132 ? 114.182 143.511 128.766 1.00 17.17 123 THR B CA 1
ATOM 13380 C C . THR B 2 132 ? 115.481 142.837 129.180 1.00 22.16 123 THR B C 1
ATOM 13381 O O . THR B 2 132 ? 115.535 141.604 129.223 1.00 24.69 123 THR B O 1
ATOM 13392 N N . GLN B 2 133 ? 116.519 143.609 129.493 1.00 23.75 124 GLN B N 1
ATOM 13393 C CA . GLN B 2 133 ? 117.849 143.082 129.761 1.00 22.54 124 GLN B CA 1
ATOM 13394 C C . GLN B 2 133 ? 117.993 142.499 131.162 1.00 24.57 124 GLN B C 1
ATOM 13395 O O . GLN B 2 133 ? 119.112 142.157 131.559 1.00 35.55 124 GLN B O 1
ATOM 13409 N N . GLY B 2 134 ? 116.903 142.367 131.915 1.00 12.56 125 GLY B N 1
ATOM 13410 C CA . GLY B 2 134 ? 116.955 141.824 133.252 1.00 14.33 125 GLY B CA 1
ATOM 13411 C C . GLY B 2 134 ? 116.596 140.345 133.308 1.00 17.54 125 GLY B C 1
ATOM 13412 O O . GLY B 2 134 ? 116.184 139.731 132.329 1.00 23.85 125 GLY B O 1
ATOM 13416 N N . ARG B 2 135 ? 116.778 139.780 134.495 1.00 27.07 126 ARG B N 1
ATOM 13417 C CA . ARG B 2 135 ? 116.390 138.410 134.799 1.00 17.49 126 ARG B CA 1
ATOM 13418 C C . ARG B 2 135 ? 114.974 138.425 135.377 1.00 13.80 126 ARG B C 1
ATOM 13419 O O . ARG B 2 135 ? 114.223 139.380 135.167 1.00 22.48 126 ARG B O 1
ATOM 13440 N N . GLN B 2 136 ? 114.582 137.362 136.076 1.00 24.48 127 GLN B N 1
ATOM 13441 C CA . GLN B 2 136 ? 113.244 137.257 136.644 1.00 25.68 127 GLN B CA 1
ATOM 13442 C C . GLN B 2 136 ? 112.821 138.559 137.309 1.00 25.00 127 GLN B C 1
ATOM 13443 O O . GLN B 2 136 ? 113.502 139.071 138.203 1.00 22.64 127 GLN B O 1
ATOM 13457 N N . THR B 2 137 ? 111.688 139.089 136.867 1.00 17.46 128 THR B N 1
ATOM 13458 C CA . THR B 2 137 ? 111.173 140.381 137.288 1.00 21.93 128 THR B CA 1
ATOM 13459 C C . THR B 2 137 ? 109.767 140.200 137.837 1.00 9.51 128 THR B C 1
ATOM 13460 O O . THR B 2 137 ? 108.991 139.390 137.322 1.00 19.77 128 THR B O 1
ATOM 13471 N N . PHE B 2 138 ? 109.440 140.951 138.884 1.00 14.51 129 PHE B N 1
ATOM 13472 C CA . PHE B 2 138 ? 108.096 140.881 139.435 1.00 17.53 129 PHE B CA 1
ATOM 13473 C C . PHE B 2 138 ? 107.096 141.453 138.440 1.00 11.90 129 PHE B C 1
ATOM 13474 O O . PHE B 2 138 ? 107.236 142.589 137.980 1.00 23.84 129 PHE B O 1
ATOM 13491 N N . ASP B 2 139 ? 106.092 140.654 138.108 1.00 14.17 130 ASP B N 1
ATOM 13492 C CA . ASP B 2 139 ? 104.993 141.056 137.247 1.00 17.82 130 ASP B CA 1
ATOM 13493 C C . ASP B 2 139 ? 103.777 141.304 138.127 1.00 17.38 130 ASP B C 1
ATOM 13494 O O . ASP B 2 139 ? 103.312 140.392 138.826 1.00 19.52 130 ASP B O 1
ATOM 13503 N N . TRP B 2 140 ? 103.285 142.545 138.100 1.00 17.73 131 TRP B N 1
ATOM 13504 C CA . TRP B 2 140 ? 102.141 142.950 138.907 1.00 19.83 131 TRP B CA 1
ATOM 13505 C C . TRP B 2 140 ? 100.829 142.426 138.346 1.00 19.82 131 TRP B C 1
ATOM 13506 O O . TRP B 2 140 ? 99.875 142.216 139.103 1.00 26.46 131 TRP B O 1
ATOM 13527 N N . THR B 2 141 ? 100.755 142.223 137.030 1.00 15.17 132 THR B N 1
ATOM 13528 C CA . THR B 2 141 ? 99.525 141.728 136.426 1.00 24.62 132 THR B CA 1
ATOM 13529 C C . THR B 2 141 ? 99.191 140.328 136.924 1.00 25.58 132 THR B C 1
ATOM 13530 O O . THR B 2 141 ? 98.020 140.002 137.148 1.00 26.05 132 THR B O 1
ATOM 13541 N N . VAL B 2 142 ? 100.206 139.483 137.098 1.00 27.93 133 VAL B N 1
ATOM 13542 C CA . VAL B 2 142 ? 100.032 138.140 137.638 1.00 27.15 133 VAL B CA 1
ATOM 13543 C C . VAL B 2 142 ? 100.528 138.023 139.068 1.00 19.00 133 VAL B C 1
ATOM 13544 O O . VAL B 2 142 ? 100.380 136.954 139.675 1.00 19.00 133 VAL B O 1
ATOM 13557 N N . CYS B 2 143 ? 101.102 139.086 139.630 1.00 25.98 134 CYS B N 1
ATOM 13558 C CA . CYS B 2 143 ? 101.664 139.056 140.979 1.00 19.93 134 CYS B CA 1
ATOM 13559 C C . CYS B 2 143 ? 102.620 137.878 141.138 1.00 17.54 134 CYS B C 1
ATOM 13560 O O . CYS B 2 143 ? 102.591 137.145 142.128 1.00 13.71 134 CYS B O 1
ATOM 13568 N N . ARG B 2 144 ? 103.482 137.701 140.141 1.00 28.48 135 ARG B N 1
ATOM 13569 C CA . ARG B 2 144 ? 104.389 136.557 140.103 1.00 22.68 135 ARG B CA 1
ATOM 13570 C C . ARG B 2 144 ? 105.744 137.056 139.621 1.00 15.83 135 ARG B C 1
ATOM 13571 O O . ARG B 2 144 ? 106.005 138.258 139.597 1.00 24.36 135 ARG B O 1
ATOM 13592 N N . ASN B 2 145 ? 106.627 136.133 139.261 1.00 19.16 136 ASN B N 1
ATOM 13593 C CA . ASN B 2 145 ? 107.894 136.462 138.623 1.00 9.06 136 ASN B CA 1
ATOM 13594 C C . ASN B 2 145 ? 107.872 135.939 137.196 1.00 22.35 136 ASN B C 1
ATOM 13595 O O . ASN B 2 145 ? 107.535 134.774 136.963 1.00 31.74 136 ASN B O 1
ATOM 13606 N N . GLN B 2 146 ? 108.217 136.798 136.248 1.00 28.95 137 GLN B N 1
ATOM 13607 C CA . GLN B 2 146 ? 108.273 136.439 134.841 1.00 17.09 137 GLN B CA 1
ATOM 13608 C C . GLN B 2 146 ? 109.542 137.020 134.245 1.00 18.66 137 GLN B C 1
ATOM 13609 O O . GLN B 2 146 ? 110.095 137.987 134.777 1.00 29.75 137 GLN B O 1
ATOM 13623 N N . PRO B 2 147 ? 110.025 136.462 133.137 1.00 24.09 138 PRO B N 1
ATOM 13624 C CA . PRO B 2 147 ? 111.216 137.030 132.499 1.00 19.70 138 PRO B CA 1
ATOM 13625 C C . PRO B 2 147 ? 111.006 138.497 132.154 1.00 16.94 138 PRO B C 1
ATOM 13626 O O . PRO B 2 147 ? 109.903 138.925 131.809 1.00 13.03 138 PRO B O 1
ATOM 13637 N N . ALA B 2 148 ? 112.089 139.270 132.265 1.00 17.18 139 ALA B N 1
ATOM 13638 C CA . ALA B 2 148 ? 111.990 140.723 132.150 1.00 18.91 139 ALA B CA 1
ATOM 13639 C C . ALA B 2 148 ? 111.253 141.142 130.885 1.00 15.64 139 ALA B C 1
ATOM 13640 O O . ALA B 2 148 ? 110.406 142.042 130.922 1.00 22.74 139 ALA B O 1
ATOM 13647 N N . ALA B 2 149 ? 111.560 140.503 129.755 1.00 18.54 140 ALA B N 1
ATOM 13648 C CA . ALA B 2 149 ? 110.875 140.838 128.511 1.00 13.43 140 ALA B CA 1
ATOM 13649 C C . ALA B 2 149 ? 109.385 140.532 128.600 1.00 13.07 140 ALA B C 1
ATOM 13650 O O . ALA B 2 149 ? 108.553 141.316 128.130 1.00 26.08 140 ALA B O 1
ATOM 13657 N N . THR B 2 150 ? 109.029 139.388 129.188 1.00 19.64 141 THR B N 1
ATOM 13658 C CA . THR B 2 150 ? 107.618 139.039 129.328 1.00 19.54 141 THR B CA 1
ATOM 13659 C C . THR B 2 150 ? 106.888 140.038 130.216 1.00 13.30 141 THR B C 1
ATOM 13660 O O . THR B 2 150 ? 105.776 140.471 129.893 1.00 25.95 141 THR B O 1
ATOM 13671 N N . ALA B 2 151 ? 107.497 140.413 131.343 1.00 21.63 142 ALA B N 1
ATOM 13672 C CA . ALA B 2 151 ? 106.870 141.387 132.229 1.00 17.25 142 ALA B CA 1
ATOM 13673 C C . ALA B 2 151 ? 106.710 142.734 131.539 1.00 20.64 142 ALA B C 1
ATOM 13674 O O . ALA B 2 151 ? 105.671 143.390 131.675 1.00 26.78 142 ALA B O 1
ATOM 13681 N N . LEU B 2 152 ? 107.728 143.164 130.791 1.00 17.41 143 LEU B N 1
ATOM 13682 C CA . LEU B 2 152 ? 107.627 144.427 130.069 1.00 13.31 143 LEU B CA 1
ATOM 13683 C C . LEU B 2 152 ? 106.516 144.381 129.027 1.00 12.67 143 LEU B C 1
ATOM 13684 O O . LEU B 2 152 ? 105.748 145.340 128.886 1.00 13.18 143 LEU B O 1
ATOM 13700 N N . ASN B 2 153 ? 106.416 143.279 128.282 1.00 14.44 144 ASN B N 1
ATOM 13701 C CA . ASN B 2 153 ? 105.355 143.158 127.287 1.00 16.22 144 ASN B CA 1
ATOM 13702 C C . ASN B 2 153 ? 103.983 143.184 127.944 1.00 15.45 144 ASN B C 1
ATOM 13703 O O . ASN B 2 153 ? 103.058 143.837 127.445 1.00 24.28 144 ASN B O 1
ATOM 13714 N N . THR B 2 154 ? 103.828 142.475 129.063 1.00 17.59 145 THR B N 1
ATOM 13715 C CA . THR B 2 154 ? 102.545 142.464 129.754 1.00 15.79 145 THR B CA 1
ATOM 13716 C C . THR B 2 154 ? 102.185 143.855 130.261 1.00 19.33 145 THR B C 1
ATOM 13717 O O . THR B 2 154 ? 101.028 144.282 130.163 1.00 21.48 145 THR B O 1
ATOM 13728 N N . THR B 2 155 ? 103.167 144.579 130.803 1.00 16.99 146 THR B N 1
ATOM 13729 C CA . THR B 2 155 ? 102.913 145.940 131.261 1.00 16.04 146 THR B CA 1
ATOM 13730 C C . THR B 2 155 ? 102.512 146.844 130.102 1.00 14.61 146 THR B C 1
ATOM 13731 O O . THR B 2 155 ? 101.593 147.658 130.232 1.00 18.99 146 THR B O 1
ATOM 13742 N N . ILE B 2 156 ? 103.188 146.713 128.959 1.00 22.64 147 ILE B N 1
ATOM 13743 C CA . ILE B 2 156 ? 102.861 147.543 127.803 1.00 19.49 147 ILE B CA 1
ATOM 13744 C C . ILE B 2 156 ? 101.445 147.253 127.321 1.00 21.62 147 ILE B C 1
ATOM 13745 O O . ILE B 2 156 ? 100.680 148.172 127.005 1.00 25.40 147 ILE B O 1
ATOM 13761 N N . THR B 2 157 ? 101.072 145.974 127.255 1.00 22.44 148 THR B N 1
ATOM 13762 C CA . THR B 2 157 ? 99.727 145.622 126.807 1.00 21.69 148 THR B CA 1
ATOM 13763 C C . THR B 2 157 ? 98.667 146.137 127.778 1.00 25.55 148 THR B C 1
ATOM 13764 O O . THR B 2 157 ? 97.649 146.706 127.358 1.00 19.86 148 THR B O 1
ATOM 13775 N N . SER B 2 158 ? 98.894 145.961 129.081 1.00 23.17 149 SER B N 1
ATOM 13776 C CA . SER B 2 158 ? 97.939 146.456 130.065 1.00 20.99 149 SER B CA 1
ATOM 13777 C C . SER B 2 158 ? 97.808 147.970 129.985 1.00 20.59 149 SER B C 1
ATOM 13778 O O . SER B 2 158 ? 96.700 148.510 130.077 1.00 37.23 149 SER B O 1
ATOM 13786 N N . PHE B 2 159 ? 98.928 148.674 129.808 1.00 17.46 150 PHE B N 1
ATOM 13787 C CA . PHE B 2 159 ? 98.874 150.120 129.635 1.00 18.02 150 PHE B CA 1
ATOM 13788 C C . PHE B 2 159 ? 98.074 150.489 128.394 1.00 26.61 150 PHE B C 1
ATOM 13789 O O . PHE B 2 159 ? 97.292 151.446 128.412 1.00 25.35 150 PHE B O 1
ATOM 13806 N N . ARG B 2 160 ? 98.257 149.740 127.304 1.00 30.54 151 ARG B N 1
ATOM 13807 C CA . ARG B 2 160 ? 97.440 149.961 126.116 1.00 25.33 151 ARG B CA 1
ATOM 13808 C C . ARG B 2 160 ? 95.960 149.829 126.444 1.00 23.65 151 ARG B C 1
ATOM 13809 O O . ARG B 2 160 ? 95.130 150.582 125.923 1.00 24.83 151 ARG B O 1
ATOM 13830 N N . LEU B 2 161 ? 95.609 148.875 127.309 1.00 28.93 152 LEU B N 1
ATOM 13831 C CA . LEU B 2 161 ? 94.212 148.729 127.711 1.00 29.71 152 LEU B CA 1
ATOM 13832 C C . LEU B 2 161 ? 93.698 149.960 128.451 1.00 34.73 152 LEU B C 1
ATOM 13833 O O . LEU B 2 161 ? 92.491 150.227 128.439 1.00 31.97 152 LEU B O 1
ATOM 13849 N N . ASN B 2 162 ? 94.585 150.717 129.100 1.00 26.26 153 ASN B N 1
ATOM 13850 C CA . ASN B 2 162 ? 94.197 151.842 129.946 1.00 20.84 153 ASN B CA 1
ATOM 13851 C C . ASN B 2 162 ? 94.555 153.189 129.323 1.00 30.72 153 ASN B C 1
ATOM 13852 O O . ASN B 2 162 ? 94.808 154.160 130.039 1.00 31.14 153 ASN B O 1
ATOM 13863 N N . ASP B 2 163 ? 94.575 153.263 127.993 1.00 37.07 154 ASP B N 1
ATOM 13864 C CA . ASP B 2 163 ? 94.912 154.495 127.278 1.00 31.75 154 ASP B CA 1
ATOM 13865 C C . ASP B 2 163 ? 96.237 155.057 127.803 1.00 26.89 154 ASP B C 1
ATOM 13866 O O . ASP B 2 163 ? 96.308 156.144 128.377 1.00 36.26 154 ASP B O 1
ATOM 13875 N N . LEU B 2 164 ? 97.296 154.268 127.656 1.00 29.55 155 LEU B N 1
ATOM 13876 C CA . LEU B 2 164 ? 98.653 154.658 128.024 1.00 20.57 155 LEU B CA 1
ATOM 13877 C C . LEU B 2 164 ? 99.564 154.119 126.928 1.00 23.29 155 LEU B C 1
ATOM 13878 O O . LEU B 2 164 ? 100.054 152.990 127.010 1.00 29.62 155 LEU B O 1
ATOM 13894 N N . ASN B 2 165 ? 99.793 154.934 125.898 1.00 26.67 156 ASN B N 1
ATOM 13895 C CA . ASN B 2 165 ? 100.504 154.506 124.701 1.00 26.58 156 ASN B CA 1
ATOM 13896 C C . ASN B 2 165 ? 101.883 155.144 124.582 1.00 25.80 156 ASN B C 1
ATOM 13897 O O . ASN B 2 165 ? 102.404 155.282 123.471 1.00 31.25 156 ASN B O 1
ATOM 13908 N N . GLY B 2 166 ? 102.486 155.535 125.705 1.00 14.35 157 GLY B N 1
ATOM 13909 C CA . GLY B 2 166 ? 103.810 156.129 125.657 1.00 21.97 157 GLY B CA 1
ATOM 13910 C C . GLY B 2 166 ? 104.868 155.183 125.127 1.00 24.99 157 GLY B C 1
ATOM 13911 O O . GLY B 2 166 ? 105.801 155.610 124.440 1.00 31.43 157 GLY B O 1
ATOM 13915 N N . ALA B 2 167 ? 104.735 153.888 125.422 1.00 23.75 158 ALA B N 1
ATOM 13916 C CA . ALA B 2 167 ? 105.717 152.914 124.965 1.00 18.26 158 ALA B CA 1
ATOM 13917 C C . ALA B 2 167 ? 105.835 152.884 123.448 1.00 23.59 158 ALA B C 1
ATOM 13918 O O . ALA B 2 167 ? 106.861 152.433 122.928 1.00 24.38 158 ALA B O 1
ATOM 13925 N N . ASP B 2 168 ? 104.814 153.349 122.727 1.00 32.23 159 ASP B N 1
ATOM 13926 C CA . ASP B 2 168 ? 104.901 153.391 121.273 1.00 27.01 159 ASP B CA 1
ATOM 13927 C C . ASP B 2 168 ? 105.947 154.392 120.803 1.00 29.82 159 ASP B C 1
ATOM 13928 O O . ASP B 2 168 ? 106.593 154.170 119.773 1.00 35.06 159 ASP B O 1
ATOM 13937 N N . LYS B 2 169 ? 106.132 155.492 121.535 1.00 25.33 160 LYS B N 1
ATOM 13938 C CA . LYS B 2 169 ? 107.107 156.491 121.113 1.00 25.56 160 LYS B CA 1
ATOM 13939 C C . LYS B 2 169 ? 108.512 155.907 121.047 1.00 24.11 160 LYS B C 1
ATOM 13940 O O . LYS B 2 169 ? 109.347 156.390 120.275 1.00 25.95 160 LYS B O 1
ATOM 13959 N N . GLY B 2 170 ? 108.792 154.877 121.841 1.00 28.51 161 GLY B N 1
ATOM 13960 C CA . GLY B 2 170 ? 110.045 154.157 121.733 1.00 22.92 161 GLY B CA 1
ATOM 13961 C C . GLY B 2 170 ? 111.039 154.473 122.830 1.00 23.37 161 GLY B C 1
ATOM 13962 O O . GLY B 2 170 ? 111.794 153.596 123.256 1.00 26.37 161 GLY B O 1
ATOM 13966 N N . GLY B 2 171 ? 111.057 155.720 123.289 1.00 22.57 162 GLY B N 1
ATOM 13967 C CA . GLY B 2 171 ? 112.014 156.117 124.299 1.00 21.84 162 GLY B CA 1
ATOM 13968 C C . GLY B 2 171 ? 111.610 155.677 125.692 1.00 22.10 162 GLY B C 1
ATOM 13969 O O . GLY B 2 171 ? 110.444 155.421 125.989 1.00 27.60 162 GLY B O 1
ATOM 13973 N N . LEU B 2 172 ? 112.612 155.589 126.567 1.00 17.93 163 LEU B N 1
ATOM 13974 C CA . LEU B 2 172 ? 112.348 155.251 127.960 1.00 17.22 163 LEU B CA 1
ATOM 13975 C C . LEU B 2 172 ? 111.611 156.375 128.680 1.00 20.03 163 LEU B C 1
ATOM 13976 O O . LEU B 2 172 ? 110.798 156.106 129.570 1.00 23.86 163 LEU B O 1
ATOM 13992 N N . ILE B 2 173 ? 111.880 157.631 128.316 1.00 23.72 164 ILE B N 1
ATOM 13993 C CA . ILE B 2 173 ? 111.233 158.755 128.995 1.00 19.69 164 ILE B CA 1
ATOM 13994 C C . ILE B 2 173 ? 109.719 158.732 128.824 1.00 13.27 164 ILE B C 1
ATOM 13995 O O . ILE B 2 173 ? 109.004 158.889 129.827 1.00 17.09 164 ILE B O 1
ATOM 14011 N N . PRO B 2 174 ? 109.166 158.596 127.614 1.00 24.51 165 PRO B N 1
ATOM 14012 C CA . PRO B 2 174 ? 107.698 158.516 127.503 1.00 16.76 165 PRO B CA 1
ATOM 14013 C C . PRO B 2 174 ? 107.098 157.328 128.237 1.00 12.95 165 PRO B C 1
ATOM 14014 O O . PRO B 2 174 ? 106.005 157.444 128.802 1.00 21.00 165 PRO B O 1
ATOM 14025 N N . PHE B 2 175 ? 107.787 156.186 128.262 1.00 16.12 166 PHE B N 1
ATOM 14026 C CA . PHE B 2 175 ? 107.270 155.039 129.003 1.00 13.11 166 PHE B CA 1
ATOM 14027 C C . PHE B 2 175 ? 107.264 155.307 130.504 1.00 15.15 166 PHE B C 1
ATOM 14028 O O . PHE B 2 175 ? 106.336 154.901 131.212 1.00 13.59 166 PHE B O 1
ATOM 14045 N N . CYS B 2 176 ? 108.293 155.984 131.013 1.00 12.39 167 CYS B N 1
ATOM 14046 C CA . CYS B 2 176 ? 108.317 156.326 132.431 1.00 7.51 167 CYS B CA 1
ATOM 14047 C C . CYS B 2 176 ? 107.250 157.362 132.765 1.00 15.02 167 CYS B C 1
ATOM 14048 O O . CYS B 2 176 ? 106.646 157.318 133.845 1.00 21.84 167 CYS B O 1
ATOM 14056 N N . GLN B 2 177 ? 106.995 158.293 131.846 1.00 14.23 168 GLN B N 1
ATOM 14057 C CA . GLN B 2 177 ? 105.851 159.185 132.002 1.00 15.02 168 GLN B CA 1
ATOM 14058 C C . GLN B 2 177 ? 104.556 158.388 132.073 1.00 13.26 168 GLN B C 1
ATOM 14059 O O . GLN B 2 177 ? 103.661 158.705 132.865 1.00 22.02 168 GLN B O 1
ATOM 14073 N N . ASP B 2 178 ? 104.441 157.349 131.245 1.00 26.25 169 ASP B N 1
ATOM 14074 C CA . ASP B 2 178 ? 103.260 156.495 131.279 1.00 15.09 169 ASP B CA 1
ATOM 14075 C C . ASP B 2 178 ? 103.127 155.786 132.621 1.00 16.70 169 ASP B C 1
ATOM 14076 O O . ASP B 2 178 ? 102.020 155.626 133.135 1.00 30.81 169 ASP B O 1
ATOM 14085 N N . ILE B 2 179 ? 104.244 155.333 133.190 1.00 9.26 170 ILE B N 1
ATOM 14086 C CA . ILE B 2 179 ? 104.206 154.700 134.509 1.00 16.43 170 ILE B CA 1
ATOM 14087 C C . ILE B 2 179 ? 103.712 155.694 135.556 1.00 22.01 170 ILE B C 1
ATOM 14088 O O . ILE B 2 179 ? 102.842 155.384 136.389 1.00 26.89 170 ILE B O 1
ATOM 14104 N N . ILE B 2 180 ? 104.259 156.909 135.523 1.00 22.25 171 ILE B N 1
ATOM 14105 C CA . ILE B 2 180 ? 103.841 157.941 136.468 1.00 21.59 171 ILE B CA 1
ATOM 14106 C C . ILE B 2 180 ? 102.344 158.190 136.342 1.00 20.59 171 ILE B C 1
ATOM 14107 O O . ILE B 2 180 ? 101.626 158.289 137.343 1.00 21.90 171 ILE B O 1
ATOM 14123 N N . ASP B 2 181 ? 101.853 158.305 135.107 1.00 15.20 172 ASP B N 1
ATOM 14124 C CA . ASP B 2 181 ? 100.428 158.540 134.899 1.00 17.56 172 ASP B CA 1
ATOM 14125 C C . ASP B 2 181 ? 99.597 157.354 135.374 1.00 18.33 172 ASP B C 1
ATOM 14126 O O . ASP B 2 181 ? 98.534 157.535 135.978 1.00 25.88 172 ASP B O 1
ATOM 14135 N N . SER B 2 182 ? 100.065 156.134 135.106 1.00 25.21 173 SER B N 1
ATOM 14136 C CA . SER B 2 182 ? 99.373 154.941 135.575 1.00 19.93 173 SER B CA 1
ATOM 14137 C C . SER B 2 182 ? 99.182 154.977 137.078 1.00 17.72 173 SER B C 1
ATOM 14138 O O . SER B 2 182 ? 98.152 154.525 137.587 1.00 17.10 173 SER B O 1
ATOM 14146 N N . LEU B 2 183 ? 100.160 155.520 137.802 1.00 22.48 174 LEU B N 1
ATOM 14147 C CA . LEU B 2 183 ? 100.005 155.632 139.247 1.00 14.90 174 LEU B CA 1
ATOM 14148 C C . LEU B 2 183 ? 98.811 156.500 139.631 1.00 21.43 174 LEU B C 1
ATOM 14149 O O . LEU B 2 183 ? 98.364 156.442 140.781 1.00 28.46 174 LEU B O 1
ATOM 14165 N N . ASP B 2 184 ? 98.285 157.304 138.703 1.00 24.09 175 ASP B N 1
ATOM 14166 C CA . ASP B 2 184 ? 97.182 158.212 138.986 1.00 22.37 175 ASP B CA 1
ATOM 14167 C C . ASP B 2 184 ? 95.833 157.730 138.463 1.00 25.15 175 ASP B C 1
ATOM 14168 O O . ASP B 2 184 ? 94.821 158.386 138.727 1.00 27.20 175 ASP B O 1
ATOM 14177 N N . ARG B 2 185 ? 95.785 156.620 137.734 1.00 29.58 176 ARG B N 1
ATOM 14178 C CA . ARG B 2 185 ? 94.517 156.163 137.183 1.00 27.25 176 ARG B CA 1
ATOM 14179 C C . ARG B 2 185 ? 93.610 155.648 138.300 1.00 27.89 176 ARG B C 1
ATOM 14180 O O . ARG B 2 185 ? 94.064 154.904 139.175 1.00 25.66 176 ARG B O 1
ATOM 14201 N N . PRO B 2 186 ? 92.325 156.022 138.302 1.00 36.09 177 PRO B N 1
ATOM 14202 C CA . PRO B 2 186 ? 91.424 155.529 139.357 1.00 30.63 177 PRO B CA 1
ATOM 14203 C C . PRO B 2 186 ? 91.210 154.028 139.323 1.00 29.57 177 PRO B C 1
ATOM 14204 O O . PRO B 2 186 ? 90.810 153.454 140.342 1.00 31.51 177 PRO B O 1
ATOM 14215 N N . GLU B 2 187 ? 91.458 153.378 138.190 1.00 32.76 178 GLU B N 1
ATOM 14216 C CA . GLU B 2 187 ? 91.262 151.943 138.058 1.00 28.90 178 GLU B CA 1
ATOM 14217 C C . GLU B 2 187 ? 92.253 151.427 137.030 1.00 31.46 178 GLU B C 1
ATOM 14218 O O . GLU B 2 187 ? 92.786 152.198 136.229 1.00 33.77 178 GLU B O 1
ATOM 14230 N N . MET B 2 188 ? 92.502 150.119 137.059 1.00 34.23 179 MET B N 1
ATOM 14231 C CA . MET B 2 188 ? 93.411 149.492 136.110 1.00 28.66 179 MET B CA 1
ATOM 14232 C C . MET B 2 188 ? 92.818 148.203 135.569 1.00 30.77 179 MET B C 1
ATOM 14233 O O . MET B 2 188 ? 92.415 147.327 136.337 1.00 32.03 179 MET B O 1
ATOM 14247 N N . THR B 2 189 ? 92.788 148.094 134.245 1.00 29.32 180 THR B N 1
ATOM 14248 C CA . THR B 2 189 ? 92.396 146.882 133.544 1.00 28.66 180 THR B CA 1
ATOM 14249 C C . THR B 2 189 ? 93.633 146.257 132.915 1.00 29.78 180 THR B C 1
ATOM 14250 O O . THR B 2 189 ? 94.474 146.963 132.350 1.00 35.13 180 THR B O 1
ATOM 14261 N N . PHE B 2 190 ? 93.750 144.937 133.021 1.00 27.97 181 PHE B N 1
ATOM 14262 C CA . PHE B 2 190 ? 94.929 144.246 132.518 1.00 26.31 181 PHE B CA 1
ATOM 14263 C C . PHE B 2 190 ? 94.566 142.805 132.189 1.00 28.89 181 PHE B C 1
ATOM 14264 O O . PHE B 2 190 ? 93.425 142.373 132.367 1.00 42.46 181 PHE B O 1
ATOM 14281 N N . PHE B 2 191 ? 95.549 142.069 131.679 1.00 34.04 182 PHE B N 1
ATOM 14282 C CA . PHE B 2 191 ? 95.423 140.640 131.429 1.00 39.19 182 PHE B CA 1
ATOM 14283 C C . PHE B 2 191 ? 96.207 139.882 132.491 1.00 40.76 182 PHE B C 1
ATOM 14284 O O . PHE B 2 191 ? 97.384 140.175 132.725 1.00 42.42 182 PHE B O 1
ATOM 14301 N N . SER B 2 192 ? 95.560 138.911 133.124 1.00 42.69 183 SER B N 1
ATOM 14302 C CA . SER B 2 192 ? 96.161 138.078 134.153 1.00 42.30 183 SER B CA 1
ATOM 14303 C C . SER B 2 192 ? 96.030 136.611 133.756 1.00 44.83 183 SER B C 1
ATOM 14304 O O . SER B 2 192 ? 95.411 136.270 132.746 1.00 44.38 183 SER B O 1
ATOM 14312 N N . VAL B 2 193 ? 96.622 135.741 134.569 1.00 49.35 184 VAL B N 1
ATOM 14313 C CA . VAL B 2 193 ? 96.635 134.303 134.328 1.00 51.75 184 VAL B CA 1
ATOM 14314 C C . VAL B 2 193 ? 95.727 133.639 135.352 1.00 49.48 184 VAL B C 1
ATOM 14315 O O . VAL B 2 193 ? 95.855 133.884 136.557 1.00 49.41 184 VAL B O 1
ATOM 14328 N N . LYS B 2 194 ? 94.809 132.807 134.872 1.00 56.27 185 LYS B N 1
ATOM 14329 C CA . LYS B 2 194 ? 93.939 132.012 135.724 1.00 59.08 185 LYS B CA 1
ATOM 14330 C C . LYS B 2 194 ? 94.106 130.541 135.376 1.00 61.06 185 LYS B C 1
ATOM 14331 O O . LYS B 2 194 ? 94.171 130.175 134.198 1.00 60.56 185 LYS B O 1
ATOM 14350 N N . ASN B 2 195 ? 94.187 129.707 136.407 1.00 62.22 186 ASN B N 1
ATOM 14351 C CA . ASN B 2 195 ? 94.381 128.274 136.253 1.00 63.14 186 ASN B CA 1
ATOM 14352 C C . ASN B 2 195 ? 93.063 127.542 136.458 1.00 63.27 186 ASN B C 1
ATOM 14353 O O . ASN B 2 195 ? 92.307 127.849 137.385 1.00 63.31 186 ASN B O 1
ATOM 14364 N N . ILE B 2 196 ? 92.790 126.578 135.585 1.00 62.99 187 ILE B N 1
ATOM 14365 C CA . ILE B 2 196 ? 91.693 125.637 135.769 1.00 65.25 187 ILE B CA 1
ATOM 14366 C C . ILE B 2 196 ? 92.273 124.324 136.271 1.00 64.44 187 ILE B C 1
ATOM 14367 O O . ILE B 2 196 ? 93.318 123.870 135.786 1.00 63.06 187 ILE B O 1
ATOM 14383 N N . LYS B 2 197 ? 91.601 123.722 137.247 1.00 64.23 188 LYS B N 1
ATOM 14384 C CA . LYS B 2 197 ? 92.047 122.485 137.869 1.00 62.45 188 LYS B CA 1
ATOM 14385 C C . LYS B 2 197 ? 91.201 121.323 137.364 1.00 63.90 188 LYS B C 1
ATOM 14386 O O . LYS B 2 197 ? 89.969 121.407 137.339 1.00 61.64 188 LYS B O 1
ATOM 14405 N N . LYS B 2 198 ? 91.869 120.248 136.957 1.00 66.59 189 LYS B N 1
ATOM 14406 C CA . LYS B 2 198 ? 91.224 119.022 136.519 1.00 65.00 189 LYS B CA 1
ATOM 14407 C C . LYS B 2 198 ? 91.720 117.864 137.373 1.00 63.55 189 LYS B C 1
ATOM 14408 O O . LYS B 2 198 ? 92.846 117.884 137.879 1.00 66.70 189 LYS B O 1
ATOM 14427 N N . LYS B 2 199 ? 90.872 116.852 137.535 1.00 65.98 190 LYS B N 1
ATOM 14428 C CA . LYS B 2 199 ? 91.171 115.705 138.385 1.00 67.19 190 LYS B CA 1
ATOM 14429 C C . LYS B 2 199 ? 91.592 114.535 137.503 1.00 67.90 190 LYS B C 1
ATOM 14430 O O . LYS B 2 199 ? 90.747 113.879 136.885 1.00 65.11 190 LYS B O 1
ATOM 14449 N N . LEU B 2 200 ? 92.899 114.270 137.453 1.00 65.20 191 LEU B N 1
ATOM 14450 C CA . LEU B 2 200 ? 93.432 113.172 136.664 1.00 65.43 191 LEU B CA 1
ATOM 14451 C C . LEU B 2 200 ? 93.764 112.018 137.597 1.00 63.93 191 LEU B C 1
ATOM 14452 O O . LEU B 2 200 ? 94.702 112.139 138.400 1.00 63.65 191 LEU B O 1
ATOM 14468 N N . PRO B 2 201 ? 93.045 110.896 137.545 1.00 63.89 192 PRO B N 1
ATOM 14469 C CA . PRO B 2 201 ? 93.324 109.808 138.489 1.00 63.47 192 PRO B CA 1
ATOM 14470 C C . PRO B 2 201 ? 94.713 109.223 138.282 1.00 64.97 192 PRO B C 1
ATOM 14471 O O . PRO B 2 201 ? 95.245 109.200 137.170 1.00 61.40 192 PRO B O 1
ATOM 14482 N N . ALA B 2 202 ? 95.298 108.749 139.378 1.00 64.99 193 ALA B N 1
ATOM 14483 C CA . ALA B 2 202 ? 96.616 108.127 139.344 1.00 64.37 193 ALA B CA 1
ATOM 14484 C C . ALA B 2 202 ? 96.670 106.938 140.297 1.00 60.81 193 ALA B C 1
ATOM 14485 O O . ALA B 2 202 ? 96.404 107.076 141.491 1.00 59.07 193 ALA B O 1
ATOM 14492 N N . PHE B 2 208 ? 93.904 110.950 143.595 1.00 64.99 199 PHE B N 1
ATOM 14493 C CA . PHE B 2 208 ? 94.059 111.454 142.237 1.00 67.00 199 PHE B CA 1
ATOM 14494 C C . PHE B 2 208 ? 94.940 112.697 142.218 1.00 68.52 199 PHE B C 1
ATOM 14495 O O . PHE B 2 208 ? 95.112 113.366 143.237 1.00 67.69 199 PHE B O 1
ATOM 14511 N N . LEU B 2 209 ? 95.497 113.000 141.051 1.00 66.23 200 LEU B N 1
ATOM 14512 C CA . LEU B 2 209 ? 96.362 114.153 140.866 1.00 63.65 200 LEU B CA 1
ATOM 14513 C C . LEU B 2 209 ? 95.569 115.328 140.305 1.00 64.43 200 LEU B C 1
ATOM 14514 O O . LEU B 2 209 ? 94.494 115.166 139.719 1.00 61.00 200 LEU B O 1
ATOM 14530 N N . ILE B 2 210 ? 96.122 116.524 140.490 1.00 64.83 201 ILE B N 1
ATOM 14531 C CA . ILE B 2 210 ? 95.498 117.766 140.051 1.00 66.15 201 ILE B CA 1
ATOM 14532 C C . ILE B 2 210 ? 96.316 118.320 138.893 1.00 66.40 201 ILE B C 1
ATOM 14533 O O . ILE B 2 210 ? 97.528 118.533 139.021 1.00 65.43 201 ILE B O 1
ATOM 14549 N N . LYS B 2 211 ? 95.648 118.554 137.768 1.00 65.45 202 LYS B N 1
ATOM 14550 C CA . LYS B 2 211 ? 96.262 119.089 136.563 1.00 64.56 202 LYS B CA 1
ATOM 14551 C C . LYS B 2 211 ? 95.838 120.540 136.386 1.00 62.41 202 LYS B C 1
ATOM 14552 O O . LYS B 2 211 ? 94.655 120.867 136.505 1.00 60.72 202 LYS B O 1
ATOM 14571 N N . ARG B 2 212 ? 96.806 121.406 136.105 1.00 63.76 203 ARG B N 1
ATOM 14572 C CA . ARG B 2 212 ? 96.575 122.841 136.007 1.00 62.81 203 ARG B CA 1
ATOM 14573 C C . ARG B 2 212 ? 96.684 123.290 134.557 1.00 62.88 203 ARG B C 1
ATOM 14574 O O . ARG B 2 212 ? 97.667 122.976 133.877 1.00 60.40 203 ARG B O 1
ATOM 14595 N N . ILE B 2 213 ? 95.680 124.021 134.092 1.00 63.60 204 ILE B N 1
ATOM 14596 C CA . ILE B 2 213 ? 95.657 124.591 132.753 1.00 62.03 204 ILE B CA 1
ATOM 14597 C C . ILE B 2 213 ? 95.564 126.108 132.886 1.00 59.85 204 ILE B C 1
ATOM 14598 O O . ILE B 2 213 ? 94.520 126.644 133.256 1.00 59.97 204 ILE B O 1
ATOM 14614 N N . PRO B 2 214 ? 96.656 126.833 132.639 1.00 63.05 205 PRO B N 1
ATOM 14615 C CA . PRO B 2 214 ? 96.589 128.298 132.686 1.00 63.70 205 PRO B CA 1
ATOM 14616 C C . PRO B 2 214 ? 95.966 128.889 131.430 1.00 60.05 205 PRO B C 1
ATOM 14617 O O . PRO B 2 214 ? 95.976 128.283 130.356 1.00 61.77 205 PRO B O 1
ATOM 14628 N N . MET B 2 215 ? 95.419 130.095 131.580 1.00 59.09 206 MET B N 1
ATOM 14629 C CA . MET B 2 215 ? 94.933 130.859 130.438 1.00 60.75 206 MET B CA 1
ATOM 14630 C C . MET B 2 215 ? 94.866 132.336 130.800 1.00 58.61 206 MET B C 1
ATOM 14631 O O . MET B 2 215 ? 94.834 132.704 131.977 1.00 59.19 206 MET B O 1
ATOM 14645 N N . LYS B 2 216 ? 94.837 133.174 129.766 1.00 53.02 207 LYS B N 1
ATOM 14646 C CA . LYS B 2 216 ? 94.767 134.617 129.948 1.00 55.21 207 LYS B CA 1
ATOM 14647 C C . LYS B 2 216 ? 93.320 135.070 130.084 1.00 55.80 207 LYS B C 1
ATOM 14648 O O . LYS B 2 216 ? 92.444 134.638 129.328 1.00 53.97 207 LYS B O 1
ATOM 14667 N N . VAL B 2 217 ? 93.072 135.949 131.054 1.00 55.12 208 VAL B N 1
ATOM 14668 C CA . VAL B 2 217 ? 91.742 136.497 131.294 1.00 55.34 208 VAL B CA 1
ATOM 14669 C C . VAL B 2 217 ? 91.876 137.956 131.706 1.00 54.63 208 VAL B C 1
ATOM 14670 O O . VAL B 2 217 ? 92.847 138.352 132.356 1.00 54.53 208 VAL B O 1
ATOM 14683 N N . LYS B 2 218 ? 90.887 138.761 131.327 1.00 45.93 209 LYS B N 1
ATOM 14684 C CA . LYS B 2 218 ? 90.884 140.163 131.716 1.00 47.36 209 LYS B CA 1
ATOM 14685 C C . LYS B 2 218 ? 90.591 140.307 133.206 1.00 47.33 209 LYS B C 1
ATOM 14686 O O . LYS B 2 218 ? 89.903 139.481 133.812 1.00 52.22 209 LYS B O 1
ATOM 14705 N N . ASP B 2 219 ? 91.128 141.372 133.798 1.00 35.93 210 ASP B N 1
ATOM 14706 C CA . ASP B 2 219 ? 90.949 141.626 135.219 1.00 38.59 210 ASP B CA 1
ATOM 14707 C C . ASP B 2 219 ? 91.023 143.124 135.471 1.00 40.28 210 ASP B C 1
ATOM 14708 O O . ASP B 2 219 ? 91.562 143.886 134.663 1.00 40.62 210 ASP B O 1
ATOM 14717 N N . LYS B 2 220 ? 90.474 143.536 136.613 1.00 36.24 211 LYS B N 1
ATOM 14718 C CA . LYS B 2 220 ? 90.407 144.938 136.996 1.00 32.71 211 LYS B CA 1
ATOM 14719 C C . LYS B 2 220 ? 90.732 145.082 138.475 1.00 33.11 211 LYS B C 1
ATOM 14720 O O . LYS B 2 220 ? 90.268 144.289 139.299 1.00 41.76 211 LYS B O 1
ATOM 14739 N N . ILE B 2 221 ? 91.532 146.098 138.806 1.00 24.34 212 ILE B N 1
ATOM 14740 C CA . ILE B 2 221 ? 91.894 146.397 140.186 1.00 21.72 212 ILE B CA 1
ATOM 14741 C C . ILE B 2 221 ? 91.778 147.897 140.419 1.00 23.19 212 ILE B C 1
ATOM 14742 O O . ILE B 2 221 ? 91.738 148.697 139.482 1.00 28.92 212 ILE B O 1
ATOM 14758 N N . THR B 2 222 ? 91.727 148.272 141.695 1.00 27.23 213 THR B N 1
ATOM 14759 C CA . THR B 2 222 ? 91.537 149.658 142.088 1.00 28.50 213 THR B CA 1
ATOM 14760 C C . THR B 2 222 ? 92.871 150.404 142.111 1.00 23.74 213 THR B C 1
ATOM 14761 O O . THR B 2 222 ? 93.946 149.828 141.930 1.00 25.99 213 THR B O 1
ATOM 14772 N N . LYS B 2 223 ? 92.792 151.715 142.341 1.00 14.68 214 LYS B N 1
ATOM 14773 C CA . LYS B 2 223 ? 93.978 152.565 142.307 1.00 21.87 214 LYS B CA 1
ATOM 14774 C C . LYS B 2 223 ? 94.966 152.191 143.407 1.00 25.77 214 LYS B C 1
ATOM 14775 O O . LYS B 2 223 ? 96.171 152.067 143.157 1.00 21.04 214 LYS B O 1
ATOM 14794 N N . VAL B 2 224 ? 94.478 152.012 144.636 1.00 21.01 215 VAL B N 1
ATOM 14795 C CA . VAL B 2 224 ? 95.376 151.713 145.747 1.00 17.50 215 VAL B CA 1
ATOM 14796 C C . VAL B 2 224 ? 96.013 150.341 145.568 1.00 22.67 215 VAL B C 1
ATOM 14797 O O . VAL B 2 224 ? 97.205 150.155 145.841 1.00 18.20 215 VAL B O 1
ATOM 14810 N N . GLU B 2 225 ? 95.233 149.356 145.118 1.00 25.74 216 GLU B N 1
ATOM 14811 C CA . GLU B 2 225 ? 95.792 148.030 144.878 1.00 18.28 216 GLU B CA 1
ATOM 14812 C C . GLU B 2 225 ? 96.878 148.079 143.813 1.00 21.88 216 GLU B C 1
ATOM 14813 O O . GLU B 2 225 ? 97.944 147.471 143.971 1.00 18.60 216 GLU B O 1
ATOM 14825 N N . TYR B 2 226 ? 96.630 148.805 142.721 1.00 20.39 217 TYR B N 1
ATOM 14826 C CA . TYR B 2 226 ? 97.640 148.925 141.677 1.00 15.97 217 TYR B CA 1
ATOM 14827 C C . TYR B 2 226 ? 98.888 149.627 142.195 1.00 11.71 217 TYR B C 1
ATOM 14828 O O . TYR B 2 226 ? 100.010 149.230 141.866 1.00 14.02 217 TYR B O 1
ATOM 14846 N N . ILE B 2 227 ? 98.716 150.683 142.992 1.00 16.70 218 ILE B N 1
ATOM 14847 C CA . ILE B 2 227 ? 99.872 151.397 143.528 1.00 12.93 218 ILE B CA 1
ATOM 14848 C C . ILE B 2 227 ? 100.694 150.479 144.419 1.00 10.88 218 ILE B C 1
ATOM 14849 O O . ILE B 2 227 ? 101.929 150.465 144.352 1.00 26.72 218 ILE B O 1
ATOM 14865 N N . LYS B 2 228 ? 100.027 149.700 145.270 1.00 11.86 219 LYS B N 1
ATOM 14866 C CA . LYS B 2 228 ? 100.752 148.784 146.142 1.00 10.79 219 LYS B CA 1
ATOM 14867 C C . LYS B 2 228 ? 101.468 147.707 145.336 1.00 10.89 219 LYS B C 1
ATOM 14868 O O . LYS B 2 228 ? 102.582 147.302 145.687 1.00 23.22 219 LYS B O 1
ATOM 14887 N N . ARG B 2 229 ? 100.848 147.228 144.255 1.00 22.08 220 ARG B N 1
ATOM 14888 C CA . ARG B 2 229 ? 101.520 146.260 143.393 1.00 17.93 220 ARG B CA 1
ATOM 14889 C C . ARG B 2 229 ? 102.739 146.874 142.710 1.00 11.68 220 ARG B C 1
ATOM 14890 O O . ARG B 2 229 ? 103.770 146.210 142.556 1.00 15.87 220 ARG B O 1
ATOM 14911 N N . ALA B 2 230 ? 102.634 148.133 142.281 1.00 14.06 221 ALA B N 1
ATOM 14912 C CA . ALA B 2 230 ? 103.757 148.797 141.626 1.00 7.29 221 ALA B CA 1
ATOM 14913 C C . ALA B 2 230 ? 104.925 148.984 142.584 1.00 9.33 221 ALA B C 1
ATOM 14914 O O . ALA B 2 230 ? 106.087 148.841 142.189 1.00 21.38 221 ALA B O 1
ATOM 14921 N N . LEU B 2 231 ? 104.638 149.313 143.840 1.00 10.43 222 LEU B N 1
ATOM 14922 C CA . LEU B 2 231 ? 105.670 149.494 144.850 1.00 18.22 222 LEU B CA 1
ATOM 14923 C C . LEU B 2 231 ? 106.117 148.182 145.477 1.00 13.08 222 LEU B C 1
ATOM 14924 O O . LEU B 2 231 ? 106.988 148.199 146.350 1.00 15.34 222 LEU B O 1
ATOM 14940 N N . SER B 2 232 ? 105.545 147.057 145.062 1.00 9.02 223 SER B N 1
ATOM 14941 C CA . SER B 2 232 ? 105.829 145.781 145.696 1.00 12.78 223 SER B CA 1
ATOM 14942 C C . SER B 2 232 ? 107.185 145.233 145.268 1.00 13.91 223 SER B C 1
ATOM 14943 O O . SER B 2 232 ? 107.646 145.446 144.144 1.00 16.75 223 SER B O 1
ATOM 14951 N N . LEU B 2 233 ? 107.820 144.516 146.189 1.00 18.17 224 LEU B N 1
ATOM 14952 C CA . LEU B 2 233 ? 109.018 143.738 145.915 1.00 9.76 224 LEU B CA 1
ATOM 14953 C C . LEU B 2 233 ? 108.700 142.272 146.161 1.00 8.80 224 LEU B C 1
ATOM 14954 O O . LEU B 2 233 ? 108.100 141.930 147.184 1.00 13.61 224 LEU B O 1
ATOM 14970 N N . ASN B 2 234 ? 109.089 141.414 145.225 1.00 14.67 225 ASN B N 1
ATOM 14971 C CA . ASN B 2 234 ? 108.914 139.979 145.387 1.00 15.58 225 ASN B CA 1
ATOM 14972 C C . ASN B 2 234 ? 110.182 139.394 145.992 1.00 18.22 225 ASN B C 1
ATOM 14973 O O . ASN B 2 234 ? 111.276 139.586 145.457 1.00 29.86 225 ASN B O 1
ATOM 14984 N N . THR B 2 235 ? 110.035 138.689 147.106 1.00 22.45 226 THR B N 1
ATOM 14985 C CA . THR B 2 235 ? 111.168 138.159 147.849 1.00 15.55 226 THR B CA 1
ATOM 14986 C C . THR B 2 235 ? 111.292 136.660 147.614 1.00 12.75 226 THR B C 1
ATOM 14987 O O . THR B 2 235 ? 110.287 135.956 147.478 1.00 22.74 226 THR B O 1
ATOM 14998 N N . MET B 2 236 ? 112.532 136.187 147.550 1.00 14.76 227 MET B N 1
ATOM 14999 C CA . MET B 2 236 ? 112.822 134.772 147.379 1.00 17.77 227 MET B CA 1
ATOM 15000 C C . MET B 2 236 ? 114.108 134.460 148.126 1.00 16.56 227 MET B C 1
ATOM 15001 O O . MET B 2 236 ? 114.707 135.332 148.756 1.00 22.89 227 MET B O 1
ATOM 15015 N N . THR B 2 237 ? 114.534 133.207 148.052 1.00 23.61 228 THR B N 1
ATOM 15016 C CA . THR B 2 237 ? 115.749 132.763 148.715 1.00 18.78 228 THR B CA 1
ATOM 15017 C C . THR B 2 237 ? 116.879 132.636 147.703 1.00 19.81 228 THR B C 1
ATOM 15018 O O . THR B 2 237 ? 116.655 132.347 146.525 1.00 22.61 228 THR B O 1
ATOM 15029 N N . LYS B 2 238 ? 118.100 132.864 148.175 1.00 20.39 229 LYS B N 1
ATOM 15030 C CA . LYS B 2 238 ? 119.297 132.755 147.356 1.00 21.81 229 LYS B CA 1
ATOM 15031 C C . LYS B 2 238 ? 119.995 131.432 147.640 1.00 26.04 229 LYS B C 1
ATOM 15032 O O . LYS B 2 238 ? 120.094 131.007 148.795 1.00 29.38 229 LYS B O 1
ATOM 15051 N N . ASP B 2 239 ? 120.477 130.783 146.584 1.00 21.65 230 ASP B N 1
ATOM 15052 C CA . ASP B 2 239 ? 121.164 129.505 146.689 1.00 25.65 230 ASP B CA 1
ATOM 15053 C C . ASP B 2 239 ? 122.607 129.637 146.218 1.00 21.28 230 ASP B C 1
ATOM 15054 O O . ASP B 2 239 ? 123.016 130.652 145.650 1.00 27.52 230 ASP B O 1
ATOM 15063 N N . ALA B 2 240 ? 123.381 128.582 146.475 1.00 20.84 231 ALA B N 1
ATOM 15064 C CA . ALA B 2 240 ? 124.751 128.463 145.980 1.00 25.57 231 ALA B CA 1
ATOM 15065 C C . ALA B 2 240 ? 125.606 129.659 146.392 1.00 22.90 231 ALA B C 1
ATOM 15066 O O . ALA B 2 240 ? 126.346 130.228 145.587 1.00 25.51 231 ALA B O 1
ATOM 15073 N N . GLU B 2 241 ? 125.513 130.037 147.661 1.00 24.07 232 GLU B N 1
ATOM 15074 C CA . GLU B 2 241 ? 126.303 131.123 148.226 1.00 23.54 232 GLU B CA 1
ATOM 15075 C C . GLU B 2 241 ? 127.376 130.538 149.134 1.00 14.39 232 GLU B C 1
ATOM 15076 O O . GLU B 2 241 ? 127.075 129.711 149.999 1.00 27.92 232 GLU B O 1
ATOM 15088 N N . ARG B 2 242 ? 128.620 130.963 148.936 1.00 20.56 233 ARG B N 1
ATOM 15089 C CA . ARG B 2 242 ? 129.747 130.479 149.721 1.00 22.44 233 ARG B CA 1
ATOM 15090 C C . ARG B 2 242 ? 130.037 131.418 150.886 1.00 16.97 233 ARG B C 1
ATOM 15091 O O . ARG B 2 242 ? 129.677 132.597 150.875 1.00 21.56 233 ARG B O 1
ATOM 15112 N N . GLY B 2 243 ? 130.694 130.868 151.904 1.00 21.59 234 GLY B N 1
ATOM 15113 C CA . GLY B 2 243 ? 131.206 131.655 153.006 1.00 10.01 234 GLY B CA 1
ATOM 15114 C C . GLY B 2 243 ? 130.189 132.110 154.026 1.00 12.98 234 GLY B C 1
ATOM 15115 O O . GLY B 2 243 ? 130.514 132.971 154.850 1.00 24.64 234 GLY B O 1
ATOM 15119 N N . LYS B 2 244 ? 128.975 131.568 154.008 1.00 20.49 235 LYS B N 1
ATOM 15120 C CA . LYS B 2 244 ? 127.925 131.978 154.930 1.00 22.53 235 LYS B CA 1
ATOM 15121 C C . LYS B 2 244 ? 127.341 130.749 155.609 1.00 22.16 235 LYS B C 1
ATOM 15122 O O . LYS B 2 244 ? 126.956 129.788 154.936 1.00 23.74 235 LYS B O 1
ATOM 15141 N N . LEU B 2 245 ? 127.276 130.785 156.940 1.00 18.68 236 LEU B N 1
ATOM 15142 C CA . LEU B 2 245 ? 126.628 129.705 157.675 1.00 16.38 236 LEU B CA 1
ATOM 15143 C C . LEU B 2 245 ? 125.128 129.672 157.406 1.00 14.43 236 LEU B C 1
ATOM 15144 O O . LEU B 2 245 ? 124.545 128.594 157.253 1.00 23.55 236 LEU B O 1
ATOM 15160 N N . LYS B 2 246 ? 124.489 130.836 157.340 1.00 19.69 237 LYS B N 1
ATOM 15161 C CA . LYS B 2 246 ? 123.040 130.934 157.252 1.00 22.60 237 LYS B CA 1
ATOM 15162 C C . LYS B 2 246 ? 122.614 131.489 155.899 1.00 10.86 237 LYS B C 1
ATOM 15163 O O . LYS B 2 246 ? 123.340 132.257 155.264 1.00 14.19 237 LYS B O 1
ATOM 15182 N N . ARG B 2 247 ? 121.426 131.084 155.466 1.00 22.97 238 ARG B N 1
ATOM 15183 C CA . ARG B 2 247 ? 120.881 131.537 154.198 1.00 16.67 238 ARG B CA 1
ATOM 15184 C C . ARG B 2 247 ? 120.253 132.919 154.352 1.00 18.25 238 ARG B C 1
ATOM 15185 O O . ARG B 2 247 ? 119.990 133.394 155.459 1.00 29.53 238 ARG B O 1
ATOM 15206 N N . ARG B 2 248 ? 120.016 133.566 153.214 1.00 26.18 239 ARG B N 1
ATOM 15207 C CA . ARG B 2 248 ? 119.439 134.901 153.191 1.00 28.80 239 ARG B CA 1
ATOM 15208 C C . ARG B 2 248 ? 118.401 134.986 152.084 1.00 19.83 239 ARG B C 1
ATOM 15209 O O . ARG B 2 248 ? 118.304 134.114 151.217 1.00 22.73 239 ARG B O 1
ATOM 15230 N N . ALA B 2 249 ? 117.620 136.058 152.126 1.00 24.58 240 ALA B N 1
ATOM 15231 C CA . ALA B 2 249 ? 116.582 136.321 151.146 1.00 27.74 240 ALA B CA 1
ATOM 15232 C C . ALA B 2 249 ? 116.989 137.487 150.258 1.00 25.76 240 ALA B C 1
ATOM 15233 O O . ALA B 2 249 ? 117.524 138.491 150.736 1.00 23.37 240 ALA B O 1
ATOM 15240 N N . ILE B 2 250 ? 116.740 137.335 148.963 1.00 24.19 241 ILE B N 1
ATOM 15241 C CA . ILE B 2 250 ? 116.937 138.396 147.990 1.00 20.35 241 ILE B CA 1
ATOM 15242 C C . ILE B 2 250 ? 115.565 138.888 147.539 1.00 10.79 241 ILE B C 1
ATOM 15243 O O . ILE B 2 250 ? 114.534 138.286 147.837 1.00 21.33 241 ILE B O 1
ATOM 15259 N N . ALA B 2 251 ? 115.561 140.004 146.814 1.00 16.95 242 ALA B N 1
ATOM 15260 C CA . ALA B 2 251 ? 114.326 140.628 146.366 1.00 15.48 242 ALA B CA 1
ATOM 15261 C C . ALA B 2 251 ? 114.472 141.092 144.924 1.00 16.07 242 ALA B C 1
ATOM 15262 O O . ALA B 2 251 ? 115.575 141.386 144.457 1.00 21.56 242 ALA B O 1
ATOM 15269 N N . THR B 2 252 ? 113.342 141.155 144.226 1.00 13.24 243 THR B N 1
ATOM 15270 C CA . THR B 2 252 ? 113.278 141.640 142.856 1.00 18.17 243 THR B CA 1
ATOM 15271 C C . THR B 2 252 ? 112.113 142.609 142.720 1.00 13.23 243 THR B C 1
ATOM 15272 O O . THR B 2 252 ? 111.046 142.399 143.304 1.00 15.78 243 THR B O 1
ATOM 15283 N N . ALA B 2 253 ? 112.325 143.667 141.947 1.00 17.26 244 ALA B N 1
ATOM 15284 C CA . ALA B 2 253 ? 111.326 144.700 141.726 1.00 11.62 244 ALA B CA 1
ATOM 15285 C C . ALA B 2 253 ? 110.616 144.483 140.394 1.00 11.48 244 ALA B C 1
ATOM 15286 O O . ALA B 2 253 ? 110.979 143.616 139.598 1.00 9.38 244 ALA B O 1
ATOM 15293 N N . GLY B 2 254 ? 109.587 145.296 140.160 1.00 12.91 245 GLY B N 1
ATOM 15294 C CA . GLY B 2 254 ? 108.805 145.229 138.944 1.00 7.94 245 GLY B CA 1
ATOM 15295 C C . GLY B 2 254 ? 109.282 146.207 137.887 1.00 17.42 245 GLY B C 1
ATOM 15296 O O . GLY B 2 254 ? 110.329 146.846 138.005 1.00 21.22 245 GLY B O 1
ATOM 15300 N N . ILE B 2 255 ? 108.477 146.324 136.829 1.00 12.38 246 ILE B N 1
ATOM 15301 C CA . ILE B 2 255 ? 108.842 147.171 135.696 1.00 10.27 246 ILE B CA 1
ATOM 15302 C C . ILE B 2 255 ? 108.826 148.643 136.092 1.00 13.07 246 ILE B C 1
ATOM 15303 O O . ILE B 2 255 ? 109.670 149.430 135.645 1.00 20.31 246 ILE B O 1
ATOM 15319 N N . GLN B 2 256 ? 107.869 149.041 136.933 1.00 19.20 247 GLN B N 1
ATOM 15320 C CA . GLN B 2 256 ? 107.741 150.448 137.296 1.00 14.17 247 GLN B CA 1
ATOM 15321 C C . GLN B 2 256 ? 109.005 150.955 137.978 1.00 18.04 247 GLN B C 1
ATOM 15322 O O . GLN B 2 256 ? 109.501 152.044 137.668 1.00 24.40 247 GLN B O 1
ATOM 15336 N N . ILE B 2 257 ? 109.537 150.178 138.919 1.00 19.08 248 ILE B N 1
ATOM 15337 C CA . ILE B 2 257 ? 110.751 150.575 139.622 1.00 16.45 248 ILE B CA 1
ATOM 15338 C C . ILE B 2 257 ? 111.964 150.476 138.705 1.00 26.40 248 ILE B C 1
ATOM 15339 O O . ILE B 2 257 ? 112.842 151.354 138.710 1.00 20.17 248 ILE B O 1
ATOM 15355 N N . ARG B 2 258 ? 112.043 149.398 137.920 1.00 21.55 249 ARG B N 1
ATOM 15356 C CA . ARG B 2 258 ? 113.213 149.167 137.083 1.00 18.49 249 ARG B CA 1
ATOM 15357 C C . ARG B 2 258 ? 113.359 150.238 136.015 1.00 19.21 249 ARG B C 1
ATOM 15358 O O . ARG B 2 258 ? 114.481 150.541 135.596 1.00 17.95 249 ARG B O 1
ATOM 15379 N N . GLY B 2 259 ? 112.249 150.823 135.565 1.00 18.23 250 GLY B N 1
ATOM 15380 C CA . GLY B 2 259 ? 112.345 151.906 134.603 1.00 15.88 250 GLY B CA 1
ATOM 15381 C C . GLY B 2 259 ? 113.174 153.068 135.118 1.00 16.15 250 GLY B C 1
ATOM 15382 O O . GLY B 2 259 ? 114.005 153.620 134.393 1.00 19.57 250 GLY B O 1
ATOM 15386 N N . PHE B 2 260 ? 112.971 153.443 136.380 1.00 17.01 251 PHE B N 1
ATOM 15387 C CA . PHE B 2 260 ? 113.628 154.612 136.945 1.00 15.73 251 PHE B CA 1
ATOM 15388 C C . PHE B 2 260 ? 114.957 154.298 137.614 1.00 7.87 251 PHE B C 1
ATOM 15389 O O . PHE B 2 260 ? 115.775 155.208 137.781 1.00 20.17 251 PHE B O 1
ATOM 15406 N N . VAL B 2 261 ? 115.195 153.045 138.005 1.00 15.59 252 VAL B N 1
ATOM 15407 C CA . VAL B 2 261 ? 116.467 152.727 138.649 1.00 14.38 252 VAL B CA 1
ATOM 15408 C C . VAL B 2 261 ? 117.636 152.928 137.688 1.00 15.13 252 VAL B C 1
ATOM 15409 O O . VAL B 2 261 ? 118.765 153.204 138.120 1.00 16.54 252 VAL B O 1
ATOM 15422 N N . LEU B 2 262 ? 117.393 152.792 136.381 1.00 16.09 253 LEU B N 1
ATOM 15423 C CA . LEU B 2 262 ? 118.482 152.831 135.410 1.00 19.68 253 LEU B CA 1
ATOM 15424 C C . LEU B 2 262 ? 119.192 154.178 135.412 1.00 22.74 253 LEU B C 1
ATOM 15425 O O . LEU B 2 262 ? 120.426 154.234 135.374 1.00 20.34 253 LEU B O 1
ATOM 15441 N N . VAL B 2 263 ? 118.434 155.276 135.436 1.00 19.26 254 VAL B N 1
ATOM 15442 C CA . VAL B 2 263 ? 119.055 156.594 135.360 1.00 12.41 254 VAL B CA 1
ATOM 15443 C C . VAL B 2 263 ? 119.889 156.868 136.605 1.00 15.28 254 VAL B C 1
ATOM 15444 O O . VAL B 2 263 ? 120.991 157.421 136.518 1.00 16.59 254 VAL B O 1
ATOM 15457 N N . VAL B 2 264 ? 119.380 156.498 137.781 1.00 10.86 255 VAL B N 1
ATOM 15458 C CA . VAL B 2 264 ? 120.133 156.718 139.011 1.00 16.09 255 VAL B CA 1
ATOM 15459 C C . VAL B 2 264 ? 121.411 155.893 138.998 1.00 14.48 255 VAL B C 1
ATOM 15460 O O . VAL B 2 264 ? 122.482 156.371 139.393 1.00 17.40 255 VAL B O 1
ATOM 15473 N N . GLU B 2 265 ? 121.322 154.639 138.547 1.00 15.42 256 GLU B N 1
ATOM 15474 C CA . GLU B 2 265 ? 122.519 153.810 138.469 1.00 15.51 256 GLU B CA 1
ATOM 15475 C C . GLU B 2 265 ? 123.529 154.396 137.491 1.00 15.36 256 GLU B C 1
ATOM 15476 O O . GLU B 2 265 ? 124.733 154.391 137.759 1.00 15.76 256 GLU B O 1
ATOM 15488 N N . ASN B 2 266 ? 123.058 154.905 136.351 1.00 16.37 257 ASN B N 1
ATOM 15489 C CA . ASN B 2 266 ? 123.958 155.512 135.376 1.00 22.26 257 ASN B CA 1
ATOM 15490 C C . ASN B 2 266 ? 124.645 156.746 135.949 1.00 16.76 257 ASN B C 1
ATOM 15491 O O . ASN B 2 266 ? 125.855 156.933 135.771 1.00 16.78 257 ASN B O 1
ATOM 15502 N N . LEU B 2 267 ? 123.887 157.595 136.641 1.00 14.97 258 LEU B N 1
ATOM 15503 C CA . LEU B 2 267 ? 124.461 158.785 137.261 1.00 5.58 258 LEU B CA 1
ATOM 15504 C C . LEU B 2 267 ? 125.519 158.408 138.292 1.00 19.21 258 LEU B C 1
ATOM 15505 O O . LEU B 2 267 ? 126.624 158.972 138.314 1.00 20.36 258 LEU B O 1
ATOM 15521 N N . ALA B 2 268 ? 125.199 157.441 139.152 1.00 23.87 259 ALA B N 1
ATOM 15522 C CA . ALA B 2 268 ? 126.144 157.022 140.178 1.00 15.71 259 ALA B CA 1
ATOM 15523 C C . ALA B 2 268 ? 127.382 156.387 139.559 1.00 19.85 259 ALA B C 1
ATOM 15524 O O . ALA B 2 268 ? 128.495 156.571 140.058 1.00 16.33 259 ALA B O 1
ATOM 15531 N N . LYS B 2 269 ? 127.208 155.625 138.477 1.00 11.96 260 LYS B N 1
ATOM 15532 C CA . LYS B 2 269 ? 128.349 155.036 137.786 1.00 14.91 260 LYS B CA 1
ATOM 15533 C C . LYS B 2 269 ? 129.250 156.114 137.201 1.00 26.05 260 LYS B C 1
ATOM 15534 O O . LYS B 2 269 ? 130.482 156.019 137.281 1.00 19.51 260 LYS B O 1
ATOM 15553 N N . ASN B 2 270 ? 128.652 157.145 136.603 1.00 21.13 261 ASN B N 1
ATOM 15554 C CA . ASN B 2 270 ? 129.446 158.245 136.068 1.00 16.49 261 ASN B CA 1
ATOM 15555 C C . ASN B 2 270 ? 130.238 158.930 137.170 1.00 13.39 261 ASN B C 1
ATOM 15556 O O . ASN B 2 270 ? 131.404 159.289 136.975 1.00 18.21 261 ASN B O 1
ATOM 15567 N N . ILE B 2 271 ? 129.621 159.129 138.336 1.00 14.90 262 ILE B N 1
ATOM 15568 C CA . ILE B 2 271 ? 130.352 159.731 139.449 1.00 16.05 262 ILE B CA 1
ATOM 15569 C C . ILE B 2 271 ? 131.479 158.810 139.913 1.00 15.67 262 ILE B C 1
ATOM 15570 O O . ILE B 2 271 ? 132.612 159.252 140.132 1.00 14.29 262 ILE B O 1
ATOM 15586 N N . CYS B 2 272 ? 131.186 157.517 140.064 1.00 24.96 263 CYS B N 1
ATOM 15587 C CA . CYS B 2 272 ? 132.154 156.592 140.648 1.00 13.55 263 CYS B CA 1
ATOM 15588 C C . CYS B 2 272 ? 133.366 156.404 139.747 1.00 19.62 263 CYS B C 1
ATOM 15589 O O . CYS B 2 272 ? 134.490 156.252 140.238 1.00 20.82 263 CYS B O 1
ATOM 15597 N N . GLU B 2 273 ? 133.160 156.395 138.429 1.00 18.63 264 GLU B N 1
ATOM 15598 C CA . GLU B 2 273 ? 134.280 156.173 137.522 1.00 14.82 264 GLU B CA 1
ATOM 15599 C C . GLU B 2 273 ? 135.372 157.221 137.701 1.00 18.85 264 GLU B C 1
ATOM 15600 O O . GLU B 2 273 ? 136.548 156.937 137.448 1.00 21.78 264 GLU B O 1
ATOM 15612 N N . ASN B 2 274 ? 135.015 158.425 138.146 1.00 18.25 265 ASN B N 1
ATOM 15613 C CA . ASN B 2 274 ? 135.963 159.520 138.293 1.00 21.42 265 ASN B CA 1
ATOM 15614 C C . ASN B 2 274 ? 136.423 159.722 139.731 1.00 11.25 265 ASN B C 1
ATOM 15615 O O . ASN B 2 274 ? 137.097 160.715 140.020 1.00 24.58 265 ASN B O 1
ATOM 15626 N N . LEU B 2 275 ? 136.077 158.813 140.637 1.00 16.18 266 LEU B N 1
ATOM 15627 C CA . LEU B 2 275 ? 136.533 158.869 142.019 1.00 11.19 266 LEU B CA 1
ATOM 15628 C C . LEU B 2 275 ? 137.705 157.911 142.184 1.00 15.58 266 LEU B C 1
ATOM 15629 O O . LEU B 2 275 ? 137.576 156.714 141.907 1.00 31.97 266 LEU B O 1
ATOM 15645 N N . GLU B 2 276 ? 138.844 158.437 142.631 1.00 15.12 267 GLU B N 1
ATOM 15646 C CA . GLU B 2 276 ? 140.022 157.601 142.820 1.00 16.41 267 GLU B CA 1
ATOM 15647 C C . GLU B 2 276 ? 139.897 156.697 144.038 1.00 21.24 267 GLU B C 1
ATOM 15648 O O . GLU B 2 276 ? 140.722 155.795 144.211 1.00 19.35 267 GLU B O 1
ATOM 15660 N N . GLN B 2 277 ? 138.889 156.919 144.875 1.00 19.90 268 GLN B N 1
ATOM 15661 C CA . GLN B 2 277 ? 138.684 156.143 146.088 1.00 19.33 268 GLN B CA 1
ATOM 15662 C C . GLN B 2 277 ? 137.653 155.036 145.914 1.00 15.42 268 GLN B C 1
ATOM 15663 O O . GLN B 2 277 ? 137.345 154.340 146.885 1.00 23.41 268 GLN B O 1
ATOM 15677 N N . SER B 2 278 ? 137.121 154.851 144.712 1.00 8.25 269 SER B N 1
ATOM 15678 C CA . SER B 2 278 ? 136.050 153.896 144.468 1.00 17.32 269 SER B CA 1
ATOM 15679 C C . SER B 2 278 ? 136.582 152.670 143.739 1.00 13.75 269 SER B C 1
ATOM 15680 O O . SER B 2 278 ? 137.365 152.786 142.793 1.00 18.48 269 SER B O 1
ATOM 15688 N N . GLY B 2 279 ? 136.162 151.497 144.198 1.00 13.63 270 GLY B N 1
ATOM 15689 C CA . GLY B 2 279 ? 136.476 150.237 143.564 1.00 17.98 270 GLY B CA 1
ATOM 15690 C C . GLY B 2 279 ? 135.470 149.790 142.528 1.00 10.08 270 GLY B C 1
ATOM 15691 O O . GLY B 2 279 ? 135.567 148.663 142.034 1.00 20.91 270 GLY B O 1
ATOM 15695 N N . LEU B 2 280 ? 134.502 150.635 142.190 1.00 13.89 271 LEU B N 1
ATOM 15696 C CA . LEU B 2 280 ? 133.512 150.364 141.163 1.00 20.67 271 LEU B CA 1
ATOM 15697 C C . LEU B 2 280 ? 133.493 151.511 140.167 1.00 15.89 271 LEU B C 1
ATOM 15698 O O . LEU B 2 280 ? 133.766 152.657 140.535 1.00 29.96 271 LEU B O 1
ATOM 15714 N N . PRO B 2 281 ? 133.168 151.239 138.899 1.00 26.65 272 PRO B N 1
ATOM 15715 C CA . PRO B 2 281 ? 132.839 149.937 138.300 1.00 21.57 272 PRO B CA 1
ATOM 15716 C C . PRO B 2 281 ? 134.061 149.129 137.861 1.00 26.21 272 PRO B C 1
ATOM 15717 O O . PRO B 2 281 ? 133.904 148.120 137.184 1.00 25.34 272 PRO B O 1
ATOM 15728 N N . VAL B 2 282 ? 135.286 149.533 138.212 1.00 10.86 273 VAL B N 1
ATOM 15729 C CA . VAL B 2 282 ? 136.457 148.766 137.803 1.00 10.32 273 VAL B CA 1
ATOM 15730 C C . VAL B 2 282 ? 136.409 147.378 138.424 1.00 17.47 273 VAL B C 1
ATOM 15731 O O . VAL B 2 282 ? 136.015 147.202 139.584 1.00 29.28 273 VAL B O 1
ATOM 15744 N N . GLY B 2 283 ? 136.814 146.380 137.644 1.00 19.95 274 GLY B N 1
ATOM 15745 C CA . GLY B 2 283 ? 136.849 145.010 138.117 1.00 17.28 274 GLY B CA 1
ATOM 15746 C C . GLY B 2 283 ? 137.910 144.227 137.378 1.00 16.52 274 GLY B C 1
ATOM 15747 O O . GLY B 2 283 ? 138.313 144.581 136.266 1.00 25.68 274 GLY B O 1
ATOM 15751 N N . GLY B 2 284 ? 138.363 143.151 138.015 1.00 18.38 275 GLY B N 1
ATOM 15752 C CA . GLY B 2 284 ? 139.377 142.298 137.427 1.00 10.66 275 GLY B CA 1
ATOM 15753 C C . GLY B 2 284 ? 140.755 142.925 137.424 1.00 12.29 275 GLY B C 1
ATOM 15754 O O . GLY B 2 284 ? 141.176 143.518 138.420 1.00 23.42 275 GLY B O 1
ATOM 15758 N N . ASN B 2 285 ? 141.471 142.793 136.306 1.00 20.00 276 ASN B N 1
ATOM 15759 C CA . ASN B 2 285 ? 142.819 143.346 136.219 1.00 10.69 276 ASN B CA 1
ATOM 15760 C C . ASN B 2 285 ? 142.815 144.867 136.296 1.00 18.95 276 ASN B C 1
ATOM 15761 O O . ASN B 2 285 ? 143.748 145.459 136.848 1.00 12.86 276 ASN B O 1
ATOM 15772 N N . GLU B 2 286 ? 141.792 145.514 135.737 1.00 16.42 277 GLU B N 1
ATOM 15773 C CA . GLU B 2 286 ? 141.687 146.965 135.835 1.00 19.63 277 GLU B CA 1
ATOM 15774 C C . GLU B 2 286 ? 141.576 147.401 137.292 1.00 23.23 277 GLU B C 1
ATOM 15775 O O . GLU B 2 286 ? 142.247 148.346 137.730 1.00 13.20 277 GLU B O 1
ATOM 15787 N N . LYS B 2 287 ? 140.734 146.708 138.060 1.00 11.13 278 LYS B N 1
ATOM 15788 C CA . LYS B 2 287 ? 140.600 147.003 139.481 1.00 12.18 278 LYS B CA 1
ATOM 15789 C C . LYS B 2 287 ? 141.908 146.753 140.218 1.00 8.26 278 LYS B C 1
ATOM 15790 O O . LYS B 2 287 ? 142.292 147.534 141.093 1.00 15.29 278 LYS B O 1
ATOM 15809 N N . LYS B 2 288 ? 142.602 145.663 139.885 1.00 11.73 279 LYS B N 1
ATOM 15810 C CA . LYS B 2 288 ? 143.881 145.387 140.528 1.00 15.44 279 LYS B CA 1
ATOM 15811 C C . LYS B 2 288 ? 144.882 146.500 140.255 1.00 11.29 279 LYS B C 1
ATOM 15812 O O . LYS B 2 288 ? 145.590 146.946 141.165 1.00 11.13 279 LYS B O 1
ATOM 15831 N N . ALA B 2 289 ? 144.954 146.963 139.006 1.00 18.61 280 ALA B N 1
ATOM 15832 C CA . ALA B 2 289 ? 145.881 148.037 138.668 1.00 13.12 280 ALA B CA 1
ATOM 15833 C C . ALA B 2 289 ? 145.540 149.312 139.426 1.00 19.36 280 ALA B C 1
ATOM 15834 O O . ALA B 2 289 ? 146.421 149.956 140.011 1.00 19.62 280 ALA B O 1
ATOM 15841 N N . LYS B 2 290 ? 144.259 149.690 139.439 1.00 13.12 281 LYS B N 1
ATOM 15842 C CA . LYS B 2 290 ? 143.866 150.910 140.139 1.00 13.02 281 LYS B CA 1
ATOM 15843 C C . LYS B 2 290 ? 144.182 150.811 141.626 1.00 17.39 281 LYS B C 1
ATOM 15844 O O . LYS B 2 290 ? 144.716 151.752 142.225 1.00 9.13 281 LYS B O 1
ATOM 15863 N N . LEU B 2 291 ? 143.858 149.672 142.239 1.00 20.89 282 LEU B N 1
ATOM 15864 C CA . LEU B 2 291 ? 144.079 149.505 143.669 1.00 5.96 282 LEU B CA 1
ATOM 15865 C C . LEU B 2 291 ? 145.564 149.527 144.002 1.00 12.62 282 LEU B C 1
ATOM 15866 O O . LEU B 2 291 ? 145.979 150.128 144.999 1.00 24.22 282 LEU B O 1
ATOM 15882 N N . SER B 2 292 ? 146.383 148.863 143.186 1.00 19.26 283 SER B N 1
ATOM 15883 C CA . SER B 2 292 ? 147.821 148.860 143.420 1.00 15.15 283 SER B CA 1
ATOM 15884 C C . SER B 2 292 ? 148.387 150.269 143.309 1.00 13.88 283 SER B C 1
ATOM 15885 O O . SER B 2 292 ? 149.213 150.690 144.126 1.00 18.55 283 SER B O 1
ATOM 15893 N N . ASN B 2 293 ? 147.941 151.017 142.299 1.00 7.43 284 ASN B N 1
ATOM 15894 C CA . ASN B 2 293 ? 148.400 152.391 142.138 1.00 15.29 284 ASN B CA 1
ATOM 15895 C C . ASN B 2 293 ? 148.010 153.239 143.342 1.00 20.02 284 ASN B C 1
ATOM 15896 O O . ASN B 2 293 ? 148.810 154.031 143.851 1.00 16.14 284 ASN B O 1
ATOM 15907 N N . ALA B 2 294 ? 146.771 153.081 143.813 1.00 11.48 285 ALA B N 1
ATOM 15908 C CA . ALA B 2 294 ? 146.309 153.856 144.959 1.00 17.21 285 ALA B CA 1
ATOM 15909 C C . ALA B 2 294 ? 147.110 153.520 146.210 1.00 15.25 285 ALA B C 1
ATOM 15910 O O . ALA B 2 294 ? 147.497 154.410 146.976 1.00 22.16 285 ALA B O 1
ATOM 15917 N N . VAL B 2 295 ? 147.371 152.231 146.433 1.00 22.31 286 VAL B N 1
ATOM 15918 C CA . VAL B 2 295 ? 148.138 151.820 147.606 1.00 17.79 286 VAL B CA 1
ATOM 15919 C C . VAL B 2 295 ? 149.552 152.381 147.537 1.00 18.54 286 VAL B C 1
ATOM 15920 O O . VAL B 2 295 ? 150.100 152.854 148.539 1.00 23.36 286 VAL B O 1
ATOM 15933 N N . ALA B 2 296 ? 150.171 152.327 146.356 1.00 22.50 287 ALA B N 1
ATOM 15934 C CA . ALA B 2 296 ? 151.514 152.878 146.208 1.00 17.99 287 ALA B CA 1
ATOM 15935 C C . ALA B 2 296 ? 151.515 154.379 146.469 1.00 20.63 287 ALA B C 1
ATOM 15936 O O . ALA B 2 296 ? 152.434 154.915 147.100 1.00 25.29 287 ALA B O 1
ATOM 15943 N N . LYS B 2 297 ? 150.487 155.075 145.983 1.00 19.48 288 LYS B N 1
ATOM 15944 C CA . LYS B 2 297 ? 150.380 156.511 146.214 1.00 24.92 288 LYS B CA 1
ATOM 15945 C C . LYS B 2 297 ? 150.278 156.819 147.702 1.00 30.97 288 LYS B C 1
ATOM 15946 O O . LYS B 2 297 ? 150.951 157.722 148.211 1.00 27.47 288 LYS B O 1
ATOM 15965 N N . MET B 2 298 ? 149.439 156.071 148.421 1.00 25.21 289 MET B N 1
ATOM 15966 C CA . MET B 2 298 ? 149.301 156.305 149.855 1.00 27.12 289 MET B CA 1
ATOM 15967 C C . MET B 2 298 ? 150.593 155.978 150.592 1.00 26.01 289 MET B C 1
ATOM 15968 O O . MET B 2 298 ? 150.955 156.660 151.558 1.00 34.50 289 MET B O 1
ATOM 15982 N N . LEU B 2 299 ? 151.301 154.935 150.157 1.00 26.76 290 LEU B N 1
ATOM 15983 C CA . LEU B 2 299 ? 152.576 154.593 150.779 1.00 28.64 290 LEU B CA 1
ATOM 15984 C C . LEU B 2 299 ? 153.594 155.710 150.587 1.00 28.58 290 LEU B C 1
ATOM 15985 O O . LEU B 2 299 ? 154.318 156.074 151.521 1.00 32.41 290 LEU B O 1
ATOM 16001 N N . SER B 2 300 ? 153.667 156.265 149.376 1.00 33.70 291 SER B N 1
ATOM 16002 C CA . SER B 2 300 ? 154.620 157.338 149.113 1.00 28.09 291 SER B CA 1
ATOM 16003 C C . SER B 2 300 ? 154.205 158.652 149.760 1.00 33.45 291 SER B C 1
ATOM 16004 O O . SER B 2 300 ? 155.064 159.504 150.007 1.00 35.06 291 SER B O 1
ATOM 16012 N N . ASN B 2 301 ? 152.917 158.835 150.039 1.00 37.94 292 ASN B N 1
ATOM 16013 C CA . ASN B 2 301 ? 152.422 160.068 150.634 1.00 36.45 292 ASN B CA 1
ATOM 16014 C C . ASN B 2 301 ? 152.525 160.084 152.153 1.00 35.27 292 ASN B C 1
ATOM 16015 O O . ASN B 2 301 ? 152.194 161.103 152.768 1.00 39.75 292 ASN B O 1
ATOM 16026 N N . CYS B 2 302 ? 152.966 158.995 152.770 1.00 36.82 293 CYS B N 1
ATOM 16027 C CA . CYS B 2 302 ? 153.033 158.947 154.223 1.00 36.11 293 CYS B CA 1
ATOM 16028 C C . CYS B 2 302 ? 154.028 159.987 154.729 1.00 40.43 293 CYS B C 1
ATOM 16029 O O . CYS B 2 302 ? 155.170 160.026 154.251 1.00 38.80 293 CYS B O 1
ATOM 16037 N N . PRO B 2 303 ? 153.650 160.835 155.684 1.00 43.43 294 PRO B N 1
ATOM 16038 C CA . PRO B 2 303 ? 154.608 161.799 156.211 1.00 35.60 294 PRO B CA 1
ATOM 16039 C C . PRO B 2 303 ? 155.810 161.087 156.794 1.00 39.70 294 PRO B C 1
ATOM 16040 O O . PRO B 2 303 ? 155.682 159.995 157.381 1.00 37.03 294 PRO B O 1
ATOM 16051 N N . PRO B 2 304 ? 157.005 161.662 156.655 1.00 41.10 295 PRO B N 1
ATOM 16052 C CA . PRO B 2 304 ? 158.201 160.991 157.170 1.00 36.30 295 PRO B CA 1
ATOM 16053 C C . PRO B 2 304 ? 158.158 160.855 158.682 1.00 31.02 295 PRO B C 1
ATOM 16054 O O . PRO B 2 304 ? 157.597 161.694 159.389 1.00 34.11 295 PRO B O 1
ATOM 16065 N N . GLY B 2 305 ? 158.742 159.766 159.172 1.00 29.09 296 GLY B N 1
ATOM 16066 C CA . GLY B 2 305 ? 158.907 159.565 160.598 1.00 36.40 296 GLY B CA 1
ATOM 16067 C C . GLY B 2 305 ? 157.620 159.231 161.323 1.00 34.97 296 GLY B C 1
ATOM 16068 O O . GLY B 2 305 ? 157.621 159.047 162.543 1.00 31.76 296 GLY B O 1
ATOM 16072 N N . GLY B 2 306 ? 156.519 159.149 160.587 1.00 34.28 297 GLY B N 1
ATOM 16073 C CA . GLY B 2 306 ? 155.220 158.876 161.160 1.00 31.83 297 GLY B CA 1
ATOM 16074 C C . GLY B 2 306 ? 154.824 157.423 161.022 1.00 34.02 297 GLY B C 1
ATOM 16075 O O . GLY B 2 306 ? 155.655 156.539 160.801 1.00 34.04 297 GLY B O 1
ATOM 16079 N N . ILE B 2 307 ? 153.525 157.181 161.156 1.00 32.41 298 ILE B N 1
ATOM 16080 C CA . ILE B 2 307 ? 152.952 155.848 161.028 1.00 30.48 298 ILE B CA 1
ATOM 16081 C C . ILE B 2 307 ? 151.777 155.895 160.064 1.00 22.33 298 ILE B C 1
ATOM 16082 O O . ILE B 2 307 ? 150.965 156.825 160.092 1.00 27.46 298 ILE B O 1
ATOM 16098 N N . SER B 2 308 ? 151.695 154.882 159.206 1.00 16.43 299 SER B N 1
ATOM 16099 C CA . SER B 2 308 ? 150.550 154.658 158.338 1.00 19.36 299 SER B CA 1
ATOM 16100 C C . SER B 2 308 ? 149.917 153.331 158.724 1.00 23.22 299 SER B C 1
ATOM 16101 O O . SER B 2 308 ? 150.617 152.324 158.863 1.00 23.78 299 SER B O 1
ATOM 16109 N N . MET B 2 309 ? 148.601 153.329 158.901 1.00 19.26 300 MET B N 1
ATOM 16110 C CA . MET B 2 309 ? 147.886 152.150 159.359 1.00 18.79 300 MET B CA 1
ATOM 16111 C C . MET B 2 309 ? 146.680 151.905 158.463 1.00 11.70 300 MET B C 1
ATOM 16112 O O . MET B 2 309 ? 145.922 152.830 158.158 1.00 16.48 300 MET B O 1
ATOM 16126 N N . THR B 2 310 ? 146.511 150.657 158.039 1.00 17.95 301 THR B N 1
ATOM 16127 C CA . THR B 2 310 ? 145.426 150.260 157.153 1.00 12.85 301 THR B CA 1
ATOM 16128 C C . THR B 2 310 ? 144.381 149.483 157.938 1.00 13.36 301 THR B C 1
ATOM 16129 O O . THR B 2 310 ? 144.715 148.552 158.679 1.00 27.00 301 THR B O 1
ATOM 16140 N N . VAL B 2 311 ? 143.123 149.871 157.761 1.00 16.11 302 VAL B N 1
ATOM 16141 C CA . VAL B 2 311 ? 141.970 149.204 158.349 1.00 11.64 302 VAL B CA 1
ATOM 16142 C C . VAL B 2 311 ? 141.278 148.426 157.242 1.00 13.12 302 VAL B C 1
ATOM 16143 O O . VAL B 2 311 ? 140.777 149.020 156.280 1.00 18.29 302 VAL B O 1
ATOM 16156 N N . THR B 2 312 ? 141.266 147.102 157.373 1.00 15.93 303 THR B N 1
ATOM 16157 C CA . THR B 2 312 ? 140.392 146.249 156.582 1.00 11.47 303 THR B CA 1
ATOM 16158 C C . THR B 2 312 ? 139.013 146.264 157.226 1.00 18.55 303 THR B C 1
ATOM 16159 O O . THR B 2 312 ? 138.864 145.834 158.377 1.00 20.90 303 THR B O 1
ATOM 16170 N N . GLY B 2 313 ? 138.004 146.760 156.505 1.00 5.38 304 GLY B N 1
ATOM 16171 C CA . GLY B 2 313 ? 136.709 146.940 157.123 1.00 4.10 304 GLY B CA 1
ATOM 16172 C C . GLY B 2 313 ? 135.520 146.546 156.277 1.00 12.83 304 GLY B C 1
ATOM 16173 O O . GLY B 2 313 ? 135.498 146.738 155.057 1.00 8.09 304 GLY B O 1
ATOM 16177 N N . ASP B 2 314 ? 134.519 145.982 156.940 1.00 6.90 305 ASP B N 1
ATOM 16178 C CA . ASP B 2 314 ? 133.203 145.766 156.367 1.00 21.13 305 ASP B CA 1
ATOM 16179 C C . ASP B 2 314 ? 132.192 146.581 157.156 1.00 16.17 305 ASP B C 1
ATOM 16180 O O . ASP B 2 314 ? 132.357 146.811 158.357 1.00 19.47 305 ASP B O 1
ATOM 16189 N N . ASN B 2 315 ? 131.154 147.032 156.469 1.00 10.47 306 ASN B N 1
ATOM 16190 C CA . ASN B 2 315 ? 130.050 147.719 157.117 1.00 10.61 306 ASN B CA 1
ATOM 16191 C C . ASN B 2 315 ? 128.969 146.704 157.455 1.00 14.12 306 ASN B C 1
ATOM 16192 O O . ASN B 2 315 ? 128.603 145.874 156.617 1.00 18.99 306 ASN B O 1
ATOM 16203 N N . THR B 2 316 ? 128.478 146.759 158.685 1.00 15.63 307 THR B N 1
ATOM 16204 C CA . THR B 2 316 ? 127.434 145.855 159.135 1.00 16.58 307 THR B CA 1
ATOM 16205 C C . THR B 2 316 ? 126.065 146.451 158.834 1.00 12.70 307 THR B C 1
ATOM 16206 O O . THR B 2 316 ? 125.840 147.649 159.026 1.00 21.21 307 THR B O 1
ATOM 16217 N N . LYS B 2 317 ? 125.156 145.606 158.351 1.00 14.01 308 LYS B N 1
ATOM 16218 C CA . LYS B 2 317 ? 123.781 146.013 158.062 1.00 17.84 308 LYS B CA 1
ATOM 16219 C C . LYS B 2 317 ? 123.752 147.123 157.012 1.00 15.90 308 LYS B C 1
ATOM 16220 O O . LYS B 2 317 ? 123.029 148.113 157.136 1.00 26.08 308 LYS B O 1
ATOM 16239 N N . TRP B 2 318 ? 124.549 146.940 155.958 1.00 24.23 309 TRP B N 1
ATOM 16240 C CA . TRP B 2 318 ? 124.693 147.973 154.937 1.00 13.32 309 TRP B CA 1
ATOM 16241 C C . TRP B 2 318 ? 123.351 148.315 154.302 1.00 13.52 309 TRP B C 1
ATOM 16242 O O . TRP B 2 318 ? 122.950 149.482 154.264 1.00 15.00 309 TRP B O 1
ATOM 16263 N N . ASN B 2 319 ? 122.633 147.303 153.809 1.00 24.71 310 ASN B N 1
ATOM 16264 C CA . ASN B 2 319 ? 121.358 147.559 153.148 1.00 13.91 310 ASN B CA 1
ATOM 16265 C C . ASN B 2 319 ? 120.266 147.913 154.147 1.00 12.20 310 ASN B C 1
ATOM 16266 O O . ASN B 2 319 ? 119.394 148.732 153.842 1.00 21.56 310 ASN B O 1
ATOM 16277 N N . GLU B 2 320 ? 120.296 147.313 155.336 1.00 16.85 311 GLU B N 1
ATOM 16278 C CA . GLU B 2 320 ? 119.248 147.566 156.318 1.00 15.14 311 GLU B CA 1
ATOM 16279 C C . GLU B 2 320 ? 119.236 149.024 156.761 1.00 19.81 311 GLU B C 1
ATOM 16280 O O . GLU B 2 320 ? 118.164 149.610 156.951 1.00 27.17 311 GLU B O 1
ATOM 16292 N N . CYS B 2 321 ? 120.413 149.625 156.935 1.00 12.53 312 CYS B N 1
ATOM 16293 C CA . CYS B 2 321 ? 120.509 150.944 157.547 1.00 7.25 312 CYS B CA 1
ATOM 16294 C C . CYS B 2 321 ? 120.514 152.091 156.544 1.00 6.81 312 CYS B C 1
ATOM 16295 O O . CYS B 2 321 ? 120.185 153.219 156.923 1.00 16.65 312 CYS B O 1
ATOM 16303 N N . LEU B 2 322 ? 120.886 151.848 155.292 1.00 3.71 313 LEU B N 1
ATOM 16304 C CA . LEU B 2 322 ? 120.826 152.905 154.291 1.00 7.96 313 LEU B CA 1
ATOM 16305 C C . LEU B 2 322 ? 119.374 153.247 153.981 1.00 16.07 313 LEU B C 1
ATOM 16306 O O . LEU B 2 322 ? 118.528 152.360 153.842 1.00 24.81 313 LEU B O 1
ATOM 16322 N N . ASN B 2 323 ? 119.087 154.546 153.870 1.00 20.14 314 ASN B N 1
ATOM 16323 C CA . ASN B 2 323 ? 117.714 154.988 153.695 1.00 11.07 314 ASN B CA 1
ATOM 16324 C C . ASN B 2 323 ? 117.491 155.576 152.307 1.00 15.52 314 ASN B C 1
ATOM 16325 O O . ASN B 2 323 ? 118.328 156.341 151.818 1.00 12.10 314 ASN B O 1
ATOM 16336 N N . PRO B 2 324 ? 116.379 155.237 151.648 1.00 15.17 315 PRO B N 1
ATOM 16337 C CA . PRO B 2 324 ? 116.082 155.870 150.352 1.00 15.16 315 PRO B CA 1
ATOM 16338 C C . PRO B 2 324 ? 115.900 157.378 150.428 1.00 7.54 315 PRO B C 1
ATOM 16339 O O . PRO B 2 324 ? 116.099 158.057 149.416 1.00 11.70 315 PRO B O 1
ATOM 16350 N N . ARG B 2 325 ? 115.500 157.926 151.578 1.00 3.90 316 ARG B N 1
ATOM 16351 C CA . ARG B 2 325 ? 115.372 159.377 151.696 1.00 3.91 316 ARG B CA 1
ATOM 16352 C C . ARG B 2 325 ? 116.729 160.058 151.571 1.00 18.56 316 ARG B C 1
ATOM 16353 O O . ARG B 2 325 ? 116.856 161.115 150.936 1.00 25.41 316 ARG B O 1
ATOM 16374 N N . ILE B 2 326 ? 117.759 159.467 152.176 1.00 9.86 317 ILE B N 1
ATOM 16375 C CA . ILE B 2 326 ? 119.112 159.985 152.015 1.00 12.45 317 ILE B CA 1
ATOM 16376 C C . ILE B 2 326 ? 119.521 159.917 150.550 1.00 9.95 317 ILE B C 1
ATOM 16377 O O . ILE B 2 326 ? 120.215 160.801 150.039 1.00 21.40 317 ILE B O 1
ATOM 16393 N N . PHE B 2 327 ? 119.100 158.861 149.853 1.00 14.97 318 PHE B N 1
ATOM 16394 C CA . PHE B 2 327 ? 119.428 158.735 148.438 1.00 11.40 318 PHE B CA 1
ATOM 16395 C C . PHE B 2 327 ? 118.707 159.794 147.614 1.00 13.70 318 PHE B C 1
ATOM 16396 O O . PHE B 2 327 ? 119.252 160.308 146.632 1.00 12.51 318 PHE B O 1
ATOM 16413 N N . LEU B 2 328 ? 117.477 160.131 148.001 1.00 14.80 319 LEU B N 1
ATOM 16414 C CA . LEU B 2 328 ? 116.763 161.230 147.362 1.00 12.46 319 LEU B CA 1
ATOM 16415 C C . LEU B 2 328 ? 117.514 162.541 147.548 1.00 16.04 319 LEU B C 1
ATOM 16416 O O . LEU B 2 328 ? 117.667 163.327 146.606 1.00 20.63 319 LEU B O 1
ATOM 16432 N N . ALA B 2 329 ? 117.992 162.792 148.768 1.00 18.58 320 ALA B N 1
ATOM 16433 C CA . ALA B 2 329 ? 118.786 163.991 149.020 1.00 14.51 320 ALA B CA 1
ATOM 16434 C C . ALA B 2 329 ? 120.059 163.991 148.178 1.00 16.56 320 ALA B C 1
ATOM 16435 O O . ALA B 2 329 ? 120.455 165.021 147.622 1.00 26.09 320 ALA B O 1
ATOM 16442 N N . MET B 2 330 ? 120.717 162.835 148.089 1.00 17.88 321 MET B N 1
ATOM 16443 C CA . MET B 2 330 ? 121.932 162.708 147.291 1.00 15.49 321 MET B CA 1
ATOM 16444 C C . MET B 2 330 ? 121.659 163.043 145.832 1.00 9.68 321 MET B C 1
ATOM 16445 O O . MET B 2 330 ? 122.411 163.789 145.196 1.00 8.85 321 MET B O 1
ATOM 16459 N N . THR B 2 331 ? 120.579 162.488 145.285 1.00 20.03 322 THR B N 1
ATOM 16460 C CA . THR B 2 331 ? 120.228 162.744 143.894 1.00 14.55 322 THR B CA 1
ATOM 16461 C C . THR B 2 331 ? 119.918 164.219 143.676 1.00 18.08 322 THR B C 1
ATOM 16462 O O . THR B 2 331 ? 120.340 164.814 142.679 1.00 15.68 322 THR B O 1
ATOM 16473 N N . GLU B 2 332 ? 119.177 164.827 144.604 1.00 20.81 323 GLU B N 1
ATOM 16474 C CA . GLU B 2 332 ? 118.844 166.240 144.461 1.00 14.10 323 GLU B CA 1
ATOM 16475 C C . GLU B 2 332 ? 120.100 167.100 144.490 1.00 14.47 323 GLU B C 1
ATOM 16476 O O . GLU B 2 332 ? 120.217 168.069 143.733 1.00 17.13 323 GLU B O 1
ATOM 16488 N N . ARG B 2 333 ? 121.049 166.763 145.366 1.00 13.44 324 ARG B N 1
ATOM 16489 C CA . ARG B 2 333 ? 122.295 167.519 145.439 1.00 15.23 324 ARG B CA 1
ATOM 16490 C C . ARG B 2 333 ? 123.132 167.341 144.177 1.00 16.81 324 ARG B C 1
ATOM 16491 O O . ARG B 2 333 ? 123.723 168.304 143.677 1.00 18.37 324 ARG B O 1
ATOM 16512 N N . ILE B 2 334 ? 123.202 166.116 143.653 1.00 17.28 325 ILE B N 1
ATOM 16513 C CA . ILE B 2 334 ? 124.058 165.844 142.503 1.00 18.63 325 ILE B CA 1
ATOM 16514 C C . ILE B 2 334 ? 123.562 166.589 141.269 1.00 13.50 325 ILE B C 1
ATOM 16515 O O . ILE B 2 334 ? 124.355 167.173 140.522 1.00 15.98 325 ILE B O 1
ATOM 16531 N N . THR B 2 335 ? 122.256 166.573 141.028 1.00 18.33 326 THR B N 1
ATOM 16532 C CA . THR B 2 335 ? 121.680 167.215 139.846 1.00 12.60 326 THR B CA 1
ATOM 16533 C C . THR B 2 335 ? 121.275 168.657 140.135 1.00 17.36 326 THR B C 1
ATOM 16534 O O . THR B 2 335 ? 120.186 169.101 139.781 1.00 24.49 326 THR B O 1
ATOM 16545 N N . ARG B 2 336 ? 122.175 169.408 140.769 1.00 12.74 327 ARG B N 1
ATOM 16546 C CA . ARG B 2 336 ? 121.862 170.782 141.142 1.00 12.85 327 ARG B CA 1
ATOM 16547 C C . ARG B 2 336 ? 121.683 171.667 139.914 1.00 20.26 327 ARG B C 1
ATOM 16548 O O . ARG B 2 336 ? 120.766 172.494 139.869 1.00 22.31 327 ARG B O 1
ATOM 16569 N N . ASP B 2 337 ? 122.541 171.503 138.908 1.00 22.22 328 ASP B N 1
ATOM 16570 C CA . ASP B 2 337 ? 122.550 172.358 137.727 1.00 16.03 328 ASP B CA 1
ATOM 16571 C C . ASP B 2 337 ? 121.935 171.677 136.510 1.00 21.52 328 ASP B C 1
ATOM 16572 O O . ASP B 2 337 ? 122.398 171.884 135.384 1.00 27.41 328 ASP B O 1
ATOM 16581 N N . SER B 2 338 ? 120.901 170.873 136.712 1.00 15.14 329 SER B N 1
ATOM 16582 C CA . SER B 2 338 ? 120.233 170.151 135.644 1.00 18.31 329 SER B CA 1
ATOM 16583 C C . SER B 2 338 ? 118.835 170.706 135.407 1.00 17.30 329 SER B C 1
ATOM 16584 O O . SER B 2 338 ? 118.258 171.363 136.280 1.00 22.60 329 SER B O 1
ATOM 16592 N N . PRO B 2 339 ? 118.261 170.471 134.229 1.00 17.18 330 PRO B N 1
ATOM 16593 C CA . PRO B 2 339 ? 116.877 170.898 133.994 1.00 15.82 330 PRO B CA 1
ATOM 16594 C C . PRO B 2 339 ? 115.909 170.194 134.933 1.00 14.46 330 PRO B C 1
ATOM 16595 O O . PRO B 2 339 ? 116.157 169.081 135.400 1.00 19.30 330 PRO B O 1
ATOM 16606 N N . ILE B 2 340 ? 114.789 170.866 135.205 1.00 10.59 331 ILE B N 1
ATOM 16607 C CA . ILE B 2 340 ? 113.866 170.403 136.240 1.00 20.65 331 ILE B CA 1
ATOM 16608 C C . ILE B 2 340 ? 113.325 169.018 135.902 1.00 14.97 331 ILE B C 1
ATOM 16609 O O . ILE B 2 340 ? 113.123 168.182 136.792 1.00 20.63 331 ILE B O 1
ATOM 16625 N N . TRP B 2 341 ? 113.068 168.755 134.619 1.00 2.09 332 TRP B N 1
ATOM 16626 C CA . TRP B 2 341 ? 112.510 167.461 134.242 1.00 18.70 332 TRP B CA 1
ATOM 16627 C C . TRP B 2 341 ? 113.453 166.327 134.623 1.00 12.28 332 TRP B C 1
ATOM 16628 O O . TRP B 2 341 ? 113.017 165.300 135.156 1.00 21.14 332 TRP B O 1
ATOM 16649 N N . PHE B 2 342 ? 114.752 166.501 134.375 1.00 13.01 333 PHE B N 1
ATOM 16650 C CA . PHE B 2 342 ? 115.705 165.451 134.706 1.00 16.57 333 PHE B CA 1
ATOM 16651 C C . PHE B 2 342 ? 115.859 165.291 136.211 1.00 5.78 333 PHE B C 1
ATOM 16652 O O . PHE B 2 342 ? 116.041 164.170 136.696 1.00 11.08 333 PHE B O 1
ATOM 16669 N N . ARG B 2 343 ? 115.787 166.389 136.964 1.00 17.61 334 ARG B N 1
ATOM 16670 C CA . ARG B 2 343 ? 115.844 166.285 138.418 1.00 26.51 334 ARG B CA 1
ATOM 16671 C C . ARG B 2 343 ? 114.654 165.500 138.957 1.00 18.74 334 ARG B C 1
ATOM 16672 O O . ARG B 2 343 ? 114.812 164.636 139.828 1.00 21.09 334 ARG B O 1
ATOM 16693 N N . ASP B 2 344 ? 113.455 165.775 138.441 1.00 3.53 335 ASP B N 1
ATOM 16694 C CA . ASP B 2 344 ? 112.290 164.996 138.847 1.00 11.25 335 ASP B CA 1
ATOM 16695 C C . ASP B 2 344 ? 112.454 163.529 138.471 1.00 13.33 335 ASP B C 1
ATOM 16696 O O . ASP B 2 344 ? 112.158 162.629 139.274 1.00 24.53 335 ASP B O 1
ATOM 16705 N N . PHE B 2 345 ? 112.934 163.271 137.253 1.00 14.48 336 PHE B N 1
ATOM 16706 C CA . PHE B 2 345 ? 113.136 161.900 136.804 1.00 14.80 336 PHE B CA 1
ATOM 16707 C C . PHE B 2 345 ? 114.093 161.157 137.728 1.00 12.25 336 PHE B C 1
ATOM 16708 O O . PHE B 2 345 ? 113.849 160.000 138.087 1.00 23.68 336 PHE B O 1
ATOM 16725 N N . CYS B 2 346 ? 115.188 161.808 138.124 1.00 5.97 337 CYS B N 1
ATOM 16726 C CA . CYS B 2 346 ? 116.148 161.173 139.019 1.00 11.39 337 CYS B CA 1
ATOM 16727 C C . CYS B 2 346 ? 115.584 161.001 140.422 1.00 11.00 337 CYS B C 1
ATOM 16728 O O . CYS B 2 346 ? 115.958 160.056 141.124 1.00 19.34 337 CYS B O 1
ATOM 16736 N N . SER B 2 347 ? 114.701 161.900 140.854 1.00 12.79 338 SER B N 1
ATOM 16737 C CA . SER B 2 347 ? 114.099 161.765 142.173 1.00 7.37 338 SER B CA 1
ATOM 16738 C C . SER B 2 347 ? 113.044 160.667 142.231 1.00 19.54 338 SER B C 1
ATOM 16739 O O . SER B 2 347 ? 112.715 160.207 143.328 1.00 22.10 338 SER B O 1
ATOM 16747 N N . ILE B 2 348 ? 112.504 160.241 141.087 1.00 5.45 339 ILE B N 1
ATOM 16748 C CA . ILE B 2 348 ? 111.419 159.256 141.117 1.00 17.73 339 ILE B CA 1
ATOM 16749 C C . ILE B 2 348 ? 111.848 157.985 141.850 1.00 15.37 339 ILE B C 1
ATOM 16750 O O . ILE B 2 348 ? 111.139 157.495 142.736 1.00 16.15 339 ILE B O 1
ATOM 16766 N N . ALA B 2 349 ? 112.999 157.420 141.484 1.00 14.45 340 ALA B N 1
ATOM 16767 C CA . ALA B 2 349 ? 113.370 156.107 142.014 1.00 13.80 340 ALA B CA 1
ATOM 16768 C C . ALA B 2 349 ? 113.520 156.100 143.529 1.00 17.02 340 ALA B C 1
ATOM 16769 O O . ALA B 2 349 ? 112.956 155.200 144.180 1.00 15.70 340 ALA B O 1
ATOM 16776 N N . PRO B 2 350 ? 114.250 157.029 144.151 1.00 17.47 341 PRO B N 1
ATOM 16777 C CA . PRO B 2 350 ? 114.267 157.067 145.621 1.00 8.89 341 PRO B CA 1
ATOM 16778 C C . PRO B 2 350 ? 112.886 157.208 146.228 1.00 13.18 341 PRO B C 1
ATOM 16779 O O . PRO B 2 350 ? 112.629 156.645 147.298 1.00 16.66 341 PRO B O 1
ATOM 16790 N N . VAL B 2 351 ? 111.987 157.950 145.578 1.00 14.46 342 VAL B N 1
ATOM 16791 C CA . VAL B 2 351 ? 110.630 158.103 146.094 1.00 13.68 342 VAL B CA 1
ATOM 16792 C C . VAL B 2 351 ? 109.909 156.762 146.087 1.00 12.19 342 VAL B C 1
ATOM 16793 O O . VAL B 2 351 ? 109.273 156.372 147.072 1.00 16.50 342 VAL B O 1
ATOM 16806 N N . LEU B 2 352 ? 109.998 156.034 144.972 1.00 21.76 343 LEU B N 1
ATOM 16807 C CA . LEU B 2 352 ? 109.347 154.732 144.895 1.00 14.44 343 LEU B CA 1
ATOM 16808 C C . LEU B 2 352 ? 109.925 153.773 145.923 1.00 15.78 343 LEU B C 1
ATOM 16809 O O . LEU B 2 352 ? 109.202 152.946 146.488 1.00 23.78 343 LEU B O 1
ATOM 16825 N N . PHE B 2 353 ? 111.231 153.863 146.177 1.00 12.59 344 PHE B N 1
ATOM 16826 C CA . PHE B 2 353 ? 111.836 152.961 147.149 1.00 7.88 344 PHE B CA 1
ATOM 16827 C C . PHE B 2 353 ? 111.487 153.356 148.580 1.00 14.78 344 PHE B C 1
ATOM 16828 O O . PHE B 2 353 ? 111.476 152.499 149.469 1.00 25.79 344 PHE B O 1
ATOM 16845 N N . SER B 2 354 ? 111.205 154.638 148.826 1.00 21.52 345 SER B N 1
ATOM 16846 C CA . SER B 2 354 ? 110.780 155.054 150.159 1.00 14.85 345 SER B CA 1
ATOM 16847 C C . SER B 2 354 ? 109.411 154.490 150.512 1.00 10.82 345 SER B C 1
ATOM 16848 O O . SER B 2 354 ? 109.094 154.331 151.695 1.00 18.72 345 SER B O 1
ATOM 16856 N N . ASN B 2 355 ? 108.590 154.189 149.508 1.00 14.61 346 ASN B N 1
ATOM 16857 C CA . ASN B 2 355 ? 107.248 153.662 149.713 1.00 9.08 346 ASN B CA 1
ATOM 16858 C C . ASN B 2 355 ? 107.136 152.200 149.299 1.00 5.61 346 ASN B C 1
ATOM 16859 O O . ASN B 2 355 ? 106.036 151.724 149.010 1.00 17.62 346 ASN B O 1
ATOM 16870 N N . LYS B 2 356 ? 108.252 151.479 149.272 1.00 17.54 347 LYS B N 1
ATOM 16871 C CA . LYS B 2 356 ? 108.245 150.108 148.789 1.00 10.35 347 LYS B CA 1
ATOM 16872 C C . LYS B 2 356 ? 107.493 149.193 149.748 1.00 14.37 347 LYS B C 1
ATOM 16873 O O . LYS B 2 356 ? 107.432 149.428 150.957 1.00 18.17 347 LYS B O 1
ATOM 16892 N N . ILE B 2 357 ? 106.914 148.138 149.186 1.00 19.41 348 ILE B N 1
ATOM 16893 C CA . ILE B 2 357 ? 106.201 147.115 149.937 1.00 12.53 348 ILE B CA 1
ATOM 16894 C C . ILE B 2 357 ? 106.861 145.776 149.651 1.00 15.05 348 ILE B C 1
ATOM 16895 O O . ILE B 2 357 ? 107.182 145.466 148.499 1.00 24.12 348 ILE B O 1
ATOM 16911 N N . ALA B 2 358 ? 107.081 144.991 150.700 1.00 20.24 349 ALA B N 1
ATOM 16912 C CA . ALA B 2 358 ? 107.738 143.698 150.583 1.00 17.05 349 ALA B CA 1
ATOM 16913 C C . ALA B 2 358 ? 106.690 142.593 150.598 1.00 10.89 349 ALA B C 1
ATOM 16914 O O . ALA B 2 358 ? 105.936 142.460 151.567 1.00 8.10 349 ALA B O 1
ATOM 16921 N N . ARG B 2 359 ? 106.638 141.817 149.519 1.00 18.97 350 ARG B N 1
ATOM 16922 C CA . ARG B 2 359 ? 105.884 140.573 149.511 1.00 10.68 350 ARG B CA 1
ATOM 16923 C C . ARG B 2 359 ? 106.662 139.531 150.302 1.00 14.21 350 ARG B C 1
ATOM 16924 O O . ARG B 2 359 ? 107.879 139.400 150.140 1.00 18.31 350 ARG B O 1
ATOM 16945 N N . LEU B 2 360 ? 105.966 138.796 151.162 1.00 15.82 351 LEU B N 1
ATOM 16946 C CA . LEU B 2 360 ? 106.616 137.987 152.181 1.00 15.39 351 LEU B CA 1
ATOM 16947 C C . LEU B 2 360 ? 106.898 136.555 151.735 1.00 12.56 351 LEU B C 1
ATOM 16948 O O . LEU B 2 360 ? 107.374 135.754 152.544 1.00 22.97 351 LEU B O 1
ATOM 16964 N N . GLY B 2 361 ? 106.628 136.214 150.481 1.00 17.92 352 GLY B N 1
ATOM 16965 C CA . GLY B 2 361 ? 107.057 134.937 149.941 1.00 13.41 352 GLY B CA 1
ATOM 16966 C C . GLY B 2 361 ? 105.968 133.882 149.929 1.00 10.02 352 GLY B C 1
ATOM 16967 O O . GLY B 2 361 ? 104.768 134.166 149.893 1.00 16.44 352 GLY B O 1
ATOM 16971 N N . LYS B 2 362 ? 106.414 132.623 149.950 1.00 16.79 353 LYS B N 1
ATOM 16972 C CA . LYS B 2 362 ? 105.482 131.503 149.849 1.00 22.40 353 LYS B CA 1
ATOM 16973 C C . LYS B 2 362 ? 104.625 131.372 151.102 1.00 22.65 353 LYS B C 1
ATOM 16974 O O . LYS B 2 362 ? 103.438 131.038 151.017 1.00 20.92 353 LYS B O 1
ATOM 16993 N N . GLY B 2 363 ? 105.210 131.620 152.274 1.00 11.46 354 GLY B N 1
ATOM 16994 C CA . GLY B 2 363 ? 104.525 131.445 153.536 1.00 10.07 354 GLY B CA 1
ATOM 16995 C C . GLY B 2 363 ? 105.257 130.458 154.427 1.00 10.50 354 GLY B C 1
ATOM 16996 O O . GLY B 2 363 ? 106.493 130.399 154.433 1.00 31.27 354 GLY B O 1
ATOM 17000 N N . PHE B 2 364 ? 104.484 129.677 155.170 1.00 17.81 355 PHE B N 1
ATOM 17001 C CA . PHE B 2 364 ? 105.038 128.690 156.085 1.00 16.01 355 PHE B CA 1
ATOM 17002 C C . PHE B 2 364 ? 104.344 127.354 155.865 1.00 16.63 355 PHE B C 1
ATOM 17003 O O . PHE B 2 364 ? 103.374 127.253 155.117 1.00 26.28 355 PHE B O 1
ATOM 17020 N N . MET B 2 365 ? 104.863 126.310 156.503 1.00 12.08 356 MET B N 1
ATOM 17021 C CA . MET B 2 365 ? 104.306 124.967 156.376 1.00 18.73 356 MET B CA 1
ATOM 17022 C C . MET B 2 365 ? 104.003 124.426 157.766 1.00 15.29 356 MET B C 1
ATOM 17023 O O . MET B 2 365 ? 104.873 124.426 158.642 1.00 25.12 356 MET B O 1
ATOM 17037 N N . ILE B 2 366 ? 102.774 123.965 157.958 1.00 22.89 357 ILE B N 1
ATOM 17038 C CA . ILE B 2 366 ? 102.349 123.351 159.210 1.00 23.96 357 ILE B CA 1
ATOM 17039 C C . ILE B 2 366 ? 102.054 121.884 158.949 1.00 13.89 357 ILE B C 1
ATOM 17040 O O . ILE B 2 366 ? 101.478 121.525 157.916 1.00 24.45 357 ILE B O 1
ATOM 17056 N N . THR B 2 367 ? 102.454 121.027 159.883 1.00 16.22 358 THR B N 1
ATOM 17057 C CA . THR B 2 367 ? 102.388 119.591 159.673 1.00 20.69 358 THR B CA 1
ATOM 17058 C C . THR B 2 367 ? 101.802 118.903 160.896 1.00 22.98 358 THR B C 1
ATOM 17059 O O . THR B 2 367 ? 101.814 119.433 162.009 1.00 27.02 358 THR B O 1
ATOM 17070 N N . SER B 2 368 ? 101.273 117.710 160.655 1.00 21.11 359 SER B N 1
ATOM 17071 C CA . SER B 2 368 ? 100.898 116.760 161.694 1.00 24.85 359 SER B CA 1
ATOM 17072 C C . SER B 2 368 ? 101.801 115.545 161.535 1.00 17.43 359 SER B C 1
ATOM 17073 O O . SER B 2 368 ? 101.718 114.832 160.527 1.00 26.07 359 SER B O 1
ATOM 17081 N N . LYS B 2 369 ? 102.673 115.324 162.522 1.00 20.60 360 LYS B N 1
ATOM 17082 C CA . LYS B 2 369 ? 103.624 114.219 162.443 1.00 26.20 360 LYS B CA 1
ATOM 17083 C C . LYS B 2 369 ? 102.927 112.875 162.601 1.00 24.02 360 LYS B C 1
ATOM 17084 O O . LYS B 2 369 ? 103.199 111.937 161.844 1.00 31.92 360 LYS B O 1
ATOM 17103 N N . THR B 2 370 ? 102.031 112.759 163.583 1.00 30.02 361 THR B N 1
ATOM 17104 C CA . THR B 2 370 ? 101.323 111.499 163.784 1.00 33.22 361 THR B CA 1
ATOM 17105 C C . THR B 2 370 ? 100.459 111.160 162.577 1.00 24.44 361 THR B C 1
ATOM 17106 O O . THR B 2 370 ? 100.390 109.999 162.159 1.00 29.02 361 THR B O 1
ATOM 17117 N N . LYS B 2 371 ? 99.795 112.159 162.003 1.00 22.32 362 LYS B N 1
ATOM 17118 C CA . LYS B 2 371 ? 98.946 111.952 160.839 1.00 22.41 362 LYS B CA 1
ATOM 17119 C C . LYS B 2 371 ? 99.708 112.029 159.523 1.00 25.02 362 LYS B C 1
ATOM 17120 O O . LYS B 2 371 ? 99.126 111.735 158.473 1.00 23.06 362 LYS B O 1
ATOM 17139 N N . ARG B 2 372 ? 100.987 112.407 159.552 1.00 26.02 363 ARG B N 1
ATOM 17140 C CA . ARG B 2 372 ? 101.807 112.507 158.345 1.00 20.48 363 ARG B CA 1
ATOM 17141 C C . ARG B 2 372 ? 101.141 113.411 157.308 1.00 23.08 363 ARG B C 1
ATOM 17142 O O . ARG B 2 372 ? 100.940 113.028 156.154 1.00 23.77 363 ARG B O 1
ATOM 17163 N N . LEU B 2 373 ? 100.792 114.623 157.729 1.00 26.12 364 LEU B N 1
ATOM 17164 C CA . LEU B 2 373 ? 100.168 115.596 156.844 1.00 21.64 364 LEU B CA 1
ATOM 17165 C C . LEU B 2 373 ? 100.969 116.888 156.867 1.00 21.82 364 LEU B C 1
ATOM 17166 O O . LEU B 2 373 ? 101.598 117.221 157.870 1.00 24.15 364 LEU B O 1
ATOM 17182 N N . LYS B 2 374 ? 100.946 117.612 155.751 1.00 21.59 365 LYS B N 1
ATOM 17183 C CA . LYS B 2 374 ? 101.566 118.926 155.679 1.00 21.19 365 LYS B CA 1
ATOM 17184 C C . LYS B 2 374 ? 100.686 119.847 154.849 1.00 24.61 365 LYS B C 1
ATOM 17185 O O . LYS B 2 374 ? 99.929 119.397 153.986 1.00 22.59 365 LYS B O 1
ATOM 17204 N N . ALA B 2 375 ? 100.788 121.144 155.127 1.00 19.87 366 ALA B N 1
ATOM 17205 C CA . ALA B 2 375 ? 100.001 122.141 154.419 1.00 17.65 366 ALA B CA 1
ATOM 17206 C C . ALA B 2 375 ? 100.752 123.461 154.414 1.00 18.61 366 ALA B C 1
ATOM 17207 O O . ALA B 2 375 ? 101.429 123.804 155.387 1.00 26.37 366 ALA B O 1
ATOM 17214 N N . GLN B 2 376 ? 100.619 124.201 153.320 1.00 22.25 367 GLN B N 1
ATOM 17215 C CA . GLN B 2 376 ? 101.290 125.483 153.153 1.00 17.84 367 GLN B CA 1
ATOM 17216 C C . GLN B 2 376 ? 100.302 126.600 153.465 1.00 21.62 367 GLN B C 1
ATOM 17217 O O . GLN B 2 376 ? 99.280 126.741 152.784 1.00 26.18 367 GLN B O 1
ATOM 17231 N N . ILE B 2 377 ? 100.605 127.381 154.497 1.00 15.72 368 ILE B N 1
ATOM 17232 C CA . ILE B 2 377 ? 99.853 128.589 154.820 1.00 21.78 368 ILE B CA 1
ATOM 17233 C C . ILE B 2 377 ? 100.502 129.746 154.062 1.00 23.01 368 ILE B C 1
ATOM 17234 O O . ILE B 2 377 ? 101.675 130.067 154.335 1.00 24.03 368 ILE B O 1
ATOM 17250 N N . PRO B 2 378 ? 99.809 130.377 153.115 1.00 19.23 369 PRO B N 1
ATOM 17251 C CA . PRO B 2 378 ? 100.407 131.504 152.392 1.00 23.20 369 PRO B CA 1
ATOM 17252 C C . PRO B 2 378 ? 100.445 132.759 153.251 1.00 17.71 369 PRO B C 1
ATOM 17253 O O . PRO B 2 378 ? 99.908 132.819 154.357 1.00 26.94 369 PRO B O 1
ATOM 17264 N N . CYS B 2 379 ? 101.105 133.780 152.709 1.00 13.35 370 CYS B N 1
ATOM 17265 C CA . CYS B 2 379 ? 101.315 135.009 153.468 1.00 21.60 370 CYS B CA 1
ATOM 17266 C C . CYS B 2 379 ? 100.019 135.706 153.863 1.00 17.49 370 CYS B C 1
ATOM 17267 O O . CYS B 2 379 ? 99.923 136.155 155.018 1.00 26.05 370 CYS B O 1
ATOM 17275 N N . PRO B 2 380 ? 99.010 135.835 153.000 1.00 23.39 371 PRO B N 1
ATOM 17276 C CA . PRO B 2 380 ? 97.759 136.476 153.436 1.00 20.99 371 PRO B CA 1
ATOM 17277 C C . PRO B 2 380 ? 97.097 135.790 154.619 1.00 14.94 371 PRO B C 1
ATOM 17278 O O . PRO B 2 380 ? 96.313 136.435 155.325 1.00 20.78 371 PRO B O 1
ATOM 17289 N N . ASP B 2 381 ? 97.377 134.508 154.859 1.00 12.51 372 ASP B N 1
ATOM 17290 C CA . ASP B 2 381 ? 96.737 133.749 155.927 1.00 19.35 372 ASP B CA 1
ATOM 17291 C C . ASP B 2 381 ? 97.683 133.448 157.085 1.00 25.25 372 ASP B C 1
ATOM 17292 O O . ASP B 2 381 ? 97.417 132.535 157.871 1.00 31.53 372 ASP B O 1
ATOM 17301 N N . LEU B 2 382 ? 98.779 134.199 157.215 1.00 18.78 373 LEU B N 1
ATOM 17302 C CA . LEU B 2 382 ? 99.741 133.917 158.277 1.00 25.06 373 LEU B CA 1
ATOM 17303 C C . LEU B 2 382 ? 99.103 134.048 159.653 1.00 18.28 373 LEU B C 1
ATOM 17304 O O . LEU B 2 382 ? 99.334 133.213 160.534 1.00 24.36 373 LEU B O 1
ATOM 17320 N N . PHE B 2 383 ? 98.300 135.085 159.858 1.00 24.66 374 PHE B N 1
ATOM 17321 C CA . PHE B 2 383 ? 97.664 135.332 161.142 1.00 17.35 374 PHE B CA 1
ATOM 17322 C C . PHE B 2 383 ? 96.277 134.709 161.237 1.00 22.02 374 PHE B C 1
ATOM 17323 O O . PHE B 2 383 ? 95.543 135.000 162.185 1.00 25.72 374 PHE B O 1
ATOM 17340 N N . SER B 2 384 ? 95.904 133.860 160.276 1.00 23.75 375 SER B N 1
ATOM 17341 C CA . SER B 2 384 ? 94.622 133.170 160.355 1.00 27.13 375 SER B CA 1
ATOM 17342 C C . SER B 2 384 ? 94.638 132.070 161.409 1.00 28.79 375 SER B C 1
ATOM 17343 O O . SER B 2 384 ? 93.578 131.691 161.918 1.00 29.96 375 SER B O 1
ATOM 17351 N N . ILE B 2 385 ? 95.813 131.547 161.746 1.00 28.70 376 ILE B N 1
ATOM 17352 C CA . ILE B 2 385 ? 95.932 130.511 162.769 1.00 26.47 376 ILE B CA 1
ATOM 17353 C C . ILE B 2 385 ? 96.501 131.134 164.038 1.00 26.15 376 ILE B C 1
ATOM 17354 O O . ILE B 2 385 ? 97.238 132.127 163.961 1.00 32.41 376 ILE B O 1
ATOM 17370 N N . PRO B 2 386 ? 96.189 130.600 165.217 1.00 30.45 377 PRO B N 1
ATOM 17371 C CA . PRO B 2 386 ? 96.800 131.122 166.444 1.00 21.15 377 PRO B CA 1
ATOM 17372 C C . PRO B 2 386 ? 98.318 131.020 166.392 1.00 20.58 377 PRO B C 1
ATOM 17373 O O . PRO B 2 386 ? 98.878 130.062 165.857 1.00 29.79 377 PRO B O 1
ATOM 17384 N N . LEU B 2 387 ? 98.986 132.024 166.961 1.00 27.12 378 LEU B N 1
ATOM 17385 C CA . LEU B 2 387 ? 100.443 132.044 166.950 1.00 21.78 378 LEU B CA 1
ATOM 17386 C C . LEU B 2 387 ? 101.043 130.883 167.731 1.00 22.27 378 LEU B C 1
ATOM 17387 O O . LEU B 2 387 ? 102.209 130.540 167.508 1.00 34.75 378 LEU B O 1
ATOM 17403 N N . GLU B 2 388 ? 100.281 130.269 168.638 1.00 26.58 379 GLU B N 1
ATOM 17404 C CA . GLU B 2 388 ? 100.792 129.123 169.380 1.00 28.23 379 GLU B CA 1
ATOM 17405 C C . GLU B 2 388 ? 101.033 127.915 168.484 1.00 26.17 379 GLU B C 1
ATOM 17406 O O . GLU B 2 388 ? 101.796 127.022 168.864 1.00 30.17 379 GLU B O 1
ATOM 17418 N N . ARG B 2 389 ? 100.406 127.864 167.312 1.00 26.13 380 ARG B N 1
ATOM 17419 C CA . ARG B 2 389 ? 100.621 126.779 166.365 1.00 27.55 380 ARG B CA 1
ATOM 17420 C C . ARG B 2 389 ? 101.837 127.006 165.478 1.00 28.82 380 ARG B C 1
ATOM 17421 O O . ARG B 2 389 ? 102.173 126.131 164.676 1.00 30.79 380 ARG B O 1
ATOM 17442 N N . TYR B 2 390 ? 102.492 128.154 165.596 1.00 24.16 381 TYR B N 1
ATOM 17443 C CA . TYR B 2 390 ? 103.781 128.388 164.968 1.00 21.36 381 TYR B CA 1
ATOM 17444 C C . TYR B 2 390 ? 104.893 128.014 165.941 1.00 19.84 381 TYR B C 1
ATOM 17445 O O . TYR B 2 390 ? 104.709 128.015 167.159 1.00 25.94 381 TYR B O 1
ATOM 17463 N N . ASN B 2 391 ? 106.057 127.687 165.391 1.00 19.15 382 ASN B N 1
ATOM 17464 C CA . ASN B 2 391 ? 107.192 127.400 166.250 1.00 11.18 382 ASN B CA 1
ATOM 17465 C C . ASN B 2 391 ? 107.690 128.688 166.904 1.00 18.70 382 ASN B C 1
ATOM 17466 O O . ASN B 2 391 ? 107.294 129.796 166.537 1.00 24.88 382 ASN B O 1
ATOM 17477 N N . GLU B 2 392 ? 108.559 128.524 167.903 1.00 22.45 383 GLU B N 1
ATOM 17478 C CA . GLU B 2 392 ? 108.978 129.636 168.749 1.00 19.20 383 GLU B CA 1
ATOM 17479 C C . GLU B 2 392 ? 109.475 130.833 167.942 1.00 20.28 383 GLU B C 1
ATOM 17480 O O . GLU B 2 392 ? 108.941 131.944 168.056 1.00 23.62 383 GLU B O 1
ATOM 17492 N N . GLU B 2 393 ? 110.511 130.621 167.128 1.00 27.43 384 GLU B N 1
ATOM 17493 C CA . GLU B 2 393 ? 111.116 131.726 166.392 1.00 25.15 384 GLU B CA 1
ATOM 17494 C C . GLU B 2 393 ? 110.109 132.379 165.456 1.00 13.63 384 GLU B C 1
ATOM 17495 O O . GLU B 2 393 ? 110.017 133.609 165.379 1.00 21.98 384 GLU B O 1
ATOM 17507 N N . THR B 2 394 ? 109.343 131.563 164.730 1.00 19.92 385 THR B N 1
ATOM 17508 C CA . THR B 2 394 ? 108.360 132.111 163.804 1.00 15.54 385 THR B CA 1
ATOM 17509 C C . THR B 2 394 ? 107.277 132.877 164.549 1.00 14.67 385 THR B C 1
ATOM 17510 O O . THR B 2 394 ? 106.815 133.923 164.083 1.00 22.90 385 THR B O 1
ATOM 17521 N N . ARG B 2 395 ? 106.851 132.367 165.704 1.00 13.72 386 ARG B N 1
ATOM 17522 C CA . ARG B 2 395 ? 105.835 133.061 166.487 1.00 16.44 386 ARG B CA 1
ATOM 17523 C C . ARG B 2 395 ? 106.337 134.424 166.950 1.00 14.71 386 ARG B C 1
ATOM 17524 O O . ARG B 2 395 ? 105.622 135.429 166.842 1.00 15.72 386 ARG B O 1
ATOM 17545 N N . ALA B 2 396 ? 107.572 134.483 167.452 1.00 16.03 387 ALA B N 1
ATOM 17546 C CA . ALA B 2 396 ? 108.132 135.764 167.873 1.00 12.13 387 ALA B CA 1
ATOM 17547 C C . ALA B 2 396 ? 108.254 136.726 166.696 1.00 14.62 387 ALA B C 1
ATOM 17548 O O . ALA B 2 396 ? 107.927 137.916 166.813 1.00 20.60 387 ALA B O 1
ATOM 17555 N N . LYS B 2 397 ? 108.722 136.226 165.549 1.00 10.38 388 LYS B N 1
ATOM 17556 C CA . LYS B 2 397 ? 108.873 137.085 164.381 1.00 6.03 388 LYS B CA 1
ATOM 17557 C C . LYS B 2 397 ? 107.529 137.619 163.908 1.00 14.81 388 LYS B C 1
ATOM 17558 O O . LYS B 2 397 ? 107.420 138.790 163.543 1.00 18.96 388 LYS B O 1
ATOM 17577 N N . LEU B 2 398 ? 106.493 136.778 163.904 1.00 16.12 389 LEU B N 1
ATOM 17578 C CA . LEU B 2 398 ? 105.170 137.242 163.500 1.00 18.84 389 LEU B CA 1
ATOM 17579 C C . LEU B 2 398 ? 104.626 138.272 164.481 1.00 20.56 389 LEU B C 1
ATOM 17580 O O . LEU B 2 398 ? 103.995 139.258 164.073 1.00 22.69 389 LEU B O 1
ATOM 17596 N N . LYS B 2 399 ? 104.858 138.064 165.778 1.00 23.51 390 LYS B N 1
ATOM 17597 C CA . LYS B 2 399 ? 104.419 139.047 166.762 1.00 18.86 390 LYS B CA 1
ATOM 17598 C C . LYS B 2 399 ? 105.089 140.394 166.520 1.00 17.91 390 LYS B C 1
ATOM 17599 O O . LYS B 2 399 ? 104.443 141.443 166.618 1.00 26.31 390 LYS B O 1
ATOM 17618 N N . LYS B 2 400 ? 106.384 140.386 166.199 1.00 22.44 391 LYS B N 1
ATOM 17619 C CA . LYS B 2 400 ? 107.062 141.645 165.897 1.00 16.38 391 LYS B CA 1
ATOM 17620 C C . LYS B 2 400 ? 106.620 142.225 164.555 1.00 22.41 391 LYS B C 1
ATOM 17621 O O . LYS B 2 400 ? 106.637 143.447 164.374 1.00 28.10 391 LYS B O 1
ATOM 17640 N N . LEU B 2 401 ? 106.233 141.372 163.606 1.00 16.86 392 LEU B N 1
ATOM 17641 C CA . LEU B 2 401 ? 105.858 141.833 162.274 1.00 15.40 392 LEU B CA 1
ATOM 17642 C C . LEU B 2 401 ? 104.471 142.453 162.244 1.00 23.88 392 LEU B C 1
ATOM 17643 O O . LEU B 2 401 ? 104.200 143.302 161.389 1.00 27.53 392 LEU B O 1
ATOM 17659 N N . LYS B 2 402 ? 103.589 142.049 163.158 1.00 22.67 393 LYS B N 1
ATOM 17660 C CA . LYS B 2 402 ? 102.188 142.466 163.086 1.00 20.36 393 LYS B CA 1
ATOM 17661 C C . LYS B 2 402 ? 101.996 143.955 162.818 1.00 20.77 393 LYS B C 1
ATOM 17662 O O . LYS B 2 402 ? 101.164 144.298 161.963 1.00 20.69 393 LYS B O 1
ATOM 17681 N N . PRO B 2 403 ? 102.692 144.878 163.490 1.00 13.02 394 PRO B N 1
ATOM 17682 C CA . PRO B 2 403 ? 102.436 146.305 163.228 1.00 17.09 394 PRO B CA 1
ATOM 17683 C C . PRO B 2 403 ? 102.662 146.728 161.784 1.00 21.95 394 PRO B C 1
ATOM 17684 O O . PRO B 2 403 ? 101.956 147.620 161.299 1.00 27.85 394 PRO B O 1
ATOM 17695 N N . PHE B 2 404 ? 103.621 146.127 161.082 1.00 18.38 395 PHE B N 1
ATOM 17696 C CA . PHE B 2 404 ? 103.945 146.507 159.713 1.00 10.80 395 PHE B CA 1
ATOM 17697 C C . PHE B 2 404 ? 103.273 145.618 158.675 1.00 18.98 395 PHE B C 1
ATOM 17698 O O . PHE B 2 404 ? 103.548 145.764 157.481 1.00 24.76 395 PHE B O 1
ATOM 17715 N N . PHE B 2 405 ? 102.402 144.709 159.096 1.00 12.53 396 PHE B N 1
ATOM 17716 C CA . PHE B 2 405 ? 101.820 143.722 158.200 1.00 18.56 396 PHE B CA 1
ATOM 17717 C C . PHE B 2 405 ? 100.576 144.275 157.515 1.00 19.96 396 PHE B C 1
ATOM 17718 O O . PHE B 2 405 ? 99.773 144.982 158.128 1.00 13.87 396 PHE B O 1
ATOM 17735 N N . ASN B 2 406 ? 100.426 143.944 156.236 1.00 15.52 397 ASN B N 1
ATOM 17736 C CA . ASN B 2 406 ? 99.264 144.326 155.450 1.00 22.22 397 ASN B CA 1
ATOM 17737 C C . ASN B 2 406 ? 98.337 143.129 155.292 1.00 25.57 397 ASN B C 1
ATOM 17738 O O . ASN B 2 406 ? 98.794 141.994 155.135 1.00 28.69 397 ASN B O 1
ATOM 17749 N N . GLU B 2 407 ? 97.030 143.393 155.319 1.00 34.77 398 GLU B N 1
ATOM 17750 C CA . GLU B 2 407 ? 96.051 142.313 155.352 1.00 31.30 398 GLU B CA 1
ATOM 17751 C C . GLU B 2 407 ? 96.122 141.414 154.125 1.00 30.15 398 GLU B C 1
ATOM 17752 O O . GLU B 2 407 ? 95.648 140.274 154.182 1.00 39.72 398 GLU B O 1
ATOM 17764 N N . GLU B 2 408 ? 96.696 141.887 153.022 1.00 22.55 399 GLU B N 1
ATOM 17765 C CA . GLU B 2 408 ? 96.792 141.092 151.806 1.00 27.94 399 GLU B CA 1
ATOM 17766 C C . GLU B 2 408 ? 98.061 140.248 151.746 1.00 32.31 399 GLU B C 1
ATOM 17767 O O . GLU B 2 408 ? 98.306 139.597 150.726 1.00 36.25 399 GLU B O 1
ATOM 17779 N N . GLY B 2 409 ? 98.869 140.246 152.803 1.00 24.87 400 GLY B N 1
ATOM 17780 C CA . GLY B 2 409 ? 100.021 139.374 152.891 1.00 21.44 400 GLY B CA 1
ATOM 17781 C C . GLY B 2 409 ? 101.369 140.032 152.682 1.00 26.60 400 GLY B C 1
ATOM 17782 O O . GLY B 2 409 ? 102.364 139.316 152.521 1.00 29.03 400 GLY B O 1
ATOM 17786 N N . THR B 2 410 ? 101.443 141.357 152.682 1.00 19.05 401 THR B N 1
ATOM 17787 C CA . THR B 2 410 ? 102.686 142.077 152.465 1.00 16.74 401 THR B CA 1
ATOM 17788 C C . THR B 2 410 ? 103.053 142.859 153.719 1.00 21.22 401 THR B C 1
ATOM 17789 O O . THR B 2 410 ? 102.312 142.892 154.703 1.00 24.33 401 THR B O 1
ATOM 17800 N N . ALA B 2 411 ? 104.221 143.492 153.671 1.00 6.89 402 ALA B N 1
ATOM 17801 C CA . ALA B 2 411 ? 104.705 144.319 154.762 1.00 15.73 402 ALA B CA 1
ATOM 17802 C C . ALA B 2 411 ? 105.155 145.667 154.221 1.00 14.94 402 ALA B C 1
ATOM 17803 O O . ALA B 2 411 ? 105.668 145.768 153.104 1.00 20.78 402 ALA B O 1
ATOM 17810 N N . SER B 2 412 ? 104.946 146.707 155.021 1.00 14.45 403 SER B N 1
ATOM 17811 C CA . SER B 2 412 ? 105.473 148.026 154.705 1.00 8.39 403 SER B CA 1
ATOM 17812 C C . SER B 2 412 ? 106.956 148.062 155.043 1.00 7.91 403 SER B C 1
ATOM 17813 O O . SER B 2 412 ? 107.357 147.668 156.141 1.00 14.31 403 SER B O 1
ATOM 17821 N N . LEU B 2 413 ? 107.771 148.520 154.098 1.00 9.55 404 LEU B N 1
ATOM 17822 C CA . LEU B 2 413 ? 109.225 148.492 154.237 1.00 10.02 404 LEU B CA 1
ATOM 17823 C C . LEU B 2 413 ? 109.827 149.824 153.803 1.00 8.79 404 LEU B C 1
ATOM 17824 O O . LEU B 2 413 ? 110.726 149.884 152.966 1.00 20.64 404 LEU B O 1
ATOM 17840 N N . SER B 2 414 ? 109.313 150.917 154.361 1.00 13.09 405 SER B N 1
ATOM 17841 C CA . SER B 2 414 ? 109.825 152.238 153.998 1.00 19.52 405 SER B CA 1
ATOM 17842 C C . SER B 2 414 ? 111.325 152.371 154.224 1.00 8.94 405 SER B C 1
ATOM 17843 O O . SER B 2 414 ? 112.019 152.873 153.323 1.00 5.44 405 SER B O 1
ATOM 17851 N N . PRO B 2 415 ? 111.889 151.965 155.358 1.00 10.38 406 PRO B N 1
ATOM 17852 C CA . PRO B 2 415 ? 113.337 152.084 155.541 1.00 15.56 406 PRO B CA 1
ATOM 17853 C C . PRO B 2 415 ? 114.090 150.948 154.863 1.00 13.71 406 PRO B C 1
ATOM 17854 O O . PRO B 2 415 ? 113.519 149.935 154.457 1.00 14.58 406 PRO B O 1
ATOM 17865 N N . GLY B 2 416 ? 115.401 151.140 154.749 1.00 12.84 407 GLY B N 1
ATOM 17866 C CA . GLY B 2 416 ? 116.279 150.099 154.256 1.00 13.40 407 GLY B CA 1
ATOM 17867 C C . GLY B 2 416 ? 116.391 150.071 152.744 1.00 16.64 407 GLY B C 1
ATOM 17868 O O . GLY B 2 416 ? 115.744 150.820 152.014 1.00 30.37 407 GLY B O 1
ATOM 17872 N N . MET B 2 417 ? 117.238 149.160 152.272 1.00 17.20 408 MET B N 1
ATOM 17873 C CA . MET B 2 417 ? 117.578 149.009 150.860 1.00 15.13 408 MET B CA 1
ATOM 17874 C C . MET B 2 417 ? 117.520 147.538 150.460 1.00 23.31 408 MET B C 1
ATOM 17875 O O . MET B 2 417 ? 118.435 146.996 149.838 1.00 35.35 408 MET B O 1
ATOM 17889 N N . MET B 2 418 ? 116.421 146.869 150.823 1.00 19.78 409 MET B N 1
ATOM 17890 C CA . MET B 2 418 ? 116.324 145.423 150.635 1.00 21.03 409 MET B CA 1
ATOM 17891 C C . MET B 2 418 ? 116.613 145.008 149.199 1.00 26.02 409 MET B C 1
ATOM 17892 O O . MET B 2 418 ? 117.197 143.944 148.966 1.00 22.48 409 MET B O 1
ATOM 17906 N N . MET B 2 419 ? 116.219 145.830 148.226 1.00 24.58 410 MET B N 1
ATOM 17907 C CA . MET B 2 419 ? 116.479 145.507 146.826 1.00 17.93 410 MET B CA 1
ATOM 17908 C C . MET B 2 419 ? 117.973 145.415 146.548 1.00 28.95 410 MET B C 1
ATOM 17909 O O . MET B 2 419 ? 118.426 144.511 145.837 1.00 35.73 410 MET B O 1
ATOM 17923 N N . GLY B 2 420 ? 118.751 146.341 147.099 1.00 33.68 411 GLY B N 1
ATOM 17924 C CA . GLY B 2 420 ? 120.169 146.419 146.793 1.00 25.06 411 GLY B CA 1
ATOM 17925 C C . GLY B 2 420 ? 120.457 146.814 145.361 1.00 29.06 411 GLY B C 1
ATOM 17926 O O . GLY B 2 420 ? 121.345 146.228 144.729 1.00 26.44 411 GLY B O 1
ATOM 17930 N N . MET B 2 421 ? 119.724 147.793 144.832 1.00 24.98 412 MET B N 1
ATOM 17931 C CA . MET B 2 421 ? 119.888 148.248 143.457 1.00 24.78 412 MET B CA 1
ATOM 17932 C C . MET B 2 421 ? 120.652 149.563 143.355 1.00 21.48 412 MET B C 1
ATOM 17933 O O . MET B 2 421 ? 120.714 150.146 142.269 1.00 18.24 412 MET B O 1
ATOM 17947 N N . PHE B 2 422 ? 121.238 150.038 144.455 1.00 25.46 413 PHE B N 1
ATOM 17948 C CA . PHE B 2 422 ? 121.972 151.299 144.458 1.00 10.14 413 PHE B CA 1
ATOM 17949 C C . PHE B 2 422 ? 123.423 151.069 144.857 1.00 18.89 413 PHE B C 1
ATOM 17950 O O . PHE B 2 422 ? 123.964 151.793 145.699 1.00 18.94 413 PHE B O 1
ATOM 17967 N N . ASN B 2 423 ? 124.062 150.060 144.264 1.00 21.87 414 ASN B N 1
ATOM 17968 C CA . ASN B 2 423 ? 125.455 149.774 144.592 1.00 13.02 414 ASN B CA 1
ATOM 17969 C C . ASN B 2 423 ? 126.342 150.980 144.311 1.00 18.32 414 ASN B C 1
ATOM 17970 O O . ASN B 2 423 ? 127.173 151.362 145.142 1.00 24.38 414 ASN B O 1
ATOM 17981 N N . MET B 2 424 ? 126.174 151.598 143.141 1.00 25.91 415 MET B N 1
ATOM 17982 C CA . MET B 2 424 ? 127.003 152.744 142.783 1.00 17.80 415 MET B CA 1
ATOM 17983 C C . MET B 2 424 ? 126.735 153.937 143.694 1.00 14.67 415 MET B C 1
ATOM 17984 O O . MET B 2 424 ? 127.674 154.610 144.130 1.00 21.15 415 MET B O 1
ATOM 17998 N N . LEU B 2 425 ? 125.466 154.224 143.988 1.00 8.66 416 LEU B N 1
ATOM 17999 C CA . LEU B 2 425 ? 125.153 155.375 144.830 1.00 11.40 416 LEU B CA 1
ATOM 18000 C C . LEU B 2 425 ? 125.612 155.147 146.266 1.00 10.49 416 LEU B C 1
ATOM 18001 O O . LEU B 2 425 ? 126.095 156.074 146.930 1.00 26.35 416 LEU B O 1
ATOM 18017 N N . SER B 2 426 ? 125.548 153.898 146.727 1.00 17.99 417 SER B N 1
ATOM 18018 C CA . SER B 2 426 ? 125.988 153.508 148.090 1.00 6.27 417 SER B CA 1
ATOM 18019 C C . SER B 2 426 ? 127.516 153.625 148.129 1.00 12.46 417 SER B C 1
ATOM 18020 O O . SER B 2 426 ? 128.041 153.998 149.195 1.00 12.26 417 SER B O 1
ATOM 18028 N N . THR B 2 427 ? 128.202 153.336 147.013 1.00 18.55 418 THR B N 1
ATOM 18029 C CA . THR B 2 427 ? 129.644 153.532 146.921 1.00 12.30 418 THR B CA 1
ATOM 18030 C C . THR B 2 427 ? 129.993 155.015 146.930 1.00 16.44 418 THR B C 1
ATOM 18031 O O . THR B 2 427 ? 130.993 155.421 147.529 1.00 16.32 418 THR B O 1
ATOM 18042 N N . VAL B 2 428 ? 129.186 155.834 146.255 1.00 13.53 419 VAL B N 1
ATOM 18043 C CA . VAL B 2 428 ? 129.412 157.276 146.264 1.00 8.88 419 VAL B CA 1
ATOM 18044 C C . VAL B 2 428 ? 129.296 157.820 147.681 1.00 16.98 419 VAL B C 1
ATOM 18045 O O . VAL B 2 428 ? 130.099 158.656 148.106 1.00 14.75 419 VAL B O 1
ATOM 18058 N N . LEU B 2 429 ? 128.290 157.365 148.430 1.00 11.27 420 LEU B N 1
ATOM 18059 C CA . LEU B 2 429 ? 128.147 157.809 149.816 1.00 9.04 420 LEU B CA 1
ATOM 18060 C C . LEU B 2 429 ? 129.345 157.380 150.661 1.00 10.38 420 LEU B C 1
ATOM 18061 O O . LEU B 2 429 ? 129.859 158.160 151.476 1.00 18.63 420 LEU B O 1
ATOM 18077 N N . GLY B 2 430 ? 129.805 156.142 150.481 1.00 15.63 421 GLY B N 1
ATOM 18078 C CA . GLY B 2 430 ? 130.978 155.688 151.210 1.00 4.41 421 GLY B CA 1
ATOM 18079 C C . GLY B 2 430 ? 132.217 156.503 150.889 1.00 6.41 421 GLY B C 1
ATOM 18080 O O . GLY B 2 430 ? 132.995 156.850 151.781 1.00 19.97 421 GLY B O 1
ATOM 18084 N N . VAL B 2 431 ? 132.419 156.820 149.609 1.00 17.59 422 VAL B N 1
ATOM 18085 C CA . VAL B 2 431 ? 133.571 157.625 149.216 1.00 14.05 422 VAL B CA 1
ATOM 18086 C C . VAL B 2 431 ? 133.443 159.042 149.760 1.00 14.84 422 VAL B C 1
ATOM 18087 O O . VAL B 2 431 ? 134.439 159.666 150.142 1.00 24.63 422 VAL B O 1
ATOM 18100 N N . ALA B 2 432 ? 132.221 159.575 149.800 1.00 12.56 423 ALA B N 1
ATOM 18101 C CA . ALA B 2 432 ? 132.008 160.879 150.414 1.00 12.02 423 ALA B CA 1
ATOM 18102 C C . ALA B 2 432 ? 132.410 160.853 151.880 1.00 13.75 423 ALA B C 1
ATOM 18103 O O . ALA B 2 432 ? 132.988 161.817 152.392 1.00 11.99 423 ALA B O 1
ATOM 18110 N N . ALA B 2 433 ? 132.107 159.753 152.571 1.00 23.24 424 ALA B N 1
ATOM 18111 C CA . ALA B 2 433 ? 132.617 159.580 153.927 1.00 7.88 424 ALA B CA 1
ATOM 18112 C C . ALA B 2 433 ? 134.141 159.556 153.938 1.00 8.58 424 ALA B C 1
ATOM 18113 O O . ALA B 2 433 ? 134.775 160.172 154.801 1.00 18.32 424 ALA B O 1
ATOM 18120 N N . LEU B 2 434 ? 134.747 158.848 152.982 1.00 18.51 425 LEU B N 1
ATOM 18121 C CA . LEU B 2 434 ? 136.202 158.795 152.888 1.00 17.60 425 LEU B CA 1
ATOM 18122 C C . LEU B 2 434 ? 136.819 160.145 152.544 1.00 17.77 425 LEU B C 1
ATOM 18123 O O . LEU B 2 434 ? 138.004 160.355 152.818 1.00 25.06 425 LEU B O 1
ATOM 18139 N N . GLY B 2 435 ? 136.052 161.056 151.949 1.00 18.78 426 GLY B N 1
ATOM 18140 C CA . GLY B 2 435 ? 136.591 162.331 151.515 1.00 10.14 426 GLY B CA 1
ATOM 18141 C C . GLY B 2 435 ? 136.728 163.383 152.592 1.00 17.38 426 GLY B C 1
ATOM 18142 O O . GLY B 2 435 ? 137.297 164.444 152.322 1.00 19.24 426 GLY B O 1
ATOM 18146 N N . ILE B 2 436 ? 136.223 163.129 153.800 1.00 8.57 427 ILE B N 1
ATOM 18147 C CA . ILE B 2 436 ? 136.373 164.098 154.882 1.00 15.39 427 ILE B CA 1
ATOM 18148 C C . ILE B 2 436 ? 137.835 164.199 155.302 1.00 22.05 427 ILE B C 1
ATOM 18149 O O . ILE B 2 436 ? 138.386 165.298 155.434 1.00 27.35 427 ILE B O 1
ATOM 18165 N N . LYS B 2 437 ? 138.473 163.053 155.540 1.00 17.27 428 LYS B N 1
ATOM 18166 C CA . LYS B 2 437 ? 139.918 162.943 155.713 1.00 14.17 428 LYS B CA 1
ATOM 18167 C C . LYS B 2 437 ? 140.424 163.496 157.040 1.00 18.26 428 LYS B C 1
ATOM 18168 O O . LYS B 2 437 ? 141.582 163.264 157.400 1.00 20.64 428 LYS B O 1
ATOM 18187 N N . ASN B 2 438 ? 139.577 164.196 157.793 1.00 23.04 429 ASN B N 1
ATOM 18188 C CA . ASN B 2 438 ? 140.031 164.811 159.035 1.00 15.52 429 ASN B CA 1
ATOM 18189 C C . ASN B 2 438 ? 138.873 165.439 159.796 1.00 17.91 429 ASN B C 1
ATOM 18190 O O . ASN B 2 438 ? 137.914 165.925 159.191 1.00 28.11 429 ASN B O 1
ATOM 18201 N N . ILE B 2 439 ? 138.964 165.447 161.122 1.00 25.07 430 ILE B N 1
ATOM 18202 C CA . ILE B 2 439 ? 137.970 166.073 161.983 1.00 18.61 430 ILE B CA 1
ATOM 18203 C C . ILE B 2 439 ? 138.696 166.968 162.975 1.00 34.88 430 ILE B C 1
ATOM 18204 O O . ILE B 2 439 ? 139.615 166.515 163.667 1.00 32.53 430 ILE B O 1
ATOM 18220 N N . GLY B 2 440 ? 138.288 168.232 163.040 1.00 34.75 431 GLY B N 1
ATOM 18221 C CA . GLY B 2 440 ? 138.784 169.128 164.068 1.00 27.74 431 GLY B CA 1
ATOM 18222 C C . GLY B 2 440 ? 140.241 169.509 163.944 1.00 30.80 431 GLY B C 1
ATOM 18223 O O . GLY B 2 440 ? 140.870 169.842 164.952 1.00 37.42 431 GLY B O 1
ATOM 18227 N N . ASN B 2 441 ? 140.800 169.470 162.736 1.00 32.48 432 ASN B N 1
ATOM 18228 C CA . ASN B 2 441 ? 142.198 169.837 162.508 1.00 30.90 432 ASN B CA 1
ATOM 18229 C C . ASN B 2 441 ? 143.149 168.974 163.333 1.00 32.42 432 ASN B C 1
ATOM 18230 O O . ASN B 2 441 ? 144.249 169.404 163.685 1.00 32.70 432 ASN B O 1
ATOM 18241 N N . LYS B 2 442 ? 142.734 167.750 163.646 1.00 33.23 433 LYS B N 1
ATOM 18242 C CA . LYS B 2 442 ? 143.574 166.850 164.418 1.00 26.11 433 LYS B CA 1
ATOM 18243 C C . LYS B 2 442 ? 144.753 166.368 163.578 1.00 26.33 433 LYS B C 1
ATOM 18244 O O . LYS B 2 442 ? 144.771 166.491 162.351 1.00 33.65 433 LYS B O 1
ATOM 18263 N N . GLU B 2 443 ? 145.753 165.816 164.260 1.00 32.50 434 GLU B N 1
ATOM 18264 C CA . GLU B 2 443 ? 147.031 165.485 163.629 1.00 28.85 434 GLU B CA 1
ATOM 18265 C C . GLU B 2 443 ? 146.989 164.092 162.997 1.00 34.48 434 GLU B C 1
ATOM 18266 O O . GLU B 2 443 ? 147.791 163.209 163.297 1.00 35.18 434 GLU B O 1
ATOM 18278 N N . TYR B 2 444 ? 146.028 163.912 162.093 1.00 25.80 435 TYR B N 1
ATOM 18279 C CA . TYR B 2 444 ? 145.926 162.691 161.309 1.00 18.08 435 TYR B CA 1
ATOM 18280 C C . TYR B 2 444 ? 145.254 163.018 159.985 1.00 18.54 435 TYR B C 1
ATOM 18281 O O . TYR B 2 444 ? 144.582 164.042 159.843 1.00 27.08 435 TYR B O 1
ATOM 18299 N N . LEU B 2 445 ? 145.445 162.131 159.013 1.00 19.77 436 LEU B N 1
ATOM 18300 C CA . LEU B 2 445 ? 144.766 162.238 157.728 1.00 18.60 436 LEU B CA 1
ATOM 18301 C C . LEU B 2 445 ? 144.369 160.847 157.268 1.00 20.71 436 LEU B C 1
ATOM 18302 O O . LEU B 2 445 ? 145.204 159.941 157.254 1.00 31.06 436 LEU B O 1
ATOM 18318 N N . TRP B 2 446 ? 143.110 160.677 156.882 1.00 14.32 437 TRP B N 1
ATOM 18319 C CA . TRP B 2 446 ? 142.631 159.391 156.405 1.00 14.01 437 TRP B CA 1
ATOM 18320 C C . TRP B 2 446 ? 142.197 159.483 154.947 1.00 16.70 437 TRP B C 1
ATOM 18321 O O . TRP B 2 446 ? 141.754 160.529 154.469 1.00 19.57 437 TRP B O 1
ATOM 18342 N N . ASP B 2 447 ? 142.367 158.365 154.251 1.00 17.53 438 ASP B N 1
ATOM 18343 C CA . ASP B 2 447 ? 141.958 158.184 152.867 1.00 20.52 438 ASP B CA 1
ATOM 18344 C C . ASP B 2 447 ? 141.554 156.721 152.738 1.00 11.22 438 ASP B C 1
ATOM 18345 O O . ASP B 2 447 ? 141.526 155.990 153.729 1.00 25.94 438 ASP B O 1
ATOM 18354 N N . GLY B 2 448 ? 141.245 156.278 151.538 1.00 10.76 439 GLY B N 1
ATOM 18355 C CA . GLY B 2 448 ? 141.003 154.855 151.419 1.00 12.75 439 GLY B CA 1
ATOM 18356 C C . GLY B 2 448 ? 140.290 154.501 150.126 1.00 12.82 439 GLY B C 1
ATOM 18357 O O . GLY B 2 448 ? 140.210 155.307 149.203 1.00 18.96 439 GLY B O 1
ATOM 18361 N N . LEU B 2 449 ? 139.795 153.266 150.112 1.00 10.14 440 LEU B N 1
ATOM 18362 C CA . LEU B 2 449 ? 139.109 152.670 148.975 1.00 12.33 440 LEU B CA 1
ATOM 18363 C C . LEU B 2 449 ? 137.764 152.128 149.431 1.00 5.40 440 LEU B C 1
ATOM 18364 O O . LEU B 2 449 ? 137.651 151.585 150.534 1.00 20.94 440 LEU B O 1
ATOM 18380 N N . GLN B 2 450 ? 136.754 152.265 148.571 1.00 4.29 441 GLN B N 1
ATOM 18381 C CA . GLN B 2 450 ? 135.385 151.871 148.875 1.00 10.15 441 GLN B CA 1
ATOM 18382 C C . GLN B 2 450 ? 134.821 151.023 147.744 1.00 11.24 441 GLN B C 1
ATOM 18383 O O . GLN B 2 450 ? 135.017 151.333 146.567 1.00 22.81 441 GLN B O 1
ATOM 18397 N N . SER B 2 451 ? 134.112 149.953 148.111 1.00 15.69 442 SER B N 1
ATOM 18398 C CA . SER B 2 451 ? 133.349 149.149 147.154 1.00 10.97 442 SER B CA 1
ATOM 18399 C C . SER B 2 451 ? 132.097 148.677 147.886 1.00 15.61 442 SER B C 1
ATOM 18400 O O . SER B 2 451 ? 132.151 147.705 148.647 1.00 27.08 442 SER B O 1
ATOM 18408 N N . SER B 2 452 ? 130.984 149.371 147.661 1.00 24.46 443 SER B N 1
ATOM 18409 C CA . SER B 2 452 ? 129.760 149.111 148.408 1.00 18.87 443 SER B CA 1
ATOM 18410 C C . SER B 2 452 ? 130.055 149.146 149.904 1.00 12.92 443 SER B C 1
ATOM 18411 O O . SER B 2 452 ? 130.466 150.185 150.430 1.00 22.63 443 SER B O 1
ATOM 18419 N N . ASP B 2 453 ? 129.864 148.025 150.600 1.00 10.91 444 ASP B N 1
ATOM 18420 C CA . ASP B 2 453 ? 130.051 147.984 152.042 1.00 5.04 444 ASP B CA 1
ATOM 18421 C C . ASP B 2 453 ? 131.488 147.691 152.458 1.00 24.27 444 ASP B C 1
ATOM 18422 O O . ASP B 2 453 ? 131.810 147.839 153.640 1.00 19.50 444 ASP B O 1
ATOM 18431 N N . ASP B 2 454 ? 132.354 147.286 151.533 1.00 18.33 445 ASP B N 1
ATOM 18432 C CA . ASP B 2 454 ? 133.734 146.964 151.871 1.00 6.22 445 ASP B CA 1
ATOM 18433 C C . ASP B 2 454 ? 134.597 148.209 151.735 1.00 21.42 445 ASP B C 1
ATOM 18434 O O . ASP B 2 454 ? 134.380 149.032 150.841 1.00 21.52 445 ASP B O 1
ATOM 18443 N N . PHE B 2 455 ? 135.574 148.355 152.627 1.00 13.81 446 PHE B N 1
ATOM 18444 C CA . PHE B 2 455 ? 136.454 149.507 152.545 1.00 12.72 446 PHE B CA 1
ATOM 18445 C C . PHE B 2 455 ? 137.816 149.178 153.134 1.00 6.68 446 PHE B C 1
ATOM 18446 O O . PHE B 2 455 ? 137.972 148.275 153.964 1.00 20.83 446 PHE B O 1
ATOM 18463 N N . ALA B 2 456 ? 138.809 149.922 152.661 1.00 11.19 447 ALA B N 1
ATOM 18464 C CA . ALA B 2 456 ? 140.153 149.915 153.222 1.00 12.65 447 ALA B CA 1
ATOM 18465 C C . ALA B 2 456 ? 140.502 151.349 153.582 1.00 13.51 447 ALA B C 1
ATOM 18466 O O . ALA B 2 456 ? 140.518 152.220 152.709 1.00 22.86 447 ALA B O 1
ATOM 18473 N N . LEU B 2 457 ? 140.769 151.593 154.860 1.00 13.11 448 LEU B N 1
ATOM 18474 C CA . LEU B 2 457 ? 140.986 152.942 155.374 1.00 7.94 448 LEU B CA 1
ATOM 18475 C C . LEU B 2 457 ? 142.454 153.119 155.737 1.00 13.99 448 LEU B C 1
ATOM 18476 O O . LEU B 2 457 ? 142.951 152.460 156.650 1.00 22.94 448 LEU B O 1
ATOM 18492 N N . PHE B 2 458 ? 143.137 154.018 155.038 1.00 16.60 449 PHE B N 1
ATOM 18493 C CA . PHE B 2 458 ? 144.542 154.311 155.289 1.00 14.10 449 PHE B CA 1
ATOM 18494 C C . PHE B 2 458 ? 144.636 155.595 156.102 1.00 16.19 449 PHE B C 1
ATOM 18495 O O . PHE B 2 458 ? 144.235 156.661 155.627 1.00 24.95 449 PHE B O 1
ATOM 18512 N N . VAL B 2 459 ? 145.170 155.498 157.316 1.00 17.13 450 VAL B N 1
ATOM 18513 C CA . VAL B 2 459 ? 145.288 156.636 158.221 1.00 19.49 450 VAL B CA 1
ATOM 18514 C C . VAL B 2 459 ? 146.767 156.893 158.467 1.00 17.90 450 VAL B C 1
ATOM 18515 O O . VAL B 2 459 ? 147.492 155.996 158.911 1.00 13.84 450 VAL B O 1
ATOM 18528 N N . ASN B 2 460 ? 147.210 158.113 158.181 1.00 24.62 451 ASN B N 1
ATOM 18529 C CA . ASN B 2 460 ? 148.570 158.556 158.449 1.00 18.77 451 ASN B CA 1
ATOM 18530 C C . ASN B 2 460 ? 148.554 159.508 159.634 1.00 22.83 451 ASN B C 1
ATOM 18531 O O . ASN B 2 460 ? 147.769 160.463 159.659 1.00 29.99 451 ASN B O 1
ATOM 18542 N N . ALA B 2 461 ? 149.416 159.247 160.610 1.00 29.62 452 ALA B N 1
ATOM 18543 C CA . ALA B 2 461 ? 149.522 160.098 161.783 1.00 25.25 452 ALA B CA 1
ATOM 18544 C C . ALA B 2 461 ? 150.950 160.020 162.304 1.00 33.99 452 ALA B C 1
ATOM 18545 O O . ALA B 2 461 ? 151.847 159.498 161.636 1.00 34.66 452 ALA B O 1
ATOM 18552 N N . LYS B 2 462 ? 151.156 160.544 163.508 1.00 40.68 453 LYS B N 1
ATOM 18553 C CA . LYS B 2 462 ? 152.477 160.593 164.118 1.00 38.13 453 LYS B CA 1
ATOM 18554 C C . LYS B 2 462 ? 152.762 159.385 164.997 1.00 42.83 453 LYS B C 1
ATOM 18555 O O . LYS B 2 462 ? 153.931 159.046 165.210 1.00 44.70 453 LYS B O 1
ATOM 18574 N N . ASP B 2 463 ? 151.724 158.731 165.513 1.00 35.45 454 ASP B N 1
ATOM 18575 C CA . ASP B 2 463 ? 151.888 157.540 166.332 1.00 30.09 454 ASP B CA 1
ATOM 18576 C C . ASP B 2 463 ? 150.636 156.685 166.202 1.00 38.43 454 ASP B C 1
ATOM 18577 O O . ASP B 2 463 ? 149.657 157.072 165.561 1.00 39.94 454 ASP B O 1
ATOM 18586 N N . GLU B 2 464 ? 150.684 155.503 166.820 1.00 37.68 455 GLU B N 1
ATOM 18587 C CA . GLU B 2 464 ? 149.552 154.584 166.749 1.00 33.47 455 GLU B CA 1
ATOM 18588 C C . GLU B 2 464 ? 148.314 155.175 167.410 1.00 34.23 455 GLU B C 1
ATOM 18589 O O . GLU B 2 464 ? 147.193 154.981 166.928 1.00 34.95 455 GLU B O 1
ATOM 18601 N N . GLU B 2 465 ? 148.494 155.890 168.522 1.00 25.11 456 GLU B N 1
ATOM 18602 C CA . GLU B 2 465 ? 147.346 156.422 169.251 1.00 30.62 456 GLU B CA 1
ATOM 18603 C C . GLU B 2 465 ? 146.603 157.464 168.424 1.00 35.60 456 GLU B C 1
ATOM 18604 O O . GLU B 2 465 ? 145.366 157.503 168.423 1.00 32.93 456 GLU B O 1
ATOM 18616 N N . THR B 2 466 ? 147.337 158.320 167.713 1.00 31.29 457 THR B N 1
ATOM 18617 C CA . THR B 2 466 ? 146.688 159.305 166.854 1.00 24.40 457 THR B CA 1
ATOM 18618 C C . THR B 2 466 ? 145.961 158.628 165.698 1.00 26.66 457 THR B C 1
ATOM 18619 O O . THR B 2 466 ? 144.876 159.065 165.297 1.00 30.71 457 THR B O 1
ATOM 18630 N N . CYS B 2 467 ? 146.537 157.553 165.154 1.00 25.58 458 CYS B N 1
ATOM 18631 C CA . CYS B 2 467 ? 145.839 156.788 164.126 1.00 22.22 458 CYS B CA 1
ATOM 18632 C C . CYS B 2 467 ? 144.552 156.181 164.668 1.00 17.85 458 CYS B C 1
ATOM 18633 O O . CYS B 2 467 ? 143.532 156.143 163.972 1.00 27.29 458 CYS B O 1
ATOM 18641 N N . MET B 2 468 ? 144.584 155.680 165.903 1.00 24.57 459 MET B N 1
ATOM 18642 C CA . MET B 2 468 ? 143.374 155.131 166.505 1.00 22.51 459 MET B CA 1
ATOM 18643 C C . MET B 2 468 ? 142.328 156.216 166.716 1.00 23.99 459 MET B C 1
ATOM 18644 O O . MET B 2 468 ? 141.130 155.979 166.528 1.00 22.29 459 MET B O 1
ATOM 18658 N N . GLU B 2 469 ? 142.763 157.412 167.116 1.00 16.52 460 GLU B N 1
ATOM 18659 C CA . GLU B 2 469 ? 141.836 158.531 167.228 1.00 17.80 460 GLU B CA 1
ATOM 18660 C C . GLU B 2 469 ? 141.205 158.848 165.877 1.00 20.85 460 GLU B C 1
ATOM 18661 O O . GLU B 2 469 ? 139.999 159.103 165.788 1.00 20.77 460 GLU B O 1
ATOM 18673 N N . GLY B 2 470 ? 142.009 158.838 164.814 1.00 17.41 461 GLY B N 1
ATOM 18674 C CA . GLY B 2 470 ? 141.463 159.065 163.486 1.00 13.97 461 GLY B CA 1
ATOM 18675 C C . GLY B 2 470 ? 140.474 157.993 163.070 1.00 21.12 461 GLY B C 1
ATOM 18676 O O . GLY B 2 470 ? 139.454 158.284 162.443 1.00 23.39 461 GLY B O 1
ATOM 18680 N N . ILE B 2 471 ? 140.765 156.737 163.410 1.00 20.57 462 ILE B N 1
ATOM 18681 C CA . ILE B 2 471 ? 139.851 155.645 163.086 1.00 14.78 462 ILE B CA 1
ATOM 18682 C C . ILE B 2 471 ? 138.537 155.814 163.837 1.00 18.20 462 ILE B C 1
ATOM 18683 O O . ILE B 2 471 ? 137.454 155.591 163.283 1.00 27.43 462 ILE B O 1
ATOM 18699 N N . ASN B 2 472 ? 138.610 156.203 165.111 1.00 16.01 463 ASN B N 1
ATOM 18700 C CA . ASN B 2 472 ? 137.394 156.456 165.879 1.00 14.55 463 ASN B CA 1
ATOM 18701 C C . ASN B 2 472 ? 136.593 157.605 165.277 1.00 17.82 463 ASN B C 1
ATOM 18702 O O . ASN B 2 472 ? 135.358 157.543 165.199 1.00 17.82 463 ASN B O 1
ATOM 18713 N N . ASP B 2 473 ? 137.280 158.666 164.850 1.00 12.57 464 ASP B N 1
ATOM 18714 C CA . ASP B 2 473 ? 136.591 159.788 164.221 1.00 19.19 464 ASP B CA 1
ATOM 18715 C C . ASP B 2 473 ? 135.916 159.363 162.924 1.00 13.31 464 ASP B C 1
ATOM 18716 O O . ASP B 2 473 ? 134.794 159.786 162.635 1.00 15.31 464 ASP B O 1
ATOM 18725 N N . PHE B 2 474 ? 136.590 158.535 162.125 1.00 10.09 465 PHE B N 1
ATOM 18726 C CA . PHE B 2 474 ? 135.976 158.027 160.903 1.00 7.33 465 PHE B CA 1
ATOM 18727 C C . PHE B 2 474 ? 134.760 157.165 161.220 1.00 14.55 465 PHE B C 1
ATOM 18728 O O . PHE B 2 474 ? 133.743 157.231 160.523 1.00 11.56 465 PHE B O 1
ATOM 18745 N N . TYR B 2 475 ? 134.854 156.343 162.265 1.00 18.05 466 TYR B N 1
ATOM 18746 C CA . TYR B 2 475 ? 133.726 155.515 162.680 1.00 5.85 466 TYR B CA 1
ATOM 18747 C C . TYR B 2 475 ? 132.520 156.376 163.040 1.00 13.93 466 TYR B C 1
ATOM 18748 O O . TYR B 2 475 ? 131.395 156.118 162.594 1.00 21.08 466 TYR B O 1
ATOM 18766 N N . ARG B 2 476 ? 132.744 157.423 163.834 1.00 14.00 467 ARG B N 1
ATOM 18767 C CA . ARG B 2 476 ? 131.643 158.298 164.232 1.00 8.03 467 ARG B CA 1
ATOM 18768 C C . ARG B 2 476 ? 131.093 159.080 163.041 1.00 12.57 467 ARG B C 1
ATOM 18769 O O . ARG B 2 476 ? 129.874 159.259 162.913 1.00 13.42 467 ARG B O 1
ATOM 18790 N N . THR B 2 477 ? 131.973 159.544 162.151 1.00 14.70 468 THR B N 1
ATOM 18791 C CA . THR B 2 477 ? 131.519 160.245 160.955 1.00 0.57 468 THR B CA 1
ATOM 18792 C C . THR B 2 477 ? 130.647 159.345 160.093 1.00 16.22 468 THR B C 1
ATOM 18793 O O . THR B 2 477 ? 129.611 159.779 159.579 1.00 13.00 468 THR B O 1
ATOM 18804 N N . CYS B 2 478 ? 131.051 158.085 159.919 1.00 12.55 469 CYS B N 1
ATOM 18805 C CA . CYS B 2 478 ? 130.216 157.144 159.184 1.00 14.63 469 CYS B CA 1
ATOM 18806 C C . CYS B 2 478 ? 128.880 156.948 159.884 1.00 14.36 469 CYS B C 1
ATOM 18807 O O . CYS B 2 478 ? 127.834 156.875 159.229 1.00 18.66 469 CYS B O 1
ATOM 18815 N N . LYS B 2 479 ? 128.893 156.862 161.217 1.00 10.04 470 LYS B N 1
ATOM 18816 C CA . LYS B 2 479 ? 127.636 156.805 161.955 1.00 5.14 470 LYS B CA 1
ATOM 18817 C C . LYS B 2 479 ? 126.734 157.973 161.580 1.00 11.52 470 LYS B C 1
ATOM 18818 O O . LYS B 2 479 ? 125.518 157.809 161.442 1.00 23.17 470 LYS B O 1
ATOM 18837 N N . LEU B 2 480 ? 127.316 159.162 161.402 1.00 20.39 471 LEU B N 1
ATOM 18838 C CA . LEU B 2 480 ? 126.515 160.324 161.031 1.00 18.62 471 LEU B CA 1
ATOM 18839 C C . LEU B 2 480 ? 125.878 160.188 159.653 1.00 10.53 471 LEU B C 1
ATOM 18840 O O . LEU B 2 480 ? 124.885 160.868 159.378 1.00 15.41 471 LEU B O 1
ATOM 18856 N N . LEU B 2 481 ? 126.422 159.340 158.782 1.00 14.71 472 LEU B N 1
ATOM 18857 C CA . LEU B 2 481 ? 125.900 159.156 157.434 1.00 20.50 472 LEU B CA 1
ATOM 18858 C C . LEU B 2 481 ? 125.045 157.903 157.297 1.00 13.82 472 LEU B C 1
ATOM 18859 O O . LEU B 2 481 ? 124.688 157.533 156.176 1.00 16.22 472 LEU B O 1
ATOM 18875 N N . GLY B 2 482 ? 124.712 157.243 158.403 1.00 18.71 473 GLY B N 1
ATOM 18876 C CA . GLY B 2 482 ? 123.953 156.013 158.346 1.00 9.10 473 GLY B CA 1
ATOM 18877 C C . GLY B 2 482 ? 124.761 154.782 158.007 1.00 14.61 473 GLY B C 1
ATOM 18878 O O . GLY B 2 482 ? 124.172 153.746 157.684 1.00 26.73 473 GLY B O 1
ATOM 18882 N N . ILE B 2 483 ? 126.087 154.863 158.067 1.00 20.53 474 ILE B N 1
ATOM 18883 C CA . ILE B 2 483 ? 126.977 153.749 157.762 1.00 13.50 474 ILE B CA 1
ATOM 18884 C C . ILE B 2 483 ? 127.549 153.231 159.073 1.00 15.13 474 ILE B C 1
ATOM 18885 O O . ILE B 2 483 ? 128.004 154.017 159.911 1.00 22.37 474 ILE B O 1
ATOM 18901 N N . ASN B 2 484 ? 127.523 151.913 159.252 1.00 17.45 475 ASN B N 1
ATOM 18902 C CA . ASN B 2 484 ? 127.932 151.276 160.499 1.00 9.39 475 ASN B CA 1
ATOM 18903 C C . ASN B 2 484 ? 129.105 150.348 160.222 1.00 7.34 475 ASN B C 1
ATOM 18904 O O . ASN B 2 484 ? 128.926 149.261 159.666 1.00 20.97 475 ASN B O 1
ATOM 18915 N N . MET B 2 485 ? 130.300 150.774 160.617 1.00 9.50 476 MET B N 1
ATOM 18916 C CA . MET B 2 485 ? 131.482 149.938 160.465 1.00 14.78 476 MET B CA 1
ATOM 18917 C C . MET B 2 485 ? 131.393 148.748 161.410 1.00 13.88 476 MET B C 1
ATOM 18918 O O . MET B 2 485 ? 131.176 148.910 162.614 1.00 24.88 476 MET B O 1
ATOM 18932 N N . SER B 2 486 ? 131.558 147.549 160.861 1.00 20.74 477 SER B N 1
ATOM 18933 C CA . SER B 2 486 ? 131.468 146.333 161.658 1.00 19.79 477 SER B CA 1
ATOM 18934 C C . SER B 2 486 ? 132.694 146.211 162.552 1.00 1.85 477 SER B C 1
ATOM 18935 O O . SER B 2 486 ? 133.812 146.035 162.062 1.00 21.67 477 SER B O 1
ATOM 18943 N N . LYS B 2 487 ? 132.486 146.308 163.864 1.00 6.26 478 LYS B N 1
ATOM 18944 C CA . LYS B 2 487 ? 133.576 146.166 164.818 1.00 20.23 478 LYS B CA 1
ATOM 18945 C C . LYS B 2 487 ? 134.004 144.718 165.013 1.00 15.94 478 LYS B C 1
ATOM 18946 O O . LYS B 2 487 ? 135.092 144.478 165.544 1.00 16.65 478 LYS B O 1
ATOM 18965 N N . LYS B 2 488 ? 133.184 143.756 164.593 1.00 20.33 479 LYS B N 1
ATOM 18966 C CA . LYS B 2 488 ? 133.520 142.347 164.737 1.00 16.60 479 LYS B CA 1
ATOM 18967 C C . LYS B 2 488 ? 134.321 141.811 163.561 1.00 15.41 479 LYS B C 1
ATOM 18968 O O . LYS B 2 488 ? 135.215 140.981 163.761 1.00 28.95 479 LYS B O 1
ATOM 18987 N N . LYS B 2 489 ? 134.033 142.270 162.344 1.00 16.44 480 LYS B N 1
ATOM 18988 C CA . LYS B 2 489 ? 134.690 141.769 161.145 1.00 15.93 480 LYS B CA 1
ATOM 18989 C C . LYS B 2 489 ? 135.703 142.750 160.570 1.00 9.63 480 LYS B C 1
ATOM 18990 O O . LYS B 2 489 ? 136.266 142.486 159.503 1.00 17.88 480 LYS B O 1
ATOM 19009 N N . SER B 2 490 ? 135.956 143.866 161.246 1.00 15.57 481 SER B N 1
ATOM 19010 C CA . SER B 2 490 ? 136.961 144.828 160.822 1.00 14.25 481 SER B CA 1
ATOM 19011 C C . SER B 2 490 ? 138.168 144.756 161.746 1.00 10.05 481 SER B C 1
ATOM 19012 O O . SER B 2 490 ? 138.042 144.479 162.941 1.00 15.11 481 SER B O 1
ATOM 19020 N N . TYR B 2 491 ? 139.342 145.003 161.177 1.00 14.53 482 TYR B N 1
ATOM 19021 C CA . TYR B 2 491 ? 140.569 145.052 161.961 1.00 7.45 482 TYR B CA 1
ATOM 19022 C C . TYR B 2 491 ? 141.522 146.006 161.261 1.00 12.01 482 TYR B C 1
ATOM 19023 O O . TYR B 2 491 ? 141.247 146.487 160.162 1.00 16.44 482 TYR B O 1
ATOM 19041 N N A CYS B 2 492 ? 142.629 146.315 161.932 0.50 15.36 483 CYS B N 1
ATOM 19042 N N B CYS B 2 492 ? 142.655 146.263 161.903 0.50 15.40 483 CYS B N 1
ATOM 19043 C CA A CYS B 2 492 ? 143.627 147.224 161.388 0.50 11.39 483 CYS B CA 1
ATOM 19044 C CA B CYS B 2 492 ? 143.613 147.224 161.383 0.50 11.34 483 CYS B CA 1
ATOM 19045 C C A CYS B 2 492 ? 145.019 146.716 161.722 0.50 15.17 483 CYS B C 1
ATOM 19046 C C B CYS B 2 492 ? 145.021 146.795 161.762 0.50 15.25 483 CYS B C 1
ATOM 19047 O O A CYS B 2 492 ? 145.221 145.974 162.684 0.50 22.06 483 CYS B O 1
ATOM 19048 O O B CYS B 2 492 ? 145.231 146.176 162.808 0.50 21.44 483 CYS B O 1
ATOM 19063 N N . ASN B 2 493 ? 145.982 147.127 160.903 1.00 16.39 484 ASN B N 1
ATOM 19064 C CA . ASN B 2 493 ? 147.386 146.823 161.143 1.00 15.28 484 ASN B CA 1
ATOM 19065 C C . ASN B 2 493 ? 148.221 147.915 160.491 1.00 10.13 484 ASN B C 1
ATOM 19066 O O . ASN B 2 493 ? 147.690 148.882 159.948 1.00 24.20 484 ASN B O 1
ATOM 19077 N N . GLU B 2 494 ? 149.541 147.776 160.572 1.00 23.03 485 GLU B N 1
ATOM 19078 C CA . GLU B 2 494 ? 150.419 148.696 159.864 1.00 15.91 485 GLU B CA 1
ATOM 19079 C C . GLU B 2 494 ? 150.270 148.500 158.361 1.00 18.18 485 GLU B C 1
ATOM 19080 O O . GLU B 2 494 ? 150.091 147.379 157.879 1.00 24.78 485 GLU B O 1
ATOM 19092 N N . THR B 2 495 ? 150.344 149.602 157.620 1.00 21.99 486 THR B N 1
ATOM 19093 C CA . THR B 2 495 ? 150.144 149.541 156.180 1.00 16.24 486 THR B CA 1
ATOM 19094 C C . THR B 2 495 ? 151.161 148.606 155.537 1.00 23.60 486 THR B C 1
ATOM 19095 O O . THR B 2 495 ? 152.337 148.585 155.908 1.00 27.26 486 THR B O 1
ATOM 19106 N N . GLY B 2 496 ? 150.695 147.829 154.564 1.00 19.65 487 GLY B N 1
ATOM 19107 C CA . GLY B 2 496 ? 151.542 146.873 153.881 1.00 19.21 487 GLY B CA 1
ATOM 19108 C C . GLY B 2 496 ? 150.834 145.559 153.639 1.00 20.96 487 GLY B C 1
ATOM 19109 O O . GLY B 2 496 ? 151.221 144.786 152.759 1.00 24.37 487 GLY B O 1
ATOM 19113 N N . MET B 2 497 ? 149.788 145.298 154.416 1.00 20.31 488 MET B N 1
ATOM 19114 C CA . MET B 2 497 ? 148.998 144.087 154.255 1.00 16.56 488 MET B CA 1
ATOM 19115 C C . MET B 2 497 ? 147.560 144.402 154.632 1.00 16.24 488 MET B C 1
ATOM 19116 O O . MET B 2 497 ? 147.312 145.024 155.668 1.00 22.23 488 MET B O 1
ATOM 19130 N N . PHE B 2 498 ? 146.622 143.981 153.791 1.00 9.91 489 PHE B N 1
ATOM 19131 C CA . PHE B 2 498 ? 145.207 144.196 154.065 1.00 11.15 489 PHE B CA 1
ATOM 19132 C C . PHE B 2 498 ? 144.385 143.317 153.132 1.00 8.87 489 PHE B C 1
ATOM 19133 O O . PHE B 2 498 ? 144.923 142.584 152.299 1.00 10.39 489 PHE B O 1
ATOM 19150 N N . GLU B 2 499 ? 143.068 143.379 153.298 1.00 7.65 490 GLU B N 1
ATOM 19151 C CA . GLU B 2 499 ? 142.131 142.649 152.461 1.00 10.98 490 GLU B CA 1
ATOM 19152 C C . GLU B 2 499 ? 141.012 143.587 152.037 1.00 19.41 490 GLU B C 1
ATOM 19153 O O . GLU B 2 499 ? 140.524 144.387 152.840 1.00 23.57 490 GLU B O 1
ATOM 19165 N N . PHE B 2 500 ? 140.614 143.489 150.773 1.00 13.48 491 PHE B N 1
ATOM 19166 C CA . PHE B 2 500 ? 139.584 144.363 150.222 1.00 17.81 491 PHE B CA 1
ATOM 19167 C C . PHE B 2 500 ? 138.814 143.595 149.161 1.00 1.94 491 PHE B C 1
ATOM 19168 O O . PHE B 2 500 ? 139.398 143.162 148.164 1.00 17.66 491 PHE B O 1
ATOM 19185 N N . THR B 2 501 ? 137.510 143.433 149.377 1.00 14.06 492 THR B N 1
ATOM 19186 C CA . THR B 2 501 ? 136.643 142.711 148.447 1.00 19.98 492 THR B CA 1
ATOM 19187 C C . THR B 2 501 ? 137.199 141.322 148.146 1.00 18.24 492 THR B C 1
ATOM 19188 O O . THR B 2 501 ? 137.178 140.851 147.008 1.00 17.44 492 THR B O 1
ATOM 19199 N N . SER B 2 502 ? 137.701 140.659 149.186 1.00 13.41 493 SER B N 1
ATOM 19200 C CA . SER B 2 502 ? 138.249 139.310 149.103 1.00 10.47 493 SER B CA 1
ATOM 19201 C C . SER B 2 502 ? 139.512 139.241 148.253 1.00 17.23 493 SER B C 1
ATOM 19202 O O . SER B 2 502 ? 139.892 138.161 147.794 1.00 20.10 493 SER B O 1
ATOM 19210 N N . MET B 2 503 ? 140.170 140.372 148.028 1.00 18.03 494 MET B N 1
ATOM 19211 C CA . MET B 2 503 ? 141.495 140.411 147.427 1.00 8.60 494 MET B CA 1
ATOM 19212 C C . MET B 2 503 ? 142.500 140.721 148.524 1.00 13.26 494 MET B C 1
ATOM 19213 O O . MET B 2 503 ? 142.322 141.682 149.279 1.00 17.76 494 MET B O 1
ATOM 19227 N N . PHE B 2 504 ? 143.542 139.905 148.616 1.00 11.41 495 PHE B N 1
ATOM 19228 C CA . PHE B 2 504 ? 144.490 139.963 149.721 1.00 10.04 495 PHE B CA 1
ATOM 19229 C C . PHE B 2 504 ? 145.775 140.616 149.232 1.00 10.61 495 PHE B C 1
ATOM 19230 O O . PHE B 2 504 ? 146.467 140.074 148.365 1.00 12.83 495 PHE B O 1
ATOM 19247 N N . TYR B 2 505 ? 146.085 141.784 149.785 1.00 15.67 496 TYR B N 1
ATOM 19248 C CA . TYR B 2 505 ? 147.282 142.536 149.449 1.00 7.31 496 TYR B CA 1
ATOM 19249 C C . TYR B 2 505 ? 148.325 142.281 150.529 1.00 15.74 496 TYR B C 1
ATOM 19250 O O . TYR B 2 505 ? 148.056 142.493 151.715 1.00 16.65 496 TYR B O 1
ATOM 19268 N N . ARG B 2 506 ? 149.501 141.809 150.116 1.00 14.48 497 ARG B N 1
ATOM 19269 C CA . ARG B 2 506 ? 150.654 141.630 151.001 1.00 11.77 497 ARG B CA 1
ATOM 19270 C C . ARG B 2 506 ? 151.873 142.090 150.204 1.00 14.09 497 ARG B C 1
ATOM 19271 O O . ARG B 2 506 ? 152.494 141.298 149.491 1.00 23.48 497 ARG B O 1
ATOM 19292 N N . ASP B 2 507 ? 152.207 143.374 150.329 1.00 14.93 498 ASP B N 1
ATOM 19293 C CA . ASP B 2 507 ? 153.214 143.996 149.471 1.00 16.75 498 ASP B CA 1
ATOM 19294 C C . ASP B 2 507 ? 152.872 143.759 148.004 1.00 12.07 498 ASP B C 1
ATOM 19295 O O . ASP B 2 507 ? 153.746 143.552 147.161 1.00 19.13 498 ASP B O 1
ATOM 19304 N N . GLY B 2 508 ? 151.577 143.792 147.701 1.00 15.79 499 GLY B N 1
ATOM 19305 C CA . GLY B 2 508 ? 151.077 143.441 146.388 1.00 2.85 499 GLY B CA 1
ATOM 19306 C C . GLY B 2 508 ? 149.950 142.436 146.487 1.00 10.66 499 GLY B C 1
ATOM 19307 O O . GLY B 2 508 ? 149.842 141.719 147.485 1.00 16.99 499 GLY B O 1
ATOM 19311 N N . PHE B 2 509 ? 149.102 142.371 145.466 1.00 17.54 500 PHE B N 1
ATOM 19312 C CA . PHE B 2 509 ? 147.975 141.450 145.481 1.00 4.23 500 PHE B CA 1
ATOM 19313 C C . PHE B 2 509 ? 148.439 140.047 145.118 1.00 9.28 500 PHE B C 1
ATOM 19314 O O . PHE B 2 509 ? 149.084 139.843 144.086 1.00 24.77 500 PHE B O 1
ATOM 19331 N N . VAL B 2 510 ? 148.115 139.090 145.968 1.00 10.49 501 VAL B N 1
ATOM 19332 C CA . VAL B 2 510 ? 148.480 137.696 145.756 1.00 10.64 501 VAL B CA 1
ATOM 19333 C C . VAL B 2 510 ? 147.355 137.010 144.999 1.00 11.48 501 VAL B C 1
ATOM 19334 O O . VAL B 2 510 ? 146.190 137.413 145.068 1.00 11.46 501 VAL B O 1
ATOM 19347 N N . SER B 2 511 ? 147.708 135.966 144.257 1.00 12.33 502 SER B N 1
ATOM 19348 C CA . SER B 2 511 ? 146.724 135.214 143.493 1.00 20.27 502 SER B CA 1
ATOM 19349 C C . SER B 2 511 ? 145.918 134.308 144.414 1.00 22.25 502 SER B C 1
ATOM 19350 O O . SER B 2 511 ? 146.444 133.753 145.382 1.00 21.54 502 SER B O 1
ATOM 19358 N N . ASN B 2 512 ? 144.631 134.168 144.111 1.00 9.47 503 ASN B N 1
ATOM 19359 C CA . ASN B 2 512 ? 143.729 133.286 144.849 1.00 12.05 503 ASN B CA 1
ATOM 19360 C C . ASN B 2 512 ? 143.138 132.299 143.849 1.00 13.30 503 ASN B C 1
ATOM 19361 O O . ASN B 2 512 ? 142.142 132.597 143.183 1.00 26.11 503 ASN B O 1
ATOM 19372 N N . PHE B 2 513 ? 143.753 131.121 143.748 1.00 17.90 504 PHE B N 1
ATOM 19373 C CA . PHE B 2 513 ? 143.341 130.139 142.752 1.00 13.29 504 PHE B CA 1
ATOM 19374 C C . PHE B 2 513 ? 142.044 129.432 143.121 1.00 15.88 504 PHE B C 1
ATOM 19375 O O . PHE B 2 513 ? 141.349 128.939 142.227 1.00 14.14 504 PHE B O 1
ATOM 19392 N N . ALA B 2 514 ? 141.699 129.375 144.408 1.00 18.10 505 ALA B N 1
ATOM 19393 C CA . ALA B 2 514 ? 140.540 128.594 144.830 1.00 19.24 505 ALA B CA 1
ATOM 19394 C C . ALA B 2 514 ? 139.248 129.141 144.235 1.00 3.21 505 ALA B C 1
ATOM 19395 O O . ALA B 2 514 ? 138.384 128.373 143.798 1.00 19.18 505 ALA B O 1
ATOM 19402 N N . MET B 2 515 ? 139.101 130.466 144.201 1.00 0.00 506 MET B N 1
ATOM 19403 C CA . MET B 2 515 ? 137.870 131.067 143.703 1.00 18.61 506 MET B CA 1
ATOM 19404 C C . MET B 2 515 ? 137.619 130.743 142.238 1.00 16.23 506 MET B C 1
ATOM 19405 O O . MET B 2 515 ? 136.486 130.891 141.768 1.00 23.60 506 MET B O 1
ATOM 19419 N N . GLU B 2 516 ? 138.642 130.311 141.508 1.00 19.81 507 GLU B N 1
ATOM 19420 C CA . GLU B 2 516 ? 138.494 129.928 140.113 1.00 9.39 507 GLU B CA 1
ATOM 19421 C C . GLU B 2 516 ? 138.175 128.451 139.927 1.00 12.28 507 GLU B C 1
ATOM 19422 O O . GLU B 2 516 ? 137.833 128.048 138.811 1.00 19.61 507 GLU B O 1
ATOM 19434 N N . LEU B 2 517 ? 138.267 127.644 140.982 1.00 6.63 508 LEU B N 1
ATOM 19435 C CA . LEU B 2 517 ? 138.064 126.206 140.828 1.00 3.52 508 LEU B CA 1
ATOM 19436 C C . LEU B 2 517 ? 136.695 125.845 140.266 1.00 18.11 508 LEU B C 1
ATOM 19437 O O . LEU B 2 517 ? 136.635 124.983 139.374 1.00 20.10 508 LEU B O 1
ATOM 19453 N N . PRO B 2 518 ? 135.585 126.435 140.717 1.00 15.41 509 PRO B N 1
ATOM 19454 C CA . PRO B 2 518 ? 134.274 126.003 140.205 1.00 14.12 509 PRO B CA 1
ATOM 19455 C C . PRO B 2 518 ? 134.104 126.197 138.708 1.00 12.74 509 PRO B C 1
ATOM 19456 O O . PRO B 2 518 ? 133.222 125.563 138.116 1.00 19.98 509 PRO B O 1
ATOM 19467 N N . SER B 2 519 ? 134.911 127.045 138.076 1.00 18.41 510 SER B N 1
ATOM 19468 C CA . SER B 2 519 ? 134.792 127.327 136.652 1.00 19.58 510 SER B CA 1
ATOM 19469 C C . SER B 2 519 ? 135.533 126.325 135.776 1.00 18.02 510 SER B C 1
ATOM 19470 O O . SER B 2 519 ? 135.446 126.420 134.548 1.00 19.24 510 SER B O 1
ATOM 19478 N N . PHE B 2 520 ? 136.249 125.372 136.364 1.00 13.58 511 PHE B N 1
ATOM 19479 C CA . PHE B 2 520 ? 137.065 124.438 135.602 1.00 14.01 511 PHE B CA 1
ATOM 19480 C C . PHE B 2 520 ? 136.289 123.227 135.100 1.00 11.79 511 PHE B C 1
ATOM 19481 O O . PHE B 2 520 ? 136.873 122.375 134.425 1.00 19.49 511 PHE B O 1
ATOM 19498 N N . GLY B 2 521 ? 134.999 123.128 135.402 1.00 19.83 512 GLY B N 1
ATOM 19499 C CA . GLY B 2 521 ? 134.196 122.012 134.955 1.00 13.97 512 GLY B CA 1
ATOM 19500 C C . GLY B 2 521 ? 133.680 122.201 133.541 1.00 16.13 512 GLY B C 1
ATOM 19501 O O . GLY B 2 521 ? 134.020 123.149 132.833 1.00 21.01 512 GLY B O 1
ATOM 19505 N N . VAL B 2 522 ? 132.837 121.260 133.130 1.00 16.92 513 VAL B N 1
ATOM 19506 C CA . VAL B 2 522 ? 132.197 121.316 131.822 1.00 10.40 513 VAL B CA 1
ATOM 19507 C C . VAL B 2 522 ? 131.066 122.336 131.874 1.00 11.77 513 VAL B C 1
ATOM 19508 O O . VAL B 2 522 ? 130.187 122.262 132.740 1.00 23.71 513 VAL B O 1
ATOM 19521 N N . ALA B 2 523 ? 131.089 123.294 130.945 1.00 10.21 514 ALA B N 1
ATOM 19522 C CA . ALA B 2 523 ? 130.201 124.450 131.040 1.00 6.24 514 ALA B CA 1
ATOM 19523 C C . ALA B 2 523 ? 128.736 124.044 130.934 1.00 16.10 514 ALA B C 1
ATOM 19524 O O . ALA B 2 523 ? 127.894 124.522 131.702 1.00 20.32 514 ALA B O 1
ATOM 19531 N N . GLY B 2 524 ? 128.410 123.175 129.983 1.00 12.43 515 GLY B N 1
ATOM 19532 C CA . GLY B 2 524 ? 127.043 122.729 129.808 1.00 18.81 515 GLY B CA 1
ATOM 19533 C C . GLY B 2 524 ? 126.292 123.450 128.707 1.00 17.34 515 GLY B C 1
ATOM 19534 O O . GLY B 2 524 ? 125.074 123.622 128.795 1.00 25.53 515 GLY B O 1
ATOM 19538 N N . VAL B 2 525 ? 127.002 123.883 127.670 1.00 18.20 516 VAL B N 1
ATOM 19539 C CA . VAL B 2 525 ? 126.385 124.431 126.465 1.00 8.87 516 VAL B CA 1
ATOM 19540 C C . VAL B 2 525 ? 126.256 123.367 125.386 1.00 14.34 516 VAL B C 1
ATOM 19541 O O . VAL B 2 525 ? 125.154 123.046 124.944 1.00 14.24 516 VAL B O 1
ATOM 19554 N N . ASN B 2 526 ? 127.385 122.814 124.951 1.00 20.28 517 ASN B N 1
ATOM 19555 C CA . ASN B 2 526 ? 127.423 121.647 124.081 1.00 12.34 517 ASN B CA 1
ATOM 19556 C C . ASN B 2 526 ? 128.870 121.184 123.990 1.00 10.90 517 ASN B C 1
ATOM 19557 O O . ASN B 2 526 ? 129.754 121.792 124.599 1.00 19.04 517 ASN B O 1
ATOM 19568 N N . GLU B 2 527 ? 129.127 120.120 123.232 1.00 12.30 518 GLU B N 1
ATOM 19569 C CA . GLU B 2 527 ? 130.449 119.504 123.242 1.00 10.25 518 GLU B CA 1
ATOM 19570 C C . GLU B 2 527 ? 131.530 120.468 122.758 1.00 19.55 518 GLU B C 1
ATOM 19571 O O . GLU B 2 527 ? 132.530 120.697 123.451 1.00 28.55 518 GLU B O 1
ATOM 19583 N N . SER B 2 528 ? 131.342 121.057 121.576 1.00 10.80 519 SER B N 1
ATOM 19584 C CA . SER B 2 528 ? 132.377 121.924 121.017 1.00 16.82 519 SER B CA 1
ATOM 19585 C C . SER B 2 528 ? 132.537 123.194 121.844 1.00 15.68 519 SER B C 1
ATOM 19586 O O . SER B 2 528 ? 133.660 123.598 122.183 1.00 20.26 519 SER B O 1
ATOM 19594 N N . ALA B 2 529 ? 131.418 123.839 122.176 1.00 12.10 520 ALA B N 1
ATOM 19595 C CA . ALA B 2 529 ? 131.478 125.049 122.983 1.00 13.02 520 ALA B CA 1
ATOM 19596 C C . ALA B 2 529 ? 132.094 124.763 124.344 1.00 6.75 520 ALA B C 1
ATOM 19597 O O . ALA B 2 529 ? 132.860 125.577 124.866 1.00 25.43 520 ALA B O 1
ATOM 19604 N N . ASP B 2 530 ? 131.772 123.610 124.935 1.00 15.81 521 ASP B N 1
ATOM 19605 C CA . ASP B 2 530 ? 132.331 123.279 126.241 1.00 8.62 521 ASP B CA 1
ATOM 19606 C C . ASP B 2 530 ? 133.835 123.054 126.160 1.00 8.00 521 ASP B C 1
ATOM 19607 O O . ASP B 2 530 ? 134.577 123.486 127.049 1.00 22.18 521 ASP B O 1
ATOM 19616 N N . MET B 2 531 ? 134.309 122.380 125.110 1.00 10.49 522 MET B N 1
ATOM 19617 C CA . MET B 2 531 ? 135.751 122.212 124.946 1.00 13.80 522 MET B CA 1
ATOM 19618 C C . MET B 2 531 ? 136.441 123.567 124.829 1.00 6.82 522 MET B C 1
ATOM 19619 O O . MET B 2 531 ? 137.465 123.824 125.484 1.00 19.89 522 MET B O 1
ATOM 19633 N N . ALA B 2 532 ? 135.880 124.456 124.005 1.00 4.39 523 ALA B N 1
ATOM 19634 C CA . ALA B 2 532 ? 136.469 125.781 123.847 1.00 10.48 523 ALA B CA 1
ATOM 19635 C C . ALA B 2 532 ? 136.483 126.538 125.170 1.00 16.18 523 ALA B C 1
ATOM 19636 O O . ALA B 2 532 ? 137.490 127.161 125.527 1.00 16.33 523 ALA B O 1
ATOM 19643 N N . ILE B 2 533 ? 135.376 126.486 125.913 1.00 13.94 524 ILE B N 1
ATOM 19644 C CA . ILE B 2 533 ? 135.284 127.203 127.180 1.00 15.02 524 ILE B CA 1
ATOM 19645 C C . ILE B 2 533 ? 136.300 126.664 128.176 1.00 9.76 524 ILE B C 1
ATOM 19646 O O . ILE B 2 533 ? 136.948 127.430 128.895 1.00 15.13 524 ILE B O 1
ATOM 19662 N N . GLY B 2 534 ? 136.448 125.340 128.248 1.00 14.58 525 GLY B N 1
ATOM 19663 C CA . GLY B 2 534 ? 137.406 124.770 129.182 1.00 6.81 525 GLY B CA 1
ATOM 19664 C C . GLY B 2 534 ? 138.831 125.185 128.871 1.00 10.29 525 GLY B C 1
ATOM 19665 O O . GLY B 2 534 ? 139.588 125.588 129.763 1.00 14.67 525 GLY B O 1
ATOM 19669 N N . MET B 2 535 ? 139.216 125.100 127.595 1.00 15.81 526 MET B N 1
ATOM 19670 C CA . MET B 2 535 ? 140.571 125.496 127.224 1.00 4.07 526 MET B CA 1
ATOM 19671 C C . MET B 2 535 ? 140.802 126.978 127.498 1.00 9.35 526 MET B C 1
ATOM 19672 O O . MET B 2 535 ? 141.866 127.368 127.999 1.00 7.46 526 MET B O 1
ATOM 19686 N N . THR B 2 536 ? 139.813 127.820 127.188 1.00 1.99 527 THR B N 1
ATOM 19687 C CA . THR B 2 536 ? 139.957 129.248 127.447 1.00 6.92 527 THR B CA 1
ATOM 19688 C C . THR B 2 536 ? 140.068 129.530 128.940 1.00 7.15 527 THR B C 1
ATOM 19689 O O . THR B 2 536 ? 140.836 130.403 129.359 1.00 17.26 527 THR B O 1
ATOM 19700 N N . ILE B 2 537 ? 139.300 128.809 129.759 1.00 8.19 528 ILE B N 1
ATOM 19701 C CA . ILE B 2 537 ? 139.379 128.982 131.206 1.00 2.85 528 ILE B CA 1
ATOM 19702 C C . ILE B 2 537 ? 140.779 128.648 131.695 1.00 5.49 528 ILE B C 1
ATOM 19703 O O . ILE B 2 537 ? 141.364 129.377 132.505 1.00 16.28 528 ILE B O 1
ATOM 19719 N N . ILE B 2 538 ? 141.339 127.540 131.209 1.00 7.96 529 ILE B N 1
ATOM 19720 C CA . ILE B 2 538 ? 142.688 127.159 131.625 1.00 8.64 529 ILE B CA 1
ATOM 19721 C C . ILE B 2 538 ? 143.691 128.236 131.220 1.00 5.16 529 ILE B C 1
ATOM 19722 O O . ILE B 2 538 ? 144.555 128.637 132.010 1.00 15.59 529 ILE B O 1
ATOM 19738 N N . LYS B 2 539 ? 143.584 128.725 129.983 1.00 9.71 530 LYS B N 1
ATOM 19739 C CA . LYS B 2 539 ? 144.517 129.742 129.503 1.00 13.41 530 LYS B CA 1
ATOM 19740 C C . LYS B 2 539 ? 144.433 131.015 130.343 1.00 12.66 530 LYS B C 1
ATOM 19741 O O . LYS B 2 539 ? 145.456 131.575 130.762 1.00 2.33 530 LYS B O 1
ATOM 19760 N N . ASN B 2 540 ? 143.214 131.488 130.602 1.00 19.45 531 ASN B N 1
ATOM 19761 C CA . ASN B 2 540 ? 143.054 132.732 131.344 1.00 14.85 531 ASN B CA 1
ATOM 19762 C C . ASN B 2 540 ? 143.463 132.574 132.799 1.00 3.27 531 ASN B C 1
ATOM 19763 O O . ASN B 2 540 ? 143.934 133.537 133.412 1.00 17.37 531 ASN B O 1
ATOM 19774 N N . ASN B 2 541 ? 143.297 131.381 133.373 1.00 7.24 532 ASN B N 1
ATOM 19775 C CA . ASN B 2 541 ? 143.778 131.162 134.730 1.00 13.94 532 ASN B CA 1
ATOM 19776 C C . ASN B 2 541 ? 145.297 131.105 134.779 1.00 0.83 532 ASN B C 1
ATOM 19777 O O . ASN B 2 541 ? 145.899 131.528 135.770 1.00 14.81 532 ASN B O 1
ATOM 19788 N N . MET B 2 542 ? 145.932 130.588 133.726 1.00 14.63 533 MET B N 1
ATOM 19789 C CA . MET B 2 542 ? 147.383 130.703 133.625 1.00 2.69 533 MET B CA 1
ATOM 19790 C C . MET B 2 542 ? 147.806 132.164 133.586 1.00 17.92 533 MET B C 1
ATOM 19791 O O . MET B 2 542 ? 148.767 132.561 134.253 1.00 6.95 533 MET B O 1
ATOM 19805 N N . ILE B 2 543 ? 147.095 132.978 132.807 1.00 11.58 534 ILE B N 1
ATOM 19806 C CA . ILE B 2 543 ? 147.489 134.375 132.639 1.00 8.84 534 ILE B CA 1
ATOM 19807 C C . ILE B 2 543 ? 147.289 135.157 133.934 1.00 15.45 534 ILE B C 1
ATOM 19808 O O . ILE B 2 543 ? 148.169 135.913 134.361 1.00 6.98 534 ILE B O 1
ATOM 19824 N N . ASN B 2 544 ? 146.138 134.986 134.581 1.00 22.96 535 ASN B N 1
ATOM 19825 C CA . ASN B 2 544 ? 145.690 135.906 135.621 1.00 15.27 535 ASN B CA 1
ATOM 19826 C C . ASN B 2 544 ? 145.877 135.383 137.039 1.00 12.04 535 ASN B C 1
ATOM 19827 O O . ASN B 2 544 ? 146.304 136.141 137.914 1.00 19.73 535 ASN B O 1
ATOM 19838 N N . ASN B 2 545 ? 145.569 134.113 137.298 1.00 21.94 536 ASN B N 1
ATOM 19839 C CA . ASN B 2 545 ? 145.463 133.603 138.660 1.00 11.06 536 ASN B CA 1
ATOM 19840 C C . ASN B 2 545 ? 146.676 132.781 139.082 1.00 9.02 536 ASN B C 1
ATOM 19841 O O . ASN B 2 545 ? 146.566 131.928 139.969 1.00 19.06 536 ASN B O 1
ATOM 19852 N N . GLY B 2 546 ? 147.830 133.020 138.471 1.00 10.32 537 GLY B N 1
ATOM 19853 C CA . GLY B 2 546 ? 149.057 132.373 138.914 1.00 9.88 537 GLY B CA 1
ATOM 19854 C C . GLY B 2 546 ? 149.036 130.863 138.820 1.00 13.66 537 GLY B C 1
ATOM 19855 O O . GLY B 2 546 ? 149.502 130.180 139.740 1.00 24.81 537 GLY B O 1
ATOM 19859 N N . MET B 2 547 ? 148.511 130.325 137.724 1.00 15.36 538 MET B N 1
ATOM 19860 C CA . MET B 2 547 ? 148.469 128.886 137.504 1.00 14.33 538 MET B CA 1
ATOM 19861 C C . MET B 2 547 ? 149.678 128.475 136.670 1.00 18.00 538 MET B C 1
ATOM 19862 O O . MET B 2 547 ? 149.839 128.935 135.535 1.00 17.07 538 MET B O 1
ATOM 19876 N N . GLY B 2 548 ? 150.519 127.610 137.231 1.00 16.23 539 GLY B N 1
ATOM 19877 C CA . GLY B 2 548 ? 151.749 127.207 136.586 1.00 1.35 539 GLY B CA 1
ATOM 19878 C C . GLY B 2 548 ? 151.519 126.202 135.481 1.00 12.43 539 GLY B C 1
ATOM 19879 O O . GLY B 2 548 ? 150.448 125.593 135.349 1.00 22.91 539 GLY B O 1
ATOM 19883 N N . PRO B 2 549 ? 152.549 126.014 134.650 1.00 17.70 540 PRO B N 1
ATOM 19884 C CA . PRO B 2 549 ? 152.392 125.114 133.492 1.00 7.07 540 PRO B CA 1
ATOM 19885 C C . PRO B 2 549 ? 152.039 123.683 133.862 1.00 5.39 540 PRO B C 1
ATOM 19886 O O . PRO B 2 549 ? 151.234 123.054 133.166 1.00 10.41 540 PRO B O 1
ATOM 19897 N N . ALA B 2 550 ? 152.621 123.144 134.934 1.00 5.23 541 ALA B N 1
ATOM 19898 C CA . ALA B 2 550 ? 152.294 121.782 135.343 1.00 9.32 541 ALA B CA 1
ATOM 19899 C C . ALA B 2 550 ? 150.842 121.683 135.792 1.00 6.96 541 ALA B C 1
ATOM 19900 O O . ALA B 2 550 ? 150.121 120.754 135.406 1.00 16.16 541 ALA B O 1
ATOM 19907 N N . THR B 2 551 ? 150.395 122.642 136.603 1.00 5.29 542 THR B N 1
ATOM 19908 C CA . THR B 2 551 ? 148.996 122.668 137.007 1.00 0.50 542 THR B CA 1
ATOM 19909 C C . THR B 2 551 ? 148.086 122.900 135.811 1.00 6.65 542 THR B C 1
ATOM 19910 O O . THR B 2 551 ? 146.981 122.358 135.766 1.00 3.25 542 THR B O 1
ATOM 19921 N N . ALA B 2 552 ? 148.530 123.689 134.831 1.00 13.74 543 ALA B N 1
ATOM 19922 C CA . ALA B 2 552 ? 147.727 123.900 133.630 1.00 0.76 543 ALA B CA 1
ATOM 19923 C C . ALA B 2 552 ? 147.564 122.611 132.829 1.00 6.73 543 ALA B C 1
ATOM 19924 O O . ALA B 2 552 ? 146.466 122.305 132.351 1.00 15.01 543 ALA B O 1
ATOM 19931 N N . GLN B 2 553 ? 148.644 121.844 132.664 1.00 4.06 544 GLN B N 1
ATOM 19932 C CA . GLN B 2 553 ? 148.536 120.570 131.959 1.00 4.17 544 GLN B CA 1
ATOM 19933 C C . GLN B 2 553 ? 147.667 119.583 132.730 1.00 7.53 544 GLN B C 1
ATOM 19934 O O . GLN B 2 553 ? 146.873 118.842 132.135 1.00 4.24 544 GLN B O 1
ATOM 19948 N N . THR B 2 554 ? 147.804 119.555 134.057 1.00 5.65 545 THR B N 1
ATOM 19949 C CA . THR B 2 554 ? 146.935 118.703 134.860 1.00 5.24 545 THR B CA 1
ATOM 19950 C C . THR B 2 554 ? 145.480 119.127 134.719 1.00 4.90 545 THR B C 1
ATOM 19951 O O . THR B 2 554 ? 144.580 118.283 134.690 1.00 9.90 545 THR B O 1
ATOM 19962 N N . ALA B 2 555 ? 145.230 120.434 134.643 1.00 7.60 546 ALA B N 1
ATOM 19963 C CA . ALA B 2 555 ? 143.875 120.924 134.430 1.00 1.97 546 ALA B CA 1
ATOM 19964 C C . ALA B 2 555 ? 143.346 120.492 133.072 1.00 3.61 546 ALA B C 1
ATOM 19965 O O . ALA B 2 555 ? 142.166 120.158 132.939 1.00 17.43 546 ALA B O 1
ATOM 19972 N N . ILE B 2 556 ? 144.201 120.502 132.049 1.00 5.82 547 ILE B N 1
ATOM 19973 C CA . ILE B 2 556 ? 143.793 119.984 130.745 1.00 3.02 547 ILE B CA 1
ATOM 19974 C C . ILE B 2 556 ? 143.371 118.527 130.873 1.00 9.52 547 ILE B C 1
ATOM 19975 O O . ILE B 2 556 ? 142.318 118.117 130.372 1.00 15.57 547 ILE B O 1
ATOM 19991 N N . GLN B 2 557 ? 144.190 117.722 131.554 1.00 2.07 548 GLN B N 1
ATOM 19992 C CA . GLN B 2 557 ? 143.871 116.305 131.707 1.00 4.35 548 GLN B CA 1
ATOM 19993 C C . GLN B 2 557 ? 142.559 116.107 132.457 1.00 6.24 548 GLN B C 1
ATOM 19994 O O . GLN B 2 557 ? 141.722 115.285 132.062 1.00 14.86 548 GLN B O 1
ATOM 20008 N N . LEU B 2 558 ? 142.366 116.847 133.549 1.00 1.00 549 LEU B N 1
ATOM 20009 C CA . LEU B 2 558 ? 141.157 116.689 134.348 1.00 5.22 549 LEU B CA 1
ATOM 20010 C C . LEU B 2 558 ? 139.925 117.147 133.584 1.00 11.16 549 LEU B C 1
ATOM 20011 O O . LEU B 2 558 ? 138.865 116.516 133.671 1.00 17.38 549 LEU B O 1
ATOM 20027 N N . PHE B 2 559 ? 140.036 118.243 132.832 1.00 9.66 550 PHE B N 1
ATOM 20028 C CA . PHE B 2 559 ? 138.911 118.669 132.017 1.00 4.17 550 PHE B CA 1
ATOM 20029 C C . PHE B 2 559 ? 138.592 117.632 130.955 1.00 4.11 550 PHE B C 1
ATOM 20030 O O . PHE B 2 559 ? 137.423 117.390 130.657 1.00 23.33 550 PHE B O 1
ATOM 20047 N N . ILE B 2 560 ? 139.615 117.020 130.359 1.00 5.76 551 ILE B N 1
ATOM 20048 C CA . ILE B 2 560 ? 139.364 115.994 129.353 1.00 0.00 551 ILE B CA 1
ATOM 20049 C C . ILE B 2 560 ? 138.643 114.805 129.977 1.00 8.78 551 ILE B C 1
ATOM 20050 O O . ILE B 2 560 ? 137.706 114.254 129.390 1.00 10.40 551 ILE B O 1
ATOM 20066 N N . ALA B 2 561 ? 139.068 114.389 131.171 1.00 15.30 552 ALA B N 1
ATOM 20067 C CA . ALA B 2 561 ? 138.398 113.278 131.845 1.00 1.69 552 ALA B CA 1
ATOM 20068 C C . ALA B 2 561 ? 136.944 113.620 132.155 1.00 10.76 552 ALA B C 1
ATOM 20069 O O . ALA B 2 561 ? 136.029 112.826 131.890 1.00 18.03 552 ALA B O 1
ATOM 20076 N N . ASP B 2 562 ? 136.713 114.809 132.713 1.00 11.89 553 ASP B N 1
ATOM 20077 C CA . ASP B 2 562 ? 135.357 115.235 133.040 1.00 6.86 553 ASP B CA 1
ATOM 20078 C C . ASP B 2 562 ? 134.501 115.331 131.785 1.00 9.18 553 ASP B C 1
ATOM 20079 O O . ASP B 2 562 ? 133.333 114.933 131.788 1.00 14.26 553 ASP B O 1
ATOM 20088 N N . TYR B 2 563 ? 135.075 115.849 130.700 1.00 12.42 554 TYR B N 1
ATOM 20089 C CA . TYR B 2 563 ? 134.367 115.983 129.433 1.00 8.60 554 TYR B CA 1
ATOM 20090 C C . TYR B 2 563 ? 133.992 114.622 128.861 1.00 0.00 554 TYR B C 1
ATOM 20091 O O . TYR B 2 563 ? 132.862 114.421 128.400 1.00 18.45 554 TYR B O 1
ATOM 20109 N N . ARG B 2 564 ? 134.927 113.670 128.890 1.00 14.30 555 ARG B N 1
ATOM 20110 C CA . ARG B 2 564 ? 134.643 112.338 128.368 1.00 8.42 555 ARG B CA 1
ATOM 20111 C C . ARG B 2 564 ? 133.564 111.647 129.186 1.00 11.05 555 ARG B C 1
ATOM 20112 O O . ARG B 2 564 ? 132.700 110.961 128.629 1.00 13.61 555 ARG B O 1
ATOM 20133 N N . TYR B 2 565 ? 133.593 111.813 130.509 1.00 15.50 556 TYR B N 1
ATOM 20134 C CA . TYR B 2 565 ? 132.566 111.176 131.328 1.00 14.03 556 TYR B CA 1
ATOM 20135 C C . TYR B 2 565 ? 131.224 111.893 131.219 1.00 6.06 556 TYR B C 1
ATOM 20136 O O . TYR B 2 565 ? 130.175 111.262 131.382 1.00 20.28 556 TYR B O 1
ATOM 20154 N N . THR B 2 566 ? 131.232 113.199 130.949 1.00 13.71 557 THR B N 1
ATOM 20155 C CA . THR B 2 566 ? 129.982 113.935 130.811 1.00 3.55 557 THR B CA 1
ATOM 20156 C C . THR B 2 566 ? 129.302 113.624 129.486 1.00 6.55 557 THR B C 1
ATOM 20157 O O . THR B 2 566 ? 128.082 113.435 129.439 1.00 26.53 557 THR B O 1
ATOM 20168 N N . TYR B 2 567 ? 130.070 113.565 128.402 1.00 13.07 558 TYR B N 1
ATOM 20169 C CA . TYR B 2 567 ? 129.518 113.366 127.072 1.00 6.31 558 TYR B CA 1
ATOM 20170 C C . TYR B 2 567 ? 129.690 111.940 126.569 1.00 10.81 558 TYR B C 1
ATOM 20171 O O . TYR B 2 567 ? 129.387 111.667 125.404 1.00 25.13 558 TYR B O 1
ATOM 20189 N N . LYS B 2 568 ? 130.156 111.027 127.419 1.00 21.32 559 LYS B N 1
ATOM 20190 C CA . LYS B 2 568 ? 130.208 109.604 127.092 1.00 14.94 559 LYS B CA 1
ATOM 20191 C C . LYS B 2 568 ? 130.945 109.375 125.776 1.00 9.31 559 LYS B C 1
ATOM 20192 O O . LYS B 2 568 ? 130.518 108.604 124.915 1.00 25.31 559 LYS B O 1
ATOM 20211 N N . CYS B 2 569 ? 132.074 110.059 125.631 1.00 19.59 560 CYS B N 1
ATOM 20212 C CA . CYS B 2 569 ? 132.867 110.069 124.409 1.00 16.52 560 CYS B CA 1
ATOM 20213 C C . CYS B 2 569 ? 134.301 109.657 124.710 1.00 17.92 560 CYS B C 1
ATOM 20214 O O . CYS B 2 569 ? 135.265 110.321 124.325 1.00 28.80 560 CYS B O 1
ATOM 20222 N N . HIS B 2 570 ? 134.453 108.542 125.417 1.00 11.34 561 HIS B N 1
ATOM 20223 C CA . HIS B 2 570 ? 135.771 108.054 125.777 1.00 17.53 561 HIS B CA 1
ATOM 20224 C C . HIS B 2 570 ? 136.575 107.698 124.527 1.00 15.59 561 HIS B C 1
ATOM 20225 O O . HIS B 2 570 ? 136.060 107.650 123.409 1.00 15.15 561 HIS B O 1
ATOM 20239 N N . ARG B 2 571 ? 137.863 107.446 124.739 1.00 17.30 562 ARG B N 1
ATOM 20240 C CA . ARG B 2 571 ? 138.765 107.149 123.636 1.00 12.75 562 ARG B CA 1
ATOM 20241 C C . ARG B 2 571 ? 138.269 105.945 122.846 1.00 21.43 562 ARG B C 1
ATOM 20242 O O . ARG B 2 571 ? 137.803 104.955 123.416 1.00 31.56 562 ARG B O 1
ATOM 20263 N N . GLY B 2 572 ? 138.375 106.035 121.520 1.00 21.11 563 GLY B N 1
ATOM 20264 C CA . GLY B 2 572 ? 137.851 104.992 120.656 1.00 17.55 563 GLY B CA 1
ATOM 20265 C C . GLY B 2 572 ? 138.540 103.654 120.815 1.00 21.24 563 GLY B C 1
ATOM 20266 O O . GLY B 2 572 ? 137.953 102.623 120.473 1.00 31.38 563 GLY B O 1
ATOM 20270 N N . ASP B 2 573 ? 139.773 103.642 121.315 1.00 24.32 564 ASP B N 1
ATOM 20271 C CA . ASP B 2 573 ? 140.487 102.404 121.597 1.00 20.79 564 ASP B CA 1
ATOM 20272 C C . ASP B 2 573 ? 140.277 101.921 123.025 1.00 25.04 564 ASP B C 1
ATOM 20273 O O . ASP B 2 573 ? 140.883 100.922 123.424 1.00 28.22 564 ASP B O 1
ATOM 20282 N N . SER B 2 574 ? 139.451 102.611 123.805 1.00 22.28 565 SER B N 1
ATOM 20283 C CA . SER B 2 574 ? 139.115 102.151 125.140 1.00 23.16 565 SER B CA 1
ATOM 20284 C C . SER B 2 574 ? 138.049 101.061 125.064 1.00 35.65 565 SER B C 1
ATOM 20285 O O . SER B 2 574 ? 137.511 100.750 123.998 1.00 27.18 565 SER B O 1
ATOM 20293 N N . LYS B 2 575 ? 137.750 100.469 126.218 1.00 40.44 566 LYS B N 1
ATOM 20294 C CA . LYS B 2 575 ? 136.768 99.399 126.320 1.00 34.22 566 LYS B CA 1
ATOM 20295 C C . LYS B 2 575 ? 135.528 99.818 127.099 1.00 37.42 566 LYS B C 1
ATOM 20296 O O . LYS B 2 575 ? 134.739 98.957 127.500 1.00 43.62 566 LYS B O 1
ATOM 20315 N N . VAL B 2 576 ? 135.331 101.120 127.315 1.00 30.22 567 VAL B N 1
ATOM 20316 C CA . VAL B 2 576 ? 134.143 101.579 128.016 1.00 30.53 567 VAL B CA 1
ATOM 20317 C C . VAL B 2 576 ? 132.900 101.211 127.210 1.00 26.72 567 VAL B C 1
ATOM 20318 O O . VAL B 2 576 ? 132.923 101.154 125.975 1.00 29.92 567 VAL B O 1
ATOM 20331 N N . GLU B 2 577 ? 131.806 100.957 127.920 1.00 32.10 568 GLU B N 1
ATOM 20332 C CA . GLU B 2 577 ? 130.541 100.566 127.318 1.00 34.84 568 GLU B CA 1
ATOM 20333 C C . GLU B 2 577 ? 129.591 101.756 127.254 1.00 36.11 568 GLU B C 1
ATOM 20334 O O . GLU B 2 577 ? 129.752 102.742 127.976 1.00 37.00 568 GLU B O 1
ATOM 20346 N N . GLY B 2 578 ? 128.601 101.650 126.384 1.00 25.39 569 GLY B N 1
ATOM 20347 C CA . GLY B 2 578 ? 127.596 102.683 126.247 1.00 25.05 569 GLY B CA 1
ATOM 20348 C C . GLY B 2 578 ? 126.999 102.689 124.862 1.00 27.92 569 GLY B C 1
ATOM 20349 O O . GLY B 2 578 ? 127.559 102.152 123.905 1.00 25.21 569 GLY B O 1
ATOM 20353 N N . LYS B 2 579 ? 125.825 103.315 124.760 1.00 19.25 570 LYS B N 1
ATOM 20354 C CA . LYS B 2 579 ? 125.158 103.429 123.467 1.00 22.93 570 LYS B CA 1
ATOM 20355 C C . LYS B 2 579 ? 126.024 104.195 122.478 1.00 19.16 570 LYS B C 1
ATOM 20356 O O . LYS B 2 579 ? 126.187 103.785 121.323 1.00 19.96 570 LYS B O 1
ATOM 20375 N N . ARG B 2 580 ? 126.588 105.319 122.918 1.00 26.07 571 ARG B N 1
ATOM 20376 C CA . ARG B 2 580 ? 127.460 106.101 122.052 1.00 19.60 571 ARG B CA 1
ATOM 20377 C C . ARG B 2 580 ? 128.789 105.399 121.811 1.00 18.42 571 ARG B C 1
ATOM 20378 O O . ARG B 2 580 ? 129.370 105.534 120.728 1.00 22.05 571 ARG B O 1
ATOM 20399 N N . MET B 2 581 ? 129.281 104.649 122.799 1.00 25.57 572 MET B N 1
ATOM 20400 C CA . MET B 2 581 ? 130.614 104.066 122.700 1.00 24.05 572 MET B CA 1
ATOM 20401 C C . MET B 2 581 ? 130.694 102.996 121.620 1.00 25.48 572 MET B C 1
ATOM 20402 O O . MET B 2 581 ? 131.756 102.811 121.021 1.00 26.47 572 MET B O 1
ATOM 20416 N N . LYS B 2 582 ? 129.602 102.278 121.356 1.00 24.95 573 LYS B N 1
ATOM 20417 C CA . LYS B 2 582 ? 129.619 101.299 120.274 1.00 25.71 573 LYS B CA 1
ATOM 20418 C C . LYS B 2 582 ? 129.933 101.972 118.942 1.00 29.30 573 LYS B C 1
ATOM 20419 O O . LYS B 2 582 ? 130.840 101.551 118.210 1.00 29.13 573 LYS B O 1
ATOM 20438 N N . ILE B 2 583 ? 129.200 103.039 118.622 1.00 27.88 574 ILE B N 1
ATOM 20439 C CA . ILE B 2 583 ? 129.449 103.760 117.381 1.00 23.87 574 ILE B CA 1
ATOM 20440 C C . ILE B 2 583 ? 130.810 104.441 117.426 1.00 21.19 574 ILE B C 1
ATOM 20441 O O . ILE B 2 583 ? 131.474 104.577 116.395 1.00 23.89 574 ILE B O 1
ATOM 20457 N N . ILE B 2 584 ? 131.245 104.889 118.605 1.00 18.41 575 ILE B N 1
ATOM 20458 C CA . ILE B 2 584 ? 132.568 105.496 118.721 1.00 21.30 575 ILE B CA 1
ATOM 20459 C C . ILE B 2 584 ? 133.645 104.494 118.329 1.00 19.69 575 ILE B C 1
ATOM 20460 O O . ILE B 2 584 ? 134.584 104.823 117.596 1.00 21.96 575 ILE B O 1
ATOM 20476 N N . LYS B 2 585 ? 133.531 103.259 118.817 1.00 20.75 576 LYS B N 1
ATOM 20477 C CA . LYS B 2 585 ? 134.509 102.232 118.477 1.00 22.89 576 LYS B CA 1
ATOM 20478 C C . LYS B 2 585 ? 134.428 101.862 117.003 1.00 23.03 576 LYS B C 1
ATOM 20479 O O . LYS B 2 585 ? 135.454 101.602 116.364 1.00 22.75 576 LYS B O 1
ATOM 20498 N N . GLU B 2 586 ? 133.217 101.835 116.443 1.00 26.35 577 GLU B N 1
ATOM 20499 C CA . GLU B 2 586 ? 133.090 101.577 115.012 1.00 24.16 577 GLU B CA 1
ATOM 20500 C C . GLU B 2 586 ? 133.783 102.664 114.195 1.00 21.35 577 GLU B C 1
ATOM 20501 O O . GLU B 2 586 ? 134.493 102.368 113.228 1.00 30.58 577 GLU B O 1
ATOM 20513 N N . LEU B 2 587 ? 133.595 103.929 114.577 1.00 16.64 578 LEU B N 1
ATOM 20514 C CA . LEU B 2 587 ? 134.279 105.032 113.908 1.00 19.85 578 LEU B CA 1
ATOM 20515 C C . LEU B 2 587 ? 135.790 104.925 114.073 1.00 28.89 578 LEU B C 1
ATOM 20516 O O . LEU B 2 587 ? 136.545 105.189 113.131 1.00 29.40 578 LEU B O 1
ATOM 20532 N N . TRP B 2 588 ? 136.247 104.552 115.268 1.00 22.45 579 TRP B N 1
ATOM 20533 C CA . TRP B 2 588 ? 137.676 104.379 115.498 1.00 26.50 579 TRP B CA 1
ATOM 20534 C C . TRP B 2 588 ? 138.248 103.318 114.568 1.00 24.95 579 TRP B C 1
ATOM 20535 O O . TRP B 2 588 ? 139.334 103.492 114.004 1.00 28.07 579 TRP B O 1
ATOM 20556 N N . GLU B 2 589 ? 137.527 102.210 114.395 1.00 32.98 580 GLU B N 1
ATOM 20557 C CA . GLU B 2 589 ? 137.967 101.181 113.459 1.00 33.83 580 GLU B CA 1
ATOM 20558 C C . GLU B 2 589 ? 137.963 101.696 112.024 1.00 28.02 580 GLU B C 1
ATOM 20559 O O . GLU B 2 589 ? 138.883 101.405 111.252 1.00 27.47 580 GLU B O 1
ATOM 20571 N N . ASN B 2 590 ? 136.936 102.462 111.649 1.00 28.26 581 ASN B N 1
ATOM 20572 C CA . ASN B 2 590 ? 136.812 102.928 110.272 1.00 27.96 581 ASN B CA 1
ATOM 20573 C C . ASN B 2 590 ? 137.787 104.050 109.934 1.00 30.65 581 ASN B C 1
ATOM 20574 O O . ASN B 2 590 ? 137.983 104.340 108.749 1.00 31.18 581 ASN B O 1
ATOM 20585 N N . THR B 2 591 ? 138.397 104.687 110.931 1.00 31.84 582 THR B N 1
ATOM 20586 C CA . THR B 2 591 ? 139.187 105.888 110.692 1.00 31.28 582 THR B CA 1
ATOM 20587 C C . THR B 2 591 ? 140.653 105.551 110.453 1.00 33.04 582 THR B C 1
ATOM 20588 O O . THR B 2 591 ? 141.222 104.671 111.105 1.00 37.58 582 THR B O 1
ATOM 20599 N N . LYS B 2 592 ? 141.263 106.270 109.511 1.00 37.14 583 LYS B N 1
ATOM 20600 C CA . LYS B 2 592 ? 142.680 106.114 109.194 1.00 33.89 583 LYS B CA 1
ATOM 20601 C C . LYS B 2 592 ? 143.525 107.127 109.964 1.00 38.54 583 LYS B C 1
ATOM 20602 O O . LYS B 2 592 ? 144.428 106.750 110.717 1.00 37.62 583 LYS B O 1
ATOM 20621 N N . GLY B 2 593 ? 143.245 108.414 109.776 1.00 39.54 584 GLY B N 1
ATOM 20622 C CA . GLY B 2 593 ? 143.912 109.457 110.528 1.00 36.06 584 GLY B CA 1
ATOM 20623 C C . GLY B 2 593 ? 143.207 109.724 111.839 1.00 34.46 584 GLY B C 1
ATOM 20624 O O . GLY B 2 593 ? 142.536 110.747 112.000 1.00 39.06 584 GLY B O 1
ATOM 20628 N N . ARG B 2 594 ? 143.349 108.797 112.787 1.00 31.30 585 ARG B N 1
ATOM 20629 C CA . ARG B 2 594 ? 142.599 108.876 114.033 1.00 28.78 585 ARG B CA 1
ATOM 20630 C C . ARG B 2 594 ? 142.991 110.079 114.879 1.00 29.94 585 ARG B C 1
ATOM 20631 O O . ARG B 2 594 ? 142.216 110.483 115.751 1.00 31.32 585 ARG B O 1
ATOM 20652 N N . ASP B 2 595 ? 144.167 110.661 114.644 1.00 28.55 586 ASP B N 1
ATOM 20653 C CA . ASP B 2 595 ? 144.557 111.852 115.387 1.00 25.89 586 ASP B CA 1
ATOM 20654 C C . ASP B 2 595 ? 143.687 113.053 115.042 1.00 23.96 586 ASP B C 1
ATOM 20655 O O . ASP B 2 595 ? 143.657 114.021 115.809 1.00 29.07 586 ASP B O 1
ATOM 20664 N N . GLY B 2 596 ? 142.987 113.017 113.912 1.00 30.48 587 GLY B N 1
ATOM 20665 C CA . GLY B 2 596 ? 142.081 114.071 113.516 1.00 15.67 587 GLY B CA 1
ATOM 20666 C C . GLY B 2 596 ? 140.686 113.971 114.084 1.00 19.70 587 GLY B C 1
ATOM 20667 O O . GLY B 2 596 ? 139.884 114.890 113.894 1.00 29.42 587 GLY B O 1
ATOM 20671 N N . LEU B 2 597 ? 140.362 112.881 114.773 1.00 21.09 588 LEU B N 1
ATOM 20672 C CA . LEU B 2 597 ? 139.047 112.744 115.382 1.00 18.62 588 LEU B CA 1
ATOM 20673 C C . LEU B 2 597 ? 138.922 113.655 116.597 1.00 23.16 588 LEU B C 1
ATOM 20674 O O . LEU B 2 597 ? 139.869 113.822 117.370 1.00 22.59 588 LEU B O 1
ATOM 20690 N N . LEU B 2 598 ? 137.744 114.250 116.760 1.00 15.67 589 LEU B N 1
ATOM 20691 C CA . LEU B 2 598 ? 137.483 115.073 117.928 1.00 12.69 589 LEU B CA 1
ATOM 20692 C C . LEU B 2 598 ? 137.297 114.197 119.164 1.00 17.13 589 LEU B C 1
ATOM 20693 O O . LEU B 2 598 ? 136.946 113.018 119.078 1.00 21.57 589 LEU B O 1
ATOM 20709 N N . VAL B 2 599 ? 137.532 114.797 120.333 1.00 18.63 590 VAL B N 1
ATOM 20710 C CA . VAL B 2 599 ? 137.367 114.065 121.586 1.00 11.81 590 VAL B CA 1
ATOM 20711 C C . VAL B 2 599 ? 135.930 113.583 121.732 1.00 12.53 590 VAL B C 1
ATOM 20712 O O . VAL B 2 599 ? 135.678 112.486 122.245 1.00 14.42 590 VAL B O 1
ATOM 20725 N N . ALA B 2 600 ? 134.965 114.392 121.290 1.00 21.61 591 ALA B N 1
ATOM 20726 C CA . ALA B 2 600 ? 133.569 113.975 121.327 1.00 11.61 591 ALA B CA 1
ATOM 20727 C C . ALA B 2 600 ? 133.296 112.790 120.410 1.00 12.47 591 ALA B C 1
ATOM 20728 O O . ALA B 2 600 ? 132.279 112.111 120.584 1.00 28.23 591 ALA B O 1
ATOM 20735 N N . ASP B 2 601 ? 134.173 112.529 119.441 1.00 11.66 592 ASP B N 1
ATOM 20736 C CA . ASP B 2 601 ? 134.040 111.398 118.533 1.00 19.81 592 ASP B CA 1
ATOM 20737 C C . ASP B 2 601 ? 134.981 110.254 118.892 1.00 10.74 592 ASP B C 1
ATOM 20738 O O . ASP B 2 601 ? 135.210 109.365 118.066 1.00 22.53 592 ASP B O 1
ATOM 20747 N N . GLY B 2 602 ? 135.525 110.256 120.107 1.00 14.74 593 GLY B N 1
ATOM 20748 C CA . GLY B 2 602 ? 136.449 109.234 120.539 1.00 16.31 593 GLY B CA 1
ATOM 20749 C C . GLY B 2 602 ? 137.894 109.479 120.169 1.00 10.86 593 GLY B C 1
ATOM 20750 O O . GLY B 2 602 ? 138.735 108.609 120.425 1.00 19.50 593 GLY B O 1
ATOM 20754 N N . GLY B 2 603 ? 138.212 110.627 119.585 1.00 13.50 594 GLY B N 1
ATOM 20755 C CA . GLY B 2 603 ? 139.565 110.921 119.178 1.00 18.73 594 GLY B CA 1
ATOM 20756 C C . GLY B 2 603 ? 140.444 111.301 120.347 1.00 11.77 594 GLY B C 1
ATOM 20757 O O . GLY B 2 603 ? 139.983 111.571 121.465 1.00 13.65 594 GLY B O 1
ATOM 20761 N N . PRO B 2 604 ? 141.750 111.327 120.098 1.00 24.11 595 PRO B N 1
ATOM 20762 C CA . PRO B 2 604 ? 142.697 111.692 121.155 1.00 12.12 595 PRO B CA 1
ATOM 20763 C C . PRO B 2 604 ? 142.691 113.186 121.433 1.00 16.12 595 PRO B C 1
ATOM 20764 O O . PRO B 2 604 ? 142.274 114.004 120.611 1.00 16.80 595 PRO B O 1
ATOM 20775 N N . ASN B 2 605 ? 143.172 113.537 122.621 1.00 19.21 596 ASN B N 1
ATOM 20776 C CA . ASN B 2 605 ? 143.353 114.932 122.999 1.00 8.20 596 ASN B CA 1
ATOM 20777 C C . ASN B 2 605 ? 144.776 115.352 122.652 1.00 6.72 596 ASN B C 1
ATOM 20778 O O . ASN B 2 605 ? 145.740 114.730 123.110 1.00 26.54 596 ASN B O 1
ATOM 20789 N N . ILE B 2 606 ? 144.904 116.398 121.836 1.00 15.50 597 ILE B N 1
ATOM 20790 C CA . ILE B 2 606 ? 146.197 116.929 121.432 1.00 17.72 597 ILE B CA 1
ATOM 20791 C C . ILE B 2 606 ? 146.418 118.343 121.951 1.00 7.53 597 ILE B C 1
ATOM 20792 O O . ILE B 2 606 ? 147.338 119.025 121.503 1.00 18.24 597 ILE B O 1
ATOM 20808 N N . TYR B 2 607 ? 145.588 118.801 122.882 1.00 4.27 598 TYR B N 1
ATOM 20809 C CA . TYR B 2 607 ? 145.772 120.124 123.460 1.00 4.56 598 TYR B CA 1
ATOM 20810 C C . TYR B 2 607 ? 146.972 120.137 124.396 1.00 11.23 598 TYR B C 1
ATOM 20811 O O . TYR B 2 607 ? 147.225 119.177 125.127 1.00 9.90 598 TYR B O 1
ATOM 20829 N N . ASN B 2 608 ? 147.715 121.237 124.362 1.00 9.44 599 ASN B N 1
ATOM 20830 C CA . ASN B 2 608 ? 148.775 121.500 125.322 1.00 12.78 599 ASN B CA 1
ATOM 20831 C C . ASN B 2 608 ? 148.726 122.987 125.650 1.00 7.29 599 ASN B C 1
ATOM 20832 O O . ASN B 2 608 ? 147.775 123.687 125.291 1.00 20.90 599 ASN B O 1
ATOM 20843 N N . LEU B 2 609 ? 149.756 123.481 126.336 1.00 10.42 600 LEU B N 1
ATOM 20844 C CA . LEU B 2 609 ? 149.753 124.880 126.748 1.00 10.34 600 LEU B CA 1
ATOM 20845 C C . LEU B 2 609 ? 149.746 125.818 125.547 1.00 9.83 600 LEU B C 1
ATOM 20846 O O . LEU B 2 609 ? 148.991 126.797 125.519 1.00 19.58 600 LEU B O 1
ATOM 20862 N N . ARG B 2 610 ? 150.565 125.528 124.534 1.00 9.00 601 ARG B N 1
ATOM 20863 C CA . ARG B 2 610 ? 150.801 126.491 123.465 1.00 7.22 601 ARG B CA 1
ATOM 20864 C C . ARG B 2 610 ? 149.616 126.637 122.518 1.00 5.96 601 ARG B C 1
ATOM 20865 O O . ARG B 2 610 ? 149.561 127.620 121.773 1.00 6.07 601 ARG B O 1
ATOM 20886 N N . ASN B 2 611 ? 148.669 125.697 122.525 1.00 10.76 602 ASN B N 1
ATOM 20887 C CA . ASN B 2 611 ? 147.548 125.726 121.592 1.00 4.58 602 ASN B CA 1
ATOM 20888 C C . ASN B 2 611 ? 146.199 125.788 122.302 1.00 5.79 602 ASN B C 1
ATOM 20889 O O . ASN B 2 611 ? 145.178 125.419 121.714 1.00 14.17 602 ASN B O 1
ATOM 20900 N N . LEU B 2 612 ? 146.169 126.262 123.551 1.00 13.75 603 LEU B N 1
ATOM 20901 C CA . LEU B 2 612 ? 144.905 126.376 124.271 1.00 9.26 603 LEU B CA 1
ATOM 20902 C C . LEU B 2 612 ? 143.943 127.343 123.598 1.00 13.62 603 LEU B C 1
ATOM 20903 O O . LEU B 2 612 ? 142.732 127.254 123.825 1.00 22.73 603 LEU B O 1
ATOM 20919 N N . HIS B 2 613 ? 144.449 128.254 122.774 1.00 10.26 604 HIS B N 1
ATOM 20920 C CA . HIS B 2 613 ? 143.643 129.297 122.156 1.00 6.62 604 HIS B CA 1
ATOM 20921 C C . HIS B 2 613 ? 143.138 128.925 120.767 1.00 15.79 604 HIS B C 1
ATOM 20922 O O . HIS B 2 613 ? 142.492 129.755 120.122 1.00 26.87 604 HIS B O 1
ATOM 20936 N N . ILE B 2 614 ? 143.404 127.717 120.297 1.00 14.22 605 ILE B N 1
ATOM 20937 C CA . ILE B 2 614 ? 142.987 127.261 118.973 1.00 12.91 605 ILE B CA 1
ATOM 20938 C C . ILE B 2 614 ? 141.772 126.358 119.146 1.00 14.62 605 ILE B C 1
ATOM 20939 O O . ILE B 2 614 ? 141.817 125.434 119.965 1.00 28.20 605 ILE B O 1
ATOM 20955 N N . PRO B 2 615 ? 140.678 126.581 118.414 1.00 14.41 606 PRO B N 1
ATOM 20956 C CA . PRO B 2 615 ? 139.543 125.655 118.503 1.00 11.68 606 PRO B CA 1
ATOM 20957 C C . PRO B 2 615 ? 139.929 124.258 118.039 1.00 12.29 606 PRO B C 1
ATOM 20958 O O . PRO B 2 615 ? 140.831 124.079 117.220 1.00 14.90 606 PRO B O 1
ATOM 20969 N N . GLU B 2 616 ? 139.227 123.259 118.581 1.00 14.01 607 GLU B N 1
ATOM 20970 C CA . GLU B 2 616 ? 139.615 121.870 118.351 1.00 13.05 607 GLU B CA 1
ATOM 20971 C C . GLU B 2 616 ? 139.512 121.492 116.877 1.00 11.50 607 GLU B C 1
ATOM 20972 O O . GLU B 2 616 ? 140.400 120.819 116.342 1.00 15.04 607 GLU B O 1
ATOM 20984 N N . ILE B 2 617 ? 138.433 121.901 116.204 1.00 15.63 608 ILE B N 1
ATOM 20985 C CA . ILE B 2 617 ? 138.277 121.548 114.795 1.00 16.84 608 ILE B CA 1
ATOM 20986 C C . ILE B 2 617 ? 139.394 122.168 113.967 1.00 16.33 608 ILE B C 1
ATOM 20987 O O . ILE B 2 617 ? 139.971 121.515 113.090 1.00 26.38 608 ILE B O 1
ATOM 21003 N N . VAL B 2 618 ? 139.713 123.437 114.226 1.00 12.74 609 VAL B N 1
ATOM 21004 C CA . VAL B 2 618 ? 140.810 124.082 113.514 1.00 9.77 609 VAL B CA 1
ATOM 21005 C C . VAL B 2 618 ? 142.129 123.393 113.838 1.00 15.08 609 VAL B C 1
ATOM 21006 O O . VAL B 2 618 ? 142.978 123.202 112.960 1.00 19.96 609 VAL B O 1
ATOM 21019 N N . LEU B 2 619 ? 142.320 123.005 115.101 1.00 16.12 610 LEU B N 1
ATOM 21020 C CA . LEU B 2 619 ? 143.572 122.380 115.511 1.00 12.59 610 LEU B CA 1
ATOM 21021 C C . LEU B 2 619 ? 143.782 121.030 114.833 1.00 15.93 610 LEU B C 1
ATOM 21022 O O . LEU B 2 619 ? 144.922 120.672 114.517 1.00 18.24 610 LEU B O 1
ATOM 21038 N N . LYS B 2 620 ? 142.708 120.270 114.610 1.00 19.92 611 LYS B N 1
ATOM 21039 C CA . LYS B 2 620 ? 142.782 118.947 113.999 1.00 17.52 611 LYS B CA 1
ATOM 21040 C C . LYS B 2 620 ? 142.341 118.949 112.540 1.00 17.48 611 LYS B C 1
ATOM 21041 O O . LYS B 2 620 ? 142.160 117.879 111.952 1.00 24.85 611 LYS B O 1
ATOM 21060 N N . TYR B 2 621 ? 142.171 120.127 111.939 1.00 24.16 612 TYR B N 1
ATOM 21061 C CA . TYR B 2 621 ? 141.553 120.201 110.619 1.00 18.95 612 TYR B CA 1
ATOM 21062 C C . TYR B 2 621 ? 142.359 119.440 109.574 1.00 22.23 612 TYR B C 1
ATOM 21063 O O . TYR B 2 621 ? 141.793 118.697 108.764 1.00 24.80 612 TYR B O 1
ATOM 21081 N N . ASN B 2 622 ? 143.682 119.608 109.574 1.00 20.58 613 ASN B N 1
ATOM 21082 C CA . ASN B 2 622 ? 144.512 118.956 108.570 1.00 16.43 613 ASN B CA 1
ATOM 21083 C C . ASN B 2 622 ? 144.672 117.463 108.822 1.00 20.47 613 ASN B C 1
ATOM 21084 O O . ASN B 2 622 ? 145.060 116.733 107.905 1.00 27.85 613 ASN B O 1
ATOM 21095 N N . LEU B 2 623 ? 144.389 116.995 110.034 1.00 26.60 614 LEU B N 1
ATOM 21096 C CA . LEU B 2 623 ? 144.534 115.587 110.374 1.00 19.87 614 LEU B CA 1
ATOM 21097 C C . LEU B 2 623 ? 143.287 114.768 110.081 1.00 21.82 614 LEU B C 1
ATOM 21098 O O . LEU B 2 623 ? 143.367 113.536 110.062 1.00 28.84 614 LEU B O 1
ATOM 21114 N N . MET B 2 624 ? 142.146 115.412 109.856 1.00 23.01 615 MET B N 1
ATOM 21115 C CA . MET B 2 624 ? 140.907 114.686 109.625 1.00 24.13 615 MET B CA 1
ATOM 21116 C C . MET B 2 624 ? 140.946 113.958 108.289 1.00 29.75 615 MET B C 1
ATOM 21117 O O . MET B 2 624 ? 141.494 114.459 107.303 1.0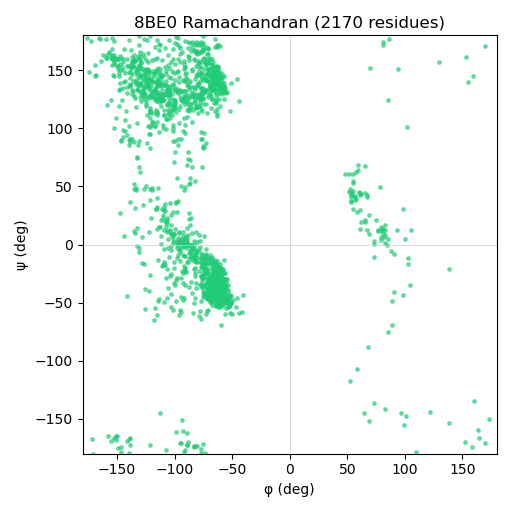0 32.34 615 MET B O 1
ATOM 21131 N N . ASP B 2 625 ? 140.365 112.764 108.263 1.00 28.65 616 ASP B N 1
ATOM 21132 C CA . ASP B 2 625 ? 140.122 112.093 107.002 1.00 29.21 616 ASP B CA 1
ATOM 21133 C C . ASP B 2 625 ? 139.023 112.831 106.236 1.00 32.20 616 ASP B C 1
ATOM 21134 O O . ASP B 2 625 ? 138.101 113.382 106.841 1.00 32.41 616 ASP B O 1
ATOM 21143 N N . PRO B 2 626 ? 139.101 112.868 104.901 1.00 30.49 617 PRO B N 1
ATOM 21144 C CA . PRO B 2 626 ? 138.119 113.668 104.150 1.00 29.55 617 PRO B CA 1
ATOM 21145 C C . PRO B 2 626 ? 136.679 113.271 104.421 1.00 28.83 617 PRO B C 1
ATOM 21146 O O . PRO B 2 626 ? 135.807 114.143 104.504 1.00 30.16 617 PRO B O 1
ATOM 21157 N N . GLU B 2 627 ? 136.403 111.976 104.569 1.00 28.53 618 GLU B N 1
ATOM 21158 C CA . GLU B 2 627 ? 135.029 111.539 104.795 1.00 27.32 618 GLU B CA 1
ATOM 21159 C C . GLU B 2 627 ? 134.535 111.972 106.169 1.00 31.62 618 GLU B C 1
ATOM 21160 O O . GLU B 2 627 ? 133.411 112.472 106.305 1.00 33.46 618 GLU B O 1
ATOM 21172 N N . TYR B 2 628 ? 135.360 111.787 107.201 1.00 18.99 619 TYR B N 1
ATOM 21173 C CA . TYR B 2 628 ? 134.979 112.234 108.535 1.00 18.66 619 TYR B CA 1
ATOM 21174 C C . TYR B 2 628 ? 134.819 113.746 108.578 1.00 22.39 619 TYR B C 1
ATOM 21175 O O . TYR B 2 628 ? 133.887 114.261 109.202 1.00 23.36 619 TYR B O 1
ATOM 21193 N N . LYS B 2 629 ? 135.722 114.475 107.921 1.00 26.11 620 LYS B N 1
ATOM 21194 C CA . LYS B 2 629 ? 135.614 115.928 107.890 1.00 21.03 620 LYS B CA 1
ATOM 21195 C C . LYS B 2 629 ? 134.329 116.368 107.198 1.00 25.72 620 LYS B C 1
ATOM 21196 O O . LYS B 2 629 ? 133.651 117.293 107.659 1.00 25.25 620 LYS B O 1
ATOM 21215 N N . GLY B 2 630 ? 133.979 115.716 106.089 1.00 24.82 621 GLY B N 1
ATOM 21216 C CA . GLY B 2 630 ? 132.760 116.075 105.386 1.00 24.07 621 GLY B CA 1
ATOM 21217 C C . GLY B 2 630 ? 131.507 115.763 106.182 1.00 20.02 621 GLY B C 1
ATOM 21218 O O . GLY B 2 630 ? 130.552 116.542 106.178 1.00 26.70 621 GLY B O 1
ATOM 21222 N N . ARG B 2 631 ? 131.484 114.614 106.860 1.00 27.18 622 ARG B N 1
ATOM 21223 C CA . ARG B 2 631 ? 130.335 114.280 107.696 1.00 24.56 622 ARG B CA 1
ATOM 21224 C C . ARG B 2 631 ? 130.212 115.243 108.870 1.00 22.31 622 ARG B C 1
ATOM 21225 O O . ARG B 2 631 ? 129.117 115.728 109.178 1.00 17.66 622 ARG B O 1
ATOM 21246 N N . LEU B 2 632 ? 131.330 115.529 109.540 1.00 24.69 623 LEU B N 1
ATOM 21247 C CA . LEU B 2 632 ? 131.302 116.393 110.714 1.00 17.13 623 LEU B CA 1
ATOM 21248 C C . LEU B 2 632 ? 130.855 117.802 110.350 1.00 20.48 623 LEU B C 1
ATOM 21249 O O . LEU B 2 632 ? 129.942 118.357 110.972 1.00 25.63 623 LEU B O 1
ATOM 21265 N N . LEU B 2 633 ? 131.497 118.402 109.352 1.00 22.38 624 LEU B N 1
ATOM 21266 C CA . LEU B 2 633 ? 131.183 119.768 108.937 1.00 19.85 624 LEU B CA 1
ATOM 21267 C C . LEU B 2 633 ? 130.183 119.788 107.786 1.00 21.67 624 LEU B C 1
ATOM 21268 O O . LEU B 2 633 ? 130.384 120.457 106.775 1.00 33.77 624 LEU B O 1
ATOM 21284 N N . HIS B 2 634 ? 129.081 119.064 107.940 1.00 25.72 625 HIS B N 1
ATOM 21285 C CA . HIS B 2 634 ? 128.060 119.046 106.904 1.00 25.70 625 HIS B CA 1
ATOM 21286 C C . HIS B 2 634 ? 127.233 120.322 106.994 1.00 26.86 625 HIS B C 1
ATOM 21287 O O . HIS B 2 634 ? 126.697 120.633 108.064 1.00 28.38 625 HIS B O 1
ATOM 21301 N N . PRO B 2 635 ? 127.109 121.090 105.908 1.00 31.24 626 PRO B N 1
ATOM 21302 C CA . PRO B 2 635 ? 126.330 122.336 105.993 1.00 24.91 626 PRO B CA 1
ATOM 21303 C C . PRO B 2 635 ? 124.896 122.128 106.449 1.00 27.70 626 PRO B C 1
ATOM 21304 O O . PRO B 2 635 ? 124.350 122.981 107.157 1.00 35.24 626 PRO B O 1
ATOM 21315 N N . GLN B 2 636 ? 124.271 121.016 106.066 1.00 26.43 627 GLN B N 1
ATOM 21316 C CA . GLN B 2 636 ? 122.859 120.760 106.346 1.00 35.61 627 GLN B CA 1
ATOM 21317 C C . GLN B 2 636 ? 122.663 119.671 107.392 1.00 29.50 627 GLN B C 1
ATOM 21318 O O . GLN B 2 636 ? 121.676 118.933 107.339 1.00 29.48 627 GLN B O 1
ATOM 21332 N N . ASN B 2 637 ? 123.569 119.538 108.352 1.00 25.96 628 ASN B N 1
ATOM 21333 C CA . ASN B 2 637 ? 123.392 118.525 109.385 1.00 23.37 628 ASN B CA 1
ATOM 21334 C C . ASN B 2 637 ? 122.163 118.866 110.225 1.00 26.11 628 ASN B C 1
ATOM 21335 O O . ASN B 2 637 ? 121.950 120.038 110.554 1.00 27.90 628 ASN B O 1
ATOM 21346 N N . PRO B 2 638 ? 121.332 117.882 110.587 1.00 22.91 629 PRO B N 1
ATOM 21347 C CA . PRO B 2 638 ? 120.072 118.191 111.278 1.00 25.70 629 PRO B CA 1
ATOM 21348 C C . PRO B 2 638 ? 120.224 118.514 112.754 1.00 22.47 629 PRO B C 1
ATOM 21349 O O . PRO B 2 638 ? 119.216 118.810 113.406 1.00 29.88 629 PRO B O 1
ATOM 21360 N N . PHE B 2 639 ? 121.434 118.461 113.308 1.00 24.28 630 PHE B N 1
ATOM 21361 C CA . PHE B 2 639 ? 121.599 118.651 114.744 1.00 27.12 630 PHE B CA 1
ATOM 21362 C C . PHE B 2 639 ? 121.704 120.121 115.122 1.00 23.29 630 PHE B C 1
ATOM 21363 O O . PHE B 2 639 ? 121.642 120.454 116.310 1.00 32.82 630 PHE B O 1
ATOM 21380 N N . VAL B 2 640 ? 121.856 121.006 114.143 1.00 24.07 631 VAL B N 1
ATOM 21381 C CA . VAL B 2 640 ? 121.927 122.441 114.382 1.00 25.07 631 VAL B CA 1
ATOM 21382 C C . VAL B 2 640 ? 120.752 123.098 113.678 1.00 30.53 631 VAL B C 1
ATOM 21383 O O . VAL B 2 640 ? 120.302 122.645 112.620 1.00 36.26 631 VAL B O 1
ATOM 21396 N N . GLY B 2 641 ? 120.249 124.174 114.276 1.00 34.36 632 GLY B N 1
ATOM 21397 C CA . GLY B 2 641 ? 119.135 124.883 113.683 1.00 36.63 632 GLY B CA 1
ATOM 21398 C C . GLY B 2 641 ? 119.509 125.517 112.357 1.00 36.04 632 GLY B C 1
ATOM 21399 O O . GLY B 2 641 ? 120.666 125.842 112.094 1.00 35.16 632 GLY B O 1
ATOM 21403 N N . HIS B 2 642 ? 118.503 125.687 111.504 1.00 41.48 633 HIS B N 1
ATOM 21404 C CA . HIS B 2 642 ? 118.675 126.303 110.199 1.00 39.00 633 HIS B CA 1
ATOM 21405 C C . HIS B 2 642 ? 117.676 127.439 110.037 1.00 36.21 633 HIS B C 1
ATOM 21406 O O . HIS B 2 642 ? 116.589 127.421 110.621 1.00 39.86 633 HIS B O 1
ATOM 21420 N N . LEU B 2 643 ? 118.061 128.430 109.240 1.00 45.06 634 LEU B N 1
ATOM 21421 C CA . LEU B 2 643 ? 117.250 129.622 109.034 1.00 43.29 634 LEU B CA 1
ATOM 21422 C C . LEU B 2 643 ? 116.307 129.388 107.860 1.00 45.83 634 LEU B C 1
ATOM 21423 O O . LEU B 2 643 ? 116.753 129.074 106.751 1.00 42.21 634 LEU B O 1
ATOM 21439 N N . SER B 2 644 ? 115.010 129.535 108.108 1.00 53.52 635 SER B N 1
ATOM 21440 C CA . SER B 2 644 ? 114.004 129.368 107.068 1.00 53.79 635 SER B CA 1
ATOM 21441 C C . SER B 2 644 ? 112.859 130.354 107.274 1.00 51.73 635 SER B C 1
ATOM 21442 O O . SER B 2 644 ? 112.324 130.478 108.375 1.00 52.31 635 SER B O 1
ATOM 21450 N N . ASP B 2 664 ? 117.024 127.235 102.429 1.00 47.30 655 ASP B N 1
ATOM 21451 C CA . ASP B 2 664 ? 117.684 126.550 103.534 1.00 54.07 655 ASP B CA 1
ATOM 21452 C C . ASP B 2 664 ? 119.154 126.960 103.615 1.00 52.88 655 ASP B C 1
ATOM 21453 O O . ASP B 2 664 ? 119.984 126.484 102.841 1.00 51.13 655 ASP B O 1
ATOM 21461 N N . TYR B 2 665 ? 119.467 127.845 104.558 1.00 42.28 656 TYR B N 1
ATOM 21462 C CA . TYR B 2 665 ? 120.817 128.376 104.672 1.00 45.62 656 TYR B CA 1
ATOM 21463 C C . TYR B 2 665 ? 121.767 127.324 105.240 1.00 42.33 656 TYR B C 1
ATOM 21464 O O . TYR B 2 665 ? 121.366 126.400 105.954 1.00 46.51 656 TYR B O 1
ATOM 21482 N N . ASP B 2 666 ? 123.047 127.479 104.915 1.00 37.42 657 ASP B N 1
ATOM 21483 C CA . ASP B 2 666 ? 124.077 126.538 105.334 1.00 38.32 657 ASP B CA 1
ATOM 21484 C C . ASP B 2 666 ? 124.623 126.933 106.700 1.00 37.43 657 ASP B C 1
ATOM 21485 O O . ASP B 2 666 ? 124.881 128.113 106.956 1.00 42.66 657 ASP B O 1
ATOM 21494 N N . ALA B 2 667 ? 124.794 125.943 107.572 1.00 35.56 658 ALA B N 1
ATOM 21495 C CA . ALA B 2 667 ? 125.399 126.140 108.883 1.00 29.13 658 ALA B CA 1
ATOM 21496 C C . ALA B 2 667 ? 126.816 125.582 108.855 1.00 31.61 658 ALA B C 1
ATOM 21497 O O . ALA B 2 667 ? 127.016 124.400 108.555 1.00 36.15 658 ALA B O 1
ATOM 21504 N N . VAL B 2 668 ? 127.796 126.429 109.171 1.00 28.67 659 VAL B N 1
ATOM 21505 C CA . VAL B 2 668 ? 129.190 126.007 109.086 1.00 29.28 659 VAL B CA 1
ATOM 21506 C C . VAL B 2 668 ? 129.640 125.243 110.322 1.00 23.99 659 VAL B C 1
ATOM 21507 O O . VAL B 2 668 ? 130.586 124.452 110.237 1.00 31.91 659 VAL B O 1
ATOM 21520 N N . SER B 2 669 ? 128.996 125.452 111.464 1.00 22.92 660 SER B N 1
ATOM 21521 C CA . SER B 2 669 ? 129.364 124.724 112.667 1.00 20.46 660 SER B CA 1
ATOM 21522 C C . SER B 2 669 ? 129.089 123.235 112.488 1.00 30.15 660 SER B C 1
ATOM 21523 O O . SER B 2 669 ? 128.214 122.828 111.718 1.00 37.02 660 SER B O 1
ATOM 21531 N N . GLY B 2 670 ? 129.849 122.419 113.207 1.00 12.87 661 GLY B N 1
ATOM 21532 C CA . GLY B 2 670 ? 129.767 120.987 113.045 1.00 23.71 661 GLY B CA 1
ATOM 21533 C C . GLY B 2 670 ? 128.518 120.404 113.682 1.00 15.64 661 GLY B C 1
ATOM 21534 O O . GLY B 2 670 ? 127.603 121.101 114.122 1.00 24.75 661 GLY B O 1
ATOM 21538 N N . THR B 2 671 ? 128.491 119.074 113.716 1.00 14.94 662 THR B N 1
ATOM 21539 C CA . THR B 2 671 ? 127.381 118.341 114.309 1.00 16.91 662 THR B CA 1
ATOM 21540 C C . THR B 2 671 ? 127.402 118.356 115.832 1.00 22.88 662 THR B C 1
ATOM 21541 O O . THR B 2 671 ? 126.411 117.954 116.449 1.00 26.50 662 THR B O 1
ATOM 21552 N N . HIS B 2 672 ? 128.493 118.803 116.449 1.00 19.21 663 HIS B N 1
ATOM 21553 C CA . HIS B 2 672 ? 128.596 118.861 117.900 1.00 7.22 663 HIS B CA 1
ATOM 21554 C C . HIS B 2 672 ? 128.098 120.178 118.478 1.00 9.30 663 HIS B C 1
ATOM 21555 O O . HIS B 2 672 ? 128.125 120.349 119.700 1.00 19.99 663 HIS B O 1
ATOM 21570 N N . SER B 2 673 ? 127.636 121.105 117.636 1.00 16.44 664 SER B N 1
ATOM 21571 C CA . SER B 2 673 ? 127.019 122.344 118.091 1.00 19.36 664 SER B CA 1
ATOM 21572 C C . SER B 2 673 ? 125.524 122.187 118.331 1.00 16.85 664 SER B C 1
ATOM 21573 O O . SER B 2 673 ? 124.770 123.162 118.214 1.00 17.28 664 SER B O 1
ATOM 21581 N N . TRP B 2 674 ? 125.078 120.976 118.647 1.00 19.03 665 TRP B N 1
ATOM 21582 C CA . TRP B 2 674 ? 123.667 120.715 118.875 1.00 20.50 665 TRP B CA 1
ATOM 21583 C C . TRP B 2 674 ? 123.153 121.528 120.062 1.00 16.69 665 TRP B C 1
ATOM 21584 O O . TRP B 2 674 ? 123.906 122.180 120.787 1.00 26.44 665 TRP B O 1
ATOM 21605 N N . ARG B 2 675 ? 121.837 121.488 120.242 1.00 25.51 666 ARG B N 1
ATOM 21606 C CA . ARG B 2 675 ? 121.164 122.180 121.329 1.00 27.99 666 ARG B CA 1
ATOM 21607 C C . ARG B 2 675 ? 120.224 121.214 122.031 1.00 27.11 666 ARG B C 1
ATOM 21608 O O . ARG B 2 675 ? 119.611 120.356 121.390 1.00 27.18 666 ARG B O 1
ATOM 21629 N N . THR B 2 676 ? 120.123 121.347 123.350 1.00 28.09 667 THR B N 1
ATOM 21630 C CA . THR B 2 676 ? 119.200 120.544 124.138 1.00 33.61 667 THR B CA 1
ATOM 21631 C C . THR B 2 676 ? 117.868 121.273 124.246 1.00 38.43 667 THR B C 1
ATOM 21632 O O . THR B 2 676 ? 117.832 122.469 124.554 1.00 39.74 667 THR B O 1
ATOM 21643 N N . LYS B 2 677 ? 116.779 120.556 123.986 1.00 52.01 668 LYS B N 1
ATOM 21644 C CA . LYS B 2 677 ? 115.445 121.149 124.041 1.00 57.60 668 LYS B CA 1
ATOM 21645 C C . LYS B 2 677 ? 115.059 121.287 125.507 1.00 55.77 668 LYS B C 1
ATOM 21646 O O . LYS B 2 677 ? 114.487 120.383 126.116 1.00 52.78 668 LYS B O 1
ATOM 21665 N N . ARG B 2 678 ? 115.381 122.447 126.080 1.00 54.59 669 ARG B N 1
ATOM 21666 C CA . ARG B 2 678 ? 115.127 122.722 127.492 1.00 57.21 669 ARG B CA 1
ATOM 21667 C C . ARG B 2 678 ? 113.632 122.975 127.672 1.00 59.96 669 ARG B C 1
ATOM 21668 O O . ARG B 2 678 ? 113.148 124.110 127.677 1.00 59.35 669 ARG B O 1
ATOM 21689 N N . ASN B 2 679 ? 112.887 121.881 127.816 1.00 64.28 670 ASN B N 1
ATOM 21690 C CA . ASN B 2 679 ? 111.443 121.937 128.032 1.00 63.40 670 ASN B CA 1
ATOM 21691 C C . ASN B 2 679 ? 111.189 121.979 129.534 1.00 62.22 670 ASN B C 1
ATOM 21692 O O . ASN B 2 679 ? 111.264 120.955 130.216 1.00 60.75 670 ASN B O 1
ATOM 21703 N N . ARG B 2 680 ? 110.877 123.168 130.051 1.00 60.90 671 ARG B N 1
ATOM 21704 C CA . ARG B 2 680 ? 110.610 123.346 131.479 1.00 61.61 671 ARG B CA 1
ATOM 21705 C C . ARG B 2 680 ? 109.212 122.813 131.792 1.00 60.00 671 ARG B C 1
ATOM 21706 O O . ARG B 2 680 ? 108.284 123.543 132.145 1.00 57.33 671 ARG B O 1
ATOM 21727 N N . SER B 2 681 ? 109.078 121.497 131.656 1.00 59.15 672 SER B N 1
ATOM 21728 C CA . SER B 2 681 ? 107.803 120.818 131.873 1.00 58.94 672 SER B CA 1
ATOM 21729 C C . SER B 2 681 ? 107.575 120.696 133.373 1.00 59.03 672 SER B C 1
ATOM 21730 O O . SER B 2 681 ? 107.991 119.729 134.015 1.00 55.82 672 SER B O 1
ATOM 21738 N N . ILE B 2 682 ? 106.912 121.701 133.944 1.00 60.27 673 ILE B N 1
ATOM 21739 C CA . ILE B 2 682 ? 106.510 121.630 135.342 1.00 60.54 673 ILE B CA 1
ATOM 21740 C C . ILE B 2 682 ? 105.447 120.550 135.488 1.00 60.65 673 ILE B C 1
ATOM 21741 O O . ILE B 2 682 ? 104.489 120.488 134.706 1.00 59.83 673 ILE B O 1
ATOM 21757 N N . LEU B 2 683 ? 105.616 119.690 136.487 1.00 55.54 674 LEU B N 1
ATOM 21758 C CA . LEU B 2 683 ? 104.772 118.511 136.608 1.00 55.10 674 LEU B CA 1
ATOM 21759 C C . LEU B 2 683 ? 103.316 118.902 136.831 1.00 58.09 674 LEU B C 1
ATOM 21760 O O . LEU B 2 683 ? 103.007 119.808 137.609 1.00 56.05 674 LEU B O 1
ATOM 21776 N N . ASN B 2 684 ? 102.419 118.205 136.132 1.00 61.81 675 ASN B N 1
ATOM 21777 C CA . ASN B 2 684 ? 100.974 118.366 136.260 1.00 63.30 675 ASN B CA 1
ATOM 21778 C C . ASN B 2 684 ? 100.486 119.737 135.809 1.00 63.59 675 ASN B C 1
ATOM 21779 O O . ASN B 2 684 ? 99.399 120.169 136.209 1.00 62.69 675 ASN B O 1
ATOM 21790 N N . THR B 2 685 ? 101.261 120.437 134.985 1.00 62.11 676 THR B N 1
ATOM 21791 C CA . THR B 2 685 ? 100.849 121.703 134.393 1.00 62.44 676 THR B CA 1
ATOM 21792 C C . THR B 2 685 ? 100.843 121.554 132.880 1.00 61.78 676 THR B C 1
ATOM 21793 O O . THR B 2 685 ? 101.846 121.139 132.290 1.00 60.50 676 THR B O 1
ATOM 21804 N N . ASP B 2 686 ? 99.718 121.890 132.259 1.00 66.80 677 ASP B N 1
ATOM 21805 C CA . ASP B 2 686 ? 99.534 121.757 130.817 1.00 65.46 677 ASP B CA 1
ATOM 21806 C C . ASP B 2 686 ? 99.309 123.150 130.241 1.00 64.48 677 ASP B C 1
ATOM 21807 O O . ASP B 2 686 ? 98.210 123.704 130.337 1.00 63.99 677 ASP B O 1
ATOM 21816 N N . GLN B 2 687 ? 100.358 123.713 129.641 1.00 63.82 678 GLN B N 1
ATOM 21817 C CA . GLN B 2 687 ? 100.312 125.069 129.095 1.00 65.89 678 GLN B CA 1
ATOM 21818 C C . GLN B 2 687 ? 99.824 125.003 127.650 1.00 66.47 678 GLN B C 1
ATOM 21819 O O . GLN B 2 687 ? 100.579 125.167 126.690 1.00 64.37 678 GLN B O 1
ATOM 21833 N N . ARG B 2 688 ? 98.524 124.758 127.502 1.00 68.32 679 ARG B N 1
ATOM 21834 C CA . ARG B 2 688 ? 97.877 124.745 126.197 1.00 67.48 679 ARG B CA 1
ATOM 21835 C C . ARG B 2 688 ? 97.547 126.139 125.685 1.00 67.18 679 ARG B C 1
ATOM 21836 O O . ARG B 2 688 ? 97.087 126.270 124.547 1.00 65.92 679 ARG B O 1
ATOM 21857 N N . ASN B 2 689 ? 97.756 127.170 126.488 1.00 61.37 680 ASN B N 1
ATOM 21858 C CA . ASN B 2 689 ? 97.380 128.529 126.116 1.00 61.87 680 ASN B CA 1
ATOM 21859 C C . ASN B 2 689 ? 98.537 129.512 126.207 1.00 61.21 680 ASN B C 1
ATOM 21860 O O . ASN B 2 689 ? 98.645 130.400 125.358 1.00 60.56 680 ASN B O 1
ATOM 21871 N N . MET B 2 690 ? 99.403 129.382 127.213 1.00 60.08 681 MET B N 1
ATOM 21872 C CA . MET B 2 690 ? 100.615 130.195 127.241 1.00 58.43 681 MET B CA 1
ATOM 21873 C C . MET B 2 690 ? 101.497 129.877 126.042 1.00 55.39 681 MET B C 1
ATOM 21874 O O . MET B 2 690 ? 102.036 130.783 125.389 1.00 56.36 681 MET B O 1
ATOM 21888 N N . ILE B 2 691 ? 101.643 128.587 125.731 1.00 52.94 682 ILE B N 1
ATOM 21889 C CA . ILE B 2 691 ? 102.424 128.185 124.569 1.00 54.57 682 ILE B CA 1
ATOM 21890 C C . ILE B 2 691 ? 101.817 128.758 123.300 1.00 54.74 682 ILE B C 1
ATOM 21891 O O . ILE B 2 691 ? 102.538 129.061 122.346 1.00 55.29 682 ILE B O 1
ATOM 21907 N N . LEU B 2 692 ? 100.495 128.932 123.265 1.00 51.16 683 LEU B N 1
ATOM 21908 C CA . LEU B 2 692 ? 99.860 129.504 122.081 1.00 52.50 683 LEU B CA 1
ATOM 21909 C C . LEU B 2 692 ? 100.298 130.947 121.861 1.00 52.87 683 LEU B C 1
ATOM 21910 O O . LEU B 2 692 ? 100.644 131.335 120.739 1.00 54.60 683 LEU B O 1
ATOM 21926 N N . GLU B 2 693 ? 100.286 131.764 122.917 1.00 45.64 684 GLU B N 1
ATOM 21927 C CA . GLU B 2 693 ? 100.726 133.149 122.776 1.00 43.82 684 GLU B CA 1
ATOM 21928 C C . GLU B 2 693 ? 102.208 133.220 122.433 1.00 42.04 684 GLU B C 1
ATOM 21929 O O . GLU B 2 693 ? 102.628 134.039 121.602 1.00 45.87 684 GLU B O 1
ATOM 21941 N N . GLU B 2 694 ? 103.017 132.366 123.064 1.00 43.73 685 GLU B N 1
ATOM 21942 C CA . GLU B 2 694 ? 104.436 132.333 122.735 1.00 42.04 685 GLU B CA 1
ATOM 21943 C C . GLU B 2 694 ? 104.641 131.977 121.267 1.00 42.55 685 GLU B C 1
ATOM 21944 O O . GLU B 2 694 ? 105.465 132.591 120.580 1.00 43.46 685 GLU B O 1
ATOM 21956 N N . GLN B 2 695 ? 103.890 130.995 120.765 1.00 47.71 686 GLN B N 1
ATOM 21957 C CA . GLN B 2 695 ? 104.018 130.584 119.373 1.00 42.99 686 GLN B CA 1
ATOM 21958 C C . GLN B 2 695 ? 103.550 131.680 118.426 1.00 42.39 686 GLN B C 1
ATOM 21959 O O . GLN B 2 695 ? 104.118 131.851 117.344 1.00 42.36 686 GLN B O 1
ATOM 21973 N N . CYS B 2 696 ? 102.504 132.416 118.801 1.00 44.75 687 CYS B N 1
ATOM 21974 C CA . CYS B 2 696 ? 102.058 133.532 117.972 1.00 41.27 687 CYS B CA 1
ATOM 21975 C C . CYS B 2 696 ? 103.144 134.594 117.864 1.00 39.19 687 CYS B C 1
ATOM 21976 O O . CYS B 2 696 ? 103.453 135.082 116.766 1.00 44.80 687 CYS B O 1
ATOM 21984 N N . TYR B 2 697 ? 103.747 134.959 118.999 1.00 31.73 688 TYR B N 1
ATOM 21985 C CA . TYR B 2 697 ? 104.846 135.917 118.958 1.00 34.12 688 TYR B CA 1
ATOM 21986 C C . TYR B 2 697 ? 105.995 135.386 118.112 1.00 32.90 688 TYR B C 1
ATOM 21987 O O . TYR B 2 697 ? 106.601 136.131 117.334 1.00 37.25 688 TYR B O 1
ATOM 22005 N N . ALA B 2 698 ? 106.308 134.095 118.253 1.00 36.64 689 ALA B N 1
ATOM 22006 C CA . ALA B 2 698 ? 107.406 133.511 117.492 1.00 35.04 689 ALA B CA 1
ATOM 22007 C C . ALA B 2 698 ? 107.129 133.552 115.996 1.00 33.55 689 ALA B C 1
ATOM 22008 O O . ALA B 2 698 ? 108.019 133.873 115.204 1.00 33.53 689 ALA B O 1
ATOM 22015 N N . LYS B 2 699 ? 105.904 133.218 115.586 1.00 37.71 690 LYS B N 1
ATOM 22016 C CA . LYS B 2 699 ? 105.566 133.249 114.166 1.00 35.76 690 LYS B CA 1
ATOM 22017 C C . LYS B 2 699 ? 105.650 134.664 113.613 1.00 36.57 690 LYS B C 1
ATOM 22018 O O . LYS B 2 699 ? 106.206 134.885 112.527 1.00 39.09 690 LYS B O 1
ATOM 22037 N N . CYS B 2 700 ? 105.108 135.640 114.345 1.00 37.31 691 CYS B N 1
ATOM 22038 C CA . CYS B 2 700 ? 105.181 137.020 113.878 1.00 34.19 691 CYS B CA 1
ATOM 22039 C C . CYS B 2 700 ? 106.629 137.478 113.748 1.00 31.36 691 CYS B C 1
ATOM 22040 O O . CYS B 2 700 ? 107.010 138.084 112.737 1.00 32.09 691 CYS B O 1
ATOM 22048 N N . CYS B 2 701 ? 107.456 137.183 114.753 1.00 26.53 692 CYS B N 1
ATOM 22049 C CA . CYS B 2 701 ? 108.852 137.603 114.710 1.00 25.25 692 CYS B CA 1
ATOM 22050 C C . CYS B 2 701 ? 109.609 136.902 113.590 1.00 27.07 692 CYS B C 1
ATOM 22051 O O . CYS B 2 701 ? 110.456 137.513 112.932 1.00 31.94 692 CYS B O 1
ATOM 22059 N N . ASN B 2 702 ? 109.331 135.617 113.367 1.00 32.28 693 ASN B N 1
ATOM 22060 C CA . ASN B 2 702 ? 110.007 134.888 112.300 1.00 35.82 693 ASN B CA 1
ATOM 22061 C C . ASN B 2 702 ? 109.649 135.455 110.936 1.00 27.66 693 ASN B C 1
ATOM 22062 O O . ASN B 2 702 ? 110.522 135.620 110.075 1.00 29.92 693 ASN B O 1
ATOM 22073 N N . LEU B 2 703 ? 108.372 135.768 110.718 1.00 33.55 694 LEU B N 1
ATOM 22074 C CA . LEU B 2 703 ? 107.987 136.391 109.457 1.00 32.06 694 LEU B CA 1
ATOM 22075 C C . LEU B 2 703 ? 108.647 137.756 109.297 1.00 30.97 694 LEU B C 1
ATOM 22076 O O . LEU B 2 703 ? 109.128 138.100 108.211 1.00 31.41 694 LEU B O 1
ATOM 22092 N N . PHE B 2 704 ? 108.693 138.544 110.375 1.00 32.33 695 PHE B N 1
ATOM 22093 C CA . PHE B 2 704 ? 109.333 139.853 110.303 1.00 26.53 695 PHE B CA 1
ATOM 22094 C C . PHE B 2 704 ? 110.812 139.723 109.952 1.00 30.03 695 PHE B C 1
ATOM 22095 O O . PHE B 2 704 ? 111.339 140.502 109.150 1.00 29.63 695 PHE B O 1
ATOM 22112 N N . GLU B 2 705 ? 111.498 138.749 110.551 1.00 27.88 696 GLU B N 1
ATOM 22113 C CA . GLU B 2 705 ? 112.904 138.524 110.229 1.00 26.63 696 GLU B CA 1
ATOM 22114 C C . GLU B 2 705 ? 113.070 138.082 108.782 1.00 31.16 696 GLU B C 1
ATOM 22115 O O . GLU B 2 705 ? 114.019 138.491 108.105 1.00 31.44 696 GLU B O 1
ATOM 22127 N N . ALA B 2 706 ? 112.165 137.231 108.294 1.00 34.91 697 ALA B N 1
ATOM 22128 C CA . ALA B 2 706 ? 112.199 136.852 106.887 1.00 26.62 697 ALA B CA 1
ATOM 22129 C C . ALA B 2 706 ? 112.038 138.067 105.985 1.00 29.15 697 ALA B C 1
ATOM 22130 O O . ALA B 2 706 ? 112.625 138.117 104.899 1.00 31.91 697 ALA B O 1
ATOM 22137 N N . CYS B 2 707 ? 111.241 139.048 106.410 1.00 34.08 698 CYS B N 1
ATOM 22138 C CA . CYS B 2 707 ? 111.109 140.279 105.639 1.00 29.87 698 CYS B CA 1
ATOM 22139 C C . CYS B 2 707 ? 112.322 141.189 105.815 1.00 31.39 698 CYS B C 1
ATOM 22140 O O . CYS B 2 707 ? 112.734 141.863 104.865 1.00 32.06 698 CYS B O 1
ATOM 22148 N N . PHE B 2 708 ? 112.903 141.224 107.012 1.00 36.20 699 PHE B N 1
ATOM 22149 C CA . PHE B 2 708 ? 114.053 142.075 107.320 1.00 29.69 699 PHE B CA 1
ATOM 22150 C C . PHE B 2 708 ? 115.187 141.183 107.818 1.00 29.78 699 PHE B C 1
ATOM 22151 O O . PHE B 2 708 ? 115.188 140.755 108.976 1.00 33.39 699 PHE B O 1
ATOM 22168 N N . ASN B 2 709 ? 116.158 140.915 106.942 1.00 32.45 700 ASN B N 1
ATOM 22169 C CA . ASN B 2 709 ? 117.222 139.974 107.274 1.00 27.36 700 ASN B CA 1
ATOM 22170 C C . ASN B 2 709 ? 118.185 140.541 108.308 1.00 30.61 700 ASN B C 1
ATOM 22171 O O . ASN B 2 709 ? 118.843 139.776 109.022 1.00 32.68 700 ASN B O 1
ATOM 22182 N N . SER B 2 710 ? 118.289 141.865 108.405 1.00 30.34 701 SER B N 1
ATOM 22183 C CA . SER B 2 710 ? 119.221 142.486 109.335 1.00 26.72 701 SER B CA 1
ATOM 22184 C C . SER B 2 710 ? 118.666 142.607 110.748 1.00 32.82 701 SER B C 1
ATOM 22185 O O . SER B 2 710 ? 119.396 143.047 111.642 1.00 30.68 701 SER B O 1
ATOM 22193 N N . ALA B 2 711 ? 117.408 142.223 110.974 1.00 27.71 702 ALA B N 1
ATOM 22194 C CA . ALA B 2 711 ? 116.799 142.425 112.285 1.00 25.45 702 ALA B CA 1
ATOM 22195 C C . ALA B 2 711 ? 117.581 141.707 113.377 1.00 25.94 702 ALA B C 1
ATOM 22196 O O . ALA B 2 711 ? 117.781 142.252 114.468 1.00 27.89 702 ALA B O 1
ATOM 22203 N N . SER B 2 712 ? 118.030 140.481 113.105 1.00 32.16 703 SER B N 1
ATOM 22204 C CA . SER B 2 712 ? 118.804 139.745 114.099 1.00 28.48 703 SER B CA 1
ATOM 22205 C C . SER B 2 712 ? 120.112 140.456 114.417 1.00 28.83 703 SER B C 1
ATOM 22206 O O . SER B 2 712 ? 120.506 140.553 115.585 1.00 34.96 703 SER B O 1
ATOM 22214 N N . TYR B 2 713 ? 120.803 140.954 113.392 1.00 28.70 704 TYR B N 1
ATOM 22215 C CA . TYR B 2 713 ? 122.099 141.587 113.609 1.00 22.87 704 TYR B CA 1
ATOM 22216 C C . TYR B 2 713 ? 121.961 142.976 114.222 1.00 26.05 704 TYR B C 1
ATOM 22217 O O . TYR B 2 713 ? 122.696 143.319 115.155 1.00 30.85 704 TYR B O 1
ATOM 22235 N N . ARG B 2 714 ? 121.039 143.787 113.712 1.00 26.12 705 ARG B N 1
ATOM 22236 C CA . ARG B 2 714 ? 120.831 145.146 114.189 1.00 25.04 705 ARG B CA 1
ATOM 22237 C C . ARG B 2 714 ? 119.388 145.307 114.640 1.00 25.88 705 ARG B C 1
ATOM 22238 O O . ARG B 2 714 ? 118.461 144.873 113.950 1.00 30.00 705 ARG B O 1
ATOM 22259 N N . LYS B 2 715 ? 119.203 145.932 115.794 1.00 24.97 706 LYS B N 1
ATOM 22260 C CA . LYS B 2 715 ? 117.863 146.145 116.317 1.00 26.85 706 LYS B CA 1
ATOM 22261 C C . LYS B 2 715 ? 117.089 147.052 115.368 1.00 25.36 706 LYS B C 1
ATOM 22262 O O . LYS B 2 715 ? 117.534 148.179 115.105 1.00 23.88 706 LYS B O 1
ATOM 22281 N N . PRO B 2 716 ? 115.950 146.617 114.833 1.00 25.25 707 PRO B N 1
ATOM 22282 C CA . PRO B 2 716 ? 115.172 147.505 113.964 1.00 18.78 707 PRO B CA 1
ATOM 22283 C C . PRO B 2 716 ? 114.612 148.685 114.744 1.00 18.78 707 PRO B C 1
ATOM 22284 O O . PRO B 2 716 ? 114.327 148.586 115.939 1.00 18.35 707 PRO B O 1
ATOM 22295 N N . VAL B 2 717 ? 114.462 149.812 114.053 1.00 22.35 708 VAL B N 1
ATOM 22296 C CA . VAL B 2 717 ? 114.030 151.067 114.654 1.00 24.78 708 VAL B CA 1
ATOM 22297 C C . VAL B 2 717 ? 112.809 151.571 113.901 1.00 22.27 708 VAL B C 1
ATOM 22298 O O . VAL B 2 717 ? 112.744 151.476 112.671 1.00 29.96 708 VAL B O 1
ATOM 22311 N N . GLY B 2 718 ? 111.841 152.103 114.642 1.00 22.22 709 GLY B N 1
ATOM 22312 C CA . GLY B 2 718 ? 110.652 152.665 114.034 1.00 23.63 709 GLY B CA 1
ATOM 22313 C C . GLY B 2 718 ? 109.450 152.671 114.954 1.00 21.53 709 GLY B C 1
ATOM 22314 O O . GLY B 2 718 ? 109.220 151.711 115.694 1.00 20.00 709 GLY B O 1
ATOM 22318 N N . GLN B 2 719 ? 108.674 153.751 114.914 1.00 25.31 710 GLN B N 1
ATOM 22319 C CA . GLN B 2 719 ? 107.460 153.862 115.710 1.00 28.25 710 GLN B CA 1
ATOM 22320 C C . GLN B 2 719 ? 106.224 153.373 114.971 1.00 25.17 710 GLN B C 1
ATOM 22321 O O . GLN B 2 719 ? 105.129 153.400 115.540 1.00 34.93 710 GLN B O 1
ATOM 22335 N N . HIS B 2 720 ? 106.373 152.936 113.725 1.00 28.74 711 HIS B N 1
ATOM 22336 C CA . HIS B 2 720 ? 105.263 152.389 112.965 1.00 31.05 711 HIS B CA 1
ATOM 22337 C C . HIS B 2 720 ? 105.095 150.903 113.274 1.00 30.91 711 HIS B C 1
ATOM 22338 O O . HIS B 2 720 ? 105.965 150.258 113.863 1.00 36.80 711 HIS B O 1
ATOM 22352 N N . SER B 2 721 ? 103.953 150.361 112.867 1.00 29.04 712 SER B N 1
ATOM 22353 C CA . SER B 2 721 ? 103.638 148.971 113.157 1.00 32.68 712 SER B CA 1
ATOM 22354 C C . SER B 2 721 ? 104.484 148.030 112.307 1.00 34.15 712 SER B C 1
ATOM 22355 O O . SER B 2 721 ? 104.973 148.390 111.233 1.00 42.09 712 SER B O 1
ATOM 22363 N N . MET B 2 722 ? 104.659 146.806 112.809 1.00 26.70 713 MET B N 1
ATOM 22364 C CA . MET B 2 722 ? 105.391 145.793 112.058 1.00 29.45 713 MET B CA 1
ATOM 22365 C C . MET B 2 722 ? 104.665 145.421 110.773 1.00 34.23 713 MET B C 1
ATOM 22366 O O . MET B 2 722 ? 105.310 145.146 109.754 1.00 33.59 713 MET B O 1
ATOM 22380 N N . LEU B 2 723 ? 103.332 145.405 110.804 1.00 41.62 714 LEU B N 1
ATOM 22381 C CA . LEU B 2 723 ? 102.560 145.047 109.620 1.00 39.51 714 LEU B CA 1
ATOM 22382 C C . LEU B 2 723 ? 102.814 146.024 108.480 1.00 38.81 714 LEU B C 1
ATOM 22383 O O . LEU B 2 723 ? 102.999 145.616 107.329 1.00 38.72 714 LEU B O 1
ATOM 22399 N N . GLU B 2 724 ? 102.815 147.324 108.778 1.00 37.35 715 GLU B N 1
ATOM 22400 C CA . GLU B 2 724 ? 103.042 148.318 107.734 1.00 39.92 715 GLU B CA 1
ATOM 22401 C C . GLU B 2 724 ? 104.450 148.204 107.161 1.00 43.34 715 GLU B C 1
ATOM 22402 O O . GLU B 2 724 ? 104.641 148.278 105.939 1.00 47.45 715 GLU B O 1
ATOM 22414 N N . ALA B 2 725 ? 105.450 148.023 108.026 1.00 36.45 716 ALA B N 1
ATOM 22415 C CA . ALA B 2 725 ? 106.820 147.873 107.550 1.00 35.52 716 ALA B CA 1
ATOM 22416 C C . ALA B 2 725 ? 106.948 146.658 106.644 1.00 39.68 716 ALA B C 1
ATOM 22417 O O . ALA B 2 725 ? 107.549 146.731 105.565 1.00 44.39 716 ALA B O 1
ATOM 22424 N N . MET B 2 726 ? 106.383 145.527 107.068 1.00 37.59 717 MET B N 1
ATOM 22425 C CA . MET B 2 726 ? 106.468 144.313 106.265 1.00 34.20 717 MET B CA 1
ATOM 22426 C C . MET B 2 726 ? 105.734 144.479 104.942 1.00 41.20 717 MET B C 1
ATOM 22427 O O . MET B 2 726 ? 106.224 144.042 103.895 1.00 42.07 717 MET B O 1
ATOM 22441 N N . ALA B 2 727 ? 104.558 145.110 104.966 1.00 42.27 718 ALA B N 1
ATOM 22442 C CA . ALA B 2 727 ? 103.801 145.316 103.739 1.00 43.31 718 ALA B CA 1
ATOM 22443 C C . ALA B 2 727 ? 104.585 146.165 102.749 1.00 42.10 718 ALA B C 1
ATOM 22444 O O . ALA B 2 727 ? 104.669 145.835 101.561 1.00 43.75 718 ALA B O 1
ATOM 22451 N N . HIS B 2 728 ? 105.171 147.268 103.221 1.00 41.66 719 HIS B N 1
ATOM 22452 C CA . HIS B 2 728 ? 105.940 148.123 102.322 1.00 42.02 719 HIS B CA 1
ATOM 22453 C C . HIS B 2 728 ? 107.182 147.408 101.802 1.00 43.55 719 HIS B C 1
ATOM 22454 O O . HIS B 2 728 ? 107.518 147.518 100.616 1.00 48.41 719 HIS B O 1
ATOM 22468 N N . ARG B 2 729 ? 107.877 146.670 102.671 1.00 43.72 720 ARG B N 1
ATOM 22469 C CA . ARG B 2 729 ? 109.063 145.945 102.231 1.00 44.76 720 ARG B CA 1
ATOM 22470 C C . ARG B 2 729 ? 108.710 144.917 101.164 1.00 47.21 720 ARG B C 1
ATOM 22471 O O . ARG B 2 729 ? 109.418 144.785 100.159 1.00 48.10 720 ARG B O 1
ATOM 22492 N N . LEU B 2 730 ? 107.615 144.181 101.361 1.00 44.89 721 LEU B N 1
ATOM 22493 C CA . LEU B 2 730 ? 107.220 143.172 100.385 1.00 46.00 721 LEU B CA 1
ATOM 22494 C C . LEU B 2 730 ? 106.748 143.815 99.087 1.00 49.40 721 LEU B C 1
ATOM 22495 O O . LEU B 2 730 ? 107.011 143.290 98.000 1.00 52.05 721 LEU B O 1
ATOM 22511 N N . ARG B 2 731 ? 106.056 144.953 99.176 1.00 52.78 722 ARG B N 1
ATOM 22512 C CA . ARG B 2 731 ? 105.673 145.682 97.971 1.00 52.72 722 ARG B CA 1
ATOM 22513 C C . ARG B 2 731 ? 106.903 146.077 97.165 1.00 54.36 722 ARG B C 1
ATOM 22514 O O . ARG B 2 731 ? 106.960 145.870 95.944 1.00 54.77 722 ARG B O 1
ATOM 22535 N N . MET B 2 732 ? 107.904 146.654 97.837 1.00 52.98 723 MET B N 1
ATOM 22536 C CA . MET B 2 732 ? 109.121 147.051 97.141 1.00 50.00 723 MET B CA 1
ATOM 22537 C C . MET B 2 732 ? 109.829 145.844 96.545 1.00 53.92 723 MET B C 1
ATOM 22538 O O . MET B 2 732 ? 110.302 145.894 95.404 1.00 57.16 723 MET B O 1
ATOM 22552 N N . ASP B 2 733 ? 109.918 144.749 97.303 1.00 51.77 724 ASP B N 1
ATOM 22553 C CA . ASP B 2 733 ? 110.588 143.559 96.793 1.00 52.66 724 ASP B CA 1
ATOM 22554 C C . ASP B 2 733 ? 109.887 143.032 95.549 1.00 54.73 724 ASP B C 1
ATOM 22555 O O . ASP B 2 733 ? 110.542 142.684 94.560 1.00 55.81 724 ASP B O 1
ATOM 22564 N N . ALA B 2 734 ? 108.554 142.971 95.579 1.00 56.68 725 ALA B N 1
ATOM 22565 C CA . ALA B 2 734 ? 107.807 142.475 94.429 1.00 54.54 725 ALA B CA 1
ATOM 22566 C C . ALA B 2 734 ? 108.013 143.370 93.216 1.00 56.94 725 ALA B C 1
ATOM 22567 O O . ALA B 2 734 ? 108.260 142.883 92.106 1.00 61.96 725 ALA B O 1
ATOM 22574 N N . ARG B 2 735 ? 107.927 144.689 93.406 1.00 58.59 726 ARG B N 1
ATOM 22575 C CA . ARG B 2 735 ? 108.103 145.594 92.275 1.00 58.27 726 ARG B CA 1
ATOM 22576 C C . ARG B 2 735 ? 109.508 145.488 91.694 1.00 60.33 726 ARG B C 1
ATOM 22577 O O . ARG B 2 735 ? 109.684 145.487 90.470 1.00 64.15 726 ARG B O 1
ATOM 22598 N N . LEU B 2 736 ? 110.523 145.394 92.553 1.00 56.84 727 LEU B N 1
ATOM 22599 C CA . LEU B 2 736 ? 111.893 145.334 92.056 1.00 57.93 727 LEU B CA 1
ATOM 22600 C C . LEU B 2 736 ? 112.176 144.002 91.372 1.00 55.25 727 LEU B C 1
ATOM 22601 O O . LEU B 2 736 ? 112.930 143.951 90.393 1.00 57.36 727 LEU B O 1
ATOM 22617 N N . ASP B 2 737 ? 111.590 142.912 91.873 1.00 57.34 728 ASP B N 1
ATOM 22618 C CA . ASP B 2 737 ? 111.699 141.635 91.177 1.00 61.16 728 ASP B CA 1
ATOM 22619 C C . ASP B 2 737 ? 111.033 141.705 89.811 1.00 60.20 728 ASP B C 1
ATOM 22620 O O . ASP B 2 737 ? 111.561 141.179 88.825 1.00 60.69 728 ASP B O 1
ATOM 22629 N N . TYR B 2 738 ? 109.868 142.349 89.737 1.00 62.79 729 TYR B N 1
ATOM 22630 C CA . TYR B 2 738 ? 109.193 142.508 88.455 1.00 62.43 729 TYR B CA 1
ATOM 22631 C C . TYR B 2 738 ? 110.050 143.302 87.479 1.00 62.74 729 TYR B C 1
ATOM 22632 O O . TYR B 2 738 ? 110.176 142.931 86.306 1.00 63.22 729 TYR B O 1
ATOM 22650 N N . GLU B 2 739 ? 110.652 144.398 87.945 1.00 60.62 730 GLU B N 1
ATOM 22651 C CA . GLU B 2 739 ? 111.458 145.225 87.055 1.00 60.11 730 GLU B CA 1
ATOM 22652 C C . GLU B 2 739 ? 112.770 144.546 86.687 1.00 59.09 730 GLU B C 1
ATOM 22653 O O . GLU B 2 739 ? 113.318 144.807 85.610 1.00 58.89 730 GLU B O 1
ATOM 22665 N N . SER B 2 740 ? 113.284 143.679 87.553 1.00 56.91 731 SER B N 1
ATOM 22666 C CA . SER B 2 740 ? 114.527 142.966 87.295 1.00 55.81 731 SER B CA 1
ATOM 22667 C C . SER B 2 740 ? 114.310 141.631 86.596 1.00 55.67 731 SER B C 1
ATOM 22668 O O . SER B 2 740 ? 115.289 140.942 86.293 1.00 54.95 731 SER B O 1
ATOM 22676 N N . GLY B 2 741 ? 113.062 141.252 86.332 1.00 57.27 732 GLY B N 1
ATOM 22677 C CA . GLY B 2 741 ? 112.767 139.989 85.692 1.00 55.58 732 GLY B CA 1
ATOM 22678 C C . GLY B 2 741 ? 112.683 138.803 86.625 1.00 57.14 732 GLY B C 1
ATOM 22679 O O . GLY B 2 741 ? 112.428 137.686 86.156 1.00 55.90 732 GLY B O 1
ATOM 22683 N N . ARG B 2 742 ? 112.884 139.002 87.930 1.00 58.84 733 ARG B N 1
ATOM 22684 C CA . ARG B 2 742 ? 112.813 137.886 88.866 1.00 58.74 733 ARG B CA 1
ATOM 22685 C C . ARG B 2 742 ? 111.404 137.318 88.959 1.00 61.69 733 ARG B C 1
ATOM 22686 O O . ARG B 2 742 ? 111.238 136.111 89.168 1.00 60.41 733 ARG B O 1
ATOM 22707 N N . MET B 2 743 ? 110.385 138.162 88.814 1.00 61.24 734 MET B N 1
ATOM 22708 C CA . MET B 2 743 ? 108.993 137.745 88.892 1.00 60.60 734 MET B CA 1
ATOM 22709 C C . MET B 2 743 ? 108.290 138.061 87.580 1.00 63.88 734 MET B C 1
ATOM 22710 O O . MET B 2 743 ? 108.537 139.105 86.967 1.00 64.98 734 MET B O 1
ATOM 22724 N N . SER B 2 744 ? 107.415 137.153 87.158 1.00 64.09 735 SER B N 1
ATOM 22725 C CA . SER B 2 744 ? 106.703 137.271 85.897 1.00 63.73 735 SER B CA 1
ATOM 22726 C C . SER B 2 744 ? 105.404 138.053 86.102 1.00 65.58 735 SER B C 1
ATOM 22727 O O . SER B 2 744 ? 105.168 138.642 87.160 1.00 64.76 735 SER B O 1
ATOM 22735 N N . LYS B 2 745 ? 104.546 138.069 85.079 1.00 69.54 736 LYS B N 1
ATOM 22736 C CA . LYS B 2 745 ? 103.310 138.842 85.154 1.00 67.83 736 LYS B CA 1
ATOM 22737 C C . LYS B 2 745 ? 102.329 138.237 86.150 1.00 69.10 736 LYS B C 1
ATOM 22738 O O . LYS B 2 745 ? 101.779 138.945 87.000 1.00 65.62 736 LYS B O 1
ATOM 22757 N N . ASP B 2 746 ? 102.087 136.928 86.055 1.00 69.97 737 ASP B N 1
ATOM 22758 C CA . ASP B 2 746 ? 101.037 136.309 86.861 1.00 69.39 737 ASP B CA 1
ATOM 22759 C C . ASP B 2 746 ? 101.365 136.383 88.347 1.00 68.60 737 ASP B C 1
ATOM 22760 O O . ASP B 2 746 ? 100.506 136.733 89.169 1.00 67.71 737 ASP B O 1
ATOM 22769 N N . ASP B 2 747 ? 102.604 136.050 88.712 1.00 65.52 738 ASP B N 1
ATOM 22770 C CA . ASP B 2 747 ? 103.004 136.134 90.112 1.00 64.34 738 ASP B CA 1
ATOM 22771 C C . ASP B 2 747 ? 102.939 137.569 90.615 1.00 64.43 738 ASP B C 1
ATOM 22772 O O . ASP B 2 747 ? 102.552 137.813 91.763 1.00 63.84 738 ASP B O 1
ATOM 22781 N N . PHE B 2 748 ? 103.320 138.536 89.777 1.00 64.33 739 PHE B N 1
ATOM 22782 C CA . PHE B 2 748 ? 103.230 139.934 90.185 1.00 63.64 739 PHE B CA 1
ATOM 22783 C C . PHE B 2 748 ? 101.784 140.346 90.431 1.00 63.12 739 PHE B C 1
ATOM 22784 O O . PHE B 2 748 ? 101.487 141.052 91.402 1.00 63.78 739 PHE B O 1
ATOM 22801 N N . GLU B 2 749 ? 100.870 139.927 89.554 1.00 64.89 740 GLU B N 1
ATOM 22802 C CA . GLU B 2 749 ? 99.462 140.250 89.757 1.00 65.50 740 GLU B CA 1
ATOM 22803 C C . GLU B 2 749 ? 98.946 139.627 91.044 1.00 64.24 740 GLU B C 1
ATOM 22804 O O . GLU B 2 749 ? 98.233 140.279 91.818 1.00 64.22 740 GLU B O 1
ATOM 22816 N N . LYS B 2 750 ? 99.306 138.368 91.298 1.00 63.65 741 LYS B N 1
ATOM 22817 C CA . LYS B 2 750 ? 98.908 137.731 92.549 1.00 63.71 741 LYS B CA 1
ATOM 22818 C C . LYS B 2 750 ? 99.436 138.511 93.745 1.00 62.51 741 LYS B C 1
ATOM 22819 O O . LYS B 2 750 ? 98.690 138.811 94.684 1.00 61.93 741 LYS B O 1
ATOM 22838 N N . ALA B 2 751 ? 100.726 138.855 93.723 1.00 58.73 742 ALA B N 1
ATOM 22839 C CA . ALA B 2 751 ? 101.333 139.543 94.857 1.00 57.87 742 ALA B CA 1
ATOM 22840 C C . ALA B 2 751 ? 100.667 140.887 95.107 1.00 58.39 742 ALA B C 1
ATOM 22841 O O . ALA B 2 751 ? 100.372 141.240 96.255 1.00 60.60 742 ALA B O 1
ATOM 22848 N N . MET B 2 752 ? 100.429 141.657 94.045 1.00 58.22 743 MET B N 1
ATOM 22849 C CA . MET B 2 752 ? 99.792 142.957 94.214 1.00 59.02 743 MET B CA 1
ATOM 22850 C C . MET B 2 752 ? 98.369 142.803 94.733 1.00 58.75 743 MET B C 1
ATOM 22851 O O . MET B 2 752 ? 97.924 143.589 95.577 1.00 56.40 743 MET B O 1
ATOM 22865 N N . ALA B 2 753 ? 97.639 141.795 94.248 1.00 57.40 744 ALA B N 1
ATOM 22866 C CA . ALA B 2 753 ? 96.292 141.562 94.757 1.00 57.58 744 ALA B CA 1
ATOM 22867 C C . ALA B 2 753 ? 96.317 141.234 96.244 1.00 58.02 744 ALA B C 1
ATOM 22868 O O . ALA B 2 753 ? 95.521 141.778 97.020 1.00 57.56 744 ALA B O 1
ATOM 22875 N N . HIS B 2 754 ? 97.227 140.352 96.666 1.00 51.35 745 HIS B N 1
ATOM 22876 C CA . HIS B 2 754 ? 97.305 140.012 98.084 1.00 54.60 745 HIS B CA 1
ATOM 22877 C C . HIS B 2 754 ? 97.676 141.229 98.921 1.00 55.93 745 HIS B C 1
ATOM 22878 O O . HIS B 2 754 ? 97.099 141.456 99.990 1.00 53.55 745 HIS B O 1
ATOM 22892 N N . LEU B 2 755 ? 98.639 142.026 98.452 1.00 53.37 746 LEU B N 1
ATOM 22893 C CA . LEU B 2 755 ? 99.043 143.208 99.206 1.00 52.02 746 LEU B CA 1
ATOM 22894 C C . LEU B 2 755 ? 97.892 144.198 99.335 1.00 52.67 746 LEU B C 1
ATOM 22895 O O . LEU B 2 755 ? 97.661 144.755 100.414 1.00 53.51 746 LEU B O 1
ATOM 22911 N N . GLY B 2 756 ? 97.156 144.428 98.246 1.00 54.89 747 GLY B N 1
ATOM 22912 C CA . GLY B 2 756 ? 96.026 145.338 98.314 1.00 52.64 747 GLY B CA 1
ATOM 22913 C C . GLY B 2 756 ? 94.926 144.828 99.225 1.00 54.98 747 GLY B C 1
ATOM 22914 O O . GLY B 2 756 ? 94.310 145.603 99.962 1.00 52.04 747 GLY B O 1
ATOM 22918 N N . GLU B 2 757 ? 94.663 143.520 99.187 1.00 57.31 748 GLU B N 1
ATOM 22919 C CA . GLU B 2 757 ? 93.655 142.949 100.073 1.00 58.29 748 GLU B CA 1
ATOM 22920 C C . GLU B 2 757 ? 94.051 143.125 101.533 1.00 56.72 748 GLU B C 1
ATOM 22921 O O . GLU B 2 757 ? 93.205 143.434 102.381 1.00 57.65 748 GLU B O 1
ATOM 22933 N N . ILE B 2 758 ? 95.329 142.932 101.844 1.00 55.22 749 ILE B N 1
ATOM 22934 C CA . ILE B 2 758 ? 95.829 143.096 103.203 1.00 54.60 749 ILE B CA 1
ATOM 22935 C C . ILE B 2 758 ? 95.559 144.514 103.690 1.00 51.51 749 ILE B C 1
ATOM 22936 O O . ILE B 2 758 ? 96.236 145.459 103.287 1.00 52.08 749 ILE B O 1
ATOM 22952 N N . MET C 3 10 ? 112.215 134.895 97.424 1.00 51.39 1 MET C N 1
ATOM 22953 C CA . MET C 3 10 ? 110.881 134.260 97.619 1.00 53.46 1 MET C CA 1
ATOM 22954 C C . MET C 3 10 ? 109.876 135.279 98.141 1.00 54.32 1 MET C C 1
ATOM 22955 O O . MET C 3 10 ? 109.259 135.077 99.185 1.00 54.13 1 MET C O 1
ATOM 22969 N N . THR C 3 11 ? 109.717 136.378 97.400 1.00 53.76 2 THR C N 1
ATOM 22970 C CA . THR C 3 11 ? 108.805 137.434 97.829 1.00 51.60 2 THR C CA 1
ATOM 22971 C C . THR C 3 11 ? 107.366 136.937 97.882 1.00 52.07 2 THR C C 1
ATOM 22972 O O . THR C 3 11 ? 106.649 137.195 98.856 1.00 52.11 2 THR C O 1
ATOM 22983 N N . LEU C 3 12 ? 106.926 136.216 96.848 1.00 53.16 3 LEU C N 1
ATOM 22984 C CA . LEU C 3 12 ? 105.539 135.762 96.805 1.00 54.76 3 LEU C CA 1
ATOM 22985 C C . LEU C 3 12 ? 105.233 134.809 97.951 1.00 55.28 3 LEU C C 1
ATOM 22986 O O . LEU C 3 12 ? 104.143 134.856 98.535 1.00 55.62 3 LEU C O 1
ATOM 23002 N N . ALA C 3 13 ? 106.177 133.926 98.280 1.00 51.19 4 ALA C N 1
ATOM 23003 C CA . ALA C 3 13 ? 105.979 133.037 99.419 1.00 50.51 4 ALA C CA 1
ATOM 23004 C C . ALA C 3 13 ? 105.819 133.834 100.707 1.00 52.22 4 ALA C C 1
ATOM 23005 O O . ALA C 3 13 ? 104.966 133.512 101.541 1.00 52.86 4 ALA C O 1
ATOM 23012 N N . LYS C 3 14 ? 106.628 134.881 100.885 1.00 49.12 5 LYS C N 1
ATOM 23013 C CA . LYS C 3 14 ? 106.497 135.723 102.070 1.00 47.88 5 LYS C CA 1
ATOM 23014 C C . LYS C 3 14 ? 105.137 136.406 102.114 1.00 47.33 5 LYS C C 1
ATOM 23015 O O . LYS C 3 14 ? 104.514 136.496 103.177 1.00 50.07 5 LYS C O 1
ATOM 23034 N N . ILE C 3 15 ? 104.666 136.911 100.972 1.00 45.48 6 ILE C N 1
ATOM 23035 C CA . ILE C 3 15 ? 103.368 137.581 100.944 1.00 47.21 6 ILE C CA 1
ATOM 23036 C C . ILE C 3 15 ? 102.258 136.600 101.301 1.00 50.92 6 ILE C C 1
ATOM 23037 O O . ILE C 3 15 ? 101.345 136.923 102.072 1.00 53.13 6 ILE C O 1
ATOM 23053 N N . GLU C 3 16 ? 102.314 135.389 100.744 1.00 51.22 7 GLU C N 1
ATOM 23054 C CA . GLU C 3 16 ? 101.300 134.388 101.063 1.00 50.90 7 GLU C CA 1
ATOM 23055 C C . GLU C 3 16 ? 101.354 134.001 102.536 1.00 49.44 7 GLU C C 1
ATOM 23056 O O . GLU C 3 16 ? 100.312 133.818 103.177 1.00 52.88 7 GLU C O 1
ATOM 23068 N N . LEU C 3 17 ? 102.561 133.864 103.091 1.00 50.82 8 LEU C N 1
ATOM 23069 C CA . LEU C 3 17 ? 102.690 133.544 104.508 1.00 50.68 8 LEU C CA 1
ATOM 23070 C C . LEU C 3 17 ? 102.102 134.649 105.374 1.00 46.88 8 LEU C C 1
ATOM 23071 O O . LEU C 3 17 ? 101.423 134.374 106.369 1.00 49.45 8 LEU C O 1
ATOM 23087 N N . LEU C 3 18 ? 102.363 135.907 105.017 1.00 44.98 9 LEU C N 1
ATOM 23088 C CA . LEU C 3 18 ? 101.798 137.020 105.772 1.00 46.65 9 LEU C CA 1
ATOM 23089 C C . LEU C 3 18 ? 100.278 137.020 105.689 1.00 46.86 9 LEU C C 1
ATOM 23090 O O . LEU C 3 18 ? 99.593 137.259 106.691 1.00 49.61 9 LEU C O 1
ATOM 23106 N N . LYS C 3 19 ? 99.729 136.749 104.504 1.00 51.37 10 LYS C N 1
ATOM 23107 C CA . LYS C 3 19 ? 98.276 136.700 104.368 1.00 53.05 10 LYS C CA 1
ATOM 23108 C C . LYS C 3 19 ? 97.680 135.582 105.215 1.00 51.86 10 LYS C C 1
ATOM 23109 O O . LYS C 3 19 ? 96.649 135.771 105.870 1.00 51.85 10 LYS C O 1
ATOM 23128 N N . GLN C 3 20 ? 98.309 134.405 105.206 1.00 52.19 11 GLN C N 1
ATOM 23129 C CA . GLN C 3 20 ? 97.807 133.300 106.017 1.00 53.19 11 GLN C CA 1
ATOM 23130 C C . GLN C 3 20 ? 97.900 133.623 107.504 1.00 52.50 11 GLN C C 1
ATOM 23131 O O . GLN C 3 20 ? 96.990 133.298 108.275 1.00 52.03 11 GLN C O 1
ATOM 23145 N N . LEU C 3 21 ? 98.995 134.257 107.924 1.00 46.02 12 LEU C N 1
ATOM 23146 C CA . LEU C 3 21 ? 99.153 134.615 109.328 1.00 49.16 12 LEU C CA 1
ATOM 23147 C C . LEU C 3 21 ? 98.115 135.647 109.754 1.00 48.68 12 LEU C C 1
ATOM 23148 O O . LEU C 3 21 ? 97.609 135.598 110.880 1.00 48.14 12 LEU C O 1
ATOM 23164 N N . LEU C 3 22 ? 97.782 136.587 108.867 1.00 47.16 13 LEU C N 1
ATOM 23165 C CA . LEU C 3 22 ? 96.808 137.619 109.199 1.00 46.38 13 LEU C CA 1
ATOM 23166 C C . LEU C 3 22 ? 95.412 137.060 109.446 1.00 49.02 13 LEU C C 1
ATOM 23167 O O . LEU C 3 22 ? 94.569 137.774 110.000 1.00 48.84 13 LEU C O 1
ATOM 23183 N N . ARG C 3 23 ? 95.140 135.818 109.042 1.00 54.13 14 ARG C N 1
ATOM 23184 C CA . ARG C 3 23 ? 93.856 135.210 109.370 1.00 55.01 14 ARG C CA 1
ATOM 23185 C C . ARG C 3 23 ? 93.694 135.053 110.877 1.00 52.64 14 ARG C C 1
ATOM 23186 O O . ARG C 3 23 ? 92.623 135.336 111.427 1.00 54.92 14 ARG C O 1
ATOM 23207 N N . ASP C 3 24 ? 94.745 134.611 111.562 1.00 51.50 15 ASP C N 1
ATOM 23208 C CA . ASP C 3 24 ? 94.693 134.484 113.012 1.00 52.57 15 ASP C CA 1
ATOM 23209 C C . ASP C 3 24 ? 94.523 135.858 113.645 1.00 50.72 15 ASP C C 1
ATOM 23210 O O . ASP C 3 24 ? 95.325 136.766 113.408 1.00 51.37 15 ASP C O 1
ATOM 23219 N N . ASN C 3 25 ? 93.470 136.010 114.451 1.00 49.28 16 ASN C N 1
ATOM 23220 C CA . ASN C 3 25 ? 93.186 137.306 115.058 1.00 51.04 16 ASN C CA 1
ATOM 23221 C C . ASN C 3 25 ? 94.295 137.722 116.017 1.00 48.22 16 ASN C C 1
ATOM 23222 O O . ASN C 3 25 ? 94.677 138.898 116.060 1.00 45.75 16 ASN C O 1
ATOM 23233 N N . GLU C 3 26 ? 94.823 136.775 116.796 1.00 43.15 17 GLU C N 1
ATOM 23234 C CA . GLU C 3 26 ? 95.923 137.093 117.701 1.00 48.90 17 GLU C CA 1
ATOM 23235 C C . GLU C 3 26 ? 97.139 137.588 116.926 1.00 45.68 17 GLU C C 1
ATOM 23236 O O . GLU C 3 26 ? 97.757 138.595 117.290 1.00 45.61 17 GLU C O 1
ATOM 23248 N N . ALA C 3 27 ? 97.490 136.894 115.841 1.00 43.74 18 ALA C N 1
ATOM 23249 C CA . ALA C 3 27 ? 98.632 137.315 115.037 1.00 42.17 18 ALA C CA 1
ATOM 23250 C C . ALA C 3 27 ? 98.380 138.672 114.395 1.00 44.55 18 ALA C C 1
ATOM 23251 O O . ALA C 3 27 ? 99.279 139.519 114.340 1.00 45.23 18 ALA C O 1
ATOM 23258 N N . LYS C 3 28 ? 97.161 138.897 113.902 1.00 49.78 19 LYS C N 1
ATOM 23259 C CA . LYS C 3 28 ? 96.842 140.172 113.268 1.00 46.71 19 LYS C CA 1
ATOM 23260 C C . LYS C 3 28 ? 96.974 141.322 114.258 1.00 43.44 19 LYS C C 1
ATOM 23261 O O . LYS C 3 28 ? 97.566 142.362 113.946 1.00 42.69 19 LYS C O 1
ATOM 23280 N N . THR C 3 29 ? 96.432 141.151 115.466 1.00 39.82 20 THR C N 1
ATOM 23281 C CA . THR C 3 29 ? 96.514 142.223 116.451 1.00 41.48 20 THR C CA 1
ATOM 23282 C C . THR C 3 29 ? 97.950 142.423 116.924 1.00 43.57 20 THR C C 1
ATOM 23283 O O . THR C 3 29 ? 98.373 143.559 117.164 1.00 41.24 20 THR C O 1
ATOM 23294 N N . VAL C 3 30 ? 98.722 141.340 117.042 1.00 36.93 21 VAL C N 1
ATOM 23295 C CA . VAL C 3 30 ? 100.128 141.473 117.415 1.00 37.85 21 VAL C CA 1
ATOM 23296 C C . VAL C 3 30 ? 100.875 142.284 116.365 1.00 39.11 21 VAL C C 1
ATOM 23297 O O . VAL C 3 30 ? 101.660 143.183 116.689 1.00 34.08 21 VAL C O 1
ATOM 23310 N N . LEU C 3 31 ? 100.641 141.978 115.087 1.00 37.23 22 LEU C N 1
ATOM 23311 C CA . LEU C 3 31 ? 101.314 142.706 114.018 1.00 38.08 22 LEU C CA 1
ATOM 23312 C C . LEU C 3 31 ? 100.890 144.169 113.988 1.00 39.30 22 LEU C C 1
ATOM 23313 O O . LEU C 3 31 ? 101.721 145.056 113.760 1.00 39.45 22 LEU C O 1
ATOM 23329 N N . LYS C 3 32 ? 99.603 144.442 114.204 1.00 38.74 23 LYS C N 1
ATOM 23330 C CA . LYS C 3 32 ? 99.106 145.807 114.063 1.00 36.95 23 LYS C CA 1
ATOM 23331 C C . LYS C 3 32 ? 99.489 146.687 115.249 1.00 40.96 23 LYS C C 1
ATOM 23332 O O . LYS C 3 32 ? 99.759 147.880 115.071 1.00 39.62 23 LYS C O 1
ATOM 23351 N N . GLN C 3 33 ? 99.518 146.129 116.461 1.00 38.85 24 GLN C N 1
ATOM 23352 C CA . GLN C 3 33 ? 99.770 146.927 117.655 1.00 30.28 24 GLN C CA 1
ATOM 23353 C C . GLN C 3 33 ? 101.243 147.012 118.031 1.00 34.53 24 GLN C C 1
ATOM 23354 O O . GLN C 3 33 ? 101.632 147.956 118.727 1.00 35.08 24 GLN C O 1
ATOM 23368 N N . THR C 3 34 ? 102.067 146.065 117.592 1.00 32.80 25 THR C N 1
ATOM 23369 C CA . THR C 3 34 ? 103.481 146.059 117.947 1.00 27.09 25 THR C CA 1
ATOM 23370 C C . THR C 3 34 ? 104.257 146.953 116.988 1.00 24.20 25 THR C C 1
ATOM 23371 O O . THR C 3 34 ? 104.240 146.733 115.772 1.00 24.03 25 THR C O 1
ATOM 23382 N N . THR C 3 35 ? 104.937 147.958 117.532 1.00 27.17 26 THR C N 1
ATOM 23383 C CA . THR C 3 35 ? 105.766 148.827 116.715 1.00 23.44 26 THR C CA 1
ATOM 23384 C C . THR C 3 35 ? 107.056 148.107 116.326 1.00 22.45 26 THR C C 1
ATOM 23385 O O . THR C 3 35 ? 107.412 147.063 116.876 1.00 26.24 26 THR C O 1
ATOM 23396 N N . VAL C 3 36 ? 107.762 148.684 115.353 1.00 24.67 27 VAL C N 1
ATOM 23397 C CA . VAL C 3 36 ? 109.041 148.116 114.937 1.00 23.72 27 VAL C CA 1
ATOM 23398 C C . VAL C 3 36 ? 110.025 148.124 116.099 1.00 18.70 27 VAL C C 1
ATOM 23399 O O . VAL C 3 36 ? 110.822 147.193 116.262 1.00 28.47 27 VAL C O 1
ATOM 23412 N N . ASP C 3 37 ? 109.992 149.174 116.922 1.00 19.10 28 ASP C N 1
ATOM 23413 C CA . ASP C 3 37 ? 110.811 149.184 118.130 1.00 21.34 28 ASP C CA 1
ATOM 23414 C C . ASP C 3 37 ? 110.408 148.060 119.073 1.00 22.28 28 ASP C C 1
ATOM 23415 O O . ASP C 3 37 ? 111.266 147.379 119.644 1.00 25.06 28 ASP C O 1
ATOM 23424 N N . GLN C 3 38 ? 109.103 147.848 119.245 1.00 22.66 29 GLN C N 1
ATOM 23425 C CA . GLN C 3 38 ? 108.616 146.844 120.180 1.00 20.52 29 GLN C CA 1
ATOM 23426 C C . GLN C 3 38 ? 108.841 145.421 119.692 1.00 25.12 29 GLN C C 1
ATOM 23427 O O . GLN C 3 38 ? 108.675 144.485 120.482 1.00 24.92 29 GLN C O 1
ATOM 23441 N N . TYR C 3 39 ? 109.211 145.230 118.425 1.00 30.85 30 TYR C N 1
ATOM 23442 C CA . TYR C 3 39 ? 109.623 143.907 117.973 1.00 26.93 30 TYR C CA 1
ATOM 23443 C C . TYR C 3 39 ? 110.721 143.359 118.878 1.00 21.29 30 TYR C C 1
ATOM 23444 O O . TYR C 3 39 ? 110.648 142.218 119.350 1.00 28.07 30 TYR C O 1
ATOM 23462 N N . ASN C 3 40 ? 111.720 144.192 119.179 1.00 16.99 31 ASN C N 1
ATOM 23463 C CA . ASN C 3 40 ? 112.812 143.776 120.049 1.00 19.41 31 ASN C CA 1
ATOM 23464 C C . ASN C 3 40 ? 112.313 143.298 121.404 1.00 23.27 31 ASN C C 1
ATOM 23465 O O . ASN C 3 40 ? 113.001 142.511 122.062 1.00 30.38 31 ASN C O 1
ATOM 23476 N N . ILE C 3 41 ? 111.139 143.754 121.839 1.00 20.43 32 ILE C N 1
ATOM 23477 C CA . ILE C 3 41 ? 110.531 143.194 123.042 1.00 17.69 32 ILE C CA 1
ATOM 23478 C C . ILE C 3 41 ? 109.999 141.797 122.754 1.00 22.37 32 ILE C C 1
ATOM 23479 O O . ILE C 3 41 ? 110.433 140.808 123.357 1.00 25.00 32 ILE C O 1
ATOM 23495 N N . ILE C 3 42 ? 109.066 141.692 121.805 1.00 16.09 33 ILE C N 1
ATOM 23496 C CA . ILE C 3 42 ? 108.351 140.439 121.594 1.00 22.81 33 ILE C CA 1
ATOM 23497 C C . ILE C 3 42 ? 109.239 139.348 121.028 1.00 24.68 33 ILE C C 1
ATOM 23498 O O . ILE C 3 42 ? 108.853 138.175 121.049 1.00 34.37 33 ILE C O 1
ATOM 23514 N N . ARG C 3 43 ? 110.412 139.704 120.508 1.00 21.87 34 ARG C N 1
ATOM 23515 C CA . ARG C 3 43 ? 111.365 138.687 120.088 1.00 24.27 34 ARG C CA 1
ATOM 23516 C C . ARG C 3 43 ? 111.822 137.855 121.279 1.00 29.45 34 ARG C C 1
ATOM 23517 O O . ARG C 3 43 ? 112.037 136.644 121.155 1.00 26.84 34 ARG C O 1
ATOM 23538 N N . LYS C 3 44 ? 111.963 138.486 122.443 1.00 34.47 35 LYS C N 1
ATOM 23539 C CA . LYS C 3 44 ? 112.440 137.820 123.646 1.00 17.02 35 LYS C CA 1
ATOM 23540 C C . LYS C 3 44 ? 111.318 137.244 124.498 1.00 21.49 35 LYS C C 1
ATOM 23541 O O . LYS C 3 44 ? 111.593 136.730 125.586 1.00 27.99 35 LYS C O 1
ATOM 23560 N N . PHE C 3 45 ? 110.069 137.320 124.042 1.00 30.78 36 PHE C N 1
ATOM 23561 C CA . PHE C 3 45 ? 108.954 136.827 124.839 1.00 27.27 36 PHE C CA 1
ATOM 23562 C C . PHE C 3 45 ? 109.131 135.344 125.138 1.00 30.18 36 PHE C C 1
ATOM 23563 O O . PHE C 3 45 ? 109.441 134.550 124.246 1.00 35.74 36 PHE C O 1
ATOM 23580 N N . ASN C 3 46 ? 108.932 134.973 126.400 1.00 31.03 37 ASN C N 1
ATOM 23581 C CA . ASN C 3 46 ? 109.121 133.588 126.825 1.00 31.85 37 ASN C CA 1
ATOM 23582 C C . ASN C 3 46 ? 108.347 133.373 128.115 1.00 36.43 37 ASN C C 1
ATOM 23583 O O . ASN C 3 46 ? 108.615 134.043 129.116 1.00 36.59 37 ASN C O 1
ATOM 23594 N N . THR C 3 47 ? 107.392 132.443 128.091 1.00 42.66 38 THR C N 1
ATOM 23595 C CA . THR C 3 47 ? 106.499 132.225 129.222 1.00 42.61 38 THR C CA 1
ATOM 23596 C C . THR C 3 47 ? 107.163 131.513 130.394 1.00 43.55 38 THR C C 1
ATOM 23597 O O . THR C 3 47 ? 106.584 131.494 131.486 1.00 43.61 38 THR C O 1
ATOM 23608 N N . SER C 3 48 ? 108.346 130.935 130.208 1.00 44.62 39 SER C N 1
ATOM 23609 C CA . SER C 3 48 ? 108.999 130.142 131.238 1.00 50.15 39 SER C CA 1
ATOM 23610 C C . SER C 3 48 ? 110.389 130.689 131.531 1.00 47.30 39 SER C C 1
ATOM 23611 O O . SER C 3 48 ? 111.052 131.252 130.657 1.00 46.04 39 SER C O 1
ATOM 23619 N N . ARG C 3 49 ? 110.823 130.517 132.776 1.00 45.93 40 ARG C N 1
ATOM 23620 C CA . ARG C 3 49 ? 112.160 130.933 133.168 1.00 46.42 40 ARG C CA 1
ATOM 23621 C C . ARG C 3 49 ? 113.200 129.969 132.608 1.00 47.15 40 ARG C C 1
ATOM 23622 O O . ARG C 3 49 ? 112.931 128.785 132.389 1.00 48.69 40 ARG C O 1
ATOM 23643 N N . ILE C 3 50 ? 114.397 130.492 132.368 1.00 43.76 41 ILE C N 1
ATOM 23644 C CA . ILE C 3 50 ? 115.509 129.668 131.907 1.00 45.03 41 ILE C CA 1
ATOM 23645 C C . ILE C 3 50 ? 116.067 128.894 133.093 1.00 48.96 41 ILE C C 1
ATOM 23646 O O . ILE C 3 50 ? 116.316 129.464 134.162 1.00 48.90 41 ILE C O 1
ATOM 23662 N N . GLU C 3 51 ? 116.253 127.589 132.912 1.00 44.29 42 GLU C N 1
ATOM 23663 C CA . GLU C 3 51 ? 116.809 126.768 133.978 1.00 41.76 42 GLU C CA 1
ATOM 23664 C C . GLU C 3 51 ? 118.220 127.228 134.318 1.00 38.93 42 GLU C C 1
ATOM 23665 O O . GLU C 3 51 ? 119.004 127.589 133.437 1.00 38.31 42 GLU C O 1
ATOM 23677 N N . LYS C 3 52 ? 118.537 127.218 135.607 1.00 31.79 43 LYS C N 1
ATOM 23678 C CA . LYS C 3 52 ? 119.842 127.638 136.088 1.00 33.09 43 LYS C CA 1
ATOM 23679 C C . LYS C 3 52 ? 120.757 126.429 136.271 1.00 26.49 43 LYS C C 1
ATOM 23680 O O . LYS C 3 52 ? 120.328 125.275 136.219 1.00 31.74 43 LYS C O 1
ATOM 23699 N N . ASN C 3 53 ? 122.041 126.712 136.488 1.00 29.59 44 ASN C N 1
ATOM 23700 C CA . ASN C 3 53 ? 123.0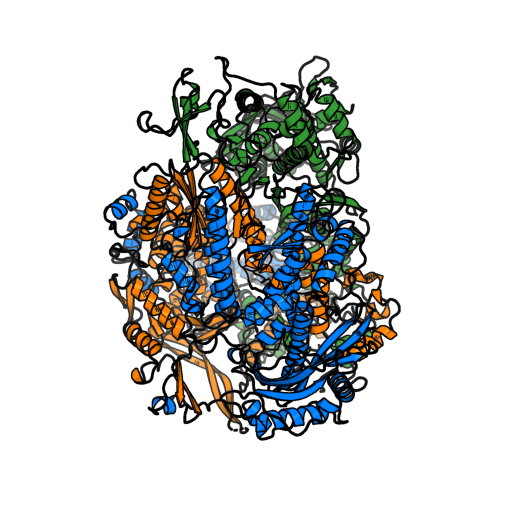42 125.676 136.705 1.00 19.44 44 ASN C CA 1
ATOM 23701 C C . ASN C 3 53 ? 123.108 124.748 135.498 1.00 28.58 44 ASN C C 1
ATOM 23702 O O . ASN C 3 53 ? 122.795 123.557 135.610 1.00 25.37 44 ASN C O 1
ATOM 23713 N N . PRO C 3 54 ? 123.505 125.254 134.327 1.00 33.71 45 PRO C N 1
ATOM 23714 C CA . PRO C 3 54 ? 123.524 124.398 133.131 1.00 16.50 45 PRO C CA 1
ATOM 23715 C C . PRO C 3 54 ? 124.530 123.262 133.193 1.00 20.41 45 PRO C C 1
ATOM 23716 O O . PRO C 3 54 ? 124.385 122.307 132.426 1.00 17.11 45 PRO C O 1
ATOM 23727 N N . SER C 3 55 ? 125.547 123.327 134.056 1.00 11.70 46 SER C N 1
ATOM 23728 C CA . SER C 3 55 ? 126.481 122.209 134.175 1.00 12.34 46 SER C CA 1
ATOM 23729 C C . SER C 3 55 ? 125.783 120.970 134.721 1.00 11.59 46 SER C C 1
ATOM 23730 O O . SER C 3 55 ? 125.905 119.872 134.161 1.00 17.29 46 SER C O 1
ATOM 23738 N N . LEU C 3 56 ? 125.045 121.128 135.821 1.00 17.08 47 LEU C N 1
ATOM 23739 C CA . LEU C 3 56 ? 124.266 120.018 136.355 1.00 23.33 47 LEU C CA 1
ATOM 23740 C C . LEU C 3 56 ? 123.195 119.581 135.365 1.00 9.36 47 LEU C C 1
ATOM 23741 O O . LEU C 3 56 ? 122.935 118.384 135.209 1.00 18.10 47 LEU C O 1
ATOM 23757 N N . ARG C 3 57 ? 122.566 120.540 134.683 1.00 14.05 48 ARG C N 1
ATOM 23758 C CA . ARG C 3 57 ? 121.547 120.201 133.697 1.00 19.71 48 ARG C CA 1
ATOM 23759 C C . ARG C 3 57 ? 122.131 119.357 132.571 1.00 19.41 48 ARG C C 1
ATOM 23760 O O . ARG C 3 57 ? 121.480 118.431 132.080 1.00 14.68 48 ARG C O 1
ATOM 23781 N N . MET C 3 58 ? 123.353 119.672 132.141 1.00 24.17 49 MET C N 1
ATOM 23782 C CA . MET C 3 58 ? 123.990 118.902 131.079 1.00 14.19 49 MET C CA 1
ATOM 23783 C C . MET C 3 58 ? 124.392 117.519 131.566 1.00 17.29 49 MET C C 1
ATOM 23784 O O . MET C 3 58 ? 124.185 116.524 130.862 1.00 13.13 49 MET C O 1
ATOM 23798 N N . LYS C 3 59 ? 124.969 117.434 132.767 1.00 11.97 50 LYS C N 1
ATOM 23799 C CA . LYS C 3 59 ? 125.326 116.126 133.307 1.00 12.73 50 LYS C CA 1
ATOM 23800 C C . LYS C 3 59 ? 124.097 115.245 133.479 1.00 13.14 50 LYS C C 1
ATOM 23801 O O . LYS C 3 59 ? 124.175 114.027 133.287 1.00 12.84 50 LYS C O 1
ATOM 23820 N N . TRP C 3 60 ? 122.958 115.841 133.833 1.00 21.33 51 TRP C N 1
ATOM 23821 C CA . TRP C 3 60 ? 121.724 115.078 133.983 1.00 17.62 51 TRP C CA 1
ATOM 23822 C C . TRP C 3 60 ? 121.143 114.691 132.627 1.00 10.70 51 TRP C C 1
ATOM 23823 O O . TRP C 3 60 ? 120.694 113.555 132.439 1.00 14.69 51 TRP C O 1
ATOM 23844 N N . ALA C 3 61 ? 121.155 115.619 131.668 1.00 17.09 52 ALA C N 1
ATOM 23845 C CA . ALA C 3 61 ? 120.505 115.385 130.384 1.00 14.17 52 ALA C CA 1
ATOM 23846 C C . ALA C 3 61 ? 121.268 114.382 129.532 1.00 18.34 52 ALA C C 1
ATOM 23847 O O . ALA C 3 61 ? 120.656 113.636 128.761 1.00 19.39 52 ALA C O 1
ATOM 23854 N N . MET C 3 62 ? 122.596 114.352 129.644 1.00 14.79 53 MET C N 1
ATOM 23855 C CA . MET C 3 62 ? 123.378 113.392 128.878 1.00 17.02 53 MET C CA 1
ATOM 23856 C C . MET C 3 62 ? 123.084 111.957 129.293 1.00 22.12 53 MET C C 1
ATOM 23857 O O . MET C 3 62 ? 123.355 111.034 128.518 1.00 29.98 53 MET C O 1
ATOM 23871 N N . CYS C 3 63 ? 122.539 111.751 130.490 1.00 16.83 54 CYS C N 1
ATOM 23872 C CA . CYS C 3 63 ? 122.092 110.431 130.909 1.00 15.85 54 CYS C CA 1
ATOM 23873 C C . CYS C 3 63 ? 120.691 110.101 130.411 1.00 18.33 54 CYS C C 1
ATOM 23874 O O . CYS C 3 63 ? 120.253 108.956 130.558 1.00 21.81 54 CYS C O 1
ATOM 23882 N N . SER C 3 64 ? 119.983 111.066 129.831 1.00 15.88 55 SER C N 1
ATOM 23883 C CA . SER C 3 64 ? 118.668 110.808 129.269 1.00 25.95 55 SER C CA 1
ATOM 23884 C C . SER C 3 64 ? 118.805 110.028 127.962 1.00 25.18 55 SER C C 1
ATOM 23885 O O . SER C 3 64 ? 119.905 109.697 127.511 1.00 36.09 55 SER C O 1
ATOM 23893 N N . ASN C 3 65 ? 117.666 109.733 127.340 1.00 25.76 56 ASN C N 1
ATOM 23894 C CA . ASN C 3 65 ? 117.649 108.911 126.136 1.00 23.57 56 ASN C CA 1
ATOM 23895 C C . ASN C 3 65 ? 117.701 109.746 124.860 1.00 28.62 56 ASN C C 1
ATOM 23896 O O . ASN C 3 65 ? 118.485 109.446 123.956 1.00 28.34 56 ASN C O 1
ATOM 23907 N N . PHE C 3 66 ? 116.878 110.789 124.764 1.00 29.15 57 PHE C N 1
ATOM 23908 C CA . PHE C 3 66 ? 116.819 111.651 123.583 1.00 27.02 57 PHE C CA 1
ATOM 23909 C C . PHE C 3 66 ? 116.853 113.110 124.019 1.00 25.09 57 PHE C C 1
ATOM 23910 O O . PHE C 3 66 ? 115.833 113.808 123.986 1.00 33.31 57 PHE C O 1
ATOM 23927 N N . PRO C 3 67 ? 118.019 113.607 124.431 1.00 26.39 58 PRO C N 1
ATOM 23928 C CA . PRO C 3 67 ? 118.129 114.999 124.884 1.00 21.25 58 PRO C CA 1
ATOM 23929 C C . PRO C 3 67 ? 118.382 116.026 123.790 1.00 26.68 58 PRO C C 1
ATOM 23930 O O . PRO C 3 67 ? 118.483 117.216 124.110 1.00 30.52 58 PRO C O 1
ATOM 23941 N N . LEU C 3 68 ? 118.489 115.619 122.529 1.00 24.45 59 LEU C N 1
ATOM 23942 C CA . LEU C 3 68 ? 118.857 116.516 121.444 1.00 21.16 59 LEU C CA 1
ATOM 23943 C C . LEU C 3 68 ? 117.681 116.730 120.500 1.00 21.84 59 LEU C C 1
ATOM 23944 O O . LEU C 3 68 ? 116.908 115.810 120.223 1.00 34.46 59 LEU C O 1
ATOM 23960 N N . ALA C 3 69 ? 117.563 117.956 120.002 1.00 26.26 60 ALA C N 1
ATOM 23961 C CA . ALA C 3 69 ? 116.488 118.341 119.098 1.00 32.08 60 ALA C CA 1
ATOM 23962 C C . ALA C 3 69 ? 116.956 118.200 117.657 1.00 28.84 60 ALA C C 1
ATOM 23963 O O . ALA C 3 69 ? 118.036 118.680 117.300 1.00 35.78 60 ALA C O 1
ATOM 23970 N N . LEU C 3 70 ? 116.146 117.540 116.838 1.00 29.85 61 LEU C N 1
ATOM 23971 C CA . LEU C 3 70 ? 116.435 117.354 115.424 1.00 28.10 61 LEU C CA 1
ATOM 23972 C C . LEU C 3 70 ? 115.719 118.411 114.597 1.00 30.24 61 LEU C C 1
ATOM 23973 O O . LEU C 3 70 ? 114.565 118.753 114.869 1.00 35.68 61 LEU C O 1
ATOM 23989 N N . THR C 3 71 ? 116.411 118.924 113.586 1.00 34.22 62 THR C N 1
ATOM 23990 C CA . THR C 3 71 ? 115.782 119.790 112.599 1.00 30.56 62 THR C CA 1
ATOM 23991 C C . THR C 3 71 ? 115.049 118.921 111.588 1.00 34.21 62 THR C C 1
ATOM 23992 O O . THR C 3 71 ? 115.669 118.101 110.902 1.00 37.31 62 THR C O 1
ATOM 24003 N N . LYS C 3 72 ? 113.734 119.091 111.502 1.00 38.62 63 LYS C N 1
ATOM 24004 C CA . LYS C 3 72 ? 112.939 118.291 110.582 1.00 39.51 63 LYS C CA 1
ATOM 24005 C C . LYS C 3 72 ? 113.386 118.534 109.146 1.00 37.73 63 LYS C C 1
ATOM 24006 O O . LYS C 3 72 ? 113.645 119.670 108.741 1.00 40.46 63 LYS C O 1
ATOM 24025 N N . GLY C 3 73 ? 113.477 117.459 108.378 1.00 33.13 64 GLY C N 1
ATOM 24026 C CA . GLY C 3 73 ? 113.882 117.560 106.993 1.00 34.56 64 GLY C CA 1
ATOM 24027 C C . GLY C 3 73 ? 114.425 116.235 106.494 1.00 34.13 64 GLY C C 1
ATOM 24028 O O . GLY C 3 73 ? 114.396 115.225 107.194 1.00 38.68 64 GLY C O 1
ATOM 24032 N N . ASP C 3 74 ? 114.925 116.273 105.258 1.00 34.01 65 ASP C N 1
ATOM 24033 C CA . ASP C 3 74 ? 115.462 115.066 104.639 1.00 38.84 65 ASP C CA 1
ATOM 24034 C C . ASP C 3 74 ? 116.679 114.547 105.395 1.00 38.18 65 ASP C C 1
ATOM 24035 O O . ASP C 3 74 ? 116.858 113.332 105.543 1.00 39.86 65 ASP C O 1
ATOM 24044 N N . MET C 3 75 ? 117.536 115.453 105.868 1.00 37.03 66 MET C N 1
ATOM 24045 C CA . MET C 3 75 ? 118.766 115.030 106.528 1.00 32.90 66 MET C CA 1
ATOM 24046 C C . MET C 3 75 ? 118.477 114.364 107.867 1.00 32.20 66 MET C C 1
ATOM 24047 O O . MET C 3 75 ? 119.179 113.427 108.262 1.00 32.76 66 MET C O 1
ATOM 24061 N N . ALA C 3 76 ? 117.458 114.837 108.585 1.00 34.00 67 ALA C N 1
ATOM 24062 C CA . ALA C 3 76 ? 117.030 114.135 109.790 1.00 31.80 67 ALA C CA 1
ATOM 24063 C C . ALA C 3 76 ? 116.471 112.761 109.447 1.00 34.55 67 ALA C C 1
ATOM 24064 O O . ALA C 3 76 ? 116.703 111.790 110.176 1.00 39.11 67 ALA C O 1
ATOM 24071 N N . ASN C 3 77 ? 115.730 112.659 108.342 1.00 32.36 68 ASN C N 1
ATOM 24072 C CA . ASN C 3 77 ? 115.205 111.369 107.913 1.00 32.42 68 ASN C CA 1
ATOM 24073 C C . ASN C 3 77 ? 116.309 110.410 107.492 1.00 31.27 68 ASN C C 1
ATOM 24074 O O . ASN C 3 77 ? 116.105 109.193 107.535 1.00 34.98 68 ASN C O 1
ATOM 24085 N N . ARG C 3 78 ? 117.467 110.928 107.078 1.00 29.97 69 ARG C N 1
ATOM 24086 C CA . ARG C 3 78 ? 118.586 110.056 106.742 1.00 31.35 69 ARG C CA 1
ATOM 24087 C C . ARG C 3 78 ? 119.073 109.259 107.943 1.00 29.55 69 ARG C C 1
ATOM 24088 O O . ARG C 3 78 ? 119.676 108.196 107.764 1.00 32.68 69 ARG C O 1
ATOM 24109 N N . ILE C 3 79 ? 118.837 109.747 109.155 1.00 30.77 70 ILE C N 1
ATOM 24110 C CA . ILE C 3 79 ? 119.278 109.064 110.368 1.00 30.78 70 ILE C CA 1
ATOM 24111 C C . ILE C 3 79 ? 118.364 107.867 110.608 1.00 30.19 70 ILE C C 1
ATOM 24112 O O . ILE C 3 79 ? 117.138 108.035 110.674 1.00 30.98 70 ILE C O 1
ATOM 24128 N N . PRO C 3 80 ? 118.896 106.654 110.738 1.00 29.94 71 PRO C N 1
ATOM 24129 C CA . PRO C 3 80 ? 118.025 105.496 110.962 1.00 31.28 71 PRO C CA 1
ATOM 24130 C C . PRO C 3 80 ? 117.327 105.567 112.309 1.00 31.50 71 PRO C C 1
ATOM 24131 O O . PRO C 3 80 ? 117.837 106.140 113.275 1.00 35.45 71 PRO C O 1
ATOM 24142 N N . LEU C 3 81 ? 116.135 104.971 112.361 1.00 33.90 72 LEU C N 1
ATOM 24143 C CA . LEU C 3 81 ? 115.382 104.937 113.609 1.00 33.10 72 LEU C CA 1
ATOM 24144 C C . LEU C 3 81 ? 116.150 104.187 114.690 1.00 37.12 72 LEU C C 1
ATOM 24145 O O . LEU C 3 81 ? 116.185 104.616 115.849 1.00 40.81 72 LEU C O 1
ATOM 24161 N N . GLU C 3 82 ? 116.771 103.068 114.329 1.00 36.40 73 GLU C N 1
ATOM 24162 C CA . GLU C 3 82 ? 117.592 102.292 115.246 1.00 37.02 73 GLU C CA 1
ATOM 24163 C C . GLU C 3 82 ? 118.857 101.853 114.523 1.00 32.85 73 GLU C C 1
ATOM 24164 O O . GLU C 3 82 ? 118.886 101.767 113.293 1.00 34.28 73 GLU C O 1
ATOM 24176 N N . TYR C 3 83 ? 119.904 101.577 115.297 1.00 30.30 74 TYR C N 1
ATOM 24177 C CA . TYR C 3 83 ? 121.182 101.140 114.742 1.00 33.04 74 TYR C CA 1
ATOM 24178 C C . TYR C 3 83 ? 121.786 100.097 115.670 1.00 31.89 74 TYR C C 1
ATOM 24179 O O . TYR C 3 83 ? 122.276 100.435 116.752 1.00 33.25 74 TYR C O 1
ATOM 24197 N N . LYS C 3 84 ? 121.758 98.836 115.243 1.00 31.09 75 LYS C N 1
ATOM 24198 C CA . LYS C 3 84 ? 122.361 97.735 115.992 1.00 34.33 75 LYS C CA 1
ATOM 24199 C C . LYS C 3 84 ? 121.862 97.716 117.435 1.00 37.88 75 LYS C C 1
ATOM 24200 O O . LYS C 3 84 ? 122.635 97.604 118.388 1.00 30.79 75 LYS C O 1
ATOM 24219 N N . GLY C 3 85 ? 120.545 97.830 117.590 1.00 35.19 76 GLY C N 1
ATOM 24220 C CA . GLY C 3 85 ? 119.940 97.807 118.904 1.00 38.01 76 GLY C CA 1
ATOM 24221 C C . GLY C 3 85 ? 120.034 99.103 119.675 1.00 39.88 76 GLY C C 1
ATOM 24222 O O . GLY C 3 85 ? 119.748 99.112 120.877 1.00 36.11 76 GLY C O 1
ATOM 24226 N N . ILE C 3 86 ? 120.434 100.194 119.028 1.00 36.94 77 ILE C N 1
ATOM 24227 C CA . ILE C 3 86 ? 120.519 101.508 119.653 1.00 32.42 77 ILE C CA 1
ATOM 24228 C C . ILE C 3 86 ? 119.515 102.413 118.957 1.00 30.95 77 ILE C C 1
ATOM 24229 O O . ILE C 3 86 ? 119.648 102.686 117.758 1.00 35.36 77 ILE C O 1
ATOM 24245 N N . GLN C 3 87 ? 118.516 102.877 119.701 1.00 32.17 78 GLN C N 1
ATOM 24246 C CA . GLN C 3 87 ? 117.537 103.806 119.154 1.00 33.57 78 GLN C CA 1
ATOM 24247 C C . GLN C 3 87 ? 118.150 105.200 119.113 1.00 32.98 78 GLN C C 1
ATOM 24248 O O . GLN C 3 87 ? 118.588 105.723 120.144 1.00 36.54 78 GLN C O 1
ATOM 24262 N N . LEU C 3 88 ? 118.191 105.797 117.923 1.00 30.76 79 LEU C N 1
ATOM 24263 C CA . LEU C 3 88 ? 118.828 107.092 117.731 1.00 26.27 79 LEU C CA 1
ATOM 24264 C C . LEU C 3 88 ? 117.849 108.255 117.747 1.00 26.64 79 LEU C C 1
ATOM 24265 O O . LEU C 3 88 ? 118.235 109.363 118.129 1.00 33.44 79 LEU C O 1
ATOM 24281 N N . LYS C 3 89 ? 116.599 108.035 117.347 1.00 29.08 80 LYS C N 1
ATOM 24282 C CA . LYS C 3 89 ? 115.617 109.105 117.261 1.00 31.80 80 LYS C CA 1
ATOM 24283 C C . LYS C 3 89 ? 114.285 108.613 117.805 1.00 30.92 80 LYS C C 1
ATOM 24284 O O . LYS C 3 89 ? 113.994 107.416 117.805 1.00 38.89 80 LYS C O 1
ATOM 24303 N N . THR C 3 90 ? 113.476 109.558 118.274 1.00 30.76 81 THR C N 1
ATOM 24304 C CA . THR C 3 90 ? 112.124 109.232 118.698 1.00 36.04 81 THR C CA 1
ATOM 24305 C C . THR C 3 90 ? 111.279 108.823 117.497 1.00 39.95 81 THR C C 1
ATOM 24306 O O . THR C 3 90 ? 111.465 109.314 116.380 1.00 40.32 81 THR C O 1
ATOM 24317 N N . ASN C 3 91 ? 110.347 107.907 117.735 1.00 49.84 82 ASN C N 1
ATOM 24318 C CA . ASN C 3 91 ? 109.487 107.405 116.673 1.00 48.63 82 ASN C CA 1
ATOM 24319 C C . ASN C 3 91 ? 108.435 108.443 116.291 1.00 45.38 82 ASN C C 1
ATOM 24320 O O . ASN C 3 91 ? 108.766 109.574 115.935 1.00 44.26 82 ASN C O 1
ATOM 24331 N N . LYS C 3 98 ? 105.135 117.803 117.464 1.00 65.37 89 LYS C N 1
ATOM 24332 C CA . LYS C 3 98 ? 105.594 117.334 118.766 1.00 68.88 89 LYS C CA 1
ATOM 24333 C C . LYS C 3 98 ? 107.067 117.679 118.974 1.00 67.01 89 LYS C C 1
ATOM 24334 O O . LYS C 3 98 ? 107.472 118.074 120.068 1.00 64.47 89 LYS C O 1
ATOM 24353 N N . GLY C 3 99 ? 107.864 117.521 117.919 1.00 54.11 90 GLY C N 1
ATOM 24354 C CA . GLY C 3 99 ? 109.276 117.849 117.973 1.00 51.08 90 GLY C CA 1
ATOM 24355 C C . GLY C 3 99 ? 110.156 116.626 118.128 1.00 52.63 90 GLY C C 1
ATOM 24356 O O . GLY C 3 99 ? 110.299 116.091 119.231 1.00 51.97 90 GLY C O 1
ATOM 24360 N N . GLN C 3 100 ? 110.759 116.179 117.030 1.00 42.29 91 GLN C N 1
ATOM 24361 C CA . GLN C 3 100 ? 111.565 114.968 117.069 1.00 37.71 91 GLN C CA 1
ATOM 24362 C C . GLN C 3 100 ? 112.827 115.192 117.890 1.00 40.27 91 GLN C C 1
ATOM 24363 O O . GLN C 3 100 ? 113.480 116.234 117.791 1.00 34.07 91 GLN C O 1
ATOM 24377 N N . MET C 3 101 ? 113.167 114.201 118.707 1.00 33.83 92 MET C N 1
ATOM 24378 C CA . MET C 3 101 ? 114.352 114.238 119.546 1.00 31.23 92 MET C CA 1
ATOM 24379 C C . MET C 3 101 ? 115.247 113.057 119.203 1.00 31.84 92 MET C C 1
ATOM 24380 O O . MET C 3 101 ? 114.767 111.982 118.834 1.00 35.55 92 MET C O 1
ATOM 24394 N N . CYS C 3 102 ? 116.554 113.266 119.322 1.00 27.63 93 CYS C N 1
ATOM 24395 C CA . CYS C 3 102 ? 117.538 112.242 119.012 1.00 29.12 93 CYS C CA 1
ATOM 24396 C C . CYS C 3 102 ? 118.522 112.115 120.165 1.00 21.73 93 CYS C C 1
ATOM 24397 O O . CYS C 3 102 ? 118.594 112.968 121.052 1.00 21.42 93 CYS C O 1
ATOM 24405 N N . SER C 3 103 ? 119.276 111.023 120.144 1.00 23.07 94 SER C N 1
ATOM 24406 C CA . SER C 3 103 ? 120.315 110.775 121.128 1.00 25.21 94 SER C CA 1
ATOM 24407 C C . SER C 3 103 ? 121.663 111.279 120.618 1.00 20.71 94 SER C C 1
ATOM 24408 O O . SER C 3 103 ? 121.841 111.580 119.437 1.00 27.79 94 SER C O 1
ATOM 24416 N N . ILE C 3 104 ? 122.623 111.383 121.539 1.00 18.81 95 ILE C N 1
ATOM 24417 C CA . ILE C 3 104 ? 123.990 111.720 121.151 1.00 22.12 95 ILE C CA 1
ATOM 24418 C C . ILE C 3 104 ? 124.568 110.634 120.256 1.00 21.69 95 ILE C C 1
ATOM 24419 O O . ILE C 3 104 ? 125.420 110.903 119.394 1.00 25.67 95 ILE C O 1
ATOM 24435 N N . ALA C 3 105 ? 124.116 109.392 120.443 1.00 22.64 96 ALA C N 1
ATOM 24436 C CA . ALA C 3 105 ? 124.497 108.324 119.531 1.00 26.85 96 ALA C CA 1
ATOM 24437 C C . ALA C 3 105 ? 124.079 108.645 118.105 1.00 16.86 96 ALA C C 1
ATOM 24438 O O . ALA C 3 105 ? 124.728 108.197 117.159 1.00 21.25 96 ALA C O 1
ATOM 24445 N N . ALA C 3 106 ? 123.007 109.421 117.927 1.00 18.54 97 ALA C N 1
ATOM 24446 C CA . ALA C 3 106 ? 122.626 109.854 116.586 1.00 19.31 97 ALA C CA 1
ATOM 24447 C C . ALA C 3 106 ? 123.694 110.752 115.976 1.00 19.64 97 ALA C C 1
ATOM 24448 O O . ALA C 3 106 ? 124.021 110.627 114.790 1.00 22.77 97 ALA C O 1
ATOM 24455 N N . VAL C 3 107 ? 124.251 111.664 116.775 1.00 19.00 98 VAL C N 1
ATOM 24456 C CA . VAL C 3 107 ? 125.337 112.516 116.298 1.00 17.32 98 VAL C CA 1
ATOM 24457 C C . VAL C 3 107 ? 126.554 111.673 115.943 1.00 9.07 98 VAL C C 1
ATOM 24458 O O . VAL C 3 107 ? 127.201 111.889 114.909 1.00 9.16 98 VAL C O 1
ATOM 24471 N N . THR C 3 108 ? 126.889 110.704 116.797 1.00 16.25 99 THR C N 1
ATOM 24472 C CA . THR C 3 108 ? 128.019 109.828 116.498 1.00 20.41 99 THR C CA 1
ATOM 24473 C C . THR C 3 108 ? 127.782 109.046 115.212 1.00 10.53 99 THR C C 1
ATOM 24474 O O . THR C 3 108 ? 128.691 108.897 114.385 1.00 16.04 99 THR C O 1
ATOM 24485 N N . TRP C 3 109 ? 126.563 108.538 115.024 1.00 22.99 100 TRP C N 1
ATOM 24486 C CA . TRP C 3 109 ? 126.247 107.813 113.802 1.00 15.47 100 TRP C CA 1
ATOM 24487 C C . TRP C 3 109 ? 126.374 108.714 112.586 1.00 22.68 100 TRP C C 1
ATOM 24488 O O . TRP C 3 109 ? 126.843 108.278 111.533 1.00 22.44 100 TRP C O 1
ATOM 24509 N N . TRP C 3 110 ? 125.922 109.963 112.693 1.00 19.33 101 TRP C N 1
ATOM 24510 C CA . TRP C 3 110 ? 126.078 110.880 111.571 1.00 16.15 101 TRP C CA 1
ATOM 24511 C C . TRP C 3 110 ? 127.549 111.091 111.251 1.00 21.39 101 TRP C C 1
ATOM 24512 O O . TRP C 3 110 ? 127.944 111.099 110.080 1.00 26.96 101 TRP C O 1
ATOM 24533 N N . ASN C 3 111 ? 128.378 111.263 112.280 1.00 15.63 102 ASN C N 1
ATOM 24534 C CA . ASN C 3 111 ? 129.805 111.450 112.052 1.00 18.37 102 ASN C CA 1
ATOM 24535 C C . ASN C 3 111 ? 130.474 110.196 111.505 1.00 20.01 102 ASN C C 1
ATOM 24536 O O . ASN C 3 111 ? 131.553 110.294 110.912 1.00 19.95 102 ASN C O 1
ATOM 24547 N N . THR C 3 112 ? 129.871 109.024 111.700 1.00 22.92 103 THR C N 1
ATOM 24548 C CA . THR C 3 112 ? 130.477 107.780 111.233 1.00 20.75 103 THR C CA 1
ATOM 24549 C C . THR C 3 112 ? 130.014 107.383 109.831 1.00 22.35 103 THR C C 1
ATOM 24550 O O . THR C 3 112 ? 130.836 107.016 108.987 1.00 25.32 103 THR C O 1
ATOM 24561 N N . TYR C 3 113 ? 128.708 107.444 109.568 1.00 23.18 104 TYR C N 1
ATOM 24562 C CA . TYR C 3 113 ? 128.132 106.946 108.325 1.00 25.98 104 TYR C CA 1
ATOM 24563 C C . TYR C 3 113 ? 127.251 107.970 107.621 1.00 25.12 104 TYR C C 1
ATOM 24564 O O . TYR C 3 113 ? 126.607 107.627 106.625 1.00 33.10 104 TYR C O 1
ATOM 24582 N N . GLY C 3 114 ? 127.200 109.208 108.102 1.00 22.37 105 GLY C N 1
ATOM 24583 C CA . GLY C 3 114 ? 126.334 110.207 107.525 1.00 21.06 105 GLY C CA 1
ATOM 24584 C C . GLY C 3 114 ? 126.807 110.659 106.159 1.00 25.85 105 GLY C C 1
ATOM 24585 O O . GLY C 3 114 ? 127.918 110.341 105.724 1.00 22.74 105 GLY C O 1
ATOM 24589 N N . PRO C 3 115 ? 125.964 111.409 105.451 1.00 24.49 106 PRO C N 1
ATOM 24590 C CA . PRO C 3 115 ? 126.361 111.913 104.130 1.00 21.42 106 PRO C CA 1
ATOM 24591 C C . PRO C 3 115 ? 127.566 112.837 104.223 1.00 25.43 106 PRO C C 1
ATOM 24592 O O . PRO C 3 115 ? 127.748 113.555 105.208 1.00 33.50 106 PRO C O 1
ATOM 24603 N N . ILE C 3 116 ? 128.393 112.809 103.184 1.00 18.23 107 ILE C N 1
ATOM 24604 C CA . ILE C 3 116 ? 129.581 113.652 103.126 1.00 26.75 107 ILE C CA 1
ATOM 24605 C C . ILE C 3 116 ? 129.211 114.984 102.489 1.00 31.29 107 ILE C C 1
ATOM 24606 O O . ILE C 3 116 ? 128.648 115.026 101.389 1.00 27.88 107 ILE C O 1
ATOM 24622 N N . GLY C 3 117 ? 129.533 116.076 103.178 1.00 35.00 108 GLY C N 1
ATOM 24623 C CA . GLY C 3 117 ? 129.176 117.402 102.713 1.00 28.06 108 GLY C CA 1
ATOM 24624 C C . GLY C 3 117 ? 130.371 118.244 102.328 1.00 29.46 108 GLY C C 1
ATOM 24625 O O . GLY C 3 117 ? 131.515 117.893 102.628 1.00 36.34 108 GLY C O 1
ATOM 24629 N N . ASP C 3 118 ? 130.114 119.360 101.653 1.00 40.30 109 ASP C N 1
ATOM 24630 C CA . ASP C 3 118 ? 131.181 120.262 101.243 1.00 40.43 109 ASP C CA 1
ATOM 24631 C C . ASP C 3 118 ? 131.526 121.208 102.387 1.00 42.22 109 ASP C C 1
ATOM 24632 O O . ASP C 3 118 ? 130.639 121.847 102.962 1.00 39.84 109 ASP C O 1
ATOM 24641 N N . THR C 3 119 ? 132.815 121.299 102.713 1.00 35.14 110 THR C N 1
ATOM 24642 C CA . THR C 3 119 ? 133.290 122.058 103.862 1.00 30.93 110 THR C CA 1
ATOM 24643 C C . THR C 3 119 ? 133.785 123.454 103.496 1.00 35.31 110 THR C C 1
ATOM 24644 O O . THR C 3 119 ? 134.648 123.993 104.201 1.00 31.51 110 THR C O 1
ATOM 24655 N N . GLU C 3 120 ? 133.268 124.053 102.421 1.00 38.61 111 GLU C N 1
ATOM 24656 C CA . GLU C 3 120 ? 133.738 125.373 102.013 1.00 38.03 111 GLU C CA 1
ATOM 24657 C C . GLU C 3 120 ? 133.390 126.428 103.058 1.00 39.83 111 GLU C C 1
ATOM 24658 O O . GLU C 3 120 ? 134.179 127.342 103.323 1.00 35.99 111 GLU C O 1
ATOM 24670 N N . GLY C 3 121 ? 132.211 126.316 103.663 1.00 34.20 112 GLY C N 1
ATOM 24671 C CA . GLY C 3 121 ? 131.738 127.320 104.593 1.00 29.22 112 GLY C CA 1
ATOM 24672 C C . GLY C 3 121 ? 132.594 127.447 105.834 1.00 29.94 112 GLY C C 1
ATOM 24673 O O . GLY C 3 121 ? 132.930 128.557 106.255 1.00 36.30 112 GLY C O 1
ATOM 24677 N N . PHE C 3 122 ? 132.952 126.310 106.433 1.00 28.25 113 PHE C N 1
ATOM 24678 C CA . PHE C 3 122 ? 133.734 126.335 107.662 1.00 23.40 113 PHE C CA 1
ATOM 24679 C C . PHE C 3 122 ? 135.098 126.969 107.427 1.00 23.49 113 PHE C C 1
ATOM 24680 O O . PHE C 3 122 ? 135.595 127.737 108.258 1.00 32.67 113 PHE C O 1
ATOM 24697 N N . GLU C 3 123 ? 135.720 126.652 106.291 1.00 27.72 114 GLU C N 1
ATOM 24698 C CA . GLU C 3 123 ? 137.034 127.203 105.984 1.00 24.55 114 GLU C CA 1
ATOM 24699 C C . GLU C 3 123 ? 136.986 128.723 105.901 1.00 28.71 114 GLU C C 1
ATOM 24700 O O . GLU C 3 123 ? 137.938 129.406 106.291 1.00 23.44 114 GLU C O 1
ATOM 24712 N N . ARG C 3 124 ? 135.878 129.269 105.397 1.00 28.87 115 ARG C N 1
ATOM 24713 C CA . ARG C 3 124 ? 135.767 130.711 105.212 1.00 27.86 115 ARG C CA 1
ATOM 24714 C C . ARG C 3 124 ? 135.317 131.418 106.484 1.00 27.26 115 ARG C C 1
ATOM 24715 O O . ARG C 3 124 ? 135.856 132.478 106.820 1.00 25.59 115 ARG C O 1
ATOM 24736 N N . VAL C 3 125 ? 134.345 130.853 107.203 1.00 28.57 116 VAL C N 1
ATOM 24737 C CA . VAL C 3 125 ? 133.792 131.539 108.366 1.00 27.83 116 VAL C CA 1
ATOM 24738 C C . VAL C 3 125 ? 134.830 131.672 109.471 1.00 26.46 116 VAL C C 1
ATOM 24739 O O . VAL C 3 125 ? 134.840 132.669 110.201 1.00 25.19 116 VAL C O 1
ATOM 24752 N N . TYR C 3 126 ? 135.707 130.682 109.628 1.00 22.73 117 TYR C N 1
ATOM 24753 C CA . TYR C 3 126 ? 136.676 130.662 110.717 1.00 25.68 117 TYR C CA 1
ATOM 24754 C C . TYR C 3 126 ? 138.098 130.913 110.225 1.00 21.12 117 TYR C C 1
ATOM 24755 O O . TYR C 3 126 ? 139.056 130.363 110.772 1.00 23.50 117 TYR C O 1
ATOM 24773 N N . GLU C 3 127 ? 138.249 131.758 109.204 1.00 29.62 118 GLU C N 1
ATOM 24774 C CA . GLU C 3 127 ? 139.575 132.063 108.679 1.00 16.93 118 GLU C CA 1
ATOM 24775 C C . GLU C 3 127 ? 140.468 132.699 109.736 1.00 22.98 118 GLU C C 1
ATOM 24776 O O . GLU C 3 127 ? 141.687 132.498 109.719 1.00 26.48 118 GLU C O 1
ATOM 24788 N N . SER C 3 128 ? 139.889 133.473 110.654 1.00 26.11 119 SER C N 1
ATOM 24789 C CA . SER C 3 128 ? 140.691 134.100 111.700 1.00 18.99 119 SER C CA 1
ATOM 24790 C C . SER C 3 128 ? 141.360 133.052 112.580 1.00 22.29 119 SER C C 1
ATOM 24791 O O . SER C 3 128 ? 142.533 133.190 112.947 1.00 24.28 119 SER C O 1
ATOM 24799 N N . PHE C 3 129 ? 140.632 131.988 112.922 1.00 22.08 120 PHE C N 1
ATOM 24800 C CA . PHE C 3 129 ? 141.214 130.923 113.730 1.00 20.16 120 PHE C CA 1
ATOM 24801 C C . PHE C 3 129 ? 142.279 130.153 112.960 1.00 19.95 120 PHE C C 1
ATOM 24802 O O . PHE C 3 129 ? 143.268 129.708 113.551 1.00 15.53 120 PHE C O 1
ATOM 24819 N N . PHE C 3 130 ? 142.101 129.983 111.650 1.00 22.06 121 PHE C N 1
ATOM 24820 C CA . PHE C 3 130 ? 143.136 129.334 110.853 1.00 21.30 121 PHE C CA 1
ATOM 24821 C C . PHE C 3 130 ? 144.391 130.194 110.778 1.00 13.55 121 PHE C C 1
ATOM 24822 O O . PHE C 3 130 ? 145.510 129.671 110.803 1.00 27.54 121 PHE C O 1
ATOM 24839 N N . LEU C 3 131 ? 144.230 131.516 110.689 1.00 21.04 122 LEU C N 1
ATOM 24840 C CA . LEU C 3 131 ? 145.387 132.402 110.765 1.00 16.44 122 LEU C CA 1
ATOM 24841 C C . LEU C 3 131 ? 146.060 132.303 112.125 1.00 12.74 122 LEU C C 1
ATOM 24842 O O . LEU C 3 131 ? 147.289 132.347 112.225 1.00 26.29 122 LEU C O 1
ATOM 24858 N N . ARG C 3 132 ? 145.265 132.185 113.188 1.00 13.87 123 ARG C N 1
ATOM 24859 C CA . ARG C 3 132 ? 145.825 131.978 114.520 1.00 14.82 123 ARG C CA 1
ATOM 24860 C C . ARG C 3 132 ? 146.664 130.704 114.568 1.00 16.32 123 ARG C C 1
ATOM 24861 O O . ARG C 3 132 ? 147.792 130.698 115.082 1.00 13.42 123 ARG C O 1
ATOM 24882 N N . LYS C 3 133 ? 146.124 129.611 114.026 1.00 16.88 124 LYS C N 1
ATOM 24883 C CA . LYS C 3 133 ? 146.847 128.344 114.021 1.00 14.81 124 LYS C CA 1
ATOM 24884 C C . LYS C 3 133 ? 148.119 128.437 113.189 1.00 22.78 124 LYS C C 1
ATOM 24885 O O . LYS C 3 133 ? 149.158 127.894 113.573 1.00 24.60 124 LYS C O 1
ATOM 24904 N N . MET C 3 134 ? 148.051 129.101 112.034 1.00 21.19 125 MET C N 1
ATOM 24905 C CA . MET C 3 134 ? 149.241 129.266 111.205 1.00 19.89 125 MET C CA 1
ATOM 24906 C C . MET C 3 134 ? 150.293 130.098 111.923 1.00 16.62 125 MET C C 1
ATOM 24907 O O . MET C 3 134 ? 151.489 129.794 111.855 1.00 24.55 125 MET C O 1
ATOM 24921 N N . ARG C 3 135 ? 149.865 131.153 112.6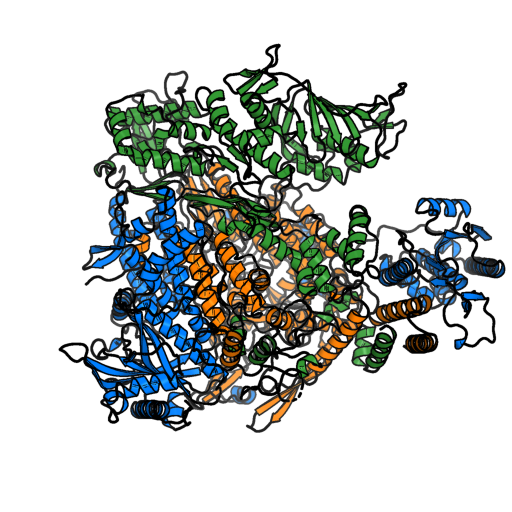14 1.00 18.78 126 ARG C N 1
ATOM 24922 C CA . ARG C 3 135 ? 150.796 131.968 113.381 1.00 21.25 126 ARG C CA 1
ATOM 24923 C C . ARG C 3 135 ? 151.478 131.137 114.458 1.00 18.23 126 ARG C C 1
ATOM 24924 O O . ARG C 3 135 ? 152.675 131.302 114.717 1.00 19.84 126 ARG C O 1
ATOM 24945 N N . LEU C 3 136 ? 150.728 130.238 115.099 1.00 26.52 127 LEU C N 1
ATOM 24946 C CA . LEU C 3 136 ? 151.336 129.332 116.071 1.00 14.36 127 LEU C CA 1
ATOM 24947 C C . LEU C 3 136 ? 152.314 128.368 115.403 1.00 13.79 127 LEU C C 1
ATOM 24948 O O . LEU C 3 136 ? 153.406 128.121 115.927 1.00 20.18 127 LEU C O 1
ATOM 24964 N N . ASP C 3 137 ? 151.941 127.812 114.248 1.00 21.93 128 ASP C N 1
ATOM 24965 C CA . ASP C 3 137 ? 152.749 126.769 113.623 1.00 18.30 128 ASP C CA 1
ATOM 24966 C C . ASP C 3 137 ? 154.065 127.317 113.088 1.00 23.98 128 ASP C C 1
ATOM 24967 O O . ASP C 3 137 ? 155.105 126.657 113.196 1.00 23.80 128 ASP C O 1
ATOM 24976 N N . ASN C 3 138 ? 154.042 128.505 112.493 1.00 22.49 129 ASN C N 1
ATOM 24977 C CA . ASN C 3 138 ? 155.253 129.107 111.937 1.00 14.77 129 ASN C CA 1
ATOM 24978 C C . ASN C 3 138 ? 155.950 129.987 112.966 1.00 20.26 129 ASN C C 1
ATOM 24979 O O . ASN C 3 138 ? 156.333 131.121 112.690 1.00 31.06 129 ASN C O 1
ATOM 24990 N N . ALA C 3 139 ? 156.150 129.444 114.161 1.00 19.57 130 ALA C N 1
ATOM 24991 C CA . ALA C 3 139 ? 156.748 130.175 115.264 1.00 13.51 130 ALA C CA 1
ATOM 24992 C C . ALA C 3 139 ? 157.946 129.408 115.798 1.00 12.00 130 ALA C C 1
ATOM 24993 O O . ALA C 3 139 ? 158.000 128.177 115.729 1.00 26.18 130 ALA C O 1
ATOM 25000 N N . THR C 3 140 ? 158.907 130.153 116.326 1.00 17.47 131 THR C N 1
ATOM 25001 C CA . THR C 3 140 ? 160.103 129.594 116.929 1.00 13.68 131 THR C CA 1
ATOM 25002 C C . THR C 3 140 ? 160.066 129.840 118.430 1.00 12.09 131 THR C C 1
ATOM 25003 O O . THR C 3 140 ? 159.553 130.860 118.896 1.00 17.87 131 THR C O 1
ATOM 25014 N N . TRP C 3 141 ? 160.600 128.887 119.185 1.00 9.32 132 TRP C N 1
ATOM 25015 C CA . TRP C 3 141 ? 160.659 128.974 120.636 1.00 7.70 132 TRP C CA 1
ATOM 25016 C C . TRP C 3 141 ? 162.109 129.097 121.075 1.00 14.90 132 TRP C C 1
ATOM 25017 O O . TRP C 3 141 ? 162.958 128.302 120.661 1.00 20.14 132 TRP C O 1
ATOM 25038 N N . GLY C 3 142 ? 162.387 130.093 121.903 1.00 0.00 133 GLY C N 1
ATOM 25039 C CA . GLY C 3 142 ? 163.696 130.272 122.490 1.00 17.59 133 GLY C CA 1
ATOM 25040 C C . GLY C 3 142 ? 163.826 129.517 123.794 1.00 15.44 133 GLY C C 1
ATOM 25041 O O . GLY C 3 142 ? 163.056 128.603 124.097 1.00 20.21 133 GLY C O 1
ATOM 25045 N N . ARG C 3 143 ? 164.820 129.911 124.578 1.00 12.07 134 ARG C N 1
ATOM 25046 C CA . ARG C 3 143 ? 165.050 129.278 125.865 1.00 15.09 134 ARG C CA 1
ATOM 25047 C C . ARG C 3 143 ? 163.976 129.684 126.865 1.00 8.20 134 ARG C C 1
ATOM 25048 O O . ARG C 3 143 ? 163.176 130.590 126.625 1.00 13.78 134 ARG C O 1
ATOM 25069 N N . ILE C 3 144 ? 163.976 129.007 128.008 1.00 14.93 135 ILE C N 1
ATOM 25070 C CA . ILE C 3 144 ? 163.155 129.385 129.150 1.00 3.69 135 ILE C CA 1
ATOM 25071 C C . ILE C 3 144 ? 164.089 129.780 130.284 1.00 11.13 135 ILE C C 1
ATOM 25072 O O . ILE C 3 144 ? 165.013 129.033 130.626 1.00 20.55 135 ILE C O 1
ATOM 25088 N N . THR C 3 145 ? 163.855 130.955 130.855 1.00 7.52 136 THR C N 1
ATOM 25089 C CA . THR C 3 145 ? 164.657 131.475 131.950 1.00 17.80 136 THR C CA 1
ATOM 25090 C C . THR C 3 145 ? 163.821 131.535 133.219 1.00 13.06 136 THR C C 1
ATOM 25091 O O . THR C 3 145 ? 162.613 131.775 133.176 1.00 14.73 136 THR C O 1
ATOM 25102 N N . PHE C 3 146 ? 164.477 131.311 134.352 1.00 9.29 137 PHE C N 1
ATOM 25103 C CA . PHE C 3 146 ? 163.837 131.357 135.659 1.00 4.26 137 PHE C CA 1
ATOM 25104 C C . PHE C 3 146 ? 164.378 132.556 136.423 1.00 13.24 137 PHE C C 1
ATOM 25105 O O . PHE C 3 146 ? 165.595 132.702 136.578 1.00 18.96 137 PHE C O 1
ATOM 25122 N N . GLY C 3 147 ? 163.476 133.415 136.885 1.00 8.08 138 GLY C N 1
ATOM 25123 C CA . GLY C 3 147 ? 163.852 134.608 137.600 1.00 5.31 138 GLY C CA 1
ATOM 25124 C C . GLY C 3 147 ? 162.670 135.532 137.786 1.00 11.48 138 GLY C C 1
ATOM 25125 O O . GLY C 3 147 ? 161.594 135.319 137.219 1.00 9.57 138 GLY C O 1
ATOM 25129 N N . PRO C 3 148 ? 162.841 136.579 138.590 1.00 12.13 139 PRO C N 1
ATOM 25130 C CA . PRO C 3 148 ? 161.727 137.504 138.827 1.00 15.63 139 PRO C CA 1
ATOM 25131 C C . PRO C 3 148 ? 161.262 138.159 137.535 1.00 11.76 139 PRO C C 1
ATOM 25132 O O . PRO C 3 148 ? 162.066 138.547 136.686 1.00 11.36 139 PRO C O 1
ATOM 25143 N N . VAL C 3 149 ? 159.945 138.283 137.400 1.00 17.17 140 VAL C N 1
ATOM 25144 C CA . VAL C 3 149 ? 159.315 138.911 136.246 1.00 15.02 140 VAL C CA 1
ATOM 25145 C C . VAL C 3 149 ? 158.273 139.882 136.778 1.00 17.09 140 VAL C C 1
ATOM 25146 O O . VAL C 3 149 ? 157.200 139.460 137.226 1.00 15.65 140 VAL C O 1
ATOM 25159 N N . GLU C 3 150 ? 158.576 141.175 136.725 1.00 19.34 141 GLU C N 1
ATOM 25160 C CA . GLU C 3 150 ? 157.616 142.190 137.139 1.00 21.06 141 GLU C CA 1
ATOM 25161 C C . GLU C 3 150 ? 156.656 142.460 135.988 1.00 21.96 141 GLU C C 1
ATOM 25162 O O . GLU C 3 150 ? 157.083 142.832 134.891 1.00 27.97 141 GLU C O 1
ATOM 25174 N N . ARG C 3 151 ? 155.366 142.277 136.239 1.00 15.83 142 ARG C N 1
ATOM 25175 C CA . ARG C 3 151 ? 154.337 142.430 135.224 1.00 11.91 142 ARG C CA 1
ATOM 25176 C C . ARG C 3 151 ? 153.446 143.613 135.570 1.00 9.74 142 ARG C C 1
ATOM 25177 O O . ARG C 3 151 ? 153.154 143.860 136.744 1.00 17.30 142 ARG C O 1
ATOM 25198 N N . VAL C 3 152 ? 153.024 144.345 134.545 1.00 14.91 143 VAL C N 1
ATOM 25199 C CA . VAL C 3 152 ? 152.164 145.510 134.704 1.00 10.27 143 VAL C CA 1
ATOM 25200 C C . VAL C 3 152 ? 150.867 145.248 133.957 1.00 10.76 143 VAL C C 1
ATOM 25201 O O . VAL C 3 152 ? 150.874 144.649 132.878 1.00 12.53 143 VAL C O 1
ATOM 25214 N N . ARG C 3 153 ? 149.754 145.677 134.540 1.00 15.30 144 ARG C N 1
ATOM 25215 C CA . ARG C 3 153 ? 148.439 145.454 133.952 1.00 17.30 144 ARG C CA 1
ATOM 25216 C C . ARG C 3 153 ? 148.129 146.596 132.993 1.00 17.62 144 ARG C C 1
ATOM 25217 O O . ARG C 3 153 ? 147.985 147.749 133.411 1.00 25.46 144 ARG C O 1
ATOM 25238 N N . LYS C 3 154 ? 148.022 146.272 131.708 1.00 18.28 145 LYS C N 1
ATOM 25239 C CA . LYS C 3 154 ? 147.765 147.251 130.665 1.00 20.80 145 LYS C CA 1
ATOM 25240 C C . LYS C 3 154 ? 146.602 146.787 129.807 1.00 8.27 145 LYS C C 1
ATOM 25241 O O . LYS C 3 154 ? 146.346 145.589 129.677 1.00 16.85 145 LYS C O 1
ATOM 25260 N N . ARG C 3 155 ? 145.895 147.751 129.225 1.00 15.64 146 ARG C N 1
ATOM 25261 C CA . ARG C 3 155 ? 144.845 147.457 128.258 1.00 21.02 146 ARG C CA 1
ATOM 25262 C C . ARG C 3 155 ? 145.507 147.167 126.917 1.00 22.08 146 ARG C C 1
ATOM 25263 O O . ARG C 3 155 ? 146.106 148.057 126.306 1.00 22.80 146 ARG C O 1
ATOM 25284 N N . VAL C 3 156 ? 145.407 145.919 126.461 1.00 28.08 147 VAL C N 1
ATOM 25285 C CA . VAL C 3 156 ? 146.108 145.458 125.274 1.00 19.72 147 VAL C CA 1
ATOM 25286 C C . VAL C 3 156 ? 145.127 144.759 124.345 1.00 6.43 147 VAL C C 1
ATOM 25287 O O . VAL C 3 156 ? 144.056 144.303 124.754 1.00 19.64 147 VAL C O 1
ATOM 25300 N N . LEU C 3 157 ? 145.519 144.685 123.077 1.00 15.02 148 LEU C N 1
ATOM 25301 C CA . LEU C 3 157 ? 144.736 144.006 122.057 1.00 21.83 148 LEU C CA 1
ATOM 25302 C C . LEU C 3 157 ? 144.942 142.499 122.145 1.00 14.26 148 LEU C C 1
ATOM 25303 O O . LEU C 3 157 ? 146.065 142.021 122.317 1.00 21.89 148 LEU C O 1
ATOM 25319 N N . LEU C 3 158 ? 143.846 141.750 122.018 1.00 17.32 149 LEU C N 1
ATOM 25320 C CA . LEU C 3 158 ? 143.915 140.301 122.172 1.00 19.31 149 LEU C CA 1
ATOM 25321 C C . LEU C 3 158 ? 144.356 139.616 120.883 1.00 20.03 149 LEU C C 1
ATOM 25322 O O . LEU C 3 158 ? 145.280 138.797 120.897 1.00 21.94 149 LEU C O 1
ATOM 25338 N N . ASN C 3 159 ? 143.713 139.940 119.762 1.00 18.02 150 ASN C N 1
ATOM 25339 C CA . ASN C 3 159 ? 143.975 139.248 118.514 1.00 21.27 150 ASN C CA 1
ATOM 25340 C C . ASN C 3 159 ? 144.377 140.231 117.421 1.00 18.41 150 ASN C C 1
ATOM 25341 O O . ASN C 3 159 ? 143.781 141.307 117.312 1.00 34.80 150 ASN C O 1
ATOM 25352 N N . PRO C 3 160 ? 145.372 139.897 116.597 1.00 24.83 151 PRO C N 1
ATOM 25353 C CA . PRO C 3 160 ? 145.749 140.801 115.505 1.00 22.94 151 PRO C CA 1
ATOM 25354 C C . PRO C 3 160 ? 144.616 140.988 114.508 1.00 22.80 151 PRO C C 1
ATOM 25355 O O . PRO C 3 160 ? 143.824 140.078 114.255 1.00 29.96 151 PRO C O 1
ATOM 25366 N N . LEU C 3 161 ? 144.548 142.190 113.940 1.00 34.34 152 LEU C N 1
ATOM 25367 C CA . LEU C 3 161 ? 143.598 142.510 112.882 1.00 32.32 152 LEU C CA 1
ATOM 25368 C C . LEU C 3 161 ? 144.320 143.291 111.796 1.00 39.07 152 LEU C C 1
ATOM 25369 O O . LEU C 3 161 ? 145.046 144.243 112.097 1.00 42.13 152 LEU C O 1
ATOM 25385 N N . THR C 3 162 ? 144.124 142.890 110.539 1.00 48.62 153 THR C N 1
ATOM 25386 C CA . THR C 3 162 ? 144.731 143.630 109.437 1.00 50.82 153 THR C CA 1
ATOM 25387 C C . THR C 3 162 ? 144.167 145.043 109.352 1.00 49.71 153 THR C C 1
ATOM 25388 O O . THR C 3 162 ? 144.920 146.010 109.191 1.00 53.89 153 THR C O 1
ATOM 25399 N N . LYS C 3 163 ? 142.847 145.182 109.461 1.00 44.39 154 LYS C N 1
ATOM 25400 C CA . LYS C 3 163 ? 142.191 146.483 109.500 1.00 46.04 154 LYS C CA 1
ATOM 25401 C C . LYS C 3 163 ? 141.329 146.541 110.750 1.00 44.77 154 LYS C C 1
ATOM 25402 O O . LYS C 3 163 ? 140.540 145.625 111.004 1.00 46.15 154 LYS C O 1
ATOM 25421 N N . GLU C 3 164 ? 141.479 147.610 111.523 1.00 38.59 155 GLU C N 1
ATOM 25422 C CA . GLU C 3 164 ? 140.767 147.784 112.781 1.00 36.79 155 GLU C CA 1
ATOM 25423 C C . GLU C 3 164 ? 139.979 149.085 112.745 1.00 42.72 155 GLU C C 1
ATOM 25424 O O . GLU C 3 164 ? 140.482 150.110 112.273 1.00 37.50 155 GLU C O 1
ATOM 25436 N N . MET C 3 165 ? 138.751 149.036 113.239 1.00 43.43 156 MET C N 1
ATOM 25437 C CA . MET C 3 165 ? 137.897 150.203 113.374 1.00 42.64 156 MET C CA 1
ATOM 25438 C C . MET C 3 165 ? 137.067 150.043 114.636 1.00 41.33 156 MET C C 1
ATOM 25439 O O . MET C 3 165 ? 136.901 148.926 115.138 1.00 40.73 156 MET C O 1
ATOM 25453 N N . PRO C 3 166 ? 136.541 151.142 115.180 1.00 44.38 157 PRO C N 1
ATOM 25454 C CA . PRO C 3 166 ? 135.703 151.028 116.371 1.00 46.59 157 PRO C CA 1
ATOM 25455 C C . PRO C 3 166 ? 134.403 150.316 116.048 1.00 45.17 157 PRO C C 1
ATOM 25456 O O . PRO C 3 166 ? 133.990 150.247 114.878 1.00 41.80 157 PRO C O 1
ATOM 25467 N N . PRO C 3 167 ? 133.721 149.763 117.055 1.00 48.82 158 PRO C N 1
ATOM 25468 C CA . PRO C 3 167 ? 132.553 148.910 116.770 1.00 50.55 158 PRO C CA 1
ATOM 25469 C C . PRO C 3 167 ? 131.470 149.566 115.926 1.00 52.48 158 PRO C C 1
ATOM 25470 O O . PRO C 3 167 ? 130.852 148.879 115.108 1.00 54.53 158 PRO C O 1
ATOM 25481 N N . ASP C 3 168 ? 131.198 150.861 116.107 1.00 51.77 159 ASP C N 1
ATOM 25482 C CA . ASP C 3 168 ? 130.132 151.496 115.332 1.00 50.78 159 ASP C CA 1
ATOM 25483 C C . ASP C 3 168 ? 130.466 151.524 113.844 1.00 49.51 159 ASP C C 1
ATOM 25484 O O . ASP C 3 168 ? 129.618 151.204 112.999 1.00 48.74 159 ASP C O 1
ATOM 25493 N N . GLU C 3 169 ? 131.699 151.906 113.505 1.00 40.12 160 GLU C N 1
ATOM 25494 C CA . GLU C 3 169 ? 132.121 151.908 112.109 1.00 40.38 160 GLU C CA 1
ATOM 25495 C C . GLU C 3 169 ? 132.058 150.504 111.523 1.00 42.56 160 GLU C C 1
ATOM 25496 O O . GLU C 3 169 ? 131.614 150.313 110.384 1.00 42.41 160 GLU C O 1
ATOM 25508 N N . ALA C 3 170 ? 132.508 149.509 112.288 1.00 36.52 161 ALA C N 1
ATOM 25509 C CA . ALA C 3 170 ? 132.469 148.134 111.809 1.00 37.65 161 ALA C CA 1
ATOM 25510 C C . ALA C 3 170 ? 131.037 147.679 111.568 1.00 32.92 161 ALA C C 1
ATOM 25511 O O . ALA C 3 170 ? 130.755 146.994 110.581 1.00 35.03 161 ALA C O 1
ATOM 25518 N N . SER C 3 171 ? 130.119 148.045 112.464 1.00 31.66 162 SER C N 1
ATOM 25519 C CA . SER C 3 171 ? 128.721 147.668 112.289 1.00 34.39 162 SER C CA 1
ATOM 25520 C C . SER C 3 171 ? 128.128 148.317 111.046 1.00 34.60 162 SER C C 1
ATOM 25521 O O . SER C 3 171 ? 127.390 147.672 110.292 1.00 38.40 162 SER C O 1
ATOM 25529 N N . ASN C 3 172 ? 128.437 149.594 110.814 1.00 40.30 163 ASN C N 1
ATOM 25530 C CA . ASN C 3 172 ? 127.957 150.249 109.600 1.00 36.63 163 ASN C CA 1
ATOM 25531 C C . ASN C 3 172 ? 128.515 149.572 108.353 1.00 35.89 163 ASN C C 1
ATOM 25532 O O . ASN C 3 172 ? 127.786 149.338 107.381 1.00 34.08 163 ASN C O 1
ATOM 25543 N N . VAL C 3 173 ? 129.808 149.238 108.367 1.00 39.99 164 VAL C N 1
ATOM 25544 C CA . VAL C 3 173 ? 130.423 148.576 107.220 1.00 35.33 164 VAL C CA 1
ATOM 25545 C C . VAL C 3 173 ? 129.781 147.216 106.980 1.00 35.13 164 VAL C C 1
ATOM 25546 O O . VAL C 3 173 ? 129.534 146.820 105.834 1.00 41.14 164 VAL C O 1
ATOM 25559 N N . ILE C 3 174 ? 129.511 146.473 108.053 1.00 32.68 165 ILE C N 1
ATOM 25560 C CA . ILE C 3 174 ? 128.913 145.150 107.912 1.00 27.62 165 ILE C CA 1
ATOM 25561 C C . ILE C 3 174 ? 127.494 145.260 107.374 1.00 32.53 165 ILE C C 1
ATOM 25562 O O . ILE C 3 174 ? 127.073 144.458 106.534 1.00 36.36 165 ILE C O 1
ATOM 25578 N N . MET C 3 175 ? 126.727 146.240 107.855 1.00 34.72 166 MET C N 1
ATOM 25579 C CA . MET C 3 175 ? 125.392 146.450 107.307 1.00 34.38 166 MET C CA 1
ATOM 25580 C C . MET C 3 175 ? 125.466 146.795 105.828 1.00 37.19 166 MET C C 1
ATOM 25581 O O . MET C 3 175 ? 124.632 146.346 105.035 1.00 39.87 166 MET C O 1
ATOM 25595 N N . GLU C 3 176 ? 126.462 147.591 105.436 1.00 33.21 167 GLU C N 1
ATOM 25596 C CA . GLU C 3 176 ? 126.632 147.903 104.022 1.00 37.84 167 GLU C CA 1
ATOM 25597 C C . GLU C 3 176 ? 126.943 146.649 103.214 1.00 41.28 167 GLU C C 1
ATOM 25598 O O . GLU C 3 176 ? 126.411 146.459 102.114 1.00 41.45 167 GLU C O 1
ATOM 25610 N N . ILE C 3 177 ? 127.810 145.785 103.741 1.00 38.24 168 ILE C N 1
ATOM 25611 C CA . ILE C 3 177 ? 128.248 144.612 102.989 1.00 41.10 168 ILE C CA 1
ATOM 25612 C C . ILE C 3 177 ? 127.120 143.594 102.864 1.00 36.92 168 ILE C C 1
ATOM 25613 O O . ILE C 3 177 ? 126.858 143.065 101.778 1.00 38.35 168 ILE C O 1
ATOM 25629 N N . LEU C 3 178 ? 126.436 143.303 103.969 1.00 30.98 169 LEU C N 1
ATOM 25630 C CA . LEU C 3 178 ? 125.501 142.186 104.026 1.00 28.62 169 LEU C CA 1
ATOM 25631 C C . LEU C 3 178 ? 124.046 142.594 103.859 1.00 32.11 169 LEU C C 1
ATOM 25632 O O . LEU C 3 178 ? 123.269 141.833 103.276 1.00 31.77 169 LEU C O 1
ATOM 25648 N N . PHE C 3 179 ? 123.652 143.763 104.358 1.00 29.71 170 PHE C N 1
ATOM 25649 C CA . PHE C 3 179 ? 122.267 144.230 104.281 1.00 31.95 170 PHE C CA 1
ATOM 25650 C C . PHE C 3 179 ? 122.237 145.656 103.745 1.00 32.15 170 PHE C C 1
ATOM 25651 O O . PHE C 3 179 ? 121.799 146.585 104.430 1.00 35.99 170 PHE C O 1
ATOM 25668 N N . PRO C 3 180 ? 122.697 145.864 102.510 1.00 39.81 171 PRO C N 1
ATOM 25669 C CA . PRO C 3 180 ? 122.714 147.230 101.964 1.00 39.71 171 PRO C CA 1
ATOM 25670 C C . PRO C 3 180 ? 121.340 147.869 101.881 1.00 43.44 171 PRO C C 1
ATOM 25671 O O . PRO C 3 180 ? 121.226 149.089 102.048 1.00 41.07 171 PRO C O 1
ATOM 25682 N N . LYS C 3 181 ? 120.290 147.085 101.627 1.00 43.38 172 LYS C N 1
ATOM 25683 C CA . LYS C 3 181 ? 118.959 147.664 101.479 1.00 41.60 172 LYS C CA 1
ATOM 25684 C C . LYS C 3 181 ? 118.505 148.329 102.772 1.00 39.83 172 LYS C C 1
ATOM 25685 O O . LYS C 3 181 ? 118.119 149.503 102.780 1.00 45.72 172 LYS C O 1
ATOM 25704 N N . GLU C 3 182 ? 118.547 147.594 103.877 1.00 37.14 173 GLU C N 1
ATOM 25705 C CA . GLU C 3 182 ? 118.084 148.106 105.166 1.00 40.03 173 GLU C CA 1
ATOM 25706 C C . GLU C 3 182 ? 119.262 148.604 106.004 1.00 34.48 173 GLU C C 1
ATOM 25707 O O . GLU C 3 182 ? 119.487 148.172 107.131 1.00 39.00 173 GLU C O 1
ATOM 25719 N N . ALA C 3 183 ? 120.012 149.549 105.431 1.00 39.27 174 ALA C N 1
ATOM 25720 C CA . ALA C 3 183 ? 121.166 150.135 106.097 1.00 42.54 174 ALA C CA 1
ATOM 25721 C C . ALA C 3 183 ? 120.931 151.555 106.591 1.00 45.49 174 ALA C C 1
ATOM 25722 O O . ALA C 3 183 ? 121.661 152.008 107.478 1.00 47.77 174 ALA C O 1
ATOM 25729 N N . GLY C 3 184 ? 119.948 152.265 106.043 1.00 48.33 175 GLY C N 1
ATOM 25730 C CA . GLY C 3 184 ? 119.584 153.574 106.548 1.00 46.17 175 GLY C CA 1
ATOM 25731 C C . GLY C 3 184 ? 120.440 154.710 106.027 1.00 48.33 175 GLY C C 1
ATOM 25732 O O . GLY C 3 184 ? 120.822 154.726 104.854 1.00 51.02 175 GLY C O 1
ATOM 25736 N N . ILE C 3 185 ? 120.742 155.666 106.896 1.00 53.24 176 ILE C N 1
ATOM 25737 C CA . ILE C 3 185 ? 121.471 156.871 106.483 1.00 52.74 176 ILE C CA 1
ATOM 25738 C C . ILE C 3 185 ? 122.892 156.488 106.078 1.00 54.73 176 ILE C C 1
ATOM 25739 O O . ILE C 3 185 ? 123.553 155.726 106.805 1.00 55.23 176 ILE C O 1
ATOM 25755 N N . PRO C 3 186 ? 123.407 156.977 104.943 1.00 55.73 177 PRO C N 1
ATOM 25756 C CA . PRO C 3 186 ? 124.822 156.740 104.618 1.00 55.38 177 PRO C CA 1
ATOM 25757 C C . PRO C 3 186 ? 125.768 157.603 105.442 1.00 55.07 177 PRO C C 1
ATOM 25758 O O . PRO C 3 186 ? 126.177 158.682 105.005 1.00 56.76 177 PRO C O 1
ATOM 25769 N N . ARG C 3 187 ? 126.113 157.142 106.642 1.00 58.52 178 ARG C N 1
ATOM 25770 C CA . ARG C 3 187 ? 127.004 157.903 107.508 1.00 59.48 178 ARG C CA 1
ATOM 25771 C C . ARG C 3 187 ? 128.330 158.174 106.806 1.00 59.46 178 ARG C C 1
ATOM 25772 O O . ARG C 3 187 ? 128.937 157.272 106.221 1.00 59.72 178 ARG C O 1
ATOM 25793 N N . GLU C 3 188 ? 128.783 159.428 106.872 1.00 62.03 179 GLU C N 1
ATOM 25794 C CA . GLU C 3 188 ? 130.018 159.812 106.196 1.00 61.66 179 GLU C CA 1
ATOM 25795 C C . GLU C 3 188 ? 131.228 159.064 106.738 1.00 61.21 179 GLU C C 1
ATOM 25796 O O . GLU C 3 188 ? 132.220 158.906 106.018 1.00 60.90 179 GLU C O 1
ATOM 25808 N N . SER C 3 189 ? 131.166 158.593 107.985 1.00 60.04 180 SER C N 1
ATOM 25809 C CA . SER C 3 189 ? 132.290 157.869 108.564 1.00 60.74 180 SER C CA 1
ATOM 25810 C C . SER C 3 189 ? 132.645 156.622 107.767 1.00 59.09 180 SER C C 1
ATOM 25811 O O . SER C 3 189 ? 133.785 156.152 107.847 1.00 58.42 180 SER C O 1
ATOM 25819 N N . THR C 3 190 ? 131.701 156.077 107.001 1.00 55.07 181 THR C N 1
ATOM 25820 C CA . THR C 3 190 ? 131.957 154.886 106.204 1.00 54.90 181 THR C CA 1
ATOM 25821 C C . THR C 3 190 ? 132.755 155.192 104.940 1.00 57.38 181 THR C C 1
ATOM 25822 O O . THR C 3 190 ? 133.258 154.259 104.304 1.00 59.52 181 THR C O 1
ATOM 25833 N N . TRP C 3 191 ? 132.916 156.471 104.586 1.00 59.33 182 TRP C N 1
ATOM 25834 C CA . TRP C 3 191 ? 133.578 156.827 103.334 1.00 58.06 182 TRP C CA 1
ATOM 25835 C C . TRP C 3 191 ? 134.933 156.141 103.207 1.00 59.89 182 TRP C C 1
ATOM 25836 O O . TRP C 3 191 ? 135.218 155.482 102.200 1.00 57.21 182 TRP C O 1
ATOM 25857 N N . ILE C 3 192 ? 135.773 156.263 104.239 1.00 55.46 183 ILE C N 1
ATOM 25858 C CA . ILE C 3 192 ? 137.133 155.733 104.162 1.00 54.97 183 ILE C CA 1
ATOM 25859 C C . ILE C 3 192 ? 137.125 154.260 103.787 1.00 55.81 183 ILE C C 1
ATOM 25860 O O . ILE C 3 192 ? 138.069 153.766 103.158 1.00 53.57 183 ILE C O 1
ATOM 25876 N N . HIS C 3 193 ? 136.070 153.536 104.155 1.00 55.29 184 HIS C N 1
ATOM 25877 C CA . HIS C 3 193 ? 136.014 152.092 103.974 1.00 50.85 184 HIS C CA 1
ATOM 25878 C C . HIS C 3 193 ? 135.210 151.665 102.754 1.00 50.06 184 HIS C C 1
ATOM 25879 O O . HIS C 3 193 ? 135.077 150.460 102.514 1.00 53.14 184 HIS C O 1
ATOM 25893 N N . ARG C 3 194 ? 134.691 152.612 101.966 1.00 49.41 185 ARG C N 1
ATOM 25894 C CA . ARG C 3 194 ? 133.819 152.250 100.851 1.00 53.89 185 ARG C CA 1
ATOM 25895 C C . ARG C 3 194 ? 134.470 151.203 99.957 1.00 53.30 185 ARG C C 1
ATOM 25896 O O . ARG C 3 194 ? 133.866 150.170 99.647 1.00 53.61 185 ARG C O 1
ATOM 25917 N N . GLU C 3 195 ? 135.715 151.447 99.542 1.00 51.30 186 GLU C N 1
ATOM 25918 C CA . GLU C 3 195 ? 136.409 150.479 98.700 1.00 52.53 186 GLU C CA 1
ATOM 25919 C C . GLU C 3 195 ? 136.390 149.098 99.341 1.00 53.11 186 GLU C C 1
ATOM 25920 O O . GLU C 3 195 ? 135.989 148.111 98.712 1.00 52.83 186 GLU C O 1
ATOM 25932 N N . LEU C 3 196 ? 136.778 149.020 100.618 1.00 50.36 187 LEU C N 1
ATOM 25933 C CA . LEU C 3 196 ? 136.768 147.740 101.316 1.00 47.90 187 LEU C CA 1
ATOM 25934 C C . LEU C 3 196 ? 135.419 147.054 101.162 1.00 48.77 187 LEU C C 1
ATOM 25935 O O . LEU C 3 196 ? 135.350 145.857 100.854 1.00 46.57 187 LEU C O 1
ATOM 25951 N N . ILE C 3 197 ? 134.333 147.812 101.321 1.00 45.15 188 ILE C N 1
ATOM 25952 C CA . ILE C 3 197 ? 133.004 147.219 101.233 1.00 46.59 188 ILE C CA 1
ATOM 25953 C C . ILE C 3 197 ? 132.851 146.487 99.909 1.00 50.56 188 ILE C C 1
ATOM 25954 O O . ILE C 3 197 ? 132.482 145.305 99.871 1.00 48.05 188 ILE C O 1
ATOM 25970 N N . LYS C 3 198 ? 133.197 147.156 98.806 1.00 51.98 189 LYS C N 1
ATOM 25971 C CA . LYS C 3 198 ? 133.094 146.512 97.502 1.00 50.95 189 LYS C CA 1
ATOM 25972 C C . LYS C 3 198 ? 133.838 145.186 97.509 1.00 49.92 189 LYS C C 1
ATOM 25973 O O . LYS C 3 198 ? 133.284 144.144 97.138 1.00 48.64 189 LYS C O 1
ATOM 25992 N N . GLU C 3 199 ? 135.084 145.200 97.990 1.00 50.59 190 GLU C N 1
ATOM 25993 C CA . GLU C 3 199 ? 135.874 143.976 98.015 1.00 50.71 190 GLU C CA 1
ATOM 25994 C C . GLU C 3 199 ? 135.121 142.871 98.740 1.00 50.38 190 GLU C C 1
ATOM 25995 O O . GLU C 3 199 ? 135.007 141.747 98.239 1.00 52.16 190 GLU C O 1
ATOM 26007 N N . LYS C 3 200 ? 134.563 143.185 99.911 1.00 45.62 191 LYS C N 1
ATOM 26008 C CA . LYS C 3 200 ? 133.830 142.165 100.650 1.00 44.07 191 LYS C CA 1
ATOM 26009 C C . LYS C 3 200 ? 132.612 141.700 99.865 1.00 48.03 191 LYS C C 1
ATOM 26010 O O . LYS C 3 200 ? 132.345 140.496 99.775 1.00 51.25 191 LYS C O 1
ATOM 26029 N N . ARG C 3 201 ? 131.881 142.637 99.257 1.00 47.06 192 ARG C N 1
ATOM 26030 C CA . ARG C 3 201 ? 130.728 142.242 98.460 1.00 47.95 192 ARG C CA 1
ATOM 26031 C C . ARG C 3 201 ? 131.141 141.384 97.276 1.00 50.79 192 ARG C C 1
ATOM 26032 O O . ARG C 3 201 ? 130.301 140.675 96.712 1.00 48.08 192 ARG C O 1
ATOM 26053 N N . GLU C 3 202 ? 132.418 141.431 96.889 1.00 55.62 193 GLU C N 1
ATOM 26054 C CA . GLU C 3 202 ? 132.896 140.542 95.839 1.00 56.31 193 GLU C CA 1
ATOM 26055 C C . GLU C 3 202 ? 132.984 139.105 96.337 1.00 54.80 193 GLU C C 1
ATOM 26056 O O . GLU C 3 202 ? 132.618 138.168 95.618 1.00 56.77 193 GLU C O 1
ATOM 26068 N N . LYS C 3 203 ? 133.458 138.913 97.570 1.00 48.64 194 LYS C N 1
ATOM 26069 C CA . LYS C 3 203 ? 133.704 137.565 98.068 1.00 49.38 194 LYS C CA 1
ATOM 26070 C C . LYS C 3 203 ? 132.425 136.850 98.483 1.00 48.59 194 LYS C C 1
ATOM 26071 O O . LYS C 3 203 ? 132.371 135.617 98.434 1.00 51.17 194 LYS C O 1
ATOM 26090 N N . LEU C 3 204 ? 131.394 137.591 98.889 1.00 45.86 195 LEU C N 1
ATOM 26091 C CA . LEU C 3 204 ? 130.178 137.006 99.440 1.00 44.58 195 LEU C CA 1
ATOM 26092 C C . LEU C 3 204 ? 128.996 137.090 98.478 1.00 47.81 195 LEU C C 1
ATOM 26093 O O . LEU C 3 204 ? 127.846 136.965 98.909 1.00 48.36 195 LEU C O 1
ATOM 26109 N N . LYS C 3 205 ? 129.250 137.294 97.183 1.00 54.50 196 LYS C N 1
ATOM 26110 C CA . LYS C 3 205 ? 128.145 137.479 96.247 1.00 54.66 196 LYS C CA 1
ATOM 26111 C C . LYS C 3 205 ? 127.246 136.250 96.195 1.00 54.97 196 LYS C C 1
ATOM 26112 O O . LYS C 3 205 ? 126.016 136.373 96.216 1.00 55.57 196 LYS C O 1
ATOM 26131 N N . GLY C 3 206 ? 127.837 135.059 96.132 1.00 47.95 197 GLY C N 1
ATOM 26132 C CA . GLY C 3 206 ? 127.064 133.844 95.968 1.00 49.78 197 GLY C CA 1
ATOM 26133 C C . GLY C 3 206 ? 127.256 132.835 97.081 1.00 51.80 197 GLY C C 1
ATOM 26134 O O . GLY C 3 206 ? 127.302 131.628 96.824 1.00 51.96 197 GLY C O 1
ATOM 26138 N N . THR C 3 207 ? 127.365 133.309 98.318 1.00 41.29 198 THR C N 1
ATOM 26139 C CA . THR C 3 207 ? 127.540 132.429 99.463 1.00 41.09 198 THR C CA 1
ATOM 26140 C C . THR C 3 207 ? 126.183 132.051 100.043 1.00 43.34 198 THR C C 1
ATOM 26141 O O . THR C 3 207 ? 125.273 132.881 100.122 1.00 41.88 198 THR C O 1
ATOM 26152 N N . MET C 3 208 ? 126.056 130.789 100.448 1.00 39.22 199 MET C N 1
ATOM 26153 C CA . MET C 3 208 ? 124.826 130.261 101.019 1.00 39.47 199 MET C CA 1
ATOM 26154 C C . MET C 3 208 ? 124.866 130.205 102.541 1.00 38.91 199 MET C C 1
ATOM 26155 O O . MET C 3 208 ? 124.018 129.546 103.150 1.00 36.33 199 MET C O 1
ATOM 26169 N N . ILE C 3 209 ? 125.831 130.867 103.164 1.00 36.55 200 ILE C N 1
ATOM 26170 C CA . ILE C 3 209 ? 125.933 130.886 104.618 1.00 33.49 200 ILE C CA 1
ATOM 26171 C C . ILE C 3 209 ? 124.941 131.893 105.182 1.00 34.23 200 ILE C C 1
ATOM 26172 O O . ILE C 3 209 ? 124.662 132.934 104.576 1.00 34.62 200 ILE C O 1
ATOM 26188 N N . THR C 3 210 ? 124.404 131.584 106.357 1.00 37.40 201 THR C N 1
ATOM 26189 C CA . THR C 3 210 ? 123.421 132.461 106.975 1.00 34.72 201 THR C CA 1
ATOM 26190 C C . THR C 3 210 ? 124.042 133.838 107.212 1.00 35.75 201 THR C C 1
ATOM 26191 O O . THR C 3 210 ? 125.182 133.922 107.688 1.00 25.74 201 THR C O 1
ATOM 26202 N N . PRO C 3 211 ? 123.341 134.930 106.892 1.00 37.06 202 PRO C N 1
ATOM 26203 C CA . PRO C 3 211 ? 123.991 136.251 106.940 1.00 34.51 202 PRO C CA 1
ATOM 26204 C C . PRO C 3 211 ? 124.523 136.640 108.309 1.00 26.35 202 PRO C C 1
ATOM 26205 O O . PRO C 3 211 ? 125.515 137.372 108.381 1.00 31.78 202 PRO C O 1
ATOM 26216 N N . ILE C 3 212 ? 123.892 136.196 109.398 1.00 21.34 203 ILE C N 1
ATOM 26217 C CA . ILE C 3 212 ? 124.334 136.612 110.727 1.00 28.61 203 ILE C CA 1
ATOM 26218 C C . ILE C 3 212 ? 125.701 136.014 111.053 1.00 24.79 203 ILE C C 1
ATOM 26219 O O . ILE C 3 212 ? 126.551 136.664 111.680 1.00 36.03 203 ILE C O 1
ATOM 26235 N N . VAL C 3 213 ? 125.937 134.772 110.629 1.00 27.16 204 VAL C N 1
ATOM 26236 C CA . VAL C 3 213 ? 127.249 134.160 110.819 1.00 29.77 204 VAL C CA 1
ATOM 26237 C C . VAL C 3 213 ? 128.309 134.938 110.051 1.00 27.00 204 VAL C C 1
ATOM 26238 O O . VAL C 3 213 ? 129.413 135.172 110.555 1.00 29.06 204 VAL C O 1
ATOM 26251 N N . LEU C 3 214 ? 127.993 135.353 108.823 1.00 25.32 205 LEU C N 1
ATOM 26252 C CA . LEU C 3 214 ? 128.927 136.175 108.060 1.00 27.85 205 LEU C CA 1
ATOM 26253 C C . LEU C 3 214 ? 129.164 137.515 108.744 1.00 25.81 205 LEU C C 1
ATOM 26254 O O . LEU C 3 214 ? 130.283 138.040 108.729 1.00 28.67 205 LEU C O 1
ATOM 26270 N N . ALA C 3 215 ? 128.119 138.090 109.339 1.00 29.37 206 ALA C N 1
ATOM 26271 C CA . ALA C 3 215 ? 128.270 139.364 110.030 1.00 26.16 206 ALA C CA 1
ATOM 26272 C C . ALA C 3 215 ? 129.234 139.239 111.199 1.00 25.68 206 ALA C C 1
ATOM 26273 O O . ALA C 3 215 ? 130.094 140.103 111.401 1.00 20.04 206 ALA C O 1
ATOM 26280 N N . TYR C 3 216 ? 129.114 138.165 111.978 1.00 26.88 207 TYR C N 1
ATOM 26281 C CA . TYR C 3 216 ? 130.028 138.011 113.106 1.00 31.94 207 TYR C CA 1
ATOM 26282 C C . TYR C 3 216 ? 131.418 137.572 112.657 1.00 26.92 207 TYR C C 1
ATOM 26283 O O . TYR C 3 216 ? 132.405 137.890 113.326 1.00 24.33 207 TYR C O 1
ATOM 26301 N N . MET C 3 217 ? 131.527 136.892 111.514 1.00 29.42 208 MET C N 1
ATOM 26302 C CA . MET C 3 217 ? 132.834 136.684 110.899 1.00 26.68 208 MET C CA 1
ATOM 26303 C C . MET C 3 217 ? 133.499 138.017 110.577 1.00 30.71 208 MET C C 1
ATOM 26304 O O . MET C 3 217 ? 134.676 138.238 110.888 1.00 26.06 208 MET C O 1
ATOM 26318 N N . LEU C 3 218 ? 132.746 138.927 109.959 1.00 31.81 209 LEU C N 1
ATOM 26319 C CA . LEU C 3 218 ? 133.289 140.238 109.623 1.00 26.06 209 LEU C CA 1
ATOM 26320 C C . LEU C 3 218 ? 133.647 141.023 110.878 1.00 26.09 209 LEU C C 1
ATOM 26321 O O . LEU C 3 218 ? 134.653 141.737 110.903 1.00 35.66 209 LEU C O 1
ATOM 26337 N N . GLU C 3 219 ? 132.826 140.918 111.924 1.00 24.32 210 GLU C N 1
ATOM 26338 C CA . GLU C 3 219 ? 133.157 141.577 113.184 1.00 19.87 210 GLU C CA 1
ATOM 26339 C C . GLU C 3 219 ? 134.454 141.030 113.763 1.00 27.59 210 GLU C C 1
ATOM 26340 O O . GLU C 3 219 ? 135.316 141.793 114.214 1.00 33.10 210 GLU C O 1
ATOM 26352 N N . ARG C 3 220 ? 134.598 139.706 113.694 1.00 34.39 211 ARG C N 1
ATOM 26353 C CA . ARG C 3 220 ? 135.792 138.963 114.168 1.00 28.31 211 ARG C CA 1
ATOM 26354 C C . ARG C 3 220 ? 137.013 139.473 113.398 1.00 32.58 211 ARG C C 1
ATOM 26355 O O . ARG C 3 220 ? 138.104 139.536 113.997 1.00 36.52 211 ARG C O 1
ATOM 26376 N N . GLU C 3 221 ? 136.830 139.825 112.120 1.00 37.77 212 GLU C N 1
ATOM 26377 C CA . GLU C 3 221 ? 137.910 140.306 111.266 1.00 33.51 212 GLU C CA 1
ATOM 26378 C C . GLU C 3 221 ? 138.198 141.793 111.465 1.00 36.24 212 GLU C C 1
ATOM 26379 O O . GLU C 3 221 ? 139.326 142.234 111.224 1.00 37.12 212 GLU C O 1
ATOM 26391 N N . LEU C 3 222 ? 137.208 142.577 111.892 1.00 36.21 213 LEU C N 1
ATOM 26392 C CA . LEU C 3 222 ? 137.312 144.032 111.936 1.00 32.94 213 LEU C CA 1
ATOM 26393 C C . LEU C 3 222 ? 137.296 144.601 113.346 1.00 29.68 213 LEU C C 1
ATOM 26394 O O . LEU C 3 222 ? 138.119 145.459 113.673 1.00 39.26 213 LEU C O 1
ATOM 26410 N N . VAL C 3 223 ? 136.371 144.159 114.190 1.00 27.48 214 VAL C N 1
ATOM 26411 C CA . VAL C 3 223 ? 136.215 144.741 115.519 1.00 29.16 214 VAL C CA 1
ATOM 26412 C C . VAL C 3 223 ? 137.313 144.215 116.431 1.00 31.49 214 VAL C C 1
ATOM 26413 O O . VAL C 3 223 ? 137.594 143.012 116.459 1.00 32.10 214 VAL C O 1
ATOM 26426 N N . ALA C 3 224 ? 137.930 145.118 117.184 1.00 28.92 215 ALA C N 1
ATOM 26427 C CA . ALA C 3 224 ? 139.010 144.772 118.093 1.00 29.74 215 ALA C CA 1
ATOM 26428 C C . ALA C 3 224 ? 138.472 144.449 119.481 1.00 26.70 215 ALA C C 1
ATOM 26429 O O . ALA C 3 224 ? 137.472 145.013 119.931 1.00 31.99 215 ALA C O 1
ATOM 26436 N N . ARG C 3 225 ? 139.149 143.523 120.154 1.00 28.44 216 ARG C N 1
ATOM 26437 C CA . ARG C 3 225 ? 138.869 143.176 121.543 1.00 20.92 216 ARG C CA 1
ATOM 26438 C C . ARG C 3 225 ? 140.085 143.567 122.373 1.00 18.28 216 ARG C C 1
ATOM 26439 O O . ARG C 3 225 ? 141.164 142.990 122.211 1.00 18.74 216 ARG C O 1
ATOM 26460 N N . ARG C 3 226 ? 139.910 144.547 123.254 1.00 19.80 217 ARG C N 1
ATOM 26461 C CA . ARG C 3 226 ? 140.978 145.040 124.111 1.00 21.08 217 ARG C CA 1
ATOM 26462 C C . ARG C 3 226 ? 140.619 144.773 125.562 1.00 17.01 217 ARG C C 1
ATOM 26463 O O . ARG C 3 226 ? 139.519 145.114 126.007 1.00 28.39 217 ARG C O 1
ATOM 26484 N N . ARG C 3 227 ? 141.549 144.170 126.294 1.00 18.73 218 ARG C N 1
ATOM 26485 C CA . ARG C 3 227 ? 141.321 143.784 127.678 1.00 17.74 218 ARG C CA 1
ATOM 26486 C C . ARG C 3 227 ? 142.520 144.173 128.524 1.00 15.43 218 ARG C C 1
ATOM 26487 O O . ARG C 3 227 ? 143.641 144.279 128.026 1.00 13.46 218 ARG C O 1
ATOM 26508 N N . PHE C 3 228 ? 142.271 144.391 129.811 1.00 17.54 219 PHE C N 1
ATOM 26509 C CA . PHE C 3 228 ? 143.346 144.630 130.766 1.00 14.57 219 PHE C CA 1
ATOM 26510 C C . PHE C 3 228 ? 143.989 143.298 131.128 1.00 16.18 219 PHE C C 1
ATOM 26511 O O . PHE C 3 228 ? 143.321 142.405 131.657 1.00 26.72 219 PHE C O 1
ATOM 26528 N N . LEU C 3 229 ? 145.277 143.161 130.836 1.00 11.84 220 LEU C N 1
ATOM 26529 C CA . LEU C 3 229 ? 146.015 141.940 131.108 1.00 7.84 220 LEU C CA 1
ATOM 26530 C C . LEU C 3 229 ? 147.374 142.286 131.694 1.00 10.50 220 LEU C C 1
ATOM 26531 O O . LEU C 3 229 ? 147.909 143.370 131.430 1.00 9.44 220 LEU C O 1
ATOM 26547 N N . PRO C 3 230 ? 147.952 141.392 132.499 1.00 14.04 221 PRO C N 1
ATOM 26548 C CA . PRO C 3 230 ? 149.332 141.594 132.958 1.00 18.86 221 PRO C CA 1
ATOM 26549 C C . PRO C 3 230 ? 150.322 141.202 131.869 1.00 16.22 221 PRO C C 1
ATOM 26550 O O . PRO C 3 230 ? 150.274 140.092 131.336 1.00 19.32 221 PRO C O 1
ATOM 26561 N N . VAL C 3 231 ? 151.223 142.127 131.542 1.00 16.71 222 VAL C N 1
ATOM 26562 C CA . VAL C 3 231 ? 152.191 141.950 130.473 1.00 14.51 222 VAL C CA 1
ATOM 26563 C C . VAL C 3 231 ? 153.561 142.370 130.985 1.00 13.79 222 VAL C C 1
ATOM 26564 O O . VAL C 3 231 ? 153.686 143.105 131.967 1.00 17.08 222 VAL C O 1
ATOM 26577 N N . ALA C 3 232 ? 154.599 141.873 130.308 1.00 12.83 223 ALA C N 1
ATOM 26578 C CA . ALA C 3 232 ? 155.987 142.203 130.642 1.00 14.73 223 ALA C CA 1
ATOM 26579 C C . ALA C 3 232 ? 156.806 142.228 129.351 1.00 17.09 223 ALA C C 1
ATOM 26580 O O . ALA C 3 232 ? 157.391 141.218 128.955 1.00 24.15 223 ALA C O 1
ATOM 26587 N N . GLY C 3 233 ? 156.854 143.393 128.709 1.00 25.28 224 GLY C N 1
ATOM 26588 C CA . GLY C 3 233 ? 157.767 143.631 127.611 1.00 23.38 224 GLY C CA 1
ATOM 26589 C C . GLY C 3 233 ? 157.327 143.150 126.245 1.00 17.12 224 GLY C C 1
ATOM 26590 O O . GLY C 3 233 ? 158.139 143.183 125.313 1.00 23.35 224 GLY C O 1
ATOM 26594 N N . ALA C 3 234 ? 156.081 142.700 126.083 1.00 22.91 225 ALA C N 1
ATOM 26595 C CA . ALA C 3 234 ? 155.573 142.274 124.773 1.00 13.57 225 ALA C CA 1
ATOM 26596 C C . ALA C 3 234 ? 154.061 142.490 124.767 1.00 17.89 225 ALA C C 1
ATOM 26597 O O . ALA C 3 234 ? 153.303 141.673 125.296 1.00 29.23 225 ALA C O 1
ATOM 26604 N N . THR C 3 235 ? 153.630 143.592 124.154 1.00 16.97 226 THR C N 1
ATOM 26605 C CA . THR C 3 235 ? 152.230 143.990 124.160 1.00 15.21 226 THR C CA 1
ATOM 26606 C C . THR C 3 235 ? 151.549 143.844 122.805 1.00 14.05 226 THR C C 1
ATOM 26607 O O . THR C 3 235 ? 150.341 144.080 122.713 1.00 20.28 226 THR C O 1
ATOM 26618 N N . SER C 3 236 ? 152.279 143.466 121.760 1.00 13.87 227 SER C N 1
ATOM 26619 C CA . SER C 3 236 ? 151.664 143.274 120.454 1.00 16.88 227 SER C CA 1
ATOM 26620 C C . SER C 3 236 ? 150.712 142.082 120.484 1.00 15.10 227 SER C C 1
ATOM 26621 O O . SER C 3 236 ? 150.939 141.094 121.186 1.00 24.87 227 SER C O 1
ATOM 26629 N N . ALA C 3 237 ? 149.636 142.182 119.701 1.00 9.53 228 ALA C N 1
ATOM 26630 C CA . ALA C 3 237 ? 148.591 141.161 119.738 1.00 12.40 228 ALA C CA 1
ATOM 26631 C C . ALA C 3 237 ? 149.149 139.777 119.427 1.00 19.00 228 ALA C C 1
ATOM 26632 O O . ALA C 3 237 ? 148.706 138.777 120.005 1.00 23.62 228 ALA C O 1
ATOM 26639 N N . GLU C 3 238 ? 150.119 139.697 118.512 1.00 22.21 229 GLU C N 1
ATOM 26640 C CA . GLU C 3 238 ? 150.744 138.413 118.214 1.00 19.06 229 GLU C CA 1
ATOM 26641 C C . GLU C 3 238 ? 151.331 137.780 119.467 1.00 16.37 229 GLU C C 1
ATOM 26642 O O . GLU C 3 238 ? 151.345 136.552 119.596 1.00 14.95 229 GLU C O 1
ATOM 26654 N N . PHE C 3 239 ? 151.818 138.598 120.397 1.00 16.98 230 PHE C N 1
ATOM 26655 C CA . PHE C 3 239 ? 152.338 138.100 121.662 1.00 13.82 230 PHE C CA 1
ATOM 26656 C C . PHE C 3 239 ? 151.251 137.919 122.711 1.00 8.26 230 PHE C C 1
ATOM 26657 O O . PHE C 3 239 ? 151.356 137.019 123.551 1.00 17.94 230 PHE C O 1
ATOM 26674 N N . ILE C 3 240 ? 150.207 138.749 122.687 1.00 11.94 231 ILE C N 1
ATOM 26675 C CA . ILE C 3 240 ? 149.110 138.569 123.630 1.00 16.57 231 ILE C CA 1
ATOM 26676 C C . ILE C 3 240 ? 148.392 137.252 123.367 1.00 12.15 231 ILE C C 1
ATOM 26677 O O . ILE C 3 240 ? 147.820 136.656 124.286 1.00 20.57 231 ILE C O 1
ATOM 26693 N N . GLU C 3 241 ? 148.405 136.773 122.120 1.00 11.44 232 GLU C N 1
ATOM 26694 C CA . GLU C 3 241 ? 147.797 135.479 121.826 1.00 10.90 232 GLU C CA 1
ATOM 26695 C C . GLU C 3 241 ? 148.469 134.360 122.615 1.00 14.56 232 GLU C C 1
ATOM 26696 O O . GLU C 3 241 ? 147.804 133.417 123.057 1.00 15.07 232 GLU C O 1
ATOM 26708 N N . MET C 3 242 ? 149.788 134.440 122.785 1.00 11.54 233 MET C N 1
ATOM 26709 C CA . MET C 3 242 ? 150.571 133.422 123.471 1.00 6.64 233 MET C CA 1
ATOM 26710 C C . MET C 3 242 ? 150.932 133.821 124.898 1.00 10.31 233 MET C C 1
ATOM 26711 O O . MET C 3 242 ? 151.707 133.117 125.553 1.00 16.18 233 MET C O 1
ATOM 26725 N N . LEU C 3 243 ? 150.418 134.954 125.375 1.00 13.26 234 LEU C N 1
ATOM 26726 C CA . LEU C 3 243 ? 150.714 135.457 126.714 1.00 11.62 234 LEU C CA 1
ATOM 26727 C C . LEU C 3 243 ? 150.764 134.370 127.783 1.00 9.83 234 LEU C C 1
ATOM 26728 O O . LEU C 3 243 ? 151.655 134.383 128.637 1.00 12.56 234 LEU C O 1
ATOM 26744 N N . HIS C 3 244 ? 149.816 133.430 127.756 1.00 16.86 235 HIS C N 1
ATOM 26745 C CA . HIS C 3 244 ? 149.789 132.394 128.784 1.00 5.93 235 HIS C CA 1
ATOM 26746 C C . HIS C 3 244 ? 151.068 131.568 128.786 1.00 9.73 235 HIS C C 1
ATOM 26747 O O . HIS C 3 244 ? 151.480 131.069 129.838 1.00 15.48 235 HIS C O 1
ATOM 26761 N N . CYS C 3 245 ? 151.707 131.410 127.629 1.00 6.77 236 CYS C N 1
ATOM 26762 C CA . CYS C 3 245 ? 152.977 130.706 127.543 1.00 12.67 236 CYS C CA 1
ATOM 26763 C C . CYS C 3 245 ? 154.184 131.633 127.581 1.00 10.02 236 CYS C C 1
ATOM 26764 O O . CYS C 3 245 ? 155.304 131.152 127.780 1.00 13.98 236 CYS C O 1
ATOM 26772 N N . LEU C 3 246 ? 153.989 132.939 127.389 1.00 15.76 237 LEU C N 1
ATOM 26773 C CA . LEU C 3 246 ? 155.129 133.853 127.323 1.00 8.98 237 LEU C CA 1
ATOM 26774 C C . LEU C 3 246 ? 155.873 133.920 128.651 1.00 3.48 237 LEU C C 1
ATOM 26775 O O . LEU C 3 246 ? 157.095 133.747 128.696 1.00 21.92 237 LEU C O 1
ATOM 26791 N N . GLN C 3 247 ? 155.162 134.184 129.743 1.00 1.06 238 GLN C N 1
ATOM 26792 C CA . GLN C 3 247 ? 155.823 134.280 131.038 1.00 13.90 238 GLN C CA 1
ATOM 26793 C C . GLN C 3 247 ? 154.803 134.091 132.148 1.00 11.61 238 GLN C C 1
ATOM 26794 O O . GLN C 3 247 ? 153.596 134.238 131.946 1.00 21.38 238 GLN C O 1
ATOM 26808 N N . GLY C 3 248 ? 155.317 133.757 133.326 1.00 9.58 239 GLY C N 1
ATOM 26809 C CA . GLY C 3 248 ? 154.534 133.777 134.542 1.00 8.12 239 GLY C CA 1
ATOM 26810 C C . GLY C 3 248 ? 155.045 134.867 135.459 1.00 13.66 239 GLY C C 1
ATOM 26811 O O . GLY C 3 248 ? 155.483 135.920 134.990 1.00 19.24 239 GLY C O 1
ATOM 26815 N N . GLU C 3 249 ? 155.000 134.632 136.766 1.00 21.89 240 GLU C N 1
ATOM 26816 C CA . GLU C 3 249 ? 155.590 135.563 137.715 1.00 13.13 240 GLU C CA 1
ATOM 26817 C C . GLU C 3 249 ? 157.051 135.256 138.006 1.00 15.09 240 GLU C C 1
ATOM 26818 O O . GLU C 3 249 ? 157.753 136.115 138.549 1.00 16.06 240 GLU C O 1
ATOM 26830 N N . ASN C 3 250 ? 157.528 134.063 137.643 1.00 18.28 241 ASN C N 1
ATOM 26831 C CA . ASN C 3 250 ? 158.864 133.616 138.012 1.00 12.76 241 ASN C CA 1
ATOM 26832 C C . ASN C 3 250 ? 159.629 132.998 136.849 1.00 7.93 241 ASN C C 1
ATOM 26833 O O . ASN C 3 250 ? 160.694 132.412 137.071 1.00 17.03 241 ASN C O 1
ATOM 26844 N N . TRP C 3 251 ? 159.126 133.106 135.622 1.00 8.77 242 TRP C N 1
ATOM 26845 C CA . TRP C 3 251 ? 159.803 132.516 134.478 1.00 0.00 242 TRP C CA 1
ATOM 26846 C C . TRP C 3 251 ? 159.421 133.275 133.217 1.00 5.80 242 TRP C C 1
ATOM 26847 O O . TRP C 3 251 ? 158.358 133.893 133.142 1.00 17.46 242 TRP C O 1
ATOM 26868 N N . ARG C 3 252 ? 160.308 133.214 132.229 1.00 14.18 243 ARG C N 1
ATOM 26869 C CA . ARG C 3 252 ? 160.117 133.834 130.927 1.00 11.88 243 ARG C CA 1
ATOM 26870 C C . ARG C 3 252 ? 160.372 132.802 129.841 1.00 10.13 243 ARG C C 1
ATOM 26871 O O . ARG C 3 252 ? 161.319 132.017 129.931 1.00 22.74 243 ARG C O 1
ATOM 26892 N N . GLN C 3 253 ? 159.531 132.817 128.812 1.00 6.96 244 GLN C N 1
ATOM 26893 C CA . GLN C 3 253 ? 159.648 131.916 127.670 1.00 9.58 244 GLN C CA 1
ATOM 26894 C C . GLN C 3 253 ? 159.803 132.764 126.415 1.00 15.10 244 GLN C C 1
ATOM 26895 O O . GLN C 3 253 ? 158.870 133.470 126.019 1.00 18.22 244 GLN C O 1
ATOM 26909 N N . ILE C 3 254 ? 160.977 132.695 125.789 1.00 14.03 245 ILE C N 1
ATOM 26910 C CA . ILE C 3 254 ? 161.204 133.422 124.547 1.00 13.15 245 ILE C CA 1
ATOM 26911 C C . ILE C 3 254 ? 160.340 132.821 123.450 1.00 12.21 245 ILE C C 1
ATOM 26912 O O . ILE C 3 254 ? 160.283 131.597 123.279 1.00 16.80 245 ILE C O 1
ATOM 26928 N N . TYR C 3 255 ? 159.664 133.684 122.700 1.00 16.17 246 TYR C N 1
ATOM 26929 C CA . TYR C 3 255 ? 158.725 133.259 121.677 1.00 12.68 246 TYR C CA 1
ATOM 26930 C C . TYR C 3 255 ? 158.854 134.171 120.468 1.00 16.99 246 TYR C C 1
ATOM 26931 O O . TYR C 3 255 ? 158.941 135.393 120.609 1.00 21.33 246 TYR C O 1
ATOM 26949 N N . HIS C 3 256 ? 158.874 133.567 119.284 1.00 15.28 247 HIS C N 1
ATOM 26950 C CA . HIS C 3 256 ? 158.955 134.299 118.020 1.00 10.97 247 HIS C CA 1
ATOM 26951 C C . HIS C 3 256 ? 157.741 133.949 117.174 1.00 14.14 247 HIS C C 1
ATOM 26952 O O . HIS C 3 256 ? 157.752 132.927 116.464 1.00 27.82 247 HIS C O 1
ATOM 26966 N N . PRO C 3 257 ? 156.676 134.746 117.208 1.00 20.05 248 PRO C N 1
ATOM 26967 C CA . PRO C 3 257 ? 155.478 134.397 116.438 1.00 18.37 248 PRO C CA 1
ATOM 26968 C C . PRO C 3 257 ? 155.729 134.446 114.940 1.00 22.09 248 PRO C C 1
ATOM 26969 O O . PRO C 3 257 ? 156.607 135.161 114.451 1.00 21.59 248 PRO C O 1
ATOM 26980 N N . GLY C 3 258 ? 154.942 133.657 114.210 1.00 28.26 249 GLY C N 1
ATOM 26981 C CA . GLY C 3 258 ? 155.003 133.667 112.766 1.00 23.79 249 GLY C CA 1
ATOM 26982 C C . GLY C 3 258 ? 154.211 134.810 112.160 1.00 31.94 249 GLY C C 1
ATOM 26983 O O . GLY C 3 258 ? 153.510 135.557 112.841 1.00 24.34 249 GLY C O 1
ATOM 26987 N N . GLY C 3 259 ? 154.333 134.941 110.843 1.00 42.25 250 GLY C N 1
ATOM 26988 C CA . GLY C 3 259 ? 153.647 135.996 110.125 1.00 41.46 250 GLY C CA 1
ATOM 26989 C C . GLY C 3 259 ? 154.525 137.204 109.876 1.00 40.25 250 GLY C C 1
ATOM 26990 O O . GLY C 3 259 ? 155.732 137.068 109.653 1.00 44.42 250 GLY C O 1
ATOM 26994 N N . ASN C 3 260 ? 153.928 138.393 109.908 1.00 46.57 251 ASN C N 1
ATOM 26995 C CA . ASN C 3 260 ? 154.638 139.640 109.668 1.00 49.06 251 ASN C CA 1
ATOM 26996 C C . ASN C 3 260 ? 154.263 140.654 110.738 1.00 46.75 251 ASN C C 1
ATOM 26997 O O . ASN C 3 260 ? 153.146 140.643 111.263 1.00 46.64 251 ASN C O 1
ATOM 27008 N N . LYS C 3 261 ? 155.209 141.534 111.056 1.00 44.65 252 LYS C N 1
ATOM 27009 C CA . LYS C 3 261 ? 155.034 142.544 112.089 1.00 45.06 252 LYS C CA 1
ATOM 27010 C C . LYS C 3 261 ? 155.133 143.931 111.471 1.00 41.08 252 LYS C C 1
ATOM 27011 O O . LYS C 3 261 ? 155.900 144.149 110.528 1.00 40.12 252 LYS C O 1
ATOM 27030 N N . LEU C 3 262 ? 154.350 144.862 112.007 1.00 41.95 253 LEU C N 1
ATOM 27031 C CA . LEU C 3 262 ? 154.312 146.215 111.478 1.00 44.34 253 LEU C CA 1
ATOM 27032 C C . LEU C 3 262 ? 155.607 146.959 111.792 1.00 42.73 253 LEU C C 1
ATOM 27033 O O . LEU C 3 262 ? 156.332 146.637 112.737 1.00 41.08 253 LEU C O 1
ATOM 27049 N N . THR C 3 263 ? 155.892 147.973 110.972 1.00 43.33 254 THR C N 1
ATOM 27050 C CA . THR C 3 263 ? 157.074 148.799 111.193 1.00 42.74 254 THR C CA 1
ATOM 27051 C C . THR C 3 263 ? 156.936 149.651 112.448 1.00 40.16 254 THR C C 1
ATOM 27052 O O . THR C 3 263 ? 157.937 149.932 113.118 1.00 44.01 254 THR C O 1
ATOM 27063 N N . GLU C 3 264 ? 155.715 150.079 112.775 1.00 36.10 255 GLU C N 1
ATOM 27064 C CA . GLU C 3 264 ? 155.513 150.882 113.975 1.00 37.22 255 GLU C CA 1
ATOM 27065 C C . GLU C 3 264 ? 155.890 150.101 115.227 1.00 40.07 255 GLU C C 1
ATOM 27066 O O . GLU C 3 264 ? 156.511 150.647 116.147 1.00 39.04 255 GLU C O 1
ATOM 27078 N N . SER C 3 265 ? 155.519 148.820 115.280 1.00 34.38 256 SER C N 1
ATOM 27079 C CA . SER C 3 265 ? 155.893 147.989 116.419 1.00 30.07 256 SER C CA 1
ATOM 27080 C C . SER C 3 265 ? 157.404 147.875 116.540 1.00 28.64 256 SER C C 1
ATOM 27081 O O . SER C 3 265 ? 157.955 147.967 117.643 1.00 35.10 256 SER C O 1
ATOM 27089 N N . ARG C 3 266 ? 158.093 147.676 115.415 1.00 29.61 257 ARG C N 1
ATOM 27090 C CA . ARG C 3 266 ? 159.548 147.579 115.452 1.00 32.25 257 ARG C CA 1
ATOM 27091 C C . ARG C 3 266 ? 160.173 148.878 115.940 1.00 31.79 257 ARG C C 1
ATOM 27092 O O . ARG C 3 266 ? 161.101 148.861 116.757 1.00 33.39 257 ARG C O 1
ATOM 27113 N N . SER C 3 267 ? 159.678 150.017 115.452 1.00 35.87 258 SER C N 1
ATOM 27114 C CA . SER C 3 267 ? 160.230 151.303 115.867 1.00 29.88 258 SER C CA 1
ATOM 27115 C C . SER C 3 267 ? 160.017 151.534 117.358 1.00 25.76 258 SER C C 1
ATOM 27116 O O . SER C 3 267 ? 160.930 151.970 118.069 1.00 31.92 258 SER C O 1
ATOM 27124 N N . GLN C 3 268 ? 158.813 151.242 117.854 1.00 24.87 259 GLN C N 1
ATOM 27125 C CA . GLN C 3 268 ? 158.538 151.419 119.276 1.00 24.20 259 GLN C CA 1
ATOM 27126 C C . GLN C 3 268 ? 159.416 150.504 120.125 1.00 22.00 259 GLN C C 1
ATOM 27127 O O . GLN C 3 268 ? 159.969 150.929 121.149 1.00 23.89 259 GLN C O 1
ATOM 27141 N N . SER C 3 269 ? 159.562 149.244 119.709 1.00 23.52 260 SER C N 1
ATOM 27142 C CA . SER C 3 269 ? 160.376 148.305 120.470 1.00 19.81 260 SER C CA 1
ATOM 27143 C C . SER C 3 269 ? 161.835 148.734 120.491 1.00 22.09 260 SER C C 1
ATOM 27144 O O . SER C 3 269 ? 162.506 148.627 121.523 1.00 22.24 260 SER C O 1
ATOM 27152 N N . MET C 3 270 ? 162.349 149.220 119.359 1.00 27.55 261 MET C N 1
ATOM 27153 C CA . MET C 3 270 ? 163.734 149.673 119.327 1.00 25.50 261 MET C CA 1
ATOM 27154 C C . MET C 3 270 ? 163.923 150.929 120.167 1.00 28.84 261 MET C C 1
ATOM 27155 O O . MET C 3 270 ? 164.970 151.091 120.800 1.00 21.39 261 MET C O 1
ATOM 27169 N N . ILE C 3 271 ? 162.927 151.816 120.203 1.00 24.70 262 ILE C N 1
ATOM 27170 C CA . ILE C 3 271 ? 163.011 152.979 121.084 1.00 26.99 262 ILE C CA 1
ATOM 27171 C C . ILE C 3 271 ? 163.104 152.532 122.537 1.00 26.74 262 ILE C C 1
ATOM 27172 O O . ILE C 3 271 ? 163.927 153.036 123.312 1.00 29.71 262 ILE C O 1
ATOM 27188 N N . VAL C 3 272 ? 162.261 151.573 122.927 1.00 27.86 263 VAL C N 1
ATOM 27189 C CA . VAL C 3 272 ? 162.289 151.076 124.302 1.00 24.37 263 VAL C CA 1
ATOM 27190 C C . VAL C 3 272 ? 163.647 150.453 124.612 1.00 25.52 263 VAL C C 1
ATOM 27191 O O . VAL C 3 272 ? 164.242 150.700 125.671 1.00 22.72 263 VAL C O 1
ATOM 27204 N N . ALA C 3 273 ? 164.155 149.632 123.690 1.00 23.06 264 ALA C N 1
ATOM 27205 C CA . ALA C 3 273 ? 165.437 148.973 123.908 1.00 20.69 264 ALA C CA 1
ATOM 27206 C C . ALA C 3 273 ? 166.563 149.988 124.053 1.00 24.62 264 ALA C C 1
ATOM 27207 O O . ALA C 3 273 ? 167.412 149.859 124.942 1.00 26.45 264 ALA C O 1
ATOM 27214 N N . CYS C 3 274 ? 166.589 151.002 123.188 1.00 26.48 265 CYS C N 1
ATOM 27215 C CA . CYS C 3 274 ? 167.643 152.007 123.258 1.00 26.30 265 CYS C CA 1
ATOM 27216 C C . CYS C 3 274 ? 167.561 152.804 124.553 1.00 25.31 265 CYS C C 1
ATOM 27217 O O . CYS C 3 274 ? 168.591 153.100 125.170 1.00 19.61 265 CYS C O 1
ATOM 27225 N N . ARG C 3 275 ? 166.349 153.161 124.984 1.00 26.08 266 ARG C N 1
ATOM 27226 C CA . ARG C 3 275 ? 166.213 153.874 126.250 1.00 26.25 266 ARG C CA 1
ATOM 27227 C C . ARG C 3 275 ? 166.732 153.033 127.409 1.00 24.74 266 ARG C C 1
ATOM 27228 O O . ARG C 3 275 ? 167.447 153.540 128.283 1.00 31.36 266 ARG C O 1
ATOM 27249 N N . LYS C 3 276 ? 166.392 151.742 127.430 1.00 26.43 267 LYS C N 1
ATOM 27250 C CA . LYS C 3 276 ? 166.888 150.874 128.495 1.00 25.79 267 LYS C CA 1
ATOM 27251 C C . LYS C 3 276 ? 168.406 150.767 128.453 1.00 20.67 267 LYS C C 1
ATOM 27252 O O . LYS C 3 276 ? 169.069 150.778 129.500 1.00 31.15 267 LYS C O 1
ATOM 27271 N N . ILE C 3 277 ? 168.976 150.660 127.252 1.00 22.81 268 ILE C N 1
ATOM 27272 C CA . ILE C 3 277 ? 170.426 150.552 127.125 1.00 28.69 268 ILE C CA 1
ATOM 27273 C C . ILE C 3 277 ? 171.100 151.803 127.670 1.00 25.71 268 ILE C C 1
ATOM 27274 O O . ILE C 3 277 ? 172.088 151.721 128.406 1.00 24.11 268 ILE C O 1
ATOM 27290 N N . ILE C 3 278 ? 170.581 152.979 127.317 1.00 32.54 269 ILE C N 1
ATOM 27291 C CA . ILE C 3 278 ? 171.175 154.221 127.805 1.00 27.24 269 ILE C CA 1
ATOM 27292 C C . ILE C 3 278 ? 171.048 154.315 129.319 1.00 25.57 269 ILE C C 1
ATOM 27293 O O . ILE C 3 278 ? 171.987 154.729 130.011 1.00 31.13 269 ILE C O 1
ATOM 27309 N N . ARG C 3 279 ? 169.884 153.947 129.860 1.00 26.57 270 ARG C N 1
ATOM 27310 C CA . ARG C 3 279 ? 169.701 154.024 131.305 1.00 27.91 270 ARG C CA 1
ATOM 27311 C C . ARG C 3 279 ? 170.679 153.112 132.032 1.00 24.03 270 ARG C C 1
ATOM 27312 O O . ARG C 3 279 ? 171.228 153.486 133.075 1.00 33.01 270 ARG C O 1
ATOM 27333 N N . ARG C 3 280 ? 170.912 151.911 131.502 1.00 20.21 271 ARG C N 1
ATOM 27334 C CA . ARG C 3 280 ? 171.904 151.030 132.112 1.00 21.54 271 ARG C CA 1
ATOM 27335 C C . ARG C 3 280 ? 173.315 151.588 131.957 1.00 23.67 271 ARG C C 1
ATOM 27336 O O . ARG C 3 280 ? 174.127 151.500 132.884 1.00 31.86 271 ARG C O 1
ATOM 27357 N N . SER C 3 281 ? 173.624 152.165 130.796 1.00 30.63 272 SER C N 1
ATOM 27358 C CA . SER C 3 281 ? 175.002 152.518 130.475 1.00 28.20 272 SER C CA 1
ATOM 27359 C C . SER C 3 281 ? 175.463 153.782 131.192 1.00 25.59 272 SER C C 1
ATOM 27360 O O . SER C 3 281 ? 176.639 153.892 131.552 1.00 29.85 272 SER C O 1
ATOM 27368 N N . ILE C 3 282 ? 174.561 154.741 131.411 1.00 31.59 273 ILE C N 1
ATOM 27369 C CA . ILE C 3 282 ? 174.986 156.050 131.911 1.00 28.23 273 ILE C CA 1
ATOM 27370 C C . ILE C 3 282 ? 175.700 155.922 133.251 1.00 27.18 273 ILE C C 1
ATOM 27371 O O . ILE C 3 282 ? 176.673 156.635 133.521 1.00 40.24 273 ILE C O 1
ATOM 27387 N N . VAL C 3 283 ? 175.233 155.019 134.116 1.00 26.87 274 VAL C N 1
ATOM 27388 C CA . VAL C 3 283 ? 175.825 154.909 135.447 1.00 28.13 274 VAL C CA 1
ATOM 27389 C C . VAL C 3 283 ? 177.156 154.168 135.442 1.00 29.19 274 VAL C C 1
ATOM 27390 O O . VAL C 3 283 ? 177.839 154.138 136.472 1.00 29.58 274 VAL C O 1
ATOM 27403 N N . ALA C 3 284 ? 177.546 153.567 134.323 1.00 31.92 275 ALA C N 1
ATOM 27404 C CA . ALA C 3 284 ? 178.766 152.778 134.283 1.00 31.91 275 ALA C CA 1
ATOM 27405 C C . ALA C 3 284 ? 179.976 153.654 133.970 1.00 34.17 275 ALA C C 1
ATOM 27406 O O . ALA C 3 284 ? 179.857 154.776 133.474 1.00 37.13 275 ALA C O 1
ATOM 27413 N N . SER C 3 285 ? 181.155 153.123 134.282 1.00 36.14 276 SER C N 1
ATOM 27414 C CA . SER C 3 285 ? 182.395 153.762 133.863 1.00 40.09 276 SER C CA 1
ATOM 27415 C C . SER C 3 285 ? 182.607 153.515 132.377 1.00 44.37 276 SER C C 1
ATOM 27416 O O . SER C 3 285 ? 182.498 152.379 131.905 1.00 46.52 276 SER C O 1
ATOM 27424 N N . ASN C 3 286 ? 182.910 154.575 131.639 1.00 34.55 277 ASN C N 1
ATOM 27425 C CA . ASN C 3 286 ? 182.944 154.488 130.186 1.00 34.29 277 ASN C CA 1
ATOM 27426 C C . ASN C 3 286 ? 181.573 154.054 129.686 1.00 33.72 277 ASN C C 1
ATOM 27427 O O . ASN C 3 286 ? 181.415 152.932 129.190 1.00 37.53 277 ASN C O 1
ATOM 27438 N N . PRO C 3 287 ? 180.556 154.907 129.810 1.00 26.97 278 PRO C N 1
ATOM 27439 C CA . PRO C 3 287 ? 179.218 154.517 129.339 1.00 28.55 278 PRO C CA 1
ATOM 27440 C C . PRO C 3 287 ? 179.168 154.166 127.863 1.00 30.96 278 PRO C C 1
ATOM 27441 O O . PRO C 3 287 ? 178.347 153.330 127.469 1.00 35.15 278 PRO C O 1
ATOM 27452 N N . LEU C 3 288 ? 180.010 154.779 127.028 1.00 36.49 279 LEU C N 1
ATOM 27453 C CA . LEU C 3 288 ? 179.967 154.496 125.596 1.00 31.13 279 LEU C CA 1
ATOM 27454 C C . LEU C 3 288 ? 180.324 153.043 125.307 1.00 32.24 279 LEU C C 1
ATOM 27455 O O . LEU C 3 288 ? 179.655 152.372 124.510 1.00 33.58 279 LEU C O 1
ATOM 27471 N N . GLU C 3 289 ? 181.384 152.539 125.941 1.00 33.21 280 GLU C N 1
ATOM 27472 C CA . GLU C 3 289 ? 181.812 151.168 125.687 1.00 29.78 280 GLU C CA 1
ATOM 27473 C C . GLU C 3 289 ? 180.736 150.176 126.111 1.00 31.11 280 GLU C C 1
ATOM 27474 O O . GLU C 3 289 ? 180.414 149.236 125.375 1.00 34.03 280 GLU C O 1
ATOM 27486 N N . LEU C 3 290 ? 180.160 150.377 127.298 1.00 31.18 281 LEU C N 1
ATOM 27487 C CA . LEU C 3 290 ? 179.109 149.483 127.768 1.00 28.27 281 LEU C CA 1
ATOM 27488 C C . LEU C 3 290 ? 177.877 149.567 126.876 1.00 23.01 281 LEU C C 1
ATOM 27489 O O . LEU C 3 290 ? 177.234 148.550 126.595 1.00 23.07 281 LEU C O 1
ATOM 27505 N N . ALA C 3 291 ? 177.528 150.774 126.426 1.00 25.26 282 ALA C N 1
ATOM 27506 C CA . ALA C 3 291 ? 176.378 150.925 125.543 1.00 29.99 282 ALA C CA 1
ATOM 27507 C C . ALA C 3 291 ? 176.589 150.175 124.237 1.00 25.67 282 ALA C C 1
ATOM 27508 O O . ALA C 3 291 ? 175.684 149.485 123.758 1.00 25.18 282 ALA C O 1
ATOM 27515 N N . VAL C 3 292 ? 177.781 150.290 123.649 1.00 29.71 283 VAL C N 1
ATOM 27516 C CA . VAL C 3 292 ? 178.070 149.562 122.416 1.00 29.42 283 VAL C CA 1
ATOM 27517 C C . VAL C 3 292 ? 178.015 148.059 122.663 1.00 27.13 283 VAL C C 1
ATOM 27518 O O . VAL C 3 292 ? 177.452 147.300 121.862 1.00 28.65 283 VAL C O 1
ATOM 27531 N N . GLU C 3 293 ? 178.600 147.608 123.774 1.00 26.83 284 GLU C N 1
ATOM 27532 C CA . GLU C 3 293 ? 178.625 146.181 124.074 1.00 27.63 284 GLU C CA 1
ATOM 27533 C C . GLU C 3 293 ? 177.216 145.624 124.225 1.00 26.49 284 GLU C C 1
ATOM 27534 O O . GLU C 3 293 ? 176.914 144.535 123.725 1.00 36.18 284 GLU C O 1
ATOM 27546 N N . ILE C 3 294 ? 176.340 146.352 124.919 1.00 25.06 285 ILE C N 1
ATOM 27547 C CA . ILE C 3 294 ? 174.969 145.882 125.091 1.00 28.60 285 ILE C CA 1
ATOM 27548 C C . ILE C 3 294 ? 174.213 145.942 123.769 1.00 23.88 285 ILE C C 1
ATOM 27549 O O . ILE C 3 294 ? 173.483 145.009 123.416 1.00 27.94 285 ILE C O 1
ATOM 27565 N N . ALA C 3 295 ? 174.374 147.033 123.016 1.00 24.67 286 ALA C N 1
ATOM 27566 C CA . ALA C 3 295 ? 173.612 147.202 121.784 1.00 25.83 286 ALA C CA 1
ATOM 27567 C C . ALA C 3 295 ? 173.961 146.129 120.764 1.00 27.85 286 ALA C C 1
ATOM 27568 O O . ALA C 3 295 ? 173.081 145.637 120.047 1.00 18.90 286 ALA C O 1
ATOM 27575 N N . ASN C 3 296 ? 175.239 145.754 120.674 1.00 28.24 287 ASN C N 1
ATOM 27576 C CA . ASN C 3 296 ? 175.629 144.745 119.697 1.00 28.56 287 ASN C CA 1
ATOM 27577 C C . ASN C 3 296 ? 174.984 143.392 119.969 1.00 29.31 287 ASN C C 1
ATOM 27578 O O . ASN C 3 296 ? 174.910 142.560 119.058 1.00 28.03 287 ASN C O 1
ATOM 27589 N N . LYS C 3 297 ? 174.509 143.154 121.191 1.00 37.19 288 LYS C N 1
ATOM 27590 C CA . LYS C 3 297 ? 173.898 141.884 121.565 1.00 31.55 288 LYS C CA 1
ATOM 27591 C C . LYS C 3 297 ? 172.391 141.990 121.767 1.00 24.36 288 LYS C C 1
ATOM 27592 O O . LYS C 3 297 ? 171.782 141.057 122.300 1.00 32.19 288 LYS C O 1
ATOM 27611 N N . THR C 3 298 ? 171.773 143.090 121.349 1.00 25.36 289 THR C N 1
ATOM 27612 C CA . THR C 3 298 ? 170.347 143.313 121.545 1.00 27.32 289 THR C CA 1
ATOM 27613 C C . THR C 3 298 ? 169.582 142.882 120.299 1.00 26.46 289 THR C C 1
ATOM 27614 O O . THR C 3 298 ? 169.967 143.226 119.178 1.00 30.79 289 THR C O 1
ATOM 27625 N N . VAL C 3 299 ? 168.504 142.129 120.502 1.00 27.39 290 VAL C N 1
ATOM 27626 C CA . VAL C 3 299 ? 167.667 141.622 119.424 1.00 29.23 290 VAL C CA 1
ATOM 27627 C C . VAL C 3 299 ? 166.242 142.099 119.661 1.00 27.47 290 VAL C C 1
ATOM 27628 O O . VAL C 3 299 ? 165.687 141.900 120.749 1.00 35.23 290 VAL C O 1
ATO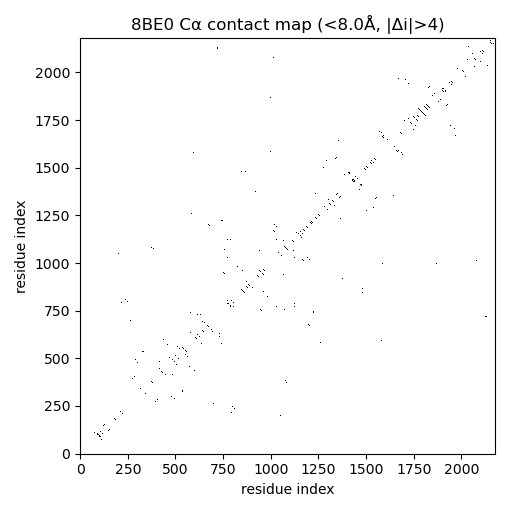M 27641 N N . ILE C 3 300 ? 165.657 142.731 118.646 1.00 24.50 291 ILE C N 1
ATOM 27642 C CA . ILE C 3 300 ? 164.255 143.148 118.687 1.00 28.30 291 ILE C CA 1
ATOM 27643 C C . ILE C 3 300 ? 163.463 142.002 118.066 1.00 27.37 291 ILE C C 1
ATOM 27644 O O . ILE C 3 300 ? 163.357 141.873 116.847 1.00 24.75 291 ILE C O 1
ATOM 27660 N N . ASP C 3 301 ? 162.908 141.153 118.929 1.00 34.36 292 ASP C N 1
ATOM 27661 C CA . ASP C 3 301 ? 162.192 139.956 118.506 1.00 34.54 292 ASP C CA 1
ATOM 27662 C C . ASP C 3 301 ? 163.162 138.960 117.881 1.00 34.83 292 ASP C C 1
ATOM 27663 O O . ASP C 3 301 ? 163.698 138.096 118.581 1.00 40.71 292 ASP C O 1
ATOM 27672 N N . THR C 3 302 ? 163.405 139.070 116.579 1.00 30.75 293 THR C N 1
ATOM 27673 C CA . THR C 3 302 ? 164.289 138.139 115.889 1.00 32.02 293 THR C CA 1
ATOM 27674 C C . THR C 3 302 ? 165.180 138.890 114.900 1.00 35.99 293 THR C C 1
ATOM 27675 O O . THR C 3 302 ? 165.493 138.401 113.815 1.00 36.97 293 THR C O 1
ATOM 27686 N N . GLU C 3 303 ? 165.606 140.097 115.268 1.00 34.83 294 GLU C N 1
ATOM 27687 C CA . GLU C 3 303 ? 166.501 140.864 114.411 1.00 34.89 294 GLU C CA 1
ATOM 27688 C C . GLU C 3 303 ? 167.442 141.725 115.249 1.00 30.69 294 GLU C C 1
ATOM 27689 O O . GLU C 3 303 ? 167.012 142.319 116.245 1.00 29.22 294 GLU C O 1
ATOM 27701 N N . PRO C 3 304 ? 168.722 141.822 114.884 1.00 32.76 295 PRO C N 1
ATOM 27702 C CA . PRO C 3 304 ? 169.658 142.612 115.694 1.00 30.73 295 PRO C CA 1
ATOM 27703 C C . PRO C 3 304 ? 169.240 144.073 115.784 1.00 26.48 295 PRO C C 1
ATOM 27704 O O . PRO C 3 304 ? 168.647 144.630 114.860 1.00 32.85 295 PRO C O 1
ATOM 27715 N N . LEU C 3 305 ? 169.569 144.697 116.918 1.00 31.86 296 LEU C N 1
ATOM 27716 C CA . LEU C 3 305 ? 169.208 146.095 117.127 1.00 29.40 296 LEU C CA 1
ATOM 27717 C C . LEU C 3 305 ? 169.876 146.998 116.099 1.00 30.42 296 LEU C C 1
ATOM 27718 O O . LEU C 3 305 ? 169.266 147.959 115.618 1.00 36.63 296 LEU C O 1
ATOM 27734 N N . LYS C 3 306 ? 171.134 146.714 115.755 1.00 31.40 297 LYS C N 1
ATOM 27735 C CA . LYS C 3 306 ? 171.834 147.541 114.777 1.00 30.06 297 LYS C CA 1
ATOM 27736 C C . LYS C 3 306 ? 171.131 147.512 113.426 1.00 32.40 297 LYS C C 1
ATOM 27737 O O . LYS C 3 306 ? 170.957 148.555 112.785 1.00 35.24 297 LYS C O 1
ATOM 27756 N N . SER C 3 307 ? 170.720 146.324 112.976 1.00 35.25 298 SER C N 1
ATOM 27757 C CA . SER C 3 307 ? 170.015 146.218 111.703 1.00 31.75 298 SER C CA 1
ATOM 27758 C C . SER C 3 307 ? 168.690 146.969 111.743 1.00 27.23 298 SER C C 1
ATOM 27759 O O . SER C 3 307 ? 168.329 147.661 110.783 1.00 34.94 298 SER C O 1
ATOM 27767 N N . CYS C 3 308 ? 167.951 146.841 112.845 1.00 34.01 299 CYS C N 1
ATOM 27768 C CA . CYS C 3 308 ? 166.672 147.533 112.965 1.00 36.73 299 CYS C CA 1
ATOM 27769 C C . CYS C 3 308 ? 166.865 149.044 112.928 1.00 34.81 299 CYS C C 1
ATOM 27770 O O . CYS C 3 308 ? 166.088 149.762 112.289 1.00 36.55 299 CYS C O 1
ATOM 27778 N N . LEU C 3 309 ? 167.898 149.544 113.610 1.00 34.68 300 LEU C N 1
ATOM 27779 C CA . LEU C 3 309 ? 168.202 150.970 113.556 1.00 33.64 300 LEU C CA 1
ATOM 27780 C C . LEU C 3 309 ? 168.573 151.398 112.143 1.00 35.02 300 LEU C C 1
ATOM 27781 O O . LEU C 3 309 ? 168.178 152.477 111.688 1.00 38.98 300 LEU C O 1
ATOM 27797 N N . ALA C 3 310 ? 169.344 150.569 111.437 1.00 36.61 301 ALA C N 1
ATOM 27798 C CA . ALA C 3 310 ? 169.731 150.905 110.072 1.00 30.24 301 ALA C CA 1
ATOM 27799 C C . ALA C 3 310 ? 168.518 150.983 109.156 1.00 36.37 301 ALA C C 1
ATOM 27800 O O . ALA C 3 310 ? 168.445 151.857 108.284 1.00 42.09 301 ALA C O 1
ATOM 27807 N N . ALA C 3 311 ? 167.556 150.077 109.334 1.00 36.10 302 ALA C N 1
ATOM 27808 C CA . ALA C 3 311 ? 166.427 149.998 108.411 1.00 38.52 302 ALA C CA 1
ATOM 27809 C C . ALA C 3 311 ? 165.402 151.098 108.674 1.00 36.40 302 ALA C C 1
ATOM 27810 O O . ALA C 3 311 ? 165.079 151.886 107.779 1.00 42.79 302 ALA C O 1
ATOM 27817 N N . ILE C 3 312 ? 164.876 151.162 109.896 1.00 42.06 303 ILE C N 1
ATOM 27818 C CA . ILE C 3 312 ? 163.782 152.079 110.198 1.00 40.16 303 ILE C CA 1
ATOM 27819 C C . ILE C 3 312 ? 164.277 153.515 110.123 1.00 39.92 303 ILE C C 1
ATOM 27820 O O . ILE C 3 312 ? 165.364 153.844 110.617 1.00 42.53 303 ILE C O 1
ATOM 27836 N N . ASP C 3 313 ? 163.474 154.382 109.506 1.00 44.77 304 ASP C N 1
ATOM 27837 C CA . ASP C 3 313 ? 163.786 155.805 109.390 1.00 47.29 304 ASP C CA 1
ATOM 27838 C C . ASP C 3 313 ? 163.012 156.558 110.468 1.00 47.46 304 ASP C C 1
ATOM 27839 O O . ASP C 3 313 ? 161.968 157.161 110.222 1.00 46.05 304 ASP C O 1
ATOM 27848 N N . GLY C 3 314 ? 163.540 156.518 111.685 1.00 43.75 305 GLY C N 1
ATOM 27849 C CA . GLY C 3 314 ? 162.900 157.201 112.790 1.00 44.49 305 GLY C CA 1
ATOM 27850 C C . GLY C 3 314 ? 163.535 156.810 114.109 1.00 44.48 305 GLY C C 1
ATOM 27851 O O . GLY C 3 314 ? 164.571 156.143 114.150 1.00 43.20 305 GLY C O 1
ATOM 27855 N N . GLY C 3 315 ? 162.886 157.242 115.187 1.00 39.69 306 GLY C N 1
ATOM 27856 C CA . GLY C 3 315 ? 163.351 156.950 116.528 1.00 35.10 306 GLY C CA 1
ATOM 27857 C C . GLY C 3 315 ? 163.247 158.143 117.454 1.00 36.39 306 GLY C C 1
ATOM 27858 O O . GLY C 3 315 ? 162.404 159.022 117.252 1.00 45.12 306 GLY C O 1
ATOM 27862 N N . ASP C 3 316 ? 164.099 158.186 118.474 1.00 29.27 307 ASP C N 1
ATOM 27863 C CA . ASP C 3 316 ? 164.128 159.288 119.426 1.00 33.69 307 ASP C CA 1
ATOM 27864 C C . ASP C 3 316 ? 165.587 159.604 119.738 1.00 28.04 307 ASP C C 1
ATOM 27865 O O . ASP C 3 316 ? 166.504 159.141 119.053 1.00 30.82 307 ASP C O 1
ATOM 27874 N N . VAL C 3 317 ? 165.806 160.405 120.782 1.00 30.77 308 VAL C N 1
ATOM 27875 C CA . VAL C 3 317 ? 167.167 160.791 121.145 1.00 34.82 308 VAL C CA 1
ATOM 27876 C C . VAL C 3 317 ? 168.005 159.560 121.457 1.00 36.76 308 VAL C C 1
ATOM 27877 O O . VAL C 3 317 ? 169.155 159.445 121.017 1.00 31.69 308 VAL C O 1
ATOM 27890 N N . ALA C 3 318 ? 167.445 158.618 122.219 1.00 38.97 309 ALA C N 1
ATOM 27891 C CA . ALA C 3 318 ? 168.189 157.411 122.564 1.00 33.04 309 ALA C CA 1
ATOM 27892 C C . ALA C 3 318 ? 168.547 156.608 121.320 1.00 28.50 309 ALA C C 1
ATOM 27893 O O . ALA C 3 318 ? 169.653 156.066 121.221 1.00 31.02 309 ALA C O 1
ATOM 27900 N N . CYS C 3 319 ? 167.622 156.511 120.362 1.00 27.95 310 CYS C N 1
ATOM 27901 C CA . CYS C 3 319 ? 167.915 155.783 119.132 1.00 27.53 310 CYS C CA 1
ATOM 27902 C C . CYS C 3 319 ? 169.045 156.442 118.356 1.00 32.35 310 CYS C C 1
ATOM 27903 O O . CYS C 3 319 ? 169.920 155.755 117.822 1.00 34.58 310 CYS C O 1
ATOM 27911 N N . ASP C 3 320 ? 169.046 157.774 118.278 1.00 35.74 311 ASP C N 1
ATOM 27912 C CA . ASP C 3 320 ? 170.127 158.469 117.585 1.00 37.43 311 ASP C CA 1
ATOM 27913 C C . ASP C 3 320 ? 171.456 158.276 118.304 1.00 32.59 311 ASP C C 1
ATOM 27914 O O . ASP C 3 320 ? 172.501 158.110 117.663 1.00 38.61 311 ASP C O 1
ATOM 27923 N N . ILE C 3 321 ? 171.439 158.300 119.637 1.00 34.79 312 ILE C N 1
ATOM 27924 C CA . ILE C 3 321 ? 172.669 158.100 120.398 1.00 30.04 312 ILE C CA 1
ATOM 27925 C C . ILE C 3 321 ? 173.212 156.695 120.168 1.00 31.99 312 ILE C C 1
ATOM 27926 O O . ILE C 3 321 ? 174.423 156.499 120.015 1.00 30.32 312 ILE C O 1
ATOM 27942 N N . ILE C 3 322 ? 172.328 155.696 120.145 1.00 37.85 313 ILE C N 1
ATOM 27943 C CA . ILE C 3 322 ? 172.768 154.328 119.890 1.00 32.47 313 ILE C CA 1
ATOM 27944 C C . ILE C 3 322 ? 173.266 154.184 118.457 1.00 29.77 313 ILE C C 1
ATOM 27945 O O . ILE C 3 322 ? 174.208 153.430 118.187 1.00 36.10 313 ILE C O 1
ATOM 27961 N N . ARG C 3 323 ? 172.640 154.890 117.513 1.00 33.38 314 ARG C N 1
ATOM 27962 C CA . ARG C 3 323 ? 173.122 154.877 116.136 1.00 35.85 314 ARG C CA 1
ATOM 27963 C C . ARG C 3 323 ? 174.535 155.435 116.054 1.00 36.24 314 ARG C C 1
ATOM 27964 O O . ARG C 3 323 ? 175.406 154.864 115.388 1.00 39.02 314 ARG C O 1
ATOM 27985 N N . ALA C 3 324 ? 174.777 156.558 116.729 1.00 33.59 315 ALA C N 1
ATOM 27986 C CA . ALA C 3 324 ? 176.109 157.151 116.728 1.00 30.38 315 ALA C CA 1
ATOM 27987 C C . ALA C 3 324 ? 177.118 156.240 117.415 1.00 41.08 315 ALA C C 1
ATOM 27988 O O . ALA C 3 324 ? 178.274 156.148 116.985 1.00 41.35 315 ALA C O 1
ATOM 27995 N N . ALA C 3 325 ? 176.705 155.571 118.494 1.00 39.80 316 ALA C N 1
ATOM 27996 C CA . ALA C 3 325 ? 177.610 154.664 119.191 1.00 32.62 316 ALA C CA 1
ATOM 27997 C C . ALA C 3 325 ? 178.010 153.487 118.312 1.00 32.45 316 ALA C C 1
ATOM 27998 O O . ALA C 3 325 ? 179.127 152.974 118.438 1.00 37.62 316 ALA C O 1
ATOM 28005 N N . LEU C 3 326 ? 177.122 153.052 117.424 1.00 31.42 317 LEU C N 1
ATOM 28006 C CA . LEU C 3 326 ? 177.382 151.927 116.538 1.00 31.95 317 LEU C CA 1
ATOM 28007 C C . LEU C 3 326 ? 178.008 152.347 115.216 1.00 34.01 317 LEU C C 1
ATOM 28008 O O . LEU C 3 326 ? 178.196 151.497 114.340 1.00 36.85 317 LEU C O 1
ATOM 28024 N N . GLY C 3 327 ? 178.328 153.628 115.046 1.00 33.02 318 GLY C N 1
ATOM 28025 C CA . GLY C 3 327 ? 178.907 154.102 113.808 1.00 37.86 318 GLY C CA 1
ATOM 28026 C C . GLY C 3 327 ? 177.914 154.392 112.708 1.00 37.89 318 GLY C C 1
ATOM 28027 O O . GLY C 3 327 ? 178.327 154.578 111.558 1.00 40.89 318 GLY C O 1
ATOM 28031 N N . LEU C 3 328 ? 176.624 154.433 113.017 1.00 33.65 319 LEU C N 1
ATOM 28032 C CA . LEU C 3 328 ? 175.596 154.679 112.020 1.00 38.11 319 LEU C CA 1
ATOM 28033 C C . LEU C 3 328 ? 175.341 156.177 111.878 1.00 36.67 319 LEU C C 1
ATOM 28034 O O . LEU C 3 328 ? 176.043 157.014 112.449 1.00 36.64 319 LEU C O 1
ATOM 28050 N N . LYS C 3 329 ? 174.310 156.510 111.106 1.00 41.66 320 LYS C N 1
ATOM 28051 C CA . LYS C 3 329 ? 173.969 157.899 110.838 1.00 42.63 320 LYS C CA 1
ATOM 28052 C C . LYS C 3 329 ? 172.688 158.262 111.576 1.00 41.18 320 LYS C C 1
ATOM 28053 O O . LYS C 3 329 ? 171.685 157.547 111.485 1.00 41.42 320 LYS C O 1
ATOM 28072 N N . ILE C 3 330 ? 172.724 159.369 112.308 1.00 39.20 321 ILE C N 1
ATOM 28073 C CA . ILE C 3 330 ? 171.593 159.768 113.136 1.00 40.96 321 ILE C CA 1
ATOM 28074 C C . ILE C 3 330 ? 170.488 160.319 112.246 1.00 42.16 321 ILE C C 1
ATOM 28075 O O . ILE C 3 330 ? 170.732 161.160 111.374 1.00 43.59 321 ILE C O 1
ATOM 28091 N N . ARG C 3 331 ? 169.272 159.830 112.455 1.00 44.07 322 ARG C N 1
ATOM 28092 C CA . ARG C 3 331 ? 168.078 160.347 111.799 1.00 47.27 322 ARG C CA 1
ATOM 28093 C C . ARG C 3 331 ? 167.306 161.145 112.841 1.00 48.01 322 ARG C C 1
ATOM 28094 O O . ARG C 3 331 ? 166.789 160.575 113.807 1.00 53.63 322 ARG C O 1
ATOM 28115 N N . GLN C 3 332 ? 167.233 162.457 112.651 1.00 45.41 323 GLN C N 1
ATOM 28116 C CA . GLN C 3 332 ? 166.590 163.334 113.629 1.00 45.52 323 GLN C CA 1
ATOM 28117 C C . GLN C 3 332 ? 165.093 163.456 113.369 1.00 47.56 323 GLN C C 1
ATOM 28118 O O . GLN C 3 332 ? 164.541 164.550 113.281 1.00 52.57 323 GLN C O 1
ATOM 28132 N N . ARG C 3 333 ? 164.423 162.315 113.256 1.00 49.43 324 ARG C N 1
ATOM 28133 C CA . ARG C 3 333 ? 162.990 162.267 113.022 1.00 50.22 324 ARG C CA 1
ATOM 28134 C C . ARG C 3 333 ? 162.249 162.085 114.340 1.00 50.62 324 ARG C C 1
ATOM 28135 O O . ARG C 3 333 ? 162.715 161.394 115.248 1.00 52.40 324 ARG C O 1
ATOM 28156 N N . GLN C 3 334 ? 161.085 162.719 114.431 1.00 51.66 325 GLN C N 1
ATOM 28157 C CA . GLN C 3 334 ? 160.209 162.615 115.583 1.00 54.53 325 GLN C CA 1
ATOM 28158 C C . GLN C 3 334 ? 158.791 162.366 115.094 1.00 52.74 325 GLN C C 1
ATOM 28159 O O . GLN C 3 334 ? 158.401 162.824 114.017 1.00 57.28 325 GLN C O 1
ATOM 28173 N N . ARG C 3 335 ? 158.026 161.634 115.895 1.00 58.91 326 ARG C N 1
ATOM 28174 C CA . ARG C 3 335 ? 156.654 161.277 115.569 1.00 56.64 326 ARG C CA 1
ATOM 28175 C C . ARG C 3 335 ? 155.729 161.842 116.635 1.00 59.97 326 ARG C C 1
ATOM 28176 O O . ARG C 3 335 ? 155.986 161.684 117.833 1.00 61.04 326 ARG C O 1
ATOM 28197 N N . PHE C 3 336 ? 154.660 162.502 116.198 1.00 55.07 327 PHE C N 1
ATOM 28198 C CA . PHE C 3 336 ? 153.632 163.028 117.088 1.00 55.83 327 PHE C CA 1
ATOM 28199 C C . PHE C 3 336 ? 152.262 162.524 116.654 1.00 55.22 327 PHE C C 1
ATOM 28200 O O . PHE C 3 336 ? 151.297 163.280 116.525 1.00 54.04 327 PHE C O 1
ATOM 28217 N N . GLY C 3 337 ? 152.169 161.220 116.415 1.00 58.66 328 GLY C N 1
ATOM 28218 C CA . GLY C 3 337 ? 150.912 160.608 116.038 1.00 57.88 328 GLY C CA 1
ATOM 28219 C C . GLY C 3 337 ? 150.663 160.601 114.545 1.00 57.82 328 GLY C C 1
ATOM 28220 O O . GLY C 3 337 ? 150.680 159.541 113.913 1.00 57.91 328 GLY C O 1
ATOM 28224 N N . ARG C 3 338 ? 150.435 161.782 113.968 1.00 59.16 329 ARG C N 1
ATOM 28225 C CA . ARG C 3 338 ? 150.031 161.899 112.575 1.00 59.70 329 ARG C CA 1
ATOM 28226 C C . ARG C 3 338 ? 151.047 162.586 111.677 1.00 59.21 329 ARG C C 1
ATOM 28227 O O . ARG C 3 338 ? 150.904 162.506 110.452 1.00 60.08 329 ARG C O 1
ATOM 28248 N N . LEU C 3 339 ? 152.060 163.248 112.232 1.00 58.21 330 LEU C N 1
ATOM 28249 C CA . LEU C 3 339 ? 152.998 164.025 111.436 1.00 58.46 330 LEU C CA 1
ATOM 28250 C C . LEU C 3 339 ? 154.428 163.707 111.846 1.00 57.67 330 LEU C C 1
ATOM 28251 O O . LEU C 3 339 ? 154.717 163.449 113.017 1.00 60.30 330 LEU C O 1
ATOM 28267 N N . GLU C 3 340 ? 155.320 163.738 110.860 1.00 58.05 331 GLU C N 1
ATOM 28268 C CA . GLU C 3 340 ? 156.744 163.521 111.072 1.00 55.47 331 GLU C CA 1
ATOM 28269 C C . GLU C 3 340 ? 157.444 164.871 111.140 1.00 54.81 331 GLU C C 1
ATOM 28270 O O . GLU C 3 340 ? 157.214 165.738 110.290 1.00 60.77 331 GLU C O 1
ATOM 28282 N N . LEU C 3 341 ? 158.289 165.045 112.151 1.00 55.12 332 LEU C N 1
ATOM 28283 C CA . LEU C 3 341 ? 158.996 166.297 112.390 1.00 54.02 332 LEU C CA 1
ATOM 28284 C C . LEU C 3 341 ? 160.490 166.020 112.359 1.00 56.87 332 LEU C C 1
ATOM 28285 O O . LEU C 3 341 ? 161.003 165.298 113.217 1.00 59.66 332 LEU C O 1
ATOM 28301 N N . LYS C 3 342 ? 161.188 166.588 111.384 1.00 55.11 333 LYS C N 1
ATOM 28302 C CA . LYS C 3 342 ? 162.636 166.446 111.304 1.00 54.80 333 LYS C CA 1
ATOM 28303 C C . LYS C 3 342 ? 163.302 167.719 111.805 1.00 53.22 333 LYS C C 1
ATOM 28304 O O . LYS C 3 342 ? 163.011 168.812 111.314 1.00 55.76 333 LYS C O 1
ATOM 28323 N N . ARG C 3 343 ? 164.192 167.571 112.780 1.00 55.89 334 ARG C N 1
ATOM 28324 C CA . ARG C 3 343 ? 164.890 168.721 113.336 1.00 53.53 334 ARG C CA 1
ATOM 28325 C C . ARG C 3 343 ? 165.713 169.407 112.253 1.00 53.72 334 ARG C C 1
ATOM 28326 O O . ARG C 3 343 ? 166.375 168.752 111.444 1.00 50.36 334 ARG C O 1
ATOM 28347 N N . ILE C 3 344 ? 165.666 170.736 112.239 1.00 56.42 335 ILE C N 1
ATOM 28348 C CA . ILE C 3 344 ? 166.518 171.555 111.387 1.00 56.15 335 ILE C CA 1
ATOM 28349 C C . ILE C 3 344 ? 167.566 172.288 112.212 1.00 56.31 335 ILE C C 1
ATOM 28350 O O . ILE C 3 344 ? 168.754 172.264 111.890 1.00 58.67 335 ILE C O 1
ATOM 28366 N N . SER C 3 345 ? 167.137 172.949 113.284 1.00 56.57 336 SER C N 1
ATOM 28367 C CA . SER C 3 345 ? 168.043 173.648 114.181 1.00 56.25 336 SER C CA 1
ATOM 28368 C C . SER C 3 345 ? 167.344 173.832 115.519 1.00 54.69 336 SER C C 1
ATOM 28369 O O . SER C 3 345 ? 166.122 173.699 115.624 1.00 53.82 336 SER C O 1
ATOM 28377 N N . GLY C 3 346 ? 168.134 174.137 116.535 1.00 53.35 337 GLY C N 1
ATOM 28378 C CA . GLY C 3 346 ? 167.580 174.401 117.853 1.00 53.89 337 GLY C CA 1
ATOM 28379 C C . GLY C 3 346 ? 167.556 173.166 118.730 1.00 54.92 337 GLY C C 1
ATOM 28380 O O . GLY C 3 346 ? 167.450 172.032 118.265 1.00 55.38 337 GLY C O 1
ATOM 28384 N N . ARG C 3 347 ? 167.661 173.401 120.035 1.00 57.87 338 ARG C N 1
ATOM 28385 C CA . ARG C 3 347 ? 167.655 172.343 121.035 1.00 57.41 338 ARG C CA 1
ATOM 28386 C C . ARG C 3 347 ? 166.603 172.672 122.083 1.00 60.39 338 ARG C C 1
ATOM 28387 O O . ARG C 3 347 ? 166.574 173.792 122.605 1.00 59.09 338 ARG C O 1
ATOM 28408 N N . GLY C 3 348 ? 165.747 171.701 122.390 1.00 62.15 339 GLY C N 1
ATOM 28409 C CA . GLY C 3 348 ? 164.660 171.886 123.332 1.00 62.11 339 GLY C CA 1
ATOM 28410 C C . GLY C 3 348 ? 164.915 171.137 124.626 1.00 63.46 339 GLY C C 1
ATOM 28411 O O . GLY C 3 348 ? 165.625 170.130 124.647 1.00 65.01 339 GLY C O 1
ATOM 28415 N N . PHE C 3 349 ? 164.335 171.643 125.712 1.00 61.92 340 PHE C N 1
ATOM 28416 C CA . PHE C 3 349 ? 164.408 171.004 127.017 1.00 62.61 340 PHE C CA 1
ATOM 28417 C C . PHE C 3 349 ? 163.004 170.876 127.585 1.00 63.99 340 PHE C C 1
ATOM 28418 O O . PHE C 3 349 ? 162.206 171.814 127.505 1.00 62.47 340 PHE C O 1
ATOM 28435 N N . LYS C 3 350 ? 162.715 169.716 128.163 1.00 64.16 341 LYS C N 1
ATOM 28436 C CA . LYS C 3 350 ? 161.396 169.402 128.693 1.00 60.71 341 LYS C CA 1
ATOM 28437 C C . LYS C 3 350 ? 161.371 169.675 130.191 1.00 62.21 341 LYS C C 1
ATOM 28438 O O . LYS C 3 350 ? 162.288 169.273 130.915 1.00 61.60 341 LYS C O 1
ATOM 28457 N N . ASN C 3 351 ? 160.329 170.366 130.648 1.00 61.57 342 ASN C N 1
ATOM 28458 C CA . ASN C 3 351 ? 160.158 170.690 132.058 1.00 61.76 342 ASN C CA 1
ATOM 28459 C C . ASN C 3 351 ? 158.728 170.392 132.479 1.00 60.59 342 ASN C C 1
ATOM 28460 O O . ASN C 3 351 ? 157.785 170.662 131.731 1.00 60.59 342 ASN C O 1
ATOM 28471 N N . ASP C 3 352 ? 158.569 169.844 133.680 1.00 56.40 343 ASP C N 1
ATOM 28472 C CA . ASP C 3 352 ? 157.244 169.545 134.210 1.00 57.19 343 ASP C CA 1
ATOM 28473 C C . ASP C 3 352 ? 156.620 170.835 134.726 1.00 57.65 343 ASP C C 1
ATOM 28474 O O . ASP C 3 352 ? 157.240 171.550 135.521 1.00 56.73 343 ASP C O 1
ATOM 28483 N N . GLU C 3 353 ? 155.400 171.141 134.284 1.00 57.83 344 GLU C N 1
ATOM 28484 C CA . GLU C 3 353 ? 154.735 172.358 134.725 1.00 58.80 344 GLU C CA 1
ATOM 28485 C C . GLU C 3 353 ? 153.231 172.140 134.760 1.00 59.91 344 GLU C C 1
ATOM 28486 O O . GLU C 3 353 ? 152.683 171.381 133.955 1.00 58.48 344 GLU C O 1
ATOM 28498 N N . GLU C 3 354 ? 152.573 172.811 135.703 1.00 60.55 345 GLU C N 1
ATOM 28499 C CA . GLU C 3 354 ? 151.127 172.721 135.877 1.00 59.81 345 GLU C CA 1
ATOM 28500 C C . GLU C 3 354 ? 150.474 173.782 134.998 1.00 57.99 345 GLU C C 1
ATOM 28501 O O . GLU C 3 354 ? 150.574 174.979 135.283 1.00 59.11 345 GLU C O 1
ATOM 28513 N N . ILE C 3 355 ? 149.806 173.348 133.933 1.00 54.09 346 ILE C N 1
ATOM 28514 C CA . ILE C 3 355 ? 149.185 174.242 132.964 1.00 55.07 346 ILE C CA 1
ATOM 28515 C C . ILE C 3 355 ? 147.683 174.240 133.197 1.00 55.78 346 ILE C C 1
ATOM 28516 O O . ILE C 3 355 ? 147.078 173.182 133.403 1.00 57.00 346 ILE C O 1
ATOM 28532 N N . LEU C 3 356 ? 147.084 175.427 133.168 1.00 53.20 347 LEU C N 1
ATOM 28533 C CA . LEU C 3 356 ? 145.640 175.554 133.312 1.00 57.26 347 LEU C CA 1
ATOM 28534 C C . LEU C 3 356 ? 144.973 175.375 131.953 1.00 52.38 347 LEU C C 1
ATOM 28535 O O . LEU C 3 356 ? 145.205 176.165 131.032 1.00 53.90 347 LEU C O 1
ATOM 28551 N N . ILE C 3 357 ? 144.139 174.349 131.836 1.00 56.51 348 ILE C N 1
ATOM 28552 C CA . ILE C 3 357 ? 143.428 174.070 130.599 1.00 56.25 348 ILE C CA 1
ATOM 28553 C C . ILE C 3 357 ? 142.178 174.939 130.549 1.00 58.39 348 ILE C C 1
ATOM 28554 O O . ILE C 3 357 ? 141.692 175.433 131.570 1.00 56.77 348 ILE C O 1
ATOM 28570 N N . GLY C 3 358 ? 141.649 175.129 129.342 1.00 59.88 349 GLY C N 1
ATOM 28571 C CA . GLY C 3 358 ? 140.480 175.975 129.184 1.00 55.56 349 GLY C CA 1
ATOM 28572 C C . GLY C 3 358 ? 139.318 175.555 130.059 1.00 56.21 349 GLY C C 1
ATOM 28573 O O . GLY C 3 358 ? 138.533 176.397 130.503 1.00 56.00 349 GLY C O 1
ATOM 28577 N N . ASN C 3 359 ? 139.190 174.255 130.326 1.00 56.01 350 ASN C N 1
ATOM 28578 C CA . ASN C 3 359 ? 138.115 173.759 131.175 1.00 56.86 350 ASN C CA 1
ATOM 28579 C C . ASN C 3 359 ? 138.279 174.160 132.635 1.00 57.44 350 ASN C C 1
ATOM 28580 O O . ASN C 3 359 ? 137.339 173.978 133.415 1.00 57.59 350 ASN C O 1
ATOM 28591 N N . GLY C 3 360 ? 139.439 174.688 133.024 1.00 57.10 351 GLY C N 1
ATOM 28592 C CA . GLY C 3 360 ? 139.668 175.147 134.377 1.00 55.03 351 GLY C CA 1
ATOM 28593 C C . GLY C 3 360 ? 140.487 174.212 135.241 1.00 54.91 351 GLY C C 1
ATOM 28594 O O . GLY C 3 360 ? 140.907 174.618 136.332 1.00 55.92 351 GLY C O 1
ATOM 28598 N N . THR C 3 361 ? 140.724 172.980 134.795 1.00 55.79 352 THR C N 1
ATOM 28599 C CA . THR C 3 361 ? 141.463 172.002 135.581 1.00 58.47 352 THR C CA 1
ATOM 28600 C C . THR C 3 361 ? 142.943 172.058 135.234 1.00 58.07 352 THR C C 1
ATOM 28601 O O . THR C 3 361 ? 143.320 171.953 134.063 1.00 57.51 352 THR C O 1
ATOM 28612 N N . ILE C 3 362 ? 143.774 172.221 136.258 1.00 54.87 353 ILE C N 1
ATOM 28613 C CA . ILE C 3 362 ? 145.218 172.271 136.072 1.00 56.69 353 ILE C CA 1
ATOM 28614 C C . ILE C 3 362 ? 145.722 170.855 135.824 1.00 55.05 353 ILE C C 1
ATOM 28615 O O . ILE C 3 362 ? 145.378 169.923 136.560 1.00 52.24 353 ILE C O 1
ATOM 28631 N N . GLN C 3 363 ? 146.516 170.685 134.771 1.00 55.36 354 GLN C N 1
ATOM 28632 C CA . GLN C 3 363 ? 147.096 169.396 134.424 1.00 55.03 354 GLN C CA 1
ATOM 28633 C C . GLN C 3 363 ? 148.611 169.515 134.358 1.00 55.16 354 GLN C C 1
ATOM 28634 O O . GLN C 3 363 ? 149.147 170.530 133.904 1.00 57.78 354 GLN C O 1
ATOM 28648 N N . LYS C 3 364 ? 149.299 168.473 134.813 1.00 56.30 355 LYS C N 1
ATOM 28649 C CA . LYS C 3 364 ? 150.754 168.432 134.750 1.00 56.57 355 LYS C CA 1
ATOM 28650 C C . LYS C 3 364 ? 151.180 168.013 133.350 1.00 56.51 355 LYS C C 1
ATOM 28651 O O . LYS C 3 364 ? 150.830 166.920 132.891 1.00 57.62 355 LYS C O 1
ATOM 28670 N N . ILE C 3 365 ? 151.928 168.877 132.668 1.00 54.81 356 ILE C N 1
ATOM 28671 C CA . ILE C 3 365 ? 152.350 168.623 131.299 1.00 54.56 356 ILE C CA 1
ATOM 28672 C C . ILE C 3 365 ? 153.835 168.926 131.175 1.00 53.60 356 ILE C C 1
ATOM 28673 O O . ILE C 3 365 ? 154.386 169.764 131.898 1.00 56.92 356 ILE C O 1
ATOM 28689 N N . GLY C 3 366 ? 154.486 168.223 130.253 1.00 50.28 357 GLY C N 1
ATOM 28690 C CA . GLY C 3 366 ? 155.859 168.514 129.907 1.00 54.48 357 GLY C CA 1
ATOM 28691 C C . GLY C 3 366 ? 155.928 169.570 128.826 1.00 55.32 357 GLY C C 1
ATOM 28692 O O . GLY C 3 366 ? 155.448 169.358 127.708 1.00 55.06 357 GLY C O 1
ATOM 28696 N N . ILE C 3 367 ? 156.519 170.716 129.152 1.00 60.40 358 ILE C N 1
ATOM 28697 C CA . ILE C 3 367 ? 156.603 171.858 128.251 1.00 58.92 358 ILE C CA 1
ATOM 28698 C C . ILE C 3 367 ? 158.030 171.944 127.734 1.00 59.16 358 ILE C C 1
ATOM 28699 O O . ILE C 3 367 ? 158.987 171.827 128.509 1.00 57.35 358 ILE C O 1
ATOM 28715 N N . TRP C 3 368 ? 158.169 172.125 126.424 1.00 58.04 359 TRP C N 1
ATOM 28716 C CA . TRP C 3 368 ? 159.468 172.179 125.770 1.00 60.68 359 TRP C CA 1
ATOM 28717 C C . TRP C 3 368 ? 159.852 173.635 125.537 1.00 62.79 359 TRP C C 1
ATOM 28718 O O . TRP C 3 368 ? 159.127 174.374 124.863 1.00 61.81 359 TRP C O 1
ATOM 28739 N N . ASP C 3 369 ? 160.990 174.037 126.093 1.00 60.96 360 ASP C N 1
ATOM 28740 C CA . ASP C 3 369 ? 161.458 175.408 125.988 1.00 61.80 360 ASP C CA 1
ATOM 28741 C C . ASP C 3 369 ? 162.367 175.566 124.771 1.00 61.49 360 ASP C C 1
ATOM 28742 O O . ASP C 3 369 ? 162.603 174.626 124.007 1.00 62.19 360 ASP C O 1
ATOM 28751 N N . GLY C 3 370 ? 162.882 176.777 124.585 1.00 57.61 361 GLY C N 1
ATOM 28752 C CA . GLY C 3 370 ? 163.823 177.053 123.523 1.00 57.43 361 GLY C CA 1
ATOM 28753 C C . GLY C 3 370 ? 163.146 177.271 122.183 1.00 59.16 361 GLY C C 1
ATOM 28754 O O . GLY C 3 370 ? 161.935 177.115 122.018 1.00 60.17 361 GLY C O 1
ATOM 28758 N N . GLU C 3 371 ? 163.963 177.641 121.203 1.00 57.19 362 GLU C N 1
ATOM 28759 C CA . GLU C 3 371 ? 163.514 177.884 119.839 1.00 58.95 362 GLU C CA 1
ATOM 28760 C C . GLU C 3 371 ? 163.955 176.722 118.961 1.00 61.26 362 GLU C C 1
ATOM 28761 O O . GLU C 3 371 ? 165.132 176.346 118.973 1.00 58.52 362 GLU C O 1
ATOM 28773 N N . GLU C 3 372 ? 163.015 176.154 118.207 1.00 59.32 363 GLU C N 1
ATOM 28774 C CA . GLU C 3 372 ? 163.302 174.977 117.401 1.00 57.88 363 GLU C CA 1
ATOM 28775 C C . GLU C 3 372 ? 162.658 175.111 116.028 1.00 56.11 363 GLU C C 1
ATOM 28776 O O . GLU C 3 372 ? 161.624 175.762 115.857 1.00 55.69 363 GLU C O 1
ATOM 28788 N N . GLU C 3 373 ? 163.295 174.474 115.046 1.00 57.85 364 GLU C N 1
ATOM 28789 C CA . GLU C 3 373 ? 162.846 174.468 113.661 1.00 56.99 364 GLU C CA 1
ATOM 28790 C C . GLU C 3 373 ? 162.615 173.026 113.234 1.00 57.91 364 GLU C C 1
ATOM 28791 O O . GLU C 3 373 ? 163.466 172.162 113.467 1.00 59.42 364 GLU C O 1
ATOM 28803 N N . PHE C 3 374 ? 161.477 172.765 112.595 1.00 54.76 365 PHE C N 1
ATOM 28804 C CA . PHE C 3 374 ? 161.123 171.404 112.207 1.00 56.96 365 PHE C CA 1
ATOM 28805 C C . PHE C 3 374 ? 160.562 171.366 110.795 1.00 54.56 365 PHE C C 1
ATOM 28806 O O . PHE C 3 374 ? 159.690 172.163 110.448 1.00 54.06 365 PHE C O 1
ATOM 28823 N N . HIS C 3 375 ? 161.055 170.430 109.989 1.00 52.91 366 HIS C N 1
ATOM 28824 C CA . HIS C 3 375 ? 160.388 170.053 108.749 1.00 54.38 366 HIS C CA 1
ATOM 28825 C C . HIS C 3 375 ? 159.200 169.175 109.116 1.00 56.39 366 HIS C C 1
ATOM 28826 O O . HIS C 3 375 ? 159.379 168.075 109.648 1.00 58.53 366 HIS C O 1
ATOM 28840 N N . VAL C 3 376 ? 157.993 169.661 108.843 1.00 57.74 367 VAL C N 1
ATOM 28841 C CA . VAL C 3 376 ? 156.754 169.007 109.248 1.00 54.31 367 VAL C CA 1
ATOM 28842 C C . VAL C 3 376 ? 156.136 168.364 108.016 1.00 55.76 367 VAL C C 1
ATOM 28843 O O . VAL C 3 376 ? 155.982 169.020 106.980 1.00 58.72 367 VAL C O 1
ATOM 28856 N N . ARG C 3 377 ? 155.792 167.083 108.124 1.00 59.82 368 ARG C N 1
ATOM 28857 C CA . ARG C 3 377 ? 155.100 166.367 107.060 1.00 59.80 368 ARG C CA 1
ATOM 28858 C C . ARG C 3 377 ? 153.863 165.700 107.637 1.00 64.75 368 ARG C C 1
ATOM 28859 O O . ARG C 3 377 ? 153.935 165.064 108.693 1.00 67.06 368 ARG C O 1
ATOM 28880 N N . CYS C 3 378 ? 152.733 165.847 106.949 1.00 65.22 369 CYS C N 1
ATOM 28881 C CA . CYS C 3 378 ? 151.490 165.187 107.341 1.00 64.72 369 CYS C CA 1
ATOM 28882 C C . CYS C 3 378 ? 150.772 164.759 106.071 1.00 65.66 369 CYS C C 1
ATOM 28883 O O . CYS C 3 378 ? 150.351 165.609 105.281 1.00 65.67 369 CYS C O 1
ATOM 28891 N N . GLY C 3 379 ? 150.631 163.452 105.875 1.00 61.88 370 GLY C N 1
ATOM 28892 C CA . GLY C 3 379 ? 150.048 162.952 104.648 1.00 62.59 370 GLY C CA 1
ATOM 28893 C C . GLY C 3 379 ? 150.837 163.423 103.445 1.00 65.88 370 GLY C C 1
ATOM 28894 O O . GLY C 3 379 ? 151.942 162.935 103.187 1.00 64.68 370 GLY C O 1
ATOM 28898 N N . GLU C 3 380 ? 150.274 164.369 102.697 1.00 70.22 371 GLU C N 1
ATOM 28899 C CA . GLU C 3 380 ? 150.972 164.996 101.583 1.00 69.95 371 GLU C CA 1
ATOM 28900 C C . GLU C 3 380 ? 151.475 166.395 101.908 1.00 68.19 371 GLU C C 1
ATOM 28901 O O . GLU C 3 380 ? 152.462 166.839 101.314 1.00 65.98 371 GLU C O 1
ATOM 28913 N N . CYS C 3 381 ? 150.827 167.094 102.837 1.00 64.41 372 CYS C N 1
ATOM 28914 C CA . CYS C 3 381 ? 151.203 168.468 103.136 1.00 63.92 372 CYS C CA 1
ATOM 28915 C C . CYS C 3 381 ? 152.563 168.522 103.821 1.00 64.79 372 CYS C C 1
ATOM 28916 O O . CYS C 3 381 ? 152.883 167.695 104.682 1.00 67.89 372 CYS C O 1
ATOM 28924 N N . ARG C 3 382 ? 153.365 169.509 103.428 1.00 58.74 373 ARG C N 1
ATOM 28925 C CA . ARG C 3 382 ? 154.697 169.719 103.972 1.00 61.81 373 ARG C CA 1
ATOM 28926 C C . ARG C 3 382 ? 154.804 171.152 104.469 1.00 60.30 373 ARG C C 1
ATOM 28927 O O . ARG C 3 382 ? 154.014 172.021 104.093 1.00 62.12 373 ARG C O 1
ATOM 28948 N N . GLY C 3 383 ? 155.785 171.396 105.330 1.00 53.06 374 GLY C N 1
ATOM 28949 C CA . GLY C 3 383 ? 155.979 172.747 105.823 1.00 54.92 374 GLY C CA 1
ATOM 28950 C C . GLY C 3 383 ? 157.194 172.856 106.715 1.00 53.98 374 GLY C C 1
ATOM 28951 O O . GLY C 3 383 ? 157.878 171.871 107.004 1.00 55.14 374 GLY C O 1
ATOM 28955 N N . ILE C 3 384 ? 157.445 174.087 107.150 1.00 55.68 375 ILE C N 1
ATOM 28956 C CA . ILE C 3 384 ? 158.507 174.411 108.095 1.00 54.01 375 ILE C CA 1
ATOM 28957 C C . ILE C 3 384 ? 157.859 175.080 109.299 1.00 55.54 375 ILE C C 1
ATOM 28958 O O . ILE C 3 384 ? 157.131 176.070 109.150 1.00 57.19 375 ILE C O 1
ATOM 28974 N N . LEU C 3 385 ? 158.127 174.546 110.485 1.00 55.72 376 LEU C N 1
ATOM 28975 C CA . LEU C 3 385 ? 157.540 175.012 111.733 1.00 54.61 376 LEU C CA 1
ATOM 28976 C C . LEU C 3 385 ? 158.632 175.655 112.575 1.00 57.57 376 LEU C C 1
ATOM 28977 O O . LEU C 3 385 ? 159.652 175.017 112.862 1.00 55.38 376 LEU C O 1
ATOM 28993 N N . LYS C 3 386 ? 158.423 176.912 112.960 1.00 60.41 377 LYS C N 1
ATOM 28994 C CA . LYS C 3 386 ? 159.311 177.626 113.868 1.00 59.98 377 LYS C CA 1
ATOM 28995 C C . LYS C 3 386 ? 158.573 177.789 115.189 1.00 58.77 377 LYS C C 1
ATOM 28996 O O . LYS C 3 386 ? 157.587 178.533 115.267 1.00 59.41 377 LYS C O 1
ATOM 29015 N N . LYS C 3 387 ? 159.056 177.098 116.218 1.00 58.58 378 LYS C N 1
ATOM 29016 C CA . LYS C 3 387 ? 158.404 177.031 117.515 1.00 61.52 378 LYS C CA 1
ATOM 29017 C C . LYS C 3 387 ? 159.300 177.660 118.571 1.00 57.57 378 LYS C C 1
ATOM 29018 O O . LYS C 3 387 ? 160.528 177.647 118.455 1.00 59.43 378 LYS C O 1
ATOM 29037 N N . SER C 3 388 ? 158.668 178.216 119.601 1.00 58.88 379 SER C N 1
ATOM 29038 C CA . SER C 3 388 ? 159.355 178.736 120.773 1.00 60.23 379 SER C CA 1
ATOM 29039 C C . SER C 3 388 ? 158.671 178.189 122.021 1.00 59.97 379 SER C C 1
ATOM 29040 O O . SER C 3 388 ? 157.687 177.447 121.943 1.00 62.87 379 SER C O 1
ATOM 29048 N N . LYS C 3 389 ? 159.199 178.561 123.183 1.00 57.29 380 LYS C N 1
ATOM 29049 C CA . LYS C 3 389 ? 158.648 178.080 124.443 1.00 57.54 380 LYS C CA 1
ATOM 29050 C C . LYS C 3 389 ? 157.213 178.560 124.612 1.00 58.26 380 LYS C C 1
ATOM 29051 O O . LYS C 3 389 ? 156.956 179.766 124.686 1.00 60.31 380 LYS C O 1
ATOM 29070 N N . MET C 3 390 ? 156.279 177.614 124.667 1.00 62.41 381 MET C N 1
ATOM 29071 C CA . MET C 3 390 ? 154.862 177.876 124.903 1.00 61.52 381 MET C CA 1
ATOM 29072 C C . MET C 3 390 ? 154.232 178.748 123.827 1.00 61.26 381 MET C C 1
ATOM 29073 O O . MET C 3 390 ? 153.117 179.249 124.019 1.00 62.20 381 MET C O 1
ATOM 29087 N N . LYS C 3 391 ? 154.908 178.948 122.699 1.00 61.36 382 LYS C N 1
ATOM 29088 C CA . LYS C 3 391 ? 154.402 179.810 121.643 1.00 61.98 382 LYS C CA 1
ATOM 29089 C C . LYS C 3 391 ? 154.758 179.224 120.288 1.00 61.24 382 LYS C C 1
ATOM 29090 O O . LYS C 3 391 ? 155.853 178.689 120.100 1.00 61.07 382 LYS C O 1
ATOM 29109 N N . LEU C 3 392 ? 153.822 179.331 119.348 1.00 60.70 383 LEU C N 1
ATOM 29110 C CA . LEU C 3 392 ? 154.043 178.945 117.960 1.00 60.05 383 LEU C CA 1
ATOM 29111 C C . LEU C 3 392 ? 154.418 180.201 117.184 1.00 60.04 383 LEU C C 1
ATOM 29112 O O . LEU C 3 392 ? 153.556 181.033 116.883 1.00 58.36 383 LEU C O 1
ATOM 29128 N N . GLU C 3 393 ? 155.704 180.336 116.858 1.00 61.61 384 GLU C N 1
ATOM 29129 C CA . GLU C 3 393 ? 156.172 181.549 116.198 1.00 59.89 384 GLU C CA 1
ATOM 29130 C C . GLU C 3 393 ? 155.666 181.626 114.763 1.00 59.20 384 GLU C C 1
ATOM 29131 O O . GLU C 3 393 ? 155.011 182.601 114.377 1.00 60.51 384 GLU C O 1
ATOM 29143 N N . LYS C 3 394 ? 155.952 180.608 113.955 1.00 57.74 385 LYS C N 1
ATOM 29144 C CA . LYS C 3 394 ? 155.562 180.670 112.552 1.00 59.02 385 LYS C CA 1
ATOM 29145 C C . LYS C 3 394 ? 155.405 179.267 111.989 1.00 59.45 385 LYS C C 1
ATOM 29146 O O . LYS C 3 394 ? 155.928 178.291 112.532 1.00 60.27 385 LYS C O 1
ATOM 29165 N N . LEU C 3 395 ? 154.684 179.187 110.873 1.00 55.42 386 LEU C N 1
ATOM 29166 C CA . LEU C 3 395 ? 154.485 177.933 110.159 1.00 56.92 386 LEU C CA 1
ATOM 29167 C C . LEU C 3 395 ? 154.292 178.245 108.684 1.00 55.69 386 LEU C C 1
ATOM 29168 O O . LEU C 3 395 ? 153.251 178.782 108.293 1.00 55.98 386 LEU C O 1
ATOM 29184 N N . LEU C 3 396 ? 155.291 177.904 107.871 1.00 55.83 387 LEU C N 1
ATOM 29185 C CA . LEU C 3 396 ? 155.265 178.142 106.432 1.00 57.76 387 LEU C CA 1
ATOM 29186 C C . LEU C 3 396 ? 154.871 176.840 105.743 1.00 58.80 387 LEU C C 1
ATOM 29187 O O . LEU C 3 396 ? 155.580 175.837 105.849 1.00 60.09 387 LEU C O 1
ATOM 29203 N N . ILE C 3 397 ? 153.752 176.863 105.022 1.00 60.28 388 ILE C N 1
ATOM 29204 C CA . ILE C 3 397 ? 153.141 175.655 104.487 1.00 59.27 388 ILE C CA 1
ATOM 29205 C C . ILE C 3 397 ? 152.995 175.779 102.975 1.00 59.81 388 ILE C C 1
ATOM 29206 O O . ILE C 3 397 ? 152.971 176.875 102.411 1.00 61.04 388 ILE C O 1
ATOM 29222 N N . ASN C 3 398 ? 152.907 174.623 102.322 1.00 60.80 389 ASN C N 1
ATOM 29223 C CA . ASN C 3 398 ? 152.674 174.526 100.890 1.00 61.76 389 ASN C CA 1
ATOM 29224 C C . ASN C 3 398 ? 151.252 174.046 100.632 1.00 61.00 389 ASN C C 1
ATOM 29225 O O . ASN C 3 398 ? 150.676 173.300 101.428 1.00 61.38 389 ASN C O 1
ATOM 29236 N N . SER C 3 399 ? 150.691 174.482 99.508 1.00 62.38 390 SER C N 1
ATOM 29237 C CA . SER C 3 399 ? 149.317 174.133 99.177 1.00 58.31 390 SER C CA 1
ATOM 29238 C C . SER C 3 399 ? 149.188 172.632 98.952 1.00 59.58 390 SER C C 1
ATOM 29239 O O . SER C 3 399 ? 149.976 172.030 98.215 1.00 57.72 390 SER C O 1
ATOM 29247 N N . ALA C 3 400 ? 148.193 172.030 99.592 1.00 61.04 391 ALA C N 1
ATOM 29248 C CA . ALA C 3 400 ? 147.910 170.608 99.450 1.00 60.77 391 ALA C CA 1
ATOM 29249 C C . ALA C 3 400 ? 146.411 170.416 99.664 1.00 62.00 391 ALA C C 1
ATOM 29250 O O . ALA C 3 400 ? 145.640 171.379 99.618 1.00 59.80 391 ALA C O 1
ATOM 29257 N N . LYS C 3 401 ? 145.992 169.173 99.891 1.00 62.20 392 LYS C N 1
ATOM 29258 C CA . LYS C 3 401 ? 144.590 168.913 100.186 1.00 63.84 392 LYS C CA 1
ATOM 29259 C C . LYS C 3 401 ? 144.147 169.753 101.376 1.00 64.28 392 LYS C C 1
ATOM 29260 O O . LYS C 3 401 ? 144.790 169.756 102.428 1.00 63.88 392 LYS C O 1
ATOM 29279 N N . LYS C 3 402 ? 143.021 170.450 101.214 1.00 67.04 393 LYS C N 1
ATOM 29280 C CA . LYS C 3 402 ? 142.558 171.351 102.264 1.00 69.42 393 LYS C CA 1
ATOM 29281 C C . LYS C 3 402 ? 142.377 170.608 103.580 1.00 68.49 393 LYS C C 1
ATOM 29282 O O . LYS C 3 402 ? 142.764 171.105 104.646 1.00 68.19 393 LYS C O 1
ATOM 29301 N N . GLU C 3 403 ? 141.792 169.412 103.527 1.00 68.46 394 GLU C N 1
ATOM 29302 C CA . GLU C 3 403 ? 141.627 168.630 104.744 1.00 70.74 394 GLU C CA 1
ATOM 29303 C C . GLU C 3 403 ? 142.979 168.316 105.371 1.00 68.99 394 GLU C C 1
ATOM 29304 O O . GLU C 3 403 ? 143.200 168.574 106.559 1.00 66.77 394 GLU C O 1
ATOM 29316 N N . ASP C 3 404 ? 143.904 167.768 104.580 1.00 63.46 395 ASP C N 1
ATOM 29317 C CA . ASP C 3 404 ? 145.230 167.470 105.108 1.00 62.88 395 ASP C CA 1
ATOM 29318 C C . ASP C 3 404 ? 145.929 168.733 105.586 1.00 64.40 395 ASP C C 1
ATOM 29319 O O . ASP C 3 404 ? 146.650 168.704 106.590 1.00 64.00 395 ASP C O 1
ATOM 29328 N N . MET C 3 405 ? 145.720 169.851 104.890 1.00 66.52 396 MET C N 1
ATOM 29329 C CA . MET C 3 405 ? 146.320 171.111 105.314 1.00 64.94 396 MET C CA 1
ATOM 29330 C C . MET C 3 405 ? 145.849 171.495 106.711 1.00 65.00 396 MET C C 1
ATOM 29331 O O . MET C 3 405 ? 146.658 171.868 107.568 1.00 62.29 396 MET C O 1
ATOM 29345 N N . ARG C 3 406 ? 144.541 171.397 106.969 1.00 66.60 397 ARG C N 1
ATOM 29346 C CA . ARG C 3 406 ? 144.058 171.809 108.282 1.00 65.96 397 ARG C CA 1
ATOM 29347 C C . ARG C 3 406 ? 144.455 170.812 109.365 1.00 65.48 397 ARG C C 1
ATOM 29348 O O . ARG C 3 406 ? 144.770 171.227 110.488 1.00 65.06 397 ARG C O 1
ATOM 29369 N N . ASP C 3 407 ? 144.478 169.505 109.063 1.00 65.08 398 ASP C N 1
ATOM 29370 C CA . ASP C 3 407 ? 144.975 168.569 110.072 1.00 63.73 398 ASP C CA 1
ATOM 29371 C C . ASP C 3 407 ? 146.430 168.868 110.410 1.00 62.94 398 ASP C C 1
ATOM 29372 O O . ASP C 3 407 ? 146.820 168.843 111.581 1.00 64.46 398 ASP C O 1
ATOM 29381 N N . LEU C 3 408 ? 147.253 169.151 109.395 1.00 61.19 399 LEU C N 1
ATOM 29382 C CA . LEU C 3 408 ? 148.647 169.488 109.661 1.00 60.76 399 LEU C CA 1
ATOM 29383 C C . LEU C 3 408 ? 148.751 170.760 110.486 1.00 59.81 399 LEU C C 1
ATOM 29384 O O . LEU C 3 408 ? 149.580 170.849 111.397 1.00 58.23 399 LEU C O 1
ATOM 29400 N N . ILE C 3 409 ? 147.927 171.761 110.176 1.00 62.86 400 ILE C N 1
ATOM 29401 C CA . ILE C 3 409 ? 147.995 173.023 110.906 1.00 63.29 400 ILE C CA 1
ATOM 29402 C C . ILE C 3 409 ? 147.661 172.799 112.374 1.00 61.95 400 ILE C C 1
ATOM 29403 O O . ILE C 3 409 ? 148.380 173.259 113.268 1.00 60.93 400 ILE C O 1
ATOM 29419 N N . ILE C 3 410 ? 146.569 172.082 112.646 1.00 62.82 401 ILE C N 1
ATOM 29420 C CA . ILE C 3 410 ? 146.165 171.866 114.033 1.00 63.39 401 ILE C CA 1
ATOM 29421 C C . ILE C 3 410 ? 147.180 170.987 114.755 1.00 61.75 401 ILE C C 1
ATOM 29422 O O . ILE C 3 410 ? 147.472 171.199 115.938 1.00 60.74 401 ILE C O 1
ATOM 29438 N N . LEU C 3 411 ? 147.737 169.990 114.060 1.00 58.39 402 LEU C N 1
ATOM 29439 C CA . LEU C 3 411 ? 148.760 169.148 114.669 1.00 58.17 402 LEU C CA 1
ATOM 29440 C C . LEU C 3 411 ? 149.992 169.964 115.032 1.00 58.33 402 LEU C C 1
ATOM 29441 O O . LEU C 3 411 ? 150.589 169.760 116.093 1.00 58.45 402 LEU C O 1
ATOM 29457 N N . CYS C 3 412 ? 150.392 170.890 114.159 1.00 59.63 403 CYS C N 1
ATOM 29458 C CA . CYS C 3 412 ? 151.535 171.745 114.463 1.00 59.09 403 CYS C CA 1
ATOM 29459 C C . CYS C 3 412 ? 151.231 172.681 115.626 1.00 59.99 403 CYS C C 1
ATOM 29460 O O . CYS C 3 412 ? 152.092 172.914 116.482 1.00 59.55 403 CYS C O 1
ATOM 29468 N N . MET C 3 413 ? 150.016 173.236 115.673 1.00 59.65 404 MET C N 1
ATOM 29469 C CA . MET C 3 413 ? 149.666 174.125 116.777 1.00 61.72 404 MET C CA 1
ATOM 29470 C C . MET C 3 413 ? 149.673 173.383 118.108 1.00 61.56 404 MET C C 1
ATOM 29471 O O . MET C 3 413 ? 150.198 173.893 119.104 1.00 63.09 404 MET C O 1
ATOM 29485 N N . VAL C 3 414 ? 149.097 172.180 118.149 1.00 60.71 405 VAL C N 1
ATOM 29486 C CA . VAL C 3 414 ? 149.086 171.417 119.393 1.00 59.45 405 VAL C CA 1
ATOM 29487 C C . VAL C 3 414 ? 150.498 170.971 119.751 1.00 59.43 405 VAL C C 1
ATOM 29488 O O . VAL C 3 414 ? 150.881 170.953 120.927 1.00 61.25 405 VAL C O 1
ATOM 29501 N N . PHE C 3 415 ? 151.298 170.612 118.744 1.00 53.85 406 PHE C N 1
ATOM 29502 C CA . PHE C 3 415 ? 152.677 170.210 118.993 1.00 52.32 406 PHE C CA 1
ATOM 29503 C C . PHE C 3 415 ? 153.493 171.352 119.580 1.00 54.15 406 PHE C C 1
ATOM 29504 O O . PHE C 3 415 ? 154.457 171.112 120.316 1.00 55.97 406 PHE C O 1
ATOM 29521 N N . SER C 3 416 ? 153.128 172.597 119.270 1.00 58.85 407 SER C N 1
ATOM 29522 C CA . SER C 3 416 ? 153.869 173.753 119.756 1.00 61.69 407 SER C CA 1
ATOM 29523 C C . SER C 3 416 ? 153.570 174.087 121.212 1.00 61.22 407 SER C C 1
ATOM 29524 O O . SER C 3 416 ? 154.291 174.900 121.801 1.00 57.24 407 SER C O 1
ATOM 29532 N N . GLN C 3 417 ? 152.538 173.486 121.803 1.00 59.17 408 GLN C N 1
ATOM 29533 C CA . GLN C 3 417 ? 152.160 173.770 123.186 1.00 61.37 408 GLN C CA 1
ATOM 29534 C C . GLN C 3 417 ? 151.886 175.259 123.385 1.00 62.36 408 GLN C C 1
ATOM 29535 O O . GLN C 3 417 ? 152.284 175.854 124.389 1.00 57.76 408 GLN C O 1
ATOM 29549 N N . ASP C 3 418 ? 151.203 175.868 122.420 1.00 64.37 409 ASP C N 1
ATOM 29550 C CA . ASP C 3 418 ? 150.899 177.289 122.507 1.00 64.72 409 ASP C CA 1
ATOM 29551 C C . ASP C 3 418 ? 149.848 177.554 123.580 1.00 63.19 409 ASP C C 1
ATOM 29552 O O . ASP C 3 418 ? 148.997 176.711 123.875 1.00 62.32 409 ASP C O 1
ATOM 29561 N N . THR C 3 419 ? 149.913 178.754 124.162 1.00 63.72 410 THR C N 1
ATOM 29562 C CA . THR C 3 419 ? 148.953 179.129 125.196 1.00 64.00 410 THR C CA 1
ATOM 29563 C C . THR C 3 419 ? 147.531 179.152 124.647 1.00 62.67 410 THR C C 1
ATOM 29564 O O . THR C 3 419 ? 146.587 178.742 125.333 1.00 59.60 410 THR C O 1
ATOM 29575 N N . ARG C 3 420 ? 147.356 179.636 123.415 1.00 63.01 411 ARG C N 1
ATOM 29576 C CA . ARG C 3 420 ? 146.026 179.649 122.814 1.00 66.37 411 ARG C CA 1
ATOM 29577 C C . ARG C 3 420 ? 145.470 178.237 122.693 1.00 64.73 411 ARG C C 1
ATOM 29578 O O . ARG C 3 420 ? 144.281 178.004 122.940 1.00 63.32 411 ARG C O 1
ATOM 29599 N N . MET C 3 421 ? 146.318 177.281 122.308 1.00 64.04 412 MET C N 1
ATOM 29600 C CA . MET C 3 421 ? 145.869 175.900 122.171 1.00 63.76 412 MET C CA 1
ATOM 29601 C C . MET C 3 421 ? 145.353 175.353 123.497 1.00 63.02 412 MET C C 1
ATOM 29602 O O . MET C 3 421 ? 144.280 174.741 123.552 1.00 62.09 412 MET C O 1
ATOM 29616 N N . PHE C 3 422 ? 146.103 175.566 124.579 1.00 58.88 413 PHE C N 1
ATOM 29617 C CA . PHE C 3 422 ? 145.642 175.116 125.889 1.00 59.66 413 PHE C CA 1
ATOM 29618 C C . PHE C 3 422 ? 144.344 175.813 126.275 1.00 62.39 413 PHE C C 1
ATOM 29619 O O . PHE C 3 422 ? 143.397 175.173 126.746 1.00 62.80 413 PHE C O 1
ATOM 29636 N N . GLN C 3 423 ? 144.279 177.129 126.071 1.00 63.96 414 GLN C N 1
ATOM 29637 C CA . GLN C 3 423 ? 143.088 177.888 126.429 1.00 61.74 414 GLN C CA 1
ATOM 29638 C C . GLN C 3 423 ? 141.912 177.609 125.505 1.00 61.90 414 GLN C C 1
ATOM 29639 O O . GLN C 3 423 ? 140.786 178.001 125.831 1.00 63.50 414 GLN C O 1
ATOM 29653 N N . GLY C 3 424 ? 142.138 176.946 124.374 1.00 59.61 415 GLY C N 1
ATOM 29654 C CA . GLY C 3 424 ? 141.081 176.630 123.439 1.00 58.66 415 GLY C CA 1
ATOM 29655 C C . GLY C 3 424 ? 140.287 175.389 123.763 1.00 60.43 415 GLY C C 1
ATOM 29656 O O . GLY C 3 424 ? 139.409 175.006 122.983 1.00 62.50 415 GLY C O 1
ATOM 29660 N N . VAL C 3 425 ? 140.573 174.739 124.887 1.00 56.99 416 VAL C N 1
ATOM 29661 C CA . VAL C 3 425 ? 139.851 173.535 125.282 1.00 59.12 416 VAL C CA 1
ATOM 29662 C C . VAL C 3 425 ? 138.555 173.943 125.968 1.00 60.66 416 VAL C C 1
ATOM 29663 O O . VAL C 3 425 ? 138.568 174.688 126.955 1.00 55.40 416 VAL C O 1
ATOM 29676 N N . ARG C 3 426 ? 137.429 173.448 125.453 1.00 62.66 417 ARG C N 1
ATOM 29677 C CA . ARG C 3 426 ? 136.110 173.728 126.030 1.00 61.98 417 ARG C CA 1
ATOM 29678 C C . ARG C 3 426 ? 135.285 172.446 125.928 1.00 63.07 417 ARG C C 1
ATOM 29679 O O . ARG C 3 426 ? 134.646 172.183 124.906 1.00 59.51 417 ARG C O 1
ATOM 29700 N N . GLY C 3 427 ? 135.302 171.656 126.997 1.00 58.99 418 GLY C N 1
ATOM 29701 C CA . GLY C 3 427 ? 134.562 170.411 127.026 1.00 60.30 418 GLY C CA 1
ATOM 29702 C C . GLY C 3 427 ? 135.066 169.456 128.087 1.00 60.11 418 GLY C C 1
ATOM 29703 O O . GLY C 3 427 ? 135.312 169.857 129.228 1.00 56.36 418 GLY C O 1
ATOM 29707 N N . GLU C 3 428 ? 135.219 168.186 127.720 1.00 61.95 419 GLU C N 1
ATOM 29708 C CA . GLU C 3 428 ? 135.684 167.147 128.629 1.00 60.34 419 GLU C CA 1
ATOM 29709 C C . GLU C 3 428 ? 136.897 166.468 128.013 1.00 58.77 419 GLU C C 1
ATOM 29710 O O . GLU C 3 428 ? 136.823 165.957 126.891 1.00 57.92 419 GLU C O 1
ATOM 29722 N N . ILE C 3 429 ? 138.009 166.465 128.744 1.00 58.32 420 ILE C N 1
ATOM 29723 C CA . ILE C 3 429 ? 139.229 165.787 128.325 1.00 56.64 420 ILE C CA 1
ATOM 29724 C C . ILE C 3 429 ? 139.662 164.869 129.456 1.00 55.85 420 ILE C C 1
ATOM 29725 O O . ILE C 3 429 ? 139.789 165.309 130.604 1.00 55.45 420 ILE C O 1
ATOM 29741 N N . ASN C 3 430 ? 139.895 163.602 129.133 1.00 50.89 421 ASN C N 1
ATOM 29742 C CA . ASN C 3 430 ? 140.352 162.616 130.102 1.00 52.44 421 ASN C CA 1
ATOM 29743 C C . ASN C 3 430 ? 141.851 162.407 129.931 1.00 47.57 421 ASN C C 1
ATOM 29744 O O . ASN C 3 430 ? 142.309 162.007 128.856 1.00 49.79 421 ASN C O 1
ATOM 29755 N N . PHE C 3 431 ? 142.608 162.689 130.988 1.00 43.27 422 PHE C N 1
ATOM 29756 C CA . PHE C 3 431 ? 144.038 162.424 131.019 1.00 45.68 422 PHE C CA 1
ATOM 29757 C C . PHE C 3 431 ? 144.382 161.183 131.828 1.00 44.44 422 PHE C C 1
ATOM 29758 O O . PHE C 3 431 ? 145.561 160.826 131.921 1.00 44.62 422 PHE C O 1
ATOM 29775 N N . LEU C 3 432 ? 143.389 160.523 132.415 1.00 39.28 423 LEU C N 1
ATOM 29776 C CA . LEU C 3 432 ? 143.573 159.266 133.121 1.00 34.43 423 LEU C CA 1
ATOM 29777 C C . LEU C 3 432 ? 142.544 158.270 132.615 1.00 31.02 423 LEU C C 1
ATOM 29778 O O . LEU C 3 432 ? 141.384 158.627 132.390 1.00 41.44 423 LEU C O 1
ATOM 29794 N N . ASN C 3 433 ? 142.968 157.026 132.429 1.00 28.89 424 ASN C N 1
ATOM 29795 C CA . ASN C 3 433 ? 142.023 155.980 132.088 1.00 30.18 424 ASN C CA 1
ATOM 29796 C C . ASN C 3 433 ? 141.252 155.554 133.336 1.00 28.71 424 ASN C C 1
ATOM 29797 O O . ASN C 3 433 ? 141.524 156.002 134.452 1.00 26.75 424 ASN C O 1
ATOM 29808 N N . ARG C 3 434 ? 140.270 154.674 133.137 1.00 28.87 425 ARG C N 1
ATOM 29809 C CA . ARG C 3 434 ? 139.413 154.266 134.243 1.00 24.70 425 ARG C CA 1
ATOM 29810 C C . ARG C 3 434 ? 140.195 153.578 135.355 1.00 22.84 425 ARG C C 1
ATOM 29811 O O . ARG C 3 434 ? 139.706 153.507 136.487 1.00 36.46 425 ARG C O 1
ATOM 29832 N N . ALA C 3 435 ? 141.395 153.079 135.067 1.00 25.56 426 ALA C N 1
ATOM 29833 C CA . ALA C 3 435 ? 142.255 152.473 136.075 1.00 25.23 426 ALA C CA 1
ATOM 29834 C C . ALA C 3 435 ? 143.168 153.481 136.758 1.00 24.17 426 ALA C C 1
ATOM 29835 O O . ALA C 3 435 ? 143.986 153.085 137.593 1.00 30.70 426 ALA C O 1
ATOM 29842 N N . GLY C 3 436 ? 143.060 154.763 136.422 1.00 25.71 427 GLY C N 1
ATOM 29843 C CA . GLY C 3 436 ? 143.903 155.773 137.022 1.00 28.01 427 GLY C CA 1
ATOM 29844 C C . GLY C 3 436 ? 145.289 155.885 136.430 1.00 23.67 427 GLY C C 1
ATOM 29845 O O . GLY C 3 436 ? 146.132 156.584 137.002 1.00 24.41 427 GLY C O 1
ATOM 29849 N N . GLN C 3 437 ? 145.557 155.214 135.314 1.00 33.20 428 GLN C N 1
ATOM 29850 C CA . GLN C 3 437 ? 146.860 155.300 134.671 1.00 30.37 428 GLN C CA 1
ATOM 29851 C C . GLN C 3 437 ? 146.947 156.563 133.825 1.00 33.99 428 GLN C C 1
ATOM 29852 O O . GLN C 3 437 ? 145.961 156.997 133.223 1.00 21.31 428 GLN C O 1
ATOM 29866 N N . LEU C 3 438 ? 148.140 157.149 133.781 1.00 34.99 429 LEU C N 1
ATOM 29867 C CA . LEU C 3 438 ? 148.333 158.465 133.184 1.00 33.60 429 LEU C CA 1
ATOM 29868 C C . LEU C 3 438 ? 148.446 158.343 131.668 1.00 36.46 429 LEU C C 1
ATOM 29869 O O . LEU C 3 438 ? 149.365 157.695 131.157 1.00 37.97 429 LEU C O 1
ATOM 29885 N N . LEU C 3 439 ? 147.514 158.969 130.954 1.00 41.23 430 LEU C N 1
ATOM 29886 C CA . LEU C 3 439 ? 147.586 159.056 129.503 1.00 45.34 430 LEU C CA 1
ATOM 29887 C C . LEU C 3 439 ? 148.395 160.280 129.087 1.00 45.97 430 LEU C C 1
ATOM 29888 O O . LEU C 3 439 ? 148.268 161.360 129.670 1.00 48.26 430 LEU C O 1
ATOM 29904 N N . SER C 3 440 ? 149.226 160.103 128.069 1.00 44.88 431 SER C N 1
ATOM 29905 C CA . SER C 3 440 ? 150.079 161.187 127.588 1.00 49.58 431 SER C CA 1
ATOM 29906 C C . SER C 3 440 ? 149.237 162.428 127.314 1.00 51.47 431 SER C C 1
ATOM 29907 O O . SER C 3 440 ? 148.379 162.394 126.422 1.00 47.14 431 SER C O 1
ATOM 29915 N N . PRO C 3 441 ? 149.431 163.532 128.045 1.00 50.84 432 PRO C N 1
ATOM 29916 C CA . PRO C 3 441 ? 148.540 164.689 127.854 1.00 52.34 432 PRO C CA 1
ATOM 29917 C C . PRO C 3 441 ? 148.527 165.232 126.436 1.00 52.89 432 PRO C C 1
ATOM 29918 O O . PRO C 3 441 ? 147.464 165.627 125.941 1.00 49.24 432 PRO C O 1
ATOM 29929 N N . MET C 3 442 ? 149.679 165.268 125.765 1.00 54.29 433 MET C N 1
ATOM 29930 C CA . MET C 3 442 ? 149.737 165.921 124.463 1.00 55.17 433 MET C CA 1
ATOM 29931 C C . MET C 3 442 ? 148.963 165.130 123.417 1.00 55.76 433 MET C C 1
ATOM 29932 O O . MET C 3 442 ? 148.287 165.716 122.565 1.00 56.14 433 MET C O 1
ATOM 29946 N N . TYR C 3 443 ? 149.042 163.799 123.464 1.00 51.16 434 TYR C N 1
ATOM 29947 C CA . TYR C 3 443 ? 148.262 162.992 122.533 1.00 52.67 434 TYR C CA 1
ATOM 29948 C C . TYR C 3 443 ? 146.768 163.145 122.789 1.00 52.74 434 TYR C C 1
ATOM 29949 O O . TYR C 3 443 ? 145.971 163.174 121.845 1.00 56.02 434 TYR C O 1
ATOM 29967 N N . GLN C 3 444 ? 146.367 163.224 124.059 1.00 52.36 435 GLN C N 1
ATOM 29968 C CA . GLN C 3 444 ? 144.961 163.454 124.367 1.00 51.81 435 GLN C CA 1
ATOM 29969 C C . GLN C 3 444 ? 144.497 164.799 123.824 1.00 52.74 435 GLN C C 1
ATOM 29970 O O . GLN C 3 444 ? 143.400 164.905 123.262 1.00 55.33 435 GLN C O 1
ATOM 29984 N N . LEU C 3 445 ? 145.320 165.838 123.981 1.00 55.61 436 LEU C N 1
ATOM 29985 C CA . LEU C 3 445 ? 144.975 167.144 123.429 1.00 54.62 436 LEU C CA 1
ATOM 29986 C C . LEU C 3 445 ? 144.871 167.086 121.911 1.00 53.07 436 LEU C C 1
ATOM 29987 O O . LEU C 3 445 ? 143.965 167.681 121.317 1.00 56.82 436 LEU C O 1
ATOM 30003 N N . GLN C 3 446 ? 145.802 166.380 121.268 1.00 55.39 437 GLN C N 1
ATOM 30004 C CA . GLN C 3 446 ? 145.758 166.225 119.819 1.00 56.25 437 GLN C CA 1
ATOM 30005 C C . GLN C 3 446 ? 144.464 165.550 119.383 1.00 56.31 437 GLN C C 1
ATOM 30006 O O . GLN C 3 446 ? 143.801 165.999 118.443 1.00 60.47 437 GLN C O 1
ATOM 30020 N N . ARG C 3 447 ? 144.090 164.465 120.062 1.00 58.60 438 ARG C N 1
ATOM 30021 C CA . ARG C 3 447 ? 142.859 163.765 119.710 1.00 62.17 438 ARG C CA 1
ATOM 30022 C C . ARG C 3 447 ? 141.640 164.652 119.929 1.00 63.25 438 ARG C C 1
ATOM 30023 O O . ARG C 3 447 ? 140.715 164.664 119.107 1.00 59.50 438 ARG C O 1
ATOM 30044 N N . TYR C 3 448 ? 141.617 165.398 121.035 1.00 61.03 439 TYR C N 1
ATOM 30045 C CA . TYR C 3 448 ? 140.481 166.268 121.318 1.00 60.71 439 TYR C CA 1
ATOM 30046 C C . TYR C 3 448 ? 140.342 167.357 120.262 1.00 62.29 439 TYR C C 1
ATOM 30047 O O . TYR C 3 448 ? 139.232 167.649 119.803 1.00 61.90 439 TYR C O 1
ATOM 30065 N N . PHE C 3 449 ? 141.457 167.969 119.863 1.00 59.98 440 PHE C N 1
ATOM 30066 C CA . PHE C 3 449 ? 141.412 169.070 118.911 1.00 58.68 440 PHE C CA 1
ATOM 30067 C C . PHE C 3 449 ? 141.323 168.606 117.464 1.00 59.35 440 PHE C C 1
ATOM 30068 O O . PHE C 3 449 ? 141.048 169.431 116.587 1.00 62.65 440 PHE C O 1
ATOM 30085 N N . LEU C 3 450 ? 141.546 167.320 117.190 1.00 59.41 441 LEU C N 1
ATOM 30086 C CA . LEU C 3 450 ? 141.419 166.831 115.821 1.00 61.80 441 LEU C CA 1
ATOM 30087 C C . LEU C 3 450 ? 139.985 166.952 115.321 1.00 61.70 441 LEU C C 1
ATOM 30088 O O . LEU C 3 450 ? 139.751 167.374 114.182 1.00 62.56 441 LEU C O 1
ATOM 30104 N N . ASN C 3 451 ? 139.012 166.589 116.155 1.00 62.79 442 ASN C N 1
ATOM 30105 C CA . ASN C 3 451 ? 137.613 166.547 115.753 1.00 63.84 442 ASN C CA 1
ATOM 30106 C C . ASN C 3 451 ? 136.843 167.814 116.103 1.00 65.02 442 ASN C C 1
ATOM 30107 O O . ASN C 3 451 ? 135.664 167.918 115.751 1.00 65.45 442 ASN C O 1
ATOM 30118 N N . ARG C 3 452 ? 137.468 168.775 116.779 1.00 65.47 443 ARG C N 1
ATOM 30119 C CA . ARG C 3 452 ? 136.803 170.015 117.170 1.00 65.74 443 ARG C CA 1
ATOM 30120 C C . ARG C 3 452 ? 137.713 171.207 116.891 1.00 66.12 443 ARG C C 1
ATOM 30121 O O . ARG C 3 452 ? 137.911 172.084 117.733 1.00 64.21 443 ARG C O 1
ATOM 30142 N N . SER C 3 453 ? 138.284 171.246 115.686 1.00 64.26 444 SER C N 1
ATOM 30143 C CA . SER C 3 453 ? 139.187 172.326 115.308 1.00 65.37 444 SER C CA 1
ATOM 30144 C C . SER C 3 453 ? 138.496 173.681 115.233 1.00 64.47 444 SER C C 1
ATOM 30145 O O . SER C 3 453 ? 139.187 174.704 115.190 1.00 61.57 444 SER C O 1
ATOM 30153 N N . ASN C 3 454 ? 137.162 173.715 115.204 1.00 64.38 445 ASN C N 1
ATOM 30154 C CA . ASN C 3 454 ? 136.456 174.989 115.124 1.00 65.23 445 ASN C CA 1
ATOM 30155 C C . ASN C 3 454 ? 136.800 175.880 116.312 1.00 65.61 445 ASN C C 1
ATOM 30156 O O . ASN C 3 454 ? 137.148 177.055 116.144 1.00 63.64 445 ASN C O 1
ATOM 30167 N N . ASP C 3 455 ? 136.706 175.335 117.527 1.00 63.13 446 ASP C N 1
ATOM 30168 C CA . ASP C 3 455 ? 137.011 176.130 118.711 1.00 64.06 446 ASP C CA 1
ATOM 30169 C C . ASP C 3 455 ? 138.477 176.536 118.735 1.00 63.88 446 ASP C C 1
ATOM 30170 O O . ASP C 3 455 ? 138.810 177.651 119.151 1.00 61.84 446 ASP C O 1
ATOM 30179 N N . LEU C 3 456 ? 139.371 175.644 118.304 1.00 65.19 447 LEU C N 1
ATOM 30180 C CA . LEU C 3 456 ? 140.789 175.982 118.274 1.00 66.62 447 LEU C CA 1
ATOM 30181 C C . LEU C 3 456 ? 141.048 177.163 117.347 1.00 65.95 447 LEU C C 1
ATOM 30182 O O . LEU C 3 456 ? 141.756 178.110 117.709 1.00 63.86 447 LEU C O 1
ATOM 30198 N N . PHE C 3 457 ? 140.476 177.126 116.142 1.00 63.03 448 PHE C N 1
ATOM 30199 C CA . PHE C 3 457 ? 140.663 178.229 115.205 1.00 63.78 448 PHE C CA 1
ATOM 30200 C C . PHE C 3 457 ? 140.032 179.512 115.731 1.00 63.04 448 PHE C C 1
ATOM 30201 O O . PHE C 3 457 ? 140.595 180.599 115.564 1.00 64.46 448 PHE C O 1
ATOM 30218 N N . ASP C 3 458 ? 138.858 179.410 116.359 1.00 64.39 449 ASP C N 1
ATOM 30219 C CA . ASP C 3 458 ? 138.212 180.599 116.903 1.00 66.00 449 ASP C CA 1
ATOM 30220 C C . ASP C 3 458 ? 139.051 181.223 118.012 1.00 65.41 449 ASP C C 1
ATOM 30221 O O . ASP C 3 458 ? 139.181 182.451 118.088 1.00 63.23 449 ASP C O 1
ATOM 30230 N N . GLN C 3 459 ? 139.629 180.392 118.882 1.00 66.02 450 GLN C N 1
ATOM 30231 C CA . GLN C 3 459 ? 140.448 180.898 119.978 1.00 64.39 450 GLN C CA 1
ATOM 30232 C C . GLN C 3 459 ? 141.782 181.443 119.483 1.00 64.91 450 GLN C C 1
ATOM 30233 O O . GLN C 3 459 ? 142.320 182.388 120.071 1.00 61.65 450 GLN C O 1
ATOM 30247 N N . TRP C 3 460 ? 142.332 180.863 118.414 1.00 66.32 451 TRP C N 1
ATOM 30248 C CA . TRP C 3 460 ? 143.662 181.254 117.960 1.00 66.20 451 TRP C CA 1
ATOM 30249 C C . TRP C 3 460 ? 143.699 182.723 117.554 1.00 66.44 451 TRP C C 1
ATOM 30250 O O . TRP C 3 460 ? 144.622 183.458 117.923 1.00 65.97 451 TRP C O 1
ATOM 30271 N N . GLY C 3 461 ? 142.701 183.168 116.801 1.00 63.85 452 GLY C N 1
ATOM 30272 C CA . GLY C 3 461 ? 142.654 184.518 116.277 1.00 62.07 452 GLY C CA 1
ATOM 30273 C C . GLY C 3 461 ? 142.867 184.539 114.772 1.00 64.02 452 GLY C C 1
ATOM 30274 O O . GLY C 3 461 ? 143.028 183.508 114.117 1.00 60.87 452 GLY C O 1
ATOM 30278 N N . TYR C 3 462 ? 142.858 185.756 114.230 1.00 65.30 453 TYR C N 1
ATOM 30279 C CA . TYR C 3 462 ? 143.045 185.958 112.800 1.00 65.25 453 TYR C CA 1
ATOM 30280 C C . TYR C 3 462 ? 143.721 187.300 112.570 1.00 65.19 453 TYR C C 1
ATOM 30281 O O . TYR C 3 462 ? 143.699 188.186 113.429 1.00 63.77 453 TYR C O 1
ATOM 30299 N N . GLU C 3 463 ? 144.323 187.440 111.392 1.00 69.32 454 GLU C N 1
ATOM 30300 C CA . GLU C 3 463 ? 144.988 188.678 111.009 1.00 68.69 454 GLU C CA 1
ATOM 30301 C C . GLU C 3 463 ? 145.005 188.764 109.490 1.00 70.14 454 GLU C C 1
ATOM 30302 O O . GLU C 3 463 ? 144.703 187.796 108.788 1.00 69.66 454 GLU C O 1
ATOM 30314 N N . GLU C 3 464 ? 145.361 189.947 108.991 1.00 70.19 455 GLU C N 1
ATOM 30315 C CA . GLU C 3 464 ? 145.342 190.192 107.556 1.00 69.15 455 GLU C CA 1
ATOM 30316 C C . GLU C 3 464 ? 146.238 189.200 106.823 1.00 68.36 455 GLU C C 1
ATOM 30317 O O . GLU C 3 464 ? 147.371 188.935 107.235 1.00 65.99 455 GLU C O 1
ATOM 30329 N N . SER C 3 465 ? 145.721 188.657 105.725 1.00 65.35 456 SER C N 1
ATOM 30330 C CA . SER C 3 465 ? 146.488 187.707 104.936 1.00 64.52 456 SER C CA 1
ATOM 30331 C C . SER C 3 465 ? 147.689 188.404 104.299 1.00 65.11 456 SER C C 1
ATOM 30332 O O . SER C 3 465 ? 147.578 189.552 103.857 1.00 63.51 456 SER C O 1
ATOM 30340 N N . PRO C 3 466 ? 148.846 187.743 104.231 1.00 62.68 457 PRO C N 1
ATOM 30341 C CA . PRO C 3 466 ? 150.015 188.384 103.618 1.00 61.14 457 PRO C CA 1
ATOM 30342 C C . PRO C 3 466 ? 149.750 188.730 102.160 1.00 63.20 457 PRO C C 1
ATOM 30343 O O . PRO C 3 466 ? 149.078 187.992 101.438 1.00 60.38 457 PRO C O 1
ATOM 30354 N N . LYS C 3 467 ? 150.289 189.872 101.733 1.00 60.40 458 LYS C N 1
ATOM 30355 C CA . LYS C 3 467 ? 150.108 190.365 100.375 1.00 59.10 458 LYS C CA 1
ATOM 30356 C C . LYS C 3 467 ? 151.362 190.209 99.524 1.00 60.64 458 LYS C C 1
ATOM 30357 O O . LYS C 3 467 ? 151.439 190.795 98.439 1.00 59.16 458 LYS C O 1
ATOM 30376 N N . ALA C 3 468 ? 152.346 189.441 99.985 1.00 62.48 459 ALA C N 1
ATOM 30377 C CA . ALA C 3 468 ? 153.546 189.225 99.195 1.00 61.09 459 ALA C CA 1
ATOM 30378 C C . ALA C 3 468 ? 153.204 188.466 97.915 1.00 62.23 459 ALA C C 1
ATOM 30379 O O . ALA C 3 468 ? 152.094 187.955 97.734 1.00 59.32 459 ALA C O 1
ATOM 30386 N N . SER C 3 469 ? 154.183 188.398 97.011 1.00 62.19 460 SER C N 1
ATOM 30387 C CA . SER C 3 469 ? 153.943 187.778 95.712 1.00 64.63 460 SER C CA 1
ATOM 30388 C C . SER C 3 469 ? 153.591 186.303 95.857 1.00 63.97 460 SER C C 1
ATOM 30389 O O . SER C 3 469 ? 152.695 185.801 95.169 1.00 60.99 460 SER C O 1
ATOM 30397 N N . GLU C 3 470 ? 154.284 185.592 96.746 1.00 64.87 461 GLU C N 1
ATOM 30398 C CA . GLU C 3 470 ? 154.117 184.153 96.894 1.00 65.44 461 GLU C CA 1
ATOM 30399 C C . GLU C 3 470 ? 153.472 183.749 98.213 1.00 65.30 461 GLU C C 1
ATOM 30400 O O . GLU C 3 470 ? 153.284 182.551 98.447 1.00 63.53 461 GLU C O 1
ATOM 30412 N N . LEU C 3 471 ? 153.120 184.702 99.072 1.00 62.21 462 LEU C N 1
ATOM 30413 C CA . LEU C 3 471 ? 152.579 184.409 100.394 1.00 63.67 462 LEU C CA 1
ATOM 30414 C C . LEU C 3 471 ? 151.110 184.807 100.443 1.00 62.65 462 LEU C C 1
ATOM 30415 O O . LEU C 3 471 ? 150.765 185.960 100.165 1.00 62.79 462 LEU C O 1
ATOM 30431 N N . HIS C 3 472 ? 150.253 183.853 100.802 1.00 60.16 463 HIS C N 1
ATOM 30432 C CA . HIS C 3 472 ? 148.834 184.107 100.996 1.00 62.54 463 HIS C CA 1
ATOM 30433 C C . HIS C 3 472 ? 148.355 183.332 102.213 1.00 62.92 463 HIS C C 1
ATOM 30434 O O . HIS C 3 472 ? 148.868 182.254 102.523 1.00 63.08 463 HIS C O 1
ATOM 30448 N N . GLY C 3 473 ? 147.360 183.893 102.903 1.00 61.68 464 GLY C N 1
ATOM 30449 C CA . GLY C 3 473 ? 146.836 183.275 104.102 1.00 61.12 464 GLY C CA 1
ATOM 30450 C C . GLY C 3 473 ? 145.713 182.288 103.822 1.00 60.73 464 GLY C C 1
ATOM 30451 O O . GLY C 3 473 ? 145.253 182.129 102.693 1.00 62.08 464 GLY C O 1
ATOM 30455 N N . ILE C 3 474 ? 145.280 181.614 104.886 1.00 63.06 465 ILE C N 1
ATOM 30456 C CA . ILE C 3 474 ? 144.172 180.666 104.828 1.00 64.85 465 ILE C CA 1
ATOM 30457 C C . ILE C 3 474 ? 143.304 180.863 106.063 1.00 63.39 465 ILE C C 1
ATOM 30458 O O . ILE C 3 474 ? 143.817 181.008 107.177 1.00 63.57 465 ILE C O 1
ATOM 30474 N N . ASN C 3 475 ? 141.988 180.859 105.866 1.00 65.92 466 ASN C N 1
ATOM 30475 C CA . ASN C 3 475 ? 141.039 181.091 106.943 1.00 66.56 466 ASN C CA 1
ATOM 30476 C C . ASN C 3 475 ? 140.522 179.764 107.495 1.00 65.60 466 ASN C C 1
ATOM 30477 O O . ASN C 3 475 ? 140.866 178.679 107.020 1.00 61.05 466 ASN C O 1
ATOM 30488 N N . GLU C 3 476 ? 139.671 179.861 108.519 1.00 65.10 467 GLU C N 1
ATOM 30489 C CA . GLU C 3 476 ? 139.065 178.677 109.116 1.00 64.18 467 GLU C CA 1
ATOM 30490 C C . GLU C 3 476 ? 138.097 177.981 108.169 1.00 64.78 467 GLU C C 1
ATOM 30491 O O . GLU C 3 476 ? 137.664 176.863 108.466 1.00 62.32 467 GLU C O 1
ATOM 30503 N N . SER C 3 477 ? 137.748 178.611 107.047 1.00 67.49 468 SER C N 1
ATOM 30504 C CA . SER C 3 477 ? 136.897 178.004 106.035 1.00 66.75 468 SER C CA 1
ATOM 30505 C C . SER C 3 477 ? 137.687 177.155 105.047 1.00 66.22 468 SER C C 1
ATOM 30506 O O . SER C 3 477 ? 137.234 176.960 103.913 1.00 62.73 468 SER C O 1
ATOM 30514 N N . MET C 3 478 ? 138.869 176.677 105.442 1.00 68.63 469 MET C N 1
ATOM 30515 C CA . MET C 3 478 ? 139.625 175.695 104.665 1.00 69.10 469 MET C CA 1
ATOM 30516 C C . MET C 3 478 ? 139.859 176.175 103.233 1.00 69.91 469 MET C C 1
ATOM 30517 O O . MET C 3 478 ? 139.991 175.376 102.304 1.00 67.72 469 MET C O 1
ATOM 30531 N N . ASN C 3 479 ? 139.954 177.493 103.059 1.00 66.77 470 ASN C N 1
ATOM 30532 C CA . ASN C 3 479 ? 140.167 178.100 101.752 1.00 64.61 470 ASN C CA 1
ATOM 30533 C C . ASN C 3 479 ? 140.976 179.376 101.927 1.00 66.20 470 ASN C C 1
ATOM 30534 O O . ASN C 3 479 ? 140.819 180.085 102.924 1.00 66.31 470 ASN C O 1
ATOM 30545 N N . ALA C 3 480 ? 141.837 179.664 100.952 1.00 61.73 471 ALA C N 1
ATOM 30546 C CA . ALA C 3 480 ? 142.639 180.879 101.003 1.00 62.44 471 ALA C CA 1
ATOM 30547 C C . ALA C 3 480 ? 141.740 182.107 100.939 1.00 62.32 471 ALA C C 1
ATOM 30548 O O . ALA C 3 480 ? 140.771 182.144 100.175 1.00 60.93 471 ALA C O 1
ATOM 30555 N N . SER C 3 481 ? 142.063 183.114 101.745 1.00 65.30 472 SER C N 1
ATOM 30556 C CA . SER C 3 481 ? 141.261 184.329 101.815 1.00 66.39 472 SER C CA 1
ATOM 30557 C C . SER C 3 481 ? 142.123 185.447 102.391 1.00 65.56 472 SER C C 1
ATOM 30558 O O . SER C 3 481 ? 143.279 185.237 102.767 1.00 63.68 472 SER C O 1
ATOM 30566 N N . ASP C 3 482 ? 141.542 186.648 102.454 1.00 67.52 473 ASP C N 1
ATOM 30567 C CA . ASP C 3 482 ? 142.259 187.807 102.971 1.00 66.89 473 ASP C CA 1
ATOM 30568 C C . ASP C 3 482 ? 142.479 187.730 104.476 1.00 68.42 473 ASP C C 1
ATOM 30569 O O . ASP C 3 482 ? 143.305 188.479 105.007 1.00 68.45 473 ASP C O 1
ATOM 30578 N N . TYR C 3 483 ? 141.762 186.852 105.171 1.00 69.27 474 TYR C N 1
ATOM 30579 C CA . TYR C 3 483 ? 141.932 186.643 106.602 1.00 69.23 474 TYR C CA 1
ATOM 30580 C C . TYR C 3 483 ? 142.538 185.268 106.844 1.00 70.38 474 TYR C C 1
ATOM 30581 O O . TYR C 3 483 ? 142.180 184.296 106.171 1.00 69.39 474 TYR C O 1
ATOM 30599 N N . THR C 3 484 ? 143.459 185.192 107.802 1.00 66.95 475 THR C N 1
ATOM 30600 C CA . THR C 3 484 ? 144.104 183.932 108.137 1.00 67.75 475 THR C CA 1
ATOM 30601 C C . THR C 3 484 ? 144.483 183.932 109.609 1.00 66.07 475 THR C C 1
ATOM 30602 O O . THR C 3 484 ? 144.692 184.989 110.212 1.00 66.37 475 THR C O 1
ATOM 30613 N N . LEU C 3 485 ? 144.571 182.734 110.181 1.00 64.07 476 LEU C N 1
ATOM 30614 C CA . LEU C 3 485 ? 144.951 182.599 111.579 1.00 65.30 476 LEU C CA 1
ATOM 30615 C C . LEU C 3 485 ? 146.414 182.978 111.774 1.00 63.78 476 LEU C C 1
ATOM 30616 O O . LEU C 3 485 ? 147.252 182.807 110.885 1.00 61.57 476 LEU C O 1
ATOM 30632 N N . LYS C 3 486 ? 146.714 183.501 112.960 1.00 63.31 477 LYS C N 1
ATOM 30633 C CA . LYS C 3 486 ? 148.039 184.038 113.232 1.00 62.98 477 LYS C CA 1
ATOM 30634 C C . LYS C 3 486 ? 149.102 182.957 113.085 1.00 63.58 477 LYS C C 1
ATOM 30635 O O . LYS C 3 486 ? 148.929 181.827 113.551 1.00 65.05 477 LYS C O 1
ATOM 30654 N N . GLY C 3 487 ? 150.204 183.308 112.426 1.00 58.79 478 GLY C N 1
ATOM 30655 C CA . GLY C 3 487 ? 151.345 182.421 112.325 1.00 57.67 478 GLY C CA 1
ATOM 30656 C C . GLY C 3 487 ? 151.421 181.640 111.030 1.00 58.79 478 GLY C C 1
ATOM 30657 O O . GLY C 3 487 ? 152.500 181.518 110.443 1.00 57.88 478 GLY C O 1
ATOM 30661 N N . VAL C 3 488 ? 150.295 181.108 110.566 1.00 58.38 479 VAL C N 1
ATOM 30662 C CA . VAL C 3 488 ? 150.299 180.260 109.379 1.00 59.45 479 VAL C CA 1
ATOM 30663 C C . VAL C 3 488 ? 150.440 181.136 108.143 1.00 60.15 479 VAL C C 1
ATOM 30664 O O . VAL C 3 488 ? 149.712 182.122 107.974 1.00 59.13 479 VAL C O 1
ATOM 30677 N N . VAL C 3 489 ? 151.394 180.788 107.285 1.00 60.74 480 VAL C N 1
ATOM 30678 C CA . VAL C 3 489 ? 151.630 181.494 106.032 1.00 59.77 480 VAL C CA 1
ATOM 30679 C C . VAL C 3 489 ? 151.857 180.453 104.948 1.00 60.70 480 VAL C C 1
ATOM 30680 O O . VAL C 3 489 ? 152.666 179.537 105.123 1.00 61.42 480 VAL C O 1
ATOM 30693 N N . VAL C 3 490 ? 151.152 180.584 103.844 1.00 56.79 481 VAL C N 1
ATOM 30694 C CA . VAL C 3 490 ? 151.312 179.664 102.725 1.00 59.00 481 VAL C CA 1
ATOM 30695 C C . VAL C 3 490 ? 152.393 180.206 101.804 1.00 60.62 481 VAL C C 1
ATOM 30696 O O . VAL C 3 490 ? 152.582 181.419 101.676 1.00 60.50 481 VAL C O 1
ATOM 30709 N N . THR C 3 491 ? 153.123 179.295 101.165 1.00 60.43 482 THR C N 1
ATOM 30710 C CA . THR C 3 491 ? 154.172 179.659 100.227 1.00 60.53 482 THR C CA 1
ATOM 30711 C C . THR C 3 491 ? 154.064 178.777 98.993 1.00 61.38 482 THR C C 1
ATOM 30712 O O . THR C 3 491 ? 153.559 177.653 99.056 1.00 61.10 482 THR C O 1
ATOM 30723 N N . ARG C 3 492 ? 154.536 179.302 97.865 1.00 64.67 483 ARG C N 1
ATOM 30724 C CA . ARG C 3 492 ? 154.620 178.541 96.627 1.00 63.66 483 ARG C CA 1
ATOM 30725 C C . ARG C 3 492 ? 155.979 177.880 96.439 1.00 63.08 483 ARG C C 1
ATOM 30726 O O . ARG C 3 492 ? 156.192 177.212 95.422 1.00 60.77 483 ARG C O 1
ATOM 30747 N N . ASN C 3 493 ? 156.896 178.047 97.389 1.00 61.81 484 ASN C N 1
ATOM 30748 C CA . ASN C 3 493 ? 158.235 177.472 97.295 1.00 59.56 484 ASN C CA 1
ATOM 30749 C C . ASN C 3 493 ? 158.134 175.977 97.556 1.00 61.09 484 ASN C C 1
ATOM 30750 O O . ASN C 3 493 ? 158.135 175.531 98.706 1.00 57.78 484 ASN C O 1
ATOM 30761 N N . VAL C 3 494 ? 158.047 175.194 96.478 1.00 58.68 485 VAL C N 1
ATOM 30762 C CA . VAL C 3 494 ? 157.953 173.748 96.618 1.00 57.94 485 VAL C CA 1
ATOM 30763 C C . VAL C 3 494 ? 159.163 173.226 97.377 1.00 57.76 485 VAL C C 1
ATOM 30764 O O . VAL C 3 494 ? 160.307 173.622 97.120 1.00 52.99 485 VAL C O 1
ATOM 30777 N N . ILE C 3 495 ? 158.909 172.329 98.328 1.00 60.45 486 ILE C N 1
ATOM 30778 C CA . ILE C 3 495 ? 159.950 171.642 99.081 1.00 60.24 486 ILE C CA 1
ATOM 30779 C C . ILE C 3 495 ? 159.757 170.146 98.887 1.00 59.25 486 ILE C C 1
ATOM 30780 O O . ILE C 3 495 ? 158.623 169.657 98.845 1.00 61.10 486 ILE C O 1
ATOM 30796 N N . ASP C 3 496 ? 160.868 169.421 98.766 1.00 61.16 487 ASP C N 1
ATOM 30797 C CA . ASP C 3 496 ? 160.855 168.000 98.423 1.00 62.25 487 ASP C CA 1
ATOM 30798 C C . ASP C 3 496 ? 160.953 167.119 99.661 1.00 62.72 487 ASP C C 1
ATOM 30799 O O . ASP C 3 496 ? 161.612 166.076 99.644 1.00 60.91 487 ASP C O 1
ATOM 30808 N N . ASP C 3 497 ? 160.312 167.531 100.754 1.00 65.17 488 ASP C N 1
ATOM 30809 C CA . ASP C 3 497 ? 160.288 166.741 101.979 1.00 64.72 488 ASP C CA 1
ATOM 30810 C C . ASP C 3 497 ? 161.675 166.707 102.607 1.00 67.34 488 ASP C C 1
ATOM 30811 O O . ASP C 3 497 ? 162.463 167.642 102.431 1.00 65.02 488 ASP C O 1
ATOM 30820 N N . PHE C 3 498 ? 161.983 165.640 103.339 1.00 64.26 489 PHE C N 1
ATOM 30821 C CA . PHE C 3 498 ? 163.262 165.493 104.020 1.00 63.89 489 PHE C CA 1
ATOM 30822 C C . PHE C 3 498 ? 164.024 164.338 103.387 1.00 63.68 489 PHE C C 1
ATOM 30823 O O . PHE C 3 498 ? 163.499 163.223 103.289 1.00 62.05 489 PHE C O 1
ATOM 30840 N N . SER C 3 499 ? 165.255 164.605 102.966 1.00 70.14 490 SER C N 1
ATOM 30841 C CA . SER C 3 499 ? 166.087 163.593 102.328 1.00 70.67 490 SER C CA 1
ATOM 30842 C C . SER C 3 499 ? 167.558 163.825 102.651 1.00 68.31 490 SER C C 1
ATOM 30843 O O . SER C 3 499 ? 167.987 163.652 103.792 1.00 68.95 490 SER C O 1
ATOM 30851 N N . THR C 3 503 ? 170.732 166.096 106.703 1.00 55.53 494 THR C N 1
ATOM 30852 C CA . THR C 3 503 ? 171.664 165.135 107.280 1.00 58.31 494 THR C CA 1
ATOM 30853 C C . THR C 3 503 ? 172.823 165.855 107.962 1.00 59.89 494 THR C C 1
ATOM 30854 O O . THR C 3 503 ? 173.263 166.908 107.503 1.00 58.80 494 THR C O 1
ATOM 30864 N N . GLU C 3 504 ? 173.309 165.280 109.061 1.00 60.76 495 GLU C N 1
ATOM 30865 C CA . GLU C 3 504 ? 174.403 165.850 109.833 1.00 61.71 495 GLU C CA 1
ATOM 30866 C C . GLU C 3 504 ? 175.381 164.755 110.231 1.00 61.96 495 GLU C C 1
ATOM 30867 O O . GLU C 3 504 ? 175.038 163.571 110.281 1.00 62.80 495 GLU C O 1
ATOM 30879 N N . LYS C 3 505 ? 176.613 165.170 110.518 1.00 58.25 496 LYS C N 1
ATOM 30880 C CA . LYS C 3 505 ? 177.670 164.274 110.965 1.00 58.94 496 LYS C CA 1
ATOM 30881 C C . LYS C 3 505 ? 178.098 164.671 112.370 1.00 57.98 496 LYS C C 1
ATOM 30882 O O . LYS C 3 505 ? 178.449 165.830 112.612 1.00 57.64 496 LYS C O 1
ATOM 30901 N N . VAL C 3 506 ? 178.064 163.708 113.292 1.00 51.07 497 VAL C N 1
ATOM 30902 C CA . VAL C 3 506 ? 178.436 163.933 114.680 1.00 50.55 497 VAL C CA 1
ATOM 30903 C C . VAL C 3 506 ? 179.318 162.784 115.146 1.00 47.27 497 VAL C C 1
ATOM 30904 O O . VAL C 3 506 ? 179.324 161.696 114.567 1.00 47.30 497 VAL C O 1
ATOM 30917 N N . SER C 3 507 ? 180.069 163.043 116.212 1.00 43.72 498 SER C N 1
ATOM 30918 C CA . SER C 3 507 ? 180.910 162.043 116.854 1.00 45.04 498 SER C CA 1
ATOM 30919 C C . SER C 3 507 ? 180.470 161.890 118.302 1.00 44.99 498 SER C C 1
ATOM 30920 O O . SER C 3 507 ? 180.367 162.880 119.032 1.00 45.52 498 SER C O 1
ATOM 30928 N N . ILE C 3 508 ? 180.213 160.653 118.713 1.00 42.50 499 ILE C N 1
ATOM 30929 C CA . ILE C 3 508 ? 179.719 160.383 120.058 1.00 43.06 499 ILE C CA 1
ATOM 30930 C C . ILE C 3 508 ? 180.894 160.379 121.026 1.00 38.26 499 ILE C C 1
ATOM 30931 O O . ILE C 3 508 ? 181.907 159.711 120.792 1.00 38.84 499 ILE C O 1
ATOM 30947 N N . THR C 3 509 ? 180.763 161.131 122.113 1.00 38.86 500 THR C N 1
ATOM 30948 C CA . THR C 3 509 ? 181.832 161.255 123.090 1.00 36.49 500 THR C CA 1
ATOM 30949 C C . THR C 3 509 ? 181.692 160.161 124.148 1.00 40.90 500 THR C C 1
ATOM 30950 O O . THR C 3 509 ? 180.861 159.256 124.038 1.00 42.36 500 THR C O 1
ATOM 30961 N N . LYS C 3 510 ? 182.519 160.240 125.191 1.00 41.02 501 LYS C N 1
ATOM 30962 C CA . LYS C 3 510 ? 182.546 159.193 126.207 1.00 40.18 501 LYS C CA 1
ATOM 30963 C C . LYS C 3 510 ? 181.215 159.091 126.941 1.00 42.37 501 LYS C C 1
ATOM 30964 O O . LYS C 3 510 ? 180.720 157.986 127.192 1.00 41.18 501 LYS C O 1
ATOM 30983 N N . ASN C 3 511 ? 180.618 160.230 127.290 1.00 41.60 502 ASN C N 1
ATOM 30984 C CA . ASN C 3 511 ? 179.414 160.272 128.109 1.00 36.71 502 ASN C CA 1
ATOM 30985 C C . ASN C 3 511 ? 178.132 160.165 127.286 1.00 38.78 502 ASN C C 1
ATOM 30986 O O . ASN C 3 511 ? 177.067 160.579 127.758 1.00 37.22 502 ASN C O 1
ATOM 30997 N N . LEU C 3 512 ? 178.208 159.615 126.076 1.00 35.60 503 LEU C N 1
ATOM 30998 C CA . LEU C 3 512 ? 177.035 159.437 125.221 1.00 40.87 503 LEU C CA 1
ATOM 30999 C C . LEU C 3 512 ? 176.391 160.780 124.882 1.00 37.01 503 LEU C C 1
ATOM 31000 O O . LEU C 3 512 ? 175.170 160.940 124.919 1.00 40.23 503 LEU C O 1
ATOM 31016 N N . SER C 3 513 ? 177.231 161.755 124.545 1.00 38.85 504 SER C N 1
ATOM 31017 C CA . SER C 3 513 ? 176.785 163.057 124.069 1.00 36.50 504 SER C CA 1
ATOM 31018 C C . SER C 3 513 ? 177.226 163.227 122.623 1.00 39.46 504 SER C C 1
ATOM 31019 O O . SER C 3 513 ? 178.391 162.986 122.293 1.00 44.16 504 SER C O 1
ATOM 31027 N N . LEU C 3 514 ? 176.294 163.637 121.767 1.00 43.61 505 LEU C N 1
ATOM 31028 C CA . LEU C 3 514 ? 176.562 163.804 120.344 1.00 40.29 505 LEU C CA 1
ATOM 31029 C C . LEU C 3 514 ? 176.942 165.254 120.074 1.00 43.82 505 LEU C C 1
ATOM 31030 O O . LEU C 3 514 ? 176.185 166.172 120.407 1.00 42.84 505 LEU C O 1
ATOM 31046 N N . ILE C 3 515 ? 178.111 165.456 119.470 1.00 49.62 506 ILE C N 1
ATOM 31047 C CA . ILE C 3 515 ? 178.655 166.784 119.211 1.00 49.26 506 ILE C CA 1
ATOM 31048 C C . ILE C 3 515 ? 179.003 166.890 117.734 1.00 48.81 506 ILE C C 1
ATOM 31049 O O . ILE C 3 515 ? 179.482 165.927 117.127 1.00 45.60 506 ILE C O 1
ATOM 31065 N N . LYS C 3 516 ? 178.753 168.063 117.157 1.00 54.74 507 LYS C N 1
ATOM 31066 C CA . LYS C 3 516 ? 179.053 168.299 115.753 1.00 54.84 507 LYS C CA 1
ATOM 31067 C C . LYS C 3 516 ? 180.554 168.522 115.574 1.00 56.58 507 LYS C C 1
ATOM 31068 O O . LYS C 3 516 ? 181.346 168.419 116.515 1.00 55.58 507 LYS C O 1
ATOM 31087 N N . ARG C 3 517 ? 180.952 168.829 114.338 1.00 59.96 508 ARG C N 1
ATOM 31088 C CA . ARG C 3 517 ? 182.347 169.174 114.088 1.00 59.98 508 ARG C CA 1
ATOM 31089 C C . ARG C 3 517 ? 182.746 170.442 114.830 1.00 60.27 508 ARG C C 1
ATOM 31090 O O . ARG C 3 517 ? 183.915 170.606 115.196 1.00 57.07 508 ARG C O 1
ATOM 31111 N N . THR C 3 518 ? 181.791 171.346 115.064 1.00 56.29 509 THR C N 1
ATOM 31112 C CA . THR C 3 518 ? 182.082 172.571 115.796 1.00 56.44 509 THR C CA 1
ATOM 31113 C C . THR C 3 518 ? 182.236 172.324 117.290 1.00 56.46 509 THR C C 1
ATOM 31114 O O . THR C 3 518 ? 182.803 173.170 117.990 1.00 54.67 509 THR C O 1
ATOM 31125 N N . GLY C 3 519 ? 181.744 171.191 117.792 1.00 53.00 510 GLY C N 1
ATOM 31126 C CA . GLY C 3 519 ? 181.849 170.837 119.187 1.00 50.76 510 GLY C CA 1
ATOM 31127 C C . GLY C 3 519 ? 180.578 171.037 119.987 1.00 52.22 510 GLY C C 1
ATOM 31128 O O . GLY C 3 519 ? 180.464 170.483 121.086 1.00 51.93 510 GLY C O 1
ATOM 31132 N N . GLU C 3 520 ? 179.625 171.808 119.471 1.00 52.81 511 GLU C N 1
ATOM 31133 C CA . GLU C 3 520 ? 178.373 172.011 120.184 1.00 52.45 511 GLU C CA 1
ATOM 31134 C C . GLU C 3 520 ? 177.659 170.681 120.383 1.00 52.97 511 GLU C C 1
ATOM 31135 O O . GLU C 3 520 ? 177.605 169.844 119.478 1.00 50.83 511 GLU C O 1
ATOM 31147 N N . VAL C 3 521 ? 177.114 170.485 121.579 1.00 51.61 512 VAL C N 1
ATOM 31148 C CA . VAL C 3 521 ? 176.355 169.276 121.878 1.00 52.24 512 VAL C CA 1
ATOM 31149 C C . VAL C 3 521 ? 174.964 169.404 121.273 1.00 49.21 512 VAL C C 1
ATOM 31150 O O . VAL C 3 521 ? 174.252 170.384 121.520 1.00 47.66 512 VAL C O 1
ATOM 31163 N N . ILE C 3 522 ? 174.577 168.413 120.474 1.00 49.01 513 ILE C N 1
ATOM 31164 C CA . ILE C 3 522 ? 173.279 168.411 119.807 1.00 46.77 513 ILE C CA 1
ATOM 31165 C C . ILE C 3 522 ? 172.355 167.450 120.542 1.00 47.95 513 ILE C C 1
ATOM 31166 O O . ILE C 3 522 ? 171.129 167.600 120.507 1.00 49.03 513 ILE C O 1
ATOM 31182 N N . MET C 3 523 ? 172.937 166.464 121.221 1.00 47.15 514 MET C N 1
ATOM 31183 C CA . MET C 3 523 ? 172.166 165.472 121.953 1.00 43.18 514 MET C CA 1
ATOM 31184 C C . MET C 3 523 ? 173.006 164.952 123.108 1.00 42.17 514 MET C C 1
ATOM 31185 O O . MET C 3 523 ? 174.235 165.054 123.103 1.00 47.46 514 MET C O 1
ATOM 31199 N N . GLY C 3 524 ? 172.327 164.387 124.102 1.00 44.30 515 GLY C N 1
ATOM 31200 C CA . GLY C 3 524 ? 173.015 163.858 125.264 1.00 42.33 515 GLY C CA 1
ATOM 31201 C C . GLY C 3 524 ? 172.130 162.899 126.025 1.00 40.61 515 GLY C C 1
ATOM 31202 O O . GLY C 3 524 ? 170.909 162.875 125.860 1.00 38.75 515 GLY C O 1
ATOM 31206 N N . ALA C 3 525 ? 172.773 162.106 126.883 1.00 43.05 516 ALA C N 1
ATOM 31207 C CA . ALA C 3 525 ? 172.060 161.112 127.674 1.00 35.98 516 ALA C CA 1
ATOM 31208 C C . ALA C 3 525 ? 171.041 161.732 128.619 1.00 40.33 516 ALA C C 1
ATOM 31209 O O . ALA C 3 525 ? 170.126 161.030 129.060 1.00 46.93 516 ALA C O 1
ATOM 31216 N N . ASN C 3 526 ? 171.172 163.016 128.941 1.00 46.64 517 ASN C N 1
ATOM 31217 C CA . ASN C 3 526 ? 170.218 163.699 129.802 1.00 44.10 517 ASN C CA 1
ATOM 31218 C C . ASN C 3 526 ? 168.958 164.126 129.062 1.00 42.90 517 ASN C C 1
ATOM 31219 O O . ASN C 3 526 ? 167.986 164.527 129.708 1.00 46.28 517 ASN C O 1
ATOM 31230 N N . ASP C 3 527 ? 168.951 164.055 127.731 1.00 43.52 518 ASP C N 1
ATOM 31231 C CA . ASP C 3 527 ? 167.751 164.337 126.954 1.00 46.12 518 ASP C CA 1
ATOM 31232 C C . ASP C 3 527 ? 166.862 163.117 126.764 1.00 44.85 518 ASP C C 1
ATOM 31233 O O . ASP C 3 527 ? 165.750 163.254 126.243 1.00 45.90 518 ASP C O 1
ATOM 31242 N N . VAL C 3 528 ? 167.323 161.931 127.166 1.00 39.81 519 VAL C N 1
ATOM 31243 C CA . VAL C 3 528 ? 166.524 160.728 126.978 1.00 39.85 519 VAL C CA 1
ATOM 31244 C C . VAL C 3 528 ? 165.366 160.725 127.964 1.00 38.70 519 VAL C C 1
ATOM 31245 O O . VAL C 3 528 ? 165.538 160.984 129.162 1.00 39.93 519 VAL C O 1
ATOM 31258 N N . SER C 3 529 ? 164.172 160.433 127.456 1.00 33.86 520 SER C N 1
ATOM 31259 C CA . SER C 3 529 ? 162.994 160.379 128.306 1.00 37.70 520 SER C CA 1
ATOM 31260 C C . SER C 3 529 ? 163.144 159.285 129.354 1.00 40.23 520 SER C C 1
ATOM 31261 O O . SER C 3 529 ? 163.639 158.192 129.069 1.00 44.97 520 SER C O 1
ATOM 31269 N N . GLU C 3 530 ? 162.709 159.586 130.576 1.00 45.22 521 GLU C N 1
ATOM 31270 C CA . GLU C 3 530 ? 162.777 158.623 131.667 1.00 44.37 521 GLU C CA 1
ATOM 31271 C C . GLU C 3 530 ? 161.539 157.740 131.750 1.00 42.75 521 GLU C C 1
ATOM 31272 O O . GLU C 3 530 ? 161.474 156.877 132.632 1.00 45.82 521 GLU C O 1
ATOM 31284 N N . LEU C 3 531 ? 160.565 157.928 130.865 1.00 40.35 522 LEU C N 1
ATOM 31285 C CA . LEU C 3 531 ? 159.343 157.139 130.919 1.00 41.16 522 LEU C CA 1
ATOM 31286 C C . LEU C 3 531 ? 159.639 155.673 130.630 1.00 42.38 522 LEU C C 1
ATOM 31287 O O . LEU C 3 531 ? 160.163 155.331 129.565 1.00 40.87 522 LEU C O 1
ATOM 31303 N N . GLU C 3 532 ? 159.300 154.808 131.583 1.00 43.74 523 GLU C N 1
ATOM 31304 C CA . GLU C 3 532 ? 159.402 153.370 131.383 1.00 41.94 523 GLU C CA 1
ATOM 31305 C C . GLU C 3 532 ? 158.161 152.873 130.652 1.00 40.72 523 GLU C C 1
ATOM 31306 O O . GLU C 3 532 ? 157.033 153.151 131.068 1.00 37.94 523 GLU C O 1
ATOM 31318 N N . SER C 3 533 ? 158.371 152.141 129.561 1.00 31.59 524 SER C N 1
ATOM 31319 C CA . SER C 3 533 ? 157.281 151.709 128.702 1.00 31.76 524 SER C CA 1
ATOM 31320 C C . SER C 3 533 ? 157.466 150.243 128.340 1.00 28.97 524 SER C C 1
ATOM 31321 O O . SER C 3 533 ? 158.571 149.699 128.400 1.00 30.80 524 SER C O 1
ATOM 31329 N N . GLN C 3 534 ? 156.358 149.607 127.971 1.00 23.95 525 GLN C N 1
ATOM 31330 C CA . GLN C 3 534 ? 156.356 148.207 127.569 1.00 23.49 525 GLN C CA 1
ATOM 31331 C C . GLN C 3 534 ? 156.560 148.120 126.063 1.00 23.49 525 GLN C C 1
ATOM 31332 O O . GLN C 3 534 ? 155.759 148.659 125.291 1.00 30.94 525 GLN C O 1
ATOM 31346 N N . ALA C 3 535 ? 157.621 147.436 125.646 1.00 17.93 526 ALA C N 1
ATOM 31347 C CA . ALA C 3 535 ? 157.861 147.234 124.226 1.00 23.71 526 ALA C CA 1
ATOM 31348 C C . ALA C 3 535 ? 156.750 146.389 123.613 1.00 14.32 526 ALA C C 1
ATOM 31349 O O . ALA C 3 535 ? 156.214 145.474 124.241 1.00 20.60 526 ALA C O 1
ATOM 31356 N N . GLN C 3 536 ? 156.393 146.715 122.371 1.00 15.17 527 GLN C N 1
ATOM 31357 C CA . GLN C 3 536 ? 155.388 145.929 121.667 1.00 21.66 527 GLN C CA 1
ATOM 31358 C C . GLN C 3 536 ? 155.929 144.574 121.229 1.00 21.26 527 GLN C C 1
ATOM 31359 O O . GLN C 3 536 ? 155.182 143.591 121.218 1.00 27.65 527 GLN C O 1
ATOM 31373 N N . LEU C 3 537 ? 157.208 144.499 120.877 1.00 23.72 528 LEU C N 1
ATOM 31374 C CA . LEU C 3 537 ? 157.838 143.261 120.447 1.00 19.69 528 LEU C CA 1
ATOM 31375 C C . LEU C 3 537 ? 158.840 142.805 121.497 1.00 17.53 528 LEU C C 1
ATOM 31376 O O . LEU C 3 537 ? 159.504 143.622 122.142 1.00 26.79 528 LEU C O 1
ATOM 31392 N N . MET C 3 538 ? 158.941 141.490 121.665 1.00 19.36 529 MET C N 1
ATOM 31393 C CA . MET C 3 538 ? 159.850 140.932 122.656 1.00 23.99 529 MET C CA 1
ATOM 31394 C C . MET C 3 538 ? 161.281 141.371 122.371 1.00 24.80 529 MET C C 1
ATOM 31395 O O . MET C 3 538 ? 161.766 141.260 121.242 1.00 29.82 529 MET C O 1
ATOM 31409 N N . ILE C 3 539 ? 161.957 141.862 123.405 1.00 18.55 530 ILE C N 1
ATOM 31410 C CA . ILE C 3 539 ? 163.338 142.322 123.316 1.00 20.86 530 ILE C CA 1
ATOM 31411 C C . ILE C 3 539 ? 164.207 141.347 124.094 1.00 26.10 530 ILE C C 1
ATOM 31412 O O . ILE C 3 539 ? 163.876 140.984 125.229 1.00 31.38 530 ILE C O 1
ATOM 31428 N N . THR C 3 540 ? 165.311 140.922 123.488 1.00 29.90 531 THR C N 1
ATOM 31429 C CA . THR C 3 540 ? 166.231 139.993 124.125 1.00 25.28 531 THR C CA 1
ATOM 31430 C C . THR C 3 540 ? 167.632 140.582 124.130 1.00 22.24 531 THR C C 1
ATOM 31431 O O . THR C 3 540 ? 168.019 141.317 123.221 1.00 25.43 531 THR C O 1
ATOM 31442 N N . TYR C 3 541 ? 168.387 140.262 125.176 1.00 26.55 532 TYR C N 1
ATOM 31443 C CA . TYR C 3 541 ? 169.797 140.623 125.278 1.00 29.27 532 TYR C CA 1
ATOM 31444 C C . TYR C 3 541 ? 170.595 139.330 125.367 1.00 33.34 532 TYR C C 1
ATOM 31445 O O . TYR C 3 541 ? 170.489 138.597 126.356 1.00 37.27 532 TYR C O 1
ATOM 31463 N N . ASP C 3 542 ? 171.388 139.048 124.334 1.00 33.58 533 ASP C N 1
ATOM 31464 C CA . ASP C 3 542 ? 172.145 137.799 124.251 1.00 31.99 533 ASP C CA 1
ATOM 31465 C C . ASP C 3 542 ? 173.441 137.905 125.059 1.00 36.39 533 ASP C C 1
ATOM 31466 O O . ASP C 3 542 ? 174.544 137.680 124.565 1.00 38.57 533 ASP C O 1
ATOM 31475 N N . THR C 3 543 ? 173.283 138.252 126.330 1.00 35.60 534 THR C N 1
ATOM 31476 C CA . THR C 3 543 ? 174.400 138.432 127.242 1.00 35.29 534 THR C CA 1
ATOM 31477 C C . THR C 3 543 ? 174.040 137.823 128.588 1.00 34.71 534 THR C C 1
ATOM 31478 O O . THR C 3 543 ? 172.867 137.830 128.980 1.00 33.64 534 THR C O 1
ATOM 31489 N N . PRO C 3 544 ? 175.022 137.288 129.317 1.00 39.45 535 PRO C N 1
ATOM 31490 C CA . PRO C 3 544 ? 174.711 136.686 130.623 1.00 35.63 535 PRO C CA 1
ATOM 31491 C C . PRO C 3 544 ? 174.142 137.676 131.620 1.00 35.38 535 PRO C C 1
ATOM 31492 O O . PRO C 3 544 ? 173.451 137.261 132.558 1.00 35.28 535 PRO C O 1
ATOM 31503 N N . LYS C 3 545 ? 174.402 138.970 131.445 1.00 35.18 536 LYS C N 1
ATOM 31504 C CA . LYS C 3 545 ? 173.914 140.014 132.343 1.00 37.60 536 LYS C CA 1
ATOM 31505 C C . LYS C 3 545 ? 172.664 140.690 131.793 1.00 33.64 536 LYS C C 1
ATOM 31506 O O . LYS C 3 545 ? 172.475 141.898 131.948 1.00 36.42 536 LYS C O 1
ATOM 31525 N N . MET C 3 546 ? 171.794 139.920 131.136 1.00 32.42 537 MET C N 1
ATOM 31526 C CA . MET C 3 546 ? 170.569 140.487 130.584 1.00 26.72 537 MET C CA 1
ATOM 31527 C C . MET C 3 546 ? 169.667 141.052 131.674 1.00 25.48 537 MET C C 1
ATOM 31528 O O . MET C 3 546 ? 169.008 142.077 131.461 1.00 29.31 537 MET C O 1
ATOM 31542 N N . TRP C 3 547 ? 169.634 140.415 132.846 1.00 22.82 538 TRP C N 1
ATOM 31543 C CA . TRP C 3 547 ? 168.737 140.859 133.905 1.00 25.67 538 TRP C CA 1
ATOM 31544 C C . TRP C 3 547 ? 169.003 142.298 134.321 1.00 29.93 538 TRP C C 1
ATOM 31545 O O . TRP C 3 547 ? 168.108 142.946 134.873 1.00 24.59 538 TRP C O 1
ATOM 31566 N N . GLU C 3 548 ? 170.204 142.817 134.059 1.00 32.74 539 GLU C N 1
ATOM 31567 C CA . GLU C 3 548 ? 170.524 144.194 134.409 1.00 22.96 539 GLU C CA 1
ATOM 31568 C C . GLU C 3 548 ? 169.698 145.206 133.631 1.00 22.05 539 GLU C C 1
ATOM 31569 O O . GLU C 3 548 ? 169.704 146.387 133.989 1.00 26.35 539 GLU C O 1
ATOM 31581 N N . MET C 3 549 ? 169.009 144.782 132.576 1.00 20.20 540 MET C N 1
ATOM 31582 C CA . MET C 3 549 ? 168.134 145.658 131.814 1.00 24.64 540 MET C CA 1
ATOM 31583 C C . MET C 3 549 ? 166.677 145.547 132.249 1.00 19.82 540 MET C C 1
ATOM 31584 O O . MET C 3 549 ? 165.797 146.077 131.566 1.00 30.43 540 MET C O 1
ATOM 31598 N N . GLY C 3 550 ? 166.408 144.880 133.370 1.00 21.21 541 GLY C N 1
ATOM 31599 C CA . GLY C 3 550 ? 165.054 144.693 133.841 1.00 21.20 541 GLY C CA 1
ATOM 31600 C C . GLY C 3 550 ? 164.532 145.879 134.628 1.00 18.10 541 GLY C C 1
ATOM 31601 O O . GLY C 3 550 ? 165.162 146.929 134.743 1.00 24.92 541 GLY C O 1
ATOM 31605 N N . THR C 3 551 ? 163.340 145.690 135.189 1.00 18.08 542 THR C N 1
ATOM 31606 C CA . THR C 3 551 ? 162.676 146.743 135.939 1.00 16.95 542 THR C CA 1
ATOM 31607 C C . THR C 3 551 ? 163.331 146.915 137.309 1.00 15.38 542 THR C C 1
ATOM 31608 O O . THR C 3 551 ? 164.280 146.216 137.673 1.00 23.16 542 THR C O 1
ATOM 31619 N N . THR C 3 552 ? 162.806 147.867 138.081 1.00 18.17 543 THR C N 1
ATOM 31620 C CA . THR C 3 552 ? 163.367 148.151 139.398 1.00 15.53 543 THR C CA 1
ATOM 31621 C C . THR C 3 552 ? 163.251 146.944 140.322 1.00 16.79 543 THR C C 1
ATOM 31622 O O . THR C 3 552 ? 164.214 146.575 141.000 1.00 19.82 543 THR C O 1
ATOM 31633 N N . LYS C 3 553 ? 162.074 146.318 140.371 1.00 19.76 544 LYS C N 1
ATOM 31634 C CA . LYS C 3 553 ? 161.887 145.184 141.272 1.00 19.49 544 LYS C CA 1
ATOM 31635 C C . LYS C 3 553 ? 162.764 144.005 140.871 1.00 14.91 544 LYS C C 1
ATOM 31636 O O . LYS C 3 553 ? 163.383 143.363 141.729 1.00 16.60 544 LYS C O 1
ATOM 31655 N N . GLU C 3 554 ? 162.828 143.703 139.572 1.00 20.43 545 GLU C N 1
ATOM 31656 C CA . GLU C 3 554 ? 163.680 142.613 139.112 1.00 16.32 545 GLU C CA 1
ATOM 31657 C C . GLU C 3 554 ? 165.139 142.886 139.443 1.00 12.46 545 GLU C C 1
ATOM 31658 O O . GLU C 3 554 ? 165.853 141.997 139.923 1.00 20.70 545 GLU C O 1
ATOM 31670 N N . LEU C 3 555 ? 165.598 144.115 139.199 1.00 15.94 546 LEU C N 1
ATOM 31671 C CA . LEU C 3 555 ? 166.979 144.468 139.505 1.00 8.02 546 LEU C CA 1
ATOM 31672 C C . LEU C 3 555 ? 167.262 144.346 140.995 1.00 11.66 546 LEU C C 1
ATOM 31673 O O . LEU C 3 555 ? 168.311 143.833 141.394 1.00 21.37 546 LEU C O 1
ATOM 31689 N N . VAL C 3 556 ? 166.337 144.813 141.834 1.00 15.06 547 VAL C N 1
ATOM 31690 C CA . VAL C 3 556 ? 166.537 144.750 143.280 1.00 14.39 547 VAL C CA 1
ATOM 31691 C C . VAL C 3 556 ? 166.642 143.301 143.735 1.00 16.32 547 VAL C C 1
ATOM 31692 O O . VAL C 3 556 ? 167.548 142.929 144.495 1.00 15.61 547 VAL C O 1
ATOM 31705 N N . GLN C 3 557 ? 165.714 142.459 143.275 1.00 19.44 548 GLN C N 1
ATOM 31706 C CA . GLN C 3 557 ? 165.739 141.061 143.683 1.00 14.39 548 GLN C CA 1
ATOM 31707 C C . GLN C 3 557 ? 167.016 140.379 143.216 1.00 10.48 548 GLN C C 1
ATOM 31708 O O . GLN C 3 557 ? 167.646 139.641 143.981 1.00 19.20 548 GLN C O 1
ATOM 31722 N N . ASN C 3 558 ? 167.421 140.617 141.966 1.00 7.99 549 ASN C N 1
ATOM 31723 C CA . ASN C 3 558 ? 168.631 139.981 141.457 1.00 16.92 549 ASN C CA 1
ATOM 31724 C C . ASN C 3 558 ? 169.865 140.448 142.220 1.00 14.95 549 ASN C C 1
ATOM 31725 O O . ASN C 3 558 ? 170.744 139.641 142.544 1.00 10.14 549 ASN C O 1
ATOM 31736 N N . THR C 3 559 ? 169.950 141.745 142.519 1.00 4.00 550 THR C N 1
ATOM 31737 C CA . THR C 3 559 ? 171.104 142.261 143.245 1.00 21.99 550 THR C CA 1
ATOM 31738 C C . THR C 3 559 ? 171.191 141.649 144.636 1.00 17.70 550 THR C C 1
ATOM 31739 O O . THR C 3 559 ? 172.265 141.218 145.073 1.00 19.37 550 THR C O 1
ATOM 31750 N N . TYR C 3 560 ? 170.063 141.588 145.348 1.00 19.52 551 TYR C N 1
ATOM 31751 C CA . TYR C 3 560 ? 170.109 141.041 146.698 1.00 13.25 551 TYR C CA 1
ATOM 31752 C C . TYR C 3 560 ? 170.350 139.538 146.685 1.00 14.69 551 TYR C C 1
ATOM 31753 O O . TYR C 3 560 ? 171.014 139.014 147.586 1.00 26.90 551 TYR C O 1
ATOM 31771 N N . GLN C 3 561 ? 169.845 138.831 145.671 1.00 16.87 552 GLN C N 1
ATOM 31772 C CA . GLN C 3 561 ? 170.162 137.415 145.530 1.00 19.68 552 GLN C CA 1
ATOM 31773 C C . GLN C 3 561 ? 171.652 137.209 145.289 1.00 17.43 552 GLN C C 1
ATOM 31774 O O . GLN C 3 561 ? 172.256 136.288 145.849 1.00 21.84 552 GLN C O 1
ATOM 31788 N N . TRP C 3 562 ? 172.264 138.054 144.457 1.00 15.19 553 TRP C N 1
ATOM 31789 C CA . TRP C 3 562 ? 173.705 137.956 144.252 1.00 19.24 553 TRP C CA 1
ATOM 31790 C C . TRP C 3 562 ? 174.456 138.212 145.548 1.00 18.37 553 TRP C C 1
ATOM 31791 O O . TRP C 3 562 ? 175.421 137.509 145.866 1.00 24.07 553 TRP C O 1
ATOM 31812 N N . VAL C 3 563 ? 174.029 139.219 146.311 1.00 18.21 554 VAL C N 1
ATOM 31813 C CA . VAL C 3 563 ? 174.671 139.497 147.593 1.00 24.73 554 VAL C CA 1
ATOM 31814 C C . VAL C 3 563 ? 174.565 138.286 148.510 1.00 29.35 554 VAL C C 1
ATOM 31815 O O . VAL C 3 563 ? 175.531 137.911 149.186 1.00 19.79 554 VAL C O 1
ATOM 31828 N N . LEU C 3 564 ? 173.388 137.659 148.552 1.00 28.33 555 LEU C N 1
ATOM 31829 C CA . LEU C 3 564 ? 173.195 136.489 149.404 1.00 27.29 555 LEU C CA 1
ATOM 31830 C C . LEU C 3 564 ? 174.073 135.326 148.962 1.00 24.45 555 LEU C C 1
ATOM 31831 O O . LEU C 3 564 ? 174.635 134.610 149.798 1.00 29.23 555 LEU C O 1
ATOM 31847 N N . LYS C 3 565 ? 174.196 135.115 147.651 1.00 26.92 556 LYS C N 1
ATOM 31848 C CA . LYS C 3 565 ? 174.989 133.997 147.153 1.00 24.83 556 LYS C CA 1
ATOM 31849 C C . LYS C 3 565 ? 176.450 134.140 147.553 1.00 26.11 556 LYS C C 1
ATOM 31850 O O . LYS C 3 565 ? 177.107 133.153 147.901 1.00 36.28 556 LYS C O 1
ATOM 31869 N N . ASN C 3 566 ? 176.978 135.363 147.508 1.00 29.54 557 ASN C N 1
ATOM 31870 C CA . ASN C 3 566 ? 178.362 135.647 147.859 1.00 26.76 557 ASN C CA 1
ATOM 31871 C C . ASN C 3 566 ? 178.490 136.241 149.256 1.00 30.07 557 ASN C C 1
ATOM 31872 O O . ASN C 3 566 ? 179.433 136.989 149.532 1.00 28.12 557 ASN C O 1
ATOM 31883 N N . LEU C 3 567 ? 177.558 135.910 150.150 1.00 31.48 558 LEU C N 1
ATOM 31884 C CA . LEU C 3 567 ? 177.517 136.566 151.452 1.00 30.07 558 LEU C CA 1
ATOM 31885 C C . LEU C 3 567 ? 178.786 136.302 152.254 1.00 29.70 558 LEU C C 1
ATOM 31886 O O . LEU C 3 567 ? 179.328 137.216 152.884 1.00 35.42 558 LEU C O 1
ATOM 31902 N N . VAL C 3 568 ? 179.275 135.062 152.247 1.00 35.39 559 VAL C N 1
ATOM 31903 C CA . VAL C 3 568 ? 180.419 134.711 153.085 1.00 36.03 559 VAL C CA 1
ATOM 31904 C C . VAL C 3 568 ? 181.673 135.436 152.611 1.00 36.79 559 VAL C C 1
ATOM 31905 O O . VAL C 3 568 ? 182.403 136.039 153.409 1.00 35.38 559 VAL C O 1
ATOM 31918 N N . THR C 3 569 ? 181.945 135.384 151.306 1.00 33.22 560 THR C N 1
ATOM 31919 C CA . THR C 3 569 ? 183.116 136.074 150.774 1.00 35.77 560 THR C CA 1
ATOM 31920 C C . THR C 3 569 ? 182.991 137.581 150.955 1.00 40.10 560 THR C C 1
ATOM 31921 O O . THR C 3 569 ? 183.981 138.258 151.252 1.00 39.08 560 THR C O 1
ATOM 31932 N N . LEU C 3 570 ? 181.786 138.127 150.771 1.00 36.58 561 LEU C N 1
ATOM 31933 C CA . LEU C 3 570 ? 181.592 139.561 150.962 1.00 36.80 561 LEU C CA 1
ATOM 31934 C C . LEU C 3 570 ? 181.874 139.966 152.403 1.00 38.17 561 LEU C C 1
ATOM 31935 O O . LEU C 3 570 ? 182.541 140.975 152.650 1.00 34.88 561 LEU C O 1
ATOM 31951 N N . LYS C 3 571 ? 181.376 139.191 153.367 1.00 39.03 562 LYS C N 1
ATOM 31952 C CA . LYS C 3 571 ? 181.630 139.504 154.770 1.00 40.29 562 LYS C CA 1
ATOM 31953 C C . LYS C 3 571 ? 183.111 139.391 155.100 1.00 43.45 562 LYS C C 1
ATOM 31954 O O . LYS C 3 571 ? 183.657 140.222 155.838 1.00 49.28 562 LYS C O 1
ATOM 31973 N N . ALA C 3 572 ? 183.779 138.361 154.576 1.00 47.29 563 ALA C N 1
ATOM 31974 C CA . ALA C 3 572 ? 185.208 138.209 154.830 1.00 45.48 563 ALA C CA 1
ATOM 31975 C C . ALA C 3 572 ? 185.989 139.389 154.264 1.00 45.50 563 ALA C C 1
ATOM 31976 O O . ALA C 3 572 ? 186.862 139.954 154.934 1.00 47.47 563 ALA C O 1
ATOM 31983 N N . GLN C 3 573 ? 185.675 139.784 153.029 1.00 45.00 564 GLN C N 1
ATOM 31984 C CA . GLN C 3 573 ? 186.345 140.926 152.419 1.00 46.44 564 GLN C CA 1
ATOM 31985 C C . GLN C 3 573 ? 186.068 142.202 153.202 1.00 50.19 564 GLN C C 1
ATOM 31986 O O . GLN C 3 573 ? 186.955 143.047 153.362 1.00 53.08 564 GLN C O 1
ATOM 32000 N N . PHE C 3 574 ? 184.837 142.361 153.692 1.00 49.92 565 PHE C N 1
ATOM 32001 C CA . PHE C 3 574 ? 184.499 143.538 154.483 1.00 47.67 565 PHE C CA 1
ATOM 32002 C C . PHE C 3 574 ? 185.319 143.596 155.764 1.00 43.47 565 PHE C C 1
ATOM 32003 O O . PHE C 3 574 ? 185.861 144.650 156.116 1.00 43.10 565 PHE C O 1
ATOM 32020 N N . LEU C 3 575 ? 185.413 142.475 156.481 1.00 46.80 566 LEU C N 1
ATOM 32021 C CA . LEU C 3 575 ? 186.185 142.463 157.720 1.00 50.23 566 LEU C CA 1
ATOM 32022 C C . LEU C 3 575 ? 187.663 142.712 157.449 1.00 50.64 566 LEU C C 1
ATOM 32023 O O . LEU C 3 575 ? 188.316 143.467 158.179 1.00 53.68 566 LEU C O 1
ATOM 32039 N N . LEU C 3 576 ? 188.209 142.091 156.404 1.00 54.64 567 LEU C N 1
ATOM 32040 C CA . LEU C 3 576 ? 189.614 142.294 156.069 1.00 53.28 567 LEU C CA 1
ATOM 32041 C C . LEU C 3 576 ? 189.802 143.553 155.227 1.00 55.55 567 LEU C C 1
ATOM 32042 O O . LEU C 3 576 ? 190.531 144.472 155.618 1.00 53.58 567 LEU C O 1
ATOM 32058 N N . GLY C 3 577 ? 189.148 143.612 154.070 1.00 58.63 568 GLY C N 1
ATOM 32059 C CA . GLY C 3 577 ? 189.255 144.770 153.209 1.00 54.07 568 GLY C CA 1
ATOM 32060 C C . GLY C 3 577 ? 188.455 145.947 153.732 1.00 55.19 568 GLY C C 1
ATOM 32061 O O . GLY C 3 577 ? 187.682 145.846 154.686 1.00 52.11 568 GLY C O 1
ATOM 32065 N N . LYS C 3 578 ? 188.651 147.095 153.086 1.00 63.43 569 LYS C N 1
ATOM 32066 C CA . LYS C 3 578 ? 188.013 148.338 153.504 1.00 64.02 569 LYS C CA 1
ATOM 32067 C C . LYS C 3 578 ? 187.073 148.910 152.455 1.00 63.68 569 LYS C C 1
ATOM 32068 O O . LYS C 3 578 ? 185.897 149.155 152.755 1.00 62.03 569 LYS C O 1
ATOM 32087 N N . GLU C 3 579 ? 187.549 149.124 151.228 1.00 62.90 570 GLU C N 1
ATOM 32088 C CA . GLU C 3 579 ? 186.759 149.793 150.200 1.00 64.73 570 GLU C CA 1
ATOM 32089 C C . GLU C 3 579 ? 186.642 149.023 148.894 1.00 63.76 570 GLU C C 1
ATOM 32090 O O . GLU C 3 579 ? 185.760 149.352 148.091 1.00 62.22 570 GLU C O 1
ATOM 32102 N N . ASP C 3 580 ? 187.487 148.021 148.645 1.00 59.87 571 ASP C N 1
ATOM 32103 C CA . ASP C 3 580 ? 187.399 147.276 147.396 1.00 58.69 571 ASP C CA 1
ATOM 32104 C C . ASP C 3 580 ? 186.109 146.475 147.289 1.00 57.88 571 ASP C C 1
ATOM 32105 O O . ASP C 3 580 ? 185.715 146.102 146.179 1.00 56.18 571 ASP C O 1
ATOM 32114 N N . MET C 3 581 ? 185.441 146.207 148.410 1.00 44.24 572 MET C N 1
ATOM 32115 C CA . MET C 3 581 ? 184.204 145.439 148.392 1.00 44.17 572 MET C CA 1
ATOM 32116 C C . MET C 3 581 ? 183.030 146.226 147.823 1.00 48.22 572 MET C C 1
ATOM 32117 O O . MET C 3 581 ? 182.059 145.614 147.366 1.00 44.32 572 MET C O 1
ATOM 32131 N N . PHE C 3 582 ? 183.095 147.555 147.825 1.00 43.80 573 PHE C N 1
ATOM 32132 C CA . PHE C 3 582 ? 181.996 148.385 147.354 1.00 40.09 573 PHE C CA 1
ATOM 32133 C C . PHE C 3 582 ? 181.890 148.431 145.835 1.00 43.41 573 PHE C C 1
ATOM 32134 O O . PHE C 3 582 ? 180.907 148.969 145.316 1.00 39.85 573 PHE C O 1
ATOM 32151 N N . GLN C 3 583 ? 182.866 147.885 145.114 1.00 46.36 574 GLN C N 1
ATOM 32152 C CA . GLN C 3 583 ? 182.914 147.955 143.655 1.00 40.13 574 GLN C CA 1
ATOM 32153 C C . GLN C 3 583 ? 182.583 146.577 143.091 1.00 43.49 574 GLN C C 1
ATOM 32154 O O . GLN C 3 583 ? 183.393 145.650 143.178 1.00 49.70 574 GLN C O 1
ATOM 32168 N N . TRP C 3 584 ? 181.392 146.449 142.509 1.00 38.97 575 TRP C N 1
ATOM 32169 C CA . TRP C 3 584 ? 180.989 145.229 141.825 1.00 35.39 575 TRP C CA 1
ATOM 32170 C C . TRP C 3 584 ? 180.043 145.593 140.691 1.00 37.34 575 TRP C C 1
ATOM 32171 O O . TRP C 3 584 ? 179.354 146.615 140.745 1.00 46.95 575 TRP C O 1
ATOM 32192 N N . ASP C 3 585 ? 180.014 144.743 139.662 1.00 38.34 576 ASP C N 1
ATOM 32193 C CA . ASP C 3 585 ? 179.138 145.002 138.523 1.00 41.63 576 ASP C CA 1
ATOM 32194 C C . ASP C 3 585 ? 177.668 144.848 138.896 1.00 41.44 576 ASP C C 1
ATOM 32195 O O . ASP C 3 585 ? 176.811 145.549 138.343 1.00 39.69 576 ASP C O 1
ATOM 32204 N N . ALA C 3 586 ? 177.354 143.936 139.819 1.00 32.16 577 ALA C N 1
ATOM 32205 C CA . ALA C 3 586 ? 175.982 143.825 140.298 1.00 37.03 577 ALA C CA 1
ATOM 32206 C C . ALA C 3 586 ? 175.530 145.124 140.949 1.00 34.96 577 ALA C C 1
ATOM 32207 O O . ALA C 3 586 ? 174.421 145.612 140.691 1.00 28.72 577 ALA C O 1
ATOM 32214 N N . PHE C 3 587 ? 176.388 145.712 141.783 1.00 26.58 578 PHE C N 1
ATOM 32215 C CA . PHE C 3 587 ? 176.067 147.004 142.372 1.00 24.19 578 PHE C CA 1
ATOM 32216 C C . PHE C 3 587 ? 176.037 148.102 141.318 1.00 23.71 578 PHE C C 1
ATOM 32217 O O . PHE C 3 587 ? 175.292 149.074 141.465 1.00 29.14 578 PHE C O 1
ATOM 32234 N N . GLU C 3 588 ? 176.824 147.969 140.247 1.00 26.00 579 GLU C N 1
ATOM 32235 C CA . GLU C 3 588 ? 176.738 148.938 139.159 1.00 27.07 579 GLU C CA 1
ATOM 32236 C C . GLU C 3 588 ? 175.362 148.907 138.508 1.00 22.08 579 GLU C C 1
ATOM 32237 O O . GLU C 3 588 ? 174.770 149.958 138.240 1.00 25.39 579 GLU C O 1
ATOM 32249 N N . ALA C 3 589 ? 174.837 147.709 138.243 1.00 21.24 580 ALA C N 1
ATOM 32250 C CA . ALA C 3 589 ? 173.483 147.609 137.707 1.00 22.74 580 ALA C CA 1
ATOM 32251 C C . ALA C 3 589 ? 172.464 148.155 138.697 1.00 24.57 580 ALA C C 1
ATOM 32252 O O . ALA C 3 589 ? 171.516 148.847 138.309 1.00 20.37 580 ALA C O 1
ATOM 32259 N N . PHE C 3 590 ? 172.646 147.856 139.985 1.00 29.24 581 PHE C N 1
ATOM 32260 C CA . PHE C 3 590 ? 171.739 148.378 141.003 1.00 17.41 581 PHE C CA 1
ATOM 32261 C C . PHE C 3 590 ? 171.743 149.903 141.018 1.00 19.21 581 PHE C C 1
ATOM 32262 O O . PHE C 3 590 ? 170.700 150.531 141.226 1.00 23.48 581 PHE C O 1
ATOM 32279 N N . GLU C 3 591 ? 172.907 150.515 140.799 1.00 19.71 582 GLU C N 1
ATOM 32280 C CA . GLU C 3 591 ? 173.011 151.970 140.819 1.00 20.64 582 GLU C CA 1
ATOM 32281 C C . GLU C 3 591 ? 172.136 152.635 139.766 1.00 20.31 582 GLU C C 1
ATOM 32282 O O . GLU C 3 591 ? 171.789 153.810 139.921 1.00 24.57 582 GLU C O 1
ATOM 32294 N N . SER C 3 592 ? 171.773 151.920 138.698 1.00 27.58 583 SER C N 1
ATOM 32295 C CA . SER C 3 592 ? 171.009 152.534 137.619 1.00 16.58 583 SER C CA 1
ATOM 32296 C C . SER C 3 592 ? 169.558 152.797 138.004 1.00 18.83 583 SER C C 1
ATOM 32297 O O . SER C 3 592 ? 168.906 153.630 137.365 1.00 24.09 583 SER C O 1
ATOM 32305 N N . ILE C 3 593 ? 169.031 152.106 139.021 1.00 23.65 584 ILE C N 1
ATOM 32306 C CA . ILE C 3 593 ? 167.658 152.334 139.465 1.00 12.80 584 ILE C CA 1
ATOM 32307 C C . ILE C 3 593 ? 167.581 153.298 140.638 1.00 14.09 584 ILE C C 1
ATOM 32308 O O . ILE C 3 593 ? 166.481 153.561 141.140 1.00 23.10 584 ILE C O 1
ATOM 32324 N N . ILE C 3 594 ? 168.712 153.820 141.100 1.00 16.42 585 ILE C N 1
ATOM 32325 C CA . ILE C 3 594 ? 168.731 154.875 142.109 1.00 18.25 585 ILE C CA 1
ATOM 32326 C C . ILE C 3 594 ? 168.742 156.211 141.376 1.00 21.03 585 ILE C C 1
ATOM 32327 O O . ILE C 3 594 ? 169.582 156.409 140.486 1.00 25.60 585 ILE C O 1
ATOM 32343 N N . PRO C 3 595 ? 167.841 157.146 141.683 1.00 21.37 586 PRO C N 1
ATOM 32344 C CA . PRO C 3 595 ? 167.947 158.474 141.070 1.00 19.33 586 PRO C CA 1
ATOM 32345 C C . PRO C 3 595 ? 169.305 159.095 141.366 1.00 33.47 586 PRO C C 1
ATOM 32346 O O . PRO C 3 595 ? 169.798 159.046 142.494 1.00 24.72 586 PRO C O 1
ATOM 32357 N N . GLN C 3 596 ? 169.909 159.687 140.333 1.00 32.78 587 GLN C N 1
ATOM 32358 C CA . GLN C 3 596 ? 171.291 160.138 140.443 1.00 32.81 587 GLN C CA 1
ATOM 32359 C C . GLN C 3 596 ? 171.468 161.233 141.486 1.00 36.66 587 GLN C C 1
ATOM 32360 O O . GLN C 3 596 ? 172.579 161.413 141.996 1.00 33.07 587 GLN C O 1
ATOM 32374 N N . LYS C 3 597 ? 170.403 161.963 141.821 1.00 33.66 588 LYS C N 1
ATOM 32375 C CA . LYS C 3 597 ? 170.529 163.029 142.809 1.00 29.26 588 LYS C CA 1
ATOM 32376 C C . LYS C 3 597 ? 170.911 162.470 144.173 1.00 35.62 588 LYS C C 1
ATOM 32377 O O . LYS C 3 597 ? 171.748 163.047 144.877 1.00 33.47 588 LYS C O 1
ATOM 32396 N N . MET C 3 598 ? 170.309 161.347 144.563 1.00 33.45 589 MET C N 1
ATOM 32397 C CA . MET C 3 598 ? 170.509 160.779 145.888 1.00 24.89 589 MET C CA 1
ATOM 32398 C C . MET C 3 598 ? 171.566 159.684 145.930 1.00 24.33 589 MET C C 1
ATOM 32399 O O . MET C 3 598 ? 171.892 159.207 147.021 1.00 28.25 589 MET C O 1
ATOM 32413 N N . ALA C 3 599 ? 172.118 159.283 144.784 1.00 23.18 590 ALA C N 1
ATOM 32414 C CA . ALA C 3 599 ? 173.015 158.132 144.761 1.00 22.80 590 ALA C CA 1
ATOM 32415 C C . ALA C 3 599 ? 174.232 158.362 145.649 1.00 24.20 590 ALA C C 1
ATOM 32416 O O . ALA C 3 599 ? 174.609 157.493 146.442 1.00 28.55 590 ALA C O 1
ATOM 32423 N N . GLY C 3 600 ? 174.859 159.534 145.535 1.00 19.95 591 GLY C N 1
ATOM 32424 C CA . GLY C 3 600 ? 176.021 159.823 146.360 1.00 25.21 591 GLY C CA 1
ATOM 32425 C C . GLY C 3 600 ? 175.684 159.941 147.834 1.00 26.13 591 GLY C C 1
ATOM 32426 O O . GLY C 3 600 ? 176.438 159.473 148.693 1.00 26.73 591 GLY C O 1
ATOM 32430 N N . GLN C 3 601 ? 174.556 160.580 148.151 1.00 31.58 592 GLN C N 1
ATOM 32431 C CA . GLN C 3 601 ? 174.148 160.709 149.546 1.00 25.07 592 GLN C CA 1
ATOM 32432 C C . GLN C 3 601 ? 173.842 159.347 150.156 1.00 28.21 592 GLN C C 1
ATOM 32433 O O . GLN C 3 601 ? 174.260 159.052 151.284 1.00 32.04 592 GLN C O 1
ATOM 32447 N N . TYR C 3 602 ? 173.113 158.503 149.421 1.00 26.83 593 TYR C N 1
ATOM 32448 C CA . TYR C 3 602 ? 172.853 157.148 149.892 1.00 18.16 593 TYR C CA 1
ATOM 32449 C C . TYR C 3 602 ? 174.152 156.380 150.071 1.00 19.51 593 TYR C C 1
ATOM 32450 O O . TYR C 3 602 ? 174.307 155.625 151.036 1.00 19.34 593 TYR C O 1
ATOM 32468 N N . SER C 3 603 ? 175.093 156.545 149.139 1.00 28.47 594 SER C N 1
ATOM 32469 C CA . SER C 3 603 ? 176.373 155.858 149.255 1.00 28.03 594 SER C CA 1
ATOM 32470 C C . SER C 3 603 ? 177.098 156.275 150.524 1.00 17.72 594 SER C C 1
ATOM 32471 O O . SER C 3 603 ? 177.609 155.430 151.265 1.00 21.68 594 SER C O 1
ATOM 32479 N N . GLY C 3 604 ? 177.152 157.579 150.793 1.00 24.33 595 GLY C N 1
ATOM 32480 C CA . GLY C 3 604 ? 177.813 158.041 152.003 1.00 29.89 595 GLY C CA 1
ATOM 32481 C C . GLY C 3 604 ? 177.156 157.497 153.256 1.00 30.82 595 GLY C C 1
ATOM 32482 O O . GLY C 3 604 ? 177.830 156.999 154.165 1.00 32.24 595 GLY C O 1
ATOM 32486 N N . PHE C 3 605 ? 175.824 157.565 153.311 1.00 27.54 596 PHE C N 1
ATOM 32487 C CA . PHE C 3 605 ? 175.102 157.058 154.473 1.00 22.03 596 PHE C CA 1
ATOM 32488 C C . PHE C 3 605 ? 175.379 155.574 154.690 1.00 27.53 596 PHE C C 1
ATOM 32489 O O . PHE C 3 605 ? 175.737 155.149 155.797 1.00 31.56 596 PHE C O 1
ATOM 32506 N N . ALA C 3 606 ? 175.220 154.767 153.636 1.00 33.84 597 ALA C N 1
ATOM 32507 C CA . ALA C 3 606 ? 175.386 153.325 153.769 1.00 24.81 597 ALA C CA 1
ATOM 32508 C C . ALA C 3 606 ? 176.821 152.959 154.121 1.00 23.11 597 ALA C C 1
ATOM 32509 O O . ALA C 3 606 ? 177.057 152.068 154.946 1.00 28.29 597 ALA C O 1
ATOM 32516 N N . ARG C 3 607 ? 177.797 153.624 153.498 1.00 26.51 598 ARG C N 1
ATOM 32517 C CA . ARG C 3 607 ? 179.192 153.349 153.816 1.00 25.02 598 ARG C CA 1
ATOM 32518 C C . ARG C 3 607 ? 179.489 153.667 155.272 1.00 29.23 598 ARG C C 1
ATOM 32519 O O . ARG C 3 607 ? 180.164 152.891 155.956 1.00 36.23 598 ARG C O 1
ATOM 32540 N N . ALA C 3 608 ? 178.990 154.802 155.769 1.00 34.61 599 ALA C N 1
ATOM 32541 C CA . ALA C 3 608 ? 179.215 155.142 157.168 1.00 29.49 599 ALA C CA 1
ATOM 32542 C C . ALA C 3 608 ? 178.577 154.113 158.092 1.00 34.32 599 ALA C C 1
ATOM 32543 O O . ALA C 3 608 ? 179.184 153.700 159.088 1.00 30.71 599 ALA C O 1
ATOM 32550 N N . VAL C 3 609 ? 177.353 153.681 157.778 1.00 26.17 600 VAL C N 1
ATOM 32551 C CA . VAL C 3 609 ? 176.670 152.717 158.639 1.00 26.66 600 VAL C CA 1
ATOM 32552 C C . VAL C 3 609 ? 177.432 151.397 158.671 1.00 28.25 600 VAL C C 1
ATOM 32553 O O . VAL C 3 609 ? 177.643 150.807 159.738 1.00 34.29 600 VAL C O 1
ATOM 32566 N N . LEU C 3 610 ? 177.859 150.911 157.503 1.00 30.56 601 LEU C N 1
ATOM 32567 C CA . LEU C 3 610 ? 178.593 149.649 157.461 1.00 26.87 601 LEU C CA 1
ATOM 32568 C C . LEU C 3 610 ? 179.934 149.766 158.177 1.00 35.23 601 LEU C C 1
ATOM 32569 O O . LEU C 3 610 ? 180.345 148.847 158.899 1.00 37.54 601 LEU C O 1
ATOM 32585 N N . LYS C 3 611 ? 180.634 150.887 157.988 1.00 38.48 602 LYS C N 1
ATOM 32586 C CA . LYS C 3 611 ? 181.916 151.077 158.655 1.00 38.65 602 LYS C CA 1
ATOM 32587 C C . LYS C 3 611 ? 181.751 151.105 160.167 1.00 44.22 602 LYS C C 1
ATOM 32588 O O . LYS C 3 611 ? 182.574 150.544 160.898 1.00 44.69 602 LYS C O 1
ATOM 32607 N N . GLN C 3 612 ? 180.702 151.768 160.660 1.00 41.88 603 GLN C N 1
ATOM 32608 C CA . GLN C 3 612 ? 180.477 151.795 162.101 1.00 39.44 603 GLN C CA 1
ATOM 32609 C C . GLN C 3 612 ? 180.072 150.423 162.623 1.00 40.89 603 GLN C C 1
ATOM 32610 O O . GLN C 3 612 ? 180.445 150.054 163.741 1.00 46.14 603 GLN C O 1
ATOM 32624 N N . MET C 3 613 ? 179.317 149.654 161.835 1.00 39.79 604 MET C N 1
ATOM 32625 C CA . MET C 3 613 ? 178.993 148.293 162.245 1.00 40.53 604 MET C CA 1
ATOM 32626 C C . MET C 3 613 ? 180.254 147.449 162.374 1.00 44.92 604 MET C C 1
ATOM 32627 O O . MET C 3 613 ? 180.388 146.658 163.315 1.00 46.71 604 MET C O 1
ATOM 32641 N N . ARG C 3 614 ? 181.192 147.604 161.439 1.00 49.00 605 ARG C N 1
ATOM 32642 C CA . ARG C 3 614 ? 182.416 146.809 161.484 1.00 46.29 605 ARG C CA 1
ATOM 32643 C C . ARG C 3 614 ? 183.325 147.253 162.626 1.00 48.28 605 ARG C C 1
ATOM 32644 O O . ARG C 3 614 ? 183.696 146.450 163.489 1.00 52.20 605 ARG C O 1
ATOM 32665 N N . ASP C 3 615 ? 183.699 148.534 162.642 1.00 51.27 606 ASP C N 1
ATOM 32666 C CA . ASP C 3 615 ? 184.705 149.002 163.592 1.00 52.27 606 ASP C CA 1
ATOM 32667 C C . ASP C 3 615 ? 184.255 148.792 165.031 1.00 52.35 606 ASP C C 1
ATOM 32668 O O . ASP C 3 615 ? 185.050 148.382 165.884 1.00 53.94 606 ASP C O 1
ATOM 32677 N N . GLN C 3 616 ? 182.988 149.069 165.323 1.00 48.89 607 GLN C N 1
ATOM 32678 C CA . GLN C 3 616 ? 182.472 148.921 166.676 1.00 50.45 607 GLN C CA 1
ATOM 32679 C C . GLN C 3 616 ? 182.158 147.473 167.033 1.00 52.93 607 GLN C C 1
ATOM 32680 O O . GLN C 3 616 ? 181.799 147.201 168.183 1.00 52.35 607 GLN C O 1
ATOM 32694 N N . GLU C 3 617 ? 182.279 146.547 166.084 1.00 53.14 608 GLU C N 1
ATOM 32695 C CA . GLU C 3 617 ? 182.104 145.113 166.294 1.00 52.05 608 GLU C CA 1
ATOM 32696 C C . GLU C 3 617 ? 180.660 144.726 166.586 1.00 50.89 608 GLU C C 1
ATOM 32697 O O . GLU C 3 617 ? 180.400 143.573 166.951 1.00 50.68 608 GLU C O 1
ATOM 32709 N N . VAL C 3 618 ? 179.715 145.647 166.441 1.00 51.86 609 VAL C N 1
ATOM 32710 C CA . VAL C 3 618 ? 178.292 145.336 166.564 1.00 51.28 609 VAL C CA 1
ATOM 32711 C C . VAL C 3 618 ? 177.776 145.207 165.135 1.00 48.91 609 VAL C C 1
ATOM 32712 O O . VAL C 3 618 ? 177.303 146.168 164.528 1.00 55.17 609 VAL C O 1
ATOM 32725 N N . MET C 3 619 ? 177.862 143.996 164.596 1.00 43.83 610 MET C N 1
ATOM 32726 C CA . MET C 3 619 ? 177.530 143.720 163.206 1.00 41.45 610 MET C CA 1
ATOM 32727 C C . MET C 3 619 ? 176.179 143.027 163.135 1.00 42.76 610 MET C C 1
ATOM 32728 O O . MET C 3 619 ? 175.920 142.086 163.892 1.00 47.44 610 MET C O 1
ATOM 32742 N N . LYS C 3 620 ? 175.321 143.501 162.235 1.00 39.76 611 LYS C N 1
ATOM 32743 C CA . LYS C 3 620 ? 174.026 142.887 161.968 1.00 39.14 611 LYS C CA 1
ATOM 32744 C C . LYS C 3 620 ? 173.978 142.495 160.499 1.00 34.37 611 LYS C C 1
ATOM 32745 O O . LYS C 3 620 ? 174.062 143.359 159.621 1.00 38.25 611 LYS C O 1
ATOM 32764 N N . THR C 3 621 ? 173.843 141.193 160.239 1.00 32.41 612 THR C N 1
ATOM 32765 C CA . THR C 3 621 ? 173.936 140.691 158.871 1.00 37.26 612 THR C CA 1
ATOM 32766 C C . THR C 3 621 ? 172.804 141.219 157.998 1.00 26.62 612 THR C C 1
ATOM 32767 O O . THR C 3 621 ? 173.024 141.566 156.833 1.00 24.17 612 THR C O 1
ATOM 32778 N N . ASP C 3 622 ? 171.584 141.272 158.534 1.00 21.80 613 ASP C N 1
ATOM 32779 C CA . ASP C 3 622 ? 170.445 141.715 157.736 1.00 32.04 613 ASP C CA 1
ATOM 32780 C C . ASP C 3 622 ? 170.642 143.145 157.245 1.00 26.46 613 ASP C C 1
ATOM 32781 O O . ASP C 3 622 ? 170.441 143.442 156.061 1.00 26.60 613 ASP C O 1
ATOM 32790 N N . GLN C 3 623 ? 171.048 144.043 158.142 1.00 24.00 614 GLN C N 1
ATOM 32791 C CA . GLN C 3 623 ? 171.266 145.432 157.753 1.00 25.13 614 GLN C CA 1
ATOM 32792 C C . GLN C 3 623 ? 172.441 145.559 156.792 1.00 28.80 614 GLN C C 1
ATOM 32793 O O . GLN C 3 623 ? 172.400 146.363 155.854 1.00 25.08 614 GLN C O 1
ATOM 32807 N N . PHE C 3 624 ? 173.504 144.786 157.022 1.00 35.49 615 PHE C N 1
ATOM 32808 C CA . PHE C 3 624 ? 174.647 144.793 156.115 1.00 27.89 615 PHE C CA 1
ATOM 32809 C C . PHE C 3 624 ? 174.216 144.417 154.703 1.00 27.43 615 PHE C C 1
ATOM 32810 O O . PHE C 3 624 ? 174.583 145.082 153.727 1.00 35.73 615 PHE C O 1
ATOM 32827 N N . ILE C 3 625 ? 173.425 143.351 154.580 1.00 22.16 616 ILE C N 1
ATOM 32828 C CA . ILE C 3 625 ? 172.938 142.926 153.273 1.00 23.10 616 ILE C CA 1
ATOM 32829 C C . ILE C 3 625 ? 172.049 144.002 152.666 1.00 24.74 616 ILE C C 1
ATOM 32830 O O . ILE C 3 625 ? 172.142 144.306 151.471 1.00 27.47 616 ILE C O 1
ATOM 32846 N N . LYS C 3 626 ? 171.178 144.601 153.482 1.00 24.56 617 LYS C N 1
ATOM 32847 C CA . LYS C 3 626 ? 170.276 145.631 152.980 1.00 19.25 617 LYS C CA 1
ATOM 32848 C C . LYS C 3 626 ? 171.046 146.818 152.415 1.00 20.36 617 LYS C C 1
ATOM 32849 O O . LYS C 3 626 ? 170.691 147.351 151.358 1.00 15.58 617 LYS C O 1
ATOM 32868 N N . LEU C 3 627 ? 172.101 147.247 153.103 1.00 17.90 618 LEU C N 1
ATOM 32869 C CA . LEU C 3 627 ? 172.778 148.489 152.755 1.00 21.80 618 LEU C CA 1
ATOM 32870 C C . LEU C 3 627 ? 173.920 148.314 151.763 1.00 23.68 618 LEU C C 1
ATOM 32871 O O . LEU C 3 627 ? 174.299 149.292 151.111 1.00 30.70 618 LEU C O 1
ATOM 32887 N N . LEU C 3 628 ? 174.472 147.109 151.621 1.00 21.32 619 LEU C N 1
ATOM 32888 C CA . LEU C 3 628 ? 175.655 146.948 150.781 1.00 28.56 619 LEU C CA 1
ATOM 32889 C C . LEU C 3 628 ? 175.455 147.435 149.350 1.00 21.99 619 LEU C C 1
ATOM 32890 O O . LEU C 3 628 ? 176.363 148.102 148.824 1.00 24.64 619 LEU C O 1
ATOM 32906 N N . PRO C 3 629 ? 174.341 147.153 148.670 1.00 25.37 620 PRO C N 1
ATOM 32907 C CA . PRO C 3 629 ? 174.198 147.624 147.282 1.00 19.83 620 PRO C CA 1
ATOM 32908 C C . PRO C 3 629 ? 174.237 149.136 147.135 1.00 22.49 620 PRO C C 1
ATOM 32909 O O . PRO C 3 629 ? 174.585 149.626 146.055 1.00 27.38 620 PRO C O 1
ATOM 32920 N N . PHE C 3 630 ? 173.891 149.890 148.177 1.00 24.18 621 PHE C N 1
ATOM 32921 C CA . PHE C 3 630 ? 173.836 151.343 148.081 1.00 17.68 621 PHE C CA 1
ATOM 32922 C C . PHE C 3 630 ? 175.200 152.006 148.219 1.00 25.47 621 PHE C C 1
ATOM 32923 O O . PHE C 3 630 ? 175.296 153.221 148.020 1.00 24.97 621 PHE C O 1
ATOM 32940 N N . CYS C 3 631 ? 176.247 151.252 148.540 1.00 22.67 622 CYS C N 1
ATOM 32941 C CA . CYS C 3 631 ? 177.574 151.805 148.772 1.00 26.83 622 CYS C CA 1
ATOM 32942 C C . CYS C 3 631 ? 178.414 151.893 147.504 1.00 28.62 622 CYS C C 1
ATOM 32943 O O . CYS C 3 631 ? 179.629 152.086 147.596 1.00 31.16 622 CYS C O 1
ATOM 32951 N N . PHE C 3 632 ? 177.801 151.759 146.328 1.00 25.34 623 PHE C N 1
ATOM 32952 C CA . PHE C 3 632 ? 178.574 151.702 145.092 1.00 25.19 623 PHE C CA 1
ATOM 32953 C C . PHE C 3 632 ? 178.949 153.093 144.593 1.00 28.15 623 PHE C C 1
ATOM 32954 O O . PHE C 3 632 ? 180.103 153.336 144.224 1.00 33.28 623 PHE C O 1
ATOM 32971 N N . SER C 3 633 ? 177.992 154.016 144.576 1.00 28.86 624 SER C N 1
ATOM 32972 C CA . SER C 3 633 ? 178.246 155.333 144.020 1.00 28.18 624 SER C CA 1
ATOM 32973 C C . SER C 3 633 ? 179.328 156.045 144.830 1.00 28.51 624 SER C C 1
ATOM 32974 O O . SER C 3 633 ? 179.510 155.763 146.017 1.00 32.33 624 SER C O 1
ATOM 32982 N N . PRO C 3 634 ? 180.073 156.959 144.214 1.00 37.16 625 PRO C N 1
ATOM 32983 C CA . PRO C 3 634 ? 181.042 157.750 144.973 1.00 33.64 625 PRO C CA 1
ATOM 32984 C C . PRO C 3 634 ? 180.356 158.484 146.111 1.00 32.57 625 PRO C C 1
ATOM 32985 O O . PRO C 3 634 ? 179.276 159.062 145.918 1.00 31.68 625 PRO C O 1
ATOM 32996 N N . PRO C 3 635 ? 180.944 158.495 147.308 1.00 31.70 626 PRO C N 1
ATOM 32997 C CA . PRO C 3 635 ? 180.265 159.130 148.442 1.00 29.34 626 PRO C CA 1
ATOM 32998 C C . PRO C 3 635 ? 180.049 160.616 148.208 1.00 33.08 626 PRO C C 1
ATOM 32999 O O . PRO C 3 635 ? 180.836 161.286 147.537 1.00 37.90 626 PRO C O 1
ATOM 33010 N N . LYS C 3 636 ? 178.992 161.181 148.808 1.00 34.97 627 LYS C N 1
ATOM 33011 C CA . LYS C 3 636 ? 178.644 162.624 148.702 1.00 33.33 627 LYS C CA 1
ATOM 33012 C C . LYS C 3 636 ? 178.182 163.108 150.081 1.00 36.84 627 LYS C C 1
ATOM 33013 O O . LYS C 3 636 ? 176.964 163.088 150.332 1.00 39.23 627 LYS C O 1
ATOM 33032 N N . LEU C 3 637 ? 179.123 163.513 150.940 1.00 43.85 628 LEU C N 1
ATOM 33033 C CA . LEU C 3 637 ? 178.851 163.976 152.326 1.00 38.88 628 LEU C CA 1
ATOM 33034 C C . LEU C 3 637 ? 178.447 165.455 152.329 1.00 39.94 628 LEU C C 1
ATOM 33035 O O . LEU C 3 637 ? 178.519 166.102 151.267 1.00 43.03 628 LEU C O 1
ATOM 33051 N N . ARG C 3 638 ? 178.036 165.944 153.504 1.00 43.88 629 ARG C N 1
ATOM 33052 C CA . ARG C 3 638 ? 177.623 167.310 153.767 1.00 44.71 629 ARG C CA 1
ATOM 33053 C C . ARG C 3 638 ? 178.840 168.231 153.838 1.00 48.60 629 ARG C C 1
ATOM 33054 O O . ARG C 3 638 ? 179.991 167.790 153.905 1.00 45.30 629 ARG C O 1
ATOM 33075 N N . SER C 3 639 ? 178.567 169.538 153.827 1.00 53.21 630 SER C N 1
ATOM 33076 C CA . SER C 3 639 ? 179.647 170.516 153.886 1.00 51.25 630 SER C CA 1
ATOM 33077 C C . SER C 3 639 ? 180.464 170.375 155.163 1.00 50.34 630 SER C C 1
ATOM 33078 O O . SER C 3 639 ? 181.662 170.681 155.167 1.00 48.82 630 SER C O 1
ATOM 33086 N N . ASN C 3 640 ? 179.847 169.912 156.248 1.00 46.71 631 ASN C N 1
ATOM 33087 C CA . ASN C 3 640 ? 180.538 169.792 157.525 1.00 48.58 631 ASN C CA 1
ATOM 33088 C C . ASN C 3 640 ? 181.314 168.488 157.663 1.00 50.53 631 ASN C C 1
ATOM 33089 O O . ASN C 3 640 ? 181.946 168.273 158.702 1.00 45.39 631 ASN C O 1
ATOM 33100 N N . GLY C 3 641 ? 181.282 167.619 156.656 1.00 53.62 632 GLY C N 1
ATOM 33101 C CA . GLY C 3 641 ? 182.051 166.392 156.678 1.00 49.61 632 GLY C CA 1
ATOM 33102 C C . GLY C 3 641 ? 181.323 165.176 157.202 1.00 50.89 632 GLY C C 1
ATOM 33103 O O . GLY C 3 641 ? 181.971 164.155 157.461 1.00 49.13 632 GLY C O 1
ATOM 33107 N N . GLU C 3 642 ? 180.003 165.247 157.366 1.00 46.56 633 GLU C N 1
ATOM 33108 C CA . GLU C 3 642 ? 179.211 164.129 157.846 1.00 43.94 633 GLU C CA 1
ATOM 33109 C C . GLU C 3 642 ? 178.265 163.647 156.753 1.00 45.03 633 GLU C C 1
ATOM 33110 O O . GLU C 3 642 ? 177.868 164.429 155.884 1.00 45.35 633 GLU C O 1
ATOM 33122 N N . PRO C 3 643 ? 177.896 162.370 156.758 1.00 40.98 634 PRO C N 1
ATOM 33123 C CA . PRO C 3 643 ? 176.968 161.869 155.740 1.00 38.57 634 PRO C CA 1
ATOM 33124 C C . PRO C 3 643 ? 175.534 162.293 156.018 1.00 33.99 634 PRO C C 1
ATOM 33125 O O . PRO C 3 643 ? 175.149 162.605 157.146 1.00 36.17 634 PRO C O 1
ATOM 33136 N N . TYR C 3 644 ? 174.738 162.299 154.955 1.00 35.87 635 TYR C N 1
ATOM 33137 C CA . TYR C 3 644 ? 173.309 162.528 155.093 1.00 35.02 635 TYR C CA 1
ATOM 33138 C C . TYR C 3 644 ? 172.656 161.365 155.833 1.00 33.24 635 TYR C C 1
ATOM 33139 O O . TYR C 3 644 ? 173.104 160.219 155.753 1.00 37.98 635 TYR C O 1
ATOM 33157 N N . GLN C 3 645 ? 171.590 161.672 156.563 1.00 32.22 636 GLN C N 1
ATOM 33158 C CA . GLN C 3 645 ? 170.827 160.677 157.302 1.00 32.07 636 GLN C CA 1
ATOM 33159 C C . GLN C 3 645 ? 169.489 160.457 156.611 1.00 29.38 636 GLN C C 1
ATOM 33160 O O . GLN C 3 645 ? 168.870 161.407 156.122 1.00 25.58 636 GLN C O 1
ATOM 33174 N N . PHE C 3 646 ? 169.049 159.203 156.565 1.00 23.46 637 PHE C N 1
ATOM 33175 C CA . PHE C 3 646 ? 167.848 158.844 155.830 1.00 26.76 637 PHE C CA 1
ATOM 33176 C C . PHE C 3 646 ? 167.002 157.881 156.644 1.00 18.25 637 PHE C C 1
ATOM 33177 O O . PHE C 3 646 ? 167.519 157.061 157.406 1.00 27.26 637 PHE C O 1
ATOM 33194 N N . LEU C 3 647 ? 165.687 157.999 156.477 1.00 29.13 638 LEU C N 1
ATOM 33195 C CA . LEU C 3 647 ? 164.756 157.013 157.005 1.00 28.51 638 LEU C CA 1
ATOM 33196 C C . LEU C 3 647 ? 164.390 155.966 155.967 1.00 16.65 638 LEU C C 1
ATOM 33197 O O . LEU C 3 647 ? 164.083 154.825 156.329 1.00 19.99 638 LEU C O 1
ATOM 33213 N N . LYS C 3 648 ? 164.420 156.328 154.687 1.00 15.78 639 LYS C N 1
ATOM 33214 C CA . LYS C 3 648 ? 164.183 155.370 153.621 1.00 20.46 639 LYS C CA 1
ATOM 33215 C C . LYS C 3 648 ? 164.896 155.836 152.361 1.00 21.07 639 LYS C C 1
ATOM 33216 O O . LYS C 3 648 ? 165.010 157.035 152.096 1.00 25.33 639 LYS C O 1
ATOM 33235 N N . LEU C 3 649 ? 165.379 154.866 151.595 1.00 19.08 640 LEU C N 1
ATOM 33236 C CA . LEU C 3 649 ? 166.079 155.104 150.339 1.00 17.85 640 LEU C CA 1
ATOM 33237 C C . LEU C 3 649 ? 165.107 154.812 149.203 1.00 22.34 640 LEU C C 1
ATOM 33238 O O . LEU C 3 649 ? 164.659 153.673 149.039 1.00 13.21 640 LEU C O 1
ATOM 33254 N N . VAL C 3 650 ? 164.781 155.837 148.432 1.00 17.82 641 VAL C N 1
ATOM 33255 C CA . VAL C 3 650 ? 163.776 155.746 147.382 1.00 18.80 641 VAL C CA 1
ATOM 33256 C C . VAL C 3 650 ? 164.439 155.304 146.087 1.00 23.17 641 VAL C C 1
ATOM 33257 O O . VAL C 3 650 ? 165.567 155.704 145.777 1.00 23.54 641 VAL C O 1
ATOM 33270 N N . LEU C 3 651 ? 163.732 154.473 145.326 1.00 15.82 642 LEU C N 1
ATOM 33271 C CA . LEU C 3 651 ? 164.209 153.952 144.056 1.00 12.50 642 LEU C CA 1
ATOM 33272 C C . LEU C 3 651 ? 163.221 154.311 142.953 1.00 21.46 642 LEU C C 1
ATOM 33273 O O . LEU C 3 651 ? 162.082 154.707 143.213 1.00 28.69 642 LEU C O 1
ATOM 33289 N N . LYS C 3 652 ? 163.673 154.171 141.710 1.00 25.15 643 LYS C N 1
ATOM 33290 C CA . LYS C 3 652 ? 162.894 154.635 140.569 1.00 16.01 643 LYS C CA 1
ATOM 33291 C C . LYS C 3 652 ? 161.609 153.833 140.403 1.00 23.21 643 LYS C C 1
ATOM 33292 O O . LYS C 3 652 ? 161.593 152.609 140.556 1.00 30.14 643 LYS C O 1
ATOM 33311 N N . GLY C 3 653 ? 160.527 154.536 140.082 1.00 30.11 644 GLY C N 1
ATOM 33312 C CA . GLY C 3 653 ? 159.290 153.897 139.688 1.00 27.31 644 GLY C CA 1
ATOM 33313 C C . GLY C 3 653 ? 158.405 153.495 140.848 1.00 28.75 644 GLY C C 1
ATOM 33314 O O . GLY C 3 653 ? 158.838 152.766 141.743 1.00 44.71 644 GLY C O 1
ATOM 33318 N N . GLY C 3 654 ? 157.164 153.969 140.844 1.00 25.18 645 GLY C N 1
ATOM 33319 C CA . GLY C 3 654 ? 156.189 153.545 141.827 1.00 25.24 645 GLY C CA 1
ATOM 33320 C C . GLY C 3 654 ? 156.485 154.055 143.221 1.00 25.71 645 GLY C C 1
ATOM 33321 O O . GLY C 3 654 ? 157.645 154.281 143.574 1.00 28.77 645 GLY C O 1
ATOM 33325 N N . GLY C 3 655 ? 155.440 154.226 144.028 1.00 21.87 646 GLY C N 1
ATOM 33326 C CA . GLY C 3 655 ? 155.617 154.643 145.403 1.00 20.53 646 GLY C CA 1
ATOM 33327 C C . GLY C 3 655 ? 155.951 153.528 146.363 1.00 19.45 646 GLY C C 1
ATOM 33328 O O . GLY C 3 655 ? 156.289 153.802 147.517 1.00 25.71 646 GLY C O 1
ATOM 33332 N N . GLU C 3 656 ? 155.868 152.280 145.913 1.00 23.48 647 GLU C N 1
ATOM 33333 C CA . GLU C 3 656 ? 156.188 151.126 146.741 1.00 21.57 647 GLU C CA 1
ATOM 33334 C C . GLU C 3 656 ? 157.625 150.652 146.564 1.00 18.84 647 GLU C C 1
ATOM 33335 O O . GLU C 3 656 ? 158.018 149.670 147.201 1.00 26.38 647 GLU C O 1
ATOM 33347 N N . ASN C 3 657 ? 158.417 151.322 145.728 1.00 22.93 648 ASN C N 1
ATOM 33348 C CA . ASN C 3 657 ? 159.803 150.934 145.467 1.00 20.96 648 ASN C CA 1
ATOM 33349 C C . ASN C 3 657 ? 160.715 151.780 146.350 1.00 13.44 648 ASN C C 1
ATOM 33350 O O . ASN C 3 657 ? 161.229 152.816 145.932 1.00 27.44 648 ASN C O 1
ATOM 33361 N N . PHE C 3 658 ? 160.915 151.327 147.584 1.00 19.19 649 PHE C N 1
ATOM 33362 C CA . PHE C 3 658 ? 161.830 151.990 148.501 1.00 15.25 649 PHE C CA 1
ATOM 33363 C C . PHE C 3 658 ? 162.307 150.974 149.525 1.00 15.07 649 PHE C C 1
ATOM 33364 O O . PHE C 3 658 ? 161.693 149.922 149.714 1.00 14.21 649 PHE C O 1
ATOM 33381 N N . ILE C 3 659 ? 163.416 151.306 150.181 1.00 20.92 650 ILE C N 1
ATOM 33382 C CA . ILE C 3 659 ? 164.024 150.467 151.206 1.00 14.45 650 ILE C CA 1
ATOM 33383 C C . ILE C 3 659 ? 163.985 151.228 152.523 1.00 18.50 650 ILE C C 1
ATOM 33384 O O . ILE C 3 659 ? 164.486 152.352 152.606 1.00 26.47 650 ILE C O 1
ATOM 33400 N N . GLU C 3 660 ? 163.402 150.616 153.550 1.00 27.20 651 GLU C N 1
ATOM 33401 C CA . GLU C 3 660 ? 163.354 151.235 154.868 1.00 19.52 651 GLU C CA 1
ATOM 33402 C C . GLU C 3 660 ? 164.638 150.931 155.627 1.00 13.43 651 GLU C C 1
ATOM 33403 O O . GLU C 3 660 ? 165.043 149.771 155.737 1.00 21.00 651 GLU C O 1
ATOM 33415 N N . VAL C 3 661 ? 165.280 151.978 156.149 1.00 21.89 652 VAL C N 1
ATOM 33416 C CA . VAL C 3 661 ? 166.529 151.790 156.879 1.00 21.36 652 VAL C CA 1
ATOM 33417 C C . VAL C 3 661 ? 166.296 150.983 158.150 1.00 20.60 652 VAL C C 1
ATOM 33418 O O . VAL C 3 661 ? 167.053 150.056 158.459 1.00 27.27 652 VAL C O 1
ATOM 33431 N N . ARG C 3 662 ? 165.250 151.315 158.907 1.00 21.96 653 ARG C N 1
ATOM 33432 C CA . ARG C 3 662 ? 164.988 150.682 160.196 1.00 26.99 653 ARG C CA 1
ATOM 33433 C C . ARG C 3 662 ? 164.000 149.526 160.080 1.00 30.07 653 ARG C C 1
ATOM 33434 O O . ARG C 3 662 ? 164.302 148.401 160.483 1.00 34.82 653 ARG C O 1
ATOM 33455 N N . LYS C 3 663 ? 162.816 149.788 159.538 1.00 24.22 654 LYS C N 1
ATOM 33456 C CA . LYS C 3 663 ? 161.758 148.795 159.479 1.00 25.46 654 LYS C CA 1
ATOM 33457 C C . LYS C 3 663 ? 161.846 148.012 158.170 1.00 22.44 654 LYS C C 1
ATOM 33458 O O . LYS C 3 663 ? 162.762 148.192 157.365 1.00 25.14 654 LYS C O 1
ATOM 33477 N N . GLY C 3 664 ? 160.885 147.116 157.961 1.00 23.92 655 GLY C N 1
ATOM 33478 C CA . GLY C 3 664 ? 160.776 146.423 156.698 1.00 10.95 655 GLY C CA 1
ATOM 33479 C C . GLY C 3 664 ? 160.132 147.286 155.631 1.00 13.97 655 GLY C C 1
ATOM 33480 O O . GLY C 3 664 ? 159.522 148.319 155.903 1.00 27.37 655 GLY C O 1
ATOM 33484 N N . SER C 3 665 ? 160.271 146.841 154.392 1.00 22.43 656 SER C N 1
ATOM 33485 C CA . SER C 3 665 ? 159.811 147.575 153.225 1.00 20.97 656 SER C CA 1
ATOM 33486 C C . SER C 3 665 ? 159.136 146.604 152.271 1.00 5.30 656 SER C C 1
ATOM 33487 O O . SER C 3 665 ? 159.335 145.389 152.370 1.00 21.63 656 SER C O 1
ATOM 33495 N N . PRO C 3 666 ? 158.319 147.107 151.343 1.00 20.92 657 PRO C N 1
ATOM 33496 C CA . PRO C 3 666 ? 157.742 146.208 150.331 1.00 13.09 657 PRO C CA 1
ATOM 33497 C C . PRO C 3 666 ? 158.791 145.465 149.524 1.00 18.94 657 PRO C C 1
ATOM 33498 O O . PRO C 3 666 ? 158.529 144.348 149.064 1.00 27.37 657 PRO C O 1
ATOM 33509 N N . LEU C 3 667 ? 159.974 146.051 149.339 1.00 17.42 658 LEU C N 1
ATOM 33510 C CA . LEU C 3 667 ? 161.045 145.401 148.599 1.00 16.99 658 LEU C CA 1
ATOM 33511 C C . LEU C 3 667 ? 161.990 144.600 149.485 1.00 14.05 658 LEU C C 1
ATOM 33512 O O . LEU C 3 667 ? 162.712 143.740 148.972 1.00 22.87 658 LEU C O 1
ATOM 33528 N N . PHE C 3 668 ? 162.007 144.854 150.791 1.00 16.73 659 PHE C N 1
ATOM 33529 C CA . PHE C 3 668 ? 163.005 144.241 151.665 1.00 14.50 659 PHE C CA 1
ATOM 33530 C C . PHE C 3 668 ? 162.454 144.187 153.079 1.00 16.52 659 PHE C C 1
ATOM 33531 O O . PHE C 3 668 ? 162.062 145.220 153.628 1.00 20.40 659 PHE C O 1
ATOM 33548 N N . SER C 3 669 ? 162.425 142.993 153.666 1.00 17.87 660 SER C N 1
ATOM 33549 C CA . SER C 3 669 ? 162.031 142.836 155.057 1.00 17.21 660 SER C CA 1
ATOM 33550 C C . SER C 3 669 ? 162.774 141.646 155.645 1.00 17.73 660 SER C C 1
ATOM 33551 O O . SER C 3 669 ? 163.123 140.706 154.932 1.00 25.51 660 SER C O 1
ATOM 33559 N N . TYR C 3 670 ? 163.018 141.697 156.951 1.00 22.75 661 TYR C N 1
ATOM 33560 C CA . TYR C 3 670 ? 163.736 140.636 157.644 1.00 19.99 661 TYR C CA 1
ATOM 33561 C C . TYR C 3 670 ? 162.961 140.213 158.880 1.00 24.52 661 TYR C C 1
ATOM 33562 O O . TYR C 3 670 ? 162.541 141.060 159.676 1.00 27.70 661 TYR C O 1
ATOM 33580 N N . ASN C 3 671 ? 162.777 138.906 159.035 1.00 26.34 662 ASN C N 1
ATOM 33581 C CA . ASN C 3 671 ? 162.158 138.323 160.217 1.00 27.74 662 ASN C CA 1
ATOM 33582 C C . ASN C 3 671 ? 163.244 137.653 161.045 1.00 26.79 662 ASN C C 1
ATOM 33583 O O . ASN C 3 671 ? 163.778 136.611 160.624 1.00 30.71 662 ASN C O 1
ATOM 33594 N N . PRO C 3 672 ? 163.624 138.213 162.200 1.00 28.39 663 PRO C N 1
ATOM 33595 C CA . PRO C 3 672 ? 164.678 137.575 163.004 1.00 33.78 663 PRO C CA 1
ATOM 33596 C C . PRO C 3 672 ? 164.238 136.284 163.664 1.00 33.28 663 PRO C C 1
ATOM 33597 O O . PRO C 3 672 ? 165.081 135.411 163.903 1.00 41.58 663 PRO C O 1
ATOM 33608 N N . GLN C 3 673 ? 162.950 136.133 163.974 1.00 37.35 664 GLN C N 1
ATOM 33609 C CA . GLN C 3 673 ? 162.487 134.909 164.618 1.00 34.88 664 GLN C CA 1
ATOM 33610 C C . GLN C 3 673 ? 162.785 133.696 163.750 1.00 29.07 664 GLN C C 1
ATOM 33611 O O . GLN C 3 673 ? 163.349 132.702 164.221 1.00 38.87 664 GLN C O 1
ATOM 33625 N N . THR C 3 674 ? 162.407 133.758 162.478 1.00 33.70 665 THR C N 1
ATOM 33626 C CA . THR C 3 674 ? 162.672 132.686 161.532 1.00 29.61 665 THR C CA 1
ATOM 33627 C C . THR C 3 674 ? 163.908 132.947 160.687 1.00 28.80 665 THR C C 1
ATOM 33628 O O . THR C 3 674 ? 164.262 132.105 159.857 1.00 31.65 665 THR C O 1
ATOM 33639 N N . GLU C 3 675 ? 164.578 134.082 160.887 1.00 35.56 666 GLU C N 1
ATOM 33640 C CA . GLU C 3 675 ? 165.767 134.439 160.115 1.00 32.94 666 GLU C CA 1
ATOM 33641 C C . GLU C 3 675 ? 165.474 134.388 158.619 1.00 30.33 666 GLU C C 1
ATOM 33642 O O . GLU C 3 675 ? 166.270 133.888 157.823 1.00 29.62 666 GLU C O 1
ATOM 33654 N N . VAL C 3 676 ? 164.318 134.917 158.230 1.00 27.26 667 VAL C N 1
ATOM 33655 C CA . VAL C 3 676 ? 163.847 134.842 156.850 1.00 27.02 667 VAL C CA 1
ATOM 33656 C C . VAL C 3 676 ? 163.890 136.234 156.241 1.00 22.04 667 VAL C C 1
ATOM 33657 O O . VAL C 3 676 ? 163.368 137.192 156.820 1.00 28.78 667 VAL C O 1
ATOM 33670 N N . LEU C 3 677 ? 164.502 136.342 155.069 1.00 21.97 668 LEU C N 1
ATOM 33671 C CA . LEU C 3 677 ? 164.572 137.589 154.324 1.00 22.96 668 LEU C CA 1
ATOM 33672 C C . LEU C 3 677 ? 163.551 137.539 153.195 1.00 15.67 668 LEU C C 1
ATOM 33673 O O . LEU C 3 677 ? 163.602 136.641 152.350 1.00 24.80 668 LEU C O 1
ATOM 33689 N N . THR C 3 678 ? 162.624 138.488 153.185 1.00 11.96 669 THR C N 1
ATOM 33690 C CA . THR C 3 678 ? 161.636 138.610 152.119 1.00 18.57 669 THR C CA 1
ATOM 33691 C C . THR C 3 678 ? 162.060 139.763 151.219 1.00 16.57 669 THR C C 1
ATOM 33692 O O . THR C 3 678 ? 162.088 140.920 151.651 1.00 17.02 669 THR C O 1
ATOM 33703 N N . ILE C 3 679 ? 162.396 139.443 149.974 1.00 13.44 670 ILE C N 1
ATOM 33704 C CA . ILE C 3 679 ? 162.831 140.425 148.990 1.00 13.44 670 ILE C CA 1
ATOM 33705 C C . ILE C 3 679 ? 161.867 140.345 147.817 1.00 10.17 670 ILE C C 1
ATOM 33706 O O . ILE C 3 679 ? 161.796 139.317 147.130 1.00 20.25 670 ILE C O 1
ATOM 33722 N N . CYS C 3 680 ? 161.112 141.421 147.598 1.00 12.28 671 CYS C N 1
ATOM 33723 C CA . CYS C 3 680 ? 160.154 141.505 146.495 1.00 20.79 671 CYS C CA 1
ATOM 33724 C C . CYS C 3 680 ? 159.201 140.313 146.499 1.00 12.83 671 CYS C C 1
ATOM 33725 O O . CYS C 3 680 ? 158.804 139.802 145.449 1.00 22.08 671 CYS C O 1
ATOM 33733 N N . GLY C 3 681 ? 158.825 139.867 147.695 1.00 16.54 672 GLY C N 1
ATOM 33734 C CA . GLY C 3 681 ? 157.882 138.782 147.850 1.00 17.02 672 GLY C CA 1
ATOM 33735 C C . GLY C 3 681 ? 158.486 137.394 147.865 1.00 17.69 672 GLY C C 1
ATOM 33736 O O . GLY C 3 681 ? 157.753 136.425 148.095 1.00 23.83 672 GLY C O 1
ATOM 33740 N N . ARG C 3 682 ? 159.788 137.261 147.630 1.00 22.13 673 ARG C N 1
ATOM 33741 C CA . ARG C 3 682 ? 160.454 135.966 147.624 1.00 18.38 673 ARG C CA 1
ATOM 33742 C C . ARG C 3 682 ? 161.154 135.752 148.957 1.00 10.78 673 ARG C C 1
ATOM 33743 O O . ARG C 3 682 ? 161.852 136.645 149.446 1.00 21.09 673 ARG C O 1
ATOM 33764 N N . MET C 3 683 ? 160.971 134.570 149.535 1.00 20.21 674 MET C N 1
ATOM 33765 C CA . MET C 3 683 ? 161.516 134.243 150.845 1.00 17.18 674 MET C CA 1
ATOM 33766 C C . MET C 3 683 ? 162.826 133.484 150.691 1.00 19.61 674 MET C C 1
ATOM 33767 O O . MET C 3 683 ? 162.906 132.517 149.929 1.00 26.35 674 MET C O 1
ATOM 33781 N N . MET C 3 684 ? 163.845 133.929 151.418 1.00 18.83 675 MET C N 1
ATOM 33782 C CA . MET C 3 684 ? 165.134 133.263 151.484 1.00 21.36 675 MET C CA 1
ATOM 33783 C C . MET C 3 684 ? 165.503 133.077 152.946 1.00 25.22 675 MET C C 1
ATOM 33784 O O . MET C 3 684 ? 165.021 133.798 153.821 1.00 28.99 675 MET C O 1
ATOM 33798 N N . SER C 3 685 ? 166.359 132.098 153.208 1.00 34.38 676 SER C N 1
ATOM 33799 C CA . SER C 3 685 ? 166.762 131.753 154.562 1.00 31.22 676 SER C CA 1
ATOM 33800 C C . SER C 3 685 ? 168.187 132.218 154.820 1.00 29.69 676 SER C C 1
ATOM 33801 O O . SER C 3 685 ? 169.081 132.003 153.996 1.00 37.51 676 SER C O 1
ATOM 33809 N N . LEU C 3 686 ? 168.389 132.869 155.963 1.00 35.62 677 LEU C N 1
ATOM 33810 C CA . LEU C 3 686 ? 169.716 133.238 156.433 1.00 34.75 677 LEU C CA 1
ATOM 33811 C C . LEU C 3 686 ? 170.290 132.220 157.409 1.00 36.46 677 LEU C C 1
ATOM 33812 O O . LEU C 3 686 ? 171.375 132.445 157.952 1.00 39.29 677 LEU C O 1
ATOM 33828 N N . LYS C 3 687 ? 169.592 131.111 157.646 1.00 37.48 678 LYS C N 1
ATOM 33829 C CA . LYS C 3 687 ? 170.125 130.075 158.521 1.00 41.37 678 LYS C CA 1
ATOM 33830 C C . LYS C 3 687 ? 171.474 129.600 158.000 1.00 43.06 678 LYS C C 1
ATOM 33831 O O . LYS C 3 687 ? 171.632 129.326 156.807 1.00 46.30 678 LYS C O 1
ATOM 33850 N N . GLY C 3 688 ? 172.438 129.502 158.893 1.00 42.47 679 GLY C N 1
ATOM 33851 C CA . GLY C 3 688 ? 173.807 129.181 158.507 1.00 44.17 679 GLY C CA 1
ATOM 33852 C C . GLY C 3 688 ? 174.611 130.414 158.171 1.00 45.46 679 GLY C C 1
ATOM 33853 O O . GLY C 3 688 ? 175.727 130.581 158.659 1.00 48.79 679 GLY C O 1
ATOM 33857 N N . LYS C 3 689 ? 174.056 131.286 157.335 1.00 40.96 680 LYS C N 1
ATOM 33858 C CA . LYS C 3 689 ? 174.667 132.581 157.041 1.00 40.37 680 LYS C CA 1
ATOM 33859 C C . LYS C 3 689 ? 174.234 133.625 158.061 1.00 42.57 680 LYS C C 1
ATOM 33860 O O . LYS C 3 689 ? 173.742 134.697 157.714 1.00 49.19 680 LYS C O 1
ATOM 33879 N N . ILE C 3 690 ? 174.416 133.313 159.342 1.00 42.41 681 ILE C N 1
ATOM 33880 C CA . ILE C 3 690 ? 173.890 134.149 160.413 1.00 46.32 681 ILE C CA 1
ATOM 33881 C C . ILE C 3 690 ? 174.498 133.668 161.719 1.00 51.29 681 ILE C C 1
ATOM 33882 O O . ILE C 3 690 ? 174.885 132.503 161.848 1.00 50.08 681 ILE C O 1
ATOM 33898 N N . GLU C 3 691 ? 174.584 134.570 162.688 1.00 60.13 682 GLU C N 1
ATOM 33899 C CA . GLU C 3 691 ? 174.978 134.236 164.049 1.00 59.92 682 GLU C CA 1
ATOM 33900 C C . GLU C 3 691 ? 173.785 134.493 164.959 1.00 58.90 682 GLU C C 1
ATOM 33901 O O . GLU C 3 691 ? 173.231 135.597 164.961 1.00 59.57 682 GLU C O 1
ATOM 33913 N N . ASP C 3 692 ? 173.385 133.474 165.725 1.00 57.80 683 ASP C N 1
ATOM 33914 C CA . ASP C 3 692 ? 172.228 133.632 166.602 1.00 60.21 683 ASP C CA 1
ATOM 33915 C C . ASP C 3 692 ? 172.430 134.770 167.594 1.00 59.05 683 ASP C C 1
ATOM 33916 O O . ASP C 3 692 ? 171.456 135.403 168.018 1.00 56.32 683 ASP C O 1
ATOM 33925 N N . GLU C 3 693 ? 173.681 135.052 167.967 1.00 58.43 684 GLU C N 1
ATOM 33926 C CA . GLU C 3 693 ? 173.956 136.177 168.852 1.00 58.30 684 GLU C CA 1
ATOM 33927 C C . GLU C 3 693 ? 173.497 137.500 168.253 1.00 59.40 684 GLU C C 1
ATOM 33928 O O . GLU C 3 693 ? 173.277 138.462 168.997 1.00 58.49 684 GLU C O 1
ATOM 33940 N N . GLU C 3 694 ? 173.346 137.573 166.928 1.00 56.63 685 GLU C N 1
ATOM 33941 C CA . GLU C 3 694 ? 172.824 138.776 166.292 1.00 53.93 685 GLU C CA 1
ATOM 33942 C C . GLU C 3 694 ? 171.383 139.069 166.684 1.00 54.07 685 GLU C C 1
ATOM 33943 O O . GLU C 3 694 ? 170.915 140.189 166.458 1.00 56.39 685 GLU C O 1
ATOM 33955 N N . ARG C 3 695 ? 170.664 138.094 167.242 1.00 49.95 686 ARG C N 1
ATOM 33956 C CA . ARG C 3 695 ? 169.325 138.379 167.743 1.00 53.01 686 ARG C CA 1
ATOM 33957 C C . ARG C 3 695 ? 169.389 139.262 168.985 1.00 53.78 686 ARG C C 1
ATOM 33958 O O . ARG C 3 695 ? 168.534 140.134 169.180 1.00 53.06 686 ARG C O 1
ATOM 33979 N N . ASN C 3 696 ? 170.395 139.049 169.835 1.00 57.81 687 ASN C N 1
ATOM 33980 C CA . ASN C 3 696 ? 170.575 139.904 171.003 1.00 59.33 687 ASN C CA 1
ATOM 33981 C C . ASN C 3 696 ? 171.171 141.254 170.623 1.00 57.85 687 ASN C C 1
ATOM 33982 O O . ASN C 3 696 ? 171.065 142.215 171.393 1.00 55.23 687 ASN C O 1
ATOM 33993 N N . ARG C 3 697 ? 171.800 141.347 169.453 1.00 53.98 688 ARG C N 1
ATOM 33994 C CA . ARG C 3 697 ? 172.446 142.587 169.051 1.00 53.30 688 ARG C CA 1
ATOM 33995 C C . ARG C 3 697 ? 171.406 143.651 168.717 1.00 53.26 688 ARG C C 1
ATOM 33996 O O . ARG C 3 697 ? 170.317 143.357 168.217 1.00 48.41 688 ARG C O 1
ATOM 34017 N N . SER C 3 698 ? 171.756 144.902 169.001 1.00 46.41 689 SER C N 1
ATOM 34018 C CA . SER C 3 698 ? 170.832 146.019 168.871 1.00 47.95 689 SER C CA 1
ATOM 34019 C C . SER C 3 698 ? 170.876 146.577 167.455 1.00 48.79 689 SER C C 1
ATOM 34020 O O . SER C 3 698 ? 171.957 146.784 166.893 1.00 46.26 689 SER C O 1
ATOM 34028 N N . MET C 3 699 ? 169.696 146.819 166.884 1.00 41.16 690 MET C N 1
ATOM 34029 C CA . MET C 3 699 ? 169.586 147.427 165.565 1.00 40.17 690 MET C CA 1
ATOM 34030 C C . MET C 3 699 ? 169.910 148.915 165.583 1.00 39.19 690 MET C C 1
ATOM 34031 O O . MET C 3 699 ? 170.244 149.474 164.534 1.00 43.04 690 MET C O 1
ATOM 34045 N N . GLY C 3 700 ? 169.850 149.560 166.748 1.00 40.78 691 GLY C N 1
ATOM 34046 C CA . GLY C 3 700 ? 170.115 150.983 166.846 1.00 37.50 691 GLY C CA 1
ATOM 34047 C C . GLY C 3 700 ? 171.525 151.390 166.478 1.00 39.02 691 GLY C C 1
ATOM 34048 O O . GLY C 3 700 ? 171.771 152.584 166.279 1.00 42.98 691 GLY C O 1
ATOM 34052 N N . ASN C 3 701 ? 172.454 150.440 166.394 1.00 37.91 692 ASN C N 1
ATOM 34053 C CA . ASN C 3 701 ? 173.813 150.736 165.964 1.00 42.43 692 ASN C CA 1
ATOM 34054 C C . ASN C 3 701 ? 173.981 150.690 164.451 1.00 42.45 692 ASN C C 1
ATOM 34055 O O . ASN C 3 701 ? 175.059 151.033 163.954 1.00 44.36 692 ASN C O 1
ATOM 34066 N N . ALA C 3 702 ? 172.950 150.280 163.712 1.00 32.39 693 ALA C N 1
ATOM 34067 C CA . ALA C 3 702 ? 173.035 150.110 162.268 1.00 35.60 693 ALA C CA 1
ATOM 34068 C C . ALA C 3 702 ? 171.920 150.861 161.547 1.00 36.85 693 ALA C C 1
ATOM 34069 O O . ALA C 3 702 ? 171.429 150.411 160.512 1.00 34.66 693 ALA C O 1
ATOM 34076 N N . VAL C 3 703 ? 171.511 152.008 162.086 1.00 37.60 694 VAL C N 1
ATOM 34077 C CA . VAL C 3 703 ? 170.448 152.804 161.480 1.00 27.63 694 VAL C CA 1
ATOM 34078 C C . VAL C 3 703 ? 170.830 154.260 161.278 1.00 32.44 694 VAL C C 1
ATOM 34079 O O . VAL C 3 703 ? 170.150 154.970 160.517 1.00 32.18 694 VAL C O 1
ATOM 34092 N N . LEU C 3 704 ? 171.880 154.762 161.923 1.00 32.58 695 LEU C N 1
ATOM 34093 C CA . LEU C 3 704 ? 172.316 156.140 161.762 1.00 30.83 695 LEU C CA 1
ATOM 34094 C C . LEU C 3 704 ? 173.833 156.177 161.701 1.00 34.42 695 LEU C C 1
ATOM 34095 O O . LEU C 3 704 ? 174.509 155.478 162.460 1.00 35.24 695 LEU C O 1
ATOM 34111 N N . ALA C 3 705 ? 174.362 156.996 160.798 1.00 34.09 696 ALA C N 1
ATOM 34112 C CA . ALA C 3 705 ? 175.802 157.124 160.643 1.00 33.66 696 ALA C CA 1
ATOM 34113 C C . ALA C 3 705 ? 176.372 157.981 161.764 1.00 37.94 696 ALA C C 1
ATOM 34114 O O . ALA C 3 705 ? 175.918 159.107 161.989 1.00 39.35 696 ALA C O 1
ATOM 34121 N N . GLY C 3 706 ? 177.374 157.448 162.459 1.00 39.88 697 GLY C N 1
ATOM 34122 C CA . GLY C 3 706 ? 177.990 158.150 163.564 1.00 35.07 697 GLY C CA 1
ATOM 34123 C C . GLY C 3 706 ? 177.254 158.047 164.879 1.00 39.61 697 GLY C C 1
ATOM 34124 O O . GLY C 3 706 ? 177.648 158.713 165.842 1.00 41.85 697 GLY C O 1
ATOM 34128 N N . PHE C 3 707 ? 176.205 157.233 164.956 1.00 41.36 698 PHE C N 1
ATOM 34129 C CA . PHE C 3 707 ? 175.397 157.086 166.158 1.00 39.01 698 PHE C CA 1
ATOM 34130 C C . PHE C 3 707 ? 175.534 155.671 166.700 1.00 41.06 698 PHE C C 1
ATOM 34131 O O . PHE C 3 707 ? 175.561 154.703 165.935 1.00 45.52 698 PHE C O 1
ATOM 34148 N N . LEU C 3 708 ? 175.625 155.558 168.022 1.00 46.68 699 LEU C N 1
ATOM 34149 C CA . LEU C 3 708 ? 175.705 154.274 168.703 1.00 43.71 699 LEU C CA 1
ATOM 34150 C C . LEU C 3 708 ? 174.730 154.269 169.870 1.00 44.06 699 LEU C C 1
ATOM 34151 O O . LEU C 3 708 ? 174.594 155.271 170.577 1.00 46.02 699 LEU C O 1
ATOM 34167 N N . VAL C 3 709 ? 174.049 153.138 170.066 1.00 45.56 700 VAL C N 1
ATOM 34168 C CA . VAL C 3 709 ? 173.108 153.023 171.173 1.00 45.14 700 VAL C CA 1
ATOM 34169 C C . VAL C 3 709 ? 173.833 153.302 172.479 1.00 42.76 700 VAL C C 1
ATOM 34170 O O . VAL C 3 709 ? 174.852 152.673 172.791 1.00 42.20 700 VAL C O 1
ATOM 34183 N N . SER C 3 710 ? 173.309 154.253 173.254 1.00 45.24 701 SER C N 1
ATOM 34184 C CA . SER C 3 710 ? 173.934 154.648 174.509 1.00 47.13 701 SER C CA 1
ATOM 34185 C C . SER C 3 710 ? 173.264 154.042 175.733 1.00 46.34 701 SER C C 1
ATOM 34186 O O . SER C 3 710 ? 173.891 153.990 176.797 1.00 51.85 701 SER C O 1
ATOM 34194 N N . GLY C 3 711 ? 172.023 153.592 175.613 1.00 39.62 702 GLY C N 1
ATOM 34195 C CA . GLY C 3 711 ? 171.325 153.008 176.742 1.00 42.51 702 GLY C CA 1
ATOM 34196 C C . GLY C 3 711 ? 169.832 152.949 176.468 1.00 44.85 702 GLY C C 1
ATOM 34197 O O . GLY C 3 711 ? 169.397 153.000 175.320 1.00 42.98 702 GLY C O 1
ATOM 34201 N N . LYS C 3 712 ? 169.069 152.838 177.552 1.00 47.43 703 LYS C N 1
ATOM 34202 C CA . LYS C 3 712 ? 167.621 152.769 177.447 1.00 49.02 703 LYS C CA 1
ATOM 34203 C C . LYS C 3 712 ? 167.042 154.142 177.114 1.00 49.62 703 LYS C C 1
ATOM 34204 O O . LYS C 3 712 ? 167.674 155.183 177.311 1.00 46.26 703 LYS C O 1
ATOM 34223 N N . TYR C 3 713 ? 165.814 154.129 176.600 1.00 49.72 704 TYR C N 1
ATOM 34224 C CA . TYR C 3 713 ? 165.116 155.350 176.216 1.00 51.17 704 TYR C CA 1
ATOM 34225 C C . TYR C 3 713 ? 164.877 156.245 177.427 1.00 53.00 704 TYR C C 1
ATOM 34226 O O . TYR C 3 713 ? 164.071 155.914 178.302 1.00 53.39 704 TYR C O 1
ATOM 34244 N N . ASP C 3 714 ? 165.573 157.383 177.481 1.00 54.07 705 ASP C N 1
ATOM 34245 C CA . ASP C 3 714 ? 165.492 158.283 178.626 1.00 54.03 705 ASP C CA 1
ATOM 34246 C C . ASP C 3 714 ? 164.328 159.249 178.451 1.00 54.92 705 ASP C C 1
ATOM 34247 O O . ASP C 3 714 ? 164.301 159.990 177.460 1.00 55.84 705 ASP C O 1
ATOM 34256 N N . PRO C 3 715 ? 163.356 159.283 179.367 1.00 57.11 706 PRO C N 1
ATOM 34257 C CA . PRO C 3 715 ? 162.265 160.262 179.233 1.00 57.91 706 PRO C CA 1
ATOM 34258 C C . PRO C 3 715 ? 162.728 161.705 179.307 1.00 54.75 706 PRO C C 1
ATOM 34259 O O . PRO C 3 715 ? 162.009 162.595 178.836 1.00 51.14 706 PRO C O 1
ATOM 34270 N N . ASP C 3 716 ? 163.902 161.968 179.883 1.00 57.82 707 ASP C N 1
ATOM 34271 C CA . ASP C 3 716 ? 164.356 163.346 180.042 1.00 57.40 707 ASP C CA 1
ATOM 34272 C C . ASP C 3 716 ? 164.519 164.036 178.693 1.00 58.86 707 ASP C C 1
ATOM 34273 O O . ASP C 3 716 ? 164.116 165.193 178.528 1.00 58.56 707 ASP C O 1
ATOM 34282 N N . LEU C 3 717 ? 165.104 163.342 177.715 1.00 56.41 708 LEU C N 1
ATOM 34283 C CA . LEU C 3 717 ? 165.386 163.966 176.427 1.00 54.09 708 LEU C CA 1
ATOM 34284 C C . LEU C 3 717 ? 164.121 164.409 175.704 1.00 55.09 708 LEU C C 1
ATOM 34285 O O . LEU C 3 717 ? 164.183 165.328 174.881 1.00 50.79 708 LEU C O 1
ATOM 34301 N N . GLY C 3 718 ? 162.983 163.781 175.985 1.00 54.59 709 GLY C N 1
ATOM 34302 C CA . GLY C 3 718 ? 161.728 164.189 175.385 1.00 53.02 709 GLY C CA 1
ATOM 34303 C C . GLY C 3 718 ? 161.293 163.307 174.233 1.00 54.72 709 GLY C C 1
ATOM 34304 O O . GLY C 3 718 ? 161.559 162.102 174.228 1.00 52.69 709 GLY C O 1
ATOM 34308 N N . ASP C 3 719 ? 160.619 163.900 173.252 1.00 50.78 710 ASP C N 1
ATOM 34309 C CA . ASP C 3 719 ? 160.120 163.148 172.113 1.00 52.03 710 ASP C CA 1
ATOM 34310 C C . ASP C 3 719 ? 161.267 162.738 171.196 1.00 51.75 710 ASP C C 1
ATOM 34311 O O . ASP C 3 719 ? 162.358 163.315 171.216 1.00 47.42 710 ASP C O 1
ATOM 34320 N N . PHE C 3 720 ? 161.002 161.723 170.379 1.00 51.46 711 PHE C N 1
ATOM 34321 C CA . PHE C 3 720 ? 162.009 161.217 169.459 1.00 46.14 711 PHE C CA 1
ATOM 34322 C C . PHE C 3 720 ? 162.369 162.277 168.427 1.00 45.00 711 PHE C C 1
ATOM 34323 O O . PHE C 3 720 ? 161.499 162.961 167.882 1.00 48.40 711 PHE C O 1
ATOM 34340 N N . LYS C 3 721 ? 163.664 162.405 168.159 1.00 46.00 712 LYS C N 1
ATOM 34341 C CA . LYS C 3 721 ? 164.159 163.418 167.245 1.00 45.13 712 LYS C CA 1
ATOM 34342 C C . LYS C 3 721 ? 164.029 162.952 165.797 1.00 44.35 712 LYS C C 1
ATOM 34343 O O . LYS C 3 721 ? 163.932 161.758 165.503 1.00 45.64 712 LYS C O 1
ATOM 34362 N N . THR C 3 722 ? 164.031 163.922 164.888 1.00 46.44 713 THR C N 1
ATOM 34363 C CA . THR C 3 722 ? 163.858 163.675 163.467 1.00 46.21 713 THR C CA 1
ATOM 34364 C C . THR C 3 722 ? 165.215 163.662 162.767 1.00 43.84 713 THR C C 1
ATOM 34365 O O . THR C 3 722 ? 166.265 163.868 163.380 1.00 40.97 713 THR C O 1
ATOM 34376 N N . ILE C 3 723 ? 165.190 163.412 161.456 1.00 39.60 714 ILE C N 1
ATOM 34377 C CA . ILE C 3 723 ? 166.433 163.301 160.696 1.00 39.47 714 ILE C CA 1
ATOM 34378 C C . ILE C 3 723 ? 167.205 164.613 160.744 1.00 42.14 714 ILE C C 1
ATOM 34379 O O . ILE C 3 723 ? 168.408 164.636 161.025 1.00 42.84 714 ILE C O 1
ATOM 34395 N N . GLU C 3 724 ? 166.527 165.728 160.461 1.00 50.50 715 GLU C N 1
ATOM 34396 C CA . GLU C 3 724 ? 167.213 167.015 160.467 1.00 47.89 715 GLU C CA 1
ATOM 34397 C C . GLU C 3 724 ? 167.666 167.398 161.870 1.00 46.95 715 GLU C C 1
ATOM 34398 O O . GLU C 3 724 ? 168.714 168.034 162.029 1.00 46.54 715 GLU C O 1
ATOM 34410 N N . GLU C 3 725 ? 166.897 167.025 162.894 1.00 46.02 716 GLU C N 1
ATOM 34411 C CA . GLU C 3 725 ? 167.328 167.273 164.266 1.00 49.85 716 GLU C CA 1
ATOM 34412 C C . GLU C 3 725 ? 168.552 166.436 164.618 1.00 50.21 716 GLU C C 1
ATOM 34413 O O . GLU C 3 725 ? 169.460 166.913 165.306 1.00 49.86 716 GLU C O 1
ATOM 34425 N N . LEU C 3 726 ? 168.591 165.183 164.159 1.00 50.52 717 LEU C N 1
ATOM 34426 C CA . LEU C 3 726 ? 169.773 164.353 164.372 1.00 44.61 717 LEU C CA 1
ATOM 34427 C C . LEU C 3 726 ? 170.988 164.939 163.667 1.00 45.27 717 LEU C C 1
ATOM 34428 O O . LEU C 3 726 ? 172.098 164.929 164.210 1.00 46.02 717 LEU C O 1
ATOM 34444 N N . GLU C 3 727 ? 170.796 165.446 162.448 1.00 47.37 718 GLU C N 1
ATOM 34445 C CA . GLU C 3 727 ? 171.910 165.951 161.656 1.00 47.39 718 GLU C CA 1
ATOM 34446 C C . GLU C 3 727 ? 172.588 167.153 162.300 1.00 48.33 718 GLU C C 1
ATOM 34447 O O . GLU C 3 727 ? 173.774 167.388 162.045 1.00 47.12 718 GLU C O 1
ATOM 34459 N N . LYS C 3 728 ? 171.872 167.916 163.122 1.00 51.58 719 LYS C N 1
ATOM 34460 C CA . LYS C 3 728 ? 172.422 169.111 163.748 1.00 53.35 719 LYS C CA 1
ATOM 34461 C C . LYS C 3 728 ? 172.960 168.861 165.152 1.00 52.80 719 LYS C C 1
ATOM 34462 O O . LYS C 3 728 ? 173.475 169.795 165.774 1.00 52.07 719 LYS C O 1
ATOM 34481 N N . LEU C 3 729 ? 172.861 167.637 165.664 1.00 53.31 720 LEU C N 1
ATOM 34482 C CA . LEU C 3 729 ? 173.357 167.346 167.001 1.00 50.72 720 LEU C CA 1
ATOM 34483 C C . LEU C 3 729 ? 174.877 167.446 167.049 1.00 53.50 720 LEU C C 1
ATOM 34484 O O . LEU C 3 729 ? 175.578 167.117 166.089 1.00 56.14 720 LEU C O 1
ATOM 34500 N N . LYS C 3 730 ? 175.383 167.909 168.184 1.00 57.05 721 LYS C N 1
ATOM 34501 C CA . LYS C 3 730 ? 176.820 167.950 168.385 1.00 57.33 721 LYS C CA 1
ATOM 34502 C C . LYS C 3 730 ? 177.337 166.561 168.758 1.00 58.77 721 LYS C C 1
ATOM 34503 O O . LYS C 3 730 ? 176.597 165.746 169.315 1.00 55.56 721 LYS C O 1
ATOM 34522 N N . PRO C 3 731 ? 178.600 166.262 168.457 1.00 57.55 722 PRO C N 1
ATOM 34523 C CA . PRO C 3 731 ? 179.145 164.952 168.826 1.00 56.19 722 PRO C CA 1
ATOM 34524 C C . PRO C 3 731 ? 179.127 164.749 170.333 1.00 54.59 722 PRO C C 1
ATOM 34525 O O . PRO C 3 731 ? 179.285 165.690 171.114 1.00 53.99 722 PRO C O 1
ATOM 34536 N N . GLY C 3 732 ? 178.927 163.497 170.738 1.00 54.96 723 GLY C N 1
ATOM 34537 C CA . GLY C 3 732 ? 178.840 163.179 172.148 1.00 51.36 723 GLY C CA 1
ATOM 34538 C C . GLY C 3 732 ? 177.539 163.580 172.801 1.00 54.02 723 GLY C C 1
ATOM 34539 O O . GLY C 3 732 ? 177.489 163.717 174.026 1.00 56.02 723 GLY C O 1
ATOM 34543 N N . GLU C 3 733 ? 176.479 163.767 172.018 1.00 50.38 724 GLU C N 1
ATOM 34544 C CA . GLU C 3 733 ? 175.185 164.205 172.518 1.00 52.16 724 GLU C CA 1
ATOM 34545 C C . GLU C 3 733 ? 174.153 163.105 172.313 1.00 53.45 724 GLU C C 1
ATOM 34546 O O . GLU C 3 733 ? 174.138 162.439 171.273 1.00 53.16 724 GLU C O 1
ATOM 34558 N N . LYS C 3 734 ? 173.290 162.918 173.308 1.00 47.79 725 LYS C N 1
ATOM 34559 C CA . LYS C 3 734 ? 172.306 161.850 173.272 1.00 49.66 725 LYS C CA 1
ATOM 34560 C C . LYS C 3 734 ? 171.059 162.287 172.505 1.00 48.42 725 LYS C C 1
ATOM 34561 O O . LYS C 3 734 ? 170.877 163.459 172.167 1.00 52.06 725 LYS C O 1
ATOM 34580 N N . ALA C 3 735 ? 170.193 161.316 172.229 1.00 42.89 726 ALA C N 1
ATOM 34581 C CA . ALA C 3 735 ? 168.920 161.576 171.572 1.00 44.10 726 ALA C CA 1
ATOM 34582 C C . ALA C 3 735 ? 168.071 160.318 171.644 1.00 45.32 726 ALA C C 1
ATOM 34583 O O . ALA C 3 735 ? 168.590 159.201 171.569 1.00 48.26 726 ALA C O 1
ATOM 34590 N N . ASN C 3 736 ? 166.764 160.511 171.793 1.00 47.50 727 ASN C N 1
ATOM 34591 C CA . ASN C 3 736 ? 165.818 159.406 171.811 1.00 49.76 727 ASN C CA 1
ATOM 34592 C C . ASN C 3 736 ? 165.388 159.091 170.385 1.00 45.94 727 ASN C C 1
ATOM 34593 O O . ASN C 3 736 ? 164.986 159.988 169.638 1.00 48.58 727 ASN C O 1
ATOM 34604 N N . ILE C 3 737 ? 165.479 157.818 170.012 1.00 40.28 728 ILE C N 1
ATOM 34605 C CA . ILE C 3 737 ? 165.198 157.365 168.656 1.00 41.77 728 ILE C CA 1
ATOM 34606 C C . ILE C 3 737 ? 164.165 156.251 168.719 1.00 44.41 728 ILE C C 1
ATOM 34607 O O . ILE C 3 737 ? 164.249 155.362 169.573 1.00 47.98 728 ILE C O 1
ATOM 34623 N N . LEU C 3 738 ? 163.190 156.302 167.819 1.00 40.19 729 LEU C N 1
ATOM 34624 C CA . LEU C 3 738 ? 162.179 155.256 167.692 1.00 42.51 729 LEU C CA 1
ATOM 34625 C C . LEU C 3 738 ? 162.565 154.379 166.506 1.00 42.50 729 LEU C C 1
ATOM 34626 O O . LEU C 3 738 ? 162.331 154.740 165.351 1.00 45.25 729 LEU C O 1
ATOM 34642 N N . LEU C 3 739 ? 163.163 153.220 166.795 1.00 39.66 730 LEU C N 1
ATOM 34643 C CA . LEU C 3 739 ? 163.512 152.288 165.729 1.00 38.07 730 LEU C CA 1
ATOM 34644 C C . LEU C 3 739 ? 162.268 151.845 164.974 1.00 39.50 730 LEU C C 1
ATOM 34645 O O . LEU C 3 739 ? 162.246 151.828 163.739 1.00 40.53 730 LEU C O 1
ATOM 34661 N N . TYR C 3 740 ? 161.223 151.479 165.707 1.00 35.75 731 TYR C N 1
ATOM 34662 C CA . TYR C 3 740 ? 159.928 151.159 165.126 1.00 40.19 731 TYR C CA 1
ATOM 34663 C C . TYR C 3 740 ? 158.944 150.973 166.272 1.00 42.40 731 TYR C C 1
ATOM 34664 O O . TYR C 3 740 ? 159.315 151.000 167.450 1.00 46.76 731 TYR C O 1
ATOM 34682 N N . GLN C 3 741 ? 157.684 150.766 165.905 1.00 35.88 732 GLN C N 1
ATOM 34683 C CA . GLN C 3 741 ? 156.593 150.840 166.865 1.00 43.73 732 GLN C CA 1
ATOM 34684 C C . GLN C 3 741 ? 156.813 149.884 168.026 1.00 44.52 732 GLN C C 1
ATOM 34685 O O . GLN C 3 741 ? 157.108 148.701 167.833 1.00 38.90 732 GLN C O 1
ATOM 34699 N N . GLY C 3 742 ? 156.657 150.409 169.238 1.00 43.94 733 GLY C N 1
ATOM 34700 C CA . GLY C 3 742 ? 156.818 149.609 170.432 1.00 42.35 733 GLY C CA 1
ATOM 34701 C C . GLY C 3 742 ? 158.246 149.313 170.820 1.00 45.02 733 GLY C C 1
ATOM 34702 O O . GLY C 3 742 ? 158.468 148.467 171.692 1.00 43.86 733 GLY C O 1
ATOM 34706 N N . LYS C 3 743 ? 159.228 149.972 170.207 1.00 42.28 734 LYS C N 1
ATOM 34707 C CA . LYS C 3 743 ? 160.632 149.742 170.552 1.00 47.22 734 LYS C CA 1
ATOM 34708 C C . LYS C 3 743 ? 161.414 151.037 170.405 1.00 42.77 734 LYS C C 1
ATOM 34709 O O . LYS C 3 743 ? 161.953 151.340 169.333 1.00 39.45 734 LYS C O 1
ATOM 34728 N N . PRO C 3 744 ? 161.504 151.830 171.471 1.00 51.21 735 PRO C N 1
ATOM 34729 C CA . PRO C 3 744 ? 162.386 152.999 171.463 1.00 44.48 735 PRO C CA 1
ATOM 34730 C C . PRO C 3 744 ? 163.798 152.654 171.915 1.00 44.10 735 PRO C C 1
ATOM 34731 O O . PRO C 3 744 ? 164.078 151.566 172.422 1.00 49.27 735 PRO C O 1
ATOM 34742 N N . VAL C 3 745 ? 164.696 153.620 171.714 1.00 44.83 736 VAL C N 1
ATOM 34743 C CA . VAL C 3 745 ? 166.088 153.503 172.131 1.00 42.71 736 VAL C CA 1
ATOM 34744 C C . VAL C 3 745 ? 166.690 154.900 172.119 1.00 45.51 736 VAL C C 1
ATOM 34745 O O . VAL C 3 745 ? 166.193 155.805 171.445 1.00 48.03 736 VAL C O 1
ATOM 34758 N N . LYS C 3 746 ? 167.767 155.081 172.880 1.00 42.90 737 LYS C N 1
ATOM 34759 C CA . LYS C 3 746 ? 168.506 156.335 172.897 1.00 45.26 737 LYS C CA 1
ATOM 34760 C C . LYS C 3 746 ? 169.914 156.110 172.358 1.00 46.57 737 LYS C C 1
ATOM 34761 O O . LYS C 3 746 ? 170.577 155.125 172.701 1.00 48.71 737 LYS C O 1
ATOM 34780 N N . VAL C 3 747 ? 170.370 157.039 171.519 1.00 46.82 738 VAL C N 1
ATOM 34781 C CA . VAL C 3 747 ? 171.650 156.926 170.835 1.00 47.51 738 VAL C CA 1
ATOM 34782 C C . VAL C 3 747 ? 172.480 158.167 171.126 1.00 43.24 738 VAL C C 1
ATOM 34783 O O . VAL C 3 747 ? 171.961 159.221 171.496 1.00 45.06 738 VAL C O 1
ATOM 34796 N N . VAL C 3 748 ? 173.792 158.024 170.949 1.00 40.85 739 VAL C N 1
ATOM 34797 C CA . VAL C 3 748 ? 174.743 159.109 171.141 1.00 47.38 739 VAL C CA 1
ATOM 34798 C C . VAL C 3 748 ? 175.658 159.173 169.928 1.00 46.61 739 VAL C C 1
ATOM 34799 O O . VAL C 3 748 ? 175.883 158.172 169.243 1.00 50.08 739 VAL C O 1
ATOM 34812 N N . LYS C 3 749 ? 176.191 160.363 169.667 1.00 45.61 740 LYS C N 1
ATOM 34813 C CA . LYS C 3 749 ? 177.119 160.562 168.560 1.00 47.21 740 LYS C CA 1
ATOM 34814 C C . LYS C 3 749 ? 178.564 160.367 169.013 1.00 47.20 740 LYS C C 1
ATOM 34815 O O . LYS C 3 749 ? 179.476 160.283 168.191 1.00 44.22 740 LYS C O 1
#

Sequence (2179 aa):
MDTFITRNFQTTIIQKAKNTMAEFSEDPELQPAMLFNICVHLEVCYVISDMNFLDEEGKAYTALEGQGKEQNLRPQYEVIEGMPRTIAWMVQRSLAQEHGIETPKYLADLFDYKTKRFIEVGITKGLADDYFWKKKEKLGNSMELMIFSYNQDYSLSNESSLDEEGKGRVLSRLTELQAELSLKNLWQVLIGEEDVEKGIDFKLGQTISRLRDISVPAGFSNFEGMRSYIDNIDPKGAIERNLARMSPLVSVTPKKLTWEDLRPIGPHIYNHELPEVPYNAFLLMSDELGLANMTEGKSKKPKTLAKECLEKYSTLRDQTDPILIMKSEKANENFLWKLWRDCVNTISNEEMSNELQKTNYAKWATGDGLTYQKIMKEVAIDDETMCQEEPKIPNKCRVAAWVQTEMNLLSTLTSKRALDLPEIGPDVAPVEHVGSERRKYFVNEINYCKASTVMMKYVLFHTSLLNESNASMGKYKVIPITNRVVNEKGESFDMLYGLAVKGQSHLRGDTDVVTVVTFEFSSTDPRVDSGKWPKYTVFRIGSLFVSGREKSVYLYCRVNGTNKIQMKWGMEARRCLLQSMQQMEAIVEQESSIQGYDMTKACFKGDRVNSPKTFSIGTQEGKLVKGSFGKALRVIFTKCLMHYVFGNAQLEGFSAESRRLLLLIQALKDRKGPWVFDLEGMYSGIEECISNNPWVIQSAYWFNEWLGFEKEGSKVLESVDEGMNINPYFLFIDVPIQAAISTTFPYTGVPPYSHGTGTGYTIDTVIRTHEYSNKGKQYISDVTGCTMVDPTNGPLPEDNEPSAYAQLDCVLEALDRMDEEHPGLFQAASQNAMETLMVTTVDKLTQGRQTFDWTVCRNQPAATALNTTITSFRLNDLNGADKGGLIPFCQDIIDSLDRPEMTFFSVKNIKKKLPAFLIKRIPMKVKDKITKVEYIKRALSLNTMTKDAERGKLKRRAIATAGIQIRGFVLVVENLAKNICENLEQSGLPVGGNEKKAKLSNAVAKMLSNCPPGGISMTVTGDNTKWNECLNPRIFLAMTERITRDSPIWFRDFCSIAPVLFSNKIARLGKGFMITSKTKRLKAQIPCPDLFSIPLERYNEETRAKLKKLKPFFNEEGTASLSPGMMMGMFNMLSTVLGVAALGIKNIGNKEYLWDGLQSSDDFALFVNAKDEETCMEGINDFYRTCKLLGINMSKKKSYCCNETGMFEFTSMFYRDGFVSNFAMELPSFGVAGVNESADMAIGMTIIKNNMINNGMGPATAQTAIQLFIADYRYTYKCHRGDSKVEGKRMKIIKELWENTKGRDGLLVADGGPNIYNLRNLHIPEIVLKYNLMDPEYKGRLLHPQNPFVGHLSDYDAVSGTHSWRTKRNRSILNTDQRNMILEEQCYAKCCNLFEACFNSASYRKPVGQHSMLEAMAHRLRMDARLDYESGRMSKDDFEKAMAHLGEIMTLAKIELLKQLLRDNEAKTVLKQTTVDQYNIIRKFNTSRIEKNPSLRMKWAMCSNFPLALTKGDMANRIPLEYKGIQLKTNKGQMCSIAAVTWWNTYGPIGDTEGFERVYESFFLRKMRLDNATWGRITFGPVERVRKRVLLNPLTKEMPPDEASNVIMEILFPKEAGIPRESTWIHRELIKEKREKLKGTMITPIVLAYMLERELVARRRFLPVAGATSAEFIEMLHCLQGENWRQIYHPGGNKLTESRSQSMIVACRKIIRRSIVASNPLELAVEIANKTVIDTEPLKSCLAAIDGGDVACDIIRAALGLKIRQRQRFGRLELKRISGRGFKNDEEILIGNGTIQKIGIWDGEEEFHVRCGECRGILKKSKMKLEKLLINSAKKEDMRDLIILCMVFSQDTRMFQGVRGEINFLNRAGQLLSPMYQLQRYFLNRSNDLFDQWGYEESPKASELHGINESMNASDYTLKGVVVTRNVIDDFSTEKVSITKNLSLIKRTGEVIMGANDVSELESQAQLMITYDTPKMWEMGTTKELVQNTYQWVLKNLVTLKAQFLLGKEDMFQWDAFEAFESIIPQKMAGQYSGFARAVLKQMRDQEVMKTDQFIKLLPFCFSPPKLRSNGEPYQFLKLVLKGGGENFIEVRKGSPLFSYNPQTEVLTICGRMMSLKGKIEDEERNRSMGNAVLAGFLVSGKYDPDLGDFKTIEELEKLKPGEKANILLYQGKPVKVVK

CATH classification: 3.40.91.90

InterPro domains:
  IPR001009 Influenza RNA-dependent RNA polymerase subunit PA [PF00603] (21-710)
  IPR037534 Polymerase acidic protein [MF_04063] (1-712)
  IPR038372 Influenza RNA-dependent RNA polymerase subunit PA, endonuclease domain [G3DSA:3.40.91.90] (1-199)

B-factor: mean 32.7, std 18.24, range [0.11, 114.73]

Radius of gyration: 40.5 Å; Cα contacts (8 Å, |Δi|>4): 4166; chains: 3; bounding box: 103×108×103 Å

Organism: NCBI:txid1601067

Secondary structure (DSSP, 8-state):
-HHHHHHHS-HHHHHHHHHHHHHHT--TTTSHHHHHHHHHHHHHHHHHHSS-EE-TTS-EE---TT--TTT--SBSEEE-TTS-HHHHHHHHHHHHHHTT-PPPSS--SEEETTTTEEE--EEESS-HHHHHHHHHTTTSSSS---EEETTS-EE--SS--S-HHHHHHHHHHHHHHHHHHHHTT-HHHHH--------------HHHHHHHHTTSPTT-SSHHHHHHHHHH---TTHHHHHHHHS-TTS----EE--GGG-PPS-GGGG-TTSPBPPP--SS-SSSB--EEEE--S----HHHHHHHHHHHTHHHHH--S-EEEE--TT--HHHHHHHHHHHHHHHHSSSS--EE---HHHHHHHTTT-SPEE--HHHHHH-TT-BPPPPPPPPP-B--HHHHHHHHHHTSB-SEE---PPP-PPP-SHHHHHHHHHHHHHHHHHHTBHHHHHHHHHHHHHHHHHHHHHH-SSSEEEEEEEEEEEETTS-EEEEEEEEEEE------STT--EEEEEEEEE-S-TTTTGGG-TT-EEEEEEEEESSSSEEEEEEEEEEEEE-HHHHHHHHTTTHHHHHHHHHHHHHHHHHHHHHTS--HHHHHH--SSSPPPEEEEEEETTEEEEEEHHHHHHHHHHHHHHHHHT-SHHHHHHHHHHHHHHHHHHHHHTT---EES-HHHHHHHHHTT-SS-HHHHHHHHHHHHHHHHHHHHHGGGG-S--/--EE-GGGHHHHS-TTTTGGGG--TTSPPP---S--HHHHHHHHHHHHHTTTTSEEEE-TTT--EEEE-TT-PPPSSSS------HHHHHHHHHHHHHHSTTHHHHHHHHHHHHHHT-BGGGGGGSSSEEETTTTEEE-HHHHHHHHHHHHHHTT--GGGG-BHHHHHHHHHHHTT-SEEEEEEEEEEEEEE---EEEEEEEEEEEEEEHHHHHHHHTEEEEEE--S--S-SS--EEEE-BHHHHHHHHHHHHHHHHHHHT-TTB--S--THHHHHHHHHHHHHHHHTSPTTSEEEEEEEEBTTHHHH--HHHHHHHHHHHTTTS-HHHHHHHHHHHHHHHT-EEE--S-EEEEETTTTEEEEE-GGGGGGS-GGGS-HHHHHHHHHHGGGB-TTSEEE--SS-TT---HHHHHHHHHHHHT---STT-SEEEEEEEETTEEEEEEEESSHHHHHHHHHHHHHHHHHTT--B-TTT-EEEETTEEEETTEEEESSBPP--GGGGGGGS--SS-HHHHHHHHHHHHHHHHHHS---HHHHHHHHHHHHHHHHHHHT---TTS---SHHHHHHHHHHHH-SSGGGS-GGGTPPP---GGGTTS-HHHHTGGGS-HHHHHHHT-TT-TTS------B--S-TT---B------TTB--TTHHHHHHHHHHHHHHHHHH-TTTTTS----SSBHHHHHHHHHHHHHHHHHHHTSS-HHHHHHHHHHHHH-/-HHHHHHHHHHHHHSHHHHHHHHHSBHHHHHHHTT--SSPPPS-HHHHHHHHTTSS--EEPPPSHHHHTS-SEETTEE-B-----EE-HHHHHHHHHHSPP---HHHHHHTHHHHHHHHHHHT-EEEEEEES----EEEEEESS--SS-B-HHHHHHHHHHHH-SGGG-S--GGGGGGHHHHHHHHHHTTT--B-HHHHHHHHHHHHB--EEEEEESS--SHHHHTTHHHHB-SSEEEEEE-SS---HHHHHHHHHHHHHHHHHHHHTSSSHHHHHHHHHHTEEESSSBHHHHHHHSS---HHHHHHHHHTT-----EEE-SS-EEEEEE----EEEEEEE-TTS-EEEEEEE-S-EEEEEEETTEEEEEEEETTEEEEEEEE---HHHHHHHHHHHHHHTT-HHHHHT--S---SB-TT-PBP-HHHHHHHHHHS-HHHHHHHH--EEPP-SSS-B-B-TTSSB-SEE-TTEEEE------------EE-TTS-EE-TT--EEE-GGGS-------SS-EEE-STTGGGGS-HHHHHHHHHHHHHHTHHHHHHHHHH-SSGGG--HHHHHHHTTS-HHHHHHHHHHHHHHHHHHHHTS---HHHHHHHGGGG-SPP---TTS-----SEEE-SSSTT-EEESSS--SSEEEETTTTEEEETTEEEE-SSSS-GGGGTS-GGGSSSTT-EEEES--GGG-SPP-HHHHHTPPTT-EEEEEEETTEEEEEE-

Foldseek 3Di:
DCVVVPVPQDPLLLVLLCVVCVLVPHDCVQQVLSSSQSSLVLVLLVLVQQAWAQDPVRDTDGDDPPDDPVRRDGIQKDALRSDRPVVSVVVQVVLCVVVVHDRDPDGAGMAGPSVGAGEHEEEDADDFVVVVVVVCVRPNPRHFYKYHYLVRDIDGGPDDDDDPVSSVVSNVVSPVVVVVCVVVVCPVVNVDDRDDDDDDDDDDDDVVQVVQQVVDDPPDRGVVRVVCCVPPDDCPCVVVVVVVPDDPVPDLAWDFDDLVVDDFFFPVLVDPVFFAFAADFPDDQLQFDWQKDFDDPDCPDQLVQVQVSCVVVVLLLPQQDWDWQDDAPPDDVVLLSVVQNQQSCLSNDPDPFQFDDPDPSNCVLFVPPPDDDDDDPVVLVVDPVNDDDDDDDFFAHHADCVVVVSLVQQLDFAFKFFDDDDDDDDDDDVVSVLVVVLCVVLCVLQRGGSNRQSLSLLQVQLVQLLVCLVVPQATKGKGWRWTWIAGPVGTIIIITFWIKIWHHRPAPDQFDKIKIKTKGKGQDRCVVPVSHPSFWTKIFRAWDDDDPDITTIIITIGIDIDGNVLSVVSNVLCCLSVVLCVVLVVVQVVVCVVVVHRCSCCCQQRDDVHHHNKDQQDDDPLDTDIDGSSSSSSSSSSVSSLCSRLPDVLVVQLVVLVVVVVVVLVCVVVVVRDMHRCVVVSSCSNNVSNGRRNSSNVVSVVVNSVSVVSVVVCVVVPDDVD/DDDDDPCCVCVVPPCQQVVLVVFPLVDFFFFDDDWQLLQVLVLQLVLCVQQVQADWDADPQQRFIATDLECGDFDPDQDFHLHAYLVLLLVLVVLVCVVPPCLLVVLLVVLVVCQQVAFLCVQQPDQFAQALQARHTDRRVVSSVQVCVQLVVVVQNQNLVGGLVSVLVSLVVLLVDQKTKGKYKDWDWDQVPCRDIFTEIAIDIDMDGNSSVLQSQLEKEKGWDTRDPDDPDTHIAIHHHPNLSSLLVSLQSSLQSSQVPFLQELPPDDAPRSQVSQVVVLVVLVVPFDPLAFKKKKWWFWPQLQSSHALVSVLSVLCSSCVPPDPVSSVSNNVNSVSLLFHKYASTQADKAADPVVGDIDTDGQLCNVVDPLVSPDDSVSVSCVSQVSQADNRRIGGRNGGRSNPSNQSSLQVSVQSLQSVQDDPPQFKGWHWHGGRRTIMIMMHGHYPVSSVVVVVVSQSSCSNRSTRIDPVPMDMDTRQWYATPNFTGHVGTAANCNVLVVQQEQPPQWLQVSLLSNLVSLLVCVVRRVQDQVNSVVSVVVRLVRSCVVLVQAALPDDDDDPLNVVLVVVVVVFDLLCLDDSSSRGDDPDGNVCSNPRSCRVSVVSGDPVVNCQFQPQPDPQDDCQVPGGDRHGNRSGGDPPDPPDPSYDHPHVVVVVVVVVVLVSLLCVLPVCCVVDPDDDSDDSVVVSLVSLLVVLVVCPVVVVDDDVVSVVSVVVSVVD/DVVVVVVVVVVQCVDVVSVCCVVVQDPVNVVVVVPDDPDDDDPDVVVVVVVLLPDQFSAFDDDDDQVVVQDCADPNRGAWPPVTITGHVVSVVCCVVPNDDDDPPVVCPLVVQVVVLVVQVVQKDWDDKFFAAFDWDWDWAWAADAPAEDAPVLLLLLLCCQQPVPPNPDPDPSVVVCPVVSVVSNVVCVDDPDDSVSVSVSSCVRYYIDIDTDIDGQARANSCSNCVVVQDDRTMGIQMATDDDDDLVLLQLSLQLVLLLLLLLQLLDQLSLVSSQVQQQQKAFRHHRSQVNLQPDQDYDQSSQLSCLSNVHFGRQWDDDDFKIWGWDDKDWDWDWDFAQALQGDTDTATWIAIWTWIFIDGDHKTWIWIAHTQAGQAIETEDDQLLRVVLSVLSSVLVRNHNLLRSLDDDDFDQADPVRDGHHVSSSSSVRCSVVVVSSLVSQDKDAFDPDPFKFADHPVSGTDRIHGPRYIYGNPDDPGDDHFDWHQDSSSFTAGPVGDTRGGSVRRDPDNDRRNTHMDGPDPVRQLSGDLQSLLVVLLVVCVVCVVVLVVCVLVPQQPSLDDVSLSSNLSFAPPVCLQLLLQWLSLLSVLCNVVVLHASQLVSLSSSSNNDHHDDDPVPHGAADQWGATDDDPQRIAGNQAGGCQWHADLVQRWIAGNNDIDHCVVVGDNVNVVGDCQSRRGRLKDFDFAADCVQPDADDRVRVVPDDAQDKGKHDSDPPDITMIGD

Solvent-accessible surface area: 89489 Å² total; per-residue (Å²): 138,69,92,9,10,82,167,48,8,126,107,79,8,15,102,55,0,91,77,37,4,74,41,133,79,49,44,47,142,115,24,42,26,76,6,17,65,41,0,9,31,3,52,20,0,73,45,16,17,101,23,16,25,15,21,139,139,37,106,39,80,96,47,139,145,86,92,24,169,137,100,60,40,19,44,2,7,5,28,0,52,11,22,16,126,62,2,0,14,5,0,0,4,1,0,3,79,61,37,78,75,127,10,5,103,111,52,0,0,0,0,2,7,107,54,108,65,3,2,23,10,5,40,10,106,46,115,0,69,82,68,17,163,130,30,63,139,103,44,9,112,44,8,5,7,11,1,21,0,26,90,92,40,103,17,40,8,124,102,80,27,39,46,137,106,7,35,36,125,8,25,45,136,11,62,90,16,50,54,41,8,64,129,77,105,31,73,101,55,33,104,32,177,124,104,126,156,93,48,71,100,6,153,38,21,150,5,0,37,106,0,26,33,19,0,10,2,23,80,40,112,60,2,128,32,0,35,61,61,2,38,125,80,87,10,142,31,0,3,71,138,10,15,88,151,6,22,115,121,0,23,0,61,46,84,82,4,54,34,143,48,1,71,65,0,0,76,52,2,92,58,150,158,43,82,42,1,29,1,54,2,26,0,0,0,20,19,17,41,14,1,26,28,110,23,159,50,70,40,97,78,80,16,39,22,0,51,63,0,1,99,119,37,41,103,4,41,88,52,93,108,50,97,72,30,34,88,21,151,180,15,53,54,74,41,2,17,90,0,2,35,36,0,1,81,16,0,30,54,142,113,154,39,29,54,2,121,80,43,87,31,1,79,89,2,12,27,60,72,103,95,45,116,159,42,114,63,111,71,0,33,124,27,117,72,0,50,26,114,99,69,189,133,57,79,85,0,59,33,1,79,8,3,23,62,3,2,30,87,0,0,53,93,49,55,47,67,4,18,68,38,13,57,26,3,99,34,76,0,37,0,0,86,14,0,19,88,0,34,131,60,0,24,92,27,0,11,33,0,47,0,0,9,0,0,0,0,4,0,30,3,6,22,45,0,0,54,26,0,20,64,11,66,33,91,0,16,0,7,10,0,25,4,74,1,34,25,116,154,50,48,25,22,13,22,0,7,0,0,0,0,0,1,69,0,90,8,161,28,28,32,46,103,0,29,0,0,1,0,2,1,0,44,42,37,0,132,124,57,64,28,7,3,68,83,1,0,0,2,76,1,14,37,35,163,105,56,85,178,110,103,28,0,13,0,0,1,19,66,24,28,5,20,8,2,73,0,16,14,0,12,7,1,8,13,0,0,2,0,0,0,9,7,0,1,36,19,0,18,49,31,0,2,24,72,45,85,36,10,5,126,3,2,22,153,9,58,249,125,32,98,62,61,66,1,5,10,0,8,70,142,60,136,72,36,107,14,51,0,4,30,2,0,18,6,5,0,0,22,2,0,2,8,14,25,11,18,56,20,21,4,6,0,4,12,16,22,5,30,40,0,3,9,0,0,5,0,22,29,38,86,40,14,0,26,2,14,40,14,108,7,6,1,60,23,0,33,105,2,0,8,43,4,1,4,0,1,3,7,0,72,0,0,17,47,0,3,37,56,10,49,101,27,12,126,69,16,138,69,10,24,95,85,57,56,1,1,10,17,0,15,2,47,43,6,18,0,2,49,0,1,4,1,12,2,4,27,4,2,23,7,10,38,15,123,76,40,9,0,10,80,2,0,52,23,0,22,78,3,5,98,22,0,80,132,17,117,113,47,110,2,90,20,9,53,4,21,4,2,3,0,0,52,11,69,12,9,109,70,49,115,28,3,1,6,2,11,4,42,0,0,7,19,1,0,28,77,11,28,92,85,34,96,38,13,0,56,24,3,2,82,68,0,20,79,59,6,92,118,22,60,7,20,93,9,9,129,30,168,50,0,1,0,1,2,18,33,109,44,12,22,1,5,2,0,0,13,15,0,6,33,0,1,49,60,19,103,8,74,8,5,40,142,4,22,1,17,27,0,0,30,12,0,0,43,0,2,41,67,103,61,1,37,0,60,14,25,103,82,90,122,113,110,85,107,107,166,82,58,43,120,31,12,62,64,49,118,52,127,12,63,76,63,88,3,0,40,58,3,0,4,0,23,11,59,28,80,54,50,28,50,17,80,37,126,35,75,25,76,19,11,0,2,1,4,0,44,0,0,7,60,5,0,42,49,0,0,81,25,0,0,53,80,1,91,10,0,0,44,24,3,44,53,18,20,25,30,9,13,0,41,67,16,1,12,130,18,21,54,97,34,64,124,58,28,9,14,0,0,0,6,2,40,10,33,75,28,60,26,3,5,4,0,2,3,2,0,0,0,0,0,8,1,0,80,100,18,59,102,28,0,8,14,0,0,0,0,0,0,0,3,0,0,5,1,2,0,60,1,31,149,0,8,79,0,24,7,135,126,111,82,31,43,0,51,0,33,5,72,29,0,52,68,4,74,40,134,14,2,10,105,118,6,54,41,42,0,112,130,0,125,81,26,31,19,157,90,4,8,0,2,1,1,0,2,3,30,18,26,43,5,71,23,0,5,0,0,0,2,3,1,1,0,13,5,69,36,7,43,139,76,128,5,110,2,49,1,0,5,9,26,40,11,2,0,0,5,0,22,8,141,51,12,104,29,0,8,66,0,0,30,7,4,1,24,0,3,3,0,1,2,4,2,3,11,30,104,79,1,4,0,0,16,13,4,4,5,29,0,38,44,36,7,10,57,58,24,35,38,47,17,0,0,69,50,0,48,47,12,10,2,25,2,71,15,0,35,32,0,2,45,66,2,2,57,41,2,33,52,5,13,8,35,24,35,8,5,2,0,0,0,0,0,2,0,12,9,6,0,6,11,1,16,67,3,0,56,0,21,67,3,66,31,94,42,100,36,94,3,2,85,0,0,46,34,6,23,120,93,13,186,24,93,80,0,1,4,1,2,1,0,0,10,3,30,4,0,0,38,6,4,18,2,38,15,18,0,23,1,8,118,82,12,27,90,90,8,39,2,43,0,4,12,24,41,0,2,0,9,43,50,94,132,142,70,34,17,10,30,3,0,2,34,2,90,27,82,94,87,58,98,97,111,50,46,33,58,151,41,11,69,97,51,61,79,3,19,35,93,0,0,75,12,2,25,33,2,17,75,7,7,73,27,91,118,23,96,5,83,21,26,0,24,64,1,0,24,43,14,0,58,1,20,0,5,2,27,32,58,70,63,184,20,74,79,98,27,0,61,107,0,41,65,48,21,66,135,58,168,11,34,41,46,0,76,101,0,30,96,23,19,171,63,106,90,0,69,59,19,0,118,96,7,8,5,21,7,5,15,3,5,91,101,19,43,29,26,132,76,56,122,36,55,24,0,55,6,5,37,25,4,17,46,93,46,13,0,14,15,33,185,29,94,29,3,110,132,2,41,92,99,35,123,78,9,77,0,13,37,156,256,44,65,30,0,2,13,0,0,0,0,24,0,0,6,79,1,22,98,14,91,25,102,9,10,92,85,2,47,100,31,33,41,89,28,18,70,31,14,92,97,22,85,42,20,91,33,58,22,12,8,5,42,33,46,52,76,147,10,29,30,32,30,36,152,70,75,6,74,89,95,38,0,26,35,0,0,6,36,6,32,11,13,51,28,20,20,76,30,145,126,47,14,145,133,12,95,146,34,11,154,92,23,92,129,117,22,182,75,23,118,6,17,20,46,44,5,0,99,23,1,49,74,53,2,28,24,129,82,116,28,15,1,0,16,20,2,26,12,8,36,1,7,13,2,3,3,0,2,11,12,81,16,11,66,1,11,3,37,26,10,57,138,67,133,69,98,13,52,21,44,0,0,36,8,0,0,43,59,0,2,45,7,0,66,35,10,97,53,6,38,111,23,0,42,107,3,1,87,100,1,29,1,4,81,75,67,0,90,44,3,0,49,69,13,66,9,14,24,34,0,0,6,0,0,0,14,15,22,68,50,172,14,72,22,50,65,131,18,38,134,0,40,0,36,38,72,57,36,55,5,95,120,68,101,96,104,17,106,4,38,57,46,73,113,35,122,3,16,1,99,29,29,136,7,40,4,48,1,88,1,45,98,0,81,1,32,0,86,6,15,101,38,127,16,86,111,2,61,1,20,81,35,121,105,102,26,12,88,23,0,4,2,1,0,1,2,35,0,4,6,57,77,0,5,88,1,0,161,32,130,30,98,16,99,40,91,0,36,30,130,57,61,20,25,93,41,0,10,175,22,1,57,113,125,17,108,34,0,15,92,60,3,16,68,88,132,8,39,176,55,100,79,58,56,0,9,32,85,66,77,60,65,47,95,146,2,5,75,15,4,26,2,16,159,88,118,45,118,45,25,128,144,66,146,28,65,29,58,115,99,0,24,0,40,48,205,117,41,96,85,16,10,2,23,129,35,21,40,153,119,100,43,42,0,59,2,20,18,19,12,82,25,140,40,49,74,6,11,26,42,4,49,8,4,0,0,27,0,0,25,60,0,10,173,43,2,106,91,2,52,48,45,3,105,154,24,150,98,102,1,0,97,88,94,3,0,30,0,0,20,9,10,6,40,156,164,51,10,10,26,6,0,3,0,0,20,24,0,0,74,20,0,36,111,100,133,28,14,22,1,10,1,0,0,9,0,0,0,2,0,30,4,104,68,109,87,51,131,87,52,49,18,64,11,23,44,62,0,64,4,64,39,52,18,32,6,7,0,27,0,30,84,31,8,20,1,0,39,30,38,20,39,46,17,35,0,33,0,17,35,27,57,19,61,0,148,76,82,35,76,97,113,12,52,128,60,37,20,0,14,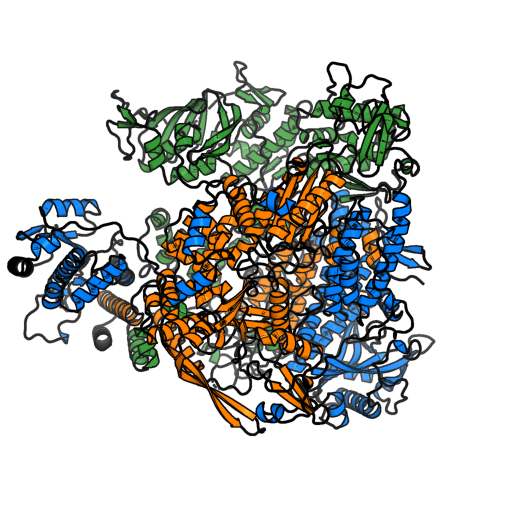1,0,0,5,44,1,50,44,45,23,162,83,52,109,136,66,30,106,59,52,76,28,136,68,1,33,157,24,165,108,54,83,85,0,0,0,47,4,42,48,70,31,55,14,21,0,32,52